Protein 2ELH (pdb70)

GO terms:
  GO:0005634 nucleus (C, IDA)
  GO:0021556 central nervous system formation (P, IMP)
  GO:0003700 DNA-binding transcription factor activity (F, IMP)
  GO:0048749 compound eye development (P, IMP)
  GO:0006355 regulation of DNA-templated transcription (P, IMP)
  GO:0007379 segment specification (P, IMP)
  GO:0007469 antennal development (P, IMP)

Nearest PDB structures (foldseek):
  2elh-assembly1_A  TM=6.435E-01  e=1.411E-12  Drosophila melanogaster
  8hnp-assembly1_B  TM=6.727E-01  e=2.004E+00  Thermococcus onnurineus NA1
  1mdm-assembly1_A  TM=5.641E-01  e=1.447E+00  Homo sapiens
  2rn7-assembly1_A  TM=4.296E-01  e=7.059E-01  Shigella flexneri
  2elh-assembly1_A  TM=5.914E-01  e=3.119E-11  Drosophila melanogaster

Sequence (87 aa):
GSSGSSGMNIRMGTKGKRPLRSLTPRDKIHAIQRIHDGESKASVARDIGVPESTLRGWCKNEDKLRFMSRQSATDNLCADALGDKMDGSSGSSGMNIRMGTKGKRPLRSLTPRDKIHAIQRIHDGESKASVARDIGVPESTLRGWCKNEDKLRFMSRQSATDNLCADALGDKMDGSSGSSGMNIRMGTKGKRPLRSLTPRDKIHAIQRIHDGESKASVARDIGVPESTLRGWCKNEDKLRFMSRQSATDNLCADALGDKMDGSSGSSGMNIRMGTKGKRPLRSLTPRDKIHAIQRIHDGESKASVARDIGVPESTLRGWCKNEDKLRFMSRQSATDNLCADALGDKMDGSSGSSGMNIRMGTKGKRPLRSLTPRDKIHAIQRIHDGESKASVARDIGVPESTLRGWCKNEDKLRFMSRQSATDNLCADALGDKMDGSSGSSGMNIRMGTKGKRPLRSLTPRDKIHAIQRIHDGESKASVARDIGVPESTLRGWCKNEDKLRFMSRQSATDNLCADALGDKMDGSSGSSGMNIRMGTKGKRPLRSLTPRDKIHAIQRIHDGESKASVARDIGVPESTLRGWCKNEDKLRFMSRQSATDNLCADALGDKMDGSSGSSGMNIRMGTKGKRPLRSLTPRDKIHAIQRIHDGESKASVARDIGVPESTLRGWCKNEDKLRFMSRQSATDNLCADALGDKMDGSSGSSGMNIRMGTKGKRPLRSLTPRDKIHAIQRIHDGESKASVARDIGVPESTLRGWCKNEDKLRFMSRQSATDNLCADALGDKMDGSSGSSGMNIRMGTKGKRPLRSLTPRDKIHAIQRIHDGESKASVARDIGVPESTLRGWCKNEDKLRFMSRQSATDNLCADALGDKMDGSSGSSGMNIRMGTKGKRPLRSLTPRDKIHAIQRIHDGESKASVARDIGVPESTLRGWCKNEDKLRFMSRQSATDNLCADALGDKMDGSSGSSGMNIRMGTKGKRPLRSLTPRDKIHAIQRIHDGESKASVARDIGVPESTLRGWCKNEDKLRFMSRQSATDNLCADALGDKMDGSSGSSGMNIRMGTKGKRPLRSLTPRDKIHAIQRIHDGESKASVARDIGVPESTLRGWCKNEDKLRFMSRQSATDNLCADALGDKMDGSSGSSGMNIRMGTKGKRPLRSLTPRDKIHAIQRIHDGESKASVARDIGVPESTLRGWCKNEDKLRFMSRQSATDNLCADALGDKMDGSSGSSGMNIRMGTKGKRPLRSLTPRDKIHAIQRIHDGESKASVARDIGVPESTLRGWCKNEDKLRFMSRQSATDNLCADALGDKMDGSSGSSGMNIRMGTKGKRPLRSLTPRDKIHAIQRIHDGESKASVARDIGVPESTLRGWCKNEDKLRFMSRQSATDNLCADALGDKMDGSSGSSGMNIRMGTKGKRPLRSLTPRDKIHAIQRIHDGESKASVARDIGVPESTLRGWCKNEDKLRFMSRQSATDNLCADALGDKMDGSSGSSGMNIRMGTKGKRPLRSLTPRDKIHAIQRIHDGESKASVARDIGVPESTLRGWCKNEDKLRFMSRQSATDNLCADALGDKMDGSSGSSGMNIRMGTKGKRPLRSLTPRDKIHAIQRIHDGESKASVARDIGVPESTLRGWCKNEDKLRFMSRQSATDNLCADALGDKMDGSSGSSGMNIRMGTKGKRPLRSLTPRDKIHAIQRIHDGESKASVARDIGVPESTLRGWCKNEDKLRFMSRQSATDNLCADALGDKMD

Radius of gyration: 16.61 Å; Cα contacts (8 Å, |Δi|>4): 41; chains: 1; bounding box: 40×42×47 Å

Organism: Drosophila melanogaster (NCBI:txid7227)

Solvent-accessible surface area: 8370 Å² total; per-residue (Å²): 131,126,125,72,121,105,53,148,149,136,241,143,42,148,166,48,210,148,125,141,231,62,104,88,33,133,63,42,26,104,7,2,97,116,23,94,125,58,91,63,59,37,53,1,0,193,105,97,58,36,87,87,80,55,2,141,3,21,27,163,51,9,110,127,10,146,128,64,43,175,140,87,108,98,119,125,172,97,60,84,73,187,71,154,162,171,156

InterPro domains:
  IPR007889 DNA binding HTH domain, Psq-type [PF04218] (10-62)
  IPR007889 DNA binding HTH domain, Psq-type [PS50960] (7-58)
  IPR009057 Homedomain-like superfamily [SSF46689] (10-69)
  IPR036388 Winged helix-like DNA-binding domain superfamily [G3DSA:1.10.10.10] (7-72)
  IPR051839 Retinal determination transcriptional regulator [PTHR33215] (1-605)

Secondary structure (DSSP, 8-state):
-------------S--SS--SS--HHHHHHHHHHHHHT--HHHHHHHHT--HHHHHHHHHHHHHHHHHTT------S-S--------

CATH classification: 1.10.10.10

Structure (mmCIF, N/CA/C/O backbone):
data_2ELH
#
_entry.id   2ELH
#
loop_
_atom_site.group_PDB
_atom_site.id
_atom_site.type_symbol
_atom_site.label_atom_id
_atom_site.label_alt_id
_atom_site.label_comp_id
_atom_site.label_asym_id
_atom_site.label_entity_id
_atom_site.label_seq_id
_atom_site.pdbx_PDB_ins_code
_atom_site.Cartn_x
_atom_site.Cartn_y
_atom_site.Cartn_z
_atom_site.occupancy
_atom_site.B_iso_or_equiv
_atom_site.auth_seq_id
_atom_site.auth_comp_id
_atom_site.auth_asym_id
_atom_site.auth_atom_id
_atom_site.pdbx_PDB_model_num
ATOM 1 N N . GLY A 1 1 ? -32.940 -20.172 -22.207 1.00 0.00 1 GLY A N 1
ATOM 2 C CA . GLY A 1 1 ? -31.868 -20.077 -21.234 1.00 0.00 1 GLY A CA 1
ATOM 3 C C . GLY A 1 1 ? -30.612 -20.798 -21.683 1.00 0.00 1 GLY A C 1
ATOM 4 O O . GLY A 1 1 ? -30.644 -21.585 -22.629 1.00 0.00 1 GLY A O 1
ATOM 8 N N . SER A 1 2 ? -29.502 -20.529 -21.003 1.00 0.00 2 SER A N 1
ATOM 9 C CA . SER A 1 2 ? -28.229 -21.153 -21.340 1.00 0.00 2 SER A CA 1
ATOM 10 C C . SER A 1 2 ? -27.279 -21.130 -20.147 1.00 0.00 2 SER A C 1
ATOM 11 O O . SER A 1 2 ? -27.071 -20.088 -19.526 1.00 0.00 2 SER A O 1
ATOM 19 N N . SER A 1 3 ? -26.706 -22.287 -19.832 1.00 0.00 3 SER A N 1
ATOM 20 C CA . SER A 1 3 ? -25.781 -22.401 -18.710 1.00 0.00 3 SER A CA 1
ATOM 21 C C . SER A 1 3 ? -24.623 -23.333 -19.054 1.00 0.00 3 SER A C 1
ATOM 22 O O . SER A 1 3 ? -24.684 -24.086 -20.025 1.00 0.00 3 SER A O 1
ATOM 30 N N . GLY A 1 4 ? -23.565 -23.275 -18.250 1.00 0.00 4 GLY A N 1
ATOM 31 C CA . GLY A 1 4 ? -22.407 -24.118 -18.485 1.00 0.00 4 GLY A CA 1
ATOM 32 C C . GLY A 1 4 ? -21.189 -23.659 -17.708 1.00 0.00 4 GLY A C 1
ATOM 33 O O . GLY A 1 4 ? -20.192 -23.238 -18.294 1.00 0.00 4 GLY A O 1
ATOM 37 N N . SER A 1 5 ? -21.270 -23.738 -16.383 1.00 0.00 5 SER A N 1
ATOM 38 C CA . SER A 1 5 ? -20.168 -23.322 -15.524 1.00 0.00 5 SER A CA 1
ATOM 39 C C . SER A 1 5 ? -19.390 -24.532 -15.015 1.00 0.00 5 SER A C 1
ATOM 40 O O . SER A 1 5 ? -18.982 -24.578 -13.854 1.00 0.00 5 SER A O 1
ATOM 48 N N . SER A 1 6 ? -19.188 -25.510 -15.892 1.00 0.00 6 SER A N 1
ATOM 49 C CA . SER A 1 6 ? -18.462 -26.722 -15.532 1.00 0.00 6 SER A CA 1
ATOM 50 C C . SER A 1 6 ? -17.030 -26.396 -15.120 1.00 0.00 6 SER A C 1
ATOM 51 O O . SER A 1 6 ? -16.556 -26.840 -14.075 1.00 0.00 6 SER A O 1
ATOM 59 N N . GLY A 1 7 ? -16.345 -25.616 -15.951 1.00 0.00 7 GLY A N 1
ATOM 60 C CA . GLY A 1 7 ? -14.974 -25.243 -15.657 1.00 0.00 7 GLY A CA 1
ATOM 61 C C . GLY A 1 7 ? -13.999 -26.377 -15.903 1.00 0.00 7 GLY A C 1
ATOM 62 O O . GLY A 1 7 ? -14.376 -27.548 -15.866 1.00 0.00 7 GLY A O 1
ATOM 66 N N . MET A 1 8 ? -12.741 -26.030 -16.156 1.00 0.00 8 MET A N 1
ATOM 67 C CA . MET A 1 8 ? -11.709 -27.029 -16.410 1.00 0.00 8 MET A CA 1
ATOM 68 C C . MET A 1 8 ? -10.381 -26.609 -15.788 1.00 0.00 8 MET A C 1
ATOM 69 O O . MET A 1 8 ? -9.947 -25.468 -15.941 1.00 0.00 8 MET A O 1
ATOM 83 N N . ASN A 1 9 ? -9.741 -27.539 -15.086 1.00 0.00 9 ASN A N 1
ATOM 84 C CA . ASN A 1 9 ? -8.463 -27.264 -14.441 1.00 0.00 9 ASN A CA 1
ATOM 85 C C . ASN A 1 9 ? -7.341 -28.068 -15.090 1.00 0.00 9 ASN A C 1
ATOM 86 O O . ASN A 1 9 ? -6.906 -29.089 -14.556 1.00 0.00 9 ASN A O 1
ATOM 97 N N . ILE A 1 10 ? -6.878 -27.602 -16.245 1.00 0.00 10 ILE A N 1
ATOM 98 C CA . ILE A 1 10 ? -5.806 -28.277 -16.966 1.00 0.00 10 ILE A CA 1
ATOM 99 C C . ILE A 1 10 ? -4.657 -27.319 -17.266 1.00 0.00 10 ILE A C 1
ATOM 100 O O . ILE A 1 10 ? -4.864 -26.117 -17.430 1.00 0.00 10 ILE A O 1
ATOM 116 N N . ARG A 1 11 ? -3.446 -27.862 -17.337 1.00 0.00 11 ARG A N 1
ATOM 117 C CA . ARG A 1 11 ? -2.264 -27.056 -17.617 1.00 0.00 11 ARG A CA 1
ATOM 118 C C . ARG A 1 11 ? -1.879 -27.149 -19.091 1.00 0.00 11 ARG A C 1
ATOM 119 O O . ARG A 1 11 ? -0.978 -27.900 -19.461 1.00 0.00 11 ARG A O 1
ATOM 140 N N . MET A 1 12 ? -2.570 -26.381 -19.927 1.00 0.00 12 MET A N 1
ATOM 141 C CA . MET A 1 12 ? -2.300 -26.377 -21.360 1.00 0.00 12 MET A CA 1
ATOM 142 C C . MET A 1 12 ? -1.044 -25.571 -21.674 1.00 0.00 12 MET A C 1
ATOM 143 O O . MET A 1 12 ? -0.463 -24.940 -20.792 1.00 0.00 12 MET A O 1
ATOM 157 N N . GLY A 1 13 ? -0.629 -25.599 -22.937 1.00 0.00 13 GLY A N 1
ATOM 158 C CA . GLY A 1 13 ? 0.557 -24.868 -23.344 1.00 0.00 13 GLY A CA 1
ATOM 159 C C . GLY A 1 13 ? 0.489 -23.399 -22.973 1.00 0.00 13 GLY A C 1
ATOM 160 O O . GLY A 1 13 ? -0.584 -22.877 -22.668 1.00 0.00 13 GLY A O 1
ATOM 164 N N . THR A 1 14 ? 1.637 -22.730 -22.998 1.00 0.00 14 THR A N 1
ATOM 165 C CA . THR A 1 14 ? 1.704 -21.314 -22.659 1.00 0.00 14 THR A CA 1
ATOM 166 C C . THR A 1 14 ? 1.173 -20.451 -23.798 1.00 0.00 14 THR A C 1
ATOM 167 O O . THR A 1 14 ? 1.832 -19.508 -24.236 1.00 0.00 14 THR A O 1
ATOM 178 N N . LYS A 1 15 ? -0.024 -20.778 -24.273 1.00 0.00 15 LYS A N 1
ATOM 179 C CA . LYS A 1 15 ? -0.647 -20.031 -25.360 1.00 0.00 15 LYS A CA 1
ATOM 180 C C . LYS A 1 15 ? -2.110 -20.430 -25.525 1.00 0.00 15 LYS A C 1
ATOM 181 O O . LYS A 1 15 ? -2.440 -21.614 -25.558 1.00 0.00 15 LYS A O 1
ATOM 200 N N . GLY A 1 16 ? -2.982 -19.432 -25.632 1.00 0.00 16 GLY A N 1
ATOM 201 C CA . GLY A 1 16 ? -4.399 -19.699 -25.795 1.00 0.00 16 GLY A CA 1
ATOM 202 C C . GLY A 1 16 ? -5.177 -18.468 -26.216 1.00 0.00 16 GLY A C 1
ATOM 203 O O . GLY A 1 16 ? -4.873 -17.355 -25.787 1.00 0.00 16 GLY A O 1
ATOM 207 N N . LYS A 1 17 ? -6.183 -18.667 -27.060 1.00 0.00 17 LYS A N 1
ATOM 208 C CA . LYS A 1 17 ? -7.008 -17.564 -27.541 1.00 0.00 17 LYS A CA 1
ATOM 209 C C . LYS A 1 17 ? -8.084 -17.205 -26.522 1.00 0.00 17 LYS A C 1
ATOM 210 O O . LYS A 1 17 ? -9.264 -17.112 -26.858 1.00 0.00 17 LYS A O 1
ATOM 229 N N . ARG A 1 18 ? -7.668 -17.003 -25.276 1.00 0.00 18 ARG A N 1
ATOM 230 C CA . ARG A 1 18 ? -8.597 -16.654 -24.208 1.00 0.00 18 ARG A CA 1
ATOM 231 C C . ARG A 1 18 ? -7.866 -15.981 -23.050 1.00 0.00 18 ARG A C 1
ATOM 232 O O . ARG A 1 18 ? -6.689 -16.236 -22.795 1.00 0.00 18 ARG A O 1
ATOM 253 N N . PRO A 1 19 ? -8.579 -15.101 -22.331 1.00 0.00 19 PRO A N 1
ATOM 254 C CA . PRO A 1 19 ? -8.018 -14.373 -21.189 1.00 0.00 19 PRO A CA 1
ATOM 255 C C . PRO A 1 19 ? -7.755 -15.284 -19.994 1.00 0.00 19 PRO A C 1
ATOM 256 O O . PRO A 1 19 ? -8.059 -16.477 -20.031 1.00 0.00 19 PRO A O 1
ATOM 267 N N . LEU A 1 20 ? -7.189 -14.714 -18.936 1.00 0.00 20 LEU A N 1
ATOM 268 C CA . LEU A 1 20 ? -6.885 -15.475 -17.729 1.00 0.00 20 LEU A CA 1
ATOM 269 C C . LEU A 1 20 ? -7.555 -14.852 -16.509 1.00 0.00 20 LEU A C 1
ATOM 270 O O . LEU A 1 20 ? -7.514 -13.636 -16.319 1.00 0.00 20 LEU A O 1
ATOM 286 N N . ARG A 1 21 ? -8.171 -15.692 -15.684 1.00 0.00 21 ARG A N 1
ATOM 287 C CA . ARG A 1 21 ? -8.849 -15.224 -14.481 1.00 0.00 21 ARG A CA 1
ATOM 288 C C . ARG A 1 21 ? -7.974 -14.238 -13.713 1.00 0.00 21 ARG A C 1
ATOM 289 O O . ARG A 1 21 ? -8.444 -13.190 -13.268 1.00 0.00 21 ARG A O 1
ATOM 310 N N . SER A 1 22 ? -6.699 -14.580 -13.560 1.00 0.00 22 SER A N 1
ATOM 311 C CA . SER A 1 22 ? -5.759 -13.728 -12.842 1.00 0.00 22 SER A CA 1
ATOM 312 C C . SER A 1 22 ? -5.542 -12.412 -13.583 1.00 0.00 22 SER A C 1
ATOM 313 O O . SER A 1 22 ? -5.678 -12.345 -14.806 1.00 0.00 22 SER A O 1
ATOM 321 N N . LEU A 1 23 ? -5.206 -11.367 -12.835 1.00 0.00 23 LEU A N 1
ATOM 322 C CA . LEU A 1 23 ? -4.970 -10.052 -13.420 1.00 0.00 23 LEU A CA 1
ATOM 323 C C . LEU A 1 23 ? -3.502 -9.658 -13.302 1.00 0.00 23 LEU A C 1
ATOM 324 O O . LEU A 1 23 ? -2.734 -10.290 -12.575 1.00 0.00 23 LEU A O 1
ATOM 340 N N . THR A 1 24 ? -3.116 -8.608 -14.020 1.00 0.00 24 THR A N 1
ATOM 341 C CA . THR A 1 24 ? -1.739 -8.129 -13.995 1.00 0.00 24 THR A CA 1
ATOM 342 C C . THR A 1 24 ? -1.498 -7.212 -12.801 1.00 0.00 24 THR A C 1
ATOM 343 O O . THR A 1 24 ? -2.410 -6.559 -12.295 1.00 0.00 24 THR A O 1
ATOM 354 N N . PRO A 1 25 ? -0.240 -7.160 -12.339 1.00 0.00 25 PRO A N 1
ATOM 355 C CA . PRO A 1 25 ? 0.151 -6.325 -11.200 1.00 0.00 25 PRO A CA 1
ATOM 356 C C . PRO A 1 25 ? 0.107 -4.837 -11.529 1.00 0.00 25 PRO A C 1
ATOM 357 O O . PRO A 1 25 ? 0.029 -3.995 -10.634 1.00 0.00 25 PRO A O 1
ATOM 368 N N . ARG A 1 26 ? 0.156 -4.520 -12.819 1.00 0.00 26 ARG A N 1
ATOM 369 C CA . ARG A 1 26 ? 0.122 -3.133 -13.266 1.00 0.00 26 ARG A CA 1
ATOM 370 C C . ARG A 1 26 ? -1.279 -2.548 -13.118 1.00 0.00 26 ARG A C 1
ATOM 371 O O . ARG A 1 26 ? -1.441 -1.350 -12.885 1.00 0.00 26 ARG A O 1
ATOM 392 N N . ASP A 1 27 ? -2.288 -3.401 -13.256 1.00 0.00 27 ASP A N 1
ATOM 393 C CA . ASP A 1 27 ? -3.676 -2.969 -13.137 1.00 0.00 27 ASP A CA 1
ATOM 394 C C . ASP A 1 27 ? -3.906 -2.235 -11.820 1.00 0.00 27 ASP A C 1
ATOM 395 O O . ASP A 1 27 ? -4.507 -1.161 -11.792 1.00 0.00 27 ASP A O 1
ATOM 404 N N . LYS A 1 28 ? -3.424 -2.821 -10.729 1.00 0.00 28 LYS A N 1
ATOM 405 C CA . LYS A 1 28 ? -3.576 -2.224 -9.408 1.00 0.00 28 LYS A CA 1
ATOM 406 C C . LYS A 1 28 ? -2.936 -0.840 -9.360 1.00 0.00 28 LYS A C 1
ATOM 407 O O . LYS A 1 28 ? -3.509 0.099 -8.807 1.00 0.00 28 LYS A O 1
ATOM 426 N N . ILE A 1 29 ? -1.748 -0.722 -9.943 1.00 0.00 29 ILE A N 1
ATOM 427 C CA . ILE A 1 29 ? -1.033 0.548 -9.968 1.00 0.00 29 ILE A CA 1
ATOM 428 C C . ILE A 1 29 ? -1.887 1.648 -10.590 1.00 0.00 29 ILE A C 1
ATOM 429 O O . ILE A 1 29 ? -1.971 2.757 -10.062 1.00 0.00 29 ILE A O 1
ATOM 445 N N . HIS A 1 30 ? -2.522 1.332 -11.714 1.00 0.00 30 HIS A N 1
ATOM 446 C CA . HIS A 1 30 ? -3.373 2.292 -12.408 1.00 0.00 30 HIS A CA 1
ATOM 447 C C . HIS A 1 30 ? -4.119 3.175 -11.412 1.00 0.00 30 HIS A C 1
ATOM 448 O O . HIS A 1 30 ? -4.000 4.400 -11.444 1.00 0.00 30 HIS A O 1
ATOM 463 N N . ALA A 1 31 ? -4.888 2.545 -10.530 1.00 0.00 31 ALA A N 1
ATOM 464 C CA . ALA A 1 31 ? -5.651 3.274 -9.525 1.00 0.00 31 ALA A CA 1
ATOM 465 C C . ALA A 1 31 ? -4.735 3.855 -8.453 1.00 0.00 31 ALA A C 1
ATOM 466 O O . ALA A 1 31 ? -4.865 5.021 -8.078 1.00 0.00 31 ALA A O 1
ATOM 473 N N . ILE A 1 32 ? -3.810 3.036 -7.965 1.00 0.00 32 ILE A N 1
ATOM 474 C CA . ILE A 1 32 ? -2.872 3.470 -6.937 1.00 0.00 32 ILE A CA 1
ATOM 475 C C . ILE A 1 32 ? -2.515 4.943 -7.105 1.00 0.00 32 ILE A C 1
ATOM 476 O O . ILE A 1 32 ? -2.508 5.704 -6.138 1.00 0.00 32 ILE A O 1
ATOM 492 N N . GLN A 1 33 ? -2.220 5.337 -8.340 1.00 0.00 33 GLN A N 1
ATOM 493 C CA . GLN A 1 33 ? -1.862 6.719 -8.635 1.00 0.00 33 GLN A CA 1
ATOM 494 C C . GLN A 1 33 ? -2.996 7.667 -8.257 1.00 0.00 33 GLN A C 1
ATOM 495 O O . GLN A 1 33 ? -2.809 8.588 -7.461 1.00 0.00 33 GLN A O 1
ATOM 509 N N . ARG A 1 34 ? -4.171 7.436 -8.832 1.00 0.00 34 ARG A N 1
ATOM 510 C CA . ARG A 1 34 ? -5.334 8.270 -8.557 1.00 0.00 34 ARG A CA 1
ATOM 511 C C . ARG A 1 34 ? -5.329 8.749 -7.108 1.00 0.00 34 ARG A C 1
ATOM 512 O O . ARG A 1 34 ? -5.275 9.950 -6.842 1.00 0.00 34 ARG A O 1
ATOM 533 N N . ILE A 1 35 ? -5.386 7.803 -6.177 1.00 0.00 35 ILE A N 1
ATOM 534 C CA . ILE A 1 35 ? -5.387 8.128 -4.757 1.00 0.00 35 ILE A CA 1
ATOM 535 C C . ILE A 1 35 ? -4.372 9.222 -4.443 1.00 0.00 35 ILE A C 1
ATOM 536 O O . ILE A 1 35 ? -4.706 10.238 -3.833 1.00 0.00 35 ILE A O 1
ATOM 552 N N . HIS A 1 36 ? -3.129 9.007 -4.865 1.00 0.00 36 HIS A N 1
ATOM 553 C CA . HIS A 1 36 ? -2.064 9.976 -4.630 1.00 0.00 36 HIS A CA 1
ATOM 554 C C . HIS A 1 36 ? -2.363 11.293 -5.340 1.00 0.00 36 HIS A C 1
ATOM 555 O O . HIS A 1 36 ? -2.162 12.371 -4.779 1.00 0.00 36 HIS A O 1
ATOM 570 N N . ASP A 1 37 ? -2.842 11.199 -6.575 1.00 0.00 37 ASP A N 1
ATOM 571 C CA . ASP A 1 37 ? -3.168 12.383 -7.361 1.00 0.00 37 ASP A CA 1
ATOM 572 C C . ASP A 1 37 ? -4.129 13.292 -6.601 1.00 0.00 37 ASP A C 1
ATOM 573 O O . ASP A 1 37 ? -3.943 14.507 -6.552 1.00 0.00 37 ASP A O 1
ATOM 582 N N . GLY A 1 38 ? -5.159 12.694 -6.010 1.00 0.00 38 GLY A N 1
ATOM 583 C CA . GLY A 1 38 ? -6.135 13.464 -5.262 1.00 0.00 38 GLY A CA 1
ATOM 584 C C . GLY A 1 38 ? -7.325 12.631 -4.831 1.00 0.00 38 GLY A C 1
ATOM 585 O O . GLY A 1 38 ? -7.841 12.799 -3.727 1.00 0.00 38 GLY A O 1
ATOM 589 N N . GLU A 1 39 ? -7.763 11.730 -5.706 1.00 0.00 39 GLU A N 1
ATOM 590 C CA . GLU A 1 39 ? -8.902 10.869 -5.410 1.00 0.00 39 GLU A CA 1
ATOM 591 C C . GLU A 1 39 ? -8.834 10.351 -3.977 1.00 0.00 39 GLU A C 1
ATOM 592 O O . GLU A 1 39 ? -7.781 10.388 -3.341 1.00 0.00 39 GLU A O 1
ATOM 604 N N . SER A 1 40 ? -9.966 9.868 -3.474 1.00 0.00 40 SER A N 1
ATOM 605 C CA . SER A 1 40 ? -10.037 9.346 -2.114 1.00 0.00 40 SER A CA 1
ATOM 606 C C . SER A 1 40 ? -10.036 7.820 -2.118 1.00 0.00 40 SER A C 1
ATOM 607 O O . SER A 1 40 ? -10.531 7.189 -3.052 1.00 0.00 40 SER A O 1
ATOM 615 N N . LYS A 1 41 ? -9.477 7.233 -1.065 1.00 0.00 41 LYS A N 1
ATOM 616 C CA . LYS A 1 41 ? -9.411 5.781 -0.944 1.00 0.00 41 LYS A CA 1
ATOM 617 C C . LYS A 1 41 ? -10.744 5.143 -1.322 1.00 0.00 41 LYS A C 1
ATOM 618 O O . LYS A 1 41 ? -10.795 4.239 -2.156 1.00 0.00 41 LYS A O 1
ATOM 637 N N . ALA A 1 42 ? -11.820 5.620 -0.705 1.00 0.00 42 ALA A N 1
ATOM 638 C CA . ALA A 1 42 ? -13.153 5.098 -0.980 1.00 0.00 42 ALA A CA 1
ATOM 639 C C . ALA A 1 42 ? -13.560 5.367 -2.425 1.00 0.00 42 ALA A C 1
ATOM 640 O O . ALA A 1 42 ? -14.027 4.469 -3.126 1.00 0.00 42 ALA A O 1
ATOM 647 N N . SER A 1 43 ? -13.382 6.609 -2.864 1.00 0.00 43 SER A N 1
ATOM 648 C CA . SER A 1 43 ? -13.735 6.997 -4.224 1.00 0.00 43 SER A CA 1
ATOM 649 C C . SER A 1 43 ? -13.148 6.020 -5.238 1.00 0.00 43 SER A C 1
ATOM 650 O O . SER A 1 43 ? -13.851 5.520 -6.116 1.00 0.00 43 SER A O 1
ATOM 658 N N . VAL A 1 44 ? -11.852 5.752 -5.110 1.00 0.00 44 VAL A N 1
ATOM 659 C CA . VAL A 1 44 ? -11.168 4.835 -6.013 1.00 0.00 44 VAL A CA 1
ATOM 660 C C . VAL A 1 44 ? -11.649 3.402 -5.810 1.00 0.00 44 VAL A C 1
ATOM 661 O O . VAL A 1 44 ? -12.000 2.713 -6.766 1.00 0.00 44 VAL A O 1
ATOM 674 N N . ALA A 1 45 ? -11.662 2.961 -4.556 1.00 0.00 45 ALA A N 1
ATOM 675 C CA . ALA A 1 45 ? -12.102 1.612 -4.226 1.00 0.00 45 ALA A CA 1
ATOM 676 C C . ALA A 1 45 ? -13.366 1.242 -4.996 1.00 0.00 45 ALA A C 1
ATOM 677 O O . ALA A 1 45 ? -13.377 0.280 -5.764 1.00 0.00 45 ALA A O 1
ATOM 684 N N . ARG A 1 46 ? -14.428 2.012 -4.784 1.00 0.00 46 ARG A N 1
ATOM 685 C CA . ARG A 1 46 ? -15.697 1.765 -5.458 1.00 0.00 46 ARG A CA 1
ATOM 686 C C . ARG A 1 46 ? -15.543 1.885 -6.971 1.00 0.00 46 ARG A C 1
ATOM 687 O O . ARG A 1 46 ? -16.186 1.160 -7.730 1.00 0.00 46 ARG A O 1
ATOM 708 N N . ASP A 1 47 ? -14.688 2.806 -7.401 1.00 0.00 47 ASP A N 1
ATOM 709 C CA . ASP A 1 47 ? -14.448 3.022 -8.823 1.00 0.00 47 ASP A CA 1
ATOM 710 C C . ASP A 1 47 ? -14.436 1.697 -9.580 1.00 0.00 47 ASP A C 1
ATOM 711 O O . ASP A 1 47 ? -15.216 1.496 -10.512 1.00 0.00 47 ASP A O 1
ATOM 720 N N . ILE A 1 48 ? -13.547 0.797 -9.173 1.00 0.00 48 ILE A N 1
ATOM 721 C CA . ILE A 1 48 ? -13.435 -0.508 -9.812 1.00 0.00 48 ILE A CA 1
ATOM 722 C C . ILE A 1 48 ? -14.433 -1.498 -9.220 1.00 0.00 48 ILE A C 1
ATOM 723 O O . ILE A 1 48 ? -14.912 -2.398 -9.908 1.00 0.00 48 ILE A O 1
ATOM 739 N N . GLY A 1 49 ? -14.742 -1.323 -7.939 1.00 0.00 49 GLY A N 1
ATOM 740 C CA . GLY A 1 49 ? -15.683 -2.208 -7.276 1.00 0.00 49 GLY A CA 1
ATOM 741 C C . GLY A 1 49 ? -15.013 -3.107 -6.257 1.00 0.00 49 GLY A C 1
ATOM 742 O O . GLY A 1 49 ? -15.200 -4.324 -6.273 1.00 0.00 49 GLY A O 1
ATOM 746 N N . VAL A 1 50 ? -14.227 -2.509 -5.367 1.00 0.00 50 VAL A N 1
ATOM 747 C CA . VAL A 1 50 ? -13.526 -3.265 -4.336 1.00 0.00 50 VAL A CA 1
ATOM 748 C C . VAL A 1 50 ? -13.658 -2.590 -2.975 1.00 0.00 50 VAL A C 1
ATOM 749 O O . VAL A 1 50 ? -13.795 -1.371 -2.869 1.00 0.00 50 VAL A O 1
ATOM 762 N N . PRO A 1 51 ? -13.617 -3.401 -1.907 1.00 0.00 51 PRO A N 1
ATOM 763 C CA . PRO A 1 51 ? -13.729 -2.904 -0.532 1.00 0.00 51 PRO A CA 1
ATOM 764 C C . PRO A 1 51 ? -12.501 -2.110 -0.100 1.00 0.00 51 PRO A C 1
ATOM 765 O O . PRO A 1 51 ? -11.374 -2.594 -0.195 1.00 0.00 51 PRO A O 1
ATOM 776 N N . GLU A 1 52 ? -12.728 -0.890 0.375 1.00 0.00 52 GLU A N 1
ATOM 777 C CA . GLU A 1 52 ? -11.639 -0.029 0.821 1.00 0.00 52 GLU A CA 1
ATOM 778 C C . GLU A 1 52 ? -10.537 -0.848 1.488 1.00 0.00 52 GLU A C 1
ATOM 779 O O . GLU A 1 52 ? -9.352 -0.550 1.340 1.00 0.00 52 GLU A O 1
ATOM 791 N N . SER A 1 53 ? -10.938 -1.881 2.222 1.00 0.00 53 SER A N 1
ATOM 792 C CA . SER A 1 53 ? -9.986 -2.741 2.916 1.00 0.00 53 SER A CA 1
ATOM 793 C C . SER A 1 53 ? -8.912 -3.247 1.957 1.00 0.00 53 SER A C 1
ATOM 794 O O . SER A 1 53 ? -7.741 -2.884 2.070 1.00 0.00 53 SER A O 1
ATOM 802 N N . THR A 1 54 ? -9.320 -4.089 1.013 1.00 0.00 54 THR A N 1
ATOM 803 C CA . THR A 1 54 ? -8.395 -4.647 0.035 1.00 0.00 54 THR A CA 1
ATOM 804 C C . THR A 1 54 ? -7.545 -3.554 -0.604 1.00 0.00 54 THR A C 1
ATOM 805 O O . THR A 1 54 ? -6.315 -3.621 -0.588 1.00 0.00 54 THR A O 1
ATOM 816 N N . LEU A 1 55 ? -8.207 -2.549 -1.165 1.00 0.00 55 LEU A N 1
ATOM 817 C CA . LEU A 1 55 ? -7.512 -1.440 -1.809 1.00 0.00 55 LEU A CA 1
ATOM 818 C C . LEU A 1 55 ? -6.226 -1.097 -1.063 1.00 0.00 55 LEU A C 1
ATOM 819 O O . LEU A 1 55 ? -5.131 -1.195 -1.617 1.00 0.00 55 LEU A O 1
ATOM 835 N N . ARG A 1 56 ? -6.368 -0.695 0.195 1.00 0.00 56 ARG A N 1
ATOM 836 C CA . ARG A 1 56 ? -5.218 -0.338 1.018 1.00 0.00 56 ARG A CA 1
ATOM 837 C C . ARG A 1 56 ? -4.070 -1.320 0.803 1.00 0.00 56 ARG A C 1
ATOM 838 O O . ARG A 1 56 ? -2.920 -0.919 0.630 1.00 0.00 56 ARG A O 1
ATOM 859 N N . GLY A 1 57 ? -4.392 -2.610 0.816 1.00 0.00 57 GLY A N 1
ATOM 860 C CA . GLY A 1 57 ? -3.377 -3.630 0.622 1.00 0.00 57 GLY A CA 1
ATOM 861 C C . GLY A 1 57 ? -2.347 -3.232 -0.416 1.00 0.00 57 GLY A C 1
ATOM 862 O O . GLY A 1 57 ? -1.152 -3.177 -0.125 1.00 0.00 57 GLY A O 1
ATOM 866 N N . TRP A 1 58 ? -2.809 -2.956 -1.630 1.00 0.00 58 TRP A N 1
ATOM 867 C CA . TRP A 1 58 ? -1.917 -2.563 -2.716 1.00 0.00 58 TRP A CA 1
ATOM 868 C C . TRP A 1 58 ? -1.111 -1.326 -2.337 1.00 0.00 58 TRP A C 1
ATOM 869 O O . TRP A 1 58 ? 0.120 -1.358 -2.317 1.00 0.00 58 TRP A O 1
ATOM 890 N N . CYS A 1 59 ? -1.811 -0.238 -2.038 1.00 0.00 59 CYS A N 1
ATOM 891 C CA . CYS A 1 59 ? -1.159 1.011 -1.661 1.00 0.00 59 CYS A CA 1
ATOM 892 C C . CYS A 1 59 ? -0.012 0.754 -0.689 1.00 0.00 59 CYS A C 1
ATOM 893 O O . CYS A 1 59 ? 1.039 1.389 -0.769 1.00 0.00 59 CYS A O 1
ATOM 901 N N . LYS A 1 60 ? -0.222 -0.182 0.231 1.00 0.00 60 LYS A N 1
ATOM 902 C CA . LYS A 1 60 ? 0.793 -0.525 1.220 1.00 0.00 60 LYS A CA 1
ATOM 903 C C . LYS A 1 60 ? 2.063 -1.031 0.543 1.00 0.00 60 LYS A C 1
ATOM 904 O O . LYS A 1 60 ? 3.149 -0.495 0.760 1.00 0.00 60 LYS A O 1
ATOM 923 N N . ASN A 1 61 ? 1.918 -2.066 -0.278 1.00 0.00 61 ASN A N 1
ATOM 924 C CA . ASN A 1 61 ? 3.054 -2.643 -0.988 1.00 0.00 61 ASN A CA 1
ATOM 925 C C . ASN A 1 61 ? 3.279 -1.937 -2.321 1.00 0.00 61 ASN A C 1
ATOM 926 O O . ASN A 1 61 ? 4.060 -2.396 -3.154 1.00 0.00 61 ASN A O 1
ATOM 937 N N . GLU A 1 62 ? 2.589 -0.817 -2.515 1.00 0.00 62 GLU A N 1
ATOM 938 C CA . GLU A 1 62 ? 2.714 -0.048 -3.748 1.00 0.00 62 GLU A CA 1
ATOM 939 C C . GLU A 1 62 ? 4.172 0.040 -4.189 1.00 0.00 62 GLU A C 1
ATOM 940 O O . GLU A 1 62 ? 4.486 -0.127 -5.368 1.00 0.00 62 GLU A O 1
ATOM 952 N N . ASP A 1 63 ? 5.058 0.303 -3.235 1.00 0.00 63 ASP A N 1
ATOM 953 C CA . ASP A 1 63 ? 6.483 0.412 -3.524 1.00 0.00 63 ASP A CA 1
ATOM 954 C C . ASP A 1 63 ? 6.909 -0.624 -4.559 1.00 0.00 63 ASP A C 1
ATOM 955 O O . ASP A 1 63 ? 7.282 -0.281 -5.681 1.00 0.00 63 ASP A O 1
ATOM 964 N N . LYS A 1 64 ? 6.852 -1.895 -4.174 1.00 0.00 64 LYS A N 1
ATOM 965 C CA . LYS A 1 64 ? 7.231 -2.983 -5.068 1.00 0.00 64 LYS A CA 1
ATOM 966 C C . LYS A 1 64 ? 6.332 -3.014 -6.300 1.00 0.00 64 LYS A C 1
ATOM 967 O O . LYS A 1 64 ? 6.815 -3.083 -7.431 1.00 0.00 64 LYS A O 1
ATOM 986 N N . LEU A 1 65 ? 5.024 -2.960 -6.074 1.00 0.00 65 LEU A N 1
ATOM 987 C CA . LEU A 1 65 ? 4.058 -2.980 -7.166 1.00 0.00 65 LEU A CA 1
ATOM 988 C C . LEU A 1 65 ? 4.517 -2.089 -8.316 1.00 0.00 65 LEU A C 1
ATOM 989 O O . LEU A 1 65 ? 4.431 -2.472 -9.483 1.00 0.00 65 LEU A O 1
ATOM 1005 N N . ARG A 1 66 ? 5.006 -0.901 -7.978 1.00 0.00 66 ARG A N 1
ATOM 1006 C CA . ARG A 1 66 ? 5.480 0.044 -8.982 1.00 0.00 66 ARG A CA 1
ATOM 1007 C C . ARG A 1 66 ? 6.525 -0.603 -9.887 1.00 0.00 66 ARG A C 1
ATOM 1008 O O . ARG A 1 66 ? 6.549 -0.364 -11.095 1.00 0.00 66 ARG A O 1
ATOM 1029 N N . PHE A 1 67 ? 7.387 -1.423 -9.295 1.00 0.00 67 PHE A N 1
ATOM 1030 C CA . PHE A 1 67 ? 8.435 -2.103 -10.047 1.00 0.00 67 PHE A CA 1
ATOM 1031 C C . PHE A 1 67 ? 7.989 -3.505 -10.455 1.00 0.00 67 PHE A C 1
ATOM 1032 O O . PHE A 1 67 ? 8.633 -4.158 -11.275 1.00 0.00 67 PHE A O 1
ATOM 1049 N N . MET A 1 68 ? 6.883 -3.959 -9.875 1.00 0.00 68 MET A N 1
ATOM 1050 C CA . MET A 1 68 ? 6.351 -5.283 -10.178 1.00 0.00 68 MET A CA 1
ATOM 1051 C C . MET A 1 68 ? 6.029 -5.412 -11.664 1.00 0.00 68 MET A C 1
ATOM 1052 O O . MET A 1 68 ? 6.482 -6.345 -12.327 1.00 0.00 68 MET A O 1
ATOM 1066 N N . SER A 1 69 ? 5.245 -4.471 -12.179 1.00 0.00 69 SER A N 1
ATOM 1067 C CA . SER A 1 69 ? 4.859 -4.482 -13.586 1.00 0.00 69 SER A CA 1
ATOM 1068 C C . SER A 1 69 ? 6.030 -4.911 -14.466 1.00 0.00 69 SER A C 1
ATOM 1069 O O . SER A 1 69 ? 5.876 -5.743 -15.360 1.00 0.00 69 SER A O 1
ATOM 1077 N N . ARG A 1 70 ? 7.199 -4.336 -14.205 1.00 0.00 70 ARG A N 1
ATOM 1078 C CA . ARG A 1 70 ? 8.396 -4.657 -14.974 1.00 0.00 70 ARG A CA 1
ATOM 1079 C C . ARG A 1 70 ? 8.558 -6.166 -15.124 1.00 0.00 70 ARG A C 1
ATOM 1080 O O . ARG A 1 70 ? 8.709 -6.676 -16.233 1.00 0.00 70 ARG A O 1
ATOM 1101 N N . GLN A 1 71 ? 8.525 -6.874 -13.999 1.00 0.00 71 GLN A N 1
ATOM 1102 C CA . GLN A 1 71 ? 8.669 -8.325 -14.006 1.00 0.00 71 GLN A CA 1
ATOM 1103 C C . GLN A 1 71 ? 7.853 -8.959 -12.885 1.00 0.00 71 GLN A C 1
ATOM 1104 O O . GLN A 1 71 ? 7.693 -8.375 -11.813 1.00 0.00 71 GLN A O 1
ATOM 1118 N N . SER A 1 72 ? 7.337 -10.157 -13.139 1.00 0.00 72 SER A N 1
ATOM 1119 C CA . SER A 1 72 ? 6.533 -10.869 -12.152 1.00 0.00 72 SER A CA 1
ATOM 1120 C C . SER A 1 72 ? 6.787 -12.371 -12.226 1.00 0.00 72 SER A C 1
ATOM 1121 O O . SER A 1 72 ? 6.808 -12.956 -13.308 1.00 0.00 72 SER A O 1
ATOM 1129 N N . ALA A 1 73 ? 6.981 -12.989 -11.065 1.00 0.00 73 ALA A N 1
ATOM 1130 C CA . ALA A 1 73 ? 7.232 -14.424 -10.996 1.00 0.00 73 ALA A CA 1
ATOM 1131 C C . ALA A 1 73 ? 5.926 -15.206 -10.902 1.00 0.00 73 ALA A C 1
ATOM 1132 O O . ALA A 1 73 ? 5.617 -16.025 -11.768 1.00 0.00 73 ALA A O 1
ATOM 1139 N N . THR A 1 74 ? 5.162 -14.949 -9.845 1.00 0.00 74 THR A N 1
ATOM 1140 C CA . THR A 1 74 ? 3.891 -15.630 -9.637 1.00 0.00 74 THR A CA 1
ATOM 1141 C C . THR A 1 74 ? 3.138 -15.040 -8.450 1.00 0.00 74 THR A C 1
ATOM 1142 O O . THR A 1 74 ? 3.724 -14.356 -7.610 1.00 0.00 74 THR A O 1
ATOM 1153 N N . ASP A 1 75 ? 1.839 -15.309 -8.385 1.00 0.00 75 ASP A N 1
ATOM 1154 C CA . ASP A 1 75 ? 1.007 -14.806 -7.299 1.00 0.00 75 ASP A CA 1
ATOM 1155 C C . ASP A 1 75 ? 0.826 -15.866 -6.217 1.00 0.00 75 ASP A C 1
ATOM 1156 O O . ASP A 1 75 ? -0.172 -16.585 -6.199 1.00 0.00 75 ASP A O 1
ATOM 1165 N N . ASN A 1 76 ? 1.800 -15.957 -5.316 1.00 0.00 76 ASN A N 1
ATOM 1166 C CA . ASN A 1 76 ? 1.749 -16.930 -4.232 1.00 0.00 76 ASN A CA 1
ATOM 1167 C C . ASN A 1 76 ? 1.984 -16.255 -2.884 1.00 0.00 76 ASN A C 1
ATOM 1168 O O . ASN A 1 76 ? 2.734 -16.759 -2.047 1.00 0.00 76 ASN A O 1
ATOM 1179 N N . LEU A 1 77 ? 1.337 -15.113 -2.680 1.00 0.00 77 LEU A N 1
ATOM 1180 C CA . LEU A 1 77 ? 1.474 -14.369 -1.433 1.00 0.00 77 LEU A CA 1
ATOM 1181 C C . LEU A 1 77 ? 0.223 -13.542 -1.152 1.00 0.00 77 LEU A C 1
ATOM 1182 O O . LEU A 1 77 ? -0.278 -12.839 -2.031 1.00 0.00 77 LEU A O 1
ATOM 1198 N N . CYS A 1 78 ? -0.274 -13.629 0.077 1.00 0.00 78 CYS A N 1
ATOM 1199 C CA . CYS A 1 78 ? -1.466 -12.887 0.474 1.00 0.00 78 CYS A CA 1
ATOM 1200 C C . CYS A 1 78 ? -1.153 -11.403 0.637 1.00 0.00 78 CYS A C 1
ATOM 1201 O O . CYS A 1 78 ? -0.253 -11.027 1.388 1.00 0.00 78 CYS A O 1
ATOM 1209 N N . ALA A 1 79 ? -1.902 -10.565 -0.071 1.00 0.00 79 ALA A N 1
ATOM 1210 C CA . ALA A 1 79 ? -1.705 -9.122 -0.004 1.00 0.00 79 ALA A CA 1
ATOM 1211 C C . ALA A 1 79 ? -2.013 -8.590 1.391 1.00 0.00 79 ALA A C 1
ATOM 1212 O O . ALA A 1 79 ? -1.166 -7.964 2.028 1.00 0.00 79 ALA A O 1
ATOM 1219 N N . ASP A 1 80 ? -3.230 -8.843 1.860 1.00 0.00 80 ASP A N 1
ATOM 1220 C CA . ASP A 1 80 ? -3.650 -8.389 3.181 1.00 0.00 80 ASP A CA 1
ATOM 1221 C C . ASP A 1 80 ? -4.220 -9.546 3.997 1.00 0.00 80 ASP A C 1
ATOM 1222 O O . ASP A 1 80 ? -4.394 -10.652 3.486 1.00 0.00 80 ASP A O 1
ATOM 1231 N N . ALA A 1 81 ? -4.507 -9.282 5.268 1.00 0.00 81 ALA A N 1
ATOM 1232 C CA . ALA A 1 81 ? -5.058 -10.300 6.154 1.00 0.00 81 ALA A CA 1
ATOM 1233 C C . ALA A 1 81 ? -5.558 -9.683 7.455 1.00 0.00 81 ALA A C 1
ATOM 1234 O O . ALA A 1 81 ? -5.106 -8.611 7.860 1.00 0.00 81 ALA A O 1
ATOM 1241 N N . LEU A 1 82 ? -6.495 -10.364 8.105 1.00 0.00 82 LEU A N 1
ATOM 1242 C CA . LEU A 1 82 ? -7.058 -9.882 9.362 1.00 0.00 82 LEU A CA 1
ATOM 1243 C C . LEU A 1 82 ? -5.966 -9.328 10.271 1.00 0.00 82 LEU A C 1
ATOM 1244 O O . LEU A 1 82 ? -4.808 -9.735 10.187 1.00 0.00 82 LEU A O 1
ATOM 1260 N N . GLY A 1 83 ? -6.344 -8.398 11.143 1.00 0.00 83 GLY A N 1
ATOM 1261 C CA . GLY A 1 83 ? -5.386 -7.805 12.057 1.00 0.00 83 GLY A CA 1
ATOM 1262 C C . GLY A 1 83 ? -6.053 -7.130 13.239 1.00 0.00 83 GLY A C 1
ATOM 1263 O O . GLY A 1 83 ? -6.455 -7.794 14.196 1.00 0.00 83 GLY A O 1
ATOM 1267 N N . ASP A 1 84 ? -6.171 -5.809 13.175 1.00 0.00 84 ASP A N 1
ATOM 1268 C CA . ASP A 1 84 ? -6.794 -5.044 14.249 1.00 0.00 84 ASP A CA 1
ATOM 1269 C C . ASP A 1 84 ? -8.292 -5.319 14.315 1.00 0.00 84 ASP A C 1
ATOM 1270 O O . ASP A 1 84 ? -8.860 -5.944 13.418 1.00 0.00 84 ASP A O 1
ATOM 1279 N N . LYS A 1 85 ? -8.929 -4.851 15.383 1.00 0.00 85 LYS A N 1
ATOM 1280 C CA . LYS A 1 85 ? -10.362 -5.046 15.566 1.00 0.00 85 LYS A CA 1
ATOM 1281 C C . LYS A 1 85 ? -10.982 -3.865 16.307 1.00 0.00 85 LYS A C 1
ATOM 1282 O O . LYS A 1 85 ? -10.401 -3.345 17.259 1.00 0.00 85 LYS A O 1
ATOM 1301 N N . MET A 1 86 ? -12.164 -3.449 15.865 1.00 0.00 86 MET A N 1
ATOM 1302 C CA . MET A 1 86 ? -12.863 -2.332 16.489 1.00 0.00 86 MET A CA 1
ATOM 1303 C C . MET A 1 86 ? -14.063 -2.821 17.293 1.00 0.00 86 MET A C 1
ATOM 1304 O O . MET A 1 86 ? -15.112 -3.136 16.730 1.00 0.00 86 MET A O 1
ATOM 1318 N N . ASP A 1 87 ? -13.902 -2.883 18.610 1.00 0.00 87 ASP A N 1
ATOM 1319 C CA . ASP A 1 87 ? -14.973 -3.334 19.491 1.00 0.00 87 ASP A CA 1
ATOM 1320 C C . ASP A 1 87 ? -16.280 -2.616 19.169 1.00 0.00 87 ASP A C 1
ATOM 1321 O O . ASP A 1 87 ? -16.503 -1.486 19.606 1.00 0.00 87 ASP A O 1
ATOM 1330 N N . GLY A 1 1 ? -14.445 31.824 -43.908 1.00 0.00 1 GLY A N 2
ATOM 1331 C CA . GLY A 1 1 ? -15.050 31.121 -42.792 1.00 0.00 1 GLY A CA 2
ATOM 1332 C C . GLY A 1 1 ? -14.655 29.659 -42.745 1.00 0.00 1 GLY A C 2
ATOM 1333 O O . GLY A 1 1 ? -15.370 28.799 -43.260 1.00 0.00 1 GLY A O 2
ATOM 1337 N N . SER A 1 2 ? -13.513 29.375 -42.127 1.00 0.00 2 SER A N 2
ATOM 1338 C CA . SER A 1 2 ? -13.021 28.007 -42.019 1.00 0.00 2 SER A CA 2
ATOM 1339 C C . SER A 1 2 ? -13.550 27.337 -40.754 1.00 0.00 2 SER A C 2
ATOM 1340 O O . SER A 1 2 ? -12.817 26.633 -40.059 1.00 0.00 2 SER A O 2
ATOM 1348 N N . SER A 1 3 ? -14.826 27.563 -40.462 1.00 0.00 3 SER A N 2
ATOM 1349 C CA . SER A 1 3 ? -15.454 26.985 -39.279 1.00 0.00 3 SER A CA 2
ATOM 1350 C C . SER A 1 3 ? -14.466 26.921 -38.118 1.00 0.00 3 SER A C 2
ATOM 1351 O O . SER A 1 3 ? -14.412 25.932 -37.388 1.00 0.00 3 SER A O 2
ATOM 1359 N N . GLY A 1 4 ? -13.686 27.985 -37.953 1.00 0.00 4 GLY A N 2
ATOM 1360 C CA . GLY A 1 4 ? -12.710 28.030 -36.879 1.00 0.00 4 GLY A CA 2
ATOM 1361 C C . GLY A 1 4 ? -12.006 26.702 -36.680 1.00 0.00 4 GLY A C 2
ATOM 1362 O O . GLY A 1 4 ? -11.375 26.182 -37.599 1.00 0.00 4 GLY A O 2
ATOM 1366 N N . SER A 1 5 ? -12.113 26.153 -35.474 1.00 0.00 5 SER A N 2
ATOM 1367 C CA . SER A 1 5 ? -11.476 24.881 -35.154 1.00 0.00 5 SER A CA 2
ATOM 1368 C C . SER A 1 5 ? -11.991 24.335 -33.826 1.00 0.00 5 SER A C 2
ATOM 1369 O O . SER A 1 5 ? -12.195 25.085 -32.871 1.00 0.00 5 SER A O 2
ATOM 1377 N N . SER A 1 6 ? -12.198 23.023 -33.773 1.00 0.00 6 SER A N 2
ATOM 1378 C CA . SER A 1 6 ? -12.692 22.375 -32.563 1.00 0.00 6 SER A CA 2
ATOM 1379 C C . SER A 1 6 ? -12.491 20.865 -32.635 1.00 0.00 6 SER A C 2
ATOM 1380 O O . SER A 1 6 ? -12.067 20.332 -33.659 1.00 0.00 6 SER A O 2
ATOM 1388 N N . GLY A 1 7 ? -12.800 20.180 -31.538 1.00 0.00 7 GLY A N 2
ATOM 1389 C CA . GLY A 1 7 ? -12.646 18.737 -31.496 1.00 0.00 7 GLY A CA 2
ATOM 1390 C C . GLY A 1 7 ? -13.620 18.024 -32.413 1.00 0.00 7 GLY A C 2
ATOM 1391 O O . GLY A 1 7 ? -14.779 18.422 -32.529 1.00 0.00 7 GLY A O 2
ATOM 1395 N N . MET A 1 8 ? -13.149 16.969 -33.068 1.00 0.00 8 MET A N 2
ATOM 1396 C CA . MET A 1 8 ? -13.987 16.199 -33.980 1.00 0.00 8 MET A CA 2
ATOM 1397 C C . MET A 1 8 ? -13.275 14.926 -34.429 1.00 0.00 8 MET A C 2
ATOM 1398 O O . MET A 1 8 ? -12.099 14.724 -34.132 1.00 0.00 8 MET A O 2
ATOM 1412 N N . ASN A 1 9 ? -13.997 14.071 -35.146 1.00 0.00 9 ASN A N 2
ATOM 1413 C CA . ASN A 1 9 ? -13.435 12.818 -35.635 1.00 0.00 9 ASN A CA 2
ATOM 1414 C C . ASN A 1 9 ? -12.747 12.054 -34.508 1.00 0.00 9 ASN A C 2
ATOM 1415 O O . ASN A 1 9 ? -11.613 11.597 -34.655 1.00 0.00 9 ASN A O 2
ATOM 1426 N N . ILE A 1 10 ? -13.441 11.919 -33.383 1.00 0.00 10 ILE A N 2
ATOM 1427 C CA . ILE A 1 10 ? -12.898 11.209 -32.231 1.00 0.00 10 ILE A CA 2
ATOM 1428 C C . ILE A 1 10 ? -12.942 9.700 -32.445 1.00 0.00 10 ILE A C 2
ATOM 1429 O O . ILE A 1 10 ? -13.963 9.151 -32.860 1.00 0.00 10 ILE A O 2
ATOM 1445 N N . ARG A 1 11 ? -11.829 9.034 -32.156 1.00 0.00 11 ARG A N 2
ATOM 1446 C CA . ARG A 1 11 ? -11.740 7.588 -32.316 1.00 0.00 11 ARG A CA 2
ATOM 1447 C C . ARG A 1 11 ? -11.893 6.881 -30.972 1.00 0.00 11 ARG A C 2
ATOM 1448 O O . ARG A 1 11 ? -10.914 6.662 -30.260 1.00 0.00 11 ARG A O 2
ATOM 1469 N N . MET A 1 12 ? -13.129 6.529 -30.633 1.00 0.00 12 MET A N 2
ATOM 1470 C CA . MET A 1 12 ? -13.410 5.847 -29.374 1.00 0.00 12 MET A CA 2
ATOM 1471 C C . MET A 1 12 ? -13.874 4.416 -29.624 1.00 0.00 12 MET A C 2
ATOM 1472 O O . MET A 1 12 ? -14.843 4.184 -30.346 1.00 0.00 12 MET A O 2
ATOM 1486 N N . GLY A 1 13 ? -13.176 3.458 -29.021 1.00 0.00 13 GLY A N 2
ATOM 1487 C CA . GLY A 1 13 ? -13.532 2.061 -29.191 1.00 0.00 13 GLY A CA 2
ATOM 1488 C C . GLY A 1 13 ? -13.425 1.275 -27.900 1.00 0.00 13 GLY A C 2
ATOM 1489 O O . GLY A 1 13 ? -12.351 0.782 -27.551 1.00 0.00 13 GLY A O 2
ATOM 1493 N N . THR A 1 14 ? -14.540 1.157 -27.186 1.00 0.00 14 THR A N 2
ATOM 1494 C CA . THR A 1 14 ? -14.567 0.427 -25.925 1.00 0.00 14 THR A CA 2
ATOM 1495 C C . THR A 1 14 ? -15.183 -0.956 -26.102 1.00 0.00 14 THR A C 2
ATOM 1496 O O . THR A 1 14 ? -15.157 -1.781 -25.189 1.00 0.00 14 THR A O 2
ATOM 1507 N N . LYS A 1 15 ? -15.736 -1.204 -27.284 1.00 0.00 15 LYS A N 2
ATOM 1508 C CA . LYS A 1 15 ? -16.357 -2.489 -27.584 1.00 0.00 15 LYS A CA 2
ATOM 1509 C C . LYS A 1 15 ? -15.385 -3.636 -27.330 1.00 0.00 15 LYS A C 2
ATOM 1510 O O . LYS A 1 15 ? -14.201 -3.415 -27.081 1.00 0.00 15 LYS A O 2
ATOM 1529 N N . GLY A 1 16 ? -15.894 -4.863 -27.395 1.00 0.00 16 GLY A N 2
ATOM 1530 C CA . GLY A 1 16 ? -15.056 -6.027 -27.171 1.00 0.00 16 GLY A CA 2
ATOM 1531 C C . GLY A 1 16 ? -14.757 -6.252 -25.702 1.00 0.00 16 GLY A C 2
ATOM 1532 O O . GLY A 1 16 ? -14.468 -5.307 -24.967 1.00 0.00 16 GLY A O 2
ATOM 1536 N N . LYS A 1 17 ? -14.829 -7.507 -25.271 1.00 0.00 17 LYS A N 2
ATOM 1537 C CA . LYS A 1 17 ? -14.565 -7.855 -23.880 1.00 0.00 17 LYS A CA 2
ATOM 1538 C C . LYS A 1 17 ? -13.183 -8.482 -23.729 1.00 0.00 17 LYS A C 2
ATOM 1539 O O . LYS A 1 17 ? -12.600 -8.964 -24.701 1.00 0.00 17 LYS A O 2
ATOM 1558 N N . ARG A 1 18 ? -12.665 -8.474 -22.505 1.00 0.00 18 ARG A N 2
ATOM 1559 C CA . ARG A 1 18 ? -11.352 -9.043 -22.228 1.00 0.00 18 ARG A CA 2
ATOM 1560 C C . ARG A 1 18 ? -11.479 -10.447 -21.645 1.00 0.00 18 ARG A C 2
ATOM 1561 O O . ARG A 1 18 ? -12.476 -10.795 -21.011 1.00 0.00 18 ARG A O 2
ATOM 1582 N N . PRO A 1 19 ? -10.447 -11.275 -21.865 1.00 0.00 19 PRO A N 2
ATOM 1583 C CA . PRO A 1 19 ? -10.420 -12.655 -21.370 1.00 0.00 19 PRO A CA 2
ATOM 1584 C C . PRO A 1 19 ? -10.279 -12.724 -19.853 1.00 0.00 19 PRO A C 2
ATOM 1585 O O . PRO A 1 19 ? -10.044 -11.710 -19.194 1.00 0.00 19 PRO A O 2
ATOM 1596 N N . LEU A 1 20 ? -10.424 -13.925 -19.305 1.00 0.00 20 LEU A N 2
ATOM 1597 C CA . LEU A 1 20 ? -10.313 -14.127 -17.864 1.00 0.00 20 LEU A CA 2
ATOM 1598 C C . LEU A 1 20 ? -8.851 -14.151 -17.429 1.00 0.00 20 LEU A C 2
ATOM 1599 O O . LEU A 1 20 ? -8.541 -14.459 -16.278 1.00 0.00 20 LEU A O 2
ATOM 1615 N N . ARG A 1 21 ? -7.958 -13.822 -18.356 1.00 0.00 21 ARG A N 2
ATOM 1616 C CA . ARG A 1 21 ? -6.529 -13.806 -18.068 1.00 0.00 21 ARG A CA 2
ATOM 1617 C C . ARG A 1 21 ? -6.257 -13.179 -16.703 1.00 0.00 21 ARG A C 2
ATOM 1618 O O . ARG A 1 21 ? -6.707 -12.070 -16.417 1.00 0.00 21 ARG A O 2
ATOM 1639 N N . SER A 1 22 ? -5.518 -13.898 -15.865 1.00 0.00 22 SER A N 2
ATOM 1640 C CA . SER A 1 22 ? -5.189 -13.416 -14.529 1.00 0.00 22 SER A CA 2
ATOM 1641 C C . SER A 1 22 ? -4.970 -11.906 -14.535 1.00 0.00 22 SER A C 2
ATOM 1642 O O . SER A 1 22 ? -4.281 -11.370 -15.405 1.00 0.00 22 SER A O 2
ATOM 1650 N N . LEU A 1 23 ? -5.561 -11.225 -13.560 1.00 0.00 23 LEU A N 2
ATOM 1651 C CA . LEU A 1 23 ? -5.431 -9.775 -13.452 1.00 0.00 23 LEU A CA 2
ATOM 1652 C C . LEU A 1 23 ? -3.964 -9.363 -13.385 1.00 0.00 23 LEU A C 2
ATOM 1653 O O . LEU A 1 23 ? -3.150 -10.024 -12.739 1.00 0.00 23 LEU A O 2
ATOM 1669 N N . THR A 1 24 ? -3.632 -8.265 -14.057 1.00 0.00 24 THR A N 2
ATOM 1670 C CA . THR A 1 24 ? -2.264 -7.764 -14.074 1.00 0.00 24 THR A CA 2
ATOM 1671 C C . THR A 1 24 ? -1.979 -6.902 -12.849 1.00 0.00 24 THR A C 2
ATOM 1672 O O . THR A 1 24 ? -2.864 -6.242 -12.305 1.00 0.00 24 THR A O 2
ATOM 1683 N N . PRO A 1 25 ? -0.714 -6.907 -12.403 1.00 0.00 25 PRO A N 2
ATOM 1684 C CA . PRO A 1 25 ? -0.283 -6.129 -11.237 1.00 0.00 25 PRO A CA 2
ATOM 1685 C C . PRO A 1 25 ? -0.286 -4.629 -11.508 1.00 0.00 25 PRO A C 2
ATOM 1686 O O . PRO A 1 25 ? -0.351 -3.821 -10.581 1.00 0.00 25 PRO A O 2
ATOM 1697 N N . ARG A 1 26 ? -0.214 -4.262 -12.784 1.00 0.00 26 ARG A N 2
ATOM 1698 C CA . ARG A 1 26 ? -0.208 -2.858 -13.176 1.00 0.00 26 ARG A CA 2
ATOM 1699 C C . ARG A 1 26 ? -1.602 -2.251 -13.046 1.00 0.00 26 ARG A C 2
ATOM 1700 O O . ARG A 1 26 ? -1.753 -1.101 -12.632 1.00 0.00 26 ARG A O 2
ATOM 1721 N N . ASP A 1 27 ? -2.617 -3.031 -13.402 1.00 0.00 27 ASP A N 2
ATOM 1722 C CA . ASP A 1 27 ? -3.998 -2.571 -13.325 1.00 0.00 27 ASP A CA 2
ATOM 1723 C C . ASP A 1 27 ? -4.278 -1.914 -11.976 1.00 0.00 27 ASP A C 2
ATOM 1724 O O . ASP A 1 27 ? -4.827 -0.814 -11.911 1.00 0.00 27 ASP A O 2
ATOM 1733 N N . LYS A 1 28 ? -3.898 -2.597 -10.902 1.00 0.00 28 LYS A N 2
ATOM 1734 C CA . LYS A 1 28 ? -4.107 -2.081 -9.554 1.00 0.00 28 LYS A CA 2
ATOM 1735 C C . LYS A 1 28 ? -3.301 -0.806 -9.328 1.00 0.00 28 LYS A C 2
ATOM 1736 O O . LYS A 1 28 ? -3.812 0.174 -8.785 1.00 0.00 28 LYS A O 2
ATOM 1755 N N . ILE A 1 29 ? -2.041 -0.825 -9.750 1.00 0.00 29 ILE A N 2
ATOM 1756 C CA . ILE A 1 29 ? -1.167 0.331 -9.595 1.00 0.00 29 ILE A CA 2
ATOM 1757 C C . ILE A 1 29 ? -1.778 1.572 -10.237 1.00 0.00 29 ILE A C 2
ATOM 1758 O O . ILE A 1 29 ? -1.765 2.656 -9.654 1.00 0.00 29 ILE A O 2
ATOM 1774 N N . HIS A 1 30 ? -2.314 1.405 -11.442 1.00 0.00 30 HIS A N 2
ATOM 1775 C CA . HIS A 1 30 ? -2.933 2.511 -12.163 1.00 0.00 30 HIS A CA 2
ATOM 1776 C C . HIS A 1 30 ? -3.828 3.330 -11.238 1.00 0.00 30 HIS A C 2
ATOM 1777 O O . HIS A 1 30 ? -3.956 4.544 -11.396 1.00 0.00 30 HIS A O 2
ATOM 1792 N N . ALA A 1 31 ? -4.448 2.657 -10.274 1.00 0.00 31 ALA A N 2
ATOM 1793 C CA . ALA A 1 31 ? -5.330 3.321 -9.323 1.00 0.00 31 ALA A CA 2
ATOM 1794 C C . ALA A 1 31 ? -4.530 4.074 -8.266 1.00 0.00 31 ALA A C 2
ATOM 1795 O O . ALA A 1 31 ? -4.854 5.211 -7.921 1.00 0.00 31 ALA A O 2
ATOM 1802 N N . ILE A 1 32 ? -3.485 3.433 -7.754 1.00 0.00 32 ILE A N 2
ATOM 1803 C CA . ILE A 1 32 ? -2.639 4.043 -6.735 1.00 0.00 32 ILE A CA 2
ATOM 1804 C C . ILE A 1 32 ? -2.524 5.549 -6.946 1.00 0.00 32 ILE A C 2
ATOM 1805 O O . ILE A 1 32 ? -2.580 6.325 -5.992 1.00 0.00 32 ILE A O 2
ATOM 1821 N N . GLN A 1 33 ? -2.364 5.955 -8.202 1.00 0.00 33 GLN A N 2
ATOM 1822 C CA . GLN A 1 33 ? -2.243 7.369 -8.538 1.00 0.00 33 GLN A CA 2
ATOM 1823 C C . GLN A 1 33 ? -3.547 8.109 -8.257 1.00 0.00 33 GLN A C 2
ATOM 1824 O O . GLN A 1 33 ? -3.554 9.139 -7.584 1.00 0.00 33 GLN A O 2
ATOM 1838 N N . ARG A 1 34 ? -4.647 7.577 -8.779 1.00 0.00 34 ARG A N 2
ATOM 1839 C CA . ARG A 1 34 ? -5.957 8.188 -8.586 1.00 0.00 34 ARG A CA 2
ATOM 1840 C C . ARG A 1 34 ? -6.058 8.833 -7.207 1.00 0.00 34 ARG A C 2
ATOM 1841 O O . ARG A 1 34 ? -6.484 9.981 -7.077 1.00 0.00 34 ARG A O 2
ATOM 1862 N N . ILE A 1 35 ? -5.664 8.087 -6.180 1.00 0.00 35 ILE A N 2
ATOM 1863 C CA . ILE A 1 35 ? -5.709 8.586 -4.812 1.00 0.00 35 ILE A CA 2
ATOM 1864 C C . ILE A 1 35 ? -4.858 9.841 -4.656 1.00 0.00 35 ILE A C 2
ATOM 1865 O O . ILE A 1 35 ? -5.323 10.862 -4.147 1.00 0.00 35 ILE A O 2
ATOM 1881 N N . HIS A 1 36 ? -3.607 9.760 -5.098 1.00 0.00 36 HIS A N 2
ATOM 1882 C CA . HIS A 1 36 ? -2.689 10.891 -5.010 1.00 0.00 36 HIS A CA 2
ATOM 1883 C C . HIS A 1 36 ? -3.225 12.087 -5.790 1.00 0.00 36 HIS A C 2
ATOM 1884 O O . HIS A 1 36 ? -3.078 13.234 -5.366 1.00 0.00 36 HIS A O 2
ATOM 1899 N N . ASP A 1 37 ? -3.847 11.812 -6.932 1.00 0.00 37 ASP A N 2
ATOM 1900 C CA . ASP A 1 37 ? -4.405 12.866 -7.771 1.00 0.00 37 ASP A CA 2
ATOM 1901 C C . ASP A 1 37 ? -5.371 13.740 -6.976 1.00 0.00 37 ASP A C 2
ATOM 1902 O O . ASP A 1 37 ? -5.312 14.967 -7.043 1.00 0.00 37 ASP A O 2
ATOM 1911 N N . GLY A 1 38 ? -6.260 13.098 -6.225 1.00 0.00 38 GLY A N 2
ATOM 1912 C CA . GLY A 1 38 ? -7.226 13.832 -5.429 1.00 0.00 38 GLY A CA 2
ATOM 1913 C C . GLY A 1 38 ? -8.291 12.932 -4.835 1.00 0.00 38 GLY A C 2
ATOM 1914 O O . GLY A 1 38 ? -8.766 13.172 -3.725 1.00 0.00 38 GLY A O 2
ATOM 1918 N N . GLU A 1 39 ? -8.667 11.893 -5.575 1.00 0.00 39 GLU A N 2
ATOM 1919 C CA . GLU A 1 39 ? -9.685 10.956 -5.114 1.00 0.00 39 GLU A CA 2
ATOM 1920 C C . GLU A 1 39 ? -9.267 10.301 -3.801 1.00 0.00 39 GLU A C 2
ATOM 1921 O O . GLU A 1 39 ? -8.086 10.281 -3.453 1.00 0.00 39 GLU A O 2
ATOM 1933 N N . SER A 1 40 ? -10.244 9.767 -3.075 1.00 0.00 40 SER A N 2
ATOM 1934 C CA . SER A 1 40 ? -9.979 9.115 -1.798 1.00 0.00 40 SER A CA 2
ATOM 1935 C C . SER A 1 40 ? -9.958 7.598 -1.956 1.00 0.00 40 SER A C 2
ATOM 1936 O O . SER A 1 40 ? -10.546 7.051 -2.890 1.00 0.00 40 SER A O 2
ATOM 1944 N N . LYS A 1 41 ? -9.277 6.923 -1.037 1.00 0.00 41 LYS A N 2
ATOM 1945 C CA . LYS A 1 41 ? -9.178 5.469 -1.072 1.00 0.00 41 LYS A CA 2
ATOM 1946 C C . LYS A 1 41 ? -10.553 4.835 -1.262 1.00 0.00 41 LYS A C 2
ATOM 1947 O O . LYS A 1 41 ? -10.716 3.911 -2.059 1.00 0.00 41 LYS A O 2
ATOM 1966 N N . ALA A 1 42 ? -11.538 5.338 -0.526 1.00 0.00 42 ALA A N 2
ATOM 1967 C CA . ALA A 1 42 ? -12.899 4.823 -0.617 1.00 0.00 42 ALA A CA 2
ATOM 1968 C C . ALA A 1 42 ? -13.457 4.991 -2.026 1.00 0.00 42 ALA A C 2
ATOM 1969 O O . ALA A 1 42 ? -14.004 4.051 -2.603 1.00 0.00 42 ALA A O 2
ATOM 1976 N N . SER A 1 43 ? -13.314 6.193 -2.574 1.00 0.00 43 SER A N 2
ATOM 1977 C CA . SER A 1 43 ? -13.808 6.485 -3.915 1.00 0.00 43 SER A CA 2
ATOM 1978 C C . SER A 1 43 ? -13.182 5.545 -4.941 1.00 0.00 43 SER A C 2
ATOM 1979 O O . SER A 1 43 ? -13.885 4.832 -5.657 1.00 0.00 43 SER A O 2
ATOM 1987 N N . VAL A 1 44 ? -11.854 5.550 -5.006 1.00 0.00 44 VAL A N 2
ATOM 1988 C CA . VAL A 1 44 ? -11.131 4.699 -5.943 1.00 0.00 44 VAL A CA 2
ATOM 1989 C C . VAL A 1 44 ? -11.545 3.239 -5.791 1.00 0.00 44 VAL A C 2
ATOM 1990 O O . VAL A 1 44 ? -11.905 2.580 -6.766 1.00 0.00 44 VAL A O 2
ATOM 2003 N N . ALA A 1 45 ? -11.492 2.740 -4.560 1.00 0.00 45 ALA A N 2
ATOM 2004 C CA . ALA A 1 45 ? -11.864 1.359 -4.279 1.00 0.00 45 ALA A CA 2
ATOM 2005 C C . ALA A 1 45 ? -13.116 0.960 -5.052 1.00 0.00 45 ALA A C 2
ATOM 2006 O O . ALA A 1 45 ? -13.097 0.011 -5.837 1.00 0.00 45 ALA A O 2
ATOM 2013 N N . ARG A 1 46 ? -14.204 1.688 -4.824 1.00 0.00 46 ARG A N 2
ATOM 2014 C CA . ARG A 1 46 ? -15.466 1.408 -5.498 1.00 0.00 46 ARG A CA 2
ATOM 2015 C C . ARG A 1 46 ? -15.359 1.693 -6.993 1.00 0.00 46 ARG A C 2
ATOM 2016 O O . ARG A 1 46 ? -15.925 0.971 -7.815 1.00 0.00 46 ARG A O 2
ATOM 2037 N N . ASP A 1 47 ? -14.631 2.749 -7.338 1.00 0.00 47 ASP A N 2
ATOM 2038 C CA . ASP A 1 47 ? -14.449 3.129 -8.734 1.00 0.00 47 ASP A CA 2
ATOM 2039 C C . ASP A 1 47 ? -14.311 1.895 -9.620 1.00 0.00 47 ASP A C 2
ATOM 2040 O O . ASP A 1 47 ? -15.030 1.745 -10.609 1.00 0.00 47 ASP A O 2
ATOM 2049 N N . ILE A 1 48 ? -13.383 1.015 -9.259 1.00 0.00 48 ILE A N 2
ATOM 2050 C CA . ILE A 1 48 ? -13.151 -0.206 -10.021 1.00 0.00 48 ILE A CA 2
ATOM 2051 C C . ILE A 1 48 ? -14.069 -1.330 -9.552 1.00 0.00 48 ILE A C 2
ATOM 2052 O O . ILE A 1 48 ? -14.453 -2.199 -10.333 1.00 0.00 48 ILE A O 2
ATOM 2068 N N . GLY A 1 49 ? -14.418 -1.304 -8.269 1.00 0.00 49 GLY A N 2
ATOM 2069 C CA . GLY A 1 49 ? -15.290 -2.325 -7.718 1.00 0.00 49 GLY A CA 2
ATOM 2070 C C . GLY A 1 49 ? -14.570 -3.238 -6.744 1.00 0.00 49 GLY A C 2
ATOM 2071 O O . GLY A 1 49 ? -14.698 -4.460 -6.818 1.00 0.00 49 GLY A O 2
ATOM 2075 N N . VAL A 1 50 ? -13.810 -2.644 -5.830 1.00 0.00 50 VAL A N 2
ATOM 2076 C CA . VAL A 1 50 ? -13.067 -3.411 -4.838 1.00 0.00 50 VAL A CA 2
ATOM 2077 C C . VAL A 1 50 ? -13.249 -2.827 -3.442 1.00 0.00 50 VAL A C 2
ATOM 2078 O O . VAL A 1 50 ? -13.461 -1.627 -3.267 1.00 0.00 50 VAL A O 2
ATOM 2091 N N . PRO A 1 51 ? -13.164 -3.694 -2.422 1.00 0.00 51 PRO A N 2
ATOM 2092 C CA . PRO A 1 51 ? -13.316 -3.287 -1.022 1.00 0.00 51 PRO A CA 2
ATOM 2093 C C . PRO A 1 51 ? -12.142 -2.446 -0.533 1.00 0.00 51 PRO A C 2
ATOM 2094 O O . PRO A 1 51 ? -10.992 -2.882 -0.579 1.00 0.00 51 PRO A O 2
ATOM 2105 N N . GLU A 1 52 ? -12.440 -1.238 -0.064 1.00 0.00 52 GLU A N 2
ATOM 2106 C CA . GLU A 1 52 ? -11.408 -0.336 0.434 1.00 0.00 52 GLU A CA 2
ATOM 2107 C C . GLU A 1 52 ? -10.294 -1.115 1.128 1.00 0.00 52 GLU A C 2
ATOM 2108 O O . GLU A 1 52 ? -9.115 -0.791 0.986 1.00 0.00 52 GLU A O 2
ATOM 2120 N N . SER A 1 53 ? -10.677 -2.142 1.879 1.00 0.00 53 SER A N 2
ATOM 2121 C CA . SER A 1 53 ? -9.712 -2.964 2.599 1.00 0.00 53 SER A CA 2
ATOM 2122 C C . SER A 1 53 ? -8.640 -3.498 1.654 1.00 0.00 53 SER A C 2
ATOM 2123 O O . SER A 1 53 ? -7.444 -3.379 1.921 1.00 0.00 53 SER A O 2
ATOM 2131 N N . THR A 1 54 ? -9.077 -4.086 0.545 1.00 0.00 54 THR A N 2
ATOM 2132 C CA . THR A 1 54 ? -8.157 -4.639 -0.441 1.00 0.00 54 THR A CA 2
ATOM 2133 C C . THR A 1 54 ? -7.332 -3.540 -1.100 1.00 0.00 54 THR A C 2
ATOM 2134 O O . THR A 1 54 ? -6.101 -3.581 -1.087 1.00 0.00 54 THR A O 2
ATOM 2145 N N . LEU A 1 55 ? -8.016 -2.558 -1.675 1.00 0.00 55 LEU A N 2
ATOM 2146 C CA . LEU A 1 55 ? -7.346 -1.446 -2.340 1.00 0.00 55 LEU A CA 2
ATOM 2147 C C . LEU A 1 55 ? -6.194 -0.918 -1.490 1.00 0.00 55 LEU A C 2
ATOM 2148 O O . LEU A 1 55 ? -5.031 -1.000 -1.883 1.00 0.00 55 LEU A O 2
ATOM 2164 N N . ARG A 1 56 ? -6.527 -0.378 -0.322 1.00 0.00 56 ARG A N 2
ATOM 2165 C CA . ARG A 1 56 ? -5.521 0.163 0.584 1.00 0.00 56 ARG A CA 2
ATOM 2166 C C . ARG A 1 56 ? -4.290 -0.738 0.629 1.00 0.00 56 ARG A C 2
ATOM 2167 O O . ARG A 1 56 ? -3.158 -0.258 0.670 1.00 0.00 56 ARG A O 2
ATOM 2188 N N . GLY A 1 57 ? -4.521 -2.048 0.622 1.00 0.00 57 GLY A N 2
ATOM 2189 C CA . GLY A 1 57 ? -3.422 -2.995 0.664 1.00 0.00 57 GLY A CA 2
ATOM 2190 C C . GLY A 1 57 ? -2.319 -2.646 -0.316 1.00 0.00 57 GLY A C 2
ATOM 2191 O O . GLY A 1 57 ? -1.151 -2.555 0.061 1.00 0.00 57 GLY A O 2
ATOM 2195 N N . TRP A 1 58 ? -2.690 -2.453 -1.577 1.00 0.00 58 TRP A N 2
ATOM 2196 C CA . TRP A 1 58 ? -1.722 -2.115 -2.614 1.00 0.00 58 TRP A CA 2
ATOM 2197 C C . TRP A 1 58 ? -0.843 -0.948 -2.179 1.00 0.00 58 TRP A C 2
ATOM 2198 O O . TRP A 1 58 ? 0.368 -1.099 -2.011 1.00 0.00 58 TRP A O 2
ATOM 2219 N N . CYS A 1 59 ? -1.459 0.215 -1.998 1.00 0.00 59 CYS A N 2
ATOM 2220 C CA . CYS A 1 59 ? -0.731 1.409 -1.582 1.00 0.00 59 CYS A CA 2
ATOM 2221 C C . CYS A 1 59 ? 0.378 1.054 -0.597 1.00 0.00 59 CYS A C 2
ATOM 2222 O O . CYS A 1 59 ? 1.442 1.673 -0.593 1.00 0.00 59 CYS A O 2
ATOM 2230 N N . LYS A 1 60 ? 0.121 0.055 0.240 1.00 0.00 60 LYS A N 2
ATOM 2231 C CA . LYS A 1 60 ? 1.096 -0.384 1.232 1.00 0.00 60 LYS A CA 2
ATOM 2232 C C . LYS A 1 60 ? 2.284 -1.067 0.561 1.00 0.00 60 LYS A C 2
ATOM 2233 O O . LYS A 1 60 ? 3.434 -0.693 0.785 1.00 0.00 60 LYS A O 2
ATOM 2252 N N . ASN A 1 61 ? 1.996 -2.070 -0.262 1.00 0.00 61 ASN A N 2
ATOM 2253 C CA . ASN A 1 61 ? 3.041 -2.806 -0.965 1.00 0.00 61 ASN A CA 2
ATOM 2254 C C . ASN A 1 61 ? 3.424 -2.099 -2.262 1.00 0.00 61 ASN A C 2
ATOM 2255 O O . ASN A 1 61 ? 3.991 -2.709 -3.168 1.00 0.00 61 ASN A O 2
ATOM 2266 N N . GLU A 1 62 ? 3.111 -0.810 -2.342 1.00 0.00 62 GLU A N 2
ATOM 2267 C CA . GLU A 1 62 ? 3.422 -0.021 -3.529 1.00 0.00 62 GLU A CA 2
ATOM 2268 C C . GLU A 1 62 ? 4.885 -0.194 -3.928 1.00 0.00 62 GLU A C 2
ATOM 2269 O O . GLU A 1 62 ? 5.216 -0.223 -5.113 1.00 0.00 62 GLU A O 2
ATOM 2281 N N . ASP A 1 63 ? 5.755 -0.307 -2.931 1.00 0.00 63 ASP A N 2
ATOM 2282 C CA . ASP A 1 63 ? 7.182 -0.477 -3.176 1.00 0.00 63 ASP A CA 2
ATOM 2283 C C . ASP A 1 63 ? 7.428 -1.554 -4.229 1.00 0.00 63 ASP A C 2
ATOM 2284 O O . ASP A 1 63 ? 8.049 -1.299 -5.261 1.00 0.00 63 ASP A O 2
ATOM 2293 N N . LYS A 1 64 ? 6.936 -2.759 -3.961 1.00 0.00 64 LYS A N 2
ATOM 2294 C CA . LYS A 1 64 ? 7.101 -3.876 -4.883 1.00 0.00 64 LYS A CA 2
ATOM 2295 C C . LYS A 1 64 ? 6.232 -3.690 -6.123 1.00 0.00 64 LYS A C 2
ATOM 2296 O O . LYS A 1 64 ? 6.706 -3.823 -7.252 1.00 0.00 64 LYS A O 2
ATOM 2315 N N . LEU A 1 65 ? 4.958 -3.381 -5.906 1.00 0.00 65 LEU A N 2
ATOM 2316 C CA . LEU A 1 65 ? 4.023 -3.176 -7.006 1.00 0.00 65 LEU A CA 2
ATOM 2317 C C . LEU A 1 65 ? 4.675 -2.386 -8.136 1.00 0.00 65 LEU A C 2
ATOM 2318 O O . LEU A 1 65 ? 4.553 -2.744 -9.307 1.00 0.00 65 LEU A O 2
ATOM 2334 N N . ARG A 1 66 ? 5.371 -1.313 -7.776 1.00 0.00 66 ARG A N 2
ATOM 2335 C CA . ARG A 1 66 ? 6.044 -0.473 -8.759 1.00 0.00 66 ARG A CA 2
ATOM 2336 C C . ARG A 1 66 ? 6.949 -1.310 -9.659 1.00 0.00 66 ARG A C 2
ATOM 2337 O O . ARG A 1 66 ? 7.043 -1.065 -10.862 1.00 0.00 66 ARG A O 2
ATOM 2358 N N . PHE A 1 67 ? 7.613 -2.298 -9.068 1.00 0.00 67 PHE A N 2
ATOM 2359 C CA . PHE A 1 67 ? 8.512 -3.169 -9.816 1.00 0.00 67 PHE A CA 2
ATOM 2360 C C . PHE A 1 67 ? 7.794 -4.443 -10.254 1.00 0.00 67 PHE A C 2
ATOM 2361 O O . PHE A 1 67 ? 8.295 -5.193 -11.091 1.00 0.00 67 PHE A O 2
ATOM 2378 N N . MET A 1 68 ? 6.619 -4.680 -9.680 1.00 0.00 68 MET A N 2
ATOM 2379 C CA . MET A 1 68 ? 5.832 -5.862 -10.011 1.00 0.00 68 MET A CA 2
ATOM 2380 C C . MET A 1 68 ? 5.509 -5.901 -11.501 1.00 0.00 68 MET A C 2
ATOM 2381 O O . MET A 1 68 ? 5.788 -6.888 -12.181 1.00 0.00 68 MET A O 2
ATOM 2395 N N . SER A 1 69 ? 4.920 -4.820 -12.003 1.00 0.00 69 SER A N 2
ATOM 2396 C CA . SER A 1 69 ? 4.555 -4.733 -13.412 1.00 0.00 69 SER A CA 2
ATOM 2397 C C . SER A 1 69 ? 5.612 -5.398 -14.289 1.00 0.00 69 SER A C 2
ATOM 2398 O O . SER A 1 69 ? 5.297 -6.245 -15.125 1.00 0.00 69 SER A O 2
ATOM 2406 N N . ARG A 1 70 ? 6.867 -5.008 -14.090 1.00 0.00 70 ARG A N 2
ATOM 2407 C CA . ARG A 1 70 ? 7.971 -5.565 -14.863 1.00 0.00 70 ARG A CA 2
ATOM 2408 C C . ARG A 1 70 ? 7.980 -7.089 -14.778 1.00 0.00 70 ARG A C 2
ATOM 2409 O O . ARG A 1 70 ? 8.033 -7.776 -15.798 1.00 0.00 70 ARG A O 2
ATOM 2430 N N . GLN A 1 71 ? 7.928 -7.608 -13.556 1.00 0.00 71 GLN A N 2
ATOM 2431 C CA . GLN A 1 71 ? 7.932 -9.050 -13.339 1.00 0.00 71 GLN A CA 2
ATOM 2432 C C . GLN A 1 71 ? 7.655 -9.381 -11.876 1.00 0.00 71 GLN A C 2
ATOM 2433 O O . GLN A 1 71 ? 8.164 -8.718 -10.972 1.00 0.00 71 GLN A O 2
ATOM 2447 N N . SER A 1 72 ? 6.846 -10.411 -11.650 1.00 0.00 72 SER A N 2
ATOM 2448 C CA . SER A 1 72 ? 6.498 -10.827 -10.296 1.00 0.00 72 SER A CA 2
ATOM 2449 C C . SER A 1 72 ? 6.930 -12.268 -10.043 1.00 0.00 72 SER A C 2
ATOM 2450 O O . SER A 1 72 ? 6.336 -13.208 -10.571 1.00 0.00 72 SER A O 2
ATOM 2458 N N . ALA A 1 73 ? 7.970 -12.433 -9.233 1.00 0.00 73 ALA A N 2
ATOM 2459 C CA . ALA A 1 73 ? 8.482 -13.759 -8.907 1.00 0.00 73 ALA A CA 2
ATOM 2460 C C . ALA A 1 73 ? 7.343 -14.735 -8.631 1.00 0.00 73 ALA A C 2
ATOM 2461 O O . ALA A 1 73 ? 7.187 -15.737 -9.330 1.00 0.00 73 ALA A O 2
ATOM 2468 N N . THR A 1 74 ? 6.549 -14.436 -7.607 1.00 0.00 74 THR A N 2
ATOM 2469 C CA . THR A 1 74 ? 5.426 -15.288 -7.238 1.00 0.00 74 THR A CA 2
ATOM 2470 C C . THR A 1 74 ? 5.908 -16.615 -6.663 1.00 0.00 74 THR A C 2
ATOM 2471 O O . THR A 1 74 ? 5.328 -17.667 -6.933 1.00 0.00 74 THR A O 2
ATOM 2482 N N . ASP A 1 75 ? 6.971 -16.558 -5.868 1.00 0.00 75 ASP A N 2
ATOM 2483 C CA . ASP A 1 75 ? 7.530 -17.757 -5.253 1.00 0.00 75 ASP A CA 2
ATOM 2484 C C . ASP A 1 75 ? 7.228 -17.791 -3.758 1.00 0.00 75 ASP A C 2
ATOM 2485 O O . ASP A 1 75 ? 7.788 -17.017 -2.984 1.00 0.00 75 ASP A O 2
ATOM 2494 N N . ASN A 1 76 ? 6.338 -18.694 -3.360 1.00 0.00 76 ASN A N 2
ATOM 2495 C CA . ASN A 1 76 ? 5.960 -18.828 -1.958 1.00 0.00 76 ASN A CA 2
ATOM 2496 C C . ASN A 1 76 ? 7.192 -18.817 -1.059 1.00 0.00 76 ASN A C 2
ATOM 2497 O O . ASN A 1 76 ? 8.028 -19.720 -1.120 1.00 0.00 76 ASN A O 2
ATOM 2508 N N . LEU A 1 77 ? 7.299 -17.789 -0.224 1.00 0.00 77 LEU A N 2
ATOM 2509 C CA . LEU A 1 77 ? 8.429 -17.660 0.690 1.00 0.00 77 LEU A CA 2
ATOM 2510 C C . LEU A 1 77 ? 7.992 -17.040 2.013 1.00 0.00 77 LEU A C 2
ATOM 2511 O O . LEU A 1 77 ? 6.966 -16.362 2.083 1.00 0.00 77 LEU A O 2
ATOM 2527 N N . CYS A 1 78 ? 8.777 -17.274 3.058 1.00 0.00 78 CYS A N 2
ATOM 2528 C CA . CYS A 1 78 ? 8.472 -16.737 4.379 1.00 0.00 78 CYS A CA 2
ATOM 2529 C C . CYS A 1 78 ? 9.585 -15.811 4.861 1.00 0.00 78 CYS A C 2
ATOM 2530 O O . CYS A 1 78 ? 10.743 -15.963 4.473 1.00 0.00 78 CYS A O 2
ATOM 2538 N N . ALA A 1 79 ? 9.224 -14.851 5.706 1.00 0.00 79 ALA A N 2
ATOM 2539 C CA . ALA A 1 79 ? 10.192 -13.901 6.240 1.00 0.00 79 ALA A CA 2
ATOM 2540 C C . ALA A 1 79 ? 11.388 -14.622 6.854 1.00 0.00 79 ALA A C 2
ATOM 2541 O O . ALA A 1 79 ? 11.311 -15.807 7.177 1.00 0.00 79 ALA A O 2
ATOM 2548 N N . ASP A 1 80 ? 12.491 -13.899 7.011 1.00 0.00 80 ASP A N 2
ATOM 2549 C CA . ASP A 1 80 ? 13.703 -14.470 7.587 1.00 0.00 80 ASP A CA 2
ATOM 2550 C C . ASP A 1 80 ? 14.096 -13.735 8.865 1.00 0.00 80 ASP A C 2
ATOM 2551 O O . ASP A 1 80 ? 13.507 -12.711 9.210 1.00 0.00 80 ASP A O 2
ATOM 2560 N N . ALA A 1 81 ? 15.094 -14.266 9.564 1.00 0.00 81 ALA A N 2
ATOM 2561 C CA . ALA A 1 81 ? 15.566 -13.661 10.803 1.00 0.00 81 ALA A CA 2
ATOM 2562 C C . ALA A 1 81 ? 16.596 -12.572 10.525 1.00 0.00 81 ALA A C 2
ATOM 2563 O O . ALA A 1 81 ? 17.494 -12.749 9.700 1.00 0.00 81 ALA A O 2
ATOM 2570 N N . LEU A 1 82 ? 16.461 -11.446 11.216 1.00 0.00 82 LEU A N 2
ATOM 2571 C CA . LEU A 1 82 ? 17.381 -10.327 11.043 1.00 0.00 82 LEU A CA 2
ATOM 2572 C C . LEU A 1 82 ? 18.823 -10.816 10.957 1.00 0.00 82 LEU A C 2
ATOM 2573 O O . LEU A 1 82 ? 19.214 -11.754 11.651 1.00 0.00 82 LEU A O 2
ATOM 2589 N N . GLY A 1 83 ? 19.611 -10.172 10.101 1.00 0.00 83 GLY A N 2
ATOM 2590 C CA . GLY A 1 83 ? 21.002 -10.554 9.942 1.00 0.00 83 GLY A CA 2
ATOM 2591 C C . GLY A 1 83 ? 21.679 -10.844 11.267 1.00 0.00 83 GLY A C 2
ATOM 2592 O O . GLY A 1 83 ? 21.401 -10.188 12.271 1.00 0.00 83 GLY A O 2
ATOM 2596 N N . ASP A 1 84 ? 22.570 -11.830 11.271 1.00 0.00 84 ASP A N 2
ATOM 2597 C CA . ASP A 1 84 ? 23.288 -12.206 12.483 1.00 0.00 84 ASP A CA 2
ATOM 2598 C C . ASP A 1 84 ? 24.481 -11.284 12.716 1.00 0.00 84 ASP A C 2
ATOM 2599 O O . ASP A 1 84 ? 24.764 -10.400 11.907 1.00 0.00 84 ASP A O 2
ATOM 2608 N N . LYS A 1 85 ? 25.177 -11.494 13.828 1.00 0.00 85 LYS A N 2
ATOM 2609 C CA . LYS A 1 85 ? 26.339 -10.683 14.169 1.00 0.00 85 LYS A CA 2
ATOM 2610 C C . LYS A 1 85 ? 25.928 -9.247 14.480 1.00 0.00 85 LYS A C 2
ATOM 2611 O O . LYS A 1 85 ? 26.589 -8.298 14.060 1.00 0.00 85 LYS A O 2
ATOM 2630 N N . MET A 1 86 ? 24.834 -9.096 15.219 1.00 0.00 86 MET A N 2
ATOM 2631 C CA . MET A 1 86 ? 24.337 -7.775 15.587 1.00 0.00 86 MET A CA 2
ATOM 2632 C C . MET A 1 86 ? 25.026 -7.268 16.850 1.00 0.00 86 MET A C 2
ATOM 2633 O O . MET A 1 86 ? 24.386 -6.693 17.730 1.00 0.00 86 MET A O 2
ATOM 2647 N N . ASP A 1 87 ? 26.334 -7.486 16.933 1.00 0.00 87 ASP A N 2
ATOM 2648 C CA . ASP A 1 87 ? 27.110 -7.050 18.088 1.00 0.00 87 ASP A CA 2
ATOM 2649 C C . ASP A 1 87 ? 28.306 -6.208 17.653 1.00 0.00 87 ASP A C 2
ATOM 2650 O O . ASP A 1 87 ? 28.752 -5.322 18.384 1.00 0.00 87 ASP A O 2
ATOM 2659 N N . GLY A 1 1 ? 33.526 0.253 -29.862 1.00 0.00 1 GLY A N 3
ATOM 2660 C CA . GLY A 1 1 ? 33.297 1.410 -29.016 1.00 0.00 1 GLY A CA 3
ATOM 2661 C C . GLY A 1 1 ? 32.982 1.027 -27.583 1.00 0.00 1 GLY A C 3
ATOM 2662 O O . GLY A 1 1 ? 31.893 1.311 -27.083 1.00 0.00 1 GLY A O 3
ATOM 2666 N N . SER A 1 2 ? 33.936 0.381 -26.921 1.00 0.00 2 SER A N 3
ATOM 2667 C CA . SER A 1 2 ? 33.753 -0.046 -25.539 1.00 0.00 2 SER A CA 3
ATOM 2668 C C . SER A 1 2 ? 32.400 -0.729 -25.356 1.00 0.00 2 SER A C 3
ATOM 2669 O O . SER A 1 2 ? 31.704 -0.496 -24.369 1.00 0.00 2 SER A O 3
ATOM 2677 N N . SER A 1 3 ? 32.036 -1.573 -26.316 1.00 0.00 3 SER A N 3
ATOM 2678 C CA . SER A 1 3 ? 30.766 -2.288 -26.264 1.00 0.00 3 SER A CA 3
ATOM 2679 C C . SER A 1 3 ? 30.895 -3.567 -25.442 1.00 0.00 3 SER A C 3
ATOM 2680 O O . SER A 1 3 ? 31.610 -4.493 -25.822 1.00 0.00 3 SER A O 3
ATOM 2688 N N . GLY A 1 4 ? 30.197 -3.609 -24.311 1.00 0.00 4 GLY A N 3
ATOM 2689 C CA . GLY A 1 4 ? 30.247 -4.777 -23.452 1.00 0.00 4 GLY A CA 3
ATOM 2690 C C . GLY A 1 4 ? 29.447 -4.594 -22.177 1.00 0.00 4 GLY A C 3
ATOM 2691 O O . GLY A 1 4 ? 29.992 -4.201 -21.146 1.00 0.00 4 GLY A O 3
ATOM 2695 N N . SER A 1 5 ? 28.151 -4.878 -22.248 1.00 0.00 5 SER A N 3
ATOM 2696 C CA . SER A 1 5 ? 27.273 -4.737 -21.092 1.00 0.00 5 SER A CA 3
ATOM 2697 C C . SER A 1 5 ? 25.913 -5.374 -21.361 1.00 0.00 5 SER A C 3
ATOM 2698 O O . SER A 1 5 ? 25.257 -5.065 -22.356 1.00 0.00 5 SER A O 3
ATOM 2706 N N . SER A 1 6 ? 25.496 -6.265 -20.467 1.00 0.00 6 SER A N 3
ATOM 2707 C CA . SER A 1 6 ? 24.217 -6.949 -20.609 1.00 0.00 6 SER A CA 3
ATOM 2708 C C . SER A 1 6 ? 23.808 -7.614 -19.299 1.00 0.00 6 SER A C 3
ATOM 2709 O O . SER A 1 6 ? 24.603 -7.713 -18.365 1.00 0.00 6 SER A O 3
ATOM 2717 N N . GLY A 1 7 ? 22.560 -8.069 -19.237 1.00 0.00 7 GLY A N 3
ATOM 2718 C CA . GLY A 1 7 ? 22.066 -8.719 -18.037 1.00 0.00 7 GLY A CA 3
ATOM 2719 C C . GLY A 1 7 ? 20.552 -8.759 -17.981 1.00 0.00 7 GLY A C 3
ATOM 2720 O O . GLY A 1 7 ? 19.879 -8.468 -18.970 1.00 0.00 7 GLY A O 3
ATOM 2724 N N . MET A 1 8 ? 20.014 -9.120 -16.821 1.00 0.00 8 MET A N 3
ATOM 2725 C CA . MET A 1 8 ? 18.569 -9.197 -16.640 1.00 0.00 8 MET A CA 3
ATOM 2726 C C . MET A 1 8 ? 17.884 -9.661 -17.922 1.00 0.00 8 MET A C 3
ATOM 2727 O O . MET A 1 8 ? 16.816 -9.167 -18.279 1.00 0.00 8 MET A O 3
ATOM 2741 N N . ASN A 1 9 ? 18.507 -10.612 -18.609 1.00 0.00 9 ASN A N 3
ATOM 2742 C CA . ASN A 1 9 ? 17.958 -11.142 -19.852 1.00 0.00 9 ASN A CA 3
ATOM 2743 C C . ASN A 1 9 ? 17.510 -12.589 -19.676 1.00 0.00 9 ASN A C 3
ATOM 2744 O O . ASN A 1 9 ? 18.335 -13.500 -19.599 1.00 0.00 9 ASN A O 3
ATOM 2755 N N . ILE A 1 10 ? 16.198 -12.793 -19.612 1.00 0.00 10 ILE A N 3
ATOM 2756 C CA . ILE A 1 10 ? 15.640 -14.129 -19.447 1.00 0.00 10 ILE A CA 3
ATOM 2757 C C . ILE A 1 10 ? 15.127 -14.679 -20.773 1.00 0.00 10 ILE A C 3
ATOM 2758 O O . ILE A 1 10 ? 14.255 -14.084 -21.408 1.00 0.00 10 ILE A O 3
ATOM 2774 N N . ARG A 1 11 ? 15.671 -15.819 -21.186 1.00 0.00 11 ARG A N 3
ATOM 2775 C CA . ARG A 1 11 ? 15.267 -16.450 -22.437 1.00 0.00 11 ARG A CA 3
ATOM 2776 C C . ARG A 1 11 ? 15.390 -17.968 -22.345 1.00 0.00 11 ARG A C 3
ATOM 2777 O O . ARG A 1 11 ? 16.417 -18.492 -21.914 1.00 0.00 11 ARG A O 3
ATOM 2798 N N . MET A 1 12 ? 14.336 -18.667 -22.752 1.00 0.00 12 MET A N 3
ATOM 2799 C CA . MET A 1 12 ? 14.327 -20.125 -22.715 1.00 0.00 12 MET A CA 3
ATOM 2800 C C . MET A 1 12 ? 13.796 -20.698 -24.026 1.00 0.00 12 MET A C 3
ATOM 2801 O O . MET A 1 12 ? 14.433 -21.548 -24.646 1.00 0.00 12 MET A O 3
ATOM 2815 N N . GLY A 1 13 ? 12.624 -20.227 -24.441 1.00 0.00 13 GLY A N 3
ATOM 2816 C CA . GLY A 1 13 ? 12.028 -20.704 -25.675 1.00 0.00 13 GLY A CA 3
ATOM 2817 C C . GLY A 1 13 ? 10.776 -19.936 -26.049 1.00 0.00 13 GLY A C 3
ATOM 2818 O O . GLY A 1 13 ? 10.191 -19.242 -25.216 1.00 0.00 13 GLY A O 3
ATOM 2822 N N . THR A 1 14 ? 10.362 -20.057 -27.307 1.00 0.00 14 THR A N 3
ATOM 2823 C CA . THR A 1 14 ? 9.174 -19.366 -27.790 1.00 0.00 14 THR A CA 3
ATOM 2824 C C . THR A 1 14 ? 7.903 -20.087 -27.354 1.00 0.00 14 THR A C 3
ATOM 2825 O O . THR A 1 14 ? 7.568 -21.149 -27.877 1.00 0.00 14 THR A O 3
ATOM 2836 N N . LYS A 1 15 ? 7.198 -19.502 -26.391 1.00 0.00 15 LYS A N 3
ATOM 2837 C CA . LYS A 1 15 ? 5.962 -20.086 -25.884 1.00 0.00 15 LYS A CA 3
ATOM 2838 C C . LYS A 1 15 ? 5.248 -19.119 -24.946 1.00 0.00 15 LYS A C 3
ATOM 2839 O O . LYS A 1 15 ? 5.886 -18.381 -24.196 1.00 0.00 15 LYS A O 3
ATOM 2858 N N . GLY A 1 16 ? 3.919 -19.129 -24.991 1.00 0.00 16 GLY A N 3
ATOM 2859 C CA . GLY A 1 16 ? 3.141 -18.250 -24.139 1.00 0.00 16 GLY A CA 3
ATOM 2860 C C . GLY A 1 16 ? 1.974 -18.961 -23.484 1.00 0.00 16 GLY A C 3
ATOM 2861 O O . GLY A 1 16 ? 0.836 -18.859 -23.943 1.00 0.00 16 GLY A O 3
ATOM 2865 N N . LYS A 1 17 ? 2.255 -19.687 -22.406 1.00 0.00 17 LYS A N 3
ATOM 2866 C CA . LYS A 1 17 ? 1.221 -20.419 -21.685 1.00 0.00 17 LYS A CA 3
ATOM 2867 C C . LYS A 1 17 ? 0.958 -19.789 -20.321 1.00 0.00 17 LYS A C 3
ATOM 2868 O O . LYS A 1 17 ? 1.870 -19.260 -19.686 1.00 0.00 17 LYS A O 3
ATOM 2887 N N . ARG A 1 18 ? -0.293 -19.850 -19.877 1.00 0.00 18 ARG A N 3
ATOM 2888 C CA . ARG A 1 18 ? -0.675 -19.286 -18.589 1.00 0.00 18 ARG A CA 3
ATOM 2889 C C . ARG A 1 18 ? -2.088 -19.714 -18.205 1.00 0.00 18 ARG A C 3
ATOM 2890 O O . ARG A 1 18 ? -2.955 -19.915 -19.056 1.00 0.00 18 ARG A O 3
ATOM 2911 N N . PRO A 1 19 ? -2.327 -19.857 -16.893 1.00 0.00 19 PRO A N 3
ATOM 2912 C CA . PRO A 1 19 ? -3.634 -20.263 -16.366 1.00 0.00 19 PRO A CA 3
ATOM 2913 C C . PRO A 1 19 ? -4.691 -19.178 -16.540 1.00 0.00 19 PRO A C 3
ATOM 2914 O O . PRO A 1 19 ? -4.380 -18.049 -16.922 1.00 0.00 19 PRO A O 3
ATOM 2925 N N . LEU A 1 20 ? -5.941 -19.526 -16.257 1.00 0.00 20 LEU A N 3
ATOM 2926 C CA . LEU A 1 20 ? -7.046 -18.581 -16.382 1.00 0.00 20 LEU A CA 3
ATOM 2927 C C . LEU A 1 20 ? -7.407 -17.984 -15.025 1.00 0.00 20 LEU A C 3
ATOM 2928 O O . LEU A 1 20 ? -6.859 -18.380 -13.996 1.00 0.00 20 LEU A O 3
ATOM 2944 N N . ARG A 1 21 ? -8.334 -17.032 -15.032 1.00 0.00 21 ARG A N 3
ATOM 2945 C CA . ARG A 1 21 ? -8.770 -16.382 -13.802 1.00 0.00 21 ARG A CA 3
ATOM 2946 C C . ARG A 1 21 ? -7.591 -15.732 -13.084 1.00 0.00 21 ARG A C 3
ATOM 2947 O O . ARG A 1 21 ? -7.446 -15.857 -11.868 1.00 0.00 21 ARG A O 3
ATOM 2968 N N . SER A 1 22 ? -6.751 -15.038 -13.845 1.00 0.00 22 SER A N 3
ATOM 2969 C CA . SER A 1 22 ? -5.582 -14.371 -13.282 1.00 0.00 22 SER A CA 3
ATOM 2970 C C . SER A 1 22 ? -5.674 -12.860 -13.471 1.00 0.00 22 SER A C 3
ATOM 2971 O O . SER A 1 22 ? -6.507 -12.368 -14.234 1.00 0.00 22 SER A O 3
ATOM 2979 N N . LEU A 1 23 ? -4.814 -12.129 -12.772 1.00 0.00 23 LEU A N 3
ATOM 2980 C CA . LEU A 1 23 ? -4.796 -10.673 -12.862 1.00 0.00 23 LEU A CA 3
ATOM 2981 C C . LEU A 1 23 ? -3.369 -10.153 -13.000 1.00 0.00 23 LEU A C 3
ATOM 2982 O O . LEU A 1 23 ? -2.405 -10.882 -12.764 1.00 0.00 23 LEU A O 3
ATOM 2998 N N . THR A 1 24 ? -3.241 -8.886 -13.383 1.00 0.00 24 THR A N 3
ATOM 2999 C CA . THR A 1 24 ? -1.932 -8.268 -13.551 1.00 0.00 24 THR A CA 3
ATOM 3000 C C . THR A 1 24 ? -1.598 -7.359 -12.374 1.00 0.00 24 THR A C 3
ATOM 3001 O O . THR A 1 24 ? -2.479 -6.816 -11.708 1.00 0.00 24 THR A O 3
ATOM 3012 N N . PRO A 1 25 ? -0.294 -7.186 -12.110 1.00 0.00 25 PRO A N 3
ATOM 3013 C CA . PRO A 1 25 ? 0.187 -6.342 -11.013 1.00 0.00 25 PRO A CA 3
ATOM 3014 C C . PRO A 1 25 ? -0.057 -4.859 -11.273 1.00 0.00 25 PRO A C 3
ATOM 3015 O O . PRO A 1 25 ? -0.295 -4.087 -10.345 1.00 0.00 25 PRO A O 3
ATOM 3026 N N . ARG A 1 26 ? 0.004 -4.468 -12.542 1.00 0.00 26 ARG A N 3
ATOM 3027 C CA . ARG A 1 26 ? -0.210 -3.077 -12.924 1.00 0.00 26 ARG A CA 3
ATOM 3028 C C . ARG A 1 26 ? -1.602 -2.608 -12.514 1.00 0.00 26 ARG A C 3
ATOM 3029 O O . ARG A 1 26 ? -1.777 -1.483 -12.046 1.00 0.00 26 ARG A O 3
ATOM 3050 N N . ASP A 1 27 ? -2.590 -3.478 -12.692 1.00 0.00 27 ASP A N 3
ATOM 3051 C CA . ASP A 1 27 ? -3.968 -3.154 -12.341 1.00 0.00 27 ASP A CA 3
ATOM 3052 C C . ASP A 1 27 ? -4.018 -2.284 -11.089 1.00 0.00 27 ASP A C 3
ATOM 3053 O O . ASP A 1 27 ? -4.779 -1.318 -11.020 1.00 0.00 27 ASP A O 3
ATOM 3062 N N . LYS A 1 28 ? -3.203 -2.632 -10.099 1.00 0.00 28 LYS A N 3
ATOM 3063 C CA . LYS A 1 28 ? -3.154 -1.884 -8.848 1.00 0.00 28 LYS A CA 3
ATOM 3064 C C . LYS A 1 28 ? -2.542 -0.503 -9.064 1.00 0.00 28 LYS A C 3
ATOM 3065 O O . LYS A 1 28 ? -3.171 0.516 -8.777 1.00 0.00 28 LYS A O 3
ATOM 3084 N N . ILE A 1 29 ? -1.315 -0.478 -9.573 1.00 0.00 29 ILE A N 3
ATOM 3085 C CA . ILE A 1 29 ? -0.621 0.778 -9.829 1.00 0.00 29 ILE A CA 3
ATOM 3086 C C . ILE A 1 29 ? -1.532 1.775 -10.536 1.00 0.00 29 ILE A C 3
ATOM 3087 O O . ILE A 1 29 ? -1.510 2.971 -10.241 1.00 0.00 29 ILE A O 3
ATOM 3103 N N . HIS A 1 30 ? -2.335 1.276 -11.470 1.00 0.00 30 HIS A N 3
ATOM 3104 C CA . HIS A 1 30 ? -3.257 2.123 -12.218 1.00 0.00 30 HIS A CA 3
ATOM 3105 C C . HIS A 1 30 ? -4.017 3.059 -11.282 1.00 0.00 30 HIS A C 3
ATOM 3106 O O . HIS A 1 30 ? -3.863 4.278 -11.349 1.00 0.00 30 HIS A O 3
ATOM 3121 N N . ALA A 1 31 ? -4.837 2.479 -10.412 1.00 0.00 31 ALA A N 3
ATOM 3122 C CA . ALA A 1 31 ? -5.619 3.261 -9.462 1.00 0.00 31 ALA A CA 3
ATOM 3123 C C . ALA A 1 31 ? -4.720 3.915 -8.418 1.00 0.00 31 ALA A C 3
ATOM 3124 O O . ALA A 1 31 ? -4.876 5.096 -8.103 1.00 0.00 31 ALA A O 3
ATOM 3131 N N . ILE A 1 32 ? -3.780 3.142 -7.885 1.00 0.00 32 ILE A N 3
ATOM 3132 C CA . ILE A 1 32 ? -2.857 3.648 -6.877 1.00 0.00 32 ILE A CA 3
ATOM 3133 C C . ILE A 1 32 ? -2.526 5.116 -7.121 1.00 0.00 32 ILE A C 3
ATOM 3134 O O . ILE A 1 32 ? -2.459 5.911 -6.184 1.00 0.00 32 ILE A O 3
ATOM 3150 N N . GLN A 1 33 ? -2.322 5.468 -8.386 1.00 0.00 33 GLN A N 3
ATOM 3151 C CA . GLN A 1 33 ? -1.999 6.842 -8.754 1.00 0.00 33 GLN A CA 3
ATOM 3152 C C . GLN A 1 33 ? -3.127 7.790 -8.360 1.00 0.00 33 GLN A C 3
ATOM 3153 O O . GLN A 1 33 ? -2.913 8.752 -7.623 1.00 0.00 33 GLN A O 3
ATOM 3167 N N . ARG A 1 34 ? -4.328 7.511 -8.857 1.00 0.00 34 ARG A N 3
ATOM 3168 C CA . ARG A 1 34 ? -5.489 8.340 -8.558 1.00 0.00 34 ARG A CA 3
ATOM 3169 C C . ARG A 1 34 ? -5.419 8.881 -7.133 1.00 0.00 34 ARG A C 3
ATOM 3170 O O . ARG A 1 34 ? -5.429 10.093 -6.917 1.00 0.00 34 ARG A O 3
ATOM 3191 N N . ILE A 1 35 ? -5.349 7.973 -6.164 1.00 0.00 35 ILE A N 3
ATOM 3192 C CA . ILE A 1 35 ? -5.277 8.359 -4.761 1.00 0.00 35 ILE A CA 3
ATOM 3193 C C . ILE A 1 35 ? -4.285 9.499 -4.554 1.00 0.00 35 ILE A C 3
ATOM 3194 O O . ILE A 1 35 ? -4.623 10.534 -3.978 1.00 0.00 35 ILE A O 3
ATOM 3210 N N . HIS A 1 36 ? -3.059 9.302 -5.029 1.00 0.00 36 HIS A N 3
ATOM 3211 C CA . HIS A 1 36 ? -2.018 10.315 -4.898 1.00 0.00 36 HIS A CA 3
ATOM 3212 C C . HIS A 1 36 ? -2.477 11.646 -5.485 1.00 0.00 36 HIS A C 3
ATOM 3213 O O . HIS A 1 36 ? -2.266 12.704 -4.892 1.00 0.00 36 HIS A O 3
ATOM 3228 N N . ASP A 1 37 ? -3.106 11.586 -6.654 1.00 0.00 37 ASP A N 3
ATOM 3229 C CA . ASP A 1 37 ? -3.596 12.786 -7.321 1.00 0.00 37 ASP A CA 3
ATOM 3230 C C . ASP A 1 37 ? -4.523 13.579 -6.404 1.00 0.00 37 ASP A C 3
ATOM 3231 O O . ASP A 1 37 ? -4.390 14.794 -6.271 1.00 0.00 37 ASP A O 3
ATOM 3240 N N . GLY A 1 38 ? -5.462 12.880 -5.773 1.00 0.00 38 GLY A N 3
ATOM 3241 C CA . GLY A 1 38 ? -6.398 13.535 -4.877 1.00 0.00 38 GLY A CA 3
ATOM 3242 C C . GLY A 1 38 ? -7.571 12.646 -4.514 1.00 0.00 38 GLY A C 3
ATOM 3243 O O . GLY A 1 38 ? -8.037 12.659 -3.375 1.00 0.00 38 GLY A O 3
ATOM 3247 N N . GLU A 1 39 ? -8.049 11.874 -5.484 1.00 0.00 39 GLU A N 3
ATOM 3248 C CA . GLU A 1 39 ? -9.177 10.977 -5.260 1.00 0.00 39 GLU A CA 3
ATOM 3249 C C . GLU A 1 39 ? -9.102 10.344 -3.873 1.00 0.00 39 GLU A C 3
ATOM 3250 O O . GLU A 1 39 ? -8.019 10.187 -3.309 1.00 0.00 39 GLU A O 3
ATOM 3262 N N . SER A 1 40 ? -10.260 9.984 -3.329 1.00 0.00 40 SER A N 3
ATOM 3263 C CA . SER A 1 40 ? -10.327 9.373 -2.007 1.00 0.00 40 SER A CA 3
ATOM 3264 C C . SER A 1 40 ? -10.305 7.851 -2.111 1.00 0.00 40 SER A C 3
ATOM 3265 O O . SER A 1 40 ? -11.075 7.257 -2.866 1.00 0.00 40 SER A O 3
ATOM 3273 N N . LYS A 1 41 ? -9.417 7.225 -1.346 1.00 0.00 41 LYS A N 3
ATOM 3274 C CA . LYS A 1 41 ? -9.294 5.772 -1.348 1.00 0.00 41 LYS A CA 3
ATOM 3275 C C . LYS A 1 41 ? -10.656 5.111 -1.530 1.00 0.00 41 LYS A C 3
ATOM 3276 O O . LYS A 1 41 ? -10.853 4.316 -2.448 1.00 0.00 41 LYS A O 3
ATOM 3295 N N . ALA A 1 42 ? -11.594 5.445 -0.649 1.00 0.00 42 ALA A N 3
ATOM 3296 C CA . ALA A 1 42 ? -12.938 4.886 -0.715 1.00 0.00 42 ALA A CA 3
ATOM 3297 C C . ALA A 1 42 ? -13.532 5.046 -2.110 1.00 0.00 42 ALA A C 3
ATOM 3298 O O . ALA A 1 42 ? -14.108 4.109 -2.661 1.00 0.00 42 ALA A O 3
ATOM 3305 N N . SER A 1 43 ? -13.387 6.240 -2.677 1.00 0.00 43 SER A N 3
ATOM 3306 C CA . SER A 1 43 ? -13.913 6.524 -4.007 1.00 0.00 43 SER A CA 3
ATOM 3307 C C . SER A 1 43 ? -13.306 5.583 -5.043 1.00 0.00 43 SER A C 3
ATOM 3308 O O . SER A 1 43 ? -14.021 4.862 -5.739 1.00 0.00 43 SER A O 3
ATOM 3316 N N . VAL A 1 44 ? -11.980 5.596 -5.140 1.00 0.00 44 VAL A N 3
ATOM 3317 C CA . VAL A 1 44 ? -11.274 4.744 -6.090 1.00 0.00 44 VAL A CA 3
ATOM 3318 C C . VAL A 1 44 ? -11.607 3.274 -5.862 1.00 0.00 44 VAL A C 3
ATOM 3319 O O . VAL A 1 44 ? -11.709 2.496 -6.810 1.00 0.00 44 VAL A O 3
ATOM 3332 N N . ALA A 1 45 ? -11.776 2.900 -4.598 1.00 0.00 45 ALA A N 3
ATOM 3333 C CA . ALA A 1 45 ? -12.100 1.524 -4.245 1.00 0.00 45 ALA A CA 3
ATOM 3334 C C . ALA A 1 45 ? -13.348 1.048 -4.980 1.00 0.00 45 ALA A C 3
ATOM 3335 O O . ALA A 1 45 ? -13.330 0.013 -5.648 1.00 0.00 45 ALA A O 3
ATOM 3342 N N . ARG A 1 46 ? -14.430 1.808 -4.853 1.00 0.00 46 ARG A N 3
ATOM 3343 C CA . ARG A 1 46 ? -15.688 1.463 -5.504 1.00 0.00 46 ARG A CA 3
ATOM 3344 C C . ARG A 1 46 ? -15.603 1.696 -7.009 1.00 0.00 46 ARG A C 3
ATOM 3345 O O . ARG A 1 46 ? -16.162 0.933 -7.798 1.00 0.00 46 ARG A O 3
ATOM 3366 N N . ASP A 1 47 ? -14.902 2.754 -7.400 1.00 0.00 47 ASP A N 3
ATOM 3367 C CA . ASP A 1 47 ? -14.743 3.088 -8.811 1.00 0.00 47 ASP A CA 3
ATOM 3368 C C . ASP A 1 47 ? -14.519 1.831 -9.645 1.00 0.00 47 ASP A C 3
ATOM 3369 O O . ASP A 1 47 ? -15.201 1.608 -10.646 1.00 0.00 47 ASP A O 3
ATOM 3378 N N . ILE A 1 48 ? -13.560 1.013 -9.227 1.00 0.00 48 ILE A N 3
ATOM 3379 C CA . ILE A 1 48 ? -13.246 -0.222 -9.935 1.00 0.00 48 ILE A CA 3
ATOM 3380 C C . ILE A 1 48 ? -14.169 -1.355 -9.500 1.00 0.00 48 ILE A C 3
ATOM 3381 O O . ILE A 1 48 ? -14.490 -2.246 -10.286 1.00 0.00 48 ILE A O 3
ATOM 3397 N N . GLY A 1 49 ? -14.595 -1.314 -8.241 1.00 0.00 49 GLY A N 3
ATOM 3398 C CA . GLY A 1 49 ? -15.479 -2.342 -7.723 1.00 0.00 49 GLY A CA 3
ATOM 3399 C C . GLY A 1 49 ? -14.797 -3.232 -6.702 1.00 0.00 49 GLY A C 3
ATOM 3400 O O . GLY A 1 49 ? -14.821 -4.457 -6.822 1.00 0.00 49 GLY A O 3
ATOM 3404 N N . VAL A 1 50 ? -14.186 -2.616 -5.696 1.00 0.00 50 VAL A N 3
ATOM 3405 C CA . VAL A 1 50 ? -13.494 -3.360 -4.651 1.00 0.00 50 VAL A CA 3
ATOM 3406 C C . VAL A 1 50 ? -13.637 -2.671 -3.298 1.00 0.00 50 VAL A C 3
ATOM 3407 O O . VAL A 1 50 ? -13.748 -1.448 -3.206 1.00 0.00 50 VAL A O 3
ATOM 3420 N N . PRO A 1 51 ? -13.633 -3.472 -2.223 1.00 0.00 51 PRO A N 3
ATOM 3421 C CA . PRO A 1 51 ? -13.760 -2.961 -0.855 1.00 0.00 51 PRO A CA 3
ATOM 3422 C C . PRO A 1 51 ? -12.523 -2.190 -0.407 1.00 0.00 51 PRO A C 3
ATOM 3423 O O . PRO A 1 51 ? -11.404 -2.698 -0.479 1.00 0.00 51 PRO A O 3
ATOM 3434 N N . GLU A 1 52 ? -12.732 -0.961 0.056 1.00 0.00 52 GLU A N 3
ATOM 3435 C CA . GLU A 1 52 ? -11.632 -0.121 0.516 1.00 0.00 52 GLU A CA 3
ATOM 3436 C C . GLU A 1 52 ? -10.556 -0.960 1.199 1.00 0.00 52 GLU A C 3
ATOM 3437 O O . GLU A 1 52 ? -9.366 -0.810 0.918 1.00 0.00 52 GLU A O 3
ATOM 3449 N N . SER A 1 53 ? -10.982 -1.842 2.097 1.00 0.00 53 SER A N 3
ATOM 3450 C CA . SER A 1 53 ? -10.055 -2.701 2.824 1.00 0.00 53 SER A CA 3
ATOM 3451 C C . SER A 1 53 ? -9.000 -3.280 1.885 1.00 0.00 53 SER A C 3
ATOM 3452 O O . SER A 1 53 ? -7.804 -3.236 2.173 1.00 0.00 53 SER A O 3
ATOM 3460 N N . THR A 1 54 ? -9.453 -3.822 0.758 1.00 0.00 54 THR A N 3
ATOM 3461 C CA . THR A 1 54 ? -8.551 -4.410 -0.223 1.00 0.00 54 THR A CA 3
ATOM 3462 C C . THR A 1 54 ? -7.700 -3.340 -0.899 1.00 0.00 54 THR A C 3
ATOM 3463 O O . THR A 1 54 ? -6.484 -3.489 -1.028 1.00 0.00 54 THR A O 3
ATOM 3474 N N . LEU A 1 55 ? -8.346 -2.262 -1.328 1.00 0.00 55 LEU A N 3
ATOM 3475 C CA . LEU A 1 55 ? -7.648 -1.165 -1.991 1.00 0.00 55 LEU A CA 3
ATOM 3476 C C . LEU A 1 55 ? -6.364 -0.810 -1.249 1.00 0.00 55 LEU A C 3
ATOM 3477 O O . LEU A 1 55 ? -5.270 -0.893 -1.806 1.00 0.00 55 LEU A O 3
ATOM 3493 N N . ARG A 1 56 ? -6.505 -0.415 0.012 1.00 0.00 56 ARG A N 3
ATOM 3494 C CA . ARG A 1 56 ? -5.356 -0.048 0.831 1.00 0.00 56 ARG A CA 3
ATOM 3495 C C . ARG A 1 56 ? -4.264 -1.110 0.743 1.00 0.00 56 ARG A C 3
ATOM 3496 O O . ARG A 1 56 ? -3.081 -0.790 0.631 1.00 0.00 56 ARG A O 3
ATOM 3517 N N . GLY A 1 57 ? -4.670 -2.375 0.794 1.00 0.00 57 GLY A N 3
ATOM 3518 C CA . GLY A 1 57 ? -3.715 -3.464 0.719 1.00 0.00 57 GLY A CA 3
ATOM 3519 C C . GLY A 1 57 ? -2.646 -3.227 -0.329 1.00 0.00 57 GLY A C 3
ATOM 3520 O O . GLY A 1 57 ? -1.453 -3.332 -0.044 1.00 0.00 57 GLY A O 3
ATOM 3524 N N . TRP A 1 58 ? -3.074 -2.910 -1.546 1.00 0.00 58 TRP A N 3
ATOM 3525 C CA . TRP A 1 58 ? -2.145 -2.659 -2.642 1.00 0.00 58 TRP A CA 3
ATOM 3526 C C . TRP A 1 58 ? -1.170 -1.543 -2.284 1.00 0.00 58 TRP A C 3
ATOM 3527 O O . TRP A 1 58 ? 0.041 -1.760 -2.226 1.00 0.00 58 TRP A O 3
ATOM 3548 N N . CYS A 1 59 ? -1.704 -0.351 -2.045 1.00 0.00 59 CYS A N 3
ATOM 3549 C CA . CYS A 1 59 ? -0.879 0.800 -1.693 1.00 0.00 59 CYS A CA 3
ATOM 3550 C C . CYS A 1 59 ? 0.199 0.409 -0.688 1.00 0.00 59 CYS A C 3
ATOM 3551 O O . CYS A 1 59 ? 1.334 0.881 -0.763 1.00 0.00 59 CYS A O 3
ATOM 3559 N N . LYS A 1 60 ? -0.163 -0.456 0.254 1.00 0.00 60 LYS A N 3
ATOM 3560 C CA . LYS A 1 60 ? 0.773 -0.911 1.276 1.00 0.00 60 LYS A CA 3
ATOM 3561 C C . LYS A 1 60 ? 2.072 -1.401 0.644 1.00 0.00 60 LYS A C 3
ATOM 3562 O O . LYS A 1 60 ? 3.158 -0.957 1.014 1.00 0.00 60 LYS A O 3
ATOM 3581 N N . ASN A 1 61 ? 1.952 -2.317 -0.311 1.00 0.00 61 ASN A N 3
ATOM 3582 C CA . ASN A 1 61 ? 3.117 -2.866 -0.994 1.00 0.00 61 ASN A CA 3
ATOM 3583 C C . ASN A 1 61 ? 3.267 -2.260 -2.386 1.00 0.00 61 ASN A C 3
ATOM 3584 O O . ASN A 1 61 ? 3.667 -2.941 -3.330 1.00 0.00 61 ASN A O 3
ATOM 3595 N N . GLU A 1 62 ? 2.944 -0.977 -2.505 1.00 0.00 62 GLU A N 3
ATOM 3596 C CA . GLU A 1 62 ? 3.042 -0.280 -3.782 1.00 0.00 62 GLU A CA 3
ATOM 3597 C C . GLU A 1 62 ? 4.492 -0.206 -4.251 1.00 0.00 62 GLU A C 3
ATOM 3598 O O . GLU A 1 62 ? 4.791 -0.446 -5.421 1.00 0.00 62 GLU A O 3
ATOM 3610 N N . ASP A 1 63 ? 5.389 0.129 -3.330 1.00 0.00 63 ASP A N 3
ATOM 3611 C CA . ASP A 1 63 ? 6.809 0.235 -3.648 1.00 0.00 63 ASP A CA 3
ATOM 3612 C C . ASP A 1 63 ? 7.211 -0.802 -4.692 1.00 0.00 63 ASP A C 3
ATOM 3613 O O . ASP A 1 63 ? 7.684 -0.458 -5.775 1.00 0.00 63 ASP A O 3
ATOM 3622 N N . LYS A 1 64 ? 7.020 -2.074 -4.358 1.00 0.00 64 LYS A N 3
ATOM 3623 C CA . LYS A 1 64 ? 7.362 -3.163 -5.266 1.00 0.00 64 LYS A CA 3
ATOM 3624 C C . LYS A 1 64 ? 6.454 -3.154 -6.492 1.00 0.00 64 LYS A C 3
ATOM 3625 O O . LYS A 1 64 ? 6.929 -3.189 -7.628 1.00 0.00 64 LYS A O 3
ATOM 3644 N N . LEU A 1 65 ? 5.148 -3.106 -6.255 1.00 0.00 65 LEU A N 3
ATOM 3645 C CA . LEU A 1 65 ? 4.174 -3.091 -7.341 1.00 0.00 65 LEU A CA 3
ATOM 3646 C C . LEU A 1 65 ? 4.642 -2.191 -8.480 1.00 0.00 65 LEU A C 3
ATOM 3647 O O . LEU A 1 65 ? 4.646 -2.595 -9.643 1.00 0.00 65 LEU A O 3
ATOM 3663 N N . ARG A 1 66 ? 5.037 -0.969 -8.137 1.00 0.00 66 ARG A N 3
ATOM 3664 C CA . ARG A 1 66 ? 5.508 -0.011 -9.131 1.00 0.00 66 ARG A CA 3
ATOM 3665 C C . ARG A 1 66 ? 6.557 -0.644 -10.041 1.00 0.00 66 ARG A C 3
ATOM 3666 O O . ARG A 1 66 ? 6.598 -0.371 -11.241 1.00 0.00 66 ARG A O 3
ATOM 3687 N N . PHE A 1 67 ? 7.403 -1.489 -9.462 1.00 0.00 67 PHE A N 3
ATOM 3688 C CA . PHE A 1 67 ? 8.453 -2.159 -10.220 1.00 0.00 67 PHE A CA 3
ATOM 3689 C C . PHE A 1 67 ? 8.000 -3.545 -10.669 1.00 0.00 67 PHE A C 3
ATOM 3690 O O . PHE A 1 67 ? 8.600 -4.147 -11.559 1.00 0.00 67 PHE A O 3
ATOM 3707 N N . MET A 1 68 ? 6.937 -4.044 -10.047 1.00 0.00 68 MET A N 3
ATOM 3708 C CA . MET A 1 68 ? 6.402 -5.358 -10.383 1.00 0.00 68 MET A CA 3
ATOM 3709 C C . MET A 1 68 ? 6.057 -5.441 -11.867 1.00 0.00 68 MET A C 3
ATOM 3710 O O . MET A 1 68 ? 6.530 -6.330 -12.575 1.00 0.00 68 MET A O 3
ATOM 3724 N N . SER A 1 69 ? 5.230 -4.510 -12.330 1.00 0.00 69 SER A N 3
ATOM 3725 C CA . SER A 1 69 ? 4.818 -4.481 -13.729 1.00 0.00 69 SER A CA 3
ATOM 3726 C C . SER A 1 69 ? 6.004 -4.752 -14.650 1.00 0.00 69 SER A C 3
ATOM 3727 O O . SER A 1 69 ? 5.922 -5.578 -15.559 1.00 0.00 69 SER A O 3
ATOM 3735 N N . ARG A 1 70 ? 7.106 -4.050 -14.408 1.00 0.00 70 ARG A N 3
ATOM 3736 C CA . ARG A 1 70 ? 8.309 -4.212 -15.215 1.00 0.00 70 ARG A CA 3
ATOM 3737 C C . ARG A 1 70 ? 8.641 -5.690 -15.403 1.00 0.00 70 ARG A C 3
ATOM 3738 O O . ARG A 1 70 ? 8.942 -6.131 -16.512 1.00 0.00 70 ARG A O 3
ATOM 3759 N N . GLN A 1 71 ? 8.585 -6.447 -14.312 1.00 0.00 71 GLN A N 3
ATOM 3760 C CA . GLN A 1 71 ? 8.881 -7.874 -14.358 1.00 0.00 71 GLN A CA 3
ATOM 3761 C C . GLN A 1 71 ? 7.849 -8.618 -15.199 1.00 0.00 71 GLN A C 3
ATOM 3762 O O . GLN A 1 71 ? 6.698 -8.773 -14.792 1.00 0.00 71 GLN A O 3
ATOM 3776 N N . SER A 1 72 ? 8.269 -9.076 -16.374 1.00 0.00 72 SER A N 3
ATOM 3777 C CA . SER A 1 72 ? 7.380 -9.801 -17.274 1.00 0.00 72 SER A CA 3
ATOM 3778 C C . SER A 1 72 ? 6.765 -11.009 -16.574 1.00 0.00 72 SER A C 3
ATOM 3779 O O . SER A 1 72 ? 5.549 -11.084 -16.397 1.00 0.00 72 SER A O 3
ATOM 3787 N N . ALA A 1 73 ? 7.614 -11.951 -16.178 1.00 0.00 73 ALA A N 3
ATOM 3788 C CA . ALA A 1 73 ? 7.155 -13.155 -15.496 1.00 0.00 73 ALA A CA 3
ATOM 3789 C C . ALA A 1 73 ? 7.019 -12.918 -13.996 1.00 0.00 73 ALA A C 3
ATOM 3790 O O . ALA A 1 73 ? 7.969 -13.110 -13.237 1.00 0.00 73 ALA A O 3
ATOM 3797 N N . THR A 1 74 ? 5.830 -12.497 -13.573 1.00 0.00 74 THR A N 3
ATOM 3798 C CA . THR A 1 74 ? 5.570 -12.231 -12.164 1.00 0.00 74 THR A CA 3
ATOM 3799 C C . THR A 1 74 ? 5.428 -13.529 -11.377 1.00 0.00 74 THR A C 3
ATOM 3800 O O . THR A 1 74 ? 6.021 -13.687 -10.310 1.00 0.00 74 THR A O 3
ATOM 3811 N N . ASP A 1 75 ? 4.639 -14.455 -11.910 1.00 0.00 75 ASP A N 3
ATOM 3812 C CA . ASP A 1 75 ? 4.420 -15.741 -11.258 1.00 0.00 75 ASP A CA 3
ATOM 3813 C C . ASP A 1 75 ? 5.603 -16.676 -11.489 1.00 0.00 75 ASP A C 3
ATOM 3814 O O . ASP A 1 75 ? 6.129 -17.270 -10.550 1.00 0.00 75 ASP A O 3
ATOM 3823 N N . ASN A 1 76 ? 6.015 -16.801 -12.747 1.00 0.00 76 ASN A N 3
ATOM 3824 C CA . ASN A 1 76 ? 7.135 -17.666 -13.101 1.00 0.00 76 ASN A CA 3
ATOM 3825 C C . ASN A 1 76 ? 6.964 -19.054 -12.493 1.00 0.00 76 ASN A C 3
ATOM 3826 O O . ASN A 1 76 ? 7.919 -19.641 -11.982 1.00 0.00 76 ASN A O 3
ATOM 3837 N N . LEU A 1 77 ? 5.743 -19.574 -12.551 1.00 0.00 77 LEU A N 3
ATOM 3838 C CA . LEU A 1 77 ? 5.447 -20.894 -12.006 1.00 0.00 77 LEU A CA 3
ATOM 3839 C C . LEU A 1 77 ? 5.929 -21.009 -10.564 1.00 0.00 77 LEU A C 3
ATOM 3840 O O . LEU A 1 77 ? 6.477 -22.036 -10.162 1.00 0.00 77 LEU A O 3
ATOM 3856 N N . CYS A 1 78 ? 5.721 -19.950 -9.790 1.00 0.00 78 CYS A N 3
ATOM 3857 C CA . CYS A 1 78 ? 6.133 -19.932 -8.391 1.00 0.00 78 CYS A CA 3
ATOM 3858 C C . CYS A 1 78 ? 5.329 -20.938 -7.574 1.00 0.00 78 CYS A C 3
ATOM 3859 O O . CYS A 1 78 ? 4.377 -21.537 -8.073 1.00 0.00 78 CYS A O 3
ATOM 3867 N N . ALA A 1 79 ? 5.720 -21.119 -6.317 1.00 0.00 79 ALA A N 3
ATOM 3868 C CA . ALA A 1 79 ? 5.035 -22.053 -5.431 1.00 0.00 79 ALA A CA 3
ATOM 3869 C C . ALA A 1 79 ? 4.159 -21.313 -4.426 1.00 0.00 79 ALA A C 3
ATOM 3870 O O . ALA A 1 79 ? 4.203 -20.086 -4.334 1.00 0.00 79 ALA A O 3
ATOM 3877 N N . ASP A 1 80 ? 3.364 -22.066 -3.674 1.00 0.00 80 ASP A N 3
ATOM 3878 C CA . ASP A 1 80 ? 2.477 -21.482 -2.675 1.00 0.00 80 ASP A CA 3
ATOM 3879 C C . ASP A 1 80 ? 3.274 -20.717 -1.623 1.00 0.00 80 ASP A C 3
ATOM 3880 O O . ASP A 1 80 ? 4.503 -20.772 -1.599 1.00 0.00 80 ASP A O 3
ATOM 3889 N N . ALA A 1 81 ? 2.565 -20.003 -0.754 1.00 0.00 81 ALA A N 3
ATOM 3890 C CA . ALA A 1 81 ? 3.206 -19.228 0.301 1.00 0.00 81 ALA A CA 3
ATOM 3891 C C . ALA A 1 81 ? 3.492 -20.095 1.522 1.00 0.00 81 ALA A C 3
ATOM 3892 O O . ALA A 1 81 ? 2.693 -20.148 2.459 1.00 0.00 81 ALA A O 3
ATOM 3899 N N . LEU A 1 82 ? 4.634 -20.772 1.507 1.00 0.00 82 LEU A N 3
ATOM 3900 C CA . LEU A 1 82 ? 5.025 -21.638 2.614 1.00 0.00 82 LEU A CA 3
ATOM 3901 C C . LEU A 1 82 ? 5.570 -20.819 3.780 1.00 0.00 82 LEU A C 3
ATOM 3902 O O . LEU A 1 82 ? 6.604 -21.152 4.356 1.00 0.00 82 LEU A O 3
ATOM 3918 N N . GLY A 1 83 ? 4.863 -19.746 4.123 1.00 0.00 83 GLY A N 3
ATOM 3919 C CA . GLY A 1 83 ? 5.290 -18.897 5.220 1.00 0.00 83 GLY A CA 3
ATOM 3920 C C . GLY A 1 83 ? 5.660 -17.500 4.762 1.00 0.00 83 GLY A C 3
ATOM 3921 O O . GLY A 1 83 ? 6.060 -17.301 3.615 1.00 0.00 83 GLY A O 3
ATOM 3925 N N . ASP A 1 84 ? 5.524 -16.530 5.660 1.00 0.00 84 ASP A N 3
ATOM 3926 C CA . ASP A 1 84 ? 5.847 -15.144 5.342 1.00 0.00 84 ASP A CA 3
ATOM 3927 C C . ASP A 1 84 ? 6.712 -14.523 6.433 1.00 0.00 84 ASP A C 3
ATOM 3928 O O . ASP A 1 84 ? 6.348 -14.531 7.609 1.00 0.00 84 ASP A O 3
ATOM 3937 N N . LYS A 1 85 ? 7.861 -13.986 6.037 1.00 0.00 85 LYS A N 3
ATOM 3938 C CA . LYS A 1 85 ? 8.780 -13.360 6.980 1.00 0.00 85 LYS A CA 3
ATOM 3939 C C . LYS A 1 85 ? 8.737 -11.840 6.855 1.00 0.00 85 LYS A C 3
ATOM 3940 O O . LYS A 1 85 ? 8.977 -11.290 5.781 1.00 0.00 85 LYS A O 3
ATOM 3959 N N . MET A 1 86 ? 8.432 -11.168 7.960 1.00 0.00 86 MET A N 3
ATOM 3960 C CA . MET A 1 86 ? 8.361 -9.712 7.973 1.00 0.00 86 MET A CA 3
ATOM 3961 C C . MET A 1 86 ? 9.741 -9.102 8.196 1.00 0.00 86 MET A C 3
ATOM 3962 O O . MET A 1 86 ? 10.117 -8.136 7.532 1.00 0.00 86 MET A O 3
ATOM 3976 N N . ASP A 1 87 ? 10.491 -9.673 9.132 1.00 0.00 87 ASP A N 3
ATOM 3977 C CA . ASP A 1 87 ? 11.830 -9.186 9.441 1.00 0.00 87 ASP A CA 3
ATOM 3978 C C . ASP A 1 87 ? 12.893 -10.096 8.833 1.00 0.00 87 ASP A C 3
ATOM 3979 O O . ASP A 1 87 ? 14.022 -9.669 8.587 1.00 0.00 87 ASP A O 3
ATOM 3988 N N . GLY A 1 1 ? 5.322 45.254 -33.117 1.00 0.00 1 GLY A N 4
ATOM 3989 C CA . GLY A 1 1 ? 5.615 43.836 -33.222 1.00 0.00 1 GLY A CA 4
ATOM 3990 C C . GLY A 1 1 ? 4.367 43.001 -33.435 1.00 0.00 1 GLY A C 4
ATOM 3991 O O . GLY A 1 1 ? 3.332 43.516 -33.857 1.00 0.00 1 GLY A O 4
ATOM 3995 N N . SER A 1 2 ? 4.466 41.708 -33.144 1.00 0.00 2 SER A N 4
ATOM 3996 C CA . SER A 1 2 ? 3.338 40.799 -33.311 1.00 0.00 2 SER A CA 4
ATOM 3997 C C . SER A 1 2 ? 3.460 39.603 -32.371 1.00 0.00 2 SER A C 4
ATOM 3998 O O . SER A 1 2 ? 4.506 39.384 -31.761 1.00 0.00 2 SER A O 4
ATOM 4006 N N . SER A 1 3 ? 2.382 38.833 -32.261 1.00 0.00 3 SER A N 4
ATOM 4007 C CA . SER A 1 3 ? 2.366 37.662 -31.392 1.00 0.00 3 SER A CA 4
ATOM 4008 C C . SER A 1 3 ? 1.294 36.671 -31.837 1.00 0.00 3 SER A C 4
ATOM 4009 O O . SER A 1 3 ? 0.279 37.056 -32.415 1.00 0.00 3 SER A O 4
ATOM 4017 N N . GLY A 1 4 ? 1.528 35.392 -31.561 1.00 0.00 4 GLY A N 4
ATOM 4018 C CA . GLY A 1 4 ? 0.575 34.365 -31.939 1.00 0.00 4 GLY A CA 4
ATOM 4019 C C . GLY A 1 4 ? 1.239 33.030 -32.211 1.00 0.00 4 GLY A C 4
ATOM 4020 O O . GLY A 1 4 ? 1.304 32.583 -33.356 1.00 0.00 4 GLY A O 4
ATOM 4024 N N . SER A 1 5 ? 1.734 32.391 -31.155 1.00 0.00 5 SER A N 4
ATOM 4025 C CA . SER A 1 5 ? 2.401 31.101 -31.286 1.00 0.00 5 SER A CA 4
ATOM 4026 C C . SER A 1 5 ? 1.577 29.995 -30.635 1.00 0.00 5 SER A C 4
ATOM 4027 O O . SER A 1 5 ? 1.291 28.971 -31.256 1.00 0.00 5 SER A O 4
ATOM 4035 N N . SER A 1 6 ? 1.199 30.209 -29.378 1.00 0.00 6 SER A N 4
ATOM 4036 C CA . SER A 1 6 ? 0.411 29.229 -28.640 1.00 0.00 6 SER A CA 4
ATOM 4037 C C . SER A 1 6 ? -0.668 28.619 -29.529 1.00 0.00 6 SER A C 4
ATOM 4038 O O . SER A 1 6 ? -1.097 29.225 -30.510 1.00 0.00 6 SER A O 4
ATOM 4046 N N . GLY A 1 7 ? -1.104 27.413 -29.177 1.00 0.00 7 GLY A N 4
ATOM 4047 C CA . GLY A 1 7 ? -2.129 26.739 -29.952 1.00 0.00 7 GLY A CA 4
ATOM 4048 C C . GLY A 1 7 ? -1.814 25.274 -30.180 1.00 0.00 7 GLY A C 4
ATOM 4049 O O . GLY A 1 7 ? -1.196 24.914 -31.182 1.00 0.00 7 GLY A O 4
ATOM 4053 N N . MET A 1 8 ? -2.239 24.427 -29.248 1.00 0.00 8 MET A N 4
ATOM 4054 C CA . MET A 1 8 ? -1.998 22.992 -29.353 1.00 0.00 8 MET A CA 4
ATOM 4055 C C . MET A 1 8 ? -3.280 22.206 -29.101 1.00 0.00 8 MET A C 4
ATOM 4056 O O . MET A 1 8 ? -4.310 22.777 -28.748 1.00 0.00 8 MET A O 4
ATOM 4070 N N . ASN A 1 9 ? -3.208 20.891 -29.285 1.00 0.00 9 ASN A N 4
ATOM 4071 C CA . ASN A 1 9 ? -4.364 20.026 -29.078 1.00 0.00 9 ASN A CA 4
ATOM 4072 C C . ASN A 1 9 ? -3.928 18.631 -28.642 1.00 0.00 9 ASN A C 4
ATOM 4073 O O . ASN A 1 9 ? -2.759 18.267 -28.770 1.00 0.00 9 ASN A O 4
ATOM 4084 N N . ILE A 1 10 ? -4.877 17.854 -28.129 1.00 0.00 10 ILE A N 4
ATOM 4085 C CA . ILE A 1 10 ? -4.591 16.498 -27.677 1.00 0.00 10 ILE A CA 4
ATOM 4086 C C . ILE A 1 10 ? -5.562 15.497 -28.292 1.00 0.00 10 ILE A C 4
ATOM 4087 O O . ILE A 1 10 ? -6.751 15.782 -28.443 1.00 0.00 10 ILE A O 4
ATOM 4103 N N . ARG A 1 11 ? -5.049 14.323 -28.645 1.00 0.00 11 ARG A N 4
ATOM 4104 C CA . ARG A 1 11 ? -5.871 13.279 -29.244 1.00 0.00 11 ARG A CA 4
ATOM 4105 C C . ARG A 1 11 ? -5.956 12.061 -28.328 1.00 0.00 11 ARG A C 4
ATOM 4106 O O . ARG A 1 11 ? -4.996 11.725 -27.637 1.00 0.00 11 ARG A O 4
ATOM 4127 N N . MET A 1 12 ? -7.112 11.406 -28.329 1.00 0.00 12 MET A N 4
ATOM 4128 C CA . MET A 1 12 ? -7.322 10.226 -27.499 1.00 0.00 12 MET A CA 4
ATOM 4129 C C . MET A 1 12 ? -7.285 8.955 -28.341 1.00 0.00 12 MET A C 4
ATOM 4130 O O . MET A 1 12 ? -7.698 8.954 -29.500 1.00 0.00 12 MET A O 4
ATOM 4144 N N . GLY A 1 13 ? -6.786 7.873 -27.751 1.00 0.00 13 GLY A N 4
ATOM 4145 C CA . GLY A 1 13 ? -6.703 6.611 -28.462 1.00 0.00 13 GLY A CA 4
ATOM 4146 C C . GLY A 1 13 ? -7.915 5.731 -28.225 1.00 0.00 13 GLY A C 4
ATOM 4147 O O . GLY A 1 13 ? -8.693 5.969 -27.301 1.00 0.00 13 GLY A O 4
ATOM 4151 N N . THR A 1 14 ? -8.077 4.711 -29.062 1.00 0.00 14 THR A N 4
ATOM 4152 C CA . THR A 1 14 ? -9.204 3.795 -28.941 1.00 0.00 14 THR A CA 4
ATOM 4153 C C . THR A 1 14 ? -8.738 2.344 -28.970 1.00 0.00 14 THR A C 4
ATOM 4154 O O . THR A 1 14 ? -8.386 1.815 -30.025 1.00 0.00 14 THR A O 4
ATOM 4165 N N . LYS A 1 15 ? -8.739 1.704 -27.806 1.00 0.00 15 LYS A N 4
ATOM 4166 C CA . LYS A 1 15 ? -8.318 0.312 -27.697 1.00 0.00 15 LYS A CA 4
ATOM 4167 C C . LYS A 1 15 ? -8.593 -0.232 -26.299 1.00 0.00 15 LYS A C 4
ATOM 4168 O O . LYS A 1 15 ? -8.434 0.476 -25.305 1.00 0.00 15 LYS A O 4
ATOM 4187 N N . GLY A 1 16 ? -9.004 -1.494 -26.229 1.00 0.00 16 GLY A N 4
ATOM 4188 C CA . GLY A 1 16 ? -9.293 -2.111 -24.948 1.00 0.00 16 GLY A CA 4
ATOM 4189 C C . GLY A 1 16 ? -9.195 -3.623 -24.997 1.00 0.00 16 GLY A C 4
ATOM 4190 O O . GLY A 1 16 ? -9.557 -4.244 -25.997 1.00 0.00 16 GLY A O 4
ATOM 4194 N N . LYS A 1 17 ? -8.703 -4.218 -23.916 1.00 0.00 17 LYS A N 4
ATOM 4195 C CA . LYS A 1 17 ? -8.558 -5.667 -23.839 1.00 0.00 17 LYS A CA 4
ATOM 4196 C C . LYS A 1 17 ? -9.507 -6.254 -22.798 1.00 0.00 17 LYS A C 4
ATOM 4197 O O . LYS A 1 17 ? -10.226 -5.523 -22.118 1.00 0.00 17 LYS A O 4
ATOM 4216 N N . ARG A 1 18 ? -9.502 -7.578 -22.680 1.00 0.00 18 ARG A N 4
ATOM 4217 C CA . ARG A 1 18 ? -10.362 -8.262 -21.722 1.00 0.00 18 ARG A CA 4
ATOM 4218 C C . ARG A 1 18 ? -9.548 -8.805 -20.551 1.00 0.00 18 ARG A C 4
ATOM 4219 O O . ARG A 1 18 ? -8.367 -9.129 -20.681 1.00 0.00 18 ARG A O 4
ATOM 4240 N N . PRO A 1 19 ? -10.191 -8.905 -19.379 1.00 0.00 19 PRO A N 4
ATOM 4241 C CA . PRO A 1 19 ? -9.546 -9.408 -18.162 1.00 0.00 19 PRO A CA 4
ATOM 4242 C C . PRO A 1 19 ? -9.248 -10.902 -18.238 1.00 0.00 19 PRO A C 4
ATOM 4243 O O . PRO A 1 19 ? -10.023 -11.671 -18.808 1.00 0.00 19 PRO A O 4
ATOM 4254 N N . LEU A 1 20 ? -8.123 -11.306 -17.661 1.00 0.00 20 LEU A N 4
ATOM 4255 C CA . LEU A 1 20 ? -7.723 -12.709 -17.663 1.00 0.00 20 LEU A CA 4
ATOM 4256 C C . LEU A 1 20 ? -7.715 -13.275 -16.246 1.00 0.00 20 LEU A C 4
ATOM 4257 O O . LEU A 1 20 ? -7.807 -12.531 -15.270 1.00 0.00 20 LEU A O 4
ATOM 4273 N N . ARG A 1 21 ? -7.604 -14.595 -16.143 1.00 0.00 21 ARG A N 4
ATOM 4274 C CA . ARG A 1 21 ? -7.583 -15.261 -14.846 1.00 0.00 21 ARG A CA 4
ATOM 4275 C C . ARG A 1 21 ? -6.486 -14.684 -13.956 1.00 0.00 21 ARG A C 4
ATOM 4276 O O . ARG A 1 21 ? -6.761 -14.156 -12.879 1.00 0.00 21 ARG A O 4
ATOM 4297 N N . SER A 1 22 ? -5.243 -14.790 -14.414 1.00 0.00 22 SER A N 4
ATOM 4298 C CA . SER A 1 22 ? -4.104 -14.282 -13.658 1.00 0.00 22 SER A CA 4
ATOM 4299 C C . SER A 1 22 ? -3.980 -12.770 -13.812 1.00 0.00 22 SER A C 4
ATOM 4300 O O . SER A 1 22 ? -3.465 -12.276 -14.817 1.00 0.00 22 SER A O 4
ATOM 4308 N N . LEU A 1 23 ? -4.455 -12.038 -12.810 1.00 0.00 23 LEU A N 4
ATOM 4309 C CA . LEU A 1 23 ? -4.397 -10.581 -12.832 1.00 0.00 23 LEU A CA 4
ATOM 4310 C C . LEU A 1 23 ? -2.959 -10.094 -12.977 1.00 0.00 23 LEU A C 4
ATOM 4311 O O . LEU A 1 23 ? -2.011 -10.853 -12.770 1.00 0.00 23 LEU A O 4
ATOM 4327 N N . THR A 1 24 ? -2.802 -8.823 -13.332 1.00 0.00 24 THR A N 4
ATOM 4328 C CA . THR A 1 24 ? -1.480 -8.234 -13.503 1.00 0.00 24 THR A CA 4
ATOM 4329 C C . THR A 1 24 ? -1.148 -7.285 -12.357 1.00 0.00 24 THR A C 4
ATOM 4330 O O . THR A 1 24 ? -2.030 -6.691 -11.736 1.00 0.00 24 THR A O 4
ATOM 4341 N N . PRO A 1 25 ? 0.153 -7.136 -12.069 1.00 0.00 25 PRO A N 4
ATOM 4342 C CA . PRO A 1 25 ? 0.631 -6.258 -10.997 1.00 0.00 25 PRO A CA 4
ATOM 4343 C C . PRO A 1 25 ? 0.434 -4.782 -11.325 1.00 0.00 25 PRO A C 4
ATOM 4344 O O . PRO A 1 25 ? 0.326 -3.946 -10.428 1.00 0.00 25 PRO A O 4
ATOM 4355 N N . ARG A 1 26 ? 0.388 -4.469 -12.616 1.00 0.00 26 ARG A N 4
ATOM 4356 C CA . ARG A 1 26 ? 0.205 -3.093 -13.062 1.00 0.00 26 ARG A CA 4
ATOM 4357 C C . ARG A 1 26 ? -1.241 -2.646 -12.866 1.00 0.00 26 ARG A C 4
ATOM 4358 O O . ARG A 1 26 ? -1.502 -1.513 -12.460 1.00 0.00 26 ARG A O 4
ATOM 4379 N N . ASP A 1 27 ? -2.177 -3.542 -13.159 1.00 0.00 27 ASP A N 4
ATOM 4380 C CA . ASP A 1 27 ? -3.596 -3.241 -13.015 1.00 0.00 27 ASP A CA 4
ATOM 4381 C C . ASP A 1 27 ? -3.865 -2.501 -11.708 1.00 0.00 27 ASP A C 4
ATOM 4382 O O . ASP A 1 27 ? -4.707 -1.604 -11.651 1.00 0.00 27 ASP A O 4
ATOM 4391 N N . LYS A 1 28 ? -3.144 -2.883 -10.659 1.00 0.00 28 LYS A N 4
ATOM 4392 C CA . LYS A 1 28 ? -3.303 -2.256 -9.352 1.00 0.00 28 LYS A CA 4
ATOM 4393 C C . LYS A 1 28 ? -2.772 -0.826 -9.366 1.00 0.00 28 LYS A C 4
ATOM 4394 O O . LYS A 1 28 ? -3.376 0.076 -8.785 1.00 0.00 28 LYS A O 4
ATOM 4413 N N . ILE A 1 29 ? -1.640 -0.627 -10.033 1.00 0.00 29 ILE A N 4
ATOM 4414 C CA . ILE A 1 29 ? -1.029 0.693 -10.123 1.00 0.00 29 ILE A CA 4
ATOM 4415 C C . ILE A 1 29 ? -2.011 1.715 -10.687 1.00 0.00 29 ILE A C 4
ATOM 4416 O O . ILE A 1 29 ? -2.123 2.830 -10.178 1.00 0.00 29 ILE A O 4
ATOM 4432 N N . HIS A 1 30 ? -2.721 1.326 -11.741 1.00 0.00 30 HIS A N 4
ATOM 4433 C CA . HIS A 1 30 ? -3.696 2.207 -12.374 1.00 0.00 30 HIS A CA 4
ATOM 4434 C C . HIS A 1 30 ? -4.430 3.043 -11.330 1.00 0.00 30 HIS A C 4
ATOM 4435 O O . HIS A 1 30 ? -4.380 4.273 -11.358 1.00 0.00 30 HIS A O 4
ATOM 4450 N N . ALA A 1 31 ? -5.111 2.368 -10.410 1.00 0.00 31 ALA A N 4
ATOM 4451 C CA . ALA A 1 31 ? -5.855 3.048 -9.357 1.00 0.00 31 ALA A CA 4
ATOM 4452 C C . ALA A 1 31 ? -4.911 3.720 -8.365 1.00 0.00 31 ALA A C 4
ATOM 4453 O O . ALA A 1 31 ? -5.100 4.882 -8.004 1.00 0.00 31 ALA A O 4
ATOM 4460 N N . ILE A 1 32 ? -3.896 2.982 -7.929 1.00 0.00 32 ILE A N 4
ATOM 4461 C CA . ILE A 1 32 ? -2.923 3.508 -6.979 1.00 0.00 32 ILE A CA 4
ATOM 4462 C C . ILE A 1 32 ? -2.691 4.999 -7.199 1.00 0.00 32 ILE A C 4
ATOM 4463 O O . ILE A 1 32 ? -2.707 5.785 -6.252 1.00 0.00 32 ILE A O 4
ATOM 4479 N N . GLN A 1 33 ? -2.478 5.381 -8.454 1.00 0.00 33 GLN A N 4
ATOM 4480 C CA . GLN A 1 33 ? -2.244 6.779 -8.797 1.00 0.00 33 GLN A CA 4
ATOM 4481 C C . GLN A 1 33 ? -3.449 7.638 -8.430 1.00 0.00 33 GLN A C 4
ATOM 4482 O O . GLN A 1 33 ? -3.307 8.686 -7.800 1.00 0.00 33 GLN A O 4
ATOM 4496 N N . ARG A 1 34 ? -4.634 7.189 -8.829 1.00 0.00 34 ARG A N 4
ATOM 4497 C CA . ARG A 1 34 ? -5.863 7.918 -8.544 1.00 0.00 34 ARG A CA 4
ATOM 4498 C C . ARG A 1 34 ? -5.839 8.492 -7.130 1.00 0.00 34 ARG A C 4
ATOM 4499 O O . ARG A 1 34 ? -6.217 9.643 -6.911 1.00 0.00 34 ARG A O 4
ATOM 4520 N N . ILE A 1 35 ? -5.393 7.682 -6.176 1.00 0.00 35 ILE A N 4
ATOM 4521 C CA . ILE A 1 35 ? -5.319 8.110 -4.784 1.00 0.00 35 ILE A CA 4
ATOM 4522 C C . ILE A 1 35 ? -4.348 9.273 -4.617 1.00 0.00 35 ILE A C 4
ATOM 4523 O O . ILE A 1 35 ? -4.583 10.183 -3.822 1.00 0.00 35 ILE A O 4
ATOM 4539 N N . HIS A 1 36 ? -3.256 9.238 -5.374 1.00 0.00 36 HIS A N 4
ATOM 4540 C CA . HIS A 1 36 ? -2.248 10.291 -5.312 1.00 0.00 36 HIS A CA 4
ATOM 4541 C C . HIS A 1 36 ? -2.764 11.574 -5.957 1.00 0.00 36 HIS A C 4
ATOM 4542 O O . HIS A 1 36 ? -2.548 12.670 -5.439 1.00 0.00 36 HIS A O 4
ATOM 4557 N N . ASP A 1 37 ? -3.445 11.430 -7.088 1.00 0.00 37 ASP A N 4
ATOM 4558 C CA . ASP A 1 37 ? -3.992 12.578 -7.803 1.00 0.00 37 ASP A CA 4
ATOM 4559 C C . ASP A 1 37 ? -4.755 13.496 -6.854 1.00 0.00 37 ASP A C 4
ATOM 4560 O O . ASP A 1 37 ? -4.652 14.719 -6.940 1.00 0.00 37 ASP A O 4
ATOM 4569 N N . GLY A 1 38 ? -5.523 12.896 -5.948 1.00 0.00 38 GLY A N 4
ATOM 4570 C CA . GLY A 1 38 ? -6.294 13.675 -4.997 1.00 0.00 38 GLY A CA 4
ATOM 4571 C C . GLY A 1 38 ? -7.491 12.916 -4.461 1.00 0.00 38 GLY A C 4
ATOM 4572 O O . GLY A 1 38 ? -7.995 13.222 -3.381 1.00 0.00 38 GLY A O 4
ATOM 4576 N N . GLU A 1 39 ? -7.949 11.925 -5.220 1.00 0.00 39 GLU A N 4
ATOM 4577 C CA . GLU A 1 39 ? -9.097 11.122 -4.815 1.00 0.00 39 GLU A CA 4
ATOM 4578 C C . GLU A 1 39 ? -8.810 10.380 -3.512 1.00 0.00 39 GLU A C 4
ATOM 4579 O O . GLU A 1 39 ? -7.659 10.081 -3.197 1.00 0.00 39 GLU A O 4
ATOM 4591 N N . SER A 1 40 ? -9.866 10.087 -2.760 1.00 0.00 40 SER A N 4
ATOM 4592 C CA . SER A 1 40 ? -9.728 9.385 -1.490 1.00 0.00 40 SER A CA 4
ATOM 4593 C C . SER A 1 40 ? -9.662 7.876 -1.708 1.00 0.00 40 SER A C 4
ATOM 4594 O O . SER A 1 40 ? -10.088 7.367 -2.745 1.00 0.00 40 SER A O 4
ATOM 4602 N N . LYS A 1 41 ? -9.125 7.165 -0.722 1.00 0.00 41 LYS A N 4
ATOM 4603 C CA . LYS A 1 41 ? -9.003 5.714 -0.802 1.00 0.00 41 LYS A CA 4
ATOM 4604 C C . LYS A 1 41 ? -10.325 5.080 -1.221 1.00 0.00 41 LYS A C 4
ATOM 4605 O O . LYS A 1 41 ? -10.360 4.216 -2.098 1.00 0.00 41 LYS A O 4
ATOM 4624 N N . ALA A 1 42 ? -11.411 5.514 -0.591 1.00 0.00 42 ALA A N 4
ATOM 4625 C CA . ALA A 1 42 ? -12.736 4.991 -0.901 1.00 0.00 42 ALA A CA 4
ATOM 4626 C C . ALA A 1 42 ? -13.118 5.286 -2.347 1.00 0.00 42 ALA A C 4
ATOM 4627 O O . ALA A 1 42 ? -13.387 4.373 -3.127 1.00 0.00 42 ALA A O 4
ATOM 4634 N N . SER A 1 43 ? -13.141 6.568 -2.698 1.00 0.00 43 SER A N 4
ATOM 4635 C CA . SER A 1 43 ? -13.495 6.985 -4.050 1.00 0.00 43 SER A CA 4
ATOM 4636 C C . SER A 1 43 ? -12.922 6.020 -5.083 1.00 0.00 43 SER A C 4
ATOM 4637 O O . SER A 1 43 ? -13.647 5.489 -5.923 1.00 0.00 43 SER A O 4
ATOM 4645 N N . VAL A 1 44 ? -11.613 5.798 -5.014 1.00 0.00 44 VAL A N 4
ATOM 4646 C CA . VAL A 1 44 ? -10.940 4.897 -5.942 1.00 0.00 44 VAL A CA 4
ATOM 4647 C C . VAL A 1 44 ? -11.364 3.452 -5.709 1.00 0.00 44 VAL A C 4
ATOM 4648 O O . VAL A 1 44 ? -11.708 2.736 -6.649 1.00 0.00 44 VAL A O 4
ATOM 4661 N N . ALA A 1 45 ? -11.338 3.029 -4.449 1.00 0.00 45 ALA A N 4
ATOM 4662 C CA . ALA A 1 45 ? -11.722 1.669 -4.092 1.00 0.00 45 ALA A CA 4
ATOM 4663 C C . ALA A 1 45 ? -12.990 1.246 -4.826 1.00 0.00 45 ALA A C 4
ATOM 4664 O O . ALA A 1 45 ? -13.061 0.147 -5.377 1.00 0.00 45 ALA A O 4
ATOM 4671 N N . ARG A 1 46 ? -13.988 2.123 -4.828 1.00 0.00 46 ARG A N 4
ATOM 4672 C CA . ARG A 1 46 ? -15.253 1.839 -5.493 1.00 0.00 46 ARG A CA 4
ATOM 4673 C C . ARG A 1 46 ? -15.143 2.075 -6.997 1.00 0.00 46 ARG A C 4
ATOM 4674 O O . ARG A 1 46 ? -15.699 1.322 -7.796 1.00 0.00 46 ARG A O 4
ATOM 4695 N N . ASP A 1 47 ? -14.422 3.125 -7.374 1.00 0.00 47 ASP A N 4
ATOM 4696 C CA . ASP A 1 47 ? -14.238 3.461 -8.781 1.00 0.00 47 ASP A CA 4
ATOM 4697 C C . ASP A 1 47 ? -13.989 2.206 -9.611 1.00 0.00 47 ASP A C 4
ATOM 4698 O O . ASP A 1 47 ? -14.536 2.054 -10.704 1.00 0.00 47 ASP A O 4
ATOM 4707 N N . ILE A 1 48 ? -13.160 1.310 -9.085 1.00 0.00 48 ILE A N 4
ATOM 4708 C CA . ILE A 1 48 ? -12.839 0.068 -9.778 1.00 0.00 48 ILE A CA 4
ATOM 4709 C C . ILE A 1 48 ? -13.820 -1.038 -9.406 1.00 0.00 48 ILE A C 4
ATOM 4710 O O . ILE A 1 48 ? -14.116 -1.918 -10.214 1.00 0.00 48 ILE A O 4
ATOM 4726 N N . GLY A 1 49 ? -14.323 -0.987 -8.176 1.00 0.00 49 GLY A N 4
ATOM 4727 C CA . GLY A 1 49 ? -15.267 -1.990 -7.718 1.00 0.00 49 GLY A CA 4
ATOM 4728 C C . GLY A 1 49 ? -14.665 -2.926 -6.689 1.00 0.00 49 GLY A C 4
ATOM 4729 O O . GLY A 1 49 ? -14.692 -4.145 -6.856 1.00 0.00 49 GLY A O 4
ATOM 4733 N N . VAL A 1 50 ? -14.118 -2.355 -5.620 1.00 0.00 50 VAL A N 4
ATOM 4734 C CA . VAL A 1 50 ? -13.505 -3.146 -4.560 1.00 0.00 50 VAL A CA 4
ATOM 4735 C C . VAL A 1 50 ? -13.651 -2.458 -3.207 1.00 0.00 50 VAL A C 4
ATOM 4736 O O . VAL A 1 50 ? -13.723 -1.233 -3.110 1.00 0.00 50 VAL A O 4
ATOM 4749 N N . PRO A 1 51 ? -13.695 -3.264 -2.135 1.00 0.00 51 PRO A N 4
ATOM 4750 C CA . PRO A 1 51 ? -13.832 -2.755 -0.767 1.00 0.00 51 PRO A CA 4
ATOM 4751 C C . PRO A 1 51 ? -12.578 -2.029 -0.292 1.00 0.00 51 PRO A C 4
ATOM 4752 O O . PRO A 1 51 ? -11.473 -2.563 -0.370 1.00 0.00 51 PRO A O 4
ATOM 4763 N N . GLU A 1 52 ? -12.759 -0.808 0.202 1.00 0.00 52 GLU A N 4
ATOM 4764 C CA . GLU A 1 52 ? -11.641 -0.009 0.691 1.00 0.00 52 GLU A CA 4
ATOM 4765 C C . GLU A 1 52 ? -10.602 -0.890 1.378 1.00 0.00 52 GLU A C 4
ATOM 4766 O O . GLU A 1 52 ? -9.409 -0.801 1.089 1.00 0.00 52 GLU A O 4
ATOM 4778 N N . SER A 1 53 ? -11.065 -1.739 2.289 1.00 0.00 53 SER A N 4
ATOM 4779 C CA . SER A 1 53 ? -10.176 -2.634 3.021 1.00 0.00 53 SER A CA 4
ATOM 4780 C C . SER A 1 53 ? -9.151 -3.267 2.085 1.00 0.00 53 SER A C 4
ATOM 4781 O O . SER A 1 53 ? -7.946 -3.212 2.335 1.00 0.00 53 SER A O 4
ATOM 4789 N N . THR A 1 54 ? -9.638 -3.869 1.005 1.00 0.00 54 THR A N 4
ATOM 4790 C CA . THR A 1 54 ? -8.766 -4.514 0.031 1.00 0.00 54 THR A CA 4
ATOM 4791 C C . THR A 1 54 ? -7.841 -3.502 -0.635 1.00 0.00 54 THR A C 4
ATOM 4792 O O . THR A 1 54 ? -6.624 -3.683 -0.665 1.00 0.00 54 THR A O 4
ATOM 4803 N N . LEU A 1 55 ? -8.426 -2.435 -1.168 1.00 0.00 55 LEU A N 4
ATOM 4804 C CA . LEU A 1 55 ? -7.654 -1.392 -1.834 1.00 0.00 55 LEU A CA 4
ATOM 4805 C C . LEU A 1 55 ? -6.349 -1.123 -1.092 1.00 0.00 55 LEU A C 4
ATOM 4806 O O . LEU A 1 55 ? -5.266 -1.205 -1.672 1.00 0.00 55 LEU A O 4
ATOM 4822 N N . ARG A 1 56 ? -6.459 -0.804 0.193 1.00 0.00 56 ARG A N 4
ATOM 4823 C CA . ARG A 1 56 ? -5.288 -0.525 1.014 1.00 0.00 56 ARG A CA 4
ATOM 4824 C C . ARG A 1 56 ? -4.210 -1.583 0.802 1.00 0.00 56 ARG A C 4
ATOM 4825 O O . ARG A 1 56 ? -3.025 -1.267 0.704 1.00 0.00 56 ARG A O 4
ATOM 4846 N N . GLY A 1 57 ? -4.630 -2.843 0.731 1.00 0.00 57 GLY A N 4
ATOM 4847 C CA . GLY A 1 57 ? -3.688 -3.929 0.531 1.00 0.00 57 GLY A CA 4
ATOM 4848 C C . GLY A 1 57 ? -2.599 -3.576 -0.462 1.00 0.00 57 GLY A C 4
ATOM 4849 O O . GLY A 1 57 ? -1.412 -3.637 -0.140 1.00 0.00 57 GLY A O 4
ATOM 4853 N N . TRP A 1 58 ? -3.002 -3.209 -1.673 1.00 0.00 58 TRP A N 4
ATOM 4854 C CA . TRP A 1 58 ? -2.051 -2.847 -2.718 1.00 0.00 58 TRP A CA 4
ATOM 4855 C C . TRP A 1 58 ? -1.200 -1.655 -2.291 1.00 0.00 58 TRP A C 4
ATOM 4856 O O . TRP A 1 58 ? 0.027 -1.744 -2.239 1.00 0.00 58 TRP A O 4
ATOM 4877 N N . CYS A 1 59 ? -1.859 -0.543 -1.986 1.00 0.00 59 CYS A N 4
ATOM 4878 C CA . CYS A 1 59 ? -1.162 0.667 -1.564 1.00 0.00 59 CYS A CA 4
ATOM 4879 C C . CYS A 1 59 ? -0.046 0.336 -0.579 1.00 0.00 59 CYS A C 4
ATOM 4880 O O . CYS A 1 59 ? 1.048 0.895 -0.652 1.00 0.00 59 CYS A O 4
ATOM 4888 N N . LYS A 1 60 ? -0.330 -0.576 0.344 1.00 0.00 60 LYS A N 4
ATOM 4889 C CA . LYS A 1 60 ? 0.648 -0.983 1.346 1.00 0.00 60 LYS A CA 4
ATOM 4890 C C . LYS A 1 60 ? 1.939 -1.456 0.685 1.00 0.00 60 LYS A C 4
ATOM 4891 O O . LYS A 1 60 ? 3.031 -1.034 1.062 1.00 0.00 60 LYS A O 4
ATOM 4910 N N . ASN A 1 61 ? 1.805 -2.333 -0.305 1.00 0.00 61 ASN A N 4
ATOM 4911 C CA . ASN A 1 61 ? 2.961 -2.863 -1.019 1.00 0.00 61 ASN A CA 4
ATOM 4912 C C . ASN A 1 61 ? 3.142 -2.157 -2.360 1.00 0.00 61 ASN A C 4
ATOM 4913 O O . ASN A 1 61 ? 3.668 -2.734 -3.310 1.00 0.00 61 ASN A O 4
ATOM 4924 N N . GLU A 1 62 ? 2.703 -0.904 -2.427 1.00 0.00 62 GLU A N 4
ATOM 4925 C CA . GLU A 1 62 ? 2.817 -0.120 -3.651 1.00 0.00 62 GLU A CA 4
ATOM 4926 C C . GLU A 1 62 ? 4.271 -0.021 -4.100 1.00 0.00 62 GLU A C 4
ATOM 4927 O O . GLU A 1 62 ? 4.579 -0.175 -5.282 1.00 0.00 62 GLU A O 4
ATOM 4939 N N . ASP A 1 63 ? 5.162 0.238 -3.149 1.00 0.00 63 ASP A N 4
ATOM 4940 C CA . ASP A 1 63 ? 6.585 0.357 -3.445 1.00 0.00 63 ASP A CA 4
ATOM 4941 C C . ASP A 1 63 ? 7.006 -0.658 -4.503 1.00 0.00 63 ASP A C 4
ATOM 4942 O O . ASP A 1 63 ? 7.500 -0.291 -5.570 1.00 0.00 63 ASP A O 4
ATOM 4951 N N . LYS A 1 64 ? 6.810 -1.937 -4.200 1.00 0.00 64 LYS A N 4
ATOM 4952 C CA . LYS A 1 64 ? 7.169 -3.006 -5.123 1.00 0.00 64 LYS A CA 4
ATOM 4953 C C . LYS A 1 64 ? 6.281 -2.975 -6.364 1.00 0.00 64 LYS A C 4
ATOM 4954 O O . LYS A 1 64 ? 6.773 -3.001 -7.493 1.00 0.00 64 LYS A O 4
ATOM 4973 N N . LEU A 1 65 ? 4.972 -2.918 -6.147 1.00 0.00 65 LEU A N 4
ATOM 4974 C CA . LEU A 1 65 ? 4.015 -2.881 -7.248 1.00 0.00 65 LEU A CA 4
ATOM 4975 C C . LEU A 1 65 ? 4.505 -1.965 -8.365 1.00 0.00 65 LEU A C 4
ATOM 4976 O O . LEU A 1 65 ? 4.480 -2.333 -9.539 1.00 0.00 65 LEU A O 4
ATOM 4992 N N . ARG A 1 66 ? 4.952 -0.770 -7.990 1.00 0.00 66 ARG A N 4
ATOM 4993 C CA . ARG A 1 66 ? 5.449 0.198 -8.960 1.00 0.00 66 ARG A CA 4
ATOM 4994 C C . ARG A 1 66 ? 6.500 -0.433 -9.868 1.00 0.00 66 ARG A C 4
ATOM 4995 O O . ARG A 1 66 ? 6.555 -0.147 -11.065 1.00 0.00 66 ARG A O 4
ATOM 5016 N N . PHE A 1 67 ? 7.334 -1.291 -9.291 1.00 0.00 67 PHE A N 4
ATOM 5017 C CA . PHE A 1 67 ? 8.386 -1.961 -10.048 1.00 0.00 67 PHE A CA 4
ATOM 5018 C C . PHE A 1 67 ? 7.924 -3.338 -10.518 1.00 0.00 67 PHE A C 4
ATOM 5019 O O . PHE A 1 67 ? 8.557 -3.957 -11.373 1.00 0.00 67 PHE A O 4
ATOM 5036 N N . MET A 1 68 ? 6.818 -3.809 -9.953 1.00 0.00 68 MET A N 4
ATOM 5037 C CA . MET A 1 68 ? 6.271 -5.112 -10.315 1.00 0.00 68 MET A CA 4
ATOM 5038 C C . MET A 1 68 ? 5.943 -5.169 -11.804 1.00 0.00 68 MET A C 4
ATOM 5039 O O . MET A 1 68 ? 6.286 -6.134 -12.488 1.00 0.00 68 MET A O 4
ATOM 5053 N N . SER A 1 69 ? 5.276 -4.131 -12.299 1.00 0.00 69 SER A N 4
ATOM 5054 C CA . SER A 1 69 ? 4.898 -4.066 -13.706 1.00 0.00 69 SER A CA 4
ATOM 5055 C C . SER A 1 69 ? 6.075 -4.439 -14.602 1.00 0.00 69 SER A C 4
ATOM 5056 O O . SER A 1 69 ? 5.891 -4.969 -15.698 1.00 0.00 69 SER A O 4
ATOM 5064 N N . ARG A 1 70 ? 7.284 -4.157 -14.128 1.00 0.00 70 ARG A N 4
ATOM 5065 C CA . ARG A 1 70 ? 8.492 -4.460 -14.886 1.00 0.00 70 ARG A CA 4
ATOM 5066 C C . ARG A 1 70 ? 8.600 -5.958 -15.161 1.00 0.00 70 ARG A C 4
ATOM 5067 O O . ARG A 1 70 ? 8.780 -6.377 -16.304 1.00 0.00 70 ARG A O 4
ATOM 5088 N N . GLN A 1 71 ? 8.488 -6.757 -14.105 1.00 0.00 71 GLN A N 4
ATOM 5089 C CA . GLN A 1 71 ? 8.574 -8.207 -14.233 1.00 0.00 71 GLN A CA 4
ATOM 5090 C C . GLN A 1 71 ? 7.305 -8.775 -14.859 1.00 0.00 71 GLN A C 4
ATOM 5091 O O . GLN A 1 71 ? 6.374 -9.165 -14.154 1.00 0.00 71 GLN A O 4
ATOM 5105 N N . SER A 1 72 ? 7.274 -8.817 -16.187 1.00 0.00 72 SER A N 4
ATOM 5106 C CA . SER A 1 72 ? 6.117 -9.333 -16.909 1.00 0.00 72 SER A CA 4
ATOM 5107 C C . SER A 1 72 ? 5.787 -10.754 -16.462 1.00 0.00 72 SER A C 4
ATOM 5108 O O . SER A 1 72 ? 4.662 -11.045 -16.059 1.00 0.00 72 SER A O 4
ATOM 5116 N N . ALA A 1 73 ? 6.779 -11.636 -16.539 1.00 0.00 73 ALA A N 4
ATOM 5117 C CA . ALA A 1 73 ? 6.596 -13.026 -16.141 1.00 0.00 73 ALA A CA 4
ATOM 5118 C C . ALA A 1 73 ? 5.880 -13.124 -14.798 1.00 0.00 73 ALA A C 4
ATOM 5119 O O . ALA A 1 73 ? 5.857 -12.167 -14.024 1.00 0.00 73 ALA A O 4
ATOM 5126 N N . THR A 1 74 ? 5.296 -14.287 -14.528 1.00 0.00 74 THR A N 4
ATOM 5127 C CA . THR A 1 74 ? 4.577 -14.509 -13.279 1.00 0.00 74 THR A CA 4
ATOM 5128 C C . THR A 1 74 ? 5.532 -14.529 -12.091 1.00 0.00 74 THR A C 4
ATOM 5129 O O . THR A 1 74 ? 6.606 -15.128 -12.155 1.00 0.00 74 THR A O 4
ATOM 5140 N N . ASP A 1 75 ? 5.134 -13.871 -11.008 1.00 0.00 75 ASP A N 4
ATOM 5141 C CA . ASP A 1 75 ? 5.955 -13.815 -9.803 1.00 0.00 75 ASP A CA 4
ATOM 5142 C C . ASP A 1 75 ? 5.094 -13.558 -8.571 1.00 0.00 75 ASP A C 4
ATOM 5143 O O . ASP A 1 75 ? 3.884 -13.362 -8.677 1.00 0.00 75 ASP A O 4
ATOM 5152 N N . ASN A 1 76 ? 5.726 -13.563 -7.402 1.00 0.00 76 ASN A N 4
ATOM 5153 C CA . ASN A 1 76 ? 5.017 -13.332 -6.148 1.00 0.00 76 ASN A CA 4
ATOM 5154 C C . ASN A 1 76 ? 5.928 -12.663 -5.123 1.00 0.00 76 ASN A C 4
ATOM 5155 O O . ASN A 1 76 ? 7.139 -12.888 -5.112 1.00 0.00 76 ASN A O 4
ATOM 5166 N N . LEU A 1 77 ? 5.338 -11.841 -4.263 1.00 0.00 77 LEU A N 4
ATOM 5167 C CA . LEU A 1 77 ? 6.095 -11.139 -3.233 1.00 0.00 77 LEU A CA 4
ATOM 5168 C C . LEU A 1 77 ? 7.045 -12.090 -2.513 1.00 0.00 77 LEU A C 4
ATOM 5169 O O . LEU A 1 77 ? 7.028 -13.298 -2.750 1.00 0.00 77 LEU A O 4
ATOM 5185 N N . CYS A 1 78 ? 7.871 -11.537 -1.631 1.00 0.00 78 CYS A N 4
ATOM 5186 C CA . CYS A 1 78 ? 8.828 -12.337 -0.875 1.00 0.00 78 CYS A CA 4
ATOM 5187 C C . CYS A 1 78 ? 9.254 -11.613 0.399 1.00 0.00 78 CYS A C 4
ATOM 5188 O O . CYS A 1 78 ? 8.952 -10.435 0.586 1.00 0.00 78 CYS A O 4
ATOM 5196 N N . ALA A 1 79 ? 9.957 -12.327 1.272 1.00 0.00 79 ALA A N 4
ATOM 5197 C CA . ALA A 1 79 ? 10.424 -11.754 2.528 1.00 0.00 79 ALA A CA 4
ATOM 5198 C C . ALA A 1 79 ? 11.932 -11.927 2.683 1.00 0.00 79 ALA A C 4
ATOM 5199 O O . ALA A 1 79 ? 12.495 -12.940 2.270 1.00 0.00 79 ALA A O 4
ATOM 5206 N N . ASP A 1 80 ? 12.578 -10.931 3.280 1.00 0.00 80 ASP A N 4
ATOM 5207 C CA . ASP A 1 80 ? 14.021 -10.974 3.489 1.00 0.00 80 ASP A CA 4
ATOM 5208 C C . ASP A 1 80 ? 14.487 -9.770 4.303 1.00 0.00 80 ASP A C 4
ATOM 5209 O O . ASP A 1 80 ? 14.076 -8.639 4.047 1.00 0.00 80 ASP A O 4
ATOM 5218 N N . ALA A 1 81 ? 15.347 -10.023 5.284 1.00 0.00 81 ALA A N 4
ATOM 5219 C CA . ALA A 1 81 ? 15.870 -8.961 6.134 1.00 0.00 81 ALA A CA 4
ATOM 5220 C C . ALA A 1 81 ? 16.974 -9.482 7.047 1.00 0.00 81 ALA A C 4
ATOM 5221 O O . ALA A 1 81 ? 16.816 -10.512 7.704 1.00 0.00 81 ALA A O 4
ATOM 5228 N N . LEU A 1 82 ? 18.092 -8.765 7.085 1.00 0.00 82 LEU A N 4
ATOM 5229 C CA . LEU A 1 82 ? 19.224 -9.156 7.918 1.00 0.00 82 LEU A CA 4
ATOM 5230 C C . LEU A 1 82 ? 19.962 -7.929 8.444 1.00 0.00 82 LEU A C 4
ATOM 5231 O O . LEU A 1 82 ? 19.673 -6.801 8.047 1.00 0.00 82 LEU A O 4
ATOM 5247 N N . GLY A 1 83 ? 20.917 -8.158 9.340 1.00 0.00 83 GLY A N 4
ATOM 5248 C CA . GLY A 1 83 ? 21.683 -7.063 9.905 1.00 0.00 83 GLY A CA 4
ATOM 5249 C C . GLY A 1 83 ? 23.132 -7.080 9.462 1.00 0.00 83 GLY A C 4
ATOM 5250 O O . GLY A 1 83 ? 23.723 -8.146 9.288 1.00 0.00 83 GLY A O 4
ATOM 5254 N N . ASP A 1 84 ? 23.707 -5.896 9.277 1.00 0.00 84 ASP A N 4
ATOM 5255 C CA . ASP A 1 84 ? 25.096 -5.779 8.851 1.00 0.00 84 ASP A CA 4
ATOM 5256 C C . ASP A 1 84 ? 25.747 -4.539 9.456 1.00 0.00 84 ASP A C 4
ATOM 5257 O O . ASP A 1 84 ? 25.082 -3.725 10.098 1.00 0.00 84 ASP A O 4
ATOM 5266 N N . LYS A 1 85 ? 27.052 -4.401 9.248 1.00 0.00 85 LYS A N 4
ATOM 5267 C CA . LYS A 1 85 ? 27.795 -3.261 9.772 1.00 0.00 85 LYS A CA 4
ATOM 5268 C C . LYS A 1 85 ? 29.217 -3.238 9.221 1.00 0.00 85 LYS A C 4
ATOM 5269 O O . LYS A 1 85 ? 29.636 -4.159 8.520 1.00 0.00 85 LYS A O 4
ATOM 5288 N N . MET A 1 86 ? 29.955 -2.181 9.543 1.00 0.00 86 MET A N 4
ATOM 5289 C CA . MET A 1 86 ? 31.331 -2.040 9.082 1.00 0.00 86 MET A CA 4
ATOM 5290 C C . MET A 1 86 ? 32.246 -1.606 10.223 1.00 0.00 86 MET A C 4
ATOM 5291 O O . MET A 1 86 ? 32.228 -0.447 10.639 1.00 0.00 86 MET A O 4
ATOM 5305 N N . ASP A 1 87 ? 33.043 -2.542 10.725 1.00 0.00 87 ASP A N 4
ATOM 5306 C CA . ASP A 1 87 ? 33.965 -2.256 11.818 1.00 0.00 87 ASP A CA 4
ATOM 5307 C C . ASP A 1 87 ? 35.037 -1.263 11.378 1.00 0.00 87 ASP A C 4
ATOM 5308 O O . ASP A 1 87 ? 36.172 -1.309 11.855 1.00 0.00 87 ASP A O 4
ATOM 5317 N N . GLY A 1 1 ? -30.994 -6.507 16.220 1.00 0.00 1 GLY A N 5
ATOM 5318 C CA . GLY A 1 1 ? -30.861 -7.155 14.929 1.00 0.00 1 GLY A CA 5
ATOM 5319 C C . GLY A 1 1 ? -29.951 -8.366 14.978 1.00 0.00 1 GLY A C 5
ATOM 5320 O O . GLY A 1 1 ? -29.527 -8.789 16.054 1.00 0.00 1 GLY A O 5
ATOM 5324 N N . SER A 1 2 ? -29.651 -8.928 13.812 1.00 0.00 2 SER A N 5
ATOM 5325 C CA . SER A 1 2 ? -28.790 -10.102 13.727 1.00 0.00 2 SER A CA 5
ATOM 5326 C C . SER A 1 2 ? -28.184 -10.231 12.333 1.00 0.00 2 SER A C 5
ATOM 5327 O O . SER A 1 2 ? -28.747 -9.746 11.351 1.00 0.00 2 SER A O 5
ATOM 5335 N N . SER A 1 3 ? -27.033 -10.890 12.254 1.00 0.00 3 SER A N 5
ATOM 5336 C CA . SER A 1 3 ? -26.347 -11.082 10.981 1.00 0.00 3 SER A CA 5
ATOM 5337 C C . SER A 1 3 ? -25.514 -12.360 11.000 1.00 0.00 3 SER A C 5
ATOM 5338 O O . SER A 1 3 ? -25.091 -12.823 12.058 1.00 0.00 3 SER A O 5
ATOM 5346 N N . GLY A 1 4 ? -25.282 -12.925 9.818 1.00 0.00 4 GLY A N 5
ATOM 5347 C CA . GLY A 1 4 ? -24.501 -14.144 9.720 1.00 0.00 4 GLY A CA 5
ATOM 5348 C C . GLY A 1 4 ? -23.936 -14.359 8.330 1.00 0.00 4 GLY A C 5
ATOM 5349 O O . GLY A 1 4 ? -24.383 -13.737 7.367 1.00 0.00 4 GLY A O 5
ATOM 5353 N N . SER A 1 5 ? -22.948 -15.242 8.225 1.00 0.00 5 SER A N 5
ATOM 5354 C CA . SER A 1 5 ? -22.316 -15.535 6.944 1.00 0.00 5 SER A CA 5
ATOM 5355 C C . SER A 1 5 ? -22.052 -17.030 6.796 1.00 0.00 5 SER A C 5
ATOM 5356 O O . SER A 1 5 ? -22.277 -17.806 7.725 1.00 0.00 5 SER A O 5
ATOM 5364 N N . SER A 1 6 ? -21.574 -17.427 5.622 1.00 0.00 6 SER A N 5
ATOM 5365 C CA . SER A 1 6 ? -21.283 -18.830 5.350 1.00 0.00 6 SER A CA 5
ATOM 5366 C C . SER A 1 6 ? -19.853 -19.176 5.756 1.00 0.00 6 SER A C 5
ATOM 5367 O O . SER A 1 6 ? -19.098 -19.756 4.977 1.00 0.00 6 SER A O 5
ATOM 5375 N N . GLY A 1 7 ? -19.489 -18.816 6.983 1.00 0.00 7 GLY A N 5
ATOM 5376 C CA . GLY A 1 7 ? -18.152 -19.096 7.472 1.00 0.00 7 GLY A CA 5
ATOM 5377 C C . GLY A 1 7 ? -17.074 -18.577 6.543 1.00 0.00 7 GLY A C 5
ATOM 5378 O O . GLY A 1 7 ? -17.365 -17.873 5.576 1.00 0.00 7 GLY A O 5
ATOM 5382 N N . MET A 1 8 ? -15.825 -18.923 6.836 1.00 0.00 8 MET A N 5
ATOM 5383 C CA . MET A 1 8 ? -14.699 -18.485 6.019 1.00 0.00 8 MET A CA 5
ATOM 5384 C C . MET A 1 8 ? -13.836 -19.672 5.603 1.00 0.00 8 MET A C 5
ATOM 5385 O O . MET A 1 8 ? -12.611 -19.630 5.715 1.00 0.00 8 MET A O 5
ATOM 5399 N N . ASN A 1 9 ? -14.483 -20.730 5.123 1.00 0.00 9 ASN A N 5
ATOM 5400 C CA . ASN A 1 9 ? -13.773 -21.929 4.691 1.00 0.00 9 ASN A CA 5
ATOM 5401 C C . ASN A 1 9 ? -13.811 -22.065 3.172 1.00 0.00 9 ASN A C 5
ATOM 5402 O O . ASN A 1 9 ? -14.876 -22.246 2.581 1.00 0.00 9 ASN A O 5
ATOM 5413 N N . ILE A 1 10 ? -12.642 -21.979 2.547 1.00 0.00 10 ILE A N 5
ATOM 5414 C CA . ILE A 1 10 ? -12.541 -22.095 1.098 1.00 0.00 10 ILE A CA 5
ATOM 5415 C C . ILE A 1 10 ? -11.708 -23.309 0.700 1.00 0.00 10 ILE A C 5
ATOM 5416 O O . ILE A 1 10 ? -11.218 -24.046 1.556 1.00 0.00 10 ILE A O 5
ATOM 5432 N N . ARG A 1 11 ? -11.551 -23.511 -0.604 1.00 0.00 11 ARG A N 5
ATOM 5433 C CA . ARG A 1 11 ? -10.777 -24.635 -1.116 1.00 0.00 11 ARG A CA 5
ATOM 5434 C C . ARG A 1 11 ? -9.655 -24.152 -2.030 1.00 0.00 11 ARG A C 5
ATOM 5435 O O . ARG A 1 11 ? -9.907 -23.623 -3.112 1.00 0.00 11 ARG A O 5
ATOM 5456 N N . MET A 1 12 ? -8.416 -24.337 -1.586 1.00 0.00 12 MET A N 5
ATOM 5457 C CA . MET A 1 12 ? -7.255 -23.921 -2.364 1.00 0.00 12 MET A CA 5
ATOM 5458 C C . MET A 1 12 ? -6.131 -24.946 -2.256 1.00 0.00 12 MET A C 5
ATOM 5459 O O . MET A 1 12 ? -5.942 -25.566 -1.210 1.00 0.00 12 MET A O 5
ATOM 5473 N N . GLY A 1 13 ? -5.388 -25.121 -3.345 1.00 0.00 13 GLY A N 5
ATOM 5474 C CA . GLY A 1 13 ? -4.293 -26.073 -3.351 1.00 0.00 13 GLY A CA 5
ATOM 5475 C C . GLY A 1 13 ? -3.329 -25.840 -4.497 1.00 0.00 13 GLY A C 5
ATOM 5476 O O . GLY A 1 13 ? -3.595 -25.034 -5.389 1.00 0.00 13 GLY A O 5
ATOM 5480 N N . THR A 1 14 ? -2.202 -26.546 -4.473 1.00 0.00 14 THR A N 5
ATOM 5481 C CA . THR A 1 14 ? -1.194 -26.411 -5.516 1.00 0.00 14 THR A CA 5
ATOM 5482 C C . THR A 1 14 ? -1.179 -27.632 -6.429 1.00 0.00 14 THR A C 5
ATOM 5483 O O . THR A 1 14 ? -0.117 -28.109 -6.828 1.00 0.00 14 THR A O 5
ATOM 5494 N N . LYS A 1 15 ? -2.365 -28.134 -6.757 1.00 0.00 15 LYS A N 5
ATOM 5495 C CA . LYS A 1 15 ? -2.490 -29.298 -7.625 1.00 0.00 15 LYS A CA 5
ATOM 5496 C C . LYS A 1 15 ? -3.492 -29.038 -8.745 1.00 0.00 15 LYS A C 5
ATOM 5497 O O . LYS A 1 15 ? -4.699 -28.991 -8.513 1.00 0.00 15 LYS A O 5
ATOM 5516 N N . GLY A 1 16 ? -2.982 -28.870 -9.962 1.00 0.00 16 GLY A N 5
ATOM 5517 C CA . GLY A 1 16 ? -3.846 -28.617 -11.100 1.00 0.00 16 GLY A CA 5
ATOM 5518 C C . GLY A 1 16 ? -3.414 -27.403 -11.898 1.00 0.00 16 GLY A C 5
ATOM 5519 O O . GLY A 1 16 ? -3.453 -27.413 -13.128 1.00 0.00 16 GLY A O 5
ATOM 5523 N N . LYS A 1 17 ? -3.003 -26.352 -11.197 1.00 0.00 17 LYS A N 5
ATOM 5524 C CA . LYS A 1 17 ? -2.562 -25.123 -11.846 1.00 0.00 17 LYS A CA 5
ATOM 5525 C C . LYS A 1 17 ? -3.665 -24.549 -12.730 1.00 0.00 17 LYS A C 5
ATOM 5526 O O . LYS A 1 17 ? -3.400 -24.051 -13.824 1.00 0.00 17 LYS A O 5
ATOM 5545 N N . ARG A 1 18 ? -4.901 -24.621 -12.247 1.00 0.00 18 ARG A N 5
ATOM 5546 C CA . ARG A 1 18 ? -6.043 -24.107 -12.994 1.00 0.00 18 ARG A CA 5
ATOM 5547 C C . ARG A 1 18 ? -6.138 -22.590 -12.867 1.00 0.00 18 ARG A C 5
ATOM 5548 O O . ARG A 1 18 ? -5.632 -21.988 -11.920 1.00 0.00 18 ARG A O 5
ATOM 5569 N N . PRO A 1 19 ? -6.801 -21.954 -13.845 1.00 0.00 19 PRO A N 5
ATOM 5570 C CA . PRO A 1 19 ? -6.977 -20.499 -13.866 1.00 0.00 19 PRO A CA 5
ATOM 5571 C C . PRO A 1 19 ? -7.925 -20.015 -12.775 1.00 0.00 19 PRO A C 5
ATOM 5572 O O . PRO A 1 19 ? -9.133 -20.247 -12.839 1.00 0.00 19 PRO A O 5
ATOM 5583 N N . LEU A 1 20 ? -7.371 -19.340 -11.773 1.00 0.00 20 LEU A N 5
ATOM 5584 C CA . LEU A 1 20 ? -8.168 -18.821 -10.667 1.00 0.00 20 LEU A CA 5
ATOM 5585 C C . LEU A 1 20 ? -8.620 -17.391 -10.945 1.00 0.00 20 LEU A C 5
ATOM 5586 O O . LEU A 1 20 ? -9.180 -16.726 -10.073 1.00 0.00 20 LEU A O 5
ATOM 5602 N N . ARG A 1 21 ? -8.376 -16.926 -12.166 1.00 0.00 21 ARG A N 5
ATOM 5603 C CA . ARG A 1 21 ? -8.759 -15.575 -12.559 1.00 0.00 21 ARG A CA 5
ATOM 5604 C C . ARG A 1 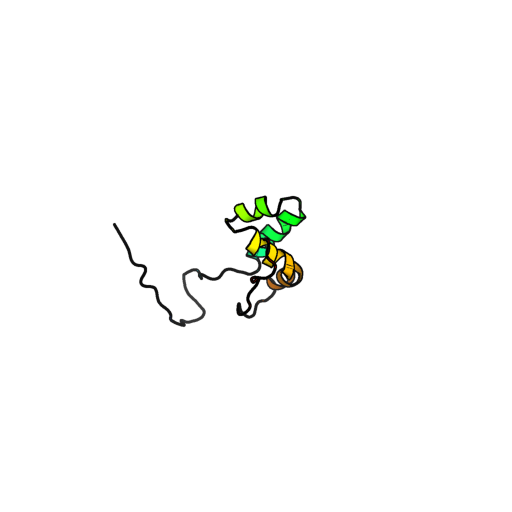21 ? -8.088 -14.537 -11.665 1.00 0.00 21 ARG A C 5
ATOM 5605 O O . ARG A 1 21 ? -8.700 -13.538 -11.288 1.00 0.00 21 ARG A O 5
ATOM 5626 N N . SER A 1 22 ? -6.825 -14.782 -11.328 1.00 0.00 22 SER A N 5
ATOM 5627 C CA . SER A 1 22 ? -6.072 -13.871 -10.474 1.00 0.00 22 SER A CA 5
ATOM 5628 C C . SER A 1 22 ? -5.934 -12.500 -11.130 1.00 0.00 22 SER A C 5
ATOM 5629 O O . SER A 1 22 ? -6.150 -12.350 -12.334 1.00 0.00 22 SER A O 5
ATOM 5637 N N . LEU A 1 23 ? -5.574 -11.502 -10.331 1.00 0.00 23 LEU A N 5
ATOM 5638 C CA . LEU A 1 23 ? -5.406 -10.143 -10.832 1.00 0.00 23 LEU A CA 5
ATOM 5639 C C . LEU A 1 23 ? -3.932 -9.823 -11.059 1.00 0.00 23 LEU A C 5
ATOM 5640 O O . LEU A 1 23 ? -3.050 -10.556 -10.611 1.00 0.00 23 LEU A O 5
ATOM 5656 N N . THR A 1 24 ? -3.671 -8.722 -11.757 1.00 0.00 24 THR A N 5
ATOM 5657 C CA . THR A 1 24 ? -2.304 -8.305 -12.043 1.00 0.00 24 THR A CA 5
ATOM 5658 C C . THR A 1 24 ? -1.918 -7.085 -11.215 1.00 0.00 24 THR A C 5
ATOM 5659 O O . THR A 1 24 ? -2.759 -6.267 -10.840 1.00 0.00 24 THR A O 5
ATOM 5670 N N . PRO A 1 25 ? -0.615 -6.955 -10.923 1.00 0.00 25 PRO A N 5
ATOM 5671 C CA . PRO A 1 25 ? -0.087 -5.836 -10.137 1.00 0.00 25 PRO A CA 5
ATOM 5672 C C . PRO A 1 25 ? -0.149 -4.515 -10.896 1.00 0.00 25 PRO A C 5
ATOM 5673 O O . PRO A 1 25 ? -0.653 -3.516 -10.383 1.00 0.00 25 PRO A O 5
ATOM 5684 N N . ARG A 1 26 ? 0.367 -4.517 -12.121 1.00 0.00 26 ARG A N 5
ATOM 5685 C CA . ARG A 1 26 ? 0.371 -3.318 -12.950 1.00 0.00 26 ARG A CA 5
ATOM 5686 C C . ARG A 1 26 ? -1.010 -2.670 -12.976 1.00 0.00 26 ARG A C 5
ATOM 5687 O O . ARG A 1 26 ? -1.139 -1.470 -13.216 1.00 0.00 26 ARG A O 5
ATOM 5708 N N . ASP A 1 27 ? -2.039 -3.473 -12.729 1.00 0.00 27 ASP A N 5
ATOM 5709 C CA . ASP A 1 27 ? -3.411 -2.978 -12.723 1.00 0.00 27 ASP A CA 5
ATOM 5710 C C . ASP A 1 27 ? -3.679 -2.133 -11.481 1.00 0.00 27 ASP A C 5
ATOM 5711 O O . ASP A 1 27 ? -4.171 -1.009 -11.577 1.00 0.00 27 ASP A O 5
ATOM 5720 N N . LYS A 1 28 ? -3.353 -2.683 -10.316 1.00 0.00 28 LYS A N 5
ATOM 5721 C CA . LYS A 1 28 ? -3.558 -1.981 -9.055 1.00 0.00 28 LYS A CA 5
ATOM 5722 C C . LYS A 1 28 ? -2.808 -0.654 -9.043 1.00 0.00 28 LYS A C 5
ATOM 5723 O O . LYS A 1 28 ? -3.287 0.336 -8.489 1.00 0.00 28 LYS A O 5
ATOM 5742 N N . ILE A 1 29 ? -1.630 -0.639 -9.658 1.00 0.00 29 ILE A N 5
ATOM 5743 C CA . ILE A 1 29 ? -0.816 0.568 -9.720 1.00 0.00 29 ILE A CA 5
ATOM 5744 C C . ILE A 1 29 ? -1.566 1.703 -10.409 1.00 0.00 29 ILE A C 5
ATOM 5745 O O . ILE A 1 29 ? -1.501 2.855 -9.980 1.00 0.00 29 ILE A O 5
ATOM 5761 N N . HIS A 1 30 ? -2.281 1.368 -11.479 1.00 0.00 30 HIS A N 5
ATOM 5762 C CA . HIS A 1 30 ? -3.047 2.359 -12.227 1.00 0.00 30 HIS A CA 5
ATOM 5763 C C . HIS A 1 30 ? -3.888 3.218 -11.287 1.00 0.00 30 HIS A C 5
ATOM 5764 O O . HIS A 1 30 ? -3.889 4.445 -11.385 1.00 0.00 30 HIS A O 5
ATOM 5779 N N . ALA A 1 31 ? -4.604 2.564 -10.378 1.00 0.00 31 ALA A N 5
ATOM 5780 C CA . ALA A 1 31 ? -5.448 3.268 -9.420 1.00 0.00 31 ALA A CA 5
ATOM 5781 C C . ALA A 1 31 ? -4.608 3.962 -8.353 1.00 0.00 31 ALA A C 5
ATOM 5782 O O . ALA A 1 31 ? -4.862 5.114 -8.002 1.00 0.00 31 ALA A O 5
ATOM 5789 N N . ILE A 1 32 ? -3.607 3.253 -7.842 1.00 0.00 32 ILE A N 5
ATOM 5790 C CA . ILE A 1 32 ? -2.729 3.802 -6.816 1.00 0.00 32 ILE A CA 5
ATOM 5791 C C . ILE A 1 32 ? -2.523 5.300 -7.012 1.00 0.00 32 ILE A C 5
ATOM 5792 O O . ILE A 1 32 ? -2.514 6.066 -6.049 1.00 0.00 32 ILE A O 5
ATOM 5808 N N . GLN A 1 33 ? -2.360 5.710 -8.266 1.00 0.00 33 GLN A N 5
ATOM 5809 C CA . GLN A 1 33 ? -2.155 7.117 -8.588 1.00 0.00 33 GLN A CA 5
ATOM 5810 C C . GLN A 1 33 ? -3.434 7.918 -8.365 1.00 0.00 33 GLN A C 5
ATOM 5811 O O . GLN A 1 33 ? -3.423 8.946 -7.688 1.00 0.00 33 GLN A O 5
ATOM 5825 N N . ARG A 1 34 ? -4.533 7.441 -8.939 1.00 0.00 34 ARG A N 5
ATOM 5826 C CA . ARG A 1 34 ? -5.820 8.114 -8.803 1.00 0.00 34 ARG A CA 5
ATOM 5827 C C . ARG A 1 34 ? -5.953 8.760 -7.427 1.00 0.00 34 ARG A C 5
ATOM 5828 O O . ARG A 1 34 ? -6.509 9.851 -7.294 1.00 0.00 34 ARG A O 5
ATOM 5849 N N . ILE A 1 35 ? -5.441 8.079 -6.408 1.00 0.00 35 ILE A N 5
ATOM 5850 C CA . ILE A 1 35 ? -5.502 8.587 -5.043 1.00 0.00 35 ILE A CA 5
ATOM 5851 C C . ILE A 1 35 ? -4.581 9.789 -4.861 1.00 0.00 35 ILE A C 5
ATOM 5852 O O . ILE A 1 35 ? -5.007 10.846 -4.395 1.00 0.00 35 ILE A O 5
ATOM 5868 N N . HIS A 1 36 ? -3.317 9.620 -5.235 1.00 0.00 36 HIS A N 5
ATOM 5869 C CA . HIS A 1 36 ? -2.335 10.692 -5.115 1.00 0.00 36 HIS A CA 5
ATOM 5870 C C . HIS A 1 36 ? -2.886 11.999 -5.679 1.00 0.00 36 HIS A C 5
ATOM 5871 O O . HIS A 1 36 ? -2.683 13.068 -5.104 1.00 0.00 36 HIS A O 5
ATOM 5886 N N . ASP A 1 37 ? -3.582 11.904 -6.806 1.00 0.00 37 ASP A N 5
ATOM 5887 C CA . ASP A 1 37 ? -4.163 13.078 -7.448 1.00 0.00 37 ASP A CA 5
ATOM 5888 C C . ASP A 1 37 ? -5.099 13.812 -6.492 1.00 0.00 37 ASP A C 5
ATOM 5889 O O . ASP A 1 37 ? -5.057 15.037 -6.386 1.00 0.00 37 ASP A O 5
ATOM 5898 N N . GLY A 1 38 ? -5.943 13.053 -5.800 1.00 0.00 38 GLY A N 5
ATOM 5899 C CA . GLY A 1 38 ? -6.879 13.649 -4.864 1.00 0.00 38 GLY A CA 5
ATOM 5900 C C . GLY A 1 38 ? -7.992 12.698 -4.473 1.00 0.00 38 GLY A C 5
ATOM 5901 O O . GLY A 1 38 ? -8.435 12.691 -3.325 1.00 0.00 38 GLY A O 5
ATOM 5905 N N . GLU A 1 39 ? -8.446 11.895 -5.429 1.00 0.00 39 GLU A N 5
ATOM 5906 C CA . GLU A 1 39 ? -9.517 10.937 -5.178 1.00 0.00 39 GLU A CA 5
ATOM 5907 C C . GLU A 1 39 ? -9.271 10.175 -3.879 1.00 0.00 39 GLU A C 5
ATOM 5908 O O . GLU A 1 39 ? -8.166 9.695 -3.628 1.00 0.00 39 GLU A O 5
ATOM 5920 N N . SER A 1 40 ? -10.310 10.069 -3.057 1.00 0.00 40 SER A N 5
ATOM 5921 C CA . SER A 1 40 ? -10.207 9.369 -1.781 1.00 0.00 40 SER A CA 5
ATOM 5922 C C . SER A 1 40 ? -10.186 7.858 -1.991 1.00 0.00 40 SER A C 5
ATOM 5923 O O . SER A 1 40 ? -10.825 7.337 -2.905 1.00 0.00 40 SER A O 5
ATOM 5931 N N . LYS A 1 41 ? -9.447 7.159 -1.136 1.00 0.00 41 LYS A N 5
ATOM 5932 C CA . LYS A 1 41 ? -9.342 5.708 -1.224 1.00 0.00 41 LYS A CA 5
ATOM 5933 C C . LYS A 1 41 ? -10.717 5.073 -1.406 1.00 0.00 41 LYS A C 5
ATOM 5934 O O . LYS A 1 41 ? -10.897 4.190 -2.245 1.00 0.00 41 LYS A O 5
ATOM 5953 N N . ALA A 1 42 ? -11.683 5.528 -0.617 1.00 0.00 42 ALA A N 5
ATOM 5954 C CA . ALA A 1 42 ? -13.042 5.007 -0.694 1.00 0.00 42 ALA A CA 5
ATOM 5955 C C . ALA A 1 42 ? -13.638 5.229 -2.080 1.00 0.00 42 ALA A C 5
ATOM 5956 O O . ALA A 1 42 ? -14.317 4.357 -2.621 1.00 0.00 42 ALA A O 5
ATOM 5963 N N . SER A 1 43 ? -13.379 6.402 -2.649 1.00 0.00 43 SER A N 5
ATOM 5964 C CA . SER A 1 43 ? -13.894 6.740 -3.971 1.00 0.00 43 SER A CA 5
ATOM 5965 C C . SER A 1 43 ? -13.354 5.780 -5.026 1.00 0.00 43 SER A C 5
ATOM 5966 O O . SER A 1 43 ? -14.114 5.195 -5.797 1.00 0.00 43 SER A O 5
ATOM 5974 N N . VAL A 1 44 ? -12.034 5.623 -5.054 1.00 0.00 44 VAL A N 5
ATOM 5975 C CA . VAL A 1 44 ? -11.390 4.733 -6.013 1.00 0.00 44 VAL A CA 5
ATOM 5976 C C . VAL A 1 44 ? -11.777 3.280 -5.761 1.00 0.00 44 VAL A C 5
ATOM 5977 O O . VAL A 1 44 ? -12.069 2.534 -6.695 1.00 0.00 44 VAL A O 5
ATOM 5990 N N . ALA A 1 45 ? -11.779 2.886 -4.492 1.00 0.00 45 ALA A N 5
ATOM 5991 C CA . ALA A 1 45 ? -12.133 1.523 -4.116 1.00 0.00 45 ALA A CA 5
ATOM 5992 C C . ALA A 1 45 ? -13.441 1.094 -4.773 1.00 0.00 45 ALA A C 5
ATOM 5993 O O . ALA A 1 45 ? -13.467 0.159 -5.573 1.00 0.00 45 ALA A O 5
ATOM 6000 N N . ARG A 1 46 ? -14.524 1.784 -4.430 1.00 0.00 46 ARG A N 5
ATOM 6001 C CA . ARG A 1 46 ? -15.835 1.473 -4.986 1.00 0.00 46 ARG A CA 5
ATOM 6002 C C . ARG A 1 46 ? -15.893 1.821 -6.470 1.00 0.00 46 ARG A C 5
ATOM 6003 O O . ARG A 1 46 ? -16.502 1.103 -7.264 1.00 0.00 46 ARG A O 5
ATOM 6024 N N . ASP A 1 47 ? -15.257 2.928 -6.838 1.00 0.00 47 ASP A N 5
ATOM 6025 C CA . ASP A 1 47 ? -15.235 3.372 -8.227 1.00 0.00 47 ASP A CA 5
ATOM 6026 C C . ASP A 1 47 ? -15.092 2.185 -9.175 1.00 0.00 47 ASP A C 5
ATOM 6027 O O . ASP A 1 47 ? -15.909 1.996 -10.076 1.00 0.00 47 ASP A O 5
ATOM 6036 N N . ILE A 1 48 ? -14.048 1.390 -8.965 1.00 0.00 48 ILE A N 5
ATOM 6037 C CA . ILE A 1 48 ? -13.798 0.222 -9.801 1.00 0.00 48 ILE A CA 5
ATOM 6038 C C . ILE A 1 48 ? -14.648 -0.964 -9.357 1.00 0.00 48 ILE A C 5
ATOM 6039 O O . ILE A 1 48 ? -15.043 -1.797 -10.170 1.00 0.00 48 ILE A O 5
ATOM 6055 N N . GLY A 1 49 ? -14.926 -1.032 -8.058 1.00 0.00 49 GLY A N 5
ATOM 6056 C CA . GLY A 1 49 ? -15.728 -2.119 -7.527 1.00 0.00 49 GLY A CA 5
ATOM 6057 C C . GLY A 1 49 ? -14.939 -3.024 -6.603 1.00 0.00 49 GLY A C 5
ATOM 6058 O O . GLY A 1 49 ? -14.945 -4.245 -6.763 1.00 0.00 49 GLY A O 5
ATOM 6062 N N . VAL A 1 50 ? -14.256 -2.426 -5.632 1.00 0.00 50 VAL A N 5
ATOM 6063 C CA . VAL A 1 50 ? -13.458 -3.187 -4.678 1.00 0.00 50 VAL A CA 5
ATOM 6064 C C . VAL A 1 50 ? -13.580 -2.606 -3.273 1.00 0.00 50 VAL A C 5
ATOM 6065 O O . VAL A 1 50 ? -13.760 -1.403 -3.086 1.00 0.00 50 VAL A O 5
ATOM 6078 N N . PRO A 1 51 ? -13.478 -3.480 -2.261 1.00 0.00 51 PRO A N 5
ATOM 6079 C CA . PRO A 1 51 ? -13.573 -3.077 -0.855 1.00 0.00 51 PRO A CA 5
ATOM 6080 C C . PRO A 1 51 ? -12.365 -2.263 -0.402 1.00 0.00 51 PRO A C 5
ATOM 6081 O O . PRO A 1 51 ? -11.221 -2.668 -0.607 1.00 0.00 51 PRO A O 5
ATOM 6092 N N . GLU A 1 52 ? -12.628 -1.114 0.213 1.00 0.00 52 GLU A N 5
ATOM 6093 C CA . GLU A 1 52 ? -11.561 -0.244 0.693 1.00 0.00 52 GLU A CA 5
ATOM 6094 C C . GLU A 1 52 ? -10.388 -1.064 1.222 1.00 0.00 52 GLU A C 5
ATOM 6095 O O . GLU A 1 52 ? -9.227 -0.733 0.980 1.00 0.00 52 GLU A O 5
ATOM 6107 N N . SER A 1 53 ? -10.699 -2.135 1.945 1.00 0.00 53 SER A N 5
ATOM 6108 C CA . SER A 1 53 ? -9.671 -3.000 2.512 1.00 0.00 53 SER A CA 5
ATOM 6109 C C . SER A 1 53 ? -8.688 -3.451 1.436 1.00 0.00 53 SER A C 5
ATOM 6110 O O . SER A 1 53 ? -7.493 -3.162 1.509 1.00 0.00 53 SER A O 5
ATOM 6118 N N . THR A 1 54 ? -9.199 -4.164 0.437 1.00 0.00 54 THR A N 5
ATOM 6119 C CA . THR A 1 54 ? -8.368 -4.658 -0.653 1.00 0.00 54 THR A CA 5
ATOM 6120 C C . THR A 1 54 ? -7.572 -3.526 -1.294 1.00 0.00 54 THR A C 5
ATOM 6121 O O . THR A 1 54 ? -6.362 -3.639 -1.493 1.00 0.00 54 THR A O 5
ATOM 6132 N N . LEU A 1 55 ? -8.258 -2.435 -1.615 1.00 0.00 55 LEU A N 5
ATOM 6133 C CA . LEU A 1 55 ? -7.615 -1.281 -2.233 1.00 0.00 55 LEU A CA 5
ATOM 6134 C C . LEU A 1 55 ? -6.282 -0.974 -1.558 1.00 0.00 55 LEU A C 5
ATOM 6135 O O . LEU A 1 55 ? -5.234 -0.968 -2.204 1.00 0.00 55 LEU A O 5
ATOM 6151 N N . ARG A 1 56 ? -6.330 -0.721 -0.254 1.00 0.00 56 ARG A N 5
ATOM 6152 C CA . ARG A 1 56 ? -5.126 -0.415 0.509 1.00 0.00 56 ARG A CA 5
ATOM 6153 C C . ARG A 1 56 ? -4.061 -1.487 0.299 1.00 0.00 56 ARG A C 5
ATOM 6154 O O . ARG A 1 56 ? -2.865 -1.200 0.308 1.00 0.00 56 ARG A O 5
ATOM 6175 N N . GLY A 1 57 ? -4.506 -2.727 0.111 1.00 0.00 57 GLY A N 5
ATOM 6176 C CA . GLY A 1 57 ? -3.579 -3.823 -0.097 1.00 0.00 57 GLY A CA 5
ATOM 6177 C C . GLY A 1 57 ? -2.552 -3.519 -1.170 1.00 0.00 57 GLY A C 5
ATOM 6178 O O . GLY A 1 57 ? -1.460 -4.087 -1.172 1.00 0.00 57 GLY A O 5
ATOM 6182 N N . TRP A 1 58 ? -2.902 -2.621 -2.083 1.00 0.00 58 TRP A N 5
ATOM 6183 C CA . TRP A 1 58 ? -2.002 -2.243 -3.167 1.00 0.00 58 TRP A CA 5
ATOM 6184 C C . TRP A 1 58 ? -1.104 -1.084 -2.750 1.00 0.00 58 TRP A C 5
ATOM 6185 O O . TRP A 1 58 ? 0.121 -1.169 -2.849 1.00 0.00 58 TRP A O 5
ATOM 6206 N N . CYS A 1 59 ? -1.719 -0.003 -2.285 1.00 0.00 59 CYS A N 5
ATOM 6207 C CA . CYS A 1 59 ? -0.973 1.174 -1.853 1.00 0.00 59 CYS A CA 5
ATOM 6208 C C . CYS A 1 59 ? -0.039 0.832 -0.697 1.00 0.00 59 CYS A C 5
ATOM 6209 O O . CYS A 1 59 ? 0.864 1.601 -0.366 1.00 0.00 59 CYS A O 5
ATOM 6217 N N . LYS A 1 60 ? -0.262 -0.326 -0.085 1.00 0.00 60 LYS A N 5
ATOM 6218 C CA . LYS A 1 60 ? 0.559 -0.771 1.034 1.00 0.00 60 LYS A CA 5
ATOM 6219 C C . LYS A 1 60 ? 1.946 -1.190 0.559 1.00 0.00 60 LYS A C 5
ATOM 6220 O O . LYS A 1 60 ? 2.958 -0.742 1.096 1.00 0.00 60 LYS A O 5
ATOM 6239 N N . ASN A 1 61 ? 1.985 -2.051 -0.453 1.00 0.00 61 ASN A N 5
ATOM 6240 C CA . ASN A 1 61 ? 3.249 -2.530 -1.002 1.00 0.00 61 ASN A CA 5
ATOM 6241 C C . ASN A 1 61 ? 3.554 -1.854 -2.335 1.00 0.00 61 ASN A C 5
ATOM 6242 O O . ASN A 1 61 ? 4.174 -2.449 -3.215 1.00 0.00 61 ASN A O 5
ATOM 6253 N N . GLU A 1 62 ? 3.114 -0.607 -2.474 1.00 0.00 62 GLU A N 5
ATOM 6254 C CA . GLU A 1 62 ? 3.341 0.150 -3.700 1.00 0.00 62 GLU A CA 5
ATOM 6255 C C . GLU A 1 62 ? 4.771 -0.037 -4.198 1.00 0.00 62 GLU A C 5
ATOM 6256 O O . GLU A 1 62 ? 4.999 -0.310 -5.377 1.00 0.00 62 GLU A O 5
ATOM 6268 N N . ASP A 1 63 ? 5.731 0.114 -3.292 1.00 0.00 63 ASP A N 5
ATOM 6269 C CA . ASP A 1 63 ? 7.139 -0.038 -3.638 1.00 0.00 63 ASP A CA 5
ATOM 6270 C C . ASP A 1 63 ? 7.339 -1.201 -4.605 1.00 0.00 63 ASP A C 5
ATOM 6271 O O . ASP A 1 63 ? 7.688 -1.003 -5.769 1.00 0.00 63 ASP A O 5
ATOM 6280 N N . LYS A 1 64 ? 7.117 -2.416 -4.115 1.00 0.00 64 LYS A N 5
ATOM 6281 C CA . LYS A 1 64 ? 7.271 -3.613 -4.934 1.00 0.00 64 LYS A CA 5
ATOM 6282 C C . LYS A 1 64 ? 6.452 -3.504 -6.216 1.00 0.00 64 LYS A C 5
ATOM 6283 O O . LYS A 1 64 ? 6.983 -3.643 -7.318 1.00 0.00 64 LYS A O 5
ATOM 6302 N N . LEU A 1 65 ? 5.156 -3.254 -6.064 1.00 0.00 65 LEU A N 5
ATOM 6303 C CA . LEU A 1 65 ? 4.263 -3.125 -7.210 1.00 0.00 65 LEU A CA 5
ATOM 6304 C C . LEU A 1 65 ? 4.928 -2.334 -8.333 1.00 0.00 65 LEU A C 5
ATOM 6305 O O . LEU A 1 65 ? 4.942 -2.767 -9.486 1.00 0.00 65 LEU A O 5
ATOM 6321 N N . ARG A 1 66 ? 5.480 -1.176 -7.987 1.00 0.00 66 ARG A N 5
ATOM 6322 C CA . ARG A 1 66 ? 6.147 -0.326 -8.966 1.00 0.00 66 ARG A CA 5
ATOM 6323 C C . ARG A 1 66 ? 7.140 -1.132 -9.798 1.00 0.00 66 ARG A C 5
ATOM 6324 O O . ARG A 1 66 ? 7.295 -0.898 -10.997 1.00 0.00 66 ARG A O 5
ATOM 6345 N N . PHE A 1 67 ? 7.811 -2.081 -9.154 1.00 0.00 67 PHE A N 5
ATOM 6346 C CA . PHE A 1 67 ? 8.791 -2.920 -9.834 1.00 0.00 67 PHE A CA 5
ATOM 6347 C C . PHE A 1 67 ? 8.160 -4.232 -10.290 1.00 0.00 67 PHE A C 5
ATOM 6348 O O . PHE A 1 67 ? 8.729 -4.957 -11.105 1.00 0.00 67 PHE A O 5
ATOM 6365 N N . MET A 1 68 ? 6.979 -4.531 -9.757 1.00 0.00 68 MET A N 5
ATOM 6366 C CA . MET A 1 68 ? 6.270 -5.755 -10.109 1.00 0.00 68 MET A CA 5
ATOM 6367 C C . MET A 1 68 ? 5.980 -5.804 -11.606 1.00 0.00 68 MET A C 5
ATOM 6368 O O . MET A 1 68 ? 6.285 -6.791 -12.275 1.00 0.00 68 MET A O 5
ATOM 6382 N N . SER A 1 69 ? 5.389 -4.732 -12.125 1.00 0.00 69 SER A N 5
ATOM 6383 C CA . SER A 1 69 ? 5.055 -4.655 -13.542 1.00 0.00 69 SER A CA 5
ATOM 6384 C C . SER A 1 69 ? 6.289 -4.895 -14.406 1.00 0.00 69 SER A C 5
ATOM 6385 O O . SER A 1 69 ? 6.225 -5.588 -15.421 1.00 0.00 69 SER A O 5
ATOM 6393 N N . ARG A 1 70 ? 7.413 -4.316 -13.994 1.00 0.00 70 ARG A N 5
ATOM 6394 C CA . ARG A 1 70 ? 8.663 -4.465 -14.730 1.00 0.00 70 ARG A CA 5
ATOM 6395 C C . ARG A 1 70 ? 8.884 -5.919 -15.137 1.00 0.00 70 ARG A C 5
ATOM 6396 O O . ARG A 1 70 ? 9.296 -6.202 -16.262 1.00 0.00 70 ARG A O 5
ATOM 6417 N N . GLN A 1 71 ? 8.608 -6.835 -14.215 1.00 0.00 71 GLN A N 5
ATOM 6418 C CA . GLN A 1 71 ? 8.779 -8.259 -14.478 1.00 0.00 71 GLN A CA 5
ATOM 6419 C C . GLN A 1 71 ? 8.248 -8.624 -15.860 1.00 0.00 71 GLN A C 5
ATOM 6420 O O . GLN A 1 71 ? 7.448 -7.892 -16.442 1.00 0.00 71 GLN A O 5
ATOM 6434 N N . SER A 1 72 ? 8.699 -9.761 -16.381 1.00 0.00 72 SER A N 5
ATOM 6435 C CA . SER A 1 72 ? 8.273 -10.222 -17.697 1.00 0.00 72 SER A CA 5
ATOM 6436 C C . SER A 1 72 ? 6.800 -9.901 -17.934 1.00 0.00 72 SER A C 5
ATOM 6437 O O . SER A 1 72 ? 5.938 -10.268 -17.136 1.00 0.00 72 SER A O 5
ATOM 6445 N N . ALA A 1 73 ? 6.521 -9.214 -19.036 1.00 0.00 73 ALA A N 5
ATOM 6446 C CA . ALA A 1 73 ? 5.153 -8.845 -19.381 1.00 0.00 73 ALA A CA 5
ATOM 6447 C C . ALA A 1 73 ? 4.527 -9.872 -20.318 1.00 0.00 73 ALA A C 5
ATOM 6448 O O . ALA A 1 73 ? 3.516 -10.493 -19.990 1.00 0.00 73 ALA A O 5
ATOM 6455 N N . THR A 1 74 ? 5.134 -10.045 -21.488 1.00 0.00 74 THR A N 5
ATOM 6456 C CA . THR A 1 74 ? 4.635 -10.995 -22.475 1.00 0.00 74 THR A CA 5
ATOM 6457 C C . THR A 1 74 ? 4.024 -12.218 -21.800 1.00 0.00 74 THR A C 5
ATOM 6458 O O . THR A 1 74 ? 4.701 -12.938 -21.066 1.00 0.00 74 THR A O 5
ATOM 6469 N N . ASP A 1 75 ? 2.740 -12.448 -22.054 1.00 0.00 75 ASP A N 5
ATOM 6470 C CA . ASP A 1 75 ? 2.038 -13.586 -21.473 1.00 0.00 75 ASP A CA 5
ATOM 6471 C C . ASP A 1 75 ? 2.871 -14.858 -21.591 1.00 0.00 75 ASP A C 5
ATOM 6472 O O . ASP A 1 75 ? 3.369 -15.187 -22.667 1.00 0.00 75 ASP A O 5
ATOM 6481 N N . ASN A 1 76 ? 3.020 -15.567 -20.478 1.00 0.00 76 ASN A N 5
ATOM 6482 C CA . ASN A 1 76 ? 3.795 -16.803 -20.456 1.00 0.00 76 ASN A CA 5
ATOM 6483 C C . ASN A 1 76 ? 3.006 -17.929 -19.795 1.00 0.00 76 ASN A C 5
ATOM 6484 O O . ASN A 1 76 ? 2.099 -17.682 -19.000 1.00 0.00 76 ASN A O 5
ATOM 6495 N N . LEU A 1 77 ? 3.358 -19.165 -20.130 1.00 0.00 77 LEU A N 5
ATOM 6496 C CA . LEU A 1 77 ? 2.684 -20.331 -19.568 1.00 0.00 77 LEU A CA 5
ATOM 6497 C C . LEU A 1 77 ? 3.120 -20.571 -18.127 1.00 0.00 77 LEU A C 5
ATOM 6498 O O . LEU A 1 77 ? 2.323 -20.995 -17.289 1.00 0.00 77 LEU A O 5
ATOM 6514 N N . CYS A 1 78 ? 4.388 -20.294 -17.844 1.00 0.00 78 CYS A N 5
ATOM 6515 C CA . CYS A 1 78 ? 4.930 -20.479 -16.502 1.00 0.00 78 CYS A CA 5
ATOM 6516 C C . CYS A 1 78 ? 4.249 -19.544 -15.508 1.00 0.00 78 CYS A C 5
ATOM 6517 O O . CYS A 1 78 ? 3.921 -18.404 -15.836 1.00 0.00 78 CYS A O 5
ATOM 6525 N N . ALA A 1 79 ? 4.038 -20.035 -14.291 1.00 0.00 79 ALA A N 5
ATOM 6526 C CA . ALA A 1 79 ? 3.396 -19.244 -13.249 1.00 0.00 79 ALA A CA 5
ATOM 6527 C C . ALA A 1 79 ? 3.676 -19.826 -11.867 1.00 0.00 79 ALA A C 5
ATOM 6528 O O . ALA A 1 79 ? 3.371 -20.988 -11.600 1.00 0.00 79 ALA A O 5
ATOM 6535 N N . ASP A 1 80 ? 4.259 -19.012 -10.994 1.00 0.00 80 ASP A N 5
ATOM 6536 C CA . ASP A 1 80 ? 4.579 -19.446 -9.640 1.00 0.00 80 ASP A CA 5
ATOM 6537 C C . ASP A 1 80 ? 3.326 -19.485 -8.770 1.00 0.00 80 ASP A C 5
ATOM 6538 O O . ASP A 1 80 ? 2.371 -18.747 -9.009 1.00 0.00 80 ASP A O 5
ATOM 6547 N N . ALA A 1 81 ? 3.338 -20.350 -7.762 1.00 0.00 81 ALA A N 5
ATOM 6548 C CA . ALA A 1 81 ? 2.204 -20.484 -6.856 1.00 0.00 81 ALA A CA 5
ATOM 6549 C C . ALA A 1 81 ? 2.644 -21.029 -5.502 1.00 0.00 81 ALA A C 5
ATOM 6550 O O . ALA A 1 81 ? 3.170 -22.139 -5.409 1.00 0.00 81 ALA A O 5
ATOM 6557 N N . LEU A 1 82 ? 2.426 -20.243 -4.454 1.00 0.00 82 LEU A N 5
ATOM 6558 C CA . LEU A 1 82 ? 2.801 -20.647 -3.103 1.00 0.00 82 LEU A CA 5
ATOM 6559 C C . LEU A 1 82 ? 1.890 -21.760 -2.595 1.00 0.00 82 LEU A C 5
ATOM 6560 O O . LEU A 1 82 ? 2.292 -22.920 -2.522 1.00 0.00 82 LEU A O 5
ATOM 6576 N N . GLY A 1 83 ? 0.658 -21.398 -2.248 1.00 0.00 83 GLY A N 5
ATOM 6577 C CA . GLY A 1 83 ? -0.291 -22.378 -1.754 1.00 0.00 83 GLY A CA 5
ATOM 6578 C C . GLY A 1 83 ? 0.075 -22.897 -0.377 1.00 0.00 83 GLY A C 5
ATOM 6579 O O . GLY A 1 83 ? 1.239 -23.193 -0.107 1.00 0.00 83 GLY A O 5
ATOM 6583 N N . ASP A 1 84 ? -0.921 -23.008 0.495 1.00 0.00 84 ASP A N 5
ATOM 6584 C CA . ASP A 1 84 ? -0.698 -23.495 1.852 1.00 0.00 84 ASP A CA 5
ATOM 6585 C C . ASP A 1 84 ? -0.733 -25.019 1.895 1.00 0.00 84 ASP A C 5
ATOM 6586 O O . ASP A 1 84 ? -1.568 -25.651 1.247 1.00 0.00 84 ASP A O 5
ATOM 6595 N N . LYS A 1 85 ? 0.181 -25.605 2.661 1.00 0.00 85 LYS A N 5
ATOM 6596 C CA . LYS A 1 85 ? 0.256 -27.056 2.790 1.00 0.00 85 LYS A CA 5
ATOM 6597 C C . LYS A 1 85 ? 0.305 -27.470 4.257 1.00 0.00 85 LYS A C 5
ATOM 6598 O O . LYS A 1 85 ? 0.638 -26.667 5.128 1.00 0.00 85 LYS A O 5
ATOM 6617 N N . MET A 1 86 ? -0.027 -28.729 4.523 1.00 0.00 86 MET A N 5
ATOM 6618 C CA . MET A 1 86 ? -0.017 -29.250 5.885 1.00 0.00 86 MET A CA 5
ATOM 6619 C C . MET A 1 86 ? 1.398 -29.627 6.313 1.00 0.00 86 MET A C 5
ATOM 6620 O O . MET A 1 86 ? 1.592 -30.301 7.325 1.00 0.00 86 MET A O 5
ATOM 6634 N N . ASP A 1 87 ? 2.382 -29.189 5.536 1.00 0.00 87 ASP A N 5
ATOM 6635 C CA . ASP A 1 87 ? 3.780 -29.480 5.836 1.00 0.00 87 ASP A CA 5
ATOM 6636 C C . ASP A 1 87 ? 4.017 -29.513 7.342 1.00 0.00 87 ASP A C 5
ATOM 6637 O O . ASP A 1 87 ? 4.847 -28.768 7.866 1.00 0.00 87 ASP A O 5
ATOM 6646 N N . GLY A 1 1 ? -61.580 1.499 -7.530 1.00 0.00 1 GLY A N 6
ATOM 6647 C CA . GLY A 1 1 ? -60.562 1.946 -6.598 1.00 0.00 1 GLY A CA 6
ATOM 6648 C C . GLY A 1 1 ? -59.157 1.708 -7.117 1.00 0.00 1 GLY A C 6
ATOM 6649 O O . GLY A 1 1 ? -58.969 1.049 -8.139 1.00 0.00 1 GLY A O 6
ATOM 6653 N N . SER A 1 2 ? -58.168 2.248 -6.411 1.00 0.00 2 SER A N 6
ATOM 6654 C CA . SER A 1 2 ? -56.774 2.096 -6.809 1.00 0.00 2 SER A CA 6
ATOM 6655 C C . SER A 1 2 ? -56.198 0.786 -6.281 1.00 0.00 2 SER A C 6
ATOM 6656 O O . SER A 1 2 ? -55.605 0.745 -5.204 1.00 0.00 2 SER A O 6
ATOM 6664 N N . SER A 1 3 ? -56.377 -0.284 -7.050 1.00 0.00 3 SER A N 6
ATOM 6665 C CA . SER A 1 3 ? -55.880 -1.598 -6.660 1.00 0.00 3 SER A CA 6
ATOM 6666 C C . SER A 1 3 ? -54.491 -1.490 -6.037 1.00 0.00 3 SER A C 6
ATOM 6667 O O . SER A 1 3 ? -54.264 -1.940 -4.915 1.00 0.00 3 SER A O 6
ATOM 6675 N N . GLY A 1 4 ? -53.563 -0.888 -6.775 1.00 0.00 4 GLY A N 6
ATOM 6676 C CA . GLY A 1 4 ? -52.208 -0.731 -6.281 1.00 0.00 4 GLY A CA 6
ATOM 6677 C C . GLY A 1 4 ? -51.183 -1.401 -7.174 1.00 0.00 4 GLY A C 6
ATOM 6678 O O . GLY A 1 4 ? -51.538 -2.154 -8.081 1.00 0.00 4 GLY A O 6
ATOM 6682 N N . SER A 1 5 ? -49.908 -1.126 -6.919 1.00 0.00 5 SER A N 6
ATOM 6683 C CA . SER A 1 5 ? -48.828 -1.703 -7.711 1.00 0.00 5 SER A CA 6
ATOM 6684 C C . SER A 1 5 ? -47.469 -1.340 -7.122 1.00 0.00 5 SER A C 6
ATOM 6685 O O . SER A 1 5 ? -47.377 -0.546 -6.186 1.00 0.00 5 SER A O 6
ATOM 6693 N N . SER A 1 6 ? -46.414 -1.928 -7.678 1.00 0.00 6 SER A N 6
ATOM 6694 C CA . SER A 1 6 ? -45.058 -1.671 -7.207 1.00 0.00 6 SER A CA 6
ATOM 6695 C C . SER A 1 6 ? -44.031 -2.336 -8.118 1.00 0.00 6 SER A C 6
ATOM 6696 O O . SER A 1 6 ? -44.312 -3.352 -8.752 1.00 0.00 6 SER A O 6
ATOM 6704 N N . GLY A 1 7 ? -42.837 -1.754 -8.177 1.00 0.00 7 GLY A N 6
ATOM 6705 C CA . GLY A 1 7 ? -41.785 -2.302 -9.012 1.00 0.00 7 GLY A CA 6
ATOM 6706 C C . GLY A 1 7 ? -40.525 -1.459 -8.987 1.00 0.00 7 GLY A C 6
ATOM 6707 O O . GLY A 1 7 ? -40.502 -0.384 -8.389 1.00 0.00 7 GLY A O 6
ATOM 6711 N N . MET A 1 8 ? -39.474 -1.948 -9.637 1.00 0.00 8 MET A N 6
ATOM 6712 C CA . MET A 1 8 ? -38.205 -1.232 -9.686 1.00 0.00 8 MET A CA 6
ATOM 6713 C C . MET A 1 8 ? -37.534 -1.408 -11.044 1.00 0.00 8 MET A C 6
ATOM 6714 O O . MET A 1 8 ? -37.894 -2.296 -11.815 1.00 0.00 8 MET A O 6
ATOM 6728 N N . ASN A 1 9 ? -36.556 -0.554 -11.331 1.00 0.00 9 ASN A N 6
ATOM 6729 C CA . ASN A 1 9 ? -35.835 -0.616 -12.597 1.00 0.00 9 ASN A CA 6
ATOM 6730 C C . ASN A 1 9 ? -34.375 -1.000 -12.374 1.00 0.00 9 ASN A C 6
ATOM 6731 O O . ASN A 1 9 ? -33.499 -0.137 -12.306 1.00 0.00 9 ASN A O 6
ATOM 6742 N N . ILE A 1 10 ? -34.121 -2.299 -12.261 1.00 0.00 10 ILE A N 6
ATOM 6743 C CA . ILE A 1 10 ? -32.768 -2.797 -12.047 1.00 0.00 10 ILE A CA 6
ATOM 6744 C C . ILE A 1 10 ? -32.396 -3.844 -13.092 1.00 0.00 10 ILE A C 6
ATOM 6745 O O . ILE A 1 10 ? -33.212 -4.693 -13.453 1.00 0.00 10 ILE A O 6
ATOM 6761 N N . ARG A 1 11 ? -31.159 -3.780 -13.572 1.00 0.00 11 ARG A N 6
ATOM 6762 C CA . ARG A 1 11 ? -30.678 -4.723 -14.574 1.00 0.00 11 ARG A CA 6
ATOM 6763 C C . ARG A 1 11 ? -29.155 -4.697 -14.659 1.00 0.00 11 ARG A C 6
ATOM 6764 O O . ARG A 1 11 ? -28.528 -3.665 -14.422 1.00 0.00 11 ARG A O 6
ATOM 6785 N N . MET A 1 12 ? -28.567 -5.840 -14.997 1.00 0.00 12 MET A N 6
ATOM 6786 C CA . MET A 1 12 ? -27.117 -5.948 -15.114 1.00 0.00 12 MET A CA 6
ATOM 6787 C C . MET A 1 12 ? -26.728 -7.155 -15.961 1.00 0.00 12 MET A C 6
ATOM 6788 O O . MET A 1 12 ? -27.221 -8.262 -15.746 1.00 0.00 12 MET A O 6
ATOM 6802 N N . GLY A 1 13 ? -25.840 -6.934 -16.926 1.00 0.00 13 GLY A N 6
ATOM 6803 C CA . GLY A 1 13 ? -25.401 -8.014 -17.791 1.00 0.00 13 GLY A CA 6
ATOM 6804 C C . GLY A 1 13 ? -24.566 -9.043 -17.055 1.00 0.00 13 GLY A C 6
ATOM 6805 O O . GLY A 1 13 ? -23.342 -8.928 -16.987 1.00 0.00 13 GLY A O 6
ATOM 6809 N N . THR A 1 14 ? -25.229 -10.054 -16.501 1.00 0.00 14 THR A N 6
ATOM 6810 C CA . THR A 1 14 ? -24.541 -11.106 -15.764 1.00 0.00 14 THR A CA 6
ATOM 6811 C C . THR A 1 14 ? -24.748 -12.465 -16.423 1.00 0.00 14 THR A C 6
ATOM 6812 O O . THR A 1 14 ? -25.841 -13.029 -16.376 1.00 0.00 14 THR A O 6
ATOM 6823 N N . LYS A 1 15 ? -23.692 -12.986 -17.038 1.00 0.00 15 LYS A N 6
ATOM 6824 C CA . LYS A 1 15 ? -23.756 -14.280 -17.707 1.00 0.00 15 LYS A CA 6
ATOM 6825 C C . LYS A 1 15 ? -22.387 -14.952 -17.724 1.00 0.00 15 LYS A C 6
ATOM 6826 O O . LYS A 1 15 ? -21.419 -14.398 -18.242 1.00 0.00 15 LYS A O 6
ATOM 6845 N N . GLY A 1 16 ? -22.314 -16.152 -17.155 1.00 0.00 16 GLY A N 6
ATOM 6846 C CA . GLY A 1 16 ? -21.060 -16.880 -17.118 1.00 0.00 16 GLY A CA 6
ATOM 6847 C C . GLY A 1 16 ? -20.508 -17.013 -15.712 1.00 0.00 16 GLY A C 6
ATOM 6848 O O . GLY A 1 16 ? -20.818 -16.205 -14.836 1.00 0.00 16 GLY A O 6
ATOM 6852 N N . LYS A 1 17 ? -19.689 -18.036 -15.494 1.00 0.00 17 LYS A N 6
ATOM 6853 C CA . LYS A 1 17 ? -19.093 -18.274 -14.185 1.00 0.00 17 LYS A CA 6
ATOM 6854 C C . LYS A 1 17 ? -17.661 -18.782 -14.323 1.00 0.00 17 LYS A C 6
ATOM 6855 O O . LYS A 1 17 ? -17.427 -19.870 -14.849 1.00 0.00 17 LYS A O 6
ATOM 6874 N N . ARG A 1 18 ? -16.708 -17.988 -13.846 1.00 0.00 18 ARG A N 6
ATOM 6875 C CA . ARG A 1 18 ? -15.299 -18.358 -13.917 1.00 0.00 18 ARG A CA 6
ATOM 6876 C C . ARG A 1 18 ? -14.592 -18.058 -12.599 1.00 0.00 18 ARG A C 6
ATOM 6877 O O . ARG A 1 18 ? -14.954 -17.136 -11.867 1.00 0.00 18 ARG A O 6
ATOM 6898 N N . PRO A 1 19 ? -13.558 -18.854 -12.287 1.00 0.00 19 PRO A N 6
ATOM 6899 C CA . PRO A 1 19 ? -12.778 -18.693 -11.057 1.00 0.00 19 PRO A CA 6
ATOM 6900 C C . PRO A 1 19 ? -11.926 -17.428 -11.071 1.00 0.00 19 PRO A C 6
ATOM 6901 O O . PRO A 1 19 ? -11.950 -16.662 -12.036 1.00 0.00 19 PRO A O 6
ATOM 6912 N N . LEU A 1 20 ? -11.174 -17.214 -9.998 1.00 0.00 20 LEU A N 6
ATOM 6913 C CA . LEU A 1 20 ? -10.314 -16.041 -9.887 1.00 0.00 20 LEU A CA 6
ATOM 6914 C C . LEU A 1 20 ? -9.362 -15.950 -11.076 1.00 0.00 20 LEU A C 6
ATOM 6915 O O . LEU A 1 20 ? -8.423 -16.738 -11.194 1.00 0.00 20 LEU A O 6
ATOM 6931 N N . ARG A 1 21 ? -9.610 -14.983 -11.953 1.00 0.00 21 ARG A N 6
ATOM 6932 C CA . ARG A 1 21 ? -8.775 -14.788 -13.132 1.00 0.00 21 ARG A CA 6
ATOM 6933 C C . ARG A 1 21 ? -7.495 -14.039 -12.774 1.00 0.00 21 ARG A C 6
ATOM 6934 O O . ARG A 1 21 ? -7.541 -12.918 -12.266 1.00 0.00 21 ARG A O 6
ATOM 6955 N N . SER A 1 22 ? -6.354 -14.666 -13.042 1.00 0.00 22 SER A N 6
ATOM 6956 C CA . SER A 1 22 ? -5.061 -14.060 -12.744 1.00 0.00 22 SER A CA 6
ATOM 6957 C C . SER A 1 22 ? -5.074 -12.568 -13.061 1.00 0.00 22 SER A C 6
ATOM 6958 O O . SER A 1 22 ? -5.464 -12.157 -14.154 1.00 0.00 22 SER A O 6
ATOM 6966 N N . LEU A 1 23 ? -4.646 -11.761 -12.096 1.00 0.00 23 LEU A N 6
ATOM 6967 C CA . LEU A 1 23 ? -4.607 -10.314 -12.271 1.00 0.00 23 LEU A CA 6
ATOM 6968 C C . LEU A 1 23 ? -3.169 -9.814 -12.360 1.00 0.00 23 LEU A C 6
ATOM 6969 O O . LEU A 1 23 ? -2.263 -10.383 -11.749 1.00 0.00 23 LEU A O 6
ATOM 6985 N N . THR A 1 24 ? -2.965 -8.745 -13.123 1.00 0.00 24 THR A N 6
ATOM 6986 C CA . THR A 1 24 ? -1.638 -8.167 -13.291 1.00 0.00 24 THR A CA 6
ATOM 6987 C C . THR A 1 24 ? -1.292 -7.237 -12.134 1.00 0.00 24 THR A C 6
ATOM 6988 O O . THR A 1 24 ? -2.167 -6.666 -11.482 1.00 0.00 24 THR A O 6
ATOM 6999 N N . PRO A 1 25 ? 0.014 -7.078 -11.871 1.00 0.00 25 PRO A N 6
ATOM 7000 C CA . PRO A 1 25 ? 0.505 -6.216 -10.792 1.00 0.00 25 PRO A CA 6
ATOM 7001 C C . PRO A 1 25 ? 0.283 -4.736 -11.086 1.00 0.00 25 PRO A C 6
ATOM 7002 O O . PRO A 1 25 ? 0.230 -3.913 -10.172 1.00 0.00 25 PRO A O 6
ATOM 7013 N N . ARG A 1 26 ? 0.154 -4.405 -12.366 1.00 0.00 26 ARG A N 6
ATOM 7014 C CA . ARG A 1 26 ? -0.061 -3.023 -12.780 1.00 0.00 26 ARG A CA 6
ATOM 7015 C C . ARG A 1 26 ? -1.511 -2.607 -12.553 1.00 0.00 26 ARG A C 6
ATOM 7016 O O . ARG A 1 26 ? -1.800 -1.436 -12.307 1.00 0.00 26 ARG A O 6
ATOM 7037 N N . ASP A 1 27 ? -2.419 -3.574 -12.637 1.00 0.00 27 ASP A N 6
ATOM 7038 C CA . ASP A 1 27 ? -3.839 -3.309 -12.441 1.00 0.00 27 ASP A CA 6
ATOM 7039 C C . ASP A 1 27 ? -4.069 -2.498 -11.169 1.00 0.00 27 ASP A C 6
ATOM 7040 O O . ASP A 1 27 ? -4.991 -1.685 -11.096 1.00 0.00 27 ASP A O 6
ATOM 7049 N N . LYS A 1 28 ? -3.227 -2.727 -10.167 1.00 0.00 28 LYS A N 6
ATOM 7050 C CA . LYS A 1 28 ? -3.337 -2.020 -8.897 1.00 0.00 28 LYS A CA 6
ATOM 7051 C C . LYS A 1 28 ? -2.788 -0.601 -9.015 1.00 0.00 28 LYS A C 6
ATOM 7052 O O . LYS A 1 28 ? -3.465 0.367 -8.667 1.00 0.00 28 LYS A O 6
ATOM 7071 N N . ILE A 1 29 ? -1.560 -0.487 -9.508 1.00 0.00 29 ILE A N 6
ATOM 7072 C CA . ILE A 1 29 ? -0.922 0.814 -9.673 1.00 0.00 29 ILE A CA 6
ATOM 7073 C C . ILE A 1 29 ? -1.867 1.808 -10.340 1.00 0.00 29 ILE A C 6
ATOM 7074 O O . ILE A 1 29 ? -1.956 2.966 -9.931 1.00 0.00 29 ILE A O 6
ATOM 7090 N N . HIS A 1 30 ? -2.571 1.348 -11.369 1.00 0.00 30 HIS A N 6
ATOM 7091 C CA . HIS A 1 30 ? -3.512 2.196 -12.092 1.00 0.00 30 HIS A CA 6
ATOM 7092 C C . HIS A 1 30 ? -4.251 3.126 -11.135 1.00 0.00 30 HIS A C 6
ATOM 7093 O O . HIS A 1 30 ? -4.159 4.348 -11.246 1.00 0.00 30 HIS A O 6
ATOM 7108 N N . ALA A 1 31 ? -4.985 2.538 -10.196 1.00 0.00 31 ALA A N 6
ATOM 7109 C CA . ALA A 1 31 ? -5.739 3.314 -9.219 1.00 0.00 31 ALA A CA 6
ATOM 7110 C C . ALA A 1 31 ? -4.807 4.028 -8.247 1.00 0.00 31 ALA A C 6
ATOM 7111 O O . ALA A 1 31 ? -4.957 5.224 -7.993 1.00 0.00 31 ALA A O 6
ATOM 7118 N N . ILE A 1 32 ? -3.844 3.289 -7.706 1.00 0.00 32 ILE A N 6
ATOM 7119 C CA . ILE A 1 32 ? -2.887 3.853 -6.762 1.00 0.00 32 ILE A CA 6
ATOM 7120 C C . ILE A 1 32 ? -2.584 5.311 -7.092 1.00 0.00 32 ILE A C 6
ATOM 7121 O O . ILE A 1 32 ? -2.561 6.165 -6.207 1.00 0.00 32 ILE A O 6
ATOM 7137 N N . GLN A 1 33 ? -2.353 5.586 -8.372 1.00 0.00 33 GLN A N 6
ATOM 7138 C CA . GLN A 1 33 ? -2.052 6.941 -8.819 1.00 0.00 33 GLN A CA 6
ATOM 7139 C C . GLN A 1 33 ? -3.167 7.904 -8.425 1.00 0.00 33 GLN A C 6
ATOM 7140 O O . GLN A 1 33 ? -2.938 8.870 -7.697 1.00 0.00 33 GLN A O 6
ATOM 7154 N N . ARG A 1 34 ? -4.374 7.635 -8.912 1.00 0.00 34 ARG A N 6
ATOM 7155 C CA . ARG A 1 34 ? -5.524 8.479 -8.613 1.00 0.00 34 ARG A CA 6
ATOM 7156 C C . ARG A 1 34 ? -5.432 9.042 -7.197 1.00 0.00 34 ARG A C 6
ATOM 7157 O O . ARG A 1 34 ? -5.413 10.257 -7.002 1.00 0.00 34 ARG A O 6
ATOM 7178 N N . ILE A 1 35 ? -5.375 8.149 -6.214 1.00 0.00 35 ILE A N 6
ATOM 7179 C CA . ILE A 1 35 ? -5.284 8.557 -4.818 1.00 0.00 35 ILE A CA 6
ATOM 7180 C C . ILE A 1 35 ? -4.310 9.717 -4.646 1.00 0.00 35 ILE A C 6
ATOM 7181 O O . ILE A 1 35 ? -4.665 10.766 -4.107 1.00 0.00 35 ILE A O 6
ATOM 7197 N N . HIS A 1 36 ? -3.079 9.522 -5.109 1.00 0.00 36 HIS A N 6
ATOM 7198 C CA . HIS A 1 36 ? -2.052 10.554 -5.009 1.00 0.00 36 HIS A CA 6
ATOM 7199 C C . HIS A 1 36 ? -2.486 11.824 -5.734 1.00 0.00 36 HIS A C 6
ATOM 7200 O O . HIS A 1 36 ? -2.301 12.932 -5.230 1.00 0.00 36 HIS A O 6
ATOM 7215 N N . ASP A 1 37 ? -3.063 11.656 -6.919 1.00 0.00 37 ASP A N 6
ATOM 7216 C CA . ASP A 1 37 ? -3.523 12.789 -7.713 1.00 0.00 37 ASP A CA 6
ATOM 7217 C C . ASP A 1 37 ? -4.530 13.627 -6.932 1.00 0.00 37 ASP A C 6
ATOM 7218 O O . ASP A 1 37 ? -4.459 14.855 -6.926 1.00 0.00 37 ASP A O 6
ATOM 7227 N N . GLY A 1 38 ? -5.468 12.954 -6.273 1.00 0.00 38 GLY A N 6
ATOM 7228 C CA . GLY A 1 38 ? -6.477 13.653 -5.498 1.00 0.00 38 GLY A CA 6
ATOM 7229 C C . GLY A 1 38 ? -7.599 12.739 -5.047 1.00 0.00 38 GLY A C 6
ATOM 7230 O O . GLY A 1 38 ? -8.094 12.860 -3.927 1.00 0.00 38 GLY A O 6
ATOM 7234 N N . GLU A 1 39 ? -8.001 11.822 -5.921 1.00 0.00 39 GLU A N 6
ATOM 7235 C CA . GLU A 1 39 ? -9.073 10.885 -5.606 1.00 0.00 39 GLU A CA 6
ATOM 7236 C C . GLU A 1 39 ? -8.922 10.343 -4.188 1.00 0.00 39 GLU A C 6
ATOM 7237 O O . GLU A 1 39 ? -7.841 10.398 -3.603 1.00 0.00 39 GLU A O 6
ATOM 7249 N N . SER A 1 40 ? -10.015 9.820 -3.642 1.00 0.00 40 SER A N 6
ATOM 7250 C CA . SER A 1 40 ? -10.007 9.271 -2.290 1.00 0.00 40 SER A CA 6
ATOM 7251 C C . SER A 1 40 ? -10.000 7.746 -2.323 1.00 0.00 40 SER A C 6
ATOM 7252 O O . SER A 1 40 ? -10.635 7.128 -3.178 1.00 0.00 40 SER A O 6
ATOM 7260 N N . LYS A 1 41 ? -9.277 7.144 -1.386 1.00 0.00 41 LYS A N 6
ATOM 7261 C CA . LYS A 1 41 ? -9.186 5.691 -1.304 1.00 0.00 41 LYS A CA 6
ATOM 7262 C C . LYS A 1 41 ? -10.569 5.053 -1.393 1.00 0.00 41 LYS A C 6
ATOM 7263 O O . LYS A 1 41 ? -10.716 3.933 -1.881 1.00 0.00 41 LYS A O 6
ATOM 7282 N N . ALA A 1 42 ? -11.580 5.775 -0.921 1.00 0.00 42 ALA A N 6
ATOM 7283 C CA . ALA A 1 42 ? -12.951 5.281 -0.951 1.00 0.00 42 ALA A CA 6
ATOM 7284 C C . ALA A 1 42 ? -13.516 5.317 -2.366 1.00 0.00 42 ALA A C 6
ATOM 7285 O O . ALA A 1 42 ? -13.966 4.299 -2.892 1.00 0.00 42 ALA A O 6
ATOM 7292 N N . SER A 1 43 ? -13.492 6.497 -2.978 1.00 0.00 43 SER A N 6
ATOM 7293 C CA . SER A 1 43 ? -14.007 6.666 -4.332 1.00 0.00 43 SER A CA 6
ATOM 7294 C C . SER A 1 43 ? -13.272 5.756 -5.311 1.00 0.00 43 SER A C 6
ATOM 7295 O O . SER A 1 43 ? -13.868 5.217 -6.244 1.00 0.00 43 SER A O 6
ATOM 7303 N N . VAL A 1 44 ? -11.972 5.588 -5.091 1.00 0.00 44 VAL A N 6
ATOM 7304 C CA . VAL A 1 44 ? -11.154 4.742 -5.952 1.00 0.00 44 VAL A CA 6
ATOM 7305 C C . VAL A 1 44 ? -11.480 3.268 -5.744 1.00 0.00 44 VAL A C 6
ATOM 7306 O O . VAL A 1 44 ? -11.716 2.532 -6.702 1.00 0.00 44 VAL A O 6
ATOM 7319 N N . ALA A 1 45 ? -11.492 2.842 -4.485 1.00 0.00 45 ALA A N 6
ATOM 7320 C CA . ALA A 1 45 ? -11.792 1.455 -4.150 1.00 0.00 45 ALA A CA 6
ATOM 7321 C C . ALA A 1 45 ? -13.087 0.998 -4.813 1.00 0.00 45 ALA A C 6
ATOM 7322 O O . ALA A 1 45 ? -13.158 -0.099 -5.366 1.00 0.00 45 ALA A O 6
ATOM 7329 N N . ARG A 1 46 ? -14.109 1.846 -4.753 1.00 0.00 46 ARG A N 6
ATOM 7330 C CA . ARG A 1 46 ? -15.402 1.528 -5.346 1.00 0.00 46 ARG A CA 6
ATOM 7331 C C . ARG A 1 46 ? -15.361 1.695 -6.862 1.00 0.00 46 ARG A C 6
ATOM 7332 O O . ARG A 1 46 ? -15.958 0.911 -7.599 1.00 0.00 46 ARG A O 6
ATOM 7353 N N . ASP A 1 47 ? -14.652 2.721 -7.320 1.00 0.00 47 ASP A N 6
ATOM 7354 C CA . ASP A 1 47 ? -14.532 2.991 -8.748 1.00 0.00 47 ASP A CA 6
ATOM 7355 C C . ASP A 1 47 ? -14.416 1.692 -9.538 1.00 0.00 47 ASP A C 6
ATOM 7356 O O . ASP A 1 47 ? -15.227 1.419 -10.424 1.00 0.00 47 ASP A O 6
ATOM 7365 N N . ILE A 1 48 ? -13.403 0.896 -9.214 1.00 0.00 48 ILE A N 6
ATOM 7366 C CA . ILE A 1 48 ? -13.182 -0.374 -9.894 1.00 0.00 48 ILE A CA 6
ATOM 7367 C C . ILE A 1 48 ? -14.168 -1.433 -9.414 1.00 0.00 48 ILE A C 6
ATOM 7368 O O . ILE A 1 48 ? -14.570 -2.312 -10.176 1.00 0.00 48 ILE A O 6
ATOM 7384 N N . GLY A 1 49 ? -14.556 -1.343 -8.146 1.00 0.00 49 GLY A N 6
ATOM 7385 C CA . GLY A 1 49 ? -15.494 -2.299 -7.586 1.00 0.00 49 GLY A CA 6
ATOM 7386 C C . GLY A 1 49 ? -14.861 -3.181 -6.529 1.00 0.00 49 GLY A C 6
ATOM 7387 O O . GLY A 1 49 ? -14.952 -4.407 -6.596 1.00 0.00 49 GLY A O 6
ATOM 7391 N N . VAL A 1 50 ? -14.215 -2.557 -5.548 1.00 0.00 50 VAL A N 6
ATOM 7392 C CA . VAL A 1 50 ? -13.564 -3.293 -4.472 1.00 0.00 50 VAL A CA 6
ATOM 7393 C C . VAL A 1 50 ? -13.687 -2.551 -3.145 1.00 0.00 50 VAL A C 6
ATOM 7394 O O . VAL A 1 50 ? -13.743 -1.322 -3.096 1.00 0.00 50 VAL A O 6
ATOM 7407 N N . PRO A 1 51 ? -13.730 -3.314 -2.043 1.00 0.00 51 PRO A N 6
ATOM 7408 C CA . PRO A 1 51 ? -13.846 -2.750 -0.694 1.00 0.00 51 PRO A CA 6
ATOM 7409 C C . PRO A 1 51 ? -12.579 -2.021 -0.260 1.00 0.00 51 PRO A C 6
ATOM 7410 O O . PRO A 1 51 ? -11.472 -2.537 -0.412 1.00 0.00 51 PRO A O 6
ATOM 7421 N N . GLU A 1 52 ? -12.749 -0.819 0.281 1.00 0.00 52 GLU A N 6
ATOM 7422 C CA . GLU A 1 52 ? -11.617 -0.020 0.737 1.00 0.00 52 GLU A CA 6
ATOM 7423 C C . GLU A 1 52 ? -10.533 -0.907 1.340 1.00 0.00 52 GLU A C 6
ATOM 7424 O O . GLU A 1 52 ? -9.345 -0.719 1.079 1.00 0.00 52 GLU A O 6
ATOM 7436 N N . SER A 1 53 ? -10.951 -1.876 2.149 1.00 0.00 53 SER A N 6
ATOM 7437 C CA . SER A 1 53 ? -10.015 -2.790 2.794 1.00 0.00 53 SER A CA 6
ATOM 7438 C C . SER A 1 53 ? -9.022 -3.354 1.782 1.00 0.00 53 SER A C 6
ATOM 7439 O O . SER A 1 53 ? -7.808 -3.243 1.958 1.00 0.00 53 SER A O 6
ATOM 7447 N N . THR A 1 54 ? -9.547 -3.960 0.722 1.00 0.00 54 THR A N 6
ATOM 7448 C CA . THR A 1 54 ? -8.708 -4.542 -0.318 1.00 0.00 54 THR A CA 6
ATOM 7449 C C . THR A 1 54 ? -7.770 -3.500 -0.916 1.00 0.00 54 THR A C 6
ATOM 7450 O O . THR A 1 54 ? -6.548 -3.629 -0.833 1.00 0.00 54 THR A O 6
ATOM 7461 N N . LEU A 1 55 ? -8.348 -2.466 -1.518 1.00 0.00 55 LEU A N 6
ATOM 7462 C CA . LEU A 1 55 ? -7.563 -1.400 -2.130 1.00 0.00 55 LEU A CA 6
ATOM 7463 C C . LEU A 1 55 ? -6.305 -1.115 -1.316 1.00 0.00 55 LEU A C 6
ATOM 7464 O O . LEU A 1 55 ? -5.187 -1.283 -1.804 1.00 0.00 55 LEU A O 6
ATOM 7480 N N . ARG A 1 56 ? -6.495 -0.685 -0.073 1.00 0.00 56 ARG A N 6
ATOM 7481 C CA . ARG A 1 56 ? -5.375 -0.378 0.808 1.00 0.00 56 ARG A CA 6
ATOM 7482 C C . ARG A 1 56 ? -4.265 -1.414 0.659 1.00 0.00 56 ARG A C 6
ATOM 7483 O O . ARG A 1 56 ? -3.094 -1.067 0.514 1.00 0.00 56 ARG A O 6
ATOM 7504 N N . GLY A 1 57 ? -4.643 -2.688 0.695 1.00 0.00 57 GLY A N 6
ATOM 7505 C CA . GLY A 1 57 ? -3.668 -3.755 0.563 1.00 0.00 57 GLY A CA 6
ATOM 7506 C C . GLY A 1 57 ? -2.610 -3.448 -0.478 1.00 0.00 57 GLY A C 6
ATOM 7507 O O . GLY A 1 57 ? -1.416 -3.611 -0.226 1.00 0.00 57 GLY A O 6
ATOM 7511 N N . TRP A 1 58 ? -3.048 -3.005 -1.651 1.00 0.00 58 TRP A N 6
ATOM 7512 C CA . TRP A 1 58 ? -2.129 -2.676 -2.735 1.00 0.00 58 TRP A CA 6
ATOM 7513 C C . TRP A 1 58 ? -1.161 -1.576 -2.313 1.00 0.00 58 TRP A C 6
ATOM 7514 O O . TRP A 1 58 ? 0.057 -1.752 -2.372 1.00 0.00 58 TRP A O 6
ATOM 7535 N N . CYS A 1 59 ? -1.709 -0.443 -1.888 1.00 0.00 59 CYS A N 6
ATOM 7536 C CA . CYS A 1 59 ? -0.893 0.686 -1.456 1.00 0.00 59 CYS A CA 6
ATOM 7537 C C . CYS A 1 59 ? 0.214 0.228 -0.513 1.00 0.00 59 CYS A C 6
ATOM 7538 O O . CYS A 1 59 ? 1.360 0.665 -0.623 1.00 0.00 59 CYS A O 6
ATOM 7546 N N . LYS A 1 60 ? -0.135 -0.655 0.417 1.00 0.00 60 LYS A N 6
ATOM 7547 C CA . LYS A 1 60 ? 0.827 -1.173 1.381 1.00 0.00 60 LYS A CA 6
ATOM 7548 C C . LYS A 1 60 ? 2.138 -1.545 0.695 1.00 0.00 60 LYS A C 6
ATOM 7549 O O . LYS A 1 60 ? 3.208 -1.080 1.087 1.00 0.00 60 LYS A O 6
ATOM 7568 N N . ASN A 1 61 ? 2.046 -2.385 -0.330 1.00 0.00 61 ASN A N 6
ATOM 7569 C CA . ASN A 1 61 ? 3.225 -2.819 -1.071 1.00 0.00 61 ASN A CA 6
ATOM 7570 C C . ASN A 1 61 ? 3.325 -2.092 -2.409 1.00 0.00 61 ASN A C 6
ATOM 7571 O O . ASN A 1 61 ? 3.806 -2.650 -3.395 1.00 0.00 61 ASN A O 6
ATOM 7582 N N . GLU A 1 62 ? 2.866 -0.845 -2.434 1.00 0.00 62 GLU A N 6
ATOM 7583 C CA . GLU A 1 62 ? 2.904 -0.042 -3.651 1.00 0.00 62 GLU A CA 6
ATOM 7584 C C . GLU A 1 62 ? 4.309 -0.020 -4.245 1.00 0.00 62 GLU A C 6
ATOM 7585 O O . GLU A 1 62 ? 4.481 -0.078 -5.463 1.00 0.00 62 GLU A O 6
ATOM 7597 N N . ASP A 1 63 ? 5.311 0.066 -3.376 1.00 0.00 63 ASP A N 6
ATOM 7598 C CA . ASP A 1 63 ? 6.702 0.096 -3.813 1.00 0.00 63 ASP A CA 6
ATOM 7599 C C . ASP A 1 63 ? 6.976 -1.009 -4.828 1.00 0.00 63 ASP A C 6
ATOM 7600 O O . ASP A 1 63 ? 7.308 -0.739 -5.983 1.00 0.00 63 ASP A O 6
ATOM 7609 N N . LYS A 1 64 ? 6.837 -2.256 -4.390 1.00 0.00 64 LYS A N 6
ATOM 7610 C CA . LYS A 1 64 ? 7.069 -3.403 -5.260 1.00 0.00 64 LYS A CA 6
ATOM 7611 C C . LYS A 1 64 ? 6.226 -3.306 -6.527 1.00 0.00 64 LYS A C 6
ATOM 7612 O O . LYS A 1 64 ? 6.753 -3.336 -7.640 1.00 0.00 64 LYS A O 6
ATOM 7631 N N . LEU A 1 65 ? 4.915 -3.186 -6.352 1.00 0.00 65 LEU A N 6
ATOM 7632 C CA . LEU A 1 65 ? 3.998 -3.082 -7.482 1.00 0.00 65 LEU A CA 6
ATOM 7633 C C . LEU A 1 65 ? 4.541 -2.125 -8.537 1.00 0.00 65 LEU A C 6
ATOM 7634 O O . LEU A 1 65 ? 4.544 -2.435 -9.729 1.00 0.00 65 LEU A O 6
ATOM 7650 N N . ARG A 1 66 ? 5.003 -0.961 -8.091 1.00 0.00 66 ARG A N 6
ATOM 7651 C CA . ARG A 1 66 ? 5.550 0.042 -8.997 1.00 0.00 66 ARG A CA 6
ATOM 7652 C C . ARG A 1 66 ? 6.640 -0.560 -9.880 1.00 0.00 66 ARG A C 6
ATOM 7653 O O . ARG A 1 66 ? 6.766 -0.211 -11.054 1.00 0.00 66 ARG A O 6
ATOM 7674 N N . PHE A 1 67 ? 7.426 -1.465 -9.306 1.00 0.00 67 PHE A N 6
ATOM 7675 C CA . PHE A 1 67 ? 8.506 -2.115 -10.040 1.00 0.00 67 PHE A CA 6
ATOM 7676 C C . PHE A 1 67 ? 8.049 -3.455 -10.608 1.00 0.00 67 PHE A C 6
ATOM 7677 O O . PHE A 1 67 ? 8.732 -4.056 -11.436 1.00 0.00 67 PHE A O 6
ATOM 7694 N N . MET A 1 68 ? 6.888 -3.918 -10.155 1.00 0.00 68 MET A N 6
ATOM 7695 C CA . MET A 1 68 ? 6.339 -5.187 -10.618 1.00 0.00 68 MET A CA 6
ATOM 7696 C C . MET A 1 68 ? 6.055 -5.142 -12.116 1.00 0.00 68 MET A C 6
ATOM 7697 O O . MET A 1 68 ? 6.548 -5.976 -12.875 1.00 0.00 68 MET A O 6
ATOM 7711 N N . SER A 1 69 ? 5.257 -4.165 -12.533 1.00 0.00 69 SER A N 6
ATOM 7712 C CA . SER A 1 69 ? 4.904 -4.015 -13.940 1.00 0.00 69 SER A CA 6
ATOM 7713 C C . SER A 1 69 ? 6.141 -4.132 -14.826 1.00 0.00 69 SER A C 6
ATOM 7714 O O . SER A 1 69 ? 6.085 -4.700 -15.917 1.00 0.00 69 SER A O 6
ATOM 7722 N N . ARG A 1 70 ? 7.257 -3.591 -14.348 1.00 0.00 70 ARG A N 6
ATOM 7723 C CA . ARG A 1 70 ? 8.508 -3.633 -15.096 1.00 0.00 70 ARG A CA 6
ATOM 7724 C C . ARG A 1 70 ? 8.783 -5.040 -15.617 1.00 0.00 70 ARG A C 6
ATOM 7725 O O . ARG A 1 70 ? 9.217 -5.217 -16.754 1.00 0.00 70 ARG A O 6
ATOM 7746 N N . GLN A 1 71 ? 8.527 -6.037 -14.776 1.00 0.00 71 GLN A N 6
ATOM 7747 C CA . GLN A 1 71 ? 8.748 -7.429 -15.152 1.00 0.00 71 GLN A CA 6
ATOM 7748 C C . GLN A 1 71 ? 8.275 -7.689 -16.578 1.00 0.00 71 GLN A C 6
ATOM 7749 O O . GLN A 1 71 ? 7.229 -7.192 -16.996 1.00 0.00 71 GLN A O 6
ATOM 7763 N N . SER A 1 72 ? 9.051 -8.471 -17.321 1.00 0.00 72 SER A N 6
ATOM 7764 C CA . SER A 1 72 ? 8.714 -8.794 -18.702 1.00 0.00 72 SER A CA 6
ATOM 7765 C C . SER A 1 72 ? 8.121 -10.197 -18.802 1.00 0.00 72 SER A C 6
ATOM 7766 O O . SER A 1 72 ? 6.998 -10.376 -19.273 1.00 0.00 72 SER A O 6
ATOM 7774 N N . ALA A 1 73 ? 8.885 -11.188 -18.356 1.00 0.00 73 ALA A N 6
ATOM 7775 C CA . ALA A 1 73 ? 8.436 -12.575 -18.393 1.00 0.00 73 ALA A CA 6
ATOM 7776 C C . ALA A 1 73 ? 6.934 -12.672 -18.149 1.00 0.00 73 ALA A C 6
ATOM 7777 O O . ALA A 1 73 ? 6.420 -12.149 -17.160 1.00 0.00 73 ALA A O 6
ATOM 7784 N N . THR A 1 74 ? 6.233 -13.345 -19.056 1.00 0.00 74 THR A N 6
ATOM 7785 C CA . THR A 1 74 ? 4.790 -13.509 -18.940 1.00 0.00 74 THR A CA 6
ATOM 7786 C C . THR A 1 74 ? 4.065 -12.190 -19.181 1.00 0.00 74 THR A C 6
ATOM 7787 O O . THR A 1 74 ? 3.262 -11.753 -18.356 1.00 0.00 74 THR A O 6
ATOM 7798 N N . ASP A 1 75 ? 4.353 -11.560 -20.314 1.00 0.00 75 ASP A N 6
ATOM 7799 C CA . ASP A 1 75 ? 3.727 -10.290 -20.664 1.00 0.00 75 ASP A CA 6
ATOM 7800 C C . ASP A 1 75 ? 2.306 -10.507 -21.173 1.00 0.00 75 ASP A C 6
ATOM 7801 O O . ASP A 1 75 ? 1.888 -11.639 -21.413 1.00 0.00 75 ASP A O 6
ATOM 7810 N N . ASN A 1 76 ? 1.567 -9.414 -21.333 1.00 0.00 76 ASN A N 6
ATOM 7811 C CA . ASN A 1 76 ? 0.191 -9.485 -21.812 1.00 0.00 76 ASN A CA 6
ATOM 7812 C C . ASN A 1 76 ? 0.129 -9.280 -23.322 1.00 0.00 76 ASN A C 6
ATOM 7813 O O . ASN A 1 76 ? 1.159 -9.152 -23.985 1.00 0.00 76 ASN A O 6
ATOM 7824 N N . LEU A 1 77 ? -1.085 -9.250 -23.860 1.00 0.00 77 LEU A N 6
ATOM 7825 C CA . LEU A 1 77 ? -1.283 -9.059 -25.293 1.00 0.00 77 LEU A CA 6
ATOM 7826 C C . LEU A 1 77 ? -0.420 -7.915 -25.814 1.00 0.00 77 LEU A C 6
ATOM 7827 O O . LEU A 1 77 ? -0.308 -6.868 -25.175 1.00 0.00 77 LEU A O 6
ATOM 7843 N N . CYS A 1 78 ? 0.186 -8.120 -26.979 1.00 0.00 78 CYS A N 6
ATOM 7844 C CA . CYS A 1 78 ? 1.038 -7.104 -27.587 1.00 0.00 78 CYS A CA 6
ATOM 7845 C C . CYS A 1 78 ? 0.357 -5.740 -27.565 1.00 0.00 78 CYS A C 6
ATOM 7846 O O . CYS A 1 78 ? 0.994 -4.721 -27.300 1.00 0.00 78 CYS A O 6
ATOM 7854 N N . ALA A 1 79 ? -0.942 -5.727 -27.848 1.00 0.00 79 ALA A N 6
ATOM 7855 C CA . ALA A 1 79 ? -1.709 -4.488 -27.861 1.00 0.00 79 ALA A CA 6
ATOM 7856 C C . ALA A 1 79 ? -1.064 -3.452 -28.775 1.00 0.00 79 ALA A C 6
ATOM 7857 O O . ALA A 1 79 ? -0.982 -2.273 -28.432 1.00 0.00 79 ALA A O 6
ATOM 7864 N N . ASP A 1 80 ? -0.607 -3.901 -29.939 1.00 0.00 80 ASP A N 6
ATOM 7865 C CA . ASP A 1 80 ? 0.031 -3.012 -30.904 1.00 0.00 80 ASP A CA 6
ATOM 7866 C C . ASP A 1 80 ? -0.611 -1.628 -30.875 1.00 0.00 80 ASP A C 6
ATOM 7867 O O . ASP A 1 80 ? -1.787 -1.471 -31.203 1.00 0.00 80 ASP A O 6
ATOM 7876 N N . ALA A 1 81 ? 0.169 -0.628 -30.479 1.00 0.00 81 ALA A N 6
ATOM 7877 C CA . ALA A 1 81 ? -0.322 0.743 -30.408 1.00 0.00 81 ALA A CA 6
ATOM 7878 C C . ALA A 1 81 ? 0.830 1.733 -30.279 1.00 0.00 81 ALA A C 6
ATOM 7879 O O . ALA A 1 81 ? 1.994 1.340 -30.192 1.00 0.00 81 ALA A O 6
ATOM 7886 N N . LEU A 1 82 ? 0.499 3.020 -30.269 1.00 0.00 82 LEU A N 6
ATOM 7887 C CA . LEU A 1 82 ? 1.507 4.068 -30.151 1.00 0.00 82 LEU A CA 6
ATOM 7888 C C . LEU A 1 82 ? 1.452 4.724 -28.775 1.00 0.00 82 LEU A C 6
ATOM 7889 O O . LEU A 1 82 ? 2.461 4.805 -28.075 1.00 0.00 82 LEU A O 6
ATOM 7905 N N . GLY A 1 83 ? 0.267 5.189 -28.393 1.00 0.00 83 GLY A N 6
ATOM 7906 C CA . GLY A 1 83 ? 0.103 5.829 -27.101 1.00 0.00 83 GLY A CA 6
ATOM 7907 C C . GLY A 1 83 ? 1.298 6.678 -26.719 1.00 0.00 83 GLY A C 6
ATOM 7908 O O . GLY A 1 83 ? 1.491 7.769 -27.256 1.00 0.00 83 GLY A O 6
ATOM 7912 N N . ASP A 1 84 ? 2.103 6.179 -25.787 1.00 0.00 84 ASP A N 6
ATOM 7913 C CA . ASP A 1 84 ? 3.287 6.900 -25.333 1.00 0.00 84 ASP A CA 6
ATOM 7914 C C . ASP A 1 84 ? 4.474 6.631 -26.253 1.00 0.00 84 ASP A C 6
ATOM 7915 O O . ASP A 1 84 ? 4.595 5.549 -26.828 1.00 0.00 84 ASP A O 6
ATOM 7924 N N . LYS A 1 85 ? 5.347 7.623 -26.389 1.00 0.00 85 LYS A N 6
ATOM 7925 C CA . LYS A 1 85 ? 6.525 7.495 -27.239 1.00 0.00 85 LYS A CA 6
ATOM 7926 C C . LYS A 1 85 ? 7.544 6.546 -26.616 1.00 0.00 85 LYS A C 6
ATOM 7927 O O . LYS A 1 85 ? 7.487 6.256 -25.422 1.00 0.00 85 LYS A O 6
ATOM 7946 N N . MET A 1 86 ? 8.476 6.067 -27.434 1.00 0.00 86 MET A N 6
ATOM 7947 C CA . MET A 1 86 ? 9.510 5.153 -26.962 1.00 0.00 86 MET A CA 6
ATOM 7948 C C . MET A 1 86 ? 10.900 5.689 -27.288 1.00 0.00 86 MET A C 6
ATOM 7949 O O . MET A 1 86 ? 11.298 5.740 -28.452 1.00 0.00 86 MET A O 6
ATOM 7963 N N . ASP A 1 87 ? 11.633 6.087 -26.255 1.00 0.00 87 ASP A N 6
ATOM 7964 C CA . ASP A 1 87 ? 12.980 6.619 -26.432 1.00 0.00 87 ASP A CA 6
ATOM 7965 C C . ASP A 1 87 ? 13.813 5.701 -27.321 1.00 0.00 87 ASP A C 6
ATOM 7966 O O . ASP A 1 87 ? 14.911 6.062 -27.746 1.00 0.00 87 ASP A O 6
ATOM 7975 N N . GLY A 1 1 ? -7.252 -8.546 -50.664 1.00 0.00 1 GLY A N 7
ATOM 7976 C CA . GLY A 1 1 ? -8.248 -8.424 -49.616 1.00 0.00 1 GLY A CA 7
ATOM 7977 C C . GLY A 1 1 ? -7.637 -8.078 -48.273 1.00 0.00 1 GLY A C 7
ATOM 7978 O O . GLY A 1 1 ? -6.563 -8.569 -47.927 1.00 0.00 1 GLY A O 7
ATOM 7982 N N . SER A 1 2 ? -8.322 -7.229 -47.514 1.00 0.00 2 SER A N 7
ATOM 7983 C CA . SER A 1 2 ? -7.837 -6.813 -46.203 1.00 0.00 2 SER A CA 7
ATOM 7984 C C . SER A 1 2 ? -9.001 -6.508 -45.265 1.00 0.00 2 SER A C 7
ATOM 7985 O O . SER A 1 2 ? -9.926 -5.778 -45.623 1.00 0.00 2 SER A O 7
ATOM 7993 N N . SER A 1 3 ? -8.948 -7.071 -44.062 1.00 0.00 3 SER A N 7
ATOM 7994 C CA . SER A 1 3 ? -9.999 -6.863 -43.073 1.00 0.00 3 SER A CA 7
ATOM 7995 C C . SER A 1 3 ? -9.527 -7.281 -41.684 1.00 0.00 3 SER A C 7
ATOM 7996 O O . SER A 1 3 ? -8.450 -7.854 -41.528 1.00 0.00 3 SER A O 7
ATOM 8004 N N . GLY A 1 4 ? -10.343 -6.987 -40.676 1.00 0.00 4 GLY A N 7
ATOM 8005 C CA . GLY A 1 4 ? -9.994 -7.339 -39.312 1.00 0.00 4 GLY A CA 7
ATOM 8006 C C . GLY A 1 4 ? -11.182 -7.271 -38.373 1.00 0.00 4 GLY A C 7
ATOM 8007 O O . GLY A 1 4 ? -11.909 -6.278 -38.351 1.00 0.00 4 GLY A O 7
ATOM 8011 N N . SER A 1 5 ? -11.381 -8.331 -37.596 1.00 0.00 5 SER A N 7
ATOM 8012 C CA . SER A 1 5 ? -12.493 -8.391 -36.654 1.00 0.00 5 SER A CA 7
ATOM 8013 C C . SER A 1 5 ? -12.278 -9.501 -35.630 1.00 0.00 5 SER A C 7
ATOM 8014 O O . SER A 1 5 ? -11.453 -10.393 -35.828 1.00 0.00 5 SER A O 7
ATOM 8022 N N . SER A 1 6 ? -13.027 -9.439 -34.534 1.00 0.00 6 SER A N 7
ATOM 8023 C CA . SER A 1 6 ? -12.918 -10.436 -33.475 1.00 0.00 6 SER A CA 7
ATOM 8024 C C . SER A 1 6 ? -14.292 -10.979 -33.096 1.00 0.00 6 SER A C 7
ATOM 8025 O O . SER A 1 6 ? -15.306 -10.304 -33.262 1.00 0.00 6 SER A O 7
ATOM 8033 N N . GLY A 1 7 ? -14.316 -12.207 -32.586 1.00 0.00 7 GLY A N 7
ATOM 8034 C CA . GLY A 1 7 ? -15.570 -12.822 -32.191 1.00 0.00 7 GLY A CA 7
ATOM 8035 C C . GLY A 1 7 ? -15.539 -14.332 -32.316 1.00 0.00 7 GLY A C 7
ATOM 8036 O O . GLY A 1 7 ? -14.636 -14.892 -32.935 1.00 0.00 7 GLY A O 7
ATOM 8040 N N . MET A 1 8 ? -16.529 -14.993 -31.724 1.00 0.00 8 MET A N 7
ATOM 8041 C CA . MET A 1 8 ? -16.611 -16.448 -31.772 1.00 0.00 8 MET A CA 7
ATOM 8042 C C . MET A 1 8 ? -16.241 -16.969 -33.157 1.00 0.00 8 MET A C 7
ATOM 8043 O O . MET A 1 8 ? -15.479 -17.925 -33.288 1.00 0.00 8 MET A O 7
ATOM 8057 N N . ASN A 1 9 ? -16.787 -16.332 -34.188 1.00 0.00 9 ASN A N 7
ATOM 8058 C CA . ASN A 1 9 ? -16.515 -16.732 -35.564 1.00 0.00 9 ASN A CA 7
ATOM 8059 C C . ASN A 1 9 ? -15.014 -16.850 -35.809 1.00 0.00 9 ASN A C 7
ATOM 8060 O O . ASN A 1 9 ? -14.209 -16.670 -34.895 1.00 0.00 9 ASN A O 7
ATOM 8071 N N . ILE A 1 10 ? -14.644 -17.153 -37.049 1.00 0.00 10 ILE A N 7
ATOM 8072 C CA . ILE A 1 10 ? -13.240 -17.293 -37.415 1.00 0.00 10 ILE A CA 7
ATOM 8073 C C . ILE A 1 10 ? -12.613 -15.937 -37.720 1.00 0.00 10 ILE A C 7
ATOM 8074 O O . ILE A 1 10 ? -13.209 -15.107 -38.407 1.00 0.00 10 ILE A O 7
ATOM 8090 N N . ARG A 1 11 ? -11.408 -15.719 -37.205 1.00 0.00 11 ARG A N 7
ATOM 8091 C CA . ARG A 1 11 ? -10.699 -14.463 -37.423 1.00 0.00 11 ARG A CA 7
ATOM 8092 C C . ARG A 1 11 ? -9.295 -14.718 -37.964 1.00 0.00 11 ARG A C 7
ATOM 8093 O O . ARG A 1 11 ? -8.863 -15.864 -38.082 1.00 0.00 11 ARG A O 7
ATOM 8114 N N . MET A 1 12 ? -8.589 -13.641 -38.292 1.00 0.00 12 MET A N 7
ATOM 8115 C CA . MET A 1 12 ? -7.234 -13.748 -38.820 1.00 0.00 12 MET A CA 7
ATOM 8116 C C . MET A 1 12 ? -6.388 -12.553 -38.393 1.00 0.00 12 MET A C 7
ATOM 8117 O O . MET A 1 12 ? -6.886 -11.432 -38.292 1.00 0.00 12 MET A O 7
ATOM 8131 N N . GLY A 1 13 ? -5.105 -12.799 -38.145 1.00 0.00 13 GLY A N 7
ATOM 8132 C CA . GLY A 1 13 ? -4.212 -11.733 -37.731 1.00 0.00 13 GLY A CA 7
ATOM 8133 C C . GLY A 1 13 ? -3.403 -12.098 -36.502 1.00 0.00 13 GLY A C 7
ATOM 8134 O O . GLY A 1 13 ? -2.666 -13.085 -36.505 1.00 0.00 13 GLY A O 7
ATOM 8138 N N . THR A 1 14 ? -3.538 -11.300 -35.448 1.00 0.00 14 THR A N 7
ATOM 8139 C CA . THR A 1 14 ? -2.812 -11.543 -34.208 1.00 0.00 14 THR A CA 7
ATOM 8140 C C . THR A 1 14 ? -3.638 -12.387 -33.244 1.00 0.00 14 THR A C 7
ATOM 8141 O O . THR A 1 14 ? -3.895 -11.982 -32.110 1.00 0.00 14 THR A O 7
ATOM 8152 N N . LYS A 1 15 ? -4.050 -13.565 -33.700 1.00 0.00 15 LYS A N 7
ATOM 8153 C CA . LYS A 1 15 ? -4.845 -14.469 -32.878 1.00 0.00 15 LYS A CA 7
ATOM 8154 C C . LYS A 1 15 ? -4.020 -15.019 -31.720 1.00 0.00 15 LYS A C 7
ATOM 8155 O O . LYS A 1 15 ? -2.793 -14.926 -31.720 1.00 0.00 15 LYS A O 7
ATOM 8174 N N . GLY A 1 16 ? -4.701 -15.593 -30.733 1.00 0.00 16 GLY A N 7
ATOM 8175 C CA . GLY A 1 16 ? -4.014 -16.151 -29.583 1.00 0.00 16 GLY A CA 7
ATOM 8176 C C . GLY A 1 16 ? -4.347 -15.420 -28.297 1.00 0.00 16 GLY A C 7
ATOM 8177 O O . GLY A 1 16 ? -3.462 -14.883 -27.632 1.00 0.00 16 GLY A O 7
ATOM 8181 N N . LYS A 1 17 ? -5.629 -15.397 -27.947 1.00 0.00 17 LYS A N 7
ATOM 8182 C CA . LYS A 1 17 ? -6.079 -14.727 -26.733 1.00 0.00 17 LYS A CA 7
ATOM 8183 C C . LYS A 1 17 ? -6.835 -15.693 -25.826 1.00 0.00 17 LYS A C 7
ATOM 8184 O O . LYS A 1 17 ? -7.954 -16.102 -26.135 1.00 0.00 17 LYS A O 7
ATOM 8203 N N . ARG A 1 18 ? -6.216 -16.053 -24.706 1.00 0.00 18 ARG A N 7
ATOM 8204 C CA . ARG A 1 18 ? -6.830 -16.970 -23.755 1.00 0.00 18 ARG A CA 7
ATOM 8205 C C . ARG A 1 18 ? -6.956 -16.323 -22.379 1.00 0.00 18 ARG A C 7
ATOM 8206 O O . ARG A 1 18 ? -6.124 -15.514 -21.968 1.00 0.00 18 ARG A O 7
ATOM 8227 N N . PRO A 1 19 ? -8.021 -16.686 -21.649 1.00 0.00 19 PRO A N 7
ATOM 8228 C CA . PRO A 1 19 ? -8.281 -16.152 -20.308 1.00 0.00 19 PRO A CA 7
ATOM 8229 C C . PRO A 1 19 ? -7.279 -16.661 -19.278 1.00 0.00 19 PRO A C 7
ATOM 8230 O O . PRO A 1 19 ? -6.767 -17.775 -19.391 1.00 0.00 19 PRO A O 7
ATOM 8241 N N . LEU A 1 20 ? -7.002 -15.837 -18.272 1.00 0.00 20 LEU A N 7
ATOM 8242 C CA . LEU A 1 20 ? -6.060 -16.204 -17.220 1.00 0.00 20 LEU A CA 7
ATOM 8243 C C . LEU A 1 20 ? -6.681 -16.007 -15.841 1.00 0.00 20 LEU A C 7
ATOM 8244 O O . LEU A 1 20 ? -7.719 -15.359 -15.703 1.00 0.00 20 LEU A O 7
ATOM 8260 N N . ARG A 1 21 ? -6.038 -16.568 -14.823 1.00 0.00 21 ARG A N 7
ATOM 8261 C CA . ARG A 1 21 ? -6.526 -16.453 -13.454 1.00 0.00 21 ARG A CA 7
ATOM 8262 C C . ARG A 1 21 ? -5.794 -15.342 -12.707 1.00 0.00 21 ARG A C 7
ATOM 8263 O O . ARG A 1 21 ? -6.419 -14.476 -12.095 1.00 0.00 21 ARG A O 7
ATOM 8284 N N . SER A 1 22 ? -4.466 -15.375 -12.761 1.00 0.00 22 SER A N 7
ATOM 8285 C CA . SER A 1 22 ? -3.649 -14.374 -12.086 1.00 0.00 22 SER A CA 7
ATOM 8286 C C . SER A 1 22 ? -3.793 -13.012 -12.759 1.00 0.00 22 SER A C 7
ATOM 8287 O O . SER A 1 22 ? -3.701 -12.898 -13.982 1.00 0.00 22 SER A O 7
ATOM 8295 N N . LEU A 1 23 ? -4.018 -11.982 -11.952 1.00 0.00 23 LEU A N 7
ATOM 8296 C CA . LEU A 1 23 ? -4.175 -10.626 -12.467 1.00 0.00 23 LEU A CA 7
ATOM 8297 C C . LEU A 1 23 ? -2.826 -9.921 -12.564 1.00 0.00 23 LEU A C 7
ATOM 8298 O O . LEU A 1 23 ? -1.912 -10.194 -11.785 1.00 0.00 23 LEU A O 7
ATOM 8314 N N . THR A 1 24 ? -2.708 -9.010 -13.525 1.00 0.00 24 THR A N 7
ATOM 8315 C CA . THR A 1 24 ? -1.471 -8.265 -13.724 1.00 0.00 24 THR A CA 7
ATOM 8316 C C . THR A 1 24 ? -1.233 -7.280 -12.585 1.00 0.00 24 THR A C 7
ATOM 8317 O O . THR A 1 24 ? -2.169 -6.758 -11.978 1.00 0.00 24 THR A O 7
ATOM 8328 N N . PRO A 1 25 ? 0.048 -7.018 -12.285 1.00 0.00 25 PRO A N 7
ATOM 8329 C CA . PRO A 1 25 ? 0.438 -6.093 -11.217 1.00 0.00 25 PRO A CA 7
ATOM 8330 C C . PRO A 1 25 ? 0.119 -4.642 -11.562 1.00 0.00 25 PRO A C 7
ATOM 8331 O O . PRO A 1 25 ? -0.172 -3.835 -10.680 1.00 0.00 25 PRO A O 7
ATOM 8342 N N . ARG A 1 26 ? 0.176 -4.318 -12.850 1.00 0.00 26 ARG A N 7
ATOM 8343 C CA . ARG A 1 26 ? -0.106 -2.964 -13.310 1.00 0.00 26 ARG A CA 7
ATOM 8344 C C . ARG A 1 26 ? -1.550 -2.577 -13.007 1.00 0.00 26 ARG A C 7
ATOM 8345 O O . ARG A 1 26 ? -1.833 -1.437 -12.637 1.00 0.00 26 ARG A O 7
ATOM 8366 N N . ASP A 1 27 ? -2.459 -3.532 -13.167 1.00 0.00 27 ASP A N 7
ATOM 8367 C CA . ASP A 1 27 ? -3.875 -3.291 -12.910 1.00 0.00 27 ASP A CA 7
ATOM 8368 C C . ASP A 1 27 ? -4.071 -2.574 -11.578 1.00 0.00 27 ASP A C 7
ATOM 8369 O O . ASP A 1 27 ? -4.847 -1.623 -11.480 1.00 0.00 27 ASP A O 7
ATOM 8378 N N . LYS A 1 28 ? -3.363 -3.036 -10.553 1.00 0.00 28 LYS A N 7
ATOM 8379 C CA . LYS A 1 28 ? -3.458 -2.440 -9.226 1.00 0.00 28 LYS A CA 7
ATOM 8380 C C . LYS A 1 28 ? -2.876 -1.030 -9.220 1.00 0.00 28 LYS A C 7
ATOM 8381 O O . LYS A 1 28 ? -3.465 -0.108 -8.655 1.00 0.00 28 LYS A O 7
ATOM 8400 N N . ILE A 1 29 ? -1.718 -0.870 -9.852 1.00 0.00 29 ILE A N 7
ATOM 8401 C CA . ILE A 1 29 ? -1.059 0.428 -9.921 1.00 0.00 29 ILE A CA 7
ATOM 8402 C C . ILE A 1 29 ? -1.965 1.471 -10.567 1.00 0.00 29 ILE A C 7
ATOM 8403 O O . ILE A 1 29 ? -2.022 2.619 -10.125 1.00 0.00 29 ILE A O 7
ATOM 8419 N N . HIS A 1 30 ? -2.676 1.063 -11.614 1.00 0.00 30 HIS A N 7
ATOM 8420 C CA . HIS A 1 30 ? -3.582 1.961 -12.320 1.00 0.00 30 HIS A CA 7
ATOM 8421 C C . HIS A 1 30 ? -4.314 2.874 -11.340 1.00 0.00 30 HIS A C 7
ATOM 8422 O O . HIS A 1 30 ? -4.210 4.097 -11.421 1.00 0.00 30 HIS A O 7
ATOM 8437 N N . ALA A 1 31 ? -5.055 2.270 -10.417 1.00 0.00 31 ALA A N 7
ATOM 8438 C CA . ALA A 1 31 ? -5.803 3.028 -9.422 1.00 0.00 31 ALA A CA 7
ATOM 8439 C C . ALA A 1 31 ? -4.867 3.681 -8.411 1.00 0.00 31 ALA A C 7
ATOM 8440 O O . ALA A 1 31 ? -5.023 4.856 -8.076 1.00 0.00 31 ALA A O 7
ATOM 8447 N N . ILE A 1 32 ? -3.895 2.914 -7.930 1.00 0.00 32 ILE A N 7
ATOM 8448 C CA . ILE A 1 32 ? -2.934 3.420 -6.958 1.00 0.00 32 ILE A CA 7
ATOM 8449 C C . ILE A 1 32 ? -2.632 4.895 -7.200 1.00 0.00 32 ILE A C 7
ATOM 8450 O O . ILE A 1 32 ? -2.625 5.697 -6.266 1.00 0.00 32 ILE A O 7
ATOM 8466 N N . GLN A 1 33 ? -2.385 5.244 -8.458 1.00 0.00 33 GLN A N 7
ATOM 8467 C CA . GLN A 1 33 ? -2.084 6.624 -8.822 1.00 0.00 33 GLN A CA 7
ATOM 8468 C C . GLN A 1 33 ? -3.203 7.560 -8.379 1.00 0.00 33 GLN A C 7
ATOM 8469 O O . GLN A 1 33 ? -2.963 8.541 -7.674 1.00 0.00 33 GLN A O 7
ATOM 8483 N N . ARG A 1 34 ? -4.427 7.252 -8.798 1.00 0.00 34 ARG A N 7
ATOM 8484 C CA . ARG A 1 34 ? -5.583 8.067 -8.446 1.00 0.00 34 ARG A CA 7
ATOM 8485 C C . ARG A 1 34 ? -5.440 8.632 -7.035 1.00 0.00 34 ARG A C 7
ATOM 8486 O O . ARG A 1 34 ? -5.454 9.848 -6.839 1.00 0.00 34 ARG A O 7
ATOM 8507 N N . ILE A 1 35 ? -5.305 7.742 -6.058 1.00 0.00 35 ILE A N 7
ATOM 8508 C CA . ILE A 1 35 ? -5.160 8.153 -4.667 1.00 0.00 35 ILE A CA 7
ATOM 8509 C C . ILE A 1 35 ? -4.104 9.244 -4.523 1.00 0.00 35 ILE A C 7
ATOM 8510 O O . ILE A 1 35 ? -4.366 10.305 -3.955 1.00 0.00 35 ILE A O 7
ATOM 8526 N N . HIS A 1 36 ? -2.910 8.976 -5.042 1.00 0.00 36 HIS A N 7
ATOM 8527 C CA . HIS A 1 36 ? -1.814 9.937 -4.973 1.00 0.00 36 HIS A CA 7
ATOM 8528 C C . HIS A 1 36 ? -2.205 11.254 -5.636 1.00 0.00 36 HIS A C 7
ATOM 8529 O O . HIS A 1 36 ? -1.944 12.331 -5.099 1.00 0.00 36 HIS A O 7
ATOM 8544 N N . ASP A 1 37 ? -2.830 11.161 -6.804 1.00 0.00 37 ASP A N 7
ATOM 8545 C CA . ASP A 1 37 ? -3.256 12.346 -7.540 1.00 0.00 37 ASP A CA 7
ATOM 8546 C C . ASP A 1 37 ? -4.149 13.230 -6.675 1.00 0.00 37 ASP A C 7
ATOM 8547 O O . ASP A 1 37 ? -3.991 14.450 -6.646 1.00 0.00 37 ASP A O 7
ATOM 8556 N N . GLY A 1 38 ? -5.090 12.606 -5.972 1.00 0.00 38 GLY A N 7
ATOM 8557 C CA . GLY A 1 38 ? -5.995 13.352 -5.117 1.00 0.00 38 GLY A CA 7
ATOM 8558 C C . GLY A 1 38 ? -7.201 12.535 -4.697 1.00 0.00 38 GLY A C 7
ATOM 8559 O O . GLY A 1 38 ? -7.666 12.643 -3.563 1.00 0.00 38 GLY A O 7
ATOM 8563 N N . GLU A 1 39 ? -7.708 11.717 -5.614 1.00 0.00 39 GLU A N 7
ATOM 8564 C CA . GLU A 1 39 ? -8.869 10.881 -5.333 1.00 0.00 39 GLU A CA 7
ATOM 8565 C C . GLU A 1 39 ? -8.755 10.239 -3.953 1.00 0.00 39 GLU A C 7
ATOM 8566 O O . GLU A 1 39 ? -7.656 9.961 -3.474 1.00 0.00 39 GLU A O 7
ATOM 8578 N N . SER A 1 40 ? -9.900 10.007 -3.319 1.00 0.00 40 SER A N 7
ATOM 8579 C CA . SER A 1 40 ? -9.930 9.402 -1.992 1.00 0.00 40 SER A CA 7
ATOM 8580 C C . SER A 1 40 ? -9.991 7.880 -2.090 1.00 0.00 40 SER A C 7
ATOM 8581 O O . SER A 1 40 ? -10.696 7.328 -2.936 1.00 0.00 40 SER A O 7
ATOM 8589 N N . LYS A 1 41 ? -9.248 7.207 -1.219 1.00 0.00 41 LYS A N 7
ATOM 8590 C CA . LYS A 1 41 ? -9.216 5.750 -1.204 1.00 0.00 41 LYS A CA 7
ATOM 8591 C C . LYS A 1 41 ? -10.624 5.174 -1.321 1.00 0.00 41 LYS A C 7
ATOM 8592 O O . LYS A 1 41 ? -10.857 4.228 -2.072 1.00 0.00 41 LYS A O 7
ATOM 8611 N N . ALA A 1 42 ? -11.559 5.752 -0.574 1.00 0.00 42 ALA A N 7
ATOM 8612 C CA . ALA A 1 42 ? -12.944 5.299 -0.597 1.00 0.00 42 ALA A CA 7
ATOM 8613 C C . ALA A 1 42 ? -13.544 5.438 -1.992 1.00 0.00 42 ALA A C 7
ATOM 8614 O O . ALA A 1 42 ? -14.121 4.491 -2.527 1.00 0.00 42 ALA A O 7
ATOM 8621 N N . SER A 1 43 ? -13.404 6.623 -2.576 1.00 0.00 43 SER A N 7
ATOM 8622 C CA . SER A 1 43 ? -13.937 6.887 -3.908 1.00 0.00 43 SER A CA 7
ATOM 8623 C C . SER A 1 43 ? -13.343 5.923 -4.931 1.00 0.00 43 SER A C 7
ATOM 8624 O O . SER A 1 43 ? -14.068 5.301 -5.708 1.00 0.00 43 SER A O 7
ATOM 8632 N N . VAL A 1 44 ? -12.019 5.805 -4.925 1.00 0.00 44 VAL A N 7
ATOM 8633 C CA . VAL A 1 44 ? -11.327 4.917 -5.851 1.00 0.00 44 VAL A CA 7
ATOM 8634 C C . VAL A 1 44 ? -11.830 3.484 -5.718 1.00 0.00 44 VAL A C 7
ATOM 8635 O O . VAL A 1 44 ? -12.293 2.886 -6.689 1.00 0.00 44 VAL A O 7
ATOM 8648 N N . ALA A 1 45 ? -11.737 2.940 -4.510 1.00 0.00 45 ALA A N 7
ATOM 8649 C CA . ALA A 1 45 ? -12.185 1.577 -4.249 1.00 0.00 45 ALA A CA 7
ATOM 8650 C C . ALA A 1 45 ? -13.455 1.259 -5.031 1.00 0.00 45 ALA A C 7
ATOM 8651 O O . ALA A 1 45 ? -13.481 0.332 -5.841 1.00 0.00 45 ALA A O 7
ATOM 8658 N N . ARG A 1 46 ? -14.507 2.031 -4.782 1.00 0.00 46 ARG A N 7
ATOM 8659 C CA . ARG A 1 46 ? -15.782 1.830 -5.461 1.00 0.00 46 ARG A CA 7
ATOM 8660 C C . ARG A 1 46 ? -15.632 2.023 -6.967 1.00 0.00 46 ARG A C 7
ATOM 8661 O O . ARG A 1 46 ? -16.200 1.271 -7.759 1.00 0.00 46 ARG A O 7
ATOM 8682 N N . ASP A 1 47 ? -14.863 3.035 -7.354 1.00 0.00 47 ASP A N 7
ATOM 8683 C CA . ASP A 1 47 ? -14.637 3.327 -8.765 1.00 0.00 47 ASP A CA 7
ATOM 8684 C C . ASP A 1 47 ? -14.531 2.039 -9.577 1.00 0.00 47 ASP A C 7
ATOM 8685 O O . ASP A 1 47 ? -15.246 1.855 -10.562 1.00 0.00 47 ASP A O 7
ATOM 8694 N N . ILE A 1 48 ? -13.635 1.153 -9.156 1.00 0.00 48 ILE A N 7
ATOM 8695 C CA . ILE A 1 48 ? -13.436 -0.117 -9.844 1.00 0.00 48 ILE A CA 7
ATOM 8696 C C . ILE A 1 48 ? -14.418 -1.172 -9.345 1.00 0.00 48 ILE A C 7
ATOM 8697 O O . ILE A 1 48 ? -14.822 -2.061 -10.092 1.00 0.00 48 ILE A O 7
ATOM 8713 N N . GLY A 1 49 ? -14.799 -1.065 -8.076 1.00 0.00 49 GLY A N 7
ATOM 8714 C CA . GLY A 1 49 ? -15.732 -2.015 -7.499 1.00 0.00 49 GLY A CA 7
ATOM 8715 C C . GLY A 1 49 ? -15.072 -2.936 -6.491 1.00 0.00 49 GLY A C 7
ATOM 8716 O O . GLY A 1 49 ? -15.207 -4.157 -6.574 1.00 0.00 49 GLY A O 7
ATOM 8720 N N . VAL A 1 50 ? -14.356 -2.351 -5.537 1.00 0.00 50 VAL A N 7
ATOM 8721 C CA . VAL A 1 50 ? -13.672 -3.127 -4.510 1.00 0.00 50 VAL A CA 7
ATOM 8722 C C . VAL A 1 50 ? -13.737 -2.427 -3.157 1.00 0.00 50 VAL A C 7
ATOM 8723 O O . VAL A 1 50 ? -13.799 -1.200 -3.068 1.00 0.00 50 VAL A O 7
ATOM 8736 N N . PRO A 1 51 ? -13.722 -3.222 -2.077 1.00 0.00 51 PRO A N 7
ATOM 8737 C CA . PRO A 1 51 ? -13.777 -2.700 -0.709 1.00 0.00 51 PRO A CA 7
ATOM 8738 C C . PRO A 1 51 ? -12.496 -1.974 -0.313 1.00 0.00 51 PRO A C 7
ATOM 8739 O O . PRO A 1 51 ? -11.394 -2.450 -0.582 1.00 0.00 51 PRO A O 7
ATOM 8750 N N . GLU A 1 52 ? -12.649 -0.819 0.327 1.00 0.00 52 GLU A N 7
ATOM 8751 C CA . GLU A 1 52 ? -11.503 -0.028 0.759 1.00 0.00 52 GLU A CA 7
ATOM 8752 C C . GLU A 1 52 ? -10.397 -0.925 1.306 1.00 0.00 52 GLU A C 7
ATOM 8753 O O . GLU A 1 52 ? -9.229 -0.777 0.949 1.00 0.00 52 GLU A O 7
ATOM 8765 N N . SER A 1 53 ? -10.775 -1.857 2.176 1.00 0.00 53 SER A N 7
ATOM 8766 C CA . SER A 1 53 ? -9.816 -2.776 2.776 1.00 0.00 53 SER A CA 7
ATOM 8767 C C . SER A 1 53 ? -8.849 -3.316 1.726 1.00 0.00 53 SER A C 7
ATOM 8768 O O . SER A 1 53 ? -7.636 -3.129 1.826 1.00 0.00 53 SER A O 7
ATOM 8776 N N . THR A 1 54 ? -9.396 -3.986 0.717 1.00 0.00 54 THR A N 7
ATOM 8777 C CA . THR A 1 54 ? -8.585 -4.554 -0.352 1.00 0.00 54 THR A CA 7
ATOM 8778 C C . THR A 1 54 ? -7.651 -3.508 -0.949 1.00 0.00 54 THR A C 7
ATOM 8779 O O . THR A 1 54 ? -6.433 -3.690 -0.975 1.00 0.00 54 THR A O 7
ATOM 8790 N N . LEU A 1 55 ? -8.227 -2.411 -1.427 1.00 0.00 55 LEU A N 7
ATOM 8791 C CA . LEU A 1 55 ? -7.446 -1.333 -2.023 1.00 0.00 55 LEU A CA 7
ATOM 8792 C C . LEU A 1 55 ? -6.194 -1.048 -1.200 1.00 0.00 55 LEU A C 7
ATOM 8793 O O . LEU A 1 55 ? -5.077 -1.090 -1.715 1.00 0.00 55 LEU A O 7
ATOM 8809 N N . ARG A 1 56 ? -6.389 -0.760 0.083 1.00 0.00 56 ARG A N 7
ATOM 8810 C CA . ARG A 1 56 ? -5.276 -0.469 0.979 1.00 0.00 56 ARG A CA 7
ATOM 8811 C C . ARG A 1 56 ? -4.120 -1.435 0.740 1.00 0.00 56 ARG A C 7
ATOM 8812 O O . ARG A 1 56 ? -2.968 -1.021 0.611 1.00 0.00 56 ARG A O 7
ATOM 8833 N N . GLY A 1 57 ? -4.435 -2.725 0.683 1.00 0.00 57 GLY A N 7
ATOM 8834 C CA . GLY A 1 57 ? -3.411 -3.730 0.461 1.00 0.00 57 GLY A CA 7
ATOM 8835 C C . GLY A 1 57 ? -2.462 -3.353 -0.659 1.00 0.00 57 GLY A C 7
ATOM 8836 O O . GLY A 1 57 ? -1.247 -3.501 -0.528 1.00 0.00 57 GLY A O 7
ATOM 8840 N N . TRP A 1 58 ? -3.017 -2.865 -1.763 1.00 0.00 58 TRP A N 7
ATOM 8841 C CA . TRP A 1 58 ? -2.210 -2.467 -2.911 1.00 0.00 58 TRP A CA 7
ATOM 8842 C C . TRP A 1 58 ? -1.257 -1.337 -2.542 1.00 0.00 58 TRP A C 7
ATOM 8843 O O . TRP A 1 58 ? -0.037 -1.501 -2.587 1.00 0.00 58 TRP A O 7
ATOM 8864 N N . CYS A 1 59 ? -1.819 -0.190 -2.176 1.00 0.00 59 CYS A N 7
ATOM 8865 C CA . CYS A 1 59 ? -1.018 0.969 -1.799 1.00 0.00 59 CYS A CA 7
ATOM 8866 C C . CYS A 1 59 ? 0.030 0.589 -0.758 1.00 0.00 59 CYS A C 7
ATOM 8867 O O . CYS A 1 59 ? 1.139 1.124 -0.753 1.00 0.00 59 CYS A O 7
ATOM 8875 N N . LYS A 1 60 ? -0.329 -0.336 0.125 1.00 0.00 60 LYS A N 7
ATOM 8876 C CA . LYS A 1 60 ? 0.579 -0.788 1.173 1.00 0.00 60 LYS A CA 7
ATOM 8877 C C . LYS A 1 60 ? 1.893 -1.284 0.578 1.00 0.00 60 LYS A C 7
ATOM 8878 O O . LYS A 1 60 ? 2.971 -0.950 1.067 1.00 0.00 60 LYS A O 7
ATOM 8897 N N . ASN A 1 61 ? 1.794 -2.081 -0.482 1.00 0.00 61 ASN A N 7
ATOM 8898 C CA . ASN A 1 61 ? 2.976 -2.621 -1.144 1.00 0.00 61 ASN A CA 7
ATOM 8899 C C . ASN A 1 61 ? 3.249 -1.887 -2.454 1.00 0.00 61 ASN A C 7
ATOM 8900 O O . ASN A 1 61 ? 3.915 -2.414 -3.344 1.00 0.00 61 ASN A O 7
ATOM 8911 N N . GLU A 1 62 ? 2.730 -0.668 -2.562 1.00 0.00 62 GLU A N 7
ATOM 8912 C CA . GLU A 1 62 ? 2.918 0.138 -3.762 1.00 0.00 62 GLU A CA 7
ATOM 8913 C C . GLU A 1 62 ? 4.393 0.201 -4.150 1.00 0.00 62 GLU A C 7
ATOM 8914 O O . GLU A 1 62 ? 4.743 0.072 -5.323 1.00 0.00 62 GLU A O 7
ATOM 8926 N N . ASP A 1 63 ? 5.251 0.400 -3.156 1.00 0.00 63 ASP A N 7
ATOM 8927 C CA . ASP A 1 63 ? 6.688 0.480 -3.392 1.00 0.00 63 ASP A CA 7
ATOM 8928 C C . ASP A 1 63 ? 7.134 -0.581 -4.393 1.00 0.00 63 ASP A C 7
ATOM 8929 O O . ASP A 1 63 ? 7.716 -0.264 -5.431 1.00 0.00 63 ASP A O 7
ATOM 8938 N N . LYS A 1 64 ? 6.859 -1.841 -4.075 1.00 0.00 64 LYS A N 7
ATOM 8939 C CA . LYS A 1 64 ? 7.231 -2.949 -4.946 1.00 0.00 64 LYS A CA 7
ATOM 8940 C C . LYS A 1 64 ? 6.384 -2.953 -6.214 1.00 0.00 64 LYS A C 7
ATOM 8941 O O . LYS A 1 64 ? 6.909 -3.047 -7.324 1.00 0.00 64 LYS A O 7
ATOM 8960 N N . LEU A 1 65 ? 5.070 -2.850 -6.043 1.00 0.00 65 LEU A N 7
ATOM 8961 C CA . LEU A 1 65 ? 4.150 -2.840 -7.174 1.00 0.00 65 LEU A CA 7
ATOM 8962 C C . LEU A 1 65 ? 4.694 -1.981 -8.311 1.00 0.00 65 LEU A C 7
ATOM 8963 O O . LEU A 1 65 ? 4.751 -2.419 -9.460 1.00 0.00 65 LEU A O 7
ATOM 8979 N N . ARG A 1 66 ? 5.094 -0.757 -7.983 1.00 0.00 66 ARG A N 7
ATOM 8980 C CA . ARG A 1 66 ? 5.635 0.163 -8.976 1.00 0.00 66 ARG A CA 7
ATOM 8981 C C . ARG A 1 66 ? 6.767 -0.491 -9.763 1.00 0.00 66 ARG A C 7
ATOM 8982 O O . ARG A 1 66 ? 6.940 -0.232 -10.954 1.00 0.00 66 ARG A O 7
ATOM 9003 N N . PHE A 1 67 ? 7.536 -1.339 -9.088 1.00 0.00 67 PHE A N 7
ATOM 9004 C CA . PHE A 1 67 ? 8.653 -2.029 -9.723 1.00 0.00 67 PHE A CA 7
ATOM 9005 C C . PHE A 1 67 ? 8.233 -3.414 -10.206 1.00 0.00 67 PHE A C 7
ATOM 9006 O O . PHE A 1 67 ? 8.924 -4.038 -11.011 1.00 0.00 67 PHE A O 7
ATOM 9023 N N . MET A 1 68 ? 7.097 -3.889 -9.707 1.00 0.00 68 MET A N 7
ATOM 9024 C CA . MET A 1 68 ? 6.584 -5.200 -10.087 1.00 0.00 68 MET A CA 7
ATOM 9025 C C . MET A 1 68 ? 6.325 -5.268 -11.589 1.00 0.00 68 MET A C 7
ATOM 9026 O O . MET A 1 68 ? 6.730 -6.220 -12.256 1.00 0.00 68 MET A O 7
ATOM 9040 N N . SER A 1 69 ? 5.649 -4.252 -12.115 1.00 0.00 69 SER A N 7
ATOM 9041 C CA . SER A 1 69 ? 5.333 -4.199 -13.538 1.00 0.00 69 SER A CA 7
ATOM 9042 C C . SER A 1 69 ? 6.528 -4.644 -14.377 1.00 0.00 69 SER A C 7
ATOM 9043 O O . SER A 1 69 ? 6.415 -5.546 -15.206 1.00 0.00 69 SER A O 7
ATOM 9051 N N . ARG A 1 70 ? 7.671 -4.004 -14.153 1.00 0.00 70 ARG A N 7
ATOM 9052 C CA . ARG A 1 70 ? 8.886 -4.332 -14.888 1.00 0.00 70 ARG A CA 7
ATOM 9053 C C . ARG A 1 70 ? 9.104 -5.842 -14.932 1.00 0.00 70 ARG A C 7
ATOM 9054 O O . ARG A 1 70 ? 9.354 -6.411 -15.994 1.00 0.00 70 ARG A O 7
ATOM 9075 N N . GLN A 1 71 ? 9.007 -6.483 -13.772 1.00 0.00 71 GLN A N 7
ATOM 9076 C CA . GLN A 1 71 ? 9.195 -7.926 -13.679 1.00 0.00 71 GLN A CA 7
ATOM 9077 C C . GLN A 1 71 ? 8.009 -8.669 -14.285 1.00 0.00 71 GLN A C 7
ATOM 9078 O O . GLN A 1 71 ? 6.982 -8.856 -13.632 1.00 0.00 71 GLN A O 7
ATOM 9092 N N . SER A 1 72 ? 8.158 -9.091 -15.536 1.00 0.00 72 SER A N 7
ATOM 9093 C CA . SER A 1 72 ? 7.098 -9.810 -16.232 1.00 0.00 72 SER A CA 7
ATOM 9094 C C . SER A 1 72 ? 6.569 -10.958 -15.377 1.00 0.00 72 SER A C 7
ATOM 9095 O O . SER A 1 72 ? 5.359 -11.147 -15.253 1.00 0.00 72 SER A O 7
ATOM 9103 N N . ALA A 1 73 ? 7.485 -11.721 -14.790 1.00 0.00 73 ALA A N 7
ATOM 9104 C CA . ALA A 1 73 ? 7.112 -12.849 -13.945 1.00 0.00 73 ALA A CA 7
ATOM 9105 C C . ALA A 1 73 ? 6.463 -12.373 -12.649 1.00 0.00 73 ALA A C 7
ATOM 9106 O O . ALA A 1 73 ? 6.940 -11.434 -12.011 1.00 0.00 73 ALA A O 7
ATOM 9113 N N . THR A 1 74 ? 5.371 -13.027 -12.265 1.00 0.00 74 THR A N 7
ATOM 9114 C CA . THR A 1 74 ? 4.655 -12.670 -11.047 1.00 0.00 74 THR A CA 7
ATOM 9115 C C . THR A 1 74 ? 3.987 -13.890 -10.423 1.00 0.00 74 THR A C 7
ATOM 9116 O O . THR A 1 74 ? 3.452 -14.745 -11.129 1.00 0.00 74 THR A O 7
ATOM 9127 N N . ASP A 1 75 ? 4.022 -13.965 -9.098 1.00 0.00 75 ASP A N 7
ATOM 9128 C CA . ASP A 1 75 ? 3.418 -15.080 -8.379 1.00 0.00 75 ASP A CA 7
ATOM 9129 C C . ASP A 1 75 ? 1.967 -14.774 -8.019 1.00 0.00 75 ASP A C 7
ATOM 9130 O O . ASP A 1 75 ? 1.653 -13.685 -7.540 1.00 0.00 75 ASP A O 7
ATOM 9139 N N . ASN A 1 76 ? 1.087 -15.741 -8.256 1.00 0.00 76 ASN A N 7
ATOM 9140 C CA . ASN A 1 76 ? -0.331 -15.574 -7.959 1.00 0.00 76 ASN A CA 7
ATOM 9141 C C . ASN A 1 76 ? -0.609 -15.820 -6.479 1.00 0.00 76 ASN A C 7
ATOM 9142 O O . ASN A 1 76 ? -0.318 -16.894 -5.951 1.00 0.00 76 ASN A O 7
ATOM 9153 N N . LEU A 1 77 ? -1.176 -14.819 -5.815 1.00 0.00 77 LEU A N 7
ATOM 9154 C CA . LEU A 1 77 ? -1.495 -14.926 -4.395 1.00 0.00 77 LEU A CA 7
ATOM 9155 C C . LEU A 1 77 ? -2.997 -15.083 -4.185 1.00 0.00 77 LEU A C 7
ATOM 9156 O O . LEU A 1 77 ? -3.748 -14.108 -4.240 1.00 0.00 77 LEU A O 7
ATOM 9172 N N . CYS A 1 78 ? -3.429 -16.316 -3.943 1.00 0.00 78 CYS A N 7
ATOM 9173 C CA . CYS A 1 78 ? -4.843 -16.601 -3.723 1.00 0.00 78 CYS A CA 7
ATOM 9174 C C . CYS A 1 78 ? -5.220 -16.383 -2.261 1.00 0.00 78 CYS A C 7
ATOM 9175 O O . CYS A 1 78 ? -5.055 -17.273 -1.428 1.00 0.00 78 CYS A O 7
ATOM 9183 N N . ALA A 1 79 ? -5.726 -15.192 -1.958 1.00 0.00 79 ALA A N 7
ATOM 9184 C CA . ALA A 1 79 ? -6.128 -14.857 -0.597 1.00 0.00 79 ALA A CA 7
ATOM 9185 C C . ALA A 1 79 ? -7.351 -13.947 -0.595 1.00 0.00 79 ALA A C 7
ATOM 9186 O O . ALA A 1 79 ? -7.536 -13.136 -1.502 1.00 0.00 79 ALA A O 7
ATOM 9193 N N . ASP A 1 80 ? -8.185 -14.088 0.430 1.00 0.00 80 ASP A N 7
ATOM 9194 C CA . ASP A 1 80 ? -9.392 -13.278 0.551 1.00 0.00 80 ASP A CA 7
ATOM 9195 C C . ASP A 1 80 ? -10.028 -13.453 1.926 1.00 0.00 80 ASP A C 7
ATOM 9196 O O . ASP A 1 80 ? -9.746 -14.420 2.633 1.00 0.00 80 ASP A O 7
ATOM 9205 N N . ALA A 1 81 ? -10.888 -12.511 2.300 1.00 0.00 81 ALA A N 7
ATOM 9206 C CA . ALA A 1 81 ? -11.565 -12.562 3.589 1.00 0.00 81 ALA A CA 7
ATOM 9207 C C . ALA A 1 81 ? -12.645 -11.490 3.685 1.00 0.00 81 ALA A C 7
ATOM 9208 O O . ALA A 1 81 ? -12.370 -10.300 3.527 1.00 0.00 81 ALA A O 7
ATOM 9215 N N . LEU A 1 82 ? -13.876 -11.919 3.943 1.00 0.00 82 LEU A N 7
ATOM 9216 C CA . LEU A 1 82 ? -14.999 -10.996 4.059 1.00 0.00 82 LEU A CA 7
ATOM 9217 C C . LEU A 1 82 ? -16.046 -11.530 5.031 1.00 0.00 82 LEU A C 7
ATOM 9218 O O . LEU A 1 82 ? -15.985 -12.685 5.451 1.00 0.00 82 LEU A O 7
ATOM 9234 N N . GLY A 1 83 ? -17.007 -10.682 5.384 1.00 0.00 83 GLY A N 7
ATOM 9235 C CA . GLY A 1 83 ? -18.055 -11.089 6.302 1.00 0.00 83 GLY A CA 7
ATOM 9236 C C . GLY A 1 83 ? -19.063 -9.986 6.557 1.00 0.00 83 GLY A C 7
ATOM 9237 O O . GLY A 1 83 ? -18.790 -8.814 6.296 1.00 0.00 83 GLY A O 7
ATOM 9241 N N . ASP A 1 84 ? -20.232 -10.360 7.065 1.00 0.00 84 ASP A N 7
ATOM 9242 C CA . ASP A 1 84 ? -21.285 -9.394 7.354 1.00 0.00 84 ASP A CA 7
ATOM 9243 C C . ASP A 1 84 ? -22.425 -10.048 8.128 1.00 0.00 84 ASP A C 7
ATOM 9244 O O . ASP A 1 84 ? -22.581 -11.269 8.111 1.00 0.00 84 ASP A O 7
ATOM 9253 N N . LYS A 1 85 ? -23.221 -9.228 8.805 1.00 0.00 85 LYS A N 7
ATOM 9254 C CA . LYS A 1 85 ? -24.348 -9.725 9.586 1.00 0.00 85 LYS A CA 7
ATOM 9255 C C . LYS A 1 85 ? -25.600 -8.893 9.324 1.00 0.00 85 LYS A C 7
ATOM 9256 O O . LYS A 1 85 ? -25.514 -7.698 9.042 1.00 0.00 85 LYS A O 7
ATOM 9275 N N . MET A 1 86 ? -26.760 -9.533 9.421 1.00 0.00 86 MET A N 7
ATOM 9276 C CA . MET A 1 86 ? -28.030 -8.851 9.197 1.00 0.00 86 MET A CA 7
ATOM 9277 C C . MET A 1 86 ? -28.241 -7.745 10.227 1.00 0.00 86 MET A C 7
ATOM 9278 O O . MET A 1 86 ? -28.434 -6.582 9.872 1.00 0.00 86 MET A O 7
ATOM 9292 N N . ASP A 1 87 ? -28.203 -8.115 11.502 1.00 0.00 87 ASP A N 7
ATOM 9293 C CA . ASP A 1 87 ? -28.390 -7.154 12.583 1.00 0.00 87 ASP A CA 7
ATOM 9294 C C . ASP A 1 87 ? -27.069 -6.487 12.952 1.00 0.00 87 ASP A C 7
ATOM 9295 O O . ASP A 1 87 ? -26.000 -6.930 12.529 1.00 0.00 87 ASP A O 7
ATOM 9304 N N . GLY A 1 1 ? -26.485 22.339 -8.926 1.00 0.00 1 GLY A N 8
ATOM 9305 C CA . GLY A 1 1 ? -25.204 21.700 -9.163 1.00 0.00 1 GLY A CA 8
ATOM 9306 C C . GLY A 1 1 ? -24.050 22.683 -9.126 1.00 0.00 1 GLY A C 8
ATOM 9307 O O . GLY A 1 1 ? -23.629 23.196 -10.162 1.00 0.00 1 GLY A O 8
ATOM 9311 N N . SER A 1 2 ? -23.538 22.947 -7.928 1.00 0.00 2 SER A N 8
ATOM 9312 C CA . SER A 1 2 ? -22.430 23.879 -7.758 1.00 0.00 2 SER A CA 8
ATOM 9313 C C . SER A 1 2 ? -21.156 23.328 -8.392 1.00 0.00 2 SER A C 8
ATOM 9314 O O . SER A 1 2 ? -20.502 24.005 -9.186 1.00 0.00 2 SER A O 8
ATOM 9322 N N . SER A 1 3 ? -20.809 22.096 -8.035 1.00 0.00 3 SER A N 8
ATOM 9323 C CA . SER A 1 3 ? -19.612 21.454 -8.565 1.00 0.00 3 SER A CA 8
ATOM 9324 C C . SER A 1 3 ? -19.977 20.255 -9.435 1.00 0.00 3 SER A C 8
ATOM 9325 O O . SER A 1 3 ? -20.534 19.270 -8.952 1.00 0.00 3 SER A O 8
ATOM 9333 N N . GLY A 1 4 ? -19.660 20.348 -10.723 1.00 0.00 4 GLY A N 8
ATOM 9334 C CA . GLY A 1 4 ? -19.962 19.265 -11.641 1.00 0.00 4 GLY A CA 8
ATOM 9335 C C . GLY A 1 4 ? -18.864 19.048 -12.663 1.00 0.00 4 GLY A C 8
ATOM 9336 O O . GLY A 1 4 ? -17.680 19.082 -12.329 1.00 0.00 4 GLY A O 8
ATOM 9340 N N . SER A 1 5 ? -19.257 18.824 -13.913 1.00 0.00 5 SER A N 8
ATOM 9341 C CA . SER A 1 5 ? -18.297 18.595 -14.987 1.00 0.00 5 SER A CA 8
ATOM 9342 C C . SER A 1 5 ? -17.100 17.793 -14.483 1.00 0.00 5 SER A C 8
ATOM 9343 O O . SER A 1 5 ? -15.954 18.086 -14.826 1.00 0.00 5 SER A O 8
ATOM 9351 N N . SER A 1 6 ? -17.375 16.780 -13.668 1.00 0.00 6 SER A N 8
ATOM 9352 C CA . SER A 1 6 ? -16.321 15.938 -13.114 1.00 0.00 6 SER A CA 8
ATOM 9353 C C . SER A 1 6 ? -16.302 14.573 -13.795 1.00 0.00 6 SER A C 8
ATOM 9354 O O . SER A 1 6 ? -17.317 13.880 -13.851 1.00 0.00 6 SER A O 8
ATOM 9362 N N . GLY A 1 7 ? -15.138 14.193 -14.313 1.00 0.00 7 GLY A N 8
ATOM 9363 C CA . GLY A 1 7 ? -15.007 12.913 -14.984 1.00 0.00 7 GLY A CA 8
ATOM 9364 C C . GLY A 1 7 ? -15.937 12.784 -16.174 1.00 0.00 7 GLY A C 8
ATOM 9365 O O . GLY A 1 7 ? -17.147 12.626 -16.010 1.00 0.00 7 GLY A O 8
ATOM 9369 N N . MET A 1 8 ? -15.372 12.854 -17.375 1.00 0.00 8 MET A N 8
ATOM 9370 C CA . MET A 1 8 ? -16.161 12.744 -18.597 1.00 0.00 8 MET A CA 8
ATOM 9371 C C . MET A 1 8 ? -15.355 12.074 -19.705 1.00 0.00 8 MET A C 8
ATOM 9372 O O . MET A 1 8 ? -14.219 12.458 -19.979 1.00 0.00 8 MET A O 8
ATOM 9386 N N . ASN A 1 9 ? -15.951 11.069 -20.339 1.00 0.00 9 ASN A N 8
ATOM 9387 C CA . ASN A 1 9 ? -15.288 10.344 -21.417 1.00 0.00 9 ASN A CA 8
ATOM 9388 C C . ASN A 1 9 ? -16.282 9.470 -22.176 1.00 0.00 9 ASN A C 8
ATOM 9389 O O . ASN A 1 9 ? -17.329 9.099 -21.646 1.00 0.00 9 ASN A O 8
ATOM 9400 N N . ILE A 1 10 ? -15.945 9.145 -23.420 1.00 0.00 10 ILE A N 8
ATOM 9401 C CA . ILE A 1 10 ? -16.806 8.313 -24.251 1.00 0.00 10 ILE A CA 8
ATOM 9402 C C . ILE A 1 10 ? -16.143 6.977 -24.566 1.00 0.00 10 ILE A C 8
ATOM 9403 O O . ILE A 1 10 ? -15.947 6.628 -25.730 1.00 0.00 10 ILE A O 8
ATOM 9419 N N . ARG A 1 11 ? -15.800 6.232 -23.520 1.00 0.00 11 ARG A N 8
ATOM 9420 C CA . ARG A 1 11 ? -15.159 4.933 -23.684 1.00 0.00 11 ARG A CA 8
ATOM 9421 C C . ARG A 1 11 ? -16.173 3.803 -23.530 1.00 0.00 11 ARG A C 8
ATOM 9422 O O . ARG A 1 11 ? -16.422 3.326 -22.424 1.00 0.00 11 ARG A O 8
ATOM 9443 N N . MET A 1 12 ? -16.755 3.381 -24.648 1.00 0.00 12 MET A N 8
ATOM 9444 C CA . MET A 1 12 ? -17.741 2.307 -24.637 1.00 0.00 12 MET A CA 8
ATOM 9445 C C . MET A 1 12 ? -17.166 1.035 -25.252 1.00 0.00 12 MET A C 8
ATOM 9446 O O . MET A 1 12 ? -16.251 1.089 -26.072 1.00 0.00 12 MET A O 8
ATOM 9460 N N . GLY A 1 13 ? -17.710 -0.110 -24.849 1.00 0.00 13 GLY A N 8
ATOM 9461 C CA . GLY A 1 13 ? -17.238 -1.379 -25.371 1.00 0.00 13 GLY A CA 8
ATOM 9462 C C . GLY A 1 13 ? -17.100 -2.434 -24.291 1.00 0.00 13 GLY A C 8
ATOM 9463 O O . GLY A 1 13 ? -16.514 -2.183 -23.237 1.00 0.00 13 GLY A O 8
ATOM 9467 N N . THR A 1 14 ? -17.643 -3.620 -24.551 1.00 0.00 14 THR A N 8
ATOM 9468 C CA . THR A 1 14 ? -17.581 -4.716 -23.593 1.00 0.00 14 THR A CA 8
ATOM 9469 C C . THR A 1 14 ? -16.636 -5.812 -24.072 1.00 0.00 14 THR A C 8
ATOM 9470 O O . THR A 1 14 ? -16.993 -6.627 -24.922 1.00 0.00 14 THR A O 8
ATOM 9481 N N . LYS A 1 15 ? -15.427 -5.827 -23.520 1.00 0.00 15 LYS A N 8
ATOM 9482 C CA . LYS A 1 15 ? -14.429 -6.824 -23.888 1.00 0.00 15 LYS A CA 8
ATOM 9483 C C . LYS A 1 15 ? -15.088 -8.164 -24.199 1.00 0.00 15 LYS A C 8
ATOM 9484 O O . LYS A 1 15 ? -15.813 -8.716 -23.372 1.00 0.00 15 LYS A O 8
ATOM 9503 N N . GLY A 1 16 ? -14.830 -8.683 -25.395 1.00 0.00 16 GLY A N 8
ATOM 9504 C CA . GLY A 1 16 ? -15.405 -9.955 -25.793 1.00 0.00 16 GLY A CA 8
ATOM 9505 C C . GLY A 1 16 ? -14.390 -11.081 -25.774 1.00 0.00 16 GLY A C 8
ATOM 9506 O O . GLY A 1 16 ? -14.299 -11.861 -26.722 1.00 0.00 16 GLY A O 8
ATOM 9510 N N . LYS A 1 17 ? -13.623 -11.166 -24.693 1.00 0.00 17 LYS A N 8
ATOM 9511 C CA . LYS A 1 17 ? -12.608 -12.204 -24.554 1.00 0.00 17 LYS A CA 8
ATOM 9512 C C . LYS A 1 17 ? -12.807 -12.989 -23.262 1.00 0.00 17 LYS A C 8
ATOM 9513 O O . LYS A 1 17 ? -13.075 -12.411 -22.208 1.00 0.00 17 LYS A O 8
ATOM 9532 N N . ARG A 1 18 ? -12.673 -14.308 -23.350 1.00 0.00 18 ARG A N 8
ATOM 9533 C CA . ARG A 1 18 ? -12.838 -15.173 -22.187 1.00 0.00 18 ARG A CA 8
ATOM 9534 C C . ARG A 1 18 ? -12.212 -14.541 -20.947 1.00 0.00 18 ARG A C 8
ATOM 9535 O O . ARG A 1 18 ? -11.177 -13.878 -21.014 1.00 0.00 18 ARG A O 8
ATOM 9556 N N . PRO A 1 19 ? -12.854 -14.750 -19.788 1.00 0.00 19 PRO A N 8
ATOM 9557 C CA . PRO A 1 19 ? -12.378 -14.210 -18.511 1.00 0.00 19 PRO A CA 8
ATOM 9558 C C . PRO A 1 19 ? -11.097 -14.887 -18.037 1.00 0.00 19 PRO A C 8
ATOM 9559 O O . PRO A 1 19 ? -11.130 -15.996 -17.501 1.00 0.00 19 PRO A O 8
ATOM 9570 N N . LEU A 1 20 ? -9.969 -14.213 -18.235 1.00 0.00 20 LEU A N 8
ATOM 9571 C CA . LEU A 1 20 ? -8.676 -14.750 -17.827 1.00 0.00 20 LEU A CA 8
ATOM 9572 C C . LEU A 1 20 ? -8.465 -14.580 -16.326 1.00 0.00 20 LEU A C 8
ATOM 9573 O O . LEU A 1 20 ? -8.262 -13.467 -15.840 1.00 0.00 20 LEU A O 8
ATOM 9589 N N . ARG A 1 21 ? -8.513 -15.690 -15.597 1.00 0.00 21 ARG A N 8
ATOM 9590 C CA . ARG A 1 21 ? -8.327 -15.664 -14.151 1.00 0.00 21 ARG A CA 8
ATOM 9591 C C . ARG A 1 21 ? -7.020 -14.967 -13.784 1.00 0.00 21 ARG A C 8
ATOM 9592 O O . ARG A 1 21 ? -6.910 -14.349 -12.725 1.00 0.00 21 ARG A O 8
ATOM 9613 N N . SER A 1 22 ? -6.031 -15.071 -14.667 1.00 0.00 22 SER A N 8
ATOM 9614 C CA . SER A 1 22 ? -4.731 -14.454 -14.434 1.00 0.00 22 SER A CA 8
ATOM 9615 C C . SER A 1 22 ? -4.774 -12.961 -14.746 1.00 0.00 22 SER A C 8
ATOM 9616 O O . SER A 1 22 ? -5.357 -12.540 -15.746 1.00 0.00 22 SER A O 8
ATOM 9624 N N . LEU A 1 23 ? -4.153 -12.165 -13.882 1.00 0.00 23 LEU A N 8
ATOM 9625 C CA . LEU A 1 23 ? -4.119 -10.718 -14.064 1.00 0.00 23 LEU A CA 8
ATOM 9626 C C . LEU A 1 23 ? -2.692 -10.189 -13.961 1.00 0.00 23 LEU A C 8
ATOM 9627 O O . LEU A 1 23 ? -1.748 -10.953 -13.752 1.00 0.00 23 LEU A O 8
ATOM 9643 N N . THR A 1 24 ? -2.540 -8.877 -14.106 1.00 0.00 24 THR A N 8
ATOM 9644 C CA . THR A 1 24 ? -1.229 -8.245 -14.028 1.00 0.00 24 THR A CA 8
ATOM 9645 C C . THR A 1 24 ? -1.134 -7.321 -12.820 1.00 0.00 24 THR A C 8
ATOM 9646 O O . THR A 1 24 ? -2.133 -6.789 -12.335 1.00 0.00 24 THR A O 8
ATOM 9657 N N . PRO A 1 25 ? 0.095 -7.122 -12.321 1.00 0.00 25 PRO A N 8
ATOM 9658 C CA . PRO A 1 25 ? 0.349 -6.260 -11.163 1.00 0.00 25 PRO A CA 8
ATOM 9659 C C . PRO A 1 25 ? 0.133 -4.784 -11.480 1.00 0.00 25 PRO A C 8
ATOM 9660 O O . PRO A 1 25 ? 0.090 -3.946 -10.580 1.00 0.00 25 PRO A O 8
ATOM 9671 N N . ARG A 1 26 ? -0.003 -4.474 -12.766 1.00 0.00 26 ARG A N 8
ATOM 9672 C CA . ARG A 1 26 ? -0.213 -3.099 -13.202 1.00 0.00 26 ARG A CA 8
ATOM 9673 C C . ARG A 1 26 ? -1.649 -2.658 -12.933 1.00 0.00 26 ARG A C 8
ATOM 9674 O O . ARG A 1 26 ? -1.920 -1.471 -12.750 1.00 0.00 26 ARG A O 8
ATOM 9695 N N . ASP A 1 27 ? -2.564 -3.621 -12.912 1.00 0.00 27 ASP A N 8
ATOM 9696 C CA . ASP A 1 27 ? -3.972 -3.332 -12.666 1.00 0.00 27 ASP A CA 8
ATOM 9697 C C . ASP A 1 27 ? -4.159 -2.654 -11.312 1.00 0.00 27 ASP A C 8
ATOM 9698 O O . ASP A 1 27 ? -5.119 -1.911 -11.105 1.00 0.00 27 ASP A O 8
ATOM 9707 N N . LYS A 1 28 ? -3.237 -2.916 -10.393 1.00 0.00 28 LYS A N 8
ATOM 9708 C CA . LYS A 1 28 ? -3.298 -2.332 -9.058 1.00 0.00 28 LYS A CA 8
ATOM 9709 C C . LYS A 1 28 ? -2.700 -0.929 -9.050 1.00 0.00 28 LYS A C 8
ATOM 9710 O O . LYS A 1 28 ? -3.132 -0.065 -8.286 1.00 0.00 28 LYS A O 8
ATOM 9729 N N . ILE A 1 29 ? -1.706 -0.710 -9.904 1.00 0.00 29 ILE A N 8
ATOM 9730 C CA . ILE A 1 29 ? -1.051 0.589 -9.996 1.00 0.00 29 ILE A CA 8
ATOM 9731 C C . ILE A 1 29 ? -2.014 1.656 -10.506 1.00 0.00 29 ILE A C 8
ATOM 9732 O O . ILE A 1 29 ? -1.917 2.825 -10.132 1.00 0.00 29 ILE A O 8
ATOM 9748 N N . HIS A 1 30 ? -2.946 1.244 -11.360 1.00 0.00 30 HIS A N 8
ATOM 9749 C CA . HIS A 1 30 ? -3.929 2.164 -11.920 1.00 0.00 30 HIS A CA 8
ATOM 9750 C C . HIS A 1 30 ? -4.489 3.084 -10.840 1.00 0.00 30 HIS A C 8
ATOM 9751 O O . HIS A 1 30 ? -4.251 4.291 -10.854 1.00 0.00 30 HIS A O 8
ATOM 9766 N N . ALA A 1 31 ? -5.236 2.505 -9.905 1.00 0.00 31 ALA A N 8
ATOM 9767 C CA . ALA A 1 31 ? -5.828 3.273 -8.817 1.00 0.00 31 ALA A CA 8
ATOM 9768 C C . ALA A 1 31 ? -4.755 3.974 -7.991 1.00 0.00 31 ALA A C 8
ATOM 9769 O O . ALA A 1 31 ? -4.854 5.169 -7.713 1.00 0.00 31 ALA A O 8
ATOM 9776 N N . ILE A 1 32 ? -3.730 3.223 -7.601 1.00 0.00 32 ILE A N 8
ATOM 9777 C CA . ILE A 1 32 ? -2.639 3.773 -6.808 1.00 0.00 32 ILE A CA 8
ATOM 9778 C C . ILE A 1 32 ? -2.373 5.229 -7.173 1.00 0.00 32 ILE A C 8
ATOM 9779 O O . ILE A 1 32 ? -2.117 6.060 -6.303 1.00 0.00 32 ILE A O 8
ATOM 9795 N N . GLN A 1 33 ? -2.437 5.530 -8.466 1.00 0.00 33 GLN A N 8
ATOM 9796 C CA . GLN A 1 33 ? -2.205 6.887 -8.946 1.00 0.00 33 GLN A CA 8
ATOM 9797 C C . GLN A 1 33 ? -3.299 7.832 -8.461 1.00 0.00 33 GLN A C 8
ATOM 9798 O O . GLN A 1 33 ? -3.037 8.759 -7.694 1.00 0.00 33 GLN A O 8
ATOM 9812 N N . ARG A 1 34 ? -4.526 7.590 -8.912 1.00 0.00 34 ARG A N 8
ATOM 9813 C CA . ARG A 1 34 ? -5.659 8.421 -8.524 1.00 0.00 34 ARG A CA 8
ATOM 9814 C C . ARG A 1 34 ? -5.524 8.885 -7.077 1.00 0.00 34 ARG A C 8
ATOM 9815 O O . ARG A 1 34 ? -5.797 10.043 -6.758 1.00 0.00 34 ARG A O 8
ATOM 9836 N N . ILE A 1 35 ? -5.100 7.975 -6.206 1.00 0.00 35 ILE A N 8
ATOM 9837 C CA . ILE A 1 35 ? -4.928 8.292 -4.794 1.00 0.00 35 ILE A CA 8
ATOM 9838 C C . ILE A 1 35 ? -3.854 9.357 -4.597 1.00 0.00 35 ILE A C 8
ATOM 9839 O O . ILE A 1 35 ? -4.071 10.352 -3.904 1.00 0.00 35 ILE A O 8
ATOM 9855 N N . HIS A 1 36 ? -2.695 9.142 -5.211 1.00 0.00 36 HIS A N 8
ATOM 9856 C CA . HIS A 1 36 ? -1.587 10.084 -5.105 1.00 0.00 36 HIS A CA 8
ATOM 9857 C C . HIS A 1 36 ? -1.990 11.458 -5.634 1.00 0.00 36 HIS A C 8
ATOM 9858 O O . HIS A 1 36 ? -1.592 12.486 -5.086 1.00 0.00 36 HIS A O 8
ATOM 9873 N N . ASP A 1 37 ? -2.779 11.466 -6.703 1.00 0.00 37 ASP A N 8
ATOM 9874 C CA . ASP A 1 37 ? -3.235 12.713 -7.306 1.00 0.00 37 ASP A CA 8
ATOM 9875 C C . ASP A 1 37 ? -4.097 13.506 -6.329 1.00 0.00 37 ASP A C 8
ATOM 9876 O O . ASP A 1 37 ? -3.835 14.678 -6.063 1.00 0.00 37 ASP A O 8
ATOM 9885 N N . GLY A 1 38 ? -5.130 12.857 -5.798 1.00 0.00 38 GLY A N 8
ATOM 9886 C CA . GLY A 1 38 ? -6.016 13.518 -4.857 1.00 0.00 38 GLY A CA 8
ATOM 9887 C C . GLY A 1 38 ? -7.236 12.682 -4.525 1.00 0.00 38 GLY A C 8
ATOM 9888 O O . GLY A 1 38 ? -7.759 12.750 -3.414 1.00 0.00 38 GLY A O 8
ATOM 9892 N N . GLU A 1 39 ? -7.691 11.892 -5.493 1.00 0.00 39 GLU A N 8
ATOM 9893 C CA . GLU A 1 39 ? -8.859 11.041 -5.297 1.00 0.00 39 GLU A CA 8
ATOM 9894 C C . GLU A 1 39 ? -8.788 10.319 -3.955 1.00 0.00 39 GLU A C 8
ATOM 9895 O O . GLU A 1 39 ? -7.704 10.004 -3.464 1.00 0.00 39 GLU A O 8
ATOM 9907 N N . SER A 1 40 ? -9.951 10.060 -3.366 1.00 0.00 40 SER A N 8
ATOM 9908 C CA . SER A 1 40 ? -10.022 9.379 -2.079 1.00 0.00 40 SER A CA 8
ATOM 9909 C C . SER A 1 40 ? -9.994 7.864 -2.263 1.00 0.00 40 SER A C 8
ATOM 9910 O O . SER A 1 40 ? -10.691 7.318 -3.119 1.00 0.00 40 SER A O 8
ATOM 9918 N N . LYS A 1 41 ? -9.183 7.191 -1.454 1.00 0.00 41 LYS A N 8
ATOM 9919 C CA . LYS A 1 41 ? -9.063 5.740 -1.525 1.00 0.00 41 LYS A CA 8
ATOM 9920 C C . LYS A 1 41 ? -10.429 5.090 -1.723 1.00 0.00 41 LYS A C 8
ATOM 9921 O O . LYS A 1 41 ? -10.585 4.189 -2.547 1.00 0.00 41 LYS A O 8
ATOM 9940 N N . ALA A 1 42 ? -11.416 5.554 -0.963 1.00 0.00 42 ALA A N 8
ATOM 9941 C CA . ALA A 1 42 ? -12.769 5.020 -1.059 1.00 0.00 42 ALA A CA 8
ATOM 9942 C C . ALA A 1 42 ? -13.393 5.344 -2.412 1.00 0.00 42 ALA A C 8
ATOM 9943 O O . ALA A 1 42 ? -14.103 4.522 -2.991 1.00 0.00 42 ALA A O 8
ATOM 9950 N N . SER A 1 43 ? -13.123 6.546 -2.910 1.00 0.00 43 SER A N 8
ATOM 9951 C CA . SER A 1 43 ? -13.662 6.980 -4.193 1.00 0.00 43 SER A CA 8
ATOM 9952 C C . SER A 1 43 ? -13.147 6.097 -5.326 1.00 0.00 43 SER A C 8
ATOM 9953 O O . SER A 1 43 ? -13.881 5.774 -6.260 1.00 0.00 43 SER A O 8
ATOM 9961 N N . VAL A 1 44 ? -11.880 5.708 -5.235 1.00 0.00 44 VAL A N 8
ATOM 9962 C CA . VAL A 1 44 ? -11.265 4.861 -6.250 1.00 0.00 44 VAL A CA 8
ATOM 9963 C C . VAL A 1 44 ? -11.640 3.397 -6.045 1.00 0.00 44 VAL A C 8
ATOM 9964 O O . VAL A 1 44 ? -11.931 2.681 -7.002 1.00 0.00 44 VAL A O 8
ATOM 9977 N N . ALA A 1 45 ? -11.631 2.960 -4.790 1.00 0.00 45 ALA A N 8
ATOM 9978 C CA . ALA A 1 45 ? -11.973 1.582 -4.458 1.00 0.00 45 ALA A CA 8
ATOM 9979 C C . ALA A 1 45 ? -13.263 1.155 -5.150 1.00 0.00 45 ALA A C 8
ATOM 9980 O O . ALA A 1 45 ? -13.331 0.081 -5.747 1.00 0.00 45 ALA A O 8
ATOM 9987 N N . ARG A 1 46 ? -14.283 2.002 -5.065 1.00 0.00 46 ARG A N 8
ATOM 9988 C CA . ARG A 1 46 ? -15.571 1.711 -5.681 1.00 0.00 46 ARG A CA 8
ATOM 9989 C C . ARG A 1 46 ? -15.512 1.921 -7.192 1.00 0.00 46 ARG A C 8
ATOM 9990 O O . ARG A 1 46 ? -16.293 1.335 -7.941 1.00 0.00 46 ARG A O 8
ATOM 10011 N N . ASP A 1 47 ? -14.580 2.761 -7.630 1.00 0.00 47 ASP A N 8
ATOM 10012 C CA . ASP A 1 47 ? -14.418 3.048 -9.051 1.00 0.00 47 ASP A CA 8
ATOM 10013 C C . ASP A 1 47 ? -14.315 1.758 -9.858 1.00 0.00 47 ASP A C 8
ATOM 10014 O O . ASP A 1 47 ? -14.751 1.698 -11.008 1.00 0.00 47 ASP A O 8
ATOM 10023 N N . ILE A 1 48 ? -13.737 0.729 -9.248 1.00 0.00 48 ILE A N 8
ATOM 10024 C CA . ILE A 1 48 ? -13.578 -0.560 -9.911 1.00 0.00 48 ILE A CA 8
ATOM 10025 C C . ILE A 1 48 ? -14.521 -1.602 -9.320 1.00 0.00 48 ILE A C 8
ATOM 10026 O O . ILE A 1 48 ? -14.960 -2.520 -10.011 1.00 0.00 48 ILE A O 8
ATOM 10042 N N . GLY A 1 49 ? -14.831 -1.452 -8.036 1.00 0.00 49 GLY A N 8
ATOM 10043 C CA . GLY A 1 49 ? -15.722 -2.386 -7.373 1.00 0.00 49 GLY A CA 8
ATOM 10044 C C . GLY A 1 49 ? -15.003 -3.253 -6.359 1.00 0.00 49 GLY A C 8
ATOM 10045 O O . GLY A 1 49 ? -15.219 -4.464 -6.302 1.00 0.00 49 GLY A O 8
ATOM 10049 N N . VAL A 1 50 ? -14.145 -2.633 -5.555 1.00 0.00 50 VAL A N 8
ATOM 10050 C CA . VAL A 1 50 ? -13.391 -3.356 -4.538 1.00 0.00 50 VAL A CA 8
ATOM 10051 C C . VAL A 1 50 ? -13.530 -2.689 -3.174 1.00 0.00 50 VAL A C 8
ATOM 10052 O O . VAL A 1 50 ? -13.656 -1.470 -3.061 1.00 0.00 50 VAL A O 8
ATOM 10065 N N . PRO A 1 51 ? -13.506 -3.507 -2.111 1.00 0.00 51 PRO A N 8
ATOM 10066 C CA . PRO A 1 51 ? -13.627 -3.019 -0.734 1.00 0.00 51 PRO A CA 8
ATOM 10067 C C . PRO A 1 51 ? -12.396 -2.239 -0.285 1.00 0.00 51 PRO A C 8
ATOM 10068 O O . PRO A 1 51 ? -11.265 -2.675 -0.493 1.00 0.00 51 PRO A O 8
ATOM 10079 N N . GLU A 1 52 ? -12.625 -1.084 0.333 1.00 0.00 52 GLU A N 8
ATOM 10080 C CA . GLU A 1 52 ? -11.533 -0.244 0.810 1.00 0.00 52 GLU A CA 8
ATOM 10081 C C . GLU A 1 52 ? -10.473 -1.082 1.521 1.00 0.00 52 GLU A C 8
ATOM 10082 O O . GLU A 1 52 ? -9.289 -0.748 1.504 1.00 0.00 52 GLU A O 8
ATOM 10094 N N . SER A 1 53 ? -10.909 -2.171 2.145 1.00 0.00 53 SER A N 8
ATOM 10095 C CA . SER A 1 53 ? -10.000 -3.055 2.866 1.00 0.00 53 SER A CA 8
ATOM 10096 C C . SER A 1 53 ? -8.910 -3.585 1.939 1.00 0.00 53 SER A C 8
ATOM 10097 O O . SER A 1 53 ? -7.720 -3.495 2.245 1.00 0.00 53 SER A O 8
ATOM 10105 N N . THR A 1 54 ? -9.324 -4.139 0.804 1.00 0.00 54 THR A N 8
ATOM 10106 C CA . THR A 1 54 ? -8.385 -4.685 -0.167 1.00 0.00 54 THR A CA 8
ATOM 10107 C C . THR A 1 54 ? -7.521 -3.585 -0.775 1.00 0.00 54 THR A C 8
ATOM 10108 O O . THR A 1 54 ? -6.292 -3.673 -0.770 1.00 0.00 54 THR A O 8
ATOM 10119 N N . LEU A 1 55 ? -8.170 -2.551 -1.297 1.00 0.00 55 LEU A N 8
ATOM 10120 C CA . LEU A 1 55 ? -7.460 -1.432 -1.909 1.00 0.00 55 LEU A CA 8
ATOM 10121 C C . LEU A 1 55 ? -6.212 -1.076 -1.108 1.00 0.00 55 LEU A C 8
ATOM 10122 O O . LEU A 1 55 ? -5.098 -1.101 -1.631 1.00 0.00 55 LEU A O 8
ATOM 10138 N N . ARG A 1 56 ? -6.406 -0.746 0.165 1.00 0.00 56 ARG A N 8
ATOM 10139 C CA . ARG A 1 56 ? -5.296 -0.386 1.039 1.00 0.00 56 ARG A CA 8
ATOM 10140 C C . ARG A 1 56 ? -4.115 -1.331 0.835 1.00 0.00 56 ARG A C 8
ATOM 10141 O O . ARG A 1 56 ? -2.968 -0.896 0.743 1.00 0.00 56 ARG A O 8
ATOM 10162 N N . GLY A 1 57 ? -4.405 -2.626 0.766 1.00 0.00 57 GLY A N 8
ATOM 10163 C CA . GLY A 1 57 ? -3.357 -3.612 0.574 1.00 0.00 57 GLY A CA 8
ATOM 10164 C C . GLY A 1 57 ? -2.353 -3.193 -0.482 1.00 0.00 57 GLY A C 8
ATOM 10165 O O . GLY A 1 57 ? -1.150 -3.153 -0.223 1.00 0.00 57 GLY A O 8
ATOM 10169 N N . TRP A 1 58 ? -2.847 -2.882 -1.675 1.00 0.00 58 TRP A N 8
ATOM 10170 C CA . TRP A 1 58 ? -1.984 -2.466 -2.774 1.00 0.00 58 TRP A CA 8
ATOM 10171 C C . TRP A 1 58 ? -1.095 -1.299 -2.357 1.00 0.00 58 TRP A C 8
ATOM 10172 O O . TRP A 1 58 ? 0.124 -1.344 -2.524 1.00 0.00 58 TRP A O 8
ATOM 10193 N N . CYS A 1 59 ? -1.713 -0.256 -1.814 1.00 0.00 59 CYS A N 8
ATOM 10194 C CA . CYS A 1 59 ? -0.977 0.924 -1.373 1.00 0.00 59 CYS A CA 8
ATOM 10195 C C . CYS A 1 59 ? 0.142 0.539 -0.410 1.00 0.00 59 CYS A C 8
ATOM 10196 O O . CYS A 1 59 ? 1.240 1.092 -0.464 1.00 0.00 59 CYS A O 8
ATOM 10204 N N . LYS A 1 60 ? -0.146 -0.412 0.472 1.00 0.00 60 LYS A N 8
ATOM 10205 C CA . LYS A 1 60 ? 0.835 -0.873 1.448 1.00 0.00 60 LYS A CA 8
ATOM 10206 C C . LYS A 1 60 ? 2.143 -1.257 0.765 1.00 0.00 60 LYS A C 8
ATOM 10207 O O . LYS A 1 60 ? 3.198 -0.699 1.064 1.00 0.00 60 LYS A O 8
ATOM 10226 N N . ASN A 1 61 ? 2.067 -2.214 -0.154 1.00 0.00 61 ASN A N 8
ATOM 10227 C CA . ASN A 1 61 ? 3.246 -2.673 -0.880 1.00 0.00 61 ASN A CA 8
ATOM 10228 C C . ASN A 1 61 ? 3.362 -1.969 -2.229 1.00 0.00 61 ASN A C 8
ATOM 10229 O O . ASN A 1 61 ? 3.952 -2.501 -3.168 1.00 0.00 61 ASN A O 8
ATOM 10240 N N . GLU A 1 62 ? 2.794 -0.770 -2.316 1.00 0.00 62 GLU A N 8
ATOM 10241 C CA . GLU A 1 62 ? 2.834 0.006 -3.550 1.00 0.00 62 GLU A CA 8
ATOM 10242 C C . GLU A 1 62 ? 4.247 0.040 -4.125 1.00 0.00 62 GLU A C 8
ATOM 10243 O O . GLU A 1 62 ? 4.445 -0.157 -5.324 1.00 0.00 62 GLU A O 8
ATOM 10255 N N . ASP A 1 63 ? 5.224 0.292 -3.262 1.00 0.00 63 ASP A N 8
ATOM 10256 C CA . ASP A 1 63 ? 6.619 0.352 -3.684 1.00 0.00 63 ASP A CA 8
ATOM 10257 C C . ASP A 1 63 ? 6.926 -0.738 -4.706 1.00 0.00 63 ASP A C 8
ATOM 10258 O O . ASP A 1 63 ? 7.296 -0.450 -5.844 1.00 0.00 63 ASP A O 8
ATOM 10267 N N . LYS A 1 64 ? 6.770 -1.991 -4.292 1.00 0.00 64 LYS A N 8
ATOM 10268 C CA . LYS A 1 64 ? 7.030 -3.125 -5.170 1.00 0.00 64 LYS A CA 8
ATOM 10269 C C . LYS A 1 64 ? 6.122 -3.084 -6.395 1.00 0.00 64 LYS A C 8
ATOM 10270 O O . LYS A 1 64 ? 6.595 -3.077 -7.532 1.00 0.00 64 LYS A O 8
ATOM 10289 N N . LEU A 1 65 ? 4.815 -3.055 -6.156 1.00 0.00 65 LEU A N 8
ATOM 10290 C CA . LEU A 1 65 ? 3.840 -3.013 -7.240 1.00 0.00 65 LEU A CA 8
ATOM 10291 C C . LEU A 1 65 ? 4.312 -2.093 -8.362 1.00 0.00 65 LEU A C 8
ATOM 10292 O O . LEU A 1 65 ? 4.404 -2.505 -9.518 1.00 0.00 65 LEU A O 8
ATOM 10308 N N . ARG A 1 66 ? 4.613 -0.847 -8.011 1.00 0.00 66 ARG A N 8
ATOM 10309 C CA . ARG A 1 66 ? 5.077 0.130 -8.988 1.00 0.00 66 ARG A CA 8
ATOM 10310 C C . ARG A 1 66 ? 6.246 -0.422 -9.797 1.00 0.00 66 ARG A C 8
ATOM 10311 O O . ARG A 1 66 ? 6.394 -0.120 -10.982 1.00 0.00 66 ARG A O 8
ATOM 10332 N N . PHE A 1 67 ? 7.076 -1.234 -9.149 1.00 0.00 67 PHE A N 8
ATOM 10333 C CA . PHE A 1 67 ? 8.234 -1.828 -9.808 1.00 0.00 67 PHE A CA 8
ATOM 10334 C C . PHE A 1 67 ? 7.908 -3.227 -10.323 1.00 0.00 67 PHE A C 8
ATOM 10335 O O . PHE A 1 67 ? 8.671 -3.809 -11.093 1.00 0.00 67 PHE A O 8
ATOM 10352 N N . MET A 1 68 ? 6.769 -3.759 -9.892 1.00 0.00 68 MET A N 8
ATOM 10353 C CA . MET A 1 68 ? 6.341 -5.089 -10.310 1.00 0.00 68 MET A CA 8
ATOM 10354 C C . MET A 1 68 ? 6.030 -5.116 -11.803 1.00 0.00 68 MET A C 8
ATOM 10355 O O . MET A 1 68 ? 6.626 -5.885 -12.557 1.00 0.00 68 MET A O 8
ATOM 10369 N N . SER A 1 69 ? 5.093 -4.272 -12.223 1.00 0.00 69 SER A N 8
ATOM 10370 C CA . SER A 1 69 ? 4.701 -4.202 -13.626 1.00 0.00 69 SER A CA 8
ATOM 10371 C C . SER A 1 69 ? 5.913 -4.364 -14.538 1.00 0.00 69 SER A C 8
ATOM 10372 O O . SER A 1 69 ? 5.799 -4.865 -15.657 1.00 0.00 69 SER A O 8
ATOM 10380 N N . ARG A 1 70 ? 7.073 -3.937 -14.052 1.00 0.00 70 ARG A N 8
ATOM 10381 C CA . ARG A 1 70 ? 8.307 -4.033 -14.822 1.00 0.00 70 ARG A CA 8
ATOM 10382 C C . ARG A 1 70 ? 8.729 -5.489 -14.993 1.00 0.00 70 ARG A C 8
ATOM 10383 O O . ARG A 1 70 ? 9.089 -5.916 -16.090 1.00 0.00 70 ARG A O 8
ATOM 10404 N N . GLN A 1 71 ? 8.683 -6.245 -13.901 1.00 0.00 71 GLN A N 8
ATOM 10405 C CA . GLN A 1 71 ? 9.062 -7.653 -13.930 1.00 0.00 71 GLN A CA 8
ATOM 10406 C C . GLN A 1 71 ? 7.954 -8.502 -14.544 1.00 0.00 71 GLN A C 8
ATOM 10407 O O . GLN A 1 71 ? 7.105 -9.040 -13.834 1.00 0.00 71 GLN A O 8
ATOM 10421 N N . SER A 1 72 ? 7.969 -8.618 -15.868 1.00 0.00 72 SER A N 8
ATOM 10422 C CA . SER A 1 72 ? 6.963 -9.399 -16.578 1.00 0.00 72 SER A CA 8
ATOM 10423 C C . SER A 1 72 ? 6.850 -10.803 -15.991 1.00 0.00 72 SER A C 8
ATOM 10424 O O . SER A 1 72 ? 7.587 -11.710 -16.376 1.00 0.00 72 SER A O 8
ATOM 10432 N N . ALA A 1 73 ? 5.921 -10.973 -15.056 1.00 0.00 73 ALA A N 8
ATOM 10433 C CA . ALA A 1 73 ? 5.709 -12.265 -14.416 1.00 0.00 73 ALA A CA 8
ATOM 10434 C C . ALA A 1 73 ? 4.234 -12.652 -14.435 1.00 0.00 73 ALA A C 8
ATOM 10435 O O . ALA A 1 73 ? 3.405 -11.952 -15.017 1.00 0.00 73 ALA A O 8
ATOM 10442 N N . THR A 1 74 ? 3.913 -13.773 -13.796 1.00 0.00 74 THR A N 8
ATOM 10443 C CA . THR A 1 74 ? 2.538 -14.254 -13.742 1.00 0.00 74 THR A CA 8
ATOM 10444 C C . THR A 1 74 ? 2.127 -14.583 -12.311 1.00 0.00 74 THR A C 8
ATOM 10445 O O . THR A 1 74 ? 2.867 -15.238 -11.577 1.00 0.00 74 THR A O 8
ATOM 10456 N N . ASP A 1 75 ? 0.943 -14.124 -11.921 1.00 0.00 75 ASP A N 8
ATOM 10457 C CA . ASP A 1 75 ? 0.432 -14.371 -10.577 1.00 0.00 75 ASP A CA 8
ATOM 10458 C C . ASP A 1 75 ? -1.052 -14.723 -10.616 1.00 0.00 75 ASP A C 8
ATOM 10459 O O . ASP A 1 75 ? -1.741 -14.443 -11.596 1.00 0.00 75 ASP A O 8
ATOM 10468 N N . ASN A 1 76 ? -1.537 -15.340 -9.543 1.00 0.00 76 ASN A N 8
ATOM 10469 C CA . ASN A 1 76 ? -2.939 -15.731 -9.456 1.00 0.00 76 ASN A CA 8
ATOM 10470 C C . ASN A 1 76 ? -3.678 -14.881 -8.428 1.00 0.00 76 ASN A C 8
ATOM 10471 O O . ASN A 1 76 ? -3.068 -14.313 -7.521 1.00 0.00 76 ASN A O 8
ATOM 10482 N N . LEU A 1 77 ? -4.996 -14.797 -8.575 1.00 0.00 77 LEU A N 8
ATOM 10483 C CA . LEU A 1 77 ? -5.820 -14.016 -7.659 1.00 0.00 77 LEU A CA 8
ATOM 10484 C C . LEU A 1 77 ? -6.105 -14.798 -6.381 1.00 0.00 77 LEU A C 8
ATOM 10485 O O . LEU A 1 77 ? -6.396 -15.994 -6.426 1.00 0.00 77 LEU A O 8
ATOM 10501 N N . CYS A 1 78 ? -6.022 -14.116 -5.245 1.00 0.00 78 CYS A N 8
ATOM 10502 C CA . CYS A 1 78 ? -6.272 -14.746 -3.954 1.00 0.00 78 CYS A CA 8
ATOM 10503 C C . CYS A 1 78 ? -7.636 -14.340 -3.405 1.00 0.00 78 CYS A C 8
ATOM 10504 O O . CYS A 1 78 ? -8.114 -13.234 -3.659 1.00 0.00 78 CYS A O 8
ATOM 10512 N N . ALA A 1 79 ? -8.259 -15.242 -2.654 1.00 0.00 79 ALA A N 8
ATOM 10513 C CA . ALA A 1 79 ? -9.568 -14.977 -2.070 1.00 0.00 79 ALA A CA 8
ATOM 10514 C C . ALA A 1 79 ? -9.927 -16.030 -1.027 1.00 0.00 79 ALA A C 8
ATOM 10515 O O . ALA A 1 79 ? -9.133 -16.925 -0.736 1.00 0.00 79 ALA A O 8
ATOM 10522 N N . ASP A 1 80 ? -11.126 -15.916 -0.466 1.00 0.00 80 ASP A N 8
ATOM 10523 C CA . ASP A 1 80 ? -11.589 -16.858 0.546 1.00 0.00 80 ASP A CA 8
ATOM 10524 C C . ASP A 1 80 ? -11.118 -18.273 0.227 1.00 0.00 80 ASP A C 8
ATOM 10525 O O . ASP A 1 80 ? -11.774 -19.004 -0.514 1.00 0.00 80 ASP A O 8
ATOM 10534 N N . ALA A 1 81 ? -9.976 -18.653 0.791 1.00 0.00 81 ALA A N 8
ATOM 10535 C CA . ALA A 1 81 ? -9.418 -19.980 0.567 1.00 0.00 81 ALA A CA 8
ATOM 10536 C C . ALA A 1 81 ? -8.313 -20.288 1.573 1.00 0.00 81 ALA A C 8
ATOM 10537 O O . ALA A 1 81 ? -7.556 -19.401 1.970 1.00 0.00 81 ALA A O 8
ATOM 10544 N N . LEU A 1 82 ? -8.226 -21.549 1.981 1.00 0.00 82 LEU A N 8
ATOM 10545 C CA . LEU A 1 82 ? -7.214 -21.973 2.942 1.00 0.00 82 LEU A CA 8
ATOM 10546 C C . LEU A 1 82 ? -6.032 -22.628 2.234 1.00 0.00 82 LEU A C 8
ATOM 10547 O O . LEU A 1 82 ? -6.202 -23.322 1.232 1.00 0.00 82 LEU A O 8
ATOM 10563 N N . GLY A 1 83 ? -4.833 -22.404 2.764 1.00 0.00 83 GLY A N 8
ATOM 10564 C CA . GLY A 1 83 ? -3.641 -22.982 2.171 1.00 0.00 83 GLY A CA 8
ATOM 10565 C C . GLY A 1 83 ? -3.412 -22.507 0.749 1.00 0.00 83 GLY A C 8
ATOM 10566 O O . GLY A 1 83 ? -3.991 -23.047 -0.193 1.00 0.00 83 GLY A O 8
ATOM 10570 N N . ASP A 1 84 ? -2.568 -21.493 0.594 1.00 0.00 84 ASP A N 8
ATOM 10571 C CA . ASP A 1 84 ? -2.264 -20.945 -0.722 1.00 0.00 84 ASP A CA 8
ATOM 10572 C C . ASP A 1 84 ? -1.715 -22.026 -1.648 1.00 0.00 84 ASP A C 8
ATOM 10573 O O . ASP A 1 84 ? -0.803 -22.768 -1.282 1.00 0.00 84 ASP A O 8
ATOM 10582 N N . LYS A 1 85 ? -2.278 -22.111 -2.849 1.00 0.00 85 LYS A N 8
ATOM 10583 C CA . LYS A 1 85 ? -1.845 -23.102 -3.828 1.00 0.00 85 LYS A CA 8
ATOM 10584 C C . LYS A 1 85 ? -1.596 -22.451 -5.185 1.00 0.00 85 LYS A C 8
ATOM 10585 O O . LYS A 1 85 ? -2.508 -21.892 -5.793 1.00 0.00 85 LYS A O 8
ATOM 10604 N N . MET A 1 86 ? -0.355 -22.530 -5.654 1.00 0.00 86 MET A N 8
ATOM 10605 C CA . MET A 1 86 ? 0.013 -21.952 -6.941 1.00 0.00 86 MET A CA 8
ATOM 10606 C C . MET A 1 86 ? -0.405 -22.866 -8.088 1.00 0.00 86 MET A C 8
ATOM 10607 O O . MET A 1 86 ? -0.768 -22.398 -9.168 1.00 0.00 86 MET A O 8
ATOM 10621 N N . ASP A 1 87 ? -0.351 -24.172 -7.848 1.00 0.00 87 ASP A N 8
ATOM 10622 C CA . ASP A 1 87 ? -0.726 -25.152 -8.860 1.00 0.00 87 ASP A CA 8
ATOM 10623 C C . ASP A 1 87 ? -1.967 -25.928 -8.433 1.00 0.00 87 ASP A C 8
ATOM 10624 O O . ASP A 1 87 ? -1.944 -26.656 -7.439 1.00 0.00 87 ASP A O 8
ATOM 10633 N N . GLY A 1 1 ? 35.577 14.224 -48.369 1.00 0.00 1 GLY A N 9
ATOM 10634 C CA . GLY A 1 1 ? 35.146 12.852 -48.562 1.00 0.00 1 GLY A CA 9
ATOM 10635 C C . GLY A 1 1 ? 33.873 12.531 -47.804 1.00 0.00 1 GLY A C 9
ATOM 10636 O O . GLY A 1 1 ? 33.551 13.186 -46.813 1.00 0.00 1 GLY A O 9
ATOM 10640 N N . SER A 1 2 ? 33.146 11.521 -48.272 1.00 0.00 2 SER A N 9
ATOM 10641 C CA . SER A 1 2 ? 31.898 11.118 -47.634 1.00 0.00 2 SER A CA 9
ATOM 10642 C C . SER A 1 2 ? 32.118 9.917 -46.720 1.00 0.00 2 SER A C 9
ATOM 10643 O O . SER A 1 2 ? 33.003 9.095 -46.958 1.00 0.00 2 SER A O 9
ATOM 10651 N N . SER A 1 3 ? 31.307 9.823 -45.671 1.00 0.00 3 SER A N 9
ATOM 10652 C CA . SER A 1 3 ? 31.414 8.725 -44.718 1.00 0.00 3 SER A CA 9
ATOM 10653 C C . SER A 1 3 ? 30.048 8.099 -44.454 1.00 0.00 3 SER A C 9
ATOM 10654 O O . SER A 1 3 ? 29.825 6.924 -44.743 1.00 0.00 3 SER A O 9
ATOM 10662 N N . GLY A 1 4 ? 29.136 8.894 -43.902 1.00 0.00 4 GLY A N 9
ATOM 10663 C CA . GLY A 1 4 ? 27.803 8.401 -43.608 1.00 0.00 4 GLY A CA 9
ATOM 10664 C C . GLY A 1 4 ? 27.734 7.674 -42.279 1.00 0.00 4 GLY A C 9
ATOM 10665 O O . GLY A 1 4 ? 28.708 7.056 -41.851 1.00 0.00 4 GLY A O 9
ATOM 10669 N N . SER A 1 5 ? 26.579 7.750 -41.625 1.00 0.00 5 SER A N 9
ATOM 10670 C CA . SER A 1 5 ? 26.388 7.099 -40.334 1.00 0.00 5 SER A CA 9
ATOM 10671 C C . SER A 1 5 ? 24.904 6.906 -40.037 1.00 0.00 5 SER A C 9
ATOM 10672 O O . SER A 1 5 ? 24.079 7.761 -40.360 1.00 0.00 5 SER A O 9
ATOM 10680 N N . SER A 1 6 ? 24.572 5.777 -39.420 1.00 0.00 6 SER A N 9
ATOM 10681 C CA . SER A 1 6 ? 23.188 5.468 -39.083 1.00 0.00 6 SER A CA 9
ATOM 10682 C C . SER A 1 6 ? 23.119 4.458 -37.942 1.00 0.00 6 SER A C 9
ATOM 10683 O O . SER A 1 6 ? 24.108 3.802 -37.618 1.00 0.00 6 SER A O 9
ATOM 10691 N N . GLY A 1 7 ? 21.941 4.338 -37.336 1.00 0.00 7 GLY A N 9
ATOM 10692 C CA . GLY A 1 7 ? 21.764 3.406 -36.237 1.00 0.00 7 GLY A CA 9
ATOM 10693 C C . GLY A 1 7 ? 20.629 2.432 -36.481 1.00 0.00 7 GLY A C 9
ATOM 10694 O O . GLY A 1 7 ? 19.925 2.528 -37.486 1.00 0.00 7 GLY A O 9
ATOM 10698 N N . MET A 1 8 ? 20.451 1.490 -35.561 1.00 0.00 8 MET A N 9
ATOM 10699 C CA . MET A 1 8 ? 19.394 0.493 -35.682 1.00 0.00 8 MET A CA 9
ATOM 10700 C C . MET A 1 8 ? 18.906 0.049 -34.307 1.00 0.00 8 MET A C 9
ATOM 10701 O O . MET A 1 8 ? 19.685 -0.439 -33.490 1.00 0.00 8 MET A O 9
ATOM 10715 N N . ASN A 1 9 ? 17.611 0.221 -34.059 1.00 0.00 9 ASN A N 9
ATOM 10716 C CA . ASN A 1 9 ? 17.020 -0.162 -32.782 1.00 0.00 9 ASN A CA 9
ATOM 10717 C C . ASN A 1 9 ? 15.540 -0.495 -32.946 1.00 0.00 9 ASN A C 9
ATOM 10718 O O . ASN A 1 9 ? 14.731 0.373 -33.272 1.00 0.00 9 ASN A O 9
ATOM 10729 N N . ILE A 1 10 ? 15.195 -1.758 -32.717 1.00 0.00 10 ILE A N 9
ATOM 10730 C CA . ILE A 1 10 ? 13.813 -2.205 -32.837 1.00 0.00 10 ILE A CA 9
ATOM 10731 C C . ILE A 1 10 ? 13.269 -2.677 -31.493 1.00 0.00 10 ILE A C 9
ATOM 10732 O O . ILE A 1 10 ? 13.691 -3.708 -30.969 1.00 0.00 10 ILE A O 9
ATOM 10748 N N . ARG A 1 11 ? 12.328 -1.917 -30.942 1.00 0.00 11 ARG A N 9
ATOM 10749 C CA . ARG A 1 11 ? 11.725 -2.258 -29.659 1.00 0.00 11 ARG A CA 9
ATOM 10750 C C . ARG A 1 11 ? 10.321 -2.822 -29.851 1.00 0.00 11 ARG A C 9
ATOM 10751 O O . ARG A 1 11 ? 9.328 -2.121 -29.658 1.00 0.00 11 ARG A O 9
ATOM 10772 N N . MET A 1 12 ? 10.246 -4.093 -30.232 1.00 0.00 12 MET A N 9
ATOM 10773 C CA . MET A 1 12 ? 8.963 -4.751 -30.449 1.00 0.00 12 MET A CA 9
ATOM 10774 C C . MET A 1 12 ? 8.825 -5.982 -29.559 1.00 0.00 12 MET A C 9
ATOM 10775 O O . MET A 1 12 ? 9.815 -6.632 -29.225 1.00 0.00 12 MET A O 9
ATOM 10789 N N . GLY A 1 13 ? 7.591 -6.297 -29.178 1.00 0.00 13 GLY A N 9
ATOM 10790 C CA . GLY A 1 13 ? 7.347 -7.449 -28.330 1.00 0.00 13 GLY A CA 9
ATOM 10791 C C . GLY A 1 13 ? 7.198 -8.732 -29.123 1.00 0.00 13 GLY A C 9
ATOM 10792 O O . GLY A 1 13 ? 6.415 -8.797 -30.072 1.00 0.00 13 GLY A O 9
ATOM 10796 N N . THR A 1 14 ? 7.951 -9.756 -28.736 1.00 0.00 14 THR A N 9
ATOM 10797 C CA . THR A 1 14 ? 7.901 -11.043 -29.419 1.00 0.00 14 THR A CA 9
ATOM 10798 C C . THR A 1 14 ? 6.756 -11.900 -28.894 1.00 0.00 14 THR A C 9
ATOM 10799 O O . THR A 1 14 ? 6.438 -12.946 -29.461 1.00 0.00 14 THR A O 9
ATOM 10810 N N . LYS A 1 15 ? 6.139 -11.452 -27.806 1.00 0.00 15 LYS A N 9
ATOM 10811 C CA . LYS A 1 15 ? 5.027 -12.178 -27.203 1.00 0.00 15 LYS A CA 9
ATOM 10812 C C . LYS A 1 15 ? 4.316 -11.318 -26.163 1.00 0.00 15 LYS A C 9
ATOM 10813 O O . LYS A 1 15 ? 4.957 -10.607 -25.389 1.00 0.00 15 LYS A O 9
ATOM 10832 N N . GLY A 1 16 ? 2.989 -11.389 -26.149 1.00 0.00 16 GLY A N 9
ATOM 10833 C CA . GLY A 1 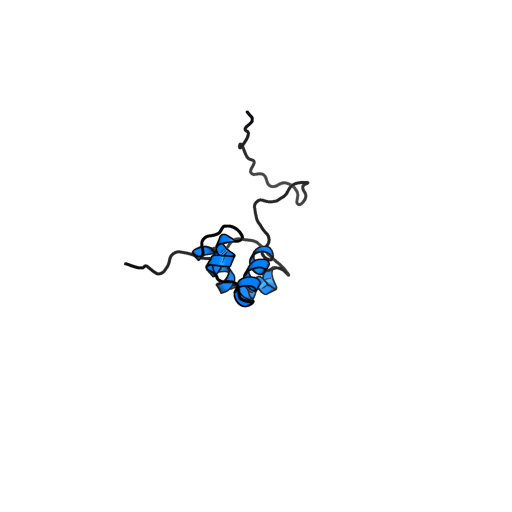16 ? 2.214 -10.612 -25.198 1.00 0.00 16 GLY A CA 9
ATOM 10834 C C . GLY A 1 16 ? 0.770 -11.066 -25.120 1.00 0.00 16 GLY A C 9
ATOM 10835 O O . GLY A 1 16 ? -0.136 -10.360 -25.563 1.00 0.00 16 GLY A O 9
ATOM 10839 N N . LYS A 1 17 ? 0.553 -12.250 -24.556 1.00 0.00 17 LYS A N 9
ATOM 10840 C CA . LYS A 1 17 ? -0.791 -12.799 -24.421 1.00 0.00 17 LYS A CA 9
ATOM 10841 C C . LYS A 1 17 ? -0.951 -13.525 -23.089 1.00 0.00 17 LYS A C 9
ATOM 10842 O O . LYS A 1 17 ? -0.261 -14.509 -22.822 1.00 0.00 17 LYS A O 9
ATOM 10861 N N . ARG A 1 18 ? -1.865 -13.035 -22.258 1.00 0.00 18 ARG A N 9
ATOM 10862 C CA . ARG A 1 18 ? -2.114 -13.638 -20.955 1.00 0.00 18 ARG A CA 9
ATOM 10863 C C . ARG A 1 18 ? -3.568 -14.085 -20.832 1.00 0.00 18 ARG A C 9
ATOM 10864 O O . ARG A 1 18 ? -4.478 -13.487 -21.407 1.00 0.00 18 ARG A O 9
ATOM 10885 N N . PRO A 1 19 ? -3.793 -15.163 -20.066 1.00 0.00 19 PRO A N 9
ATOM 10886 C CA . PRO A 1 19 ? -5.134 -15.715 -19.850 1.00 0.00 19 PRO A CA 9
ATOM 10887 C C . PRO A 1 19 ? -6.005 -14.802 -18.994 1.00 0.00 19 PRO A C 9
ATOM 10888 O O . PRO A 1 19 ? -5.688 -13.628 -18.798 1.00 0.00 19 PRO A O 9
ATOM 10899 N N . LEU A 1 20 ? -7.104 -15.348 -18.485 1.00 0.00 20 LEU A N 9
ATOM 10900 C CA . LEU A 1 20 ? -8.022 -14.583 -17.649 1.00 0.00 20 LEU A CA 9
ATOM 10901 C C . LEU A 1 20 ? -7.830 -14.927 -16.175 1.00 0.00 20 LEU A C 9
ATOM 10902 O O . LEU A 1 20 ? -8.552 -14.427 -15.312 1.00 0.00 20 LEU A O 9
ATOM 10918 N N . ARG A 1 21 ? -6.852 -15.781 -15.894 1.00 0.00 21 ARG A N 9
ATOM 10919 C CA . ARG A 1 21 ? -6.564 -16.190 -14.525 1.00 0.00 21 ARG A CA 9
ATOM 10920 C C . ARG A 1 21 ? -6.698 -15.012 -13.565 1.00 0.00 21 ARG A C 9
ATOM 10921 O O . ARG A 1 21 ? -7.240 -15.149 -12.469 1.00 0.00 21 ARG A O 9
ATOM 10942 N N . SER A 1 22 ? -6.200 -13.853 -13.986 1.00 0.00 22 SER A N 9
ATOM 10943 C CA . SER A 1 22 ? -6.259 -12.651 -13.163 1.00 0.00 22 SER A CA 9
ATOM 10944 C C . SER A 1 22 ? -5.878 -11.417 -13.975 1.00 0.00 22 SER A C 9
ATOM 10945 O O . SER A 1 22 ? -5.366 -11.527 -15.090 1.00 0.00 22 SER A O 9
ATOM 10953 N N . LEU A 1 23 ? -6.130 -10.243 -13.408 1.00 0.00 23 LEU A N 9
ATOM 10954 C CA . LEU A 1 23 ? -5.813 -8.986 -14.078 1.00 0.00 23 LEU A CA 9
ATOM 10955 C C . LEU A 1 23 ? -4.308 -8.740 -14.090 1.00 0.00 23 LEU A C 9
ATOM 10956 O O . LEU A 1 23 ? -3.526 -9.583 -13.650 1.00 0.00 23 LEU A O 9
ATOM 10972 N N . THR A 1 24 ? -3.908 -7.577 -14.596 1.00 0.00 24 THR A N 9
ATOM 10973 C CA . THR A 1 24 ? -2.497 -7.219 -14.665 1.00 0.00 24 THR A CA 9
ATOM 10974 C C . THR A 1 24 ? -2.060 -6.463 -13.416 1.00 0.00 24 THR A C 9
ATOM 10975 O O . THR A 1 24 ? -2.866 -5.837 -12.726 1.00 0.00 24 THR A O 9
ATOM 10986 N N . PRO A 1 25 ? -0.754 -6.519 -13.115 1.00 0.00 25 PRO A N 9
ATOM 10987 C CA . PRO A 1 25 ? -0.181 -5.843 -11.948 1.00 0.00 25 PRO A CA 9
ATOM 10988 C C . PRO A 1 25 ? -0.181 -4.326 -12.098 1.00 0.00 25 PRO A C 9
ATOM 10989 O O . PRO A 1 25 ? -0.152 -3.594 -11.108 1.00 0.00 25 PRO A O 9
ATOM 11000 N N . ARG A 1 26 ? -0.215 -3.859 -13.342 1.00 0.00 26 ARG A N 9
ATOM 11001 C CA . ARG A 1 26 ? -0.219 -2.428 -13.621 1.00 0.00 26 ARG A CA 9
ATOM 11002 C C . ARG A 1 26 ? -1.616 -1.842 -13.441 1.00 0.00 26 ARG A C 9
ATOM 11003 O O . ARG A 1 26 ? -1.773 -0.642 -13.215 1.00 0.00 26 ARG A O 9
ATOM 11024 N N . ASP A 1 27 ? -2.628 -2.697 -13.543 1.00 0.00 27 ASP A N 9
ATOM 11025 C CA . ASP A 1 27 ? -4.012 -2.265 -13.391 1.00 0.00 27 ASP A CA 9
ATOM 11026 C C . ASP A 1 27 ? -4.200 -1.491 -12.090 1.00 0.00 27 ASP A C 9
ATOM 11027 O O . ASP A 1 27 ? -4.606 -0.328 -12.100 1.00 0.00 27 ASP A O 9
ATOM 11036 N N . LYS A 1 28 ? -3.905 -2.144 -10.972 1.00 0.00 28 LYS A N 9
ATOM 11037 C CA . LYS A 1 28 ? -4.040 -1.518 -9.662 1.00 0.00 28 LYS A CA 9
ATOM 11038 C C . LYS A 1 28 ? -3.131 -0.299 -9.544 1.00 0.00 28 LYS A C 9
ATOM 11039 O O . LYS A 1 28 ? -3.586 0.795 -9.208 1.00 0.00 28 LYS A O 9
ATOM 11058 N N . ILE A 1 29 ? -1.847 -0.494 -9.825 1.00 0.00 29 ILE A N 9
ATOM 11059 C CA . ILE A 1 29 ? -0.877 0.590 -9.753 1.00 0.00 29 ILE A CA 9
ATOM 11060 C C . ILE A 1 29 ? -1.439 1.872 -10.358 1.00 0.00 29 ILE A C 9
ATOM 11061 O O . ILE A 1 29 ? -1.345 2.946 -9.762 1.00 0.00 29 ILE A O 9
ATOM 11077 N N . HIS A 1 30 ? -2.024 1.752 -11.545 1.00 0.00 30 HIS A N 9
ATOM 11078 C CA . HIS A 1 30 ? -2.605 2.902 -12.231 1.00 0.00 30 HIS A CA 9
ATOM 11079 C C . HIS A 1 30 ? -3.587 3.636 -11.324 1.00 0.00 30 HIS A C 9
ATOM 11080 O O . HIS A 1 30 ? -3.597 4.865 -11.269 1.00 0.00 30 HIS A O 9
ATOM 11095 N N . ALA A 1 31 ? -4.413 2.874 -10.614 1.00 0.00 31 ALA A N 9
ATOM 11096 C CA . ALA A 1 31 ? -5.398 3.452 -9.709 1.00 0.00 31 ALA A CA 9
ATOM 11097 C C . ALA A 1 31 ? -4.726 4.075 -8.490 1.00 0.00 31 ALA A C 9
ATOM 11098 O O . ALA A 1 31 ? -5.056 5.192 -8.090 1.00 0.00 31 ALA A O 9
ATOM 11105 N N . ILE A 1 32 ? -3.783 3.345 -7.903 1.00 0.00 32 ILE A N 9
ATOM 11106 C CA . ILE A 1 32 ? -3.065 3.827 -6.730 1.00 0.00 32 ILE A CA 9
ATOM 11107 C C . ILE A 1 32 ? -2.881 5.340 -6.781 1.00 0.00 32 ILE A C 9
ATOM 11108 O O . ILE A 1 32 ? -3.325 6.058 -5.886 1.00 0.00 32 ILE A O 9
ATOM 11124 N N . GLN A 1 33 ? -2.226 5.816 -7.834 1.00 0.00 33 GLN A N 9
ATOM 11125 C CA . GLN A 1 33 ? -1.985 7.244 -8.002 1.00 0.00 33 GLN A CA 9
ATOM 11126 C C . GLN A 1 33 ? -3.299 8.016 -8.053 1.00 0.00 33 GLN A C 9
ATOM 11127 O O . GLN A 1 33 ? -3.475 9.009 -7.348 1.00 0.00 33 GLN A O 9
ATOM 11141 N N . ARG A 1 34 ? -4.219 7.552 -8.893 1.00 0.00 34 ARG A N 9
ATOM 11142 C CA . ARG A 1 34 ? -5.517 8.200 -9.038 1.00 0.00 34 ARG A CA 9
ATOM 11143 C C . ARG A 1 34 ? -5.987 8.779 -7.706 1.00 0.00 34 ARG A C 9
ATOM 11144 O O . ARG A 1 34 ? -6.568 9.864 -7.660 1.00 0.00 34 ARG A O 9
ATOM 11165 N N . ILE A 1 35 ? -5.733 8.047 -6.626 1.00 0.00 35 ILE A N 9
ATOM 11166 C CA . ILE A 1 35 ? -6.129 8.489 -5.295 1.00 0.00 35 ILE A CA 9
ATOM 11167 C C . ILE A 1 35 ? -5.317 9.701 -4.853 1.00 0.00 35 ILE A C 9
ATOM 11168 O O . ILE A 1 35 ? -5.862 10.786 -4.648 1.00 0.00 35 ILE A O 9
ATOM 11184 N N . HIS A 1 36 ? -4.009 9.510 -4.710 1.00 0.00 36 HIS A N 9
ATOM 11185 C CA . HIS A 1 36 ? -3.120 10.589 -4.295 1.00 0.00 36 HIS A CA 9
ATOM 11186 C C . HIS A 1 36 ? -3.398 11.860 -5.093 1.00 0.00 36 HIS A C 9
ATOM 11187 O O . HIS A 1 36 ? -3.389 12.963 -4.546 1.00 0.00 36 HIS A O 9
ATOM 11202 N N . ASP A 1 37 ? -3.644 11.697 -6.388 1.00 0.00 37 ASP A N 9
ATOM 11203 C CA . ASP A 1 37 ? -3.925 12.831 -7.261 1.00 0.00 37 ASP A CA 9
ATOM 11204 C C . ASP A 1 37 ? -5.053 13.687 -6.694 1.00 0.00 37 ASP A C 9
ATOM 11205 O O . ASP A 1 37 ? -4.969 14.915 -6.685 1.00 0.00 37 ASP A O 9
ATOM 11214 N N . GLY A 1 38 ? -6.108 13.031 -6.222 1.00 0.00 38 GLY A N 9
ATOM 11215 C CA . GLY A 1 38 ? -7.238 13.748 -5.660 1.00 0.00 38 GLY A CA 9
ATOM 11216 C C . GLY A 1 38 ? -8.357 12.821 -5.231 1.00 0.00 38 GLY A C 9
ATOM 11217 O O . GLY A 1 38 ? -8.953 13.007 -4.170 1.00 0.00 38 GLY A O 9
ATOM 11221 N N . GLU A 1 39 ? -8.646 11.821 -6.058 1.00 0.00 39 GLU A N 9
ATOM 11222 C CA . GLU A 1 39 ? -9.704 10.863 -5.757 1.00 0.00 39 GLU A CA 9
ATOM 11223 C C . GLU A 1 39 ? -9.573 10.337 -4.331 1.00 0.00 39 GLU A C 9
ATOM 11224 O O . GLU A 1 39 ? -8.489 10.355 -3.749 1.00 0.00 39 GLU A O 9
ATOM 11236 N N . SER A 1 40 ? -10.686 9.870 -3.774 1.00 0.00 40 SER A N 9
ATOM 11237 C CA . SER A 1 40 ? -10.698 9.343 -2.415 1.00 0.00 40 SER A CA 9
ATOM 11238 C C . SER A 1 40 ? -10.474 7.833 -2.416 1.00 0.00 40 SER A C 9
ATOM 11239 O O . SER A 1 40 ? -10.967 7.121 -3.291 1.00 0.00 40 SER A O 9
ATOM 11247 N N . LYS A 1 41 ? -9.728 7.352 -1.428 1.00 0.00 41 LYS A N 9
ATOM 11248 C CA . LYS A 1 41 ? -9.438 5.928 -1.311 1.00 0.00 41 LYS A CA 9
ATOM 11249 C C . LYS A 1 41 ? -10.701 5.097 -1.515 1.00 0.00 41 LYS A C 9
ATOM 11250 O O . LYS A 1 41 ? -10.676 4.066 -2.186 1.00 0.00 41 LYS A O 9
ATOM 11269 N N . ALA A 1 42 ? -11.805 5.555 -0.932 1.00 0.00 42 ALA A N 9
ATOM 11270 C CA . ALA A 1 42 ? -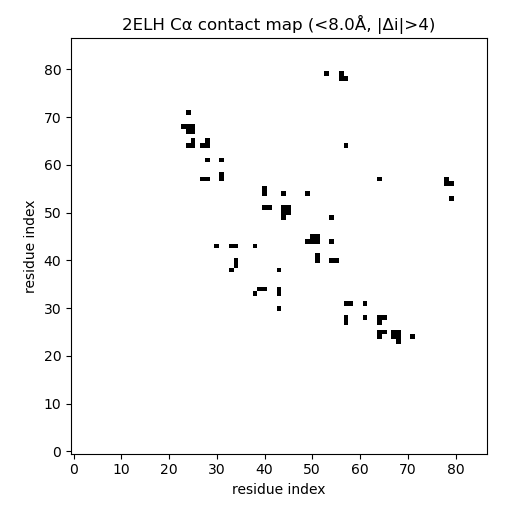13.078 4.855 -1.054 1.00 0.00 42 ALA A CA 9
ATOM 11271 C C . ALA A 1 42 ? -13.646 4.989 -2.463 1.00 0.00 42 ALA A C 9
ATOM 11272 O O . ALA A 1 42 ? -14.197 4.035 -3.013 1.00 0.00 42 ALA A O 9
ATOM 11279 N N . SER A 1 43 ? -13.508 6.177 -3.041 1.00 0.00 43 SER A N 9
ATOM 11280 C CA . SER A 1 43 ? -14.011 6.436 -4.385 1.00 0.00 43 SER A CA 9
ATOM 11281 C C . SER A 1 43 ? -13.337 5.522 -5.403 1.00 0.00 43 SER A C 9
ATOM 11282 O O . SER A 1 43 ? -13.999 4.916 -6.246 1.00 0.00 43 SER A O 9
ATOM 11290 N N . VAL A 1 44 ? -12.014 5.426 -5.319 1.00 0.00 44 VAL A N 9
ATOM 11291 C CA . VAL A 1 44 ? -11.248 4.585 -6.231 1.00 0.00 44 VAL A CA 9
ATOM 11292 C C . VAL A 1 44 ? -11.496 3.106 -5.954 1.00 0.00 44 VAL A C 9
ATOM 11293 O O . VAL A 1 44 ? -11.685 2.315 -6.877 1.00 0.00 44 VAL A O 9
ATOM 11306 N N . ALA A 1 45 ? -11.493 2.741 -4.676 1.00 0.00 45 ALA A N 9
ATOM 11307 C CA . ALA A 1 45 ? -11.720 1.358 -4.277 1.00 0.00 45 ALA A CA 9
ATOM 11308 C C . ALA A 1 45 ? -13.008 0.814 -4.887 1.00 0.00 45 ALA A C 9
ATOM 11309 O O . ALA A 1 45 ? -13.032 -0.291 -5.427 1.00 0.00 45 ALA A O 9
ATOM 11316 N N . ARG A 1 46 ? -14.077 1.599 -4.796 1.00 0.00 46 ARG A N 9
ATOM 11317 C CA . ARG A 1 46 ? -15.369 1.195 -5.337 1.00 0.00 46 ARG A CA 9
ATOM 11318 C C . ARG A 1 46 ? -15.396 1.351 -6.855 1.00 0.00 46 ARG A C 9
ATOM 11319 O O . ARG A 1 46 ? -16.013 0.553 -7.560 1.00 0.00 46 ARG A O 9
ATOM 11340 N N . ASP A 1 47 ? -14.723 2.384 -7.350 1.00 0.00 47 ASP A N 9
ATOM 11341 C CA . ASP A 1 47 ? -14.668 2.645 -8.784 1.00 0.00 47 ASP A CA 9
ATOM 11342 C C . ASP A 1 47 ? -14.582 1.340 -9.570 1.00 0.00 47 ASP A C 9
ATOM 11343 O O . ASP A 1 47 ? -15.405 1.078 -10.448 1.00 0.00 47 ASP A O 9
ATOM 11352 N N . ILE A 1 48 ? -13.581 0.527 -9.250 1.00 0.00 48 ILE A N 9
ATOM 11353 C CA . ILE A 1 48 ? -13.388 -0.749 -9.927 1.00 0.00 48 ILE A CA 9
ATOM 11354 C C . ILE A 1 48 ? -14.310 -1.820 -9.354 1.00 0.00 48 ILE A C 9
ATOM 11355 O O . ILE A 1 48 ? -14.730 -2.736 -10.061 1.00 0.00 48 ILE A O 9
ATOM 11371 N N . GLY A 1 49 ? -14.624 -1.697 -8.068 1.00 0.00 49 GLY A N 9
ATOM 11372 C CA . GLY A 1 49 ? -15.496 -2.660 -7.422 1.00 0.00 49 GLY A CA 9
ATOM 11373 C C . GLY A 1 49 ? -14.771 -3.495 -6.385 1.00 0.00 49 GLY A C 9
ATOM 11374 O O . GLY A 1 49 ? -14.888 -4.720 -6.371 1.00 0.00 49 GLY A O 9
ATOM 11378 N N . VAL A 1 50 ? -14.018 -2.831 -5.514 1.00 0.00 50 VAL A N 9
ATOM 11379 C CA . VAL A 1 50 ? -13.270 -3.519 -4.469 1.00 0.00 50 VAL A CA 9
ATOM 11380 C C . VAL A 1 50 ? -13.357 -2.768 -3.145 1.00 0.00 50 VAL A C 9
ATOM 11381 O O . VAL A 1 50 ? -13.494 -1.545 -3.104 1.00 0.00 50 VAL A O 9
ATOM 11394 N N . PRO A 1 51 ? -13.276 -3.515 -2.034 1.00 0.00 51 PRO A N 9
ATOM 11395 C CA . PRO A 1 51 ? -13.343 -2.941 -0.687 1.00 0.00 51 PRO A CA 9
ATOM 11396 C C . PRO A 1 51 ? -12.103 -2.122 -0.344 1.00 0.00 51 PRO A C 9
ATOM 11397 O O . PRO A 1 51 ? -10.983 -2.507 -0.677 1.00 0.00 51 PRO A O 9
ATOM 11408 N N . GLU A 1 52 ? -12.312 -0.991 0.323 1.00 0.00 52 GLU A N 9
ATOM 11409 C CA . GLU A 1 52 ? -11.210 -0.118 0.709 1.00 0.00 52 GLU A CA 9
ATOM 11410 C C . GLU A 1 52 ? -10.061 -0.925 1.307 1.00 0.00 52 GLU A C 9
ATOM 11411 O O . GLU A 1 52 ? -8.950 -0.929 0.776 1.00 0.00 52 GLU A O 9
ATOM 11423 N N . SER A 1 53 ? -10.337 -1.606 2.414 1.00 0.00 53 SER A N 9
ATOM 11424 C CA . SER A 1 53 ? -9.325 -2.413 3.087 1.00 0.00 53 SER A CA 9
ATOM 11425 C C . SER A 1 53 ? -8.397 -3.075 2.074 1.00 0.00 53 SER A C 9
ATOM 11426 O O . SER A 1 53 ? -7.176 -2.933 2.146 1.00 0.00 53 SER A O 9
ATOM 11434 N N . THR A 1 54 ? -8.985 -3.802 1.128 1.00 0.00 54 THR A N 9
ATOM 11435 C CA . THR A 1 54 ? -8.212 -4.488 0.100 1.00 0.00 54 THR A CA 9
ATOM 11436 C C . THR A 1 54 ? -7.371 -3.504 -0.704 1.00 0.00 54 THR A C 9
ATOM 11437 O O . THR A 1 54 ? -6.184 -3.733 -0.939 1.00 0.00 54 THR A O 9
ATOM 11448 N N . LEU A 1 55 ? -7.992 -2.407 -1.124 1.00 0.00 55 LEU A N 9
ATOM 11449 C CA . LEU A 1 55 ? -7.299 -1.386 -1.902 1.00 0.00 55 LEU A CA 9
ATOM 11450 C C . LEU A 1 55 ? -6.081 -0.860 -1.149 1.00 0.00 55 LEU A C 9
ATOM 11451 O O . LEU A 1 55 ? -4.972 -0.838 -1.682 1.00 0.00 55 LEU A O 9
ATOM 11467 N N . ARG A 1 56 ? -6.296 -0.440 0.093 1.00 0.00 56 ARG A N 9
ATOM 11468 C CA . ARG A 1 56 ? -5.216 0.084 0.920 1.00 0.00 56 ARG A CA 9
ATOM 11469 C C . ARG A 1 56 ? -3.983 -0.810 0.835 1.00 0.00 56 ARG A C 9
ATOM 11470 O O . ARG A 1 56 ? -2.855 -0.325 0.751 1.00 0.00 56 ARG A O 9
ATOM 11491 N N . GLY A 1 57 ? -4.206 -2.121 0.858 1.00 0.00 57 GLY A N 9
ATOM 11492 C CA . GLY A 1 57 ? -3.104 -3.063 0.783 1.00 0.00 57 GLY A CA 9
ATOM 11493 C C . GLY A 1 57 ? -2.082 -2.677 -0.268 1.00 0.00 57 GLY A C 9
ATOM 11494 O O . GLY A 1 57 ? -0.910 -2.466 0.045 1.00 0.00 57 GLY A O 9
ATOM 11498 N N . TRP A 1 58 ? -2.525 -2.587 -1.516 1.00 0.00 58 TRP A N 9
ATOM 11499 C CA . TRP A 1 58 ? -1.639 -2.226 -2.617 1.00 0.00 58 TRP A CA 9
ATOM 11500 C C . TRP A 1 58 ? -0.782 -1.019 -2.253 1.00 0.00 58 TRP A C 9
ATOM 11501 O O . TRP A 1 58 ? 0.444 -1.117 -2.178 1.00 0.00 58 TRP A O 9
ATOM 11522 N N . CYS A 1 59 ? -1.432 0.117 -2.027 1.00 0.00 59 CYS A N 9
ATOM 11523 C CA . CYS A 1 59 ? -0.728 1.343 -1.670 1.00 0.00 59 CYS A CA 9
ATOM 11524 C C . CYS A 1 59 ? 0.406 1.054 -0.692 1.00 0.00 59 CYS A C 9
ATOM 11525 O O . CYS A 1 59 ? 1.514 1.570 -0.839 1.00 0.00 59 CYS A O 9
ATOM 11533 N N . LYS A 1 60 ? 0.120 0.228 0.309 1.00 0.00 60 LYS A N 9
ATOM 11534 C CA . LYS A 1 60 ? 1.115 -0.130 1.313 1.00 0.00 60 LYS A CA 9
ATOM 11535 C C . LYS A 1 60 ? 2.276 -0.892 0.682 1.00 0.00 60 LYS A C 9
ATOM 11536 O O . LYS A 1 60 ? 3.426 -0.464 0.759 1.00 0.00 60 LYS A O 9
ATOM 11555 N N . ASN A 1 61 ? 1.965 -2.023 0.057 1.00 0.00 61 ASN A N 9
ATOM 11556 C CA . ASN A 1 61 ? 2.983 -2.844 -0.588 1.00 0.00 61 ASN A CA 9
ATOM 11557 C C . ASN A 1 61 ? 3.347 -2.281 -1.959 1.00 0.00 61 ASN A C 9
ATOM 11558 O O . ASN A 1 61 ? 4.023 -2.938 -2.750 1.00 0.00 61 ASN A O 9
ATOM 11569 N N . GLU A 1 62 ? 2.895 -1.061 -2.231 1.00 0.00 62 GLU A N 9
ATOM 11570 C CA . GLU A 1 62 ? 3.174 -0.410 -3.506 1.00 0.00 62 GLU A CA 9
ATOM 11571 C C . GLU A 1 62 ? 4.635 -0.599 -3.905 1.00 0.00 62 GLU A C 9
ATOM 11572 O O . GLU A 1 62 ? 4.951 -0.760 -5.084 1.00 0.00 62 GLU A O 9
ATOM 11584 N N . ASP A 1 63 ? 5.520 -0.577 -2.915 1.00 0.00 63 ASP A N 9
ATOM 11585 C CA . ASP A 1 63 ? 6.947 -0.746 -3.161 1.00 0.00 63 ASP A CA 9
ATOM 11586 C C . ASP A 1 63 ? 7.194 -1.835 -4.201 1.00 0.00 63 ASP A C 9
ATOM 11587 O O . ASP A 1 63 ? 7.766 -1.579 -5.260 1.00 0.00 63 ASP A O 9
ATOM 11596 N N . LYS A 1 64 ? 6.760 -3.052 -3.890 1.00 0.00 64 LYS A N 9
ATOM 11597 C CA . LYS A 1 64 ? 6.933 -4.181 -4.796 1.00 0.00 64 LYS A CA 9
ATOM 11598 C C . LYS A 1 64 ? 6.109 -3.992 -6.065 1.00 0.00 64 LYS A C 9
ATOM 11599 O O . LYS A 1 64 ? 6.610 -4.173 -7.176 1.00 0.00 64 LYS A O 9
ATOM 11618 N N . LEU A 1 65 ? 4.843 -3.625 -5.894 1.00 0.00 65 LEU A N 9
ATOM 11619 C CA . LEU A 1 65 ? 3.950 -3.408 -7.027 1.00 0.00 65 LEU A CA 9
ATOM 11620 C C . LEU A 1 65 ? 4.634 -2.582 -8.110 1.00 0.00 65 LEU A C 9
ATOM 11621 O O . LEU A 1 65 ? 4.530 -2.889 -9.298 1.00 0.00 65 LEU A O 9
ATOM 11637 N N . ARG A 1 66 ? 5.337 -1.534 -7.693 1.00 0.00 66 ARG A N 9
ATOM 11638 C CA . ARG A 1 66 ? 6.040 -0.663 -8.628 1.00 0.00 66 ARG A CA 9
ATOM 11639 C C . ARG A 1 66 ? 6.981 -1.469 -9.518 1.00 0.00 66 ARG A C 9
ATOM 11640 O O . ARG A 1 66 ? 7.144 -1.168 -10.700 1.00 0.00 66 ARG A O 9
ATOM 11661 N N . PHE A 1 67 ? 7.599 -2.495 -8.941 1.00 0.00 67 PHE A N 9
ATOM 11662 C CA . PHE A 1 67 ? 8.526 -3.344 -9.681 1.00 0.00 67 PHE A CA 9
ATOM 11663 C C . PHE A 1 67 ? 7.818 -4.585 -10.216 1.00 0.00 67 PHE A C 9
ATOM 11664 O O . PHE A 1 67 ? 8.362 -5.314 -11.044 1.00 0.00 67 PHE A O 9
ATOM 11681 N N . MET A 1 68 ? 6.601 -4.818 -9.736 1.00 0.00 68 MET A N 9
ATOM 11682 C CA . MET A 1 68 ? 5.817 -5.970 -10.166 1.00 0.00 68 MET A CA 9
ATOM 11683 C C . MET A 1 68 ? 5.509 -5.892 -11.658 1.00 0.00 68 MET A C 9
ATOM 11684 O O . MET A 1 68 ? 5.781 -6.829 -12.407 1.00 0.00 68 MET A O 9
ATOM 11698 N N . SER A 1 69 ? 4.940 -4.768 -12.082 1.00 0.00 69 SER A N 9
ATOM 11699 C CA . SER A 1 69 ? 4.591 -4.569 -13.484 1.00 0.00 69 SER A CA 9
ATOM 11700 C C . SER A 1 69 ? 5.802 -4.802 -14.383 1.00 0.00 69 SER A C 9
ATOM 11701 O O . SER A 1 69 ? 5.707 -5.478 -15.408 1.00 0.00 69 SER A O 9
ATOM 11709 N N . ARG A 1 70 ? 6.940 -4.238 -13.991 1.00 0.00 70 ARG A N 9
ATOM 11710 C CA . ARG A 1 70 ? 8.169 -4.383 -14.761 1.00 0.00 70 ARG A CA 9
ATOM 11711 C C . ARG A 1 70 ? 8.451 -5.851 -15.065 1.00 0.00 70 ARG A C 9
ATOM 11712 O O . ARG A 1 70 ? 9.002 -6.182 -16.114 1.00 0.00 70 ARG A O 9
ATOM 11733 N N . GLN A 1 71 ? 8.068 -6.726 -14.140 1.00 0.00 71 GLN A N 9
ATOM 11734 C CA . GLN A 1 71 ? 8.281 -8.158 -14.310 1.00 0.00 71 GLN A CA 9
ATOM 11735 C C . GLN A 1 71 ? 6.979 -8.862 -14.681 1.00 0.00 71 GLN A C 9
ATOM 11736 O O . GLN A 1 71 ? 6.057 -8.948 -13.871 1.00 0.00 71 GLN A O 9
ATOM 11750 N N . SER A 1 72 ? 6.912 -9.363 -15.910 1.00 0.00 72 SER A N 9
ATOM 11751 C CA . SER A 1 72 ? 5.722 -10.055 -16.390 1.00 0.00 72 SER A CA 9
ATOM 11752 C C . SER A 1 72 ? 5.494 -11.347 -15.611 1.00 0.00 72 SER A C 9
ATOM 11753 O O . SER A 1 72 ? 6.075 -12.385 -15.926 1.00 0.00 72 SER A O 9
ATOM 11761 N N . ALA A 1 73 ? 4.644 -11.274 -14.592 1.00 0.00 73 ALA A N 9
ATOM 11762 C CA . ALA A 1 73 ? 4.337 -12.437 -13.768 1.00 0.00 73 ALA A CA 9
ATOM 11763 C C . ALA A 1 73 ? 3.216 -12.131 -12.781 1.00 0.00 73 ALA A C 9
ATOM 11764 O O . ALA A 1 73 ? 3.049 -10.989 -12.350 1.00 0.00 73 ALA A O 9
ATOM 11771 N N . THR A 1 74 ? 2.448 -13.157 -12.427 1.00 0.00 74 THR A N 9
ATOM 11772 C CA . THR A 1 74 ? 1.342 -12.996 -11.493 1.00 0.00 74 THR A CA 9
ATOM 11773 C C . THR A 1 74 ? 1.671 -13.616 -10.139 1.00 0.00 74 THR A C 9
ATOM 11774 O O . THR A 1 74 ? 1.913 -14.819 -10.039 1.00 0.00 74 THR A O 9
ATOM 11785 N N . ASP A 1 75 ? 1.677 -12.788 -9.101 1.00 0.00 75 ASP A N 9
ATOM 11786 C CA . ASP A 1 75 ? 1.975 -13.256 -7.752 1.00 0.00 75 ASP A CA 9
ATOM 11787 C C . ASP A 1 75 ? 0.836 -12.918 -6.796 1.00 0.00 75 ASP A C 9
ATOM 11788 O O . ASP A 1 75 ? 0.643 -11.760 -6.429 1.00 0.00 75 ASP A O 9
ATOM 11797 N N . ASN A 1 76 ? 0.083 -13.938 -6.397 1.00 0.00 76 ASN A N 9
ATOM 11798 C CA . ASN A 1 76 ? -1.039 -13.749 -5.485 1.00 0.00 76 ASN A CA 9
ATOM 11799 C C . ASN A 1 76 ? -0.558 -13.675 -4.039 1.00 0.00 76 ASN A C 9
ATOM 11800 O O . ASN A 1 76 ? -1.221 -13.089 -3.181 1.00 0.00 76 ASN A O 9
ATOM 11811 N N . LEU A 1 77 ? 0.599 -14.271 -3.775 1.00 0.00 77 LEU A N 9
ATOM 11812 C CA . LEU A 1 77 ? 1.171 -14.272 -2.433 1.00 0.00 77 LEU A CA 9
ATOM 11813 C C . LEU A 1 77 ? 1.560 -12.860 -2.005 1.00 0.00 77 LEU A C 9
ATOM 11814 O O . LEU A 1 77 ? 1.558 -11.933 -2.816 1.00 0.00 77 LEU A O 9
ATOM 11830 N N . CYS A 1 78 ? 1.896 -12.705 -0.729 1.00 0.00 78 CYS A N 9
ATOM 11831 C CA . CYS A 1 78 ? 2.289 -11.407 -0.194 1.00 0.00 78 CYS A CA 9
ATOM 11832 C C . CYS A 1 78 ? 3.399 -11.559 0.840 1.00 0.00 78 CYS A C 9
ATOM 11833 O O . CYS A 1 78 ? 3.593 -12.635 1.404 1.00 0.00 78 CYS A O 9
ATOM 11841 N N . ALA A 1 79 ? 4.127 -10.473 1.083 1.00 0.00 79 ALA A N 9
ATOM 11842 C CA . ALA A 1 79 ? 5.218 -10.486 2.050 1.00 0.00 79 ALA A CA 9
ATOM 11843 C C . ALA A 1 79 ? 4.710 -10.182 3.455 1.00 0.00 79 ALA A C 9
ATOM 11844 O O . ALA A 1 79 ? 5.039 -10.886 4.410 1.00 0.00 79 ALA A O 9
ATOM 11851 N N . ASP A 1 80 ? 3.908 -9.130 3.574 1.00 0.00 80 ASP A N 9
ATOM 11852 C CA . ASP A 1 80 ? 3.354 -8.733 4.863 1.00 0.00 80 ASP A CA 9
ATOM 11853 C C . ASP A 1 80 ? 2.270 -7.674 4.686 1.00 0.00 80 ASP A C 9
ATOM 11854 O O . ASP A 1 80 ? 2.306 -6.886 3.742 1.00 0.00 80 ASP A O 9
ATOM 11863 N N . ALA A 1 81 ? 1.305 -7.664 5.600 1.00 0.00 81 ALA A N 9
ATOM 11864 C CA . ALA A 1 81 ? 0.211 -6.702 5.546 1.00 0.00 81 ALA A CA 9
ATOM 11865 C C . ALA A 1 81 ? -0.631 -6.755 6.816 1.00 0.00 81 ALA A C 9
ATOM 11866 O O . ALA A 1 81 ? -1.078 -7.825 7.233 1.00 0.00 81 ALA A O 9
ATOM 11873 N N . LEU A 1 82 ? -0.842 -5.596 7.429 1.00 0.00 82 LEU A N 9
ATOM 11874 C CA . LEU A 1 82 ? -1.630 -5.510 8.653 1.00 0.00 82 LEU A CA 9
ATOM 11875 C C . LEU A 1 82 ? -2.508 -4.263 8.650 1.00 0.00 82 LEU A C 9
ATOM 11876 O O . LEU A 1 82 ? -2.212 -3.285 7.965 1.00 0.00 82 LEU A O 9
ATOM 11892 N N . GLY A 1 83 ? -3.590 -4.304 9.422 1.00 0.00 83 GLY A N 9
ATOM 11893 C CA . GLY A 1 83 ? -4.493 -3.170 9.495 1.00 0.00 83 GLY A CA 9
ATOM 11894 C C . GLY A 1 83 ? -5.546 -3.336 10.573 1.00 0.00 83 GLY A C 9
ATOM 11895 O O . GLY A 1 83 ? -6.668 -3.760 10.295 1.00 0.00 83 GLY A O 9
ATOM 11899 N N . ASP A 1 84 ? -5.184 -3.004 11.807 1.00 0.00 84 ASP A N 9
ATOM 11900 C CA . ASP A 1 84 ? -6.106 -3.119 12.931 1.00 0.00 84 ASP A CA 9
ATOM 11901 C C . ASP A 1 84 ? -6.258 -1.781 13.648 1.00 0.00 84 ASP A C 9
ATOM 11902 O O . ASP A 1 84 ? -5.701 -0.769 13.222 1.00 0.00 84 ASP A O 9
ATOM 11911 N N . LYS A 1 85 ? -7.017 -1.783 14.739 1.00 0.00 85 LYS A N 9
ATOM 11912 C CA . LYS A 1 85 ? -7.244 -0.570 15.516 1.00 0.00 85 LYS A CA 9
ATOM 11913 C C . LYS A 1 85 ? -7.007 -0.823 17.001 1.00 0.00 85 LYS A C 9
ATOM 11914 O O . LYS A 1 85 ? -7.934 -0.756 17.807 1.00 0.00 85 LYS A O 9
ATOM 11933 N N . MET A 1 86 ? -5.759 -1.114 17.356 1.00 0.00 86 MET A N 9
ATOM 11934 C CA . MET A 1 86 ? -5.401 -1.375 18.745 1.00 0.00 86 MET A CA 9
ATOM 11935 C C . MET A 1 86 ? -6.364 -2.375 19.376 1.00 0.00 86 MET A C 9
ATOM 11936 O O . MET A 1 86 ? -6.750 -2.232 20.537 1.00 0.00 86 MET A O 9
ATOM 11950 N N . ASP A 1 87 ? -6.749 -3.386 18.606 1.00 0.00 87 ASP A N 9
ATOM 11951 C CA . ASP A 1 87 ? -7.666 -4.411 19.090 1.00 0.00 87 ASP A CA 9
ATOM 11952 C C . ASP A 1 87 ? -6.912 -5.681 19.469 1.00 0.00 87 ASP A C 9
ATOM 11953 O O . ASP A 1 87 ? -6.927 -6.668 18.731 1.00 0.00 87 ASP A O 9
ATOM 11962 N N . GLY A 1 1 ? 14.382 28.924 -26.231 1.00 0.00 1 GLY A N 10
ATOM 11963 C CA . GLY A 1 1 ? 13.909 27.555 -26.328 1.00 0.00 1 GLY A CA 10
ATOM 11964 C C . GLY A 1 1 ? 13.560 27.161 -27.750 1.00 0.00 1 GLY A C 10
ATOM 11965 O O . GLY A 1 1 ? 13.872 27.885 -28.696 1.00 0.00 1 GLY A O 10
ATOM 11969 N N . SER A 1 2 ? 12.912 26.011 -27.901 1.00 0.00 2 SER A N 10
ATOM 11970 C CA . SER A 1 2 ? 12.525 25.519 -29.218 1.00 0.00 2 SER A CA 10
ATOM 11971 C C . SER A 1 2 ? 11.361 24.538 -29.112 1.00 0.00 2 SER A C 10
ATOM 11972 O O . SER A 1 2 ? 10.923 24.195 -28.014 1.00 0.00 2 SER A O 10
ATOM 11980 N N . SER A 1 3 ? 10.866 24.090 -30.261 1.00 0.00 3 SER A N 10
ATOM 11981 C CA . SER A 1 3 ? 9.750 23.152 -30.298 1.00 0.00 3 SER A CA 10
ATOM 11982 C C . SER A 1 3 ? 10.068 21.967 -31.206 1.00 0.00 3 SER A C 10
ATOM 11983 O O . SER A 1 3 ? 11.076 21.964 -31.912 1.00 0.00 3 SER A O 10
ATOM 11991 N N . GLY A 1 4 ? 9.198 20.962 -31.183 1.00 0.00 4 GLY A N 10
ATOM 11992 C CA . GLY A 1 4 ? 9.402 19.785 -32.007 1.00 0.00 4 GLY A CA 10
ATOM 11993 C C . GLY A 1 4 ? 8.102 19.226 -32.551 1.00 0.00 4 GLY A C 10
ATOM 11994 O O . GLY A 1 4 ? 7.097 19.933 -32.625 1.00 0.00 4 GLY A O 10
ATOM 11998 N N . SER A 1 5 ? 8.122 17.954 -32.935 1.00 0.00 5 SER A N 10
ATOM 11999 C CA . SER A 1 5 ? 6.937 17.302 -33.481 1.00 0.00 5 SER A CA 10
ATOM 12000 C C . SER A 1 5 ? 6.867 15.843 -33.038 1.00 0.00 5 SER A C 10
ATOM 12001 O O . SER A 1 5 ? 7.812 15.314 -32.453 1.00 0.00 5 SER A O 10
ATOM 12009 N N . SER A 1 6 ? 5.739 15.200 -33.320 1.00 0.00 6 SER A N 10
ATOM 12010 C CA . SER A 1 6 ? 5.542 13.803 -32.947 1.00 0.00 6 SER A CA 10
ATOM 12011 C C . SER A 1 6 ? 4.766 13.057 -34.029 1.00 0.00 6 SER A C 10
ATOM 12012 O O . SER A 1 6 ? 4.124 13.668 -34.882 1.00 0.00 6 SER A O 10
ATOM 12020 N N . GLY A 1 7 ? 4.831 11.730 -33.985 1.00 0.00 7 GLY A N 10
ATOM 12021 C CA . GLY A 1 7 ? 4.131 10.920 -34.966 1.00 0.00 7 GLY A CA 10
ATOM 12022 C C . GLY A 1 7 ? 4.849 9.618 -35.261 1.00 0.00 7 GLY A C 10
ATOM 12023 O O . GLY A 1 7 ? 5.153 9.317 -36.415 1.00 0.00 7 GLY A O 10
ATOM 12027 N N . MET A 1 8 ? 5.122 8.844 -34.216 1.00 0.00 8 MET A N 10
ATOM 12028 C CA . MET A 1 8 ? 5.809 7.567 -34.369 1.00 0.00 8 MET A CA 10
ATOM 12029 C C . MET A 1 8 ? 5.292 6.547 -33.360 1.00 0.00 8 MET A C 10
ATOM 12030 O O . MET A 1 8 ? 5.346 6.772 -32.152 1.00 0.00 8 MET A O 10
ATOM 12044 N N . ASN A 1 9 ? 4.790 5.424 -33.865 1.00 0.00 9 ASN A N 10
ATOM 12045 C CA . ASN A 1 9 ? 4.262 4.370 -33.007 1.00 0.00 9 ASN A CA 10
ATOM 12046 C C . ASN A 1 9 ? 4.740 2.998 -33.475 1.00 0.00 9 ASN A C 10
ATOM 12047 O O . ASN A 1 9 ? 4.320 2.507 -34.523 1.00 0.00 9 ASN A O 10
ATOM 12058 N N . ILE A 1 10 ? 5.619 2.385 -32.690 1.00 0.00 10 ILE A N 10
ATOM 12059 C CA . ILE A 1 10 ? 6.153 1.070 -33.023 1.00 0.00 10 ILE A CA 10
ATOM 12060 C C . ILE A 1 10 ? 5.776 0.040 -31.963 1.00 0.00 10 ILE A C 10
ATOM 12061 O O . ILE A 1 10 ? 6.002 0.249 -30.771 1.00 0.00 10 ILE A O 10
ATOM 12077 N N . ARG A 1 11 ? 5.201 -1.074 -32.406 1.00 0.00 11 ARG A N 10
ATOM 12078 C CA . ARG A 1 11 ? 4.793 -2.137 -31.496 1.00 0.00 11 ARG A CA 10
ATOM 12079 C C . ARG A 1 11 ? 4.391 -3.390 -32.269 1.00 0.00 11 ARG A C 10
ATOM 12080 O O . ARG A 1 11 ? 3.525 -3.341 -33.142 1.00 0.00 11 ARG A O 10
ATOM 12101 N N . MET A 1 12 ? 5.027 -4.510 -31.943 1.00 0.00 12 MET A N 10
ATOM 12102 C CA . MET A 1 12 ? 4.734 -5.775 -32.606 1.00 0.00 12 MET A CA 10
ATOM 12103 C C . MET A 1 12 ? 4.897 -6.946 -31.641 1.00 0.00 12 MET A C 10
ATOM 12104 O O . MET A 1 12 ? 5.951 -7.116 -31.030 1.00 0.00 12 MET A O 10
ATOM 12118 N N . GLY A 1 13 ? 3.846 -7.750 -31.509 1.00 0.00 13 GLY A N 10
ATOM 12119 C CA . GLY A 1 13 ? 3.894 -8.893 -30.617 1.00 0.00 13 GLY A CA 10
ATOM 12120 C C . GLY A 1 13 ? 2.622 -9.716 -30.660 1.00 0.00 13 GLY A C 10
ATOM 12121 O O . GLY A 1 13 ? 2.667 -10.937 -30.812 1.00 0.00 13 GLY A O 10
ATOM 12125 N N . THR A 1 14 ? 1.481 -9.046 -30.524 1.00 0.00 14 THR A N 10
ATOM 12126 C CA . THR A 1 14 ? 0.191 -9.723 -30.545 1.00 0.00 14 THR A CA 10
ATOM 12127 C C . THR A 1 14 ? 0.283 -11.102 -29.902 1.00 0.00 14 THR A C 10
ATOM 12128 O O . THR A 1 14 ? -0.343 -12.057 -30.364 1.00 0.00 14 THR A O 10
ATOM 12139 N N . LYS A 1 15 ? 1.066 -11.201 -28.834 1.00 0.00 15 LYS A N 10
ATOM 12140 C CA . LYS A 1 15 ? 1.239 -12.463 -28.125 1.00 0.00 15 LYS A CA 10
ATOM 12141 C C . LYS A 1 15 ? -0.111 -13.069 -27.755 1.00 0.00 15 LYS A C 10
ATOM 12142 O O . LYS A 1 15 ? -1.160 -12.497 -28.048 1.00 0.00 15 LYS A O 10
ATOM 12161 N N . GLY A 1 16 ? -0.076 -14.230 -27.107 1.00 0.00 16 GLY A N 10
ATOM 12162 C CA . GLY A 1 16 ? -1.304 -14.893 -26.707 1.00 0.00 16 GLY A CA 10
ATOM 12163 C C . GLY A 1 16 ? -2.140 -14.045 -25.769 1.00 0.00 16 GLY A C 10
ATOM 12164 O O . GLY A 1 16 ? -3.350 -13.912 -25.952 1.00 0.00 16 GLY A O 10
ATOM 12168 N N . LYS A 1 17 ? -1.495 -13.471 -24.758 1.00 0.00 17 LYS A N 10
ATOM 12169 C CA . LYS A 1 17 ? -2.187 -12.633 -23.787 1.00 0.00 17 LYS A CA 10
ATOM 12170 C C . LYS A 1 17 ? -3.592 -13.160 -23.515 1.00 0.00 17 LYS A C 10
ATOM 12171 O O . LYS A 1 17 ? -4.568 -12.412 -23.570 1.00 0.00 17 LYS A O 10
ATOM 12190 N N . ARG A 1 18 ? -3.687 -14.452 -23.219 1.00 0.00 18 ARG A N 10
ATOM 12191 C CA . ARG A 1 18 ? -4.973 -15.079 -22.938 1.00 0.00 18 ARG A CA 10
ATOM 12192 C C . ARG A 1 18 ? -5.346 -14.918 -21.468 1.00 0.00 18 ARG A C 10
ATOM 12193 O O . ARG A 1 18 ? -4.492 -14.733 -20.601 1.00 0.00 18 ARG A O 10
ATOM 12214 N N . PRO A 1 19 ? -6.654 -14.990 -21.178 1.00 0.00 19 PRO A N 10
ATOM 12215 C CA . PRO A 1 19 ? -7.171 -14.855 -19.812 1.00 0.00 19 PRO A CA 10
ATOM 12216 C C . PRO A 1 19 ? -6.810 -16.050 -18.935 1.00 0.00 19 PRO A C 10
ATOM 12217 O O . PRO A 1 19 ? -6.893 -17.199 -19.370 1.00 0.00 19 PRO A O 10
ATOM 12228 N N . LEU A 1 20 ? -6.411 -15.771 -17.700 1.00 0.00 20 LEU A N 10
ATOM 12229 C CA . LEU A 1 20 ? -6.038 -16.823 -16.761 1.00 0.00 20 LEU A CA 10
ATOM 12230 C C . LEU A 1 20 ? -6.436 -16.448 -15.337 1.00 0.00 20 LEU A C 10
ATOM 12231 O O . LEU A 1 20 ? -6.922 -15.345 -15.087 1.00 0.00 20 LEU A O 10
ATOM 12247 N N . ARG A 1 21 ? -6.225 -17.373 -14.406 1.00 0.00 21 ARG A N 10
ATOM 12248 C CA . ARG A 1 21 ? -6.561 -17.139 -13.007 1.00 0.00 21 ARG A CA 10
ATOM 12249 C C . ARG A 1 21 ? -5.446 -16.374 -12.300 1.00 0.00 21 ARG A C 10
ATOM 12250 O O . ARG A 1 21 ? -5.142 -16.634 -11.136 1.00 0.00 21 ARG A O 10
ATOM 12271 N N . SER A 1 22 ? -4.841 -15.429 -13.013 1.00 0.00 22 SER A N 10
ATOM 12272 C CA . SER A 1 22 ? -3.756 -14.628 -12.456 1.00 0.00 22 SER A CA 10
ATOM 12273 C C . SER A 1 22 ? -3.869 -13.175 -12.905 1.00 0.00 22 SER A C 10
ATOM 12274 O O . SER A 1 22 ? -4.221 -12.892 -14.051 1.00 0.00 22 SER A O 10
ATOM 12282 N N . LEU A 1 23 ? -3.566 -12.256 -11.995 1.00 0.00 23 LEU A N 10
ATOM 12283 C CA . LEU A 1 23 ? -3.632 -10.830 -12.296 1.00 0.00 23 LEU A CA 10
ATOM 12284 C C . LEU A 1 23 ? -2.236 -10.217 -12.339 1.00 0.00 23 LEU A C 10
ATOM 12285 O O . LEU A 1 23 ? -1.235 -10.911 -12.157 1.00 0.00 23 LEU A O 10
ATOM 12301 N N . THR A 1 24 ? -2.176 -8.911 -12.579 1.00 0.00 24 THR A N 10
ATOM 12302 C CA . THR A 1 24 ? -0.903 -8.204 -12.645 1.00 0.00 24 THR A CA 10
ATOM 12303 C C . THR A 1 24 ? -0.955 -6.903 -11.852 1.00 0.00 24 THR A C 10
ATOM 12304 O O . THR A 1 24 ? -2.024 -6.365 -11.566 1.00 0.00 24 THR A O 10
ATOM 12315 N N . PRO A 1 25 ? 0.227 -6.384 -11.487 1.00 0.00 25 PRO A N 10
ATOM 12316 C CA . PRO A 1 25 ? 0.343 -5.139 -10.722 1.00 0.00 25 PRO A CA 10
ATOM 12317 C C . PRO A 1 25 ? -0.052 -3.916 -11.543 1.00 0.00 25 PRO A C 10
ATOM 12318 O O . PRO A 1 25 ? -0.865 -3.100 -11.107 1.00 0.00 25 PRO A O 10
ATOM 12329 N N . ARG A 1 26 ? 0.528 -3.795 -12.733 1.00 0.00 26 ARG A N 10
ATOM 12330 C CA . ARG A 1 26 ? 0.236 -2.671 -13.614 1.00 0.00 26 ARG A CA 10
ATOM 12331 C C . ARG A 1 26 ? -1.245 -2.308 -13.561 1.00 0.00 26 ARG A C 10
ATOM 12332 O O . ARG A 1 26 ? -1.607 -1.132 -13.579 1.00 0.00 26 ARG A O 10
ATOM 12353 N N . ASP A 1 27 ? -2.096 -3.326 -13.497 1.00 0.00 27 ASP A N 10
ATOM 12354 C CA . ASP A 1 27 ? -3.538 -3.116 -13.441 1.00 0.00 27 ASP A CA 10
ATOM 12355 C C . ASP A 1 27 ? -3.939 -2.451 -12.129 1.00 0.00 27 ASP A C 10
ATOM 12356 O O . ASP A 1 27 ? -4.553 -1.383 -12.123 1.00 0.00 27 ASP A O 10
ATOM 12365 N N . LYS A 1 28 ? -3.590 -3.089 -11.017 1.00 0.00 28 LYS A N 10
ATOM 12366 C CA . LYS A 1 28 ? -3.913 -2.561 -9.697 1.00 0.00 28 LYS A CA 10
ATOM 12367 C C . LYS A 1 28 ? -3.158 -1.262 -9.431 1.00 0.00 28 LYS A C 10
ATOM 12368 O O . LYS A 1 28 ? -3.501 -0.510 -8.518 1.00 0.00 28 LYS A O 10
ATOM 12387 N N . ILE A 1 29 ? -2.131 -1.005 -10.233 1.00 0.00 29 ILE A N 10
ATOM 12388 C CA . ILE A 1 29 ? -1.330 0.203 -10.085 1.00 0.00 29 ILE A CA 10
ATOM 12389 C C . ILE A 1 29 ? -2.086 1.429 -10.587 1.00 0.00 29 ILE A C 10
ATOM 12390 O O . ILE A 1 29 ? -2.184 2.440 -9.890 1.00 0.00 29 ILE A O 10
ATOM 12406 N N . HIS A 1 30 ? -2.622 1.332 -11.800 1.00 0.00 30 HIS A N 10
ATOM 12407 C CA . HIS A 1 30 ? -3.372 2.432 -12.394 1.00 0.00 30 HIS A CA 10
ATOM 12408 C C . HIS A 1 30 ? -4.147 3.200 -11.328 1.00 0.00 30 HIS A C 10
ATOM 12409 O O . HIS A 1 30 ? -4.115 4.430 -11.289 1.00 0.00 30 HIS A O 10
ATOM 12424 N N . ALA A 1 31 ? -4.843 2.466 -10.466 1.00 0.00 31 ALA A N 10
ATOM 12425 C CA . ALA A 1 31 ? -5.625 3.079 -9.398 1.00 0.00 31 ALA A CA 10
ATOM 12426 C C . ALA A 1 31 ? -4.722 3.781 -8.390 1.00 0.00 31 ALA A C 10
ATOM 12427 O O . ALA A 1 31 ? -4.914 4.958 -8.085 1.00 0.00 31 ALA A O 10
ATOM 12434 N N . ILE A 1 32 ? -3.738 3.051 -7.875 1.00 0.00 32 ILE A N 10
ATOM 12435 C CA . ILE A 1 32 ? -2.806 3.605 -6.901 1.00 0.00 32 ILE A CA 10
ATOM 12436 C C . ILE A 1 32 ? -2.554 5.086 -7.161 1.00 0.00 32 ILE A C 10
ATOM 12437 O O . ILE A 1 32 ? -2.654 5.911 -6.253 1.00 0.00 32 ILE A O 10
ATOM 12453 N N . GLN A 1 33 ? -2.231 5.416 -8.407 1.00 0.00 33 GLN A N 10
ATOM 12454 C CA . GLN A 1 33 ? -1.967 6.799 -8.787 1.00 0.00 33 GLN A CA 10
ATOM 12455 C C . GLN A 1 33 ? -3.212 7.660 -8.606 1.00 0.00 33 GLN A C 10
ATOM 12456 O O . GLN A 1 33 ? -3.179 8.679 -7.916 1.00 0.00 33 GLN A O 10
ATOM 12470 N N . ARG A 1 34 ? -4.309 7.244 -9.231 1.00 0.00 34 ARG A N 10
ATOM 12471 C CA . ARG A 1 34 ? -5.565 7.979 -9.141 1.00 0.00 34 ARG A CA 10
ATOM 12472 C C . ARG A 1 34 ? -5.723 8.619 -7.765 1.00 0.00 34 ARG A C 10
ATOM 12473 O O . ARG A 1 34 ? -6.123 9.778 -7.651 1.00 0.00 34 ARG A O 10
ATOM 12494 N N . ILE A 1 35 ? -5.406 7.857 -6.723 1.00 0.00 35 ILE A N 10
ATOM 12495 C CA . ILE A 1 35 ? -5.511 8.350 -5.356 1.00 0.00 35 ILE A CA 10
ATOM 12496 C C . ILE A 1 35 ? -4.675 9.610 -5.160 1.00 0.00 35 ILE A C 10
ATOM 12497 O O . ILE A 1 35 ? -5.196 10.663 -4.790 1.00 0.00 35 ILE A O 10
ATOM 12513 N N . HIS A 1 36 ? -3.375 9.496 -5.411 1.00 0.00 36 HIS A N 10
ATOM 12514 C CA . HIS A 1 36 ? -2.466 10.627 -5.265 1.00 0.00 36 HIS A CA 10
ATOM 12515 C C . HIS A 1 36 ? -2.934 11.812 -6.103 1.00 0.00 36 HIS A C 10
ATOM 12516 O O . HIS A 1 36 ? -2.709 12.968 -5.742 1.00 0.00 36 HIS A O 10
ATOM 12531 N N . ASP A 1 37 ? -3.584 11.518 -7.223 1.00 0.00 37 ASP A N 10
ATOM 12532 C CA . ASP A 1 37 ? -4.084 12.560 -8.113 1.00 0.00 37 ASP A CA 10
ATOM 12533 C C . ASP A 1 37 ? -4.965 13.546 -7.354 1.00 0.00 37 ASP A C 10
ATOM 12534 O O . ASP A 1 37 ? -4.753 14.757 -7.413 1.00 0.00 37 ASP A O 10
ATOM 12543 N N . GLY A 1 38 ? -5.957 13.020 -6.641 1.00 0.00 38 GLY A N 10
ATOM 12544 C CA . GLY A 1 38 ? -6.856 13.868 -5.881 1.00 0.00 38 GLY A CA 10
ATOM 12545 C C . GLY A 1 38 ? -7.916 13.075 -5.142 1.00 0.00 38 GLY A C 10
ATOM 12546 O O . GLY A 1 38 ? -8.352 13.468 -4.061 1.00 0.00 38 GLY A O 10
ATOM 12550 N N . GLU A 1 39 ? -8.331 11.956 -5.728 1.00 0.00 39 GLU A N 10
ATOM 12551 C CA . GLU A 1 39 ? -9.349 11.108 -5.118 1.00 0.00 39 GLU A CA 10
ATOM 12552 C C . GLU A 1 39 ? -8.811 10.433 -3.860 1.00 0.00 39 GLU A C 10
ATOM 12553 O O . GLU A 1 39 ? -7.610 10.459 -3.593 1.00 0.00 39 GLU A O 10
ATOM 12565 N N . SER A 1 40 ? -9.710 9.829 -3.090 1.00 0.00 40 SER A N 10
ATOM 12566 C CA . SER A 1 40 ? -9.328 9.150 -1.857 1.00 0.00 40 SER A CA 10
ATOM 12567 C C . SER A 1 40 ? -9.385 7.635 -2.031 1.00 0.00 40 SER A C 10
ATOM 12568 O O . SER A 1 40 ? -10.024 7.127 -2.952 1.00 0.00 40 SER A O 10
ATOM 12576 N N . LYS A 1 41 ? -8.711 6.918 -1.137 1.00 0.00 41 LYS A N 10
ATOM 12577 C CA . LYS A 1 41 ? -8.685 5.461 -1.189 1.00 0.00 41 LYS A CA 10
ATOM 12578 C C . LYS A 1 41 ? -10.091 4.897 -1.362 1.00 0.00 41 LYS A C 10
ATOM 12579 O O . LYS A 1 41 ? -10.315 4.002 -2.177 1.00 0.00 41 LYS A O 10
ATOM 12598 N N . ALA A 1 42 ? -11.035 5.426 -0.591 1.00 0.00 42 ALA A N 10
ATOM 12599 C CA . ALA A 1 42 ? -12.420 4.978 -0.662 1.00 0.00 42 ALA A CA 10
ATOM 12600 C C . ALA A 1 42 ? -13.009 5.230 -2.046 1.00 0.00 42 ALA A C 10
ATOM 12601 O O . ALA A 1 42 ? -13.443 4.300 -2.726 1.00 0.00 42 ALA A O 10
ATOM 12608 N N . SER A 1 43 ? -13.020 6.494 -2.458 1.00 0.00 43 SER A N 10
ATOM 12609 C CA . SER A 1 43 ? -13.560 6.869 -3.760 1.00 0.00 43 SER A CA 10
ATOM 12610 C C . SER A 1 43 ? -13.024 5.951 -4.855 1.00 0.00 43 SER A C 10
ATOM 12611 O O . SER A 1 43 ? -13.780 5.458 -5.692 1.00 0.00 43 SER A O 10
ATOM 12619 N N . VAL A 1 44 ? -11.714 5.727 -4.841 1.00 0.00 44 VAL A N 10
ATOM 12620 C CA . VAL A 1 44 ? -11.075 4.868 -5.832 1.00 0.00 44 VAL A CA 10
ATOM 12621 C C . VAL A 1 44 ? -11.514 3.417 -5.666 1.00 0.00 44 VAL A C 10
ATOM 12622 O O . VAL A 1 44 ? -11.664 2.687 -6.645 1.00 0.00 44 VAL A O 10
ATOM 12635 N N . ALA A 1 45 ? -11.720 3.006 -4.419 1.00 0.00 45 ALA A N 10
ATOM 12636 C CA . ALA A 1 45 ? -12.144 1.643 -4.124 1.00 0.00 45 ALA A CA 10
ATOM 12637 C C . ALA A 1 45 ? -13.482 1.329 -4.785 1.00 0.00 45 ALA A C 10
ATOM 12638 O O . ALA A 1 45 ? -13.563 0.477 -5.669 1.00 0.00 45 ALA A O 10
ATOM 12645 N N . ARG A 1 46 ? -14.529 2.024 -4.351 1.00 0.00 46 ARG A N 10
ATOM 12646 C CA . ARG A 1 46 ? -15.863 1.817 -4.900 1.00 0.00 46 ARG A CA 10
ATOM 12647 C C . ARG A 1 46 ? -15.907 2.191 -6.378 1.00 0.00 46 ARG A C 10
ATOM 12648 O O . ARG A 1 46 ? -16.643 1.589 -7.160 1.00 0.00 46 ARG A O 10
ATOM 12669 N N . ASP A 1 47 ? -15.115 3.189 -6.754 1.00 0.00 47 ASP A N 10
ATOM 12670 C CA . ASP A 1 47 ? -15.062 3.644 -8.139 1.00 0.00 47 ASP A CA 10
ATOM 12671 C C . ASP A 1 47 ? -14.976 2.459 -9.097 1.00 0.00 47 ASP A C 10
ATOM 12672 O O . ASP A 1 47 ? -15.755 2.357 -10.044 1.00 0.00 47 ASP A O 10
ATOM 12681 N N . ILE A 1 48 ? -14.023 1.569 -8.843 1.00 0.00 48 ILE A N 10
ATOM 12682 C CA . ILE A 1 48 ? -13.835 0.392 -9.683 1.00 0.00 48 ILE A CA 10
ATOM 12683 C C . ILE A 1 48 ? -14.763 -0.741 -9.257 1.00 0.00 48 ILE A C 10
ATOM 12684 O O . ILE A 1 48 ? -15.207 -1.537 -10.083 1.00 0.00 48 ILE A O 10
ATOM 12700 N N . GLY A 1 49 ? -15.053 -0.806 -7.961 1.00 0.00 49 GLY A N 10
ATOM 12701 C CA . GLY A 1 49 ? -15.928 -1.844 -7.448 1.00 0.00 49 GLY A CA 10
ATOM 12702 C C . GLY A 1 49 ? -15.199 -2.826 -6.552 1.00 0.00 49 GLY A C 10
ATOM 12703 O O . GLY A 1 49 ? -15.375 -4.038 -6.675 1.00 0.00 49 GLY A O 10
ATOM 12707 N N . VAL A 1 50 ? -14.376 -2.302 -5.649 1.00 0.00 50 VAL A N 10
ATOM 12708 C CA . VAL A 1 50 ? -13.617 -3.141 -4.729 1.00 0.00 50 VAL A CA 10
ATOM 12709 C C . VAL A 1 50 ? -13.701 -2.609 -3.303 1.00 0.00 50 VAL A C 10
ATOM 12710 O O . VAL A 1 50 ? -13.806 -1.405 -3.069 1.00 0.00 50 VAL A O 10
ATOM 12723 N N . PRO A 1 51 ? -13.653 -3.526 -2.325 1.00 0.00 51 PRO A N 10
ATOM 12724 C CA . PRO A 1 51 ? -13.721 -3.172 -0.904 1.00 0.00 51 PRO A CA 10
ATOM 12725 C C . PRO A 1 51 ? -12.464 -2.453 -0.425 1.00 0.00 51 PRO A C 10
ATOM 12726 O O . PRO A 1 51 ? -11.351 -2.943 -0.608 1.00 0.00 51 PRO A O 10
ATOM 12737 N N . GLU A 1 52 ? -12.652 -1.288 0.188 1.00 0.00 52 GLU A N 10
ATOM 12738 C CA . GLU A 1 52 ? -11.532 -0.503 0.692 1.00 0.00 52 GLU A CA 10
ATOM 12739 C C . GLU A 1 52 ? -10.447 -1.409 1.268 1.00 0.00 52 GLU A C 10
ATOM 12740 O O . GLU A 1 52 ? -9.268 -1.264 0.948 1.00 0.00 52 GLU A O 10
ATOM 12752 N N . SER A 1 53 ? -10.856 -2.343 2.121 1.00 0.00 53 SER A N 10
ATOM 12753 C CA . SER A 1 53 ? -9.920 -3.270 2.745 1.00 0.00 53 SER A CA 10
ATOM 12754 C C . SER A 1 53 ? -8.883 -3.757 1.737 1.00 0.00 53 SER A C 10
ATOM 12755 O O . SER A 1 53 ? -7.682 -3.750 2.011 1.00 0.00 53 SER A O 10
ATOM 12763 N N . THR A 1 54 ? -9.356 -4.180 0.569 1.00 0.00 54 THR A N 10
ATOM 12764 C CA . THR A 1 54 ? -8.472 -4.671 -0.480 1.00 0.00 54 THR A CA 10
ATOM 12765 C C . THR A 1 54 ? -7.562 -3.562 -0.997 1.00 0.00 54 THR A C 10
ATOM 12766 O O . THR A 1 54 ? -6.337 -3.684 -0.961 1.00 0.00 54 THR A O 10
ATOM 12777 N N . LEU A 1 55 ? -8.167 -2.481 -1.475 1.00 0.00 55 LEU A N 10
ATOM 12778 C CA . LEU A 1 55 ? -7.410 -1.349 -1.999 1.00 0.00 55 LEU A CA 10
ATOM 12779 C C . LEU A 1 55 ? -6.187 -1.065 -1.133 1.00 0.00 55 LEU A C 10
ATOM 12780 O O . LEU A 1 55 ? -5.057 -1.058 -1.622 1.00 0.00 55 LEU A O 10
ATOM 12796 N N . ARG A 1 56 ? -6.420 -0.834 0.154 1.00 0.00 56 ARG A N 10
ATOM 12797 C CA . ARG A 1 56 ? -5.337 -0.551 1.088 1.00 0.00 56 ARG A CA 10
ATOM 12798 C C . ARG A 1 56 ? -4.144 -1.467 0.831 1.00 0.00 56 ARG A C 10
ATOM 12799 O O . ARG A 1 56 ? -2.993 -1.037 0.896 1.00 0.00 56 ARG A O 10
ATOM 12820 N N . GLY A 1 57 ? -4.428 -2.733 0.539 1.00 0.00 57 GLY A N 10
ATOM 12821 C CA . GLY A 1 57 ? -3.369 -3.689 0.277 1.00 0.00 57 GLY A CA 10
ATOM 12822 C C . GLY A 1 57 ? -2.411 -3.214 -0.797 1.00 0.00 57 GLY A C 10
ATOM 12823 O O . GLY A 1 57 ? -1.196 -3.212 -0.598 1.00 0.00 57 GLY A O 10
ATOM 12827 N N . TRP A 1 58 ? -2.958 -2.812 -1.939 1.00 0.00 58 TRP A N 10
ATOM 12828 C CA . TRP A 1 58 ? -2.142 -2.334 -3.050 1.00 0.00 58 TRP A CA 10
ATOM 12829 C C . TRP A 1 58 ? -1.201 -1.224 -2.596 1.00 0.00 58 TRP A C 10
ATOM 12830 O O . TRP A 1 58 ? 0.020 -1.364 -2.671 1.00 0.00 58 TRP A O 10
ATOM 12851 N N . CYS A 1 59 ? -1.775 -0.122 -2.126 1.00 0.00 59 CYS A N 10
ATOM 12852 C CA . CYS A 1 59 ? -0.986 1.013 -1.660 1.00 0.00 59 CYS A CA 10
ATOM 12853 C C . CYS A 1 59 ? 0.009 0.580 -0.588 1.00 0.00 59 CYS A C 10
ATOM 12854 O O . CYS A 1 59 ? 1.131 1.082 -0.529 1.00 0.00 59 CYS A O 10
ATOM 12862 N N . LYS A 1 60 ? -0.410 -0.355 0.258 1.00 0.00 60 LYS A N 10
ATOM 12863 C CA . LYS A 1 60 ? 0.443 -0.857 1.329 1.00 0.00 60 LYS A CA 10
ATOM 12864 C C . LYS A 1 60 ? 1.750 -1.410 0.769 1.00 0.00 60 LYS A C 10
ATOM 12865 O O . LYS A 1 60 ? 2.832 -1.076 1.249 1.00 0.00 60 LYS A O 10
ATOM 12884 N N . ASN A 1 61 ? 1.641 -2.256 -0.250 1.00 0.00 61 ASN A N 10
ATOM 12885 C CA . ASN A 1 61 ? 2.814 -2.855 -0.876 1.00 0.00 61 ASN A CA 10
ATOM 12886 C C . ASN A 1 61 ? 3.115 -2.190 -2.215 1.00 0.00 61 ASN A C 10
ATOM 12887 O O . ASN A 1 61 ? 3.657 -2.819 -3.123 1.00 0.00 61 ASN A O 10
ATOM 12898 N N . GLU A 1 62 ? 2.761 -0.913 -2.329 1.00 0.00 62 GLU A N 10
ATOM 12899 C CA . GLU A 1 62 ? 2.994 -0.163 -3.558 1.00 0.00 62 GLU A CA 10
ATOM 12900 C C . GLU A 1 62 ? 4.480 -0.131 -3.902 1.00 0.00 62 GLU A C 10
ATOM 12901 O O . GLU A 1 62 ? 4.868 -0.354 -5.049 1.00 0.00 62 GLU A O 10
ATOM 12913 N N . ASP A 1 63 ? 5.307 0.149 -2.901 1.00 0.00 63 ASP A N 10
ATOM 12914 C CA . ASP A 1 63 ? 6.751 0.211 -3.096 1.00 0.00 63 ASP A CA 10
ATOM 12915 C C . ASP A 1 63 ? 7.212 -0.859 -4.080 1.00 0.00 63 ASP A C 10
ATOM 12916 O O . ASP A 1 63 ? 7.866 -0.559 -5.080 1.00 0.00 63 ASP A O 10
ATOM 12925 N N . LYS A 1 64 ? 6.869 -2.110 -3.791 1.00 0.00 64 LYS A N 10
ATOM 12926 C CA . LYS A 1 64 ? 7.247 -3.226 -4.649 1.00 0.00 64 LYS A CA 10
ATOM 12927 C C . LYS A 1 64 ? 6.445 -3.210 -5.947 1.00 0.00 64 LYS A C 10
ATOM 12928 O O . LYS A 1 64 ? 7.009 -3.308 -7.038 1.00 0.00 64 LYS A O 10
ATOM 12947 N N . LEU A 1 65 ? 5.129 -3.085 -5.822 1.00 0.00 65 LEU A N 10
ATOM 12948 C CA . LEU A 1 65 ? 4.249 -3.054 -6.985 1.00 0.00 65 LEU A CA 10
ATOM 12949 C C . LEU A 1 65 ? 4.859 -2.221 -8.107 1.00 0.00 65 LEU A C 10
ATOM 12950 O O . LEU A 1 65 ? 4.992 -2.688 -9.239 1.00 0.00 65 LEU A O 10
ATOM 12966 N N . ARG A 1 66 ? 5.230 -0.986 -7.785 1.00 0.00 66 ARG A N 10
ATOM 12967 C CA . ARG A 1 66 ? 5.827 -0.088 -8.766 1.00 0.00 66 ARG A CA 10
ATOM 12968 C C . ARG A 1 66 ? 6.912 -0.801 -9.568 1.00 0.00 66 ARG A C 10
ATOM 12969 O O . ARG A 1 66 ? 7.074 -0.561 -10.764 1.00 0.00 66 ARG A O 10
ATOM 12990 N N . PHE A 1 67 ? 7.653 -1.679 -8.900 1.00 0.00 67 PHE A N 10
ATOM 12991 C CA . PHE A 1 67 ? 8.724 -2.427 -9.549 1.00 0.00 67 PHE A CA 10
ATOM 12992 C C . PHE A 1 67 ? 8.230 -3.796 -10.007 1.00 0.00 67 PHE A C 10
ATOM 12993 O O . PHE A 1 67 ? 8.848 -4.437 -10.856 1.00 0.00 67 PHE A O 10
ATOM 13010 N N . MET A 1 68 ? 7.114 -4.237 -9.437 1.00 0.00 68 MET A N 10
ATOM 13011 C CA . MET A 1 68 ? 6.537 -5.530 -9.787 1.00 0.00 68 MET A CA 10
ATOM 13012 C C . MET A 1 68 ? 6.294 -5.628 -11.290 1.00 0.00 68 MET A C 10
ATOM 13013 O O . MET A 1 68 ? 6.720 -6.586 -11.936 1.00 0.00 68 MET A O 10
ATOM 13027 N N . SER A 1 69 ? 5.608 -4.632 -11.841 1.00 0.00 69 SER A N 10
ATOM 13028 C CA . SER A 1 69 ? 5.306 -4.608 -13.267 1.00 0.00 69 SER A CA 10
ATOM 13029 C C . SER A 1 69 ? 6.526 -5.014 -14.088 1.00 0.00 69 SER A C 10
ATOM 13030 O O . SER A 1 69 ? 6.411 -5.747 -15.071 1.00 0.00 69 SER A O 10
ATOM 13038 N N . ARG A 1 70 ? 7.695 -4.533 -13.677 1.00 0.00 70 ARG A N 10
ATOM 13039 C CA . ARG A 1 70 ? 8.937 -4.844 -14.373 1.00 0.00 70 ARG A CA 10
ATOM 13040 C C . ARG A 1 70 ? 9.301 -6.316 -14.204 1.00 0.00 70 ARG A C 10
ATOM 13041 O O . ARG A 1 70 ? 9.659 -6.991 -15.169 1.00 0.00 70 ARG A O 10
ATOM 13062 N N . GLN A 1 71 ? 9.208 -6.805 -12.972 1.00 0.00 71 GLN A N 10
ATOM 13063 C CA . GLN A 1 71 ? 9.530 -8.197 -12.677 1.00 0.00 71 GLN A CA 10
ATOM 13064 C C . GLN A 1 71 ? 8.477 -9.134 -13.259 1.00 0.00 71 GLN A C 10
ATOM 13065 O O . GLN A 1 71 ? 7.407 -9.319 -12.679 1.00 0.00 71 GLN A O 10
ATOM 13079 N N . SER A 1 72 ? 8.787 -9.722 -14.410 1.00 0.00 72 SER A N 10
ATOM 13080 C CA . SER A 1 72 ? 7.865 -10.637 -15.073 1.00 0.00 72 SER A CA 10
ATOM 13081 C C . SER A 1 72 ? 8.453 -12.043 -15.145 1.00 0.00 72 SER A C 10
ATOM 13082 O O . SER A 1 72 ? 9.599 -12.269 -14.757 1.00 0.00 72 SER A O 10
ATOM 13090 N N . ALA A 1 73 ? 7.660 -12.985 -15.645 1.00 0.00 73 ALA A N 10
ATOM 13091 C CA . ALA A 1 73 ? 8.101 -14.368 -15.771 1.00 0.00 73 ALA A CA 10
ATOM 13092 C C . ALA A 1 73 ? 8.986 -14.771 -14.596 1.00 0.00 73 ALA A C 10
ATOM 13093 O O . ALA A 1 73 ? 9.996 -15.454 -14.770 1.00 0.00 73 ALA A O 10
ATOM 13100 N N . THR A 1 74 ? 8.601 -14.343 -13.397 1.00 0.00 74 THR A N 10
ATOM 13101 C CA . THR A 1 74 ? 9.360 -14.657 -12.194 1.00 0.00 74 THR A CA 10
ATOM 13102 C C . THR A 1 74 ? 8.670 -15.742 -11.376 1.00 0.00 74 THR A C 10
ATOM 13103 O O . THR A 1 74 ? 7.447 -15.743 -11.234 1.00 0.00 74 THR A O 10
ATOM 13114 N N . ASP A 1 75 ? 9.461 -16.665 -10.839 1.00 0.00 75 ASP A N 10
ATOM 13115 C CA . ASP A 1 75 ? 8.925 -17.756 -10.033 1.00 0.00 75 ASP A CA 10
ATOM 13116 C C . ASP A 1 75 ? 9.053 -17.446 -8.545 1.00 0.00 75 ASP A C 10
ATOM 13117 O O . ASP A 1 75 ? 9.992 -17.891 -7.886 1.00 0.00 75 ASP A O 10
ATOM 13126 N N . ASN A 1 76 ? 8.102 -16.678 -8.022 1.00 0.00 76 ASN A N 10
ATOM 13127 C CA . ASN A 1 76 ? 8.109 -16.306 -6.612 1.00 0.00 76 ASN A CA 10
ATOM 13128 C C . ASN A 1 76 ? 7.073 -17.110 -5.832 1.00 0.00 76 ASN A C 10
ATOM 13129 O O . ASN A 1 76 ? 5.876 -17.043 -6.115 1.00 0.00 76 ASN A O 10
ATOM 13140 N N . LEU A 1 77 ? 7.541 -17.871 -4.848 1.00 0.00 77 LEU A N 10
ATOM 13141 C CA . LEU A 1 77 ? 6.656 -18.689 -4.026 1.00 0.00 77 LEU A CA 10
ATOM 13142 C C . LEU A 1 77 ? 7.382 -19.198 -2.785 1.00 0.00 77 LEU A C 10
ATOM 13143 O O . LEU A 1 77 ? 8.459 -19.788 -2.882 1.00 0.00 77 LEU A O 10
ATOM 13159 N N . CYS A 1 78 ? 6.785 -18.968 -1.621 1.00 0.00 78 CYS A N 10
ATOM 13160 C CA . CYS A 1 78 ? 7.373 -19.405 -0.360 1.00 0.00 78 CYS A CA 10
ATOM 13161 C C . CYS A 1 78 ? 6.289 -19.753 0.655 1.00 0.00 78 CYS A C 10
ATOM 13162 O O . CYS A 1 78 ? 5.202 -19.177 0.638 1.00 0.00 78 CYS A O 10
ATOM 13170 N N . ALA A 1 79 ? 6.594 -20.699 1.537 1.00 0.00 79 ALA A N 10
ATOM 13171 C CA . ALA A 1 79 ? 5.645 -21.123 2.560 1.00 0.00 79 ALA A CA 10
ATOM 13172 C C . ALA A 1 79 ? 5.485 -20.056 3.637 1.00 0.00 79 ALA A C 10
ATOM 13173 O O . ALA A 1 79 ? 6.262 -20.002 4.591 1.00 0.00 79 ALA A O 10
ATOM 13180 N N . ASP A 1 80 ? 4.475 -19.208 3.477 1.00 0.00 80 ASP A N 10
ATOM 13181 C CA . ASP A 1 80 ? 4.213 -18.142 4.437 1.00 0.00 80 ASP A CA 10
ATOM 13182 C C . ASP A 1 80 ? 2.715 -17.884 4.568 1.00 0.00 80 ASP A C 10
ATOM 13183 O O . ASP A 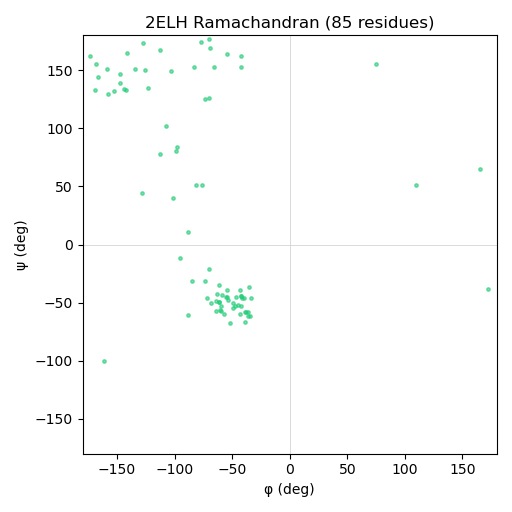1 80 ? 1.914 -18.418 3.801 1.00 0.00 80 ASP A O 10
ATOM 13192 N N . ALA A 1 81 ? 2.344 -17.063 5.545 1.00 0.00 81 ALA A N 10
ATOM 13193 C CA . ALA A 1 81 ? 0.943 -16.734 5.775 1.00 0.00 81 ALA A CA 10
ATOM 13194 C C . ALA A 1 81 ? 0.808 -15.503 6.665 1.00 0.00 81 ALA A C 10
ATOM 13195 O O . ALA A 1 81 ? 1.477 -15.390 7.693 1.00 0.00 81 ALA A O 10
ATOM 13202 N N . LEU A 1 82 ? -0.062 -14.582 6.264 1.00 0.00 82 LEU A N 10
ATOM 13203 C CA . LEU A 1 82 ? -0.285 -13.357 7.025 1.00 0.00 82 LEU A CA 10
ATOM 13204 C C . LEU A 1 82 ? -0.958 -13.661 8.360 1.00 0.00 82 LEU A C 10
ATOM 13205 O O . LEU A 1 82 ? -1.772 -14.577 8.462 1.00 0.00 82 LEU A O 10
ATOM 13221 N N . GLY A 1 83 ? -0.613 -12.883 9.381 1.00 0.00 83 GLY A N 10
ATOM 13222 C CA . GLY A 1 83 ? -1.194 -13.083 10.696 1.00 0.00 83 GLY A CA 10
ATOM 13223 C C . GLY A 1 83 ? -1.446 -11.777 11.424 1.00 0.00 83 GLY A C 10
ATOM 13224 O O . GLY A 1 83 ? -2.053 -10.859 10.873 1.00 0.00 83 GLY A O 10
ATOM 13228 N N . ASP A 1 84 ? -0.980 -11.694 12.665 1.00 0.00 84 ASP A N 10
ATOM 13229 C CA . ASP A 1 84 ? -1.158 -10.491 13.470 1.00 0.00 84 ASP A CA 10
ATOM 13230 C C . ASP A 1 84 ? -0.266 -10.529 14.707 1.00 0.00 84 ASP A C 10
ATOM 13231 O O . ASP A 1 84 ? -0.028 -11.591 15.282 1.00 0.00 84 ASP A O 10
ATOM 13240 N N . LYS A 1 85 ? 0.225 -9.362 15.111 1.00 0.00 85 LYS A N 10
ATOM 13241 C CA . LYS A 1 85 ? 1.090 -9.259 16.280 1.00 0.00 85 LYS A CA 10
ATOM 13242 C C . LYS A 1 85 ? 0.279 -8.939 17.531 1.00 0.00 85 LYS A C 10
ATOM 13243 O O . LYS A 1 85 ? -0.791 -8.337 17.451 1.00 0.00 85 LYS A O 10
ATOM 13262 N N . MET A 1 86 ? 0.796 -9.344 18.687 1.00 0.00 86 MET A N 10
ATOM 13263 C CA . MET A 1 86 ? 0.120 -9.097 19.955 1.00 0.00 86 MET A CA 10
ATOM 13264 C C . MET A 1 86 ? 0.977 -8.224 20.867 1.00 0.00 86 MET A C 10
ATOM 13265 O O . MET A 1 86 ? 1.941 -8.698 21.468 1.00 0.00 86 MET A O 10
ATOM 13279 N N . ASP A 1 87 ? 0.619 -6.949 20.964 1.00 0.00 87 ASP A N 10
ATOM 13280 C CA . ASP A 1 87 ? 1.355 -6.010 21.804 1.00 0.00 87 ASP A CA 10
ATOM 13281 C C . ASP A 1 87 ? 1.093 -6.282 23.282 1.00 0.00 87 ASP A C 10
ATOM 13282 O O . ASP A 1 87 ? -0.029 -6.120 23.763 1.00 0.00 87 ASP A O 10
ATOM 13291 N N . GLY A 1 1 ? 42.496 11.218 -32.503 1.00 0.00 1 GLY A N 11
ATOM 13292 C CA . GLY A 1 1 ? 42.083 10.550 -33.723 1.00 0.00 1 GLY A CA 11
ATOM 13293 C C . GLY A 1 1 ? 41.304 9.278 -33.453 1.00 0.00 1 GLY A C 11
ATOM 13294 O O . GLY A 1 1 ? 41.810 8.176 -33.661 1.00 0.00 1 GLY A O 11
ATOM 13298 N N . SER A 1 2 ? 40.069 9.431 -32.986 1.00 0.00 2 SER A N 11
ATOM 13299 C CA . SER A 1 2 ? 39.219 8.285 -32.681 1.00 0.00 2 SER A CA 11
ATOM 13300 C C . SER A 1 2 ? 38.420 7.860 -33.908 1.00 0.00 2 SER A C 11
ATOM 13301 O O . SER A 1 2 ? 38.468 8.512 -34.951 1.00 0.00 2 SER A O 11
ATOM 13309 N N . SER A 1 3 ? 37.685 6.760 -33.776 1.00 0.00 3 SER A N 11
ATOM 13310 C CA . SER A 1 3 ? 36.877 6.244 -34.875 1.00 0.00 3 SER A CA 11
ATOM 13311 C C . SER A 1 3 ? 35.624 7.091 -35.073 1.00 0.00 3 SER A C 11
ATOM 13312 O O . SER A 1 3 ? 35.248 7.409 -36.200 1.00 0.00 3 SER A O 11
ATOM 13320 N N . GLY A 1 4 ? 34.982 7.454 -33.967 1.00 0.00 4 GLY A N 11
ATOM 13321 C CA . GLY A 1 4 ? 33.778 8.261 -34.039 1.00 0.00 4 GLY A CA 11
ATOM 13322 C C . GLY A 1 4 ? 32.579 7.471 -34.525 1.00 0.00 4 GLY A C 11
ATOM 13323 O O . GLY A 1 4 ? 32.429 7.230 -35.723 1.00 0.00 4 GLY A O 11
ATOM 13327 N N . SER A 1 5 ? 31.723 7.065 -33.592 1.00 0.00 5 SER A N 11
ATOM 13328 C CA . SER A 1 5 ? 30.533 6.292 -33.931 1.00 0.00 5 SER A CA 11
ATOM 13329 C C . SER A 1 5 ? 29.389 6.608 -32.973 1.00 0.00 5 SER A C 11
ATOM 13330 O O . SER A 1 5 ? 29.608 6.855 -31.787 1.00 0.00 5 SER A O 11
ATOM 13338 N N . SER A 1 6 ? 28.167 6.599 -33.497 1.00 0.00 6 SER A N 11
ATOM 13339 C CA . SER A 1 6 ? 26.988 6.889 -32.690 1.00 0.00 6 SER A CA 11
ATOM 13340 C C . SER A 1 6 ? 25.972 5.755 -32.787 1.00 0.00 6 SER A C 11
ATOM 13341 O O . SER A 1 6 ? 26.024 4.936 -33.704 1.00 0.00 6 SER A O 11
ATOM 13349 N N . GLY A 1 7 ? 25.046 5.714 -31.833 1.00 0.00 7 GLY A N 11
ATOM 13350 C CA . GLY A 1 7 ? 24.031 4.677 -31.828 1.00 0.00 7 GLY A CA 11
ATOM 13351 C C . GLY A 1 7 ? 22.778 5.097 -31.085 1.00 0.00 7 GLY A C 11
ATOM 13352 O O . GLY A 1 7 ? 22.092 6.034 -31.492 1.00 0.00 7 GLY A O 11
ATOM 13356 N N . MET A 1 8 ? 22.478 4.400 -29.994 1.00 0.00 8 MET A N 11
ATOM 13357 C CA . MET A 1 8 ? 21.298 4.705 -29.193 1.00 0.00 8 MET A CA 11
ATOM 13358 C C . MET A 1 8 ? 20.034 4.652 -30.045 1.00 0.00 8 MET A C 11
ATOM 13359 O O . MET A 1 8 ? 19.145 5.490 -29.906 1.00 0.00 8 MET A O 11
ATOM 13373 N N . ASN A 1 9 ? 19.962 3.660 -30.927 1.00 0.00 9 ASN A N 11
ATOM 13374 C CA . ASN A 1 9 ? 18.806 3.498 -31.802 1.00 0.00 9 ASN A CA 11
ATOM 13375 C C . ASN A 1 9 ? 17.977 2.285 -31.390 1.00 0.00 9 ASN A C 11
ATOM 13376 O O . ASN A 1 9 ? 16.748 2.346 -31.349 1.00 0.00 9 ASN A O 11
ATOM 13387 N N . ILE A 1 10 ? 18.659 1.186 -31.085 1.00 0.00 10 ILE A N 11
ATOM 13388 C CA . ILE A 1 10 ? 17.986 -0.040 -30.675 1.00 0.00 10 ILE A CA 11
ATOM 13389 C C . ILE A 1 10 ? 16.796 0.263 -29.770 1.00 0.00 10 ILE A C 11
ATOM 13390 O O . ILE A 1 10 ? 16.925 0.981 -28.778 1.00 0.00 10 ILE A O 11
ATOM 13406 N N . ARG A 1 11 ? 15.639 -0.292 -30.117 1.00 0.00 11 ARG A N 11
ATOM 13407 C CA . ARG A 1 11 ? 14.427 -0.082 -29.335 1.00 0.00 11 ARG A CA 11
ATOM 13408 C C . ARG A 1 11 ? 13.813 -1.414 -28.916 1.00 0.00 11 ARG A C 11
ATOM 13409 O O . ARG A 1 11 ? 14.084 -2.451 -29.520 1.00 0.00 11 ARG A O 11
ATOM 13430 N N . MET A 1 12 ? 12.984 -1.378 -27.877 1.00 0.00 12 MET A N 11
ATOM 13431 C CA . MET A 1 12 ? 12.332 -2.582 -27.378 1.00 0.00 12 MET A CA 11
ATOM 13432 C C . MET A 1 12 ? 10.818 -2.401 -27.332 1.00 0.00 12 MET A C 11
ATOM 13433 O O . MET A 1 12 ? 10.315 -1.280 -27.393 1.00 0.00 12 MET A O 11
ATOM 13447 N N . GLY A 1 13 ? 10.096 -3.512 -27.224 1.00 0.00 13 GLY A N 11
ATOM 13448 C CA . GLY A 1 13 ? 8.647 -3.454 -27.172 1.00 0.00 13 GLY A CA 11
ATOM 13449 C C . GLY A 1 13 ? 8.069 -4.330 -26.079 1.00 0.00 13 GLY A C 11
ATOM 13450 O O . GLY A 1 13 ? 8.655 -5.351 -25.716 1.00 0.00 13 GLY A O 11
ATOM 13454 N N . THR A 1 14 ? 6.917 -3.932 -25.549 1.00 0.00 14 THR A N 11
ATOM 13455 C CA . THR A 1 14 ? 6.262 -4.687 -24.489 1.00 0.00 14 THR A CA 11
ATOM 13456 C C . THR A 1 14 ? 5.085 -5.489 -25.032 1.00 0.00 14 THR A C 11
ATOM 13457 O O . THR A 1 14 ? 4.005 -4.947 -25.266 1.00 0.00 14 THR A O 11
ATOM 13468 N N . LYS A 1 15 ? 5.300 -6.785 -25.229 1.00 0.00 15 LYS A N 11
ATOM 13469 C CA . LYS A 1 15 ? 4.257 -7.665 -25.743 1.00 0.00 15 LYS A CA 11
ATOM 13470 C C . LYS A 1 15 ? 4.346 -9.046 -25.103 1.00 0.00 15 LYS A C 11
ATOM 13471 O O . LYS A 1 15 ? 5.332 -9.374 -24.444 1.00 0.00 15 LYS A O 11
ATOM 13490 N N . GLY A 1 16 ? 3.309 -9.855 -25.303 1.00 0.00 16 GLY A N 11
ATOM 13491 C CA . GLY A 1 16 ? 3.291 -11.192 -24.739 1.00 0.00 16 GLY A CA 11
ATOM 13492 C C . GLY A 1 16 ? 1.887 -11.747 -24.607 1.00 0.00 16 GLY A C 11
ATOM 13493 O O . GLY A 1 16 ? 1.031 -11.502 -25.457 1.00 0.00 16 GLY A O 11
ATOM 13497 N N . LYS A 1 17 ? 1.648 -12.499 -23.538 1.00 0.00 17 LYS A N 11
ATOM 13498 C CA . LYS A 1 17 ? 0.338 -13.092 -23.296 1.00 0.00 17 LYS A CA 11
ATOM 13499 C C . LYS A 1 17 ? 0.068 -13.222 -21.800 1.00 0.00 17 LYS A C 11
ATOM 13500 O O . LYS A 1 17 ? 0.887 -13.761 -21.056 1.00 0.00 17 LYS A O 11
ATOM 13519 N N . ARG A 1 18 ? -1.086 -12.725 -21.367 1.00 0.00 18 ARG A N 11
ATOM 13520 C CA . ARG A 1 18 ? -1.464 -12.787 -19.960 1.00 0.00 18 ARG A CA 11
ATOM 13521 C C . ARG A 1 18 ? -2.257 -14.057 -19.665 1.00 0.00 18 ARG A C 11
ATOM 13522 O O . ARG A 1 18 ? -2.994 -14.568 -20.509 1.00 0.00 18 ARG A O 11
ATOM 13543 N N . PRO A 1 19 ? -2.104 -14.579 -18.439 1.00 0.00 19 PRO A N 11
ATOM 13544 C CA . PRO A 1 19 ? -2.798 -15.795 -18.004 1.00 0.00 19 PRO A CA 11
ATOM 13545 C C . PRO A 1 19 ? -4.297 -15.577 -17.831 1.00 0.00 19 PRO A C 11
ATOM 13546 O O . PRO A 1 19 ? -4.729 -14.555 -17.296 1.00 0.00 19 PRO A O 11
ATOM 13557 N N . LEU A 1 20 ? -5.087 -16.543 -18.287 1.00 0.00 20 LEU A N 11
ATOM 13558 C CA . LEU A 1 20 ? -6.540 -16.457 -18.182 1.00 0.00 20 LEU A CA 11
ATOM 13559 C C . LEU A 1 20 ? -6.984 -16.508 -16.723 1.00 0.00 20 LEU A C 11
ATOM 13560 O O . LEU A 1 20 ? -6.262 -17.010 -15.861 1.00 0.00 20 LEU A O 11
ATOM 13576 N N . ARG A 1 21 ? -8.177 -15.988 -16.455 1.00 0.00 21 ARG A N 11
ATOM 13577 C CA . ARG A 1 21 ? -8.719 -15.976 -15.101 1.00 0.00 21 ARG A CA 11
ATOM 13578 C C . ARG A 1 21 ? -7.724 -15.357 -14.124 1.00 0.00 21 ARG A C 11
ATOM 13579 O O . ARG A 1 21 ? -7.510 -15.876 -13.029 1.00 0.00 21 ARG A O 11
ATOM 13600 N N . SER A 1 22 ? -7.119 -14.244 -14.528 1.00 0.00 22 SER A N 11
ATOM 13601 C CA . SER A 1 22 ? -6.144 -13.556 -13.690 1.00 0.00 22 SER A CA 11
ATOM 13602 C C . SER A 1 22 ? -6.012 -12.093 -14.100 1.00 0.00 22 SER A C 11
ATOM 13603 O O . SER A 1 22 ? -6.357 -11.716 -15.221 1.00 0.00 22 SER A O 11
ATOM 13611 N N . LEU A 1 23 ? -5.511 -11.271 -13.184 1.00 0.00 23 LEU A N 11
ATOM 13612 C CA . LEU A 1 23 ? -5.332 -9.848 -13.449 1.00 0.00 23 LEU A CA 11
ATOM 13613 C C . LEU A 1 23 ? -3.855 -9.469 -13.414 1.00 0.00 23 LEU A C 11
ATOM 13614 O O . LEU A 1 23 ? -3.020 -10.223 -12.912 1.00 0.00 23 LEU A O 11
ATOM 13630 N N . THR A 1 24 ? -3.538 -8.294 -13.950 1.00 0.00 24 THR A N 11
ATOM 13631 C CA . THR A 1 24 ? -2.162 -7.814 -13.980 1.00 0.00 24 THR A CA 11
ATOM 13632 C C . THR A 1 24 ? -1.863 -6.927 -12.777 1.00 0.00 24 THR A C 11
ATOM 13633 O O . THR A 1 24 ? -2.756 -6.317 -12.188 1.00 0.00 24 THR A O 11
ATOM 13644 N N . PRO A 1 25 ? -0.578 -6.851 -12.401 1.00 0.00 25 PRO A N 11
ATOM 13645 C CA . PRO A 1 25 ? -0.132 -6.039 -11.265 1.00 0.00 25 PRO A CA 11
ATOM 13646 C C . PRO A 1 25 ? -0.241 -4.544 -11.543 1.00 0.00 25 PRO A C 11
ATOM 13647 O O . PRO A 1 25 ? -0.573 -3.760 -10.653 1.00 0.00 25 PRO A O 11
ATOM 13658 N N . ARG A 1 26 ? 0.040 -4.155 -12.782 1.00 0.00 26 ARG A N 11
ATOM 13659 C CA . ARG A 1 26 ? -0.026 -2.753 -13.176 1.00 0.00 26 ARG A CA 11
ATOM 13660 C C . ARG A 1 26 ? -1.417 -2.180 -12.919 1.00 0.00 26 ARG A C 11
ATOM 13661 O O . ARG A 1 26 ? -1.562 -1.010 -12.564 1.00 0.00 26 ARG A O 11
ATOM 13682 N N . ASP A 1 27 ? -2.436 -3.013 -13.100 1.00 0.00 27 ASP A N 11
ATOM 13683 C CA . ASP A 1 27 ? -3.816 -2.591 -12.886 1.00 0.00 27 ASP A CA 11
ATOM 13684 C C . ASP A 1 27 ? -3.960 -1.858 -11.556 1.00 0.00 27 ASP A C 11
ATOM 13685 O O . ASP A 1 27 ? -4.695 -0.876 -11.452 1.00 0.00 27 ASP A O 11
ATOM 13694 N N . LYS A 1 28 ? -3.255 -2.344 -10.540 1.00 0.00 28 LYS A N 11
ATOM 13695 C CA . LYS A 1 28 ? -3.304 -1.737 -9.215 1.00 0.00 28 LYS A CA 11
ATOM 13696 C C . LYS A 1 28 ? -2.618 -0.374 -9.216 1.00 0.00 28 LYS A C 11
ATOM 13697 O O . LYS A 1 28 ? -3.167 0.607 -8.713 1.00 0.00 28 LYS A O 11
ATOM 13716 N N . ILE A 1 29 ? -1.418 -0.321 -9.784 1.00 0.00 29 ILE A N 11
ATOM 13717 C CA . ILE A 1 29 ? -0.660 0.922 -9.852 1.00 0.00 29 ILE A CA 11
ATOM 13718 C C . ILE A 1 29 ? -1.474 2.027 -10.518 1.00 0.00 29 ILE A C 11
ATOM 13719 O O . ILE A 1 29 ? -1.569 3.141 -10.002 1.00 0.00 29 ILE A O 11
ATOM 13735 N N . HIS A 1 30 ? -2.061 1.710 -11.668 1.00 0.00 30 HIS A N 11
ATOM 13736 C CA . HIS A 1 30 ? -2.869 2.675 -12.405 1.00 0.00 30 HIS A CA 11
ATOM 13737 C C . HIS A 1 30 ? -3.745 3.487 -11.456 1.00 0.00 30 HIS A C 11
ATOM 13738 O O . HIS A 1 30 ? -3.733 4.717 -11.484 1.00 0.00 30 HIS A O 11
ATOM 13753 N N . ALA A 1 31 ? -4.504 2.791 -10.616 1.00 0.00 31 ALA A N 11
ATOM 13754 C CA . ALA A 1 31 ? -5.384 3.447 -9.658 1.00 0.00 31 ALA A CA 11
ATOM 13755 C C . ALA A 1 31 ? -4.584 4.110 -8.542 1.00 0.00 31 ALA A C 11
ATOM 13756 O O . ALA A 1 31 ? -4.831 5.264 -8.190 1.00 0.00 31 ALA A O 11
ATOM 13763 N N . ILE A 1 32 ? -3.626 3.374 -7.989 1.00 0.00 32 ILE A N 11
ATOM 13764 C CA . ILE A 1 32 ? -2.790 3.891 -6.913 1.00 0.00 32 ILE A CA 11
ATOM 13765 C C . ILE A 1 32 ? -2.547 5.388 -7.078 1.00 0.00 32 ILE A C 11
ATOM 13766 O O . ILE A 1 32 ? -2.692 6.157 -6.129 1.00 0.00 32 ILE A O 11
ATOM 13782 N N . GLN A 1 33 ? -2.178 5.792 -8.289 1.00 0.00 33 GLN A N 11
ATOM 13783 C CA . GLN A 1 33 ? -1.915 7.197 -8.577 1.00 0.00 33 GLN A CA 11
ATOM 13784 C C . GLN A 1 33 ? -3.151 8.049 -8.304 1.00 0.00 33 GLN A C 11
ATOM 13785 O O . GLN A 1 33 ? -3.109 8.980 -7.499 1.00 0.00 33 GLN A O 11
ATOM 13799 N N . ARG A 1 34 ? -4.248 7.724 -8.979 1.00 0.00 34 ARG A N 11
ATOM 13800 C CA . ARG A 1 34 ? -5.495 8.460 -8.810 1.00 0.00 34 ARG A CA 11
ATOM 13801 C C . ARG A 1 34 ? -5.655 8.935 -7.368 1.00 0.00 34 ARG A C 11
ATOM 13802 O O . ARG A 1 34 ? -5.912 10.113 -7.117 1.00 0.00 34 ARG A O 11
ATOM 13823 N N . ILE A 1 35 ? -5.503 8.010 -6.427 1.00 0.00 35 ILE A N 11
ATOM 13824 C CA . ILE A 1 35 ? -5.631 8.334 -5.011 1.00 0.00 35 ILE A CA 11
ATOM 13825 C C . ILE A 1 35 ? -4.614 9.392 -4.596 1.00 0.00 35 ILE A C 11
ATOM 13826 O O . ILE A 1 35 ? -4.961 10.384 -3.955 1.00 0.00 35 ILE A O 11
ATOM 13842 N N . HIS A 1 36 ? -3.356 9.174 -4.966 1.00 0.00 36 HIS A N 11
ATOM 13843 C CA . HIS A 1 36 ? -2.288 10.110 -4.634 1.00 0.00 36 HIS A CA 11
ATOM 13844 C C . HIS A 1 36 ? -2.634 11.518 -5.107 1.00 0.00 36 HIS A C 11
ATOM 13845 O O . HIS A 1 36 ? -2.303 12.504 -4.448 1.00 0.00 36 HIS A O 11
ATOM 13860 N N . ASP A 1 37 ? -3.300 11.606 -6.253 1.00 0.00 37 ASP A N 11
ATOM 13861 C CA . ASP A 1 37 ? -3.691 12.893 -6.814 1.00 0.00 37 ASP A CA 11
ATOM 13862 C C . ASP A 1 37 ? -4.680 13.608 -5.898 1.00 0.00 37 ASP A C 11
ATOM 13863 O O . ASP A 1 37 ? -4.425 14.721 -5.441 1.00 0.00 37 ASP A O 11
ATOM 13872 N N . GLY A 1 38 ? -5.810 12.960 -5.634 1.00 0.00 38 GLY A N 11
ATOM 13873 C CA . GLY A 1 38 ? -6.820 13.549 -4.775 1.00 0.00 38 GLY A CA 11
ATOM 13874 C C . GLY A 1 38 ? -7.983 12.611 -4.519 1.00 0.00 38 GLY A C 11
ATOM 13875 O O . GLY A 1 38 ? -8.540 12.588 -3.422 1.00 0.00 38 GLY A O 11
ATOM 13879 N N . GLU A 1 39 ? -8.351 11.836 -5.535 1.00 0.00 39 GLU A N 11
ATOM 13880 C CA . GLU A 1 39 ? -9.457 10.894 -5.415 1.00 0.00 39 GLU A CA 11
ATOM 13881 C C . GLU A 1 39 ? -9.442 10.208 -4.051 1.00 0.00 39 GLU A C 11
ATOM 13882 O O . GLU A 1 39 ? -8.394 9.769 -3.577 1.00 0.00 39 GLU A O 11
ATOM 13894 N N . SER A 1 40 ? -10.612 10.121 -3.427 1.00 0.00 40 SER A N 11
ATOM 13895 C CA . SER A 1 40 ? -10.733 9.493 -2.116 1.00 0.00 40 SER A CA 11
ATOM 13896 C C . SER A 1 40 ? -10.439 7.998 -2.200 1.00 0.00 40 SER A C 11
ATOM 13897 O O . SER A 1 40 ? -10.900 7.313 -3.113 1.00 0.00 40 SER A O 11
ATOM 13905 N N . LYS A 1 41 ? -9.667 7.499 -1.241 1.00 0.00 41 LYS A N 11
ATOM 13906 C CA . LYS A 1 41 ? -9.311 6.086 -1.203 1.00 0.00 41 LYS A CA 11
ATOM 13907 C C . LYS A 1 41 ? -10.538 5.209 -1.429 1.00 0.00 41 LYS A C 11
ATOM 13908 O O . LYS A 1 41 ? -10.444 4.134 -2.022 1.00 0.00 41 LYS A O 11
ATOM 13927 N N . ALA A 1 42 ? -11.689 5.675 -0.954 1.00 0.00 42 ALA A N 11
ATOM 13928 C CA . ALA A 1 42 ? -12.935 4.934 -1.107 1.00 0.00 42 ALA A CA 11
ATOM 13929 C C . ALA A 1 42 ? -13.464 5.040 -2.533 1.00 0.00 42 ALA A C 11
ATOM 13930 O O . ALA A 1 42 ? -13.940 4.058 -3.104 1.00 0.00 42 ALA A O 11
ATOM 13937 N N . SER A 1 43 ? -13.379 6.238 -3.104 1.00 0.00 43 SER A N 11
ATOM 13938 C CA . SER A 1 43 ? -13.854 6.473 -4.463 1.00 0.00 43 SER A CA 11
ATOM 13939 C C . SER A 1 43 ? -13.240 5.469 -5.434 1.00 0.00 43 SER A C 11
ATOM 13940 O O . SER A 1 43 ? -13.952 4.759 -6.144 1.00 0.00 43 SER A O 11
ATOM 13948 N N . VAL A 1 44 ? -11.912 5.416 -5.459 1.00 0.00 44 VAL A N 11
ATOM 13949 C CA . VAL A 1 44 ? -11.200 4.499 -6.342 1.00 0.00 44 VAL A CA 11
ATOM 13950 C C . VAL A 1 44 ? -11.472 3.048 -5.962 1.00 0.00 44 VAL A C 11
ATOM 13951 O O . VAL A 1 44 ? -11.569 2.177 -6.827 1.00 0.00 44 VAL A O 11
ATOM 13964 N N . ALA A 1 45 ? -11.596 2.795 -4.663 1.00 0.00 45 ALA A N 11
ATOM 13965 C CA . ALA A 1 45 ? -11.860 1.450 -4.169 1.00 0.00 45 ALA A CA 11
ATOM 13966 C C . ALA A 1 45 ? -13.130 0.876 -4.789 1.00 0.00 45 ALA A C 11
ATOM 13967 O O . ALA A 1 45 ? -13.165 -0.286 -5.192 1.00 0.00 45 ALA A O 11
ATOM 13974 N N . ARG A 1 46 ? -14.171 1.699 -4.861 1.00 0.00 46 ARG A N 11
ATOM 13975 C CA . ARG A 1 46 ? -15.444 1.272 -5.430 1.00 0.00 46 ARG A CA 11
ATOM 13976 C C . ARG A 1 46 ? -15.438 1.421 -6.949 1.00 0.00 46 ARG A C 11
ATOM 13977 O O . ARG A 1 46 ? -16.075 0.645 -7.661 1.00 0.00 46 ARG A O 11
ATOM 13998 N N . ASP A 1 47 ? -14.714 2.423 -7.437 1.00 0.00 47 ASP A N 11
ATOM 13999 C CA . ASP A 1 47 ? -14.624 2.673 -8.871 1.00 0.00 47 ASP A CA 11
ATOM 14000 C C . ASP A 1 47 ? -14.513 1.364 -9.645 1.00 0.00 47 ASP A C 11
ATOM 14001 O O . ASP A 1 47 ? -15.133 1.199 -10.696 1.00 0.00 47 ASP A O 11
ATOM 14010 N N . ILE A 1 48 ? -13.719 0.437 -9.119 1.00 0.00 48 ILE A N 11
ATOM 14011 C CA . ILE A 1 48 ? -13.528 -0.858 -9.762 1.00 0.00 48 ILE A CA 11
ATOM 14012 C C . ILE A 1 48 ? -14.456 -1.910 -9.165 1.00 0.00 48 ILE A C 11
ATOM 14013 O O . ILE A 1 48 ? -14.891 -2.832 -9.854 1.00 0.00 48 ILE A O 11
ATOM 14029 N N . GLY A 1 49 ? -14.756 -1.765 -7.878 1.00 0.00 49 GLY A N 11
ATOM 14030 C CA . GLY A 1 49 ? -15.633 -2.709 -7.210 1.00 0.00 49 GLY A CA 11
ATOM 14031 C C . GLY A 1 49 ? -14.900 -3.559 -6.190 1.00 0.00 49 GLY A C 11
ATOM 14032 O O . GLY A 1 49 ? -15.010 -4.785 -6.199 1.00 0.00 49 GLY A O 11
ATOM 14036 N N . VAL A 1 50 ? -14.148 -2.907 -5.310 1.00 0.00 50 VAL A N 11
ATOM 14037 C CA . VAL A 1 50 ? -13.393 -3.610 -4.279 1.00 0.00 50 VAL A CA 11
ATOM 14038 C C . VAL A 1 50 ? -13.515 -2.907 -2.932 1.00 0.00 50 VAL A C 11
ATOM 14039 O O . VAL A 1 50 ? -13.708 -1.694 -2.852 1.00 0.00 50 VAL A O 11
ATOM 14052 N N . PRO A 1 51 ? -13.400 -3.686 -1.846 1.00 0.00 51 PRO A N 11
ATOM 14053 C CA . PRO A 1 51 ? -13.493 -3.159 -0.481 1.00 0.00 51 PRO A CA 11
ATOM 14054 C C . PRO A 1 51 ? -12.292 -2.295 -0.110 1.00 0.00 51 PRO A C 11
ATOM 14055 O O . PRO A 1 51 ? -11.146 -2.677 -0.343 1.00 0.00 51 PRO A O 11
ATOM 14066 N N . GLU A 1 52 ? -12.564 -1.129 0.468 1.00 0.00 52 GLU A N 11
ATOM 14067 C CA . GLU A 1 52 ? -11.505 -0.211 0.871 1.00 0.00 52 GLU A CA 11
ATOM 14068 C C . GLU A 1 52 ? -10.350 -0.966 1.524 1.00 0.00 52 GLU A C 11
ATOM 14069 O O . GLU A 1 52 ? -9.188 -0.587 1.382 1.00 0.00 52 GLU A O 11
ATOM 14081 N N . SER A 1 53 ? -10.680 -2.036 2.240 1.00 0.00 53 SER A N 11
ATOM 14082 C CA . SER A 1 53 ? -9.673 -2.842 2.919 1.00 0.00 53 SER A CA 11
ATOM 14083 C C . SER A 1 53 ? -8.607 -3.320 1.937 1.00 0.00 53 SER A C 11
ATOM 14084 O O . SER A 1 53 ? -7.419 -3.042 2.107 1.00 0.00 53 SER A O 11
ATOM 14092 N N . THR A 1 54 ? -9.040 -4.041 0.908 1.00 0.00 54 THR A N 11
ATOM 14093 C CA . THR A 1 54 ? -8.126 -4.559 -0.101 1.00 0.00 54 THR A CA 11
ATOM 14094 C C . THR A 1 54 ? -7.301 -3.438 -0.723 1.00 0.00 54 THR A C 11
ATOM 14095 O O . THR A 1 54 ? -6.070 -3.451 -0.662 1.00 0.00 54 THR A O 11
ATOM 14106 N N . LEU A 1 55 ? -7.984 -2.468 -1.321 1.00 0.00 55 LEU A N 11
ATOM 14107 C CA . LEU A 1 55 ? -7.314 -1.338 -1.954 1.00 0.00 55 LEU A CA 11
ATOM 14108 C C . LEU A 1 55 ? -6.080 -0.922 -1.160 1.00 0.00 55 LEU A C 11
ATOM 14109 O O . LEU A 1 55 ? -4.996 -0.756 -1.720 1.00 0.00 55 LEU A O 11
ATOM 14125 N N . ARG A 1 56 ? -6.252 -0.758 0.147 1.00 0.00 56 ARG A N 11
ATOM 14126 C CA . ARG A 1 56 ? -5.152 -0.362 1.019 1.00 0.00 56 ARG A CA 11
ATOM 14127 C C . ARG A 1 56 ? -3.934 -1.254 0.795 1.00 0.00 56 ARG A C 11
ATOM 14128 O O . ARG A 1 56 ? -2.814 -0.766 0.643 1.00 0.00 56 ARG A O 11
ATOM 14149 N N . GLY A 1 57 ? -4.160 -2.564 0.776 1.00 0.00 57 GLY A N 11
ATOM 14150 C CA . GLY A 1 57 ? -3.073 -3.502 0.571 1.00 0.00 57 GLY A CA 11
ATOM 14151 C C . GLY A 1 57 ? -2.145 -3.079 -0.550 1.00 0.00 57 GLY A C 11
ATOM 14152 O O . GLY A 1 57 ? -0.928 -3.228 -0.447 1.00 0.00 57 GLY A O 11
ATOM 14156 N N . TRP A 1 58 ? -2.721 -2.551 -1.624 1.00 0.00 58 TRP A N 11
ATOM 14157 C CA . TRP A 1 58 ? -1.937 -2.106 -2.771 1.00 0.00 58 TRP A CA 11
ATOM 14158 C C . TRP A 1 58 ? -1.232 -0.788 -2.470 1.00 0.00 58 TRP A C 11
ATOM 14159 O O . TRP A 1 58 ? -0.093 -0.574 -2.887 1.00 0.00 58 TRP A O 11
ATOM 14180 N N . CYS A 1 59 ? -1.915 0.091 -1.745 1.00 0.00 59 CYS A N 11
ATOM 14181 C CA . CYS A 1 59 ? -1.354 1.389 -1.390 1.00 0.00 59 CYS A CA 11
ATOM 14182 C C . CYS A 1 59 ? -0.378 1.258 -0.224 1.00 0.00 59 CYS A C 11
ATOM 14183 O O . CYS A 1 59 ? 0.300 2.218 0.143 1.00 0.00 59 CYS A O 11
ATOM 14191 N N . LYS A 1 60 ? -0.313 0.064 0.355 1.00 0.00 60 LYS A N 11
ATOM 14192 C CA . LYS A 1 60 ? 0.578 -0.193 1.480 1.00 0.00 60 LYS A CA 11
ATOM 14193 C C . LYS A 1 60 ? 1.900 -0.787 1.001 1.00 0.00 60 LYS A C 11
ATOM 14194 O O . LYS A 1 60 ? 2.938 -0.606 1.636 1.00 0.00 60 LYS A O 11
ATOM 14213 N N . ASN A 1 61 ? 1.853 -1.494 -0.123 1.00 0.00 61 ASN A N 11
ATOM 14214 C CA . ASN A 1 61 ? 3.047 -2.113 -0.687 1.00 0.00 61 ASN A CA 11
ATOM 14215 C C . ASN A 1 61 ? 3.297 -1.619 -2.109 1.00 0.00 61 ASN A C 11
ATOM 14216 O O . ASN A 1 61 ? 3.848 -2.340 -2.939 1.00 0.00 61 ASN A O 11
ATOM 14227 N N . GLU A 1 62 ? 2.887 -0.383 -2.380 1.00 0.00 62 GLU A N 11
ATOM 14228 C CA . GLU A 1 62 ? 3.067 0.207 -3.701 1.00 0.00 62 GLU A CA 11
ATOM 14229 C C . GLU A 1 62 ? 4.448 -0.122 -4.261 1.00 0.00 62 GLU A C 11
ATOM 14230 O O . GLU A 1 62 ? 4.575 -0.588 -5.393 1.00 0.00 62 GLU A O 11
ATOM 14242 N N . ASP A 1 63 ? 5.478 0.125 -3.460 1.00 0.00 63 ASP A N 11
ATOM 14243 C CA . ASP A 1 63 ? 6.850 -0.145 -3.874 1.00 0.00 63 ASP A CA 11
ATOM 14244 C C . ASP A 1 63 ? 6.916 -1.380 -4.767 1.00 0.00 63 ASP A C 11
ATOM 14245 O O . ASP A 1 63 ? 7.266 -1.291 -5.944 1.00 0.00 63 ASP A O 11
ATOM 14254 N N . LYS A 1 64 ? 6.576 -2.532 -4.199 1.00 0.00 64 LYS A N 11
ATOM 14255 C CA . LYS A 1 64 ? 6.596 -3.787 -4.942 1.00 0.00 64 LYS A CA 11
ATOM 14256 C C . LYS A 1 64 ? 5.817 -3.658 -6.247 1.00 0.00 64 LYS A C 11
ATOM 14257 O O . LYS A 1 64 ? 6.369 -3.842 -7.333 1.00 0.00 64 LYS A O 11
ATOM 14276 N N . LEU A 1 65 ? 4.532 -3.340 -6.135 1.00 0.00 65 LEU A N 11
ATOM 14277 C CA . LEU A 1 65 ? 3.677 -3.185 -7.307 1.00 0.00 65 LEU A CA 11
ATOM 14278 C C . LEU A 1 65 ? 4.396 -2.411 -8.407 1.00 0.00 65 LEU A C 11
ATOM 14279 O O . LEU A 1 65 ? 4.396 -2.820 -9.568 1.00 0.00 65 LEU A O 11
ATOM 14295 N N . ARG A 1 66 ? 5.009 -1.293 -8.033 1.00 0.00 66 ARG A N 11
ATOM 14296 C CA . ARG A 1 66 ? 5.733 -0.463 -8.988 1.00 0.00 66 ARG A CA 11
ATOM 14297 C C . ARG A 1 66 ? 6.734 -1.296 -9.783 1.00 0.00 66 ARG A C 11
ATOM 14298 O O . ARG A 1 66 ? 6.964 -1.046 -10.967 1.00 0.00 66 ARG A O 11
ATOM 14319 N N . PHE A 1 67 ? 7.327 -2.286 -9.125 1.00 0.00 67 PHE A N 11
ATOM 14320 C CA . PHE A 1 67 ? 8.305 -3.155 -9.770 1.00 0.00 67 PHE A CA 11
ATOM 14321 C C . PHE A 1 67 ? 7.643 -4.429 -10.287 1.00 0.00 67 PHE A C 11
ATOM 14322 O O . PHE A 1 67 ? 8.238 -5.181 -11.058 1.00 0.00 67 PHE A O 11
ATOM 14339 N N . MET A 1 68 ? 6.409 -4.664 -9.854 1.00 0.00 68 MET A N 11
ATOM 14340 C CA . MET A 1 68 ? 5.665 -5.847 -10.274 1.00 0.00 68 MET A CA 11
ATOM 14341 C C . MET A 1 68 ? 5.396 -5.816 -11.775 1.00 0.00 68 MET A C 11
ATOM 14342 O O . MET A 1 68 ? 5.507 -6.835 -12.456 1.00 0.00 68 MET A O 11
ATOM 14356 N N . SER A 1 69 ? 5.042 -4.641 -12.284 1.00 0.00 69 SER A N 11
ATOM 14357 C CA . SER A 1 69 ? 4.753 -4.479 -13.704 1.00 0.00 69 SER A CA 11
ATOM 14358 C C . SER A 1 69 ? 5.882 -5.051 -14.557 1.00 0.00 69 SER A C 11
ATOM 14359 O O . SER A 1 69 ? 5.639 -5.674 -15.590 1.00 0.00 69 SER A O 11
ATOM 14367 N N . ARG A 1 70 ? 7.117 -4.834 -14.115 1.00 0.00 70 ARG A N 11
ATOM 14368 C CA . ARG A 1 70 ? 8.284 -5.326 -14.837 1.00 0.00 70 ARG A CA 11
ATOM 14369 C C . ARG A 1 70 ? 8.059 -6.755 -15.324 1.00 0.00 70 ARG A C 11
ATOM 14370 O O . ARG A 1 70 ? 8.552 -7.144 -16.382 1.00 0.00 70 ARG A O 11
ATOM 14391 N N . GLN A 1 71 ? 7.313 -7.529 -14.544 1.00 0.00 71 GLN A N 11
ATOM 14392 C CA . GLN A 1 71 ? 7.025 -8.915 -14.895 1.00 0.00 71 GLN A CA 11
ATOM 14393 C C . GLN A 1 71 ? 5.524 -9.183 -14.867 1.00 0.00 71 GLN A C 11
ATOM 14394 O O . GLN A 1 71 ? 4.769 -8.476 -14.198 1.00 0.00 71 GLN A O 11
ATOM 14408 N N . SER A 1 72 ? 5.097 -10.207 -15.598 1.00 0.00 72 SER A N 11
ATOM 14409 C CA . SER A 1 72 ? 3.685 -10.566 -15.660 1.00 0.00 72 SER A CA 11
ATOM 14410 C C . SER A 1 72 ? 3.507 -12.081 -15.633 1.00 0.00 72 SER A C 11
ATOM 14411 O O . SER A 1 72 ? 4.112 -12.803 -16.425 1.00 0.00 72 SER A O 11
ATOM 14419 N N . ALA A 1 73 ? 2.673 -12.556 -14.714 1.00 0.00 73 ALA A N 11
ATOM 14420 C CA . ALA A 1 73 ? 2.413 -13.984 -14.583 1.00 0.00 73 ALA A CA 11
ATOM 14421 C C . ALA A 1 73 ? 1.321 -14.252 -13.552 1.00 0.00 73 ALA A C 11
ATOM 14422 O O . ALA A 1 73 ? 0.867 -13.339 -12.862 1.00 0.00 73 ALA A O 11
ATOM 14429 N N . THR A 1 74 ? 0.902 -15.509 -13.454 1.00 0.00 74 THR A N 11
ATOM 14430 C CA . THR A 1 74 ? -0.138 -15.897 -12.509 1.00 0.00 74 THR A CA 11
ATOM 14431 C C . THR A 1 74 ? 0.269 -15.567 -11.078 1.00 0.00 74 THR A C 11
ATOM 14432 O O . THR A 1 74 ? 1.046 -16.295 -10.460 1.00 0.00 74 THR A O 11
ATOM 14443 N N . ASP A 1 75 ? -0.262 -14.466 -10.555 1.00 0.00 75 ASP A N 11
ATOM 14444 C CA . ASP A 1 75 ? 0.045 -14.041 -9.195 1.00 0.00 75 ASP A CA 11
ATOM 14445 C C . ASP A 1 75 ? -0.821 -14.787 -8.184 1.00 0.00 75 ASP A C 11
ATOM 14446 O O . ASP A 1 75 ? -1.946 -15.180 -8.487 1.00 0.00 75 ASP A O 11
ATOM 14455 N N . ASN A 1 76 ? -0.287 -14.978 -6.982 1.00 0.00 76 ASN A N 11
ATOM 14456 C CA . ASN A 1 76 ? -1.011 -15.677 -5.927 1.00 0.00 76 ASN A CA 11
ATOM 14457 C C . ASN A 1 76 ? -0.678 -15.091 -4.558 1.00 0.00 76 ASN A C 11
ATOM 14458 O O . ASN A 1 76 ? 0.461 -14.701 -4.297 1.00 0.00 76 ASN A O 11
ATOM 14469 N N . LEU A 1 77 ? -1.679 -15.033 -3.687 1.00 0.00 77 LEU A N 11
ATOM 14470 C CA . LEU A 1 77 ? -1.493 -14.495 -2.343 1.00 0.00 77 LEU A CA 11
ATOM 14471 C C . LEU A 1 77 ? -1.138 -15.603 -1.357 1.00 0.00 77 LEU A C 11
ATOM 14472 O O . LEU A 1 77 ? -1.355 -16.784 -1.631 1.00 0.00 77 LEU A O 11
ATOM 14488 N N . CYS A 1 78 ? -0.593 -15.215 -0.210 1.00 0.00 78 CYS A N 11
ATOM 14489 C CA . CYS A 1 78 ? -0.209 -16.175 0.818 1.00 0.00 78 CYS A CA 11
ATOM 14490 C C . CYS A 1 78 ? -1.321 -16.342 1.849 1.00 0.00 78 CYS A C 11
ATOM 14491 O O . CYS A 1 78 ? -1.833 -17.443 2.051 1.00 0.00 78 CYS A O 11
ATOM 14499 N N . ALA A 1 79 ? -1.687 -15.243 2.500 1.00 0.00 79 ALA A N 11
ATOM 14500 C CA . ALA A 1 79 ? -2.738 -15.267 3.510 1.00 0.00 79 ALA A CA 11
ATOM 14501 C C . ALA A 1 79 ? -3.186 -13.855 3.870 1.00 0.00 79 ALA A C 11
ATOM 14502 O O . ALA A 1 79 ? -2.396 -12.912 3.825 1.00 0.00 79 ALA A O 11
ATOM 14509 N N . ASP A 1 80 ? -4.458 -13.716 4.226 1.00 0.00 80 ASP A N 11
ATOM 14510 C CA . ASP A 1 80 ? -5.012 -12.418 4.594 1.00 0.00 80 ASP A CA 11
ATOM 14511 C C . ASP A 1 80 ? -5.254 -12.338 6.098 1.00 0.00 80 ASP A C 11
ATOM 14512 O O . ASP A 1 80 ? -5.448 -11.254 6.648 1.00 0.00 80 ASP A O 11
ATOM 14521 N N . ALA A 1 81 ? -5.243 -13.492 6.757 1.00 0.00 81 ALA A N 11
ATOM 14522 C CA . ALA A 1 81 ? -5.460 -13.552 8.197 1.00 0.00 81 ALA A CA 11
ATOM 14523 C C . ALA A 1 81 ? -4.142 -13.718 8.945 1.00 0.00 81 ALA A C 11
ATOM 14524 O O . ALA A 1 81 ? -3.266 -14.473 8.520 1.00 0.00 81 ALA A O 11
ATOM 14531 N N . LEU A 1 82 ? -4.006 -13.008 10.059 1.00 0.00 82 LEU A N 11
ATOM 14532 C CA . LEU A 1 82 ? -2.793 -13.076 10.867 1.00 0.00 82 LEU A CA 11
ATOM 14533 C C . LEU A 1 82 ? -2.978 -14.022 12.049 1.00 0.00 82 LEU A C 11
ATOM 14534 O O . LEU A 1 82 ? -2.120 -14.858 12.328 1.00 0.00 82 LEU A O 11
ATOM 14550 N N . GLY A 1 83 ? -4.106 -13.884 12.739 1.00 0.00 83 GLY A N 11
ATOM 14551 C CA . GLY A 1 83 ? -4.385 -14.734 13.882 1.00 0.00 83 GLY A CA 11
ATOM 14552 C C . GLY A 1 83 ? -3.251 -14.742 14.889 1.00 0.00 83 GLY A C 11
ATOM 14553 O O . GLY A 1 83 ? -2.461 -15.685 14.936 1.00 0.00 83 GLY A O 11
ATOM 14557 N N . ASP A 1 84 ? -3.171 -13.689 15.695 1.00 0.00 84 ASP A N 11
ATOM 14558 C CA . ASP A 1 84 ? -2.125 -13.578 16.705 1.00 0.00 84 ASP A CA 11
ATOM 14559 C C . ASP A 1 84 ? -2.724 -13.281 18.076 1.00 0.00 84 ASP A C 11
ATOM 14560 O O . ASP A 1 84 ? -3.907 -12.961 18.193 1.00 0.00 84 ASP A O 11
ATOM 14569 N N . LYS A 1 85 ? -1.899 -13.389 19.113 1.00 0.00 85 LYS A N 11
ATOM 14570 C CA . LYS A 1 85 ? -2.346 -13.132 20.476 1.00 0.00 85 LYS A CA 11
ATOM 14571 C C . LYS A 1 85 ? -1.174 -12.728 21.366 1.00 0.00 85 LYS A C 11
ATOM 14572 O O . LYS A 1 85 ? -0.058 -13.217 21.197 1.00 0.00 85 LYS A O 11
ATOM 14591 N N . MET A 1 86 ? -1.437 -11.834 22.313 1.00 0.00 86 MET A N 11
ATOM 14592 C CA . MET A 1 86 ? -0.404 -11.367 23.230 1.00 0.00 86 MET A CA 11
ATOM 14593 C C . MET A 1 86 ? -0.849 -11.531 24.680 1.00 0.00 86 MET A C 11
ATOM 14594 O O . MET A 1 86 ? -1.569 -10.690 25.218 1.00 0.00 86 MET A O 11
ATOM 14608 N N . ASP A 1 87 ? -0.417 -12.620 25.307 1.00 0.00 87 ASP A N 11
ATOM 14609 C CA . ASP A 1 87 ? -0.771 -12.894 26.695 1.00 0.00 87 ASP A CA 11
ATOM 14610 C C . ASP A 1 87 ? 0.433 -12.697 27.611 1.00 0.00 87 ASP A C 11
ATOM 14611 O O . ASP A 1 87 ? 0.292 -12.245 28.748 1.00 0.00 87 ASP A O 11
ATOM 14620 N N . GLY A 1 1 ? 22.083 -14.674 -61.459 1.00 0.00 1 GLY A N 12
ATOM 14621 C CA . GLY A 1 1 ? 21.783 -14.439 -60.059 1.00 0.00 1 GLY A CA 12
ATOM 14622 C C . GLY A 1 1 ? 22.792 -15.087 -59.133 1.00 0.00 1 GLY A C 12
ATOM 14623 O O . GLY A 1 1 ? 22.679 -16.270 -58.811 1.00 0.00 1 GLY A O 12
ATOM 14627 N N . SER A 1 2 ? 23.783 -14.312 -58.704 1.00 0.00 2 SER A N 12
ATOM 14628 C CA . SER A 1 2 ? 24.820 -14.819 -57.813 1.00 0.00 2 SER A CA 12
ATOM 14629 C C . SER A 1 2 ? 25.350 -13.710 -56.908 1.00 0.00 2 SER A C 12
ATOM 14630 O O . SER A 1 2 ? 25.546 -12.577 -57.347 1.00 0.00 2 SER A O 12
ATOM 14638 N N . SER A 1 3 ? 25.579 -14.046 -55.643 1.00 0.00 3 SER A N 12
ATOM 14639 C CA . SER A 1 3 ? 26.082 -13.079 -54.675 1.00 0.00 3 SER A CA 12
ATOM 14640 C C . SER A 1 3 ? 26.692 -13.786 -53.468 1.00 0.00 3 SER A C 12
ATOM 14641 O O . SER A 1 3 ? 26.435 -14.965 -53.229 1.00 0.00 3 SER A O 12
ATOM 14649 N N . GLY A 1 4 ? 27.504 -13.055 -52.710 1.00 0.00 4 GLY A N 12
ATOM 14650 C CA . GLY A 1 4 ? 28.139 -13.627 -51.537 1.00 0.00 4 GLY A CA 12
ATOM 14651 C C . GLY A 1 4 ? 27.145 -13.953 -50.440 1.00 0.00 4 GLY A C 12
ATOM 14652 O O . GLY A 1 4 ? 25.966 -14.183 -50.709 1.00 0.00 4 GLY A O 12
ATOM 14656 N N . SER A 1 5 ? 27.621 -13.973 -49.199 1.00 0.00 5 SER A N 12
ATOM 14657 C CA . SER A 1 5 ? 26.767 -14.278 -48.058 1.00 0.00 5 SER A CA 12
ATOM 14658 C C . SER A 1 5 ? 27.353 -13.704 -46.771 1.00 0.00 5 SER A C 12
ATOM 14659 O O . SER A 1 5 ? 28.556 -13.461 -46.679 1.00 0.00 5 SER A O 12
ATOM 14667 N N . SER A 1 6 ? 26.493 -13.489 -45.781 1.00 0.00 6 SER A N 12
ATOM 14668 C CA . SER A 1 6 ? 26.923 -12.940 -44.501 1.00 0.00 6 SER A CA 12
ATOM 14669 C C . SER A 1 6 ? 26.309 -13.718 -43.341 1.00 0.00 6 SER A C 12
ATOM 14670 O O . SER A 1 6 ? 25.492 -14.615 -43.545 1.00 0.00 6 SER A O 12
ATOM 14678 N N . GLY A 1 7 ? 26.708 -13.366 -42.123 1.00 0.00 7 GLY A N 12
ATOM 14679 C CA . GLY A 1 7 ? 26.187 -14.040 -40.948 1.00 0.00 7 GLY A CA 12
ATOM 14680 C C . GLY A 1 7 ? 26.191 -13.152 -39.720 1.00 0.00 7 GLY A C 12
ATOM 14681 O O . GLY A 1 7 ? 27.241 -12.665 -39.302 1.00 0.00 7 GLY A O 12
ATOM 14685 N N . MET A 1 8 ? 25.014 -12.939 -39.141 1.00 0.00 8 MET A N 12
ATOM 14686 C CA . MET A 1 8 ? 24.887 -12.102 -37.953 1.00 0.00 8 MET A CA 12
ATOM 14687 C C . MET A 1 8 ? 24.168 -12.851 -36.836 1.00 0.00 8 MET A C 12
ATOM 14688 O O . MET A 1 8 ? 23.664 -13.954 -37.039 1.00 0.00 8 MET A O 12
ATOM 14702 N N . ASN A 1 9 ? 24.125 -12.243 -35.654 1.00 0.00 9 ASN A N 12
ATOM 14703 C CA . ASN A 1 9 ? 23.468 -12.853 -34.504 1.00 0.00 9 ASN A CA 12
ATOM 14704 C C . ASN A 1 9 ? 22.020 -12.387 -34.395 1.00 0.00 9 ASN A C 12
ATOM 14705 O O . ASN A 1 9 ? 21.753 -11.211 -34.146 1.00 0.00 9 ASN A O 12
ATOM 14716 N N . ILE A 1 10 ? 21.089 -13.317 -34.581 1.00 0.00 10 ILE A N 12
ATOM 14717 C CA . ILE A 1 10 ? 19.668 -13.002 -34.502 1.00 0.00 10 ILE A CA 12
ATOM 14718 C C . ILE A 1 10 ? 18.915 -14.059 -33.703 1.00 0.00 10 ILE A C 12
ATOM 14719 O O . ILE A 1 10 ? 19.411 -15.167 -33.497 1.00 0.00 10 ILE A O 12
ATOM 14735 N N . ARG A 1 11 ? 17.713 -13.710 -33.255 1.00 0.00 11 ARG A N 12
ATOM 14736 C CA . ARG A 1 11 ? 16.890 -14.630 -32.479 1.00 0.00 11 ARG A CA 12
ATOM 14737 C C . ARG A 1 11 ? 15.413 -14.455 -32.818 1.00 0.00 11 ARG A C 12
ATOM 14738 O O . ARG A 1 11 ? 14.911 -13.334 -32.892 1.00 0.00 11 ARG A O 12
ATOM 14759 N N . MET A 1 12 ? 14.722 -15.572 -33.023 1.00 0.00 12 MET A N 12
ATOM 14760 C CA . MET A 1 12 ? 13.302 -15.542 -33.353 1.00 0.00 12 MET A CA 12
ATOM 14761 C C . MET A 1 12 ? 12.487 -16.313 -32.319 1.00 0.00 12 MET A C 12
ATOM 14762 O O . MET A 1 12 ? 13.039 -16.887 -31.382 1.00 0.00 12 MET A O 12
ATOM 14776 N N . GLY A 1 13 ? 11.169 -16.321 -32.497 1.00 0.00 13 GLY A N 12
ATOM 14777 C CA . GLY A 1 13 ? 10.300 -17.023 -31.571 1.00 0.00 13 GLY A CA 12
ATOM 14778 C C . GLY A 1 13 ? 9.632 -16.090 -30.581 1.00 0.00 13 GLY A C 12
ATOM 14779 O O . GLY A 1 13 ? 9.883 -16.165 -29.377 1.00 0.00 13 GLY A O 12
ATOM 14783 N N . THR A 1 14 ? 8.779 -15.204 -31.087 1.00 0.00 14 THR A N 12
ATOM 14784 C CA . THR A 1 14 ? 8.075 -14.250 -30.239 1.00 0.00 14 THR A CA 12
ATOM 14785 C C . THR A 1 14 ? 6.573 -14.505 -30.255 1.00 0.00 14 THR A C 12
ATOM 14786 O O . THR A 1 14 ? 5.896 -14.230 -31.246 1.00 0.00 14 THR A O 12
ATOM 14797 N N . LYS A 1 15 ? 6.054 -15.031 -29.151 1.00 0.00 15 LYS A N 12
ATOM 14798 C CA . LYS A 1 15 ? 4.630 -15.322 -29.036 1.00 0.00 15 LYS A CA 12
ATOM 14799 C C . LYS A 1 15 ? 4.241 -15.570 -27.582 1.00 0.00 15 LYS A C 12
ATOM 14800 O O . LYS A 1 15 ? 4.994 -16.178 -26.823 1.00 0.00 15 LYS A O 12
ATOM 14819 N N . GLY A 1 16 ? 3.058 -15.097 -27.202 1.00 0.00 16 GLY A N 12
ATOM 14820 C CA . GLY A 1 16 ? 2.589 -15.279 -25.840 1.00 0.00 16 GLY A CA 12
ATOM 14821 C C . GLY A 1 16 ? 1.567 -16.392 -25.723 1.00 0.00 16 GLY A C 12
ATOM 14822 O O . GLY A 1 16 ? 1.172 -16.990 -26.724 1.00 0.00 16 GLY A O 12
ATOM 14826 N N . LYS A 1 17 ? 1.139 -16.673 -24.497 1.00 0.00 17 LYS A N 12
ATOM 14827 C CA . LYS A 1 17 ? 0.157 -17.723 -24.251 1.00 0.00 17 LYS A CA 12
ATOM 14828 C C . LYS A 1 17 ? -1.038 -17.179 -23.475 1.00 0.00 17 LYS A C 12
ATOM 14829 O O . LYS A 1 17 ? -1.086 -15.995 -23.142 1.00 0.00 17 LYS A O 12
ATOM 14848 N N . ARG A 1 18 ? -1.999 -18.051 -23.190 1.00 0.00 18 ARG A N 12
ATOM 14849 C CA . ARG A 1 18 ? -3.194 -17.657 -22.453 1.00 0.00 18 ARG A CA 12
ATOM 14850 C C . ARG A 1 18 ? -2.828 -17.112 -21.076 1.00 0.00 18 ARG A C 12
ATOM 14851 O O . ARG A 1 18 ? -1.856 -17.537 -20.451 1.00 0.00 18 ARG A O 12
ATOM 14872 N N . PRO A 1 19 ? -3.624 -16.148 -20.591 1.00 0.00 19 PRO A N 12
ATOM 14873 C CA . PRO A 1 19 ? -3.404 -15.523 -19.283 1.00 0.00 19 PRO A CA 12
ATOM 14874 C C . PRO A 1 19 ? -3.692 -16.478 -18.129 1.00 0.00 19 PRO A C 12
ATOM 14875 O O . PRO A 1 19 ? -4.291 -17.537 -18.321 1.00 0.00 19 PRO A O 12
ATOM 14886 N N . LEU A 1 20 ? -3.263 -16.097 -16.931 1.00 0.00 20 LEU A N 12
ATOM 14887 C CA . LEU A 1 20 ? -3.476 -16.919 -15.745 1.00 0.00 20 LEU A CA 12
ATOM 14888 C C . LEU A 1 20 ? -4.437 -16.238 -14.776 1.00 0.00 20 LEU A C 12
ATOM 14889 O O . LEU A 1 20 ? -4.520 -15.011 -14.727 1.00 0.00 20 LEU A O 12
ATOM 14905 N N . ARG A 1 21 ? -5.161 -17.043 -14.005 1.00 0.00 21 ARG A N 12
ATOM 14906 C CA . ARG A 1 21 ? -6.116 -16.519 -13.036 1.00 0.00 21 ARG A CA 12
ATOM 14907 C C . ARG A 1 21 ? -5.395 -15.837 -11.877 1.00 0.00 21 ARG A C 12
ATOM 14908 O O . ARG A 1 21 ? -5.160 -16.446 -10.834 1.00 0.00 21 ARG A O 12
ATOM 14929 N N . SER A 1 22 ? -5.046 -14.568 -12.068 1.00 0.00 22 SER A N 12
ATOM 14930 C CA . SER A 1 22 ? -4.348 -13.805 -11.041 1.00 0.00 22 SER A CA 12
ATOM 14931 C C . SER A 1 22 ? -4.253 -12.332 -11.429 1.00 0.00 22 SER A C 12
ATOM 14932 O O . SER A 1 22 ? -3.767 -11.993 -12.508 1.00 0.00 22 SER A O 12
ATOM 14940 N N . LEU A 1 23 ? -4.721 -11.462 -10.541 1.00 0.00 23 LEU A N 12
ATOM 14941 C CA . LEU A 1 23 ? -4.689 -10.024 -10.789 1.00 0.00 23 LEU A CA 12
ATOM 14942 C C . LEU A 1 23 ? -3.257 -9.537 -10.985 1.00 0.00 23 LEU A C 12
ATOM 14943 O O . LEU A 1 23 ? -2.375 -9.826 -10.177 1.00 0.00 23 LEU A O 12
ATOM 14959 N N . THR A 1 24 ? -3.034 -8.793 -12.064 1.00 0.00 24 THR A N 12
ATOM 14960 C CA . THR A 1 24 ? -1.710 -8.264 -12.367 1.00 0.00 24 THR A CA 12
ATOM 14961 C C . THR A 1 24 ? -1.346 -7.121 -11.427 1.00 0.00 24 THR A C 12
ATOM 14962 O O . THR A 1 24 ? -2.208 -6.392 -10.935 1.00 0.00 24 THR A O 12
ATOM 14973 N N . PRO A 1 25 ? -0.040 -6.957 -11.170 1.00 0.00 25 PRO A N 12
ATOM 14974 C CA . PRO A 1 25 ? 0.467 -5.902 -10.288 1.00 0.00 25 PRO A CA 12
ATOM 14975 C C . PRO A 1 25 ? 0.312 -4.512 -10.897 1.00 0.00 25 PRO A C 12
ATOM 14976 O O . PRO A 1 25 ? 0.470 -3.502 -10.210 1.00 0.00 25 PRO A O 12
ATOM 14987 N N . ARG A 1 26 ? 0.002 -4.469 -12.188 1.00 0.00 26 ARG A N 12
ATOM 14988 C CA . ARG A 1 26 ? -0.174 -3.203 -12.889 1.00 0.00 26 ARG A CA 12
ATOM 14989 C C . ARG A 1 26 ? -1.549 -2.607 -12.601 1.00 0.00 26 ARG A C 12
ATOM 14990 O O . ARG A 1 26 ? -1.660 -1.480 -12.118 1.00 0.00 26 ARG A O 12
ATOM 15011 N N . ASP A 1 27 ? -2.593 -3.372 -12.901 1.00 0.00 27 ASP A N 12
ATOM 15012 C CA . ASP A 1 27 ? -3.961 -2.921 -12.674 1.00 0.00 27 ASP A CA 12
ATOM 15013 C C . ASP A 1 27 ? -4.058 -2.108 -11.387 1.00 0.00 27 ASP A C 12
ATOM 15014 O O . ASP A 1 27 ? -4.754 -1.093 -11.331 1.00 0.00 27 ASP A O 12
ATOM 15023 N N . LYS A 1 28 ? -3.358 -2.560 -10.352 1.00 0.00 28 LYS A N 12
ATOM 15024 C CA . LYS A 1 28 ? -3.364 -1.876 -9.065 1.00 0.00 28 LYS A CA 12
ATOM 15025 C C . LYS A 1 28 ? -2.722 -0.497 -9.179 1.00 0.00 28 LYS A C 12
ATOM 15026 O O . LYS A 1 28 ? -3.263 0.492 -8.684 1.00 0.00 28 LYS A O 12
ATOM 15045 N N . ILE A 1 29 ? -1.567 -0.439 -9.834 1.00 0.00 29 ILE A N 12
ATOM 15046 C CA . ILE A 1 29 ? -0.854 0.819 -10.014 1.00 0.00 29 ILE A CA 12
ATOM 15047 C C . ILE A 1 29 ? -1.754 1.875 -10.648 1.00 0.00 29 ILE A C 12
ATOM 15048 O O . ILE A 1 29 ? -1.917 2.971 -10.111 1.00 0.00 29 ILE A O 12
ATOM 15064 N N . HIS A 1 30 ? -2.339 1.537 -11.793 1.00 0.00 30 HIS A N 12
ATOM 15065 C CA . HIS A 1 30 ? -3.225 2.455 -12.499 1.00 0.00 30 HIS A CA 12
ATOM 15066 C C . HIS A 1 30 ? -4.071 3.258 -11.515 1.00 0.00 30 HIS A C 12
ATOM 15067 O O . HIS A 1 30 ? -4.115 4.486 -11.577 1.00 0.00 30 HIS A O 12
ATOM 15082 N N . ALA A 1 31 ? -4.743 2.555 -10.609 1.00 0.00 31 ALA A N 12
ATOM 15083 C C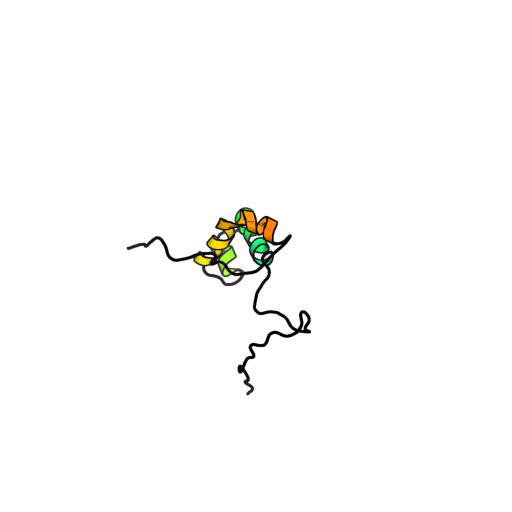A . ALA A 1 31 ? -5.587 3.202 -9.612 1.00 0.00 31 ALA A CA 12
ATOM 15084 C C . ALA A 1 31 ? -4.745 3.868 -8.530 1.00 0.00 31 ALA A C 12
ATOM 15085 O O . ALA A 1 31 ? -4.947 5.040 -8.207 1.00 0.00 31 ALA A O 12
ATOM 15092 N N . ILE A 1 32 ? -3.803 3.116 -7.972 1.00 0.00 32 ILE A N 12
ATOM 15093 C CA . ILE A 1 32 ? -2.931 3.635 -6.926 1.00 0.00 32 ILE A CA 12
ATOM 15094 C C . ILE A 1 32 ? -2.647 5.119 -7.133 1.00 0.00 32 ILE A C 12
ATOM 15095 O O . ILE A 1 32 ? -2.689 5.906 -6.188 1.00 0.00 32 ILE A O 12
ATOM 15111 N N . GLN A 1 33 ? -2.361 5.494 -8.376 1.00 0.00 33 GLN A N 12
ATOM 15112 C CA . GLN A 1 33 ? -2.072 6.884 -8.706 1.00 0.00 33 GLN A CA 12
ATOM 15113 C C . GLN A 1 33 ? -3.270 7.777 -8.400 1.00 0.00 33 GLN A C 12
ATOM 15114 O O . GLN A 1 33 ? -3.174 8.708 -7.601 1.00 0.00 33 GLN A O 12
ATOM 15128 N N . ARG A 1 34 ? -4.397 7.486 -9.042 1.00 0.00 34 ARG A N 12
ATOM 15129 C CA . ARG A 1 34 ? -5.614 8.264 -8.839 1.00 0.00 34 ARG A CA 12
ATOM 15130 C C . ARG A 1 34 ? -5.738 8.710 -7.385 1.00 0.00 34 ARG A C 12
ATOM 15131 O O . ARG A 1 34 ? -5.860 9.902 -7.099 1.00 0.00 34 ARG A O 12
ATOM 15152 N N . ILE A 1 35 ? -5.705 7.746 -6.471 1.00 0.00 35 ILE A N 12
ATOM 15153 C CA . ILE A 1 35 ? -5.814 8.040 -5.047 1.00 0.00 35 ILE A CA 12
ATOM 15154 C C . ILE A 1 35 ? -4.901 9.196 -4.654 1.00 0.00 35 ILE A C 12
ATOM 15155 O O . ILE A 1 35 ? -5.353 10.195 -4.093 1.00 0.00 35 ILE A O 12
ATOM 15171 N N . HIS A 1 36 ? -3.613 9.055 -4.952 1.00 0.00 36 HIS A N 12
ATOM 15172 C CA . HIS A 1 36 ? -2.636 10.089 -4.632 1.00 0.00 36 HIS A CA 12
ATOM 15173 C C . HIS A 1 36 ? -2.997 11.407 -5.311 1.00 0.00 36 HIS A C 12
ATOM 15174 O O . HIS A 1 36 ? -2.770 12.483 -4.759 1.00 0.00 36 HIS A O 12
ATOM 15189 N N . ASP A 1 37 ? -3.558 11.313 -6.511 1.00 0.00 37 ASP A N 12
ATOM 15190 C CA . ASP A 1 37 ? -3.951 12.498 -7.266 1.00 0.00 37 ASP A CA 12
ATOM 15191 C C . ASP A 1 37 ? -4.851 13.402 -6.429 1.00 0.00 37 ASP A C 12
ATOM 15192 O O . ASP A 1 37 ? -4.657 14.616 -6.382 1.00 0.00 37 ASP A O 12
ATOM 15201 N N . GLY A 1 38 ? -5.838 12.800 -5.771 1.00 0.00 38 GLY A N 12
ATOM 15202 C CA . GLY A 1 38 ? -6.754 13.566 -4.946 1.00 0.00 38 GLY A CA 12
ATOM 15203 C C . GLY A 1 38 ? -8.032 12.810 -4.645 1.00 0.00 38 GLY A C 12
ATOM 15204 O O . GLY A 1 38 ? -8.731 13.120 -3.680 1.00 0.00 38 GLY A O 12
ATOM 15208 N N . GLU A 1 39 ? -8.340 11.817 -5.472 1.00 0.00 39 GLU A N 12
ATOM 15209 C CA . GLU A 1 39 ? -9.546 11.016 -5.290 1.00 0.00 39 GLU A CA 12
ATOM 15210 C C . GLU A 1 39 ? -9.470 10.206 -3.999 1.00 0.00 39 GLU A C 12
ATOM 15211 O O . GLU A 1 39 ? -8.578 9.376 -3.826 1.00 0.00 39 GLU A O 12
ATOM 15223 N N . SER A 1 40 ? -10.413 10.454 -3.096 1.00 0.00 40 SER A N 12
ATOM 15224 C CA . SER A 1 40 ? -10.452 9.751 -1.818 1.00 0.00 40 SER A CA 12
ATOM 15225 C C . SER A 1 40 ? -10.227 8.255 -2.014 1.00 0.00 40 SER A C 12
ATOM 15226 O O . SER A 1 40 ? -10.695 7.667 -2.990 1.00 0.00 40 SER A O 12
ATOM 15234 N N . LYS A 1 41 ? -9.506 7.644 -1.080 1.00 0.00 41 LYS A N 12
ATOM 15235 C CA . LYS A 1 41 ? -9.218 6.217 -1.147 1.00 0.00 41 LYS A CA 12
ATOM 15236 C C . LYS A 1 41 ? -10.488 5.418 -1.421 1.00 0.00 41 LYS A C 12
ATOM 15237 O O . LYS A 1 41 ? -10.489 4.496 -2.237 1.00 0.00 41 LYS A O 12
ATOM 15256 N N . ALA A 1 42 ? -11.568 5.778 -0.736 1.00 0.00 42 ALA A N 12
ATOM 15257 C CA . ALA A 1 42 ? -12.845 5.097 -0.909 1.00 0.00 42 ALA A CA 12
ATOM 15258 C C . ALA A 1 42 ? -13.371 5.269 -2.331 1.00 0.00 42 ALA A C 12
ATOM 15259 O O . ALA A 1 42 ? -13.821 4.309 -2.956 1.00 0.00 42 ALA A O 12
ATOM 15266 N N . SER A 1 43 ? -13.311 6.497 -2.834 1.00 0.00 43 SER A N 12
ATOM 15267 C CA . SER A 1 43 ? -13.786 6.795 -4.181 1.00 0.00 43 SER A CA 12
ATOM 15268 C C . SER A 1 43 ? -13.108 5.893 -5.208 1.00 0.00 43 SER A C 12
ATOM 15269 O O . SER A 1 43 ? -13.763 5.326 -6.082 1.00 0.00 43 SER A O 12
ATOM 15277 N N . VAL A 1 44 ? -11.790 5.765 -5.094 1.00 0.00 44 VAL A N 12
ATOM 15278 C CA . VAL A 1 44 ? -11.021 4.931 -6.011 1.00 0.00 44 VAL A CA 12
ATOM 15279 C C . VAL A 1 44 ? -11.336 3.454 -5.807 1.00 0.00 44 VAL A C 12
ATOM 15280 O O . VAL A 1 44 ? -11.470 2.698 -6.768 1.00 0.00 44 VAL A O 12
ATOM 15293 N N . ALA A 1 45 ? -11.455 3.049 -4.546 1.00 0.00 45 ALA A N 12
ATOM 15294 C CA . ALA A 1 45 ? -11.757 1.662 -4.215 1.00 0.00 45 ALA A CA 12
ATOM 15295 C C . ALA A 1 45 ? -13.021 1.191 -4.925 1.00 0.00 45 ALA A C 12
ATOM 15296 O O . ALA A 1 45 ? -13.059 0.094 -5.483 1.00 0.00 45 ALA A O 12
ATOM 15303 N N . ARG A 1 46 ? -14.055 2.026 -4.901 1.00 0.00 46 ARG A N 12
ATOM 15304 C CA . ARG A 1 46 ? -15.321 1.694 -5.542 1.00 0.00 46 ARG A CA 12
ATOM 15305 C C . ARG A 1 46 ? -15.225 1.861 -7.056 1.00 0.00 46 ARG A C 12
ATOM 15306 O O . ARG A 1 46 ? -15.919 1.179 -7.811 1.00 0.00 46 ARG A O 12
ATOM 15327 N N . ASP A 1 47 ? -14.363 2.773 -7.491 1.00 0.00 47 ASP A N 12
ATOM 15328 C CA . ASP A 1 47 ? -14.176 3.030 -8.914 1.00 0.00 47 ASP A CA 12
ATOM 15329 C C . ASP A 1 47 ? -14.003 1.724 -9.684 1.00 0.00 47 ASP A C 12
ATOM 15330 O O . ASP A 1 47 ? -14.767 1.428 -10.603 1.00 0.00 47 ASP A O 12
ATOM 15339 N N . ILE A 1 48 ? -12.993 0.948 -9.304 1.00 0.00 48 ILE A N 12
ATOM 15340 C CA . ILE A 1 48 ? -12.721 -0.325 -9.958 1.00 0.00 48 ILE A CA 12
ATOM 15341 C C . ILE A 1 48 ? -13.719 -1.392 -9.523 1.00 0.00 48 ILE A C 12
ATOM 15342 O O . ILE A 1 48 ? -14.031 -2.311 -10.279 1.00 0.00 48 ILE A O 12
ATOM 15358 N N . GLY A 1 49 ? -14.219 -1.263 -8.297 1.00 0.00 49 GLY A N 12
ATOM 15359 C CA . GLY A 1 49 ? -15.179 -2.222 -7.782 1.00 0.00 49 GLY A CA 12
ATOM 15360 C C . GLY A 1 49 ? -14.598 -3.090 -6.684 1.00 0.00 49 GLY A C 12
ATOM 15361 O O . GLY A 1 49 ? -14.717 -4.314 -6.722 1.00 0.00 49 GLY A O 12
ATOM 15365 N N . VAL A 1 50 ? -13.967 -2.455 -5.701 1.00 0.00 50 VAL A N 12
ATOM 15366 C CA . VAL A 1 50 ? -13.365 -3.177 -4.587 1.00 0.00 50 VAL A CA 12
ATOM 15367 C C . VAL A 1 50 ? -13.477 -2.381 -3.291 1.00 0.00 50 VAL A C 12
ATOM 15368 O O . VAL A 1 50 ? -13.456 -1.150 -3.286 1.00 0.00 50 VAL A O 12
ATOM 15381 N N . PRO A 1 51 ? -13.598 -3.098 -2.164 1.00 0.00 51 PRO A N 12
ATOM 15382 C CA . PRO A 1 51 ? -13.714 -2.479 -0.841 1.00 0.00 51 PRO A CA 12
ATOM 15383 C C . PRO A 1 51 ? -12.416 -1.816 -0.395 1.00 0.00 51 PRO A C 12
ATOM 15384 O O . PRO A 1 51 ? -11.349 -2.428 -0.437 1.00 0.00 51 PRO A O 12
ATOM 15395 N N . GLU A 1 52 ? -12.514 -0.561 0.032 1.00 0.00 52 GLU A N 12
ATOM 15396 C CA . GLU A 1 52 ? -11.346 0.185 0.485 1.00 0.00 52 GLU A CA 12
ATOM 15397 C C . GLU A 1 52 ? -10.413 -0.707 1.299 1.00 0.00 52 GLU A C 12
ATOM 15398 O O . GLU A 1 52 ? -9.191 -0.598 1.202 1.00 0.00 52 GLU A O 12
ATOM 15410 N N . SER A 1 53 ? -10.999 -1.589 2.103 1.00 0.00 53 SER A N 12
ATOM 15411 C CA . SER A 1 53 ? -10.222 -2.498 2.938 1.00 0.00 53 SER A CA 12
ATOM 15412 C C . SER A 1 53 ? -9.143 -3.200 2.118 1.00 0.00 53 SER A C 12
ATOM 15413 O O . SER A 1 53 ? -7.964 -3.180 2.473 1.00 0.00 53 SER A O 12
ATOM 15421 N N . THR A 1 54 ? -9.556 -3.821 1.018 1.00 0.00 54 THR A N 12
ATOM 15422 C CA . THR A 1 54 ? -8.628 -4.532 0.147 1.00 0.00 54 THR A CA 12
ATOM 15423 C C . THR A 1 54 ? -7.717 -3.560 -0.595 1.00 0.00 54 THR A C 12
ATOM 15424 O O . THR A 1 54 ? -6.507 -3.771 -0.682 1.00 0.00 54 THR A O 12
ATOM 15435 N N . LEU A 1 55 ? -8.306 -2.495 -1.128 1.00 0.00 55 LEU A N 12
ATOM 15436 C CA . LEU A 1 55 ? -7.547 -1.489 -1.863 1.00 0.00 55 LEU A CA 12
ATOM 15437 C C . LEU A 1 55 ? -6.264 -1.127 -1.122 1.00 0.00 55 LEU A C 12
ATOM 15438 O O . LEU A 1 55 ? -5.185 -1.084 -1.714 1.00 0.00 55 LEU A O 12
ATOM 15454 N N . ARG A 1 56 ? -6.388 -0.869 0.175 1.00 0.00 56 ARG A N 12
ATOM 15455 C CA . ARG A 1 56 ? -5.238 -0.511 0.997 1.00 0.00 56 ARG A CA 12
ATOM 15456 C C . ARG A 1 56 ? -4.100 -1.509 0.803 1.00 0.00 56 ARG A C 12
ATOM 15457 O O . ARG A 1 56 ? -2.946 -1.122 0.625 1.00 0.00 56 ARG A O 12
ATOM 15478 N N . GLY A 1 57 ? -4.435 -2.795 0.839 1.00 0.00 57 GLY A N 12
ATOM 15479 C CA . GLY A 1 57 ? -3.430 -3.828 0.667 1.00 0.00 57 GLY A CA 12
ATOM 15480 C C . GLY A 1 57 ? -2.376 -3.447 -0.354 1.00 0.00 57 GLY A C 12
ATOM 15481 O O . GLY A 1 57 ? -1.185 -3.418 -0.044 1.00 0.00 57 GLY A O 12
ATOM 15485 N N . TRP A 1 58 ? -2.813 -3.155 -1.573 1.00 0.00 58 TRP A N 12
ATOM 15486 C CA . TRP A 1 58 ? -1.897 -2.776 -2.643 1.00 0.00 58 TRP A CA 12
ATOM 15487 C C . TRP A 1 58 ? -1.045 -1.580 -2.231 1.00 0.00 58 TRP A C 12
ATOM 15488 O O . TRP A 1 58 ? 0.184 -1.633 -2.291 1.00 0.00 58 TRP A O 12
ATOM 15509 N N . CYS A 1 59 ? -1.704 -0.505 -1.813 1.00 0.00 59 CYS A N 12
ATOM 15510 C CA . CYS A 1 59 ? -1.005 0.704 -1.391 1.00 0.00 59 CYS A CA 12
ATOM 15511 C C . CYS A 1 59 ? 0.114 0.370 -0.410 1.00 0.00 59 CYS A C 12
ATOM 15512 O O . CYS A 1 59 ? 1.173 0.998 -0.423 1.00 0.00 59 CYS A O 12
ATOM 15520 N N . LYS A 1 60 ? -0.128 -0.620 0.441 1.00 0.00 60 LYS A N 12
ATOM 15521 C CA . LYS A 1 60 ? 0.859 -1.038 1.430 1.00 0.00 60 LYS A CA 12
ATOM 15522 C C . LYS A 1 60 ? 2.144 -1.503 0.754 1.00 0.00 60 LYS A C 12
ATOM 15523 O O . LYS A 1 60 ? 3.229 -1.006 1.053 1.00 0.00 60 LYS A O 12
ATOM 15542 N N . ASN A 1 61 ? 2.014 -2.459 -0.160 1.00 0.00 61 ASN A N 12
ATOM 15543 C CA . ASN A 1 61 ? 3.166 -2.991 -0.879 1.00 0.00 61 ASN A CA 12
ATOM 15544 C C . ASN A 1 61 ? 3.248 -2.404 -2.285 1.00 0.00 61 ASN A C 12
ATOM 15545 O O . ASN A 1 61 ? 3.745 -3.047 -3.209 1.00 0.00 61 ASN A O 12
ATOM 15556 N N . GLU A 1 62 ? 2.756 -1.178 -2.438 1.00 0.00 62 GLU A N 12
ATOM 15557 C CA . GLU A 1 62 ? 2.774 -0.505 -3.732 1.00 0.00 62 GLU A CA 12
ATOM 15558 C C . GLU A 1 62 ? 4.200 -0.378 -4.260 1.00 0.00 62 GLU A C 12
ATOM 15559 O O . GLU A 1 62 ? 4.458 -0.607 -5.442 1.00 0.00 62 GLU A O 12
ATOM 15571 N N . ASP A 1 63 ? 5.121 -0.012 -3.376 1.00 0.00 63 ASP A N 12
ATOM 15572 C CA . ASP A 1 63 ? 6.521 0.146 -3.753 1.00 0.00 63 ASP A CA 12
ATOM 15573 C C . ASP A 1 63 ? 6.925 -0.897 -4.791 1.00 0.00 63 ASP A C 12
ATOM 15574 O O . ASP A 1 63 ? 7.327 -0.557 -5.904 1.00 0.00 63 ASP A O 12
ATOM 15583 N N . LYS A 1 64 ? 6.817 -2.168 -4.419 1.00 0.00 64 LYS A N 12
ATOM 15584 C CA . LYS A 1 64 ? 7.171 -3.261 -5.317 1.00 0.00 64 LYS A CA 12
ATOM 15585 C C . LYS A 1 64 ? 6.299 -3.240 -6.568 1.00 0.00 64 LYS A C 12
ATOM 15586 O O . LYS A 1 64 ? 6.807 -3.198 -7.690 1.00 0.00 64 LYS A O 12
ATOM 15605 N N . LEU A 1 65 ? 4.986 -3.268 -6.370 1.00 0.00 65 LEU A N 12
ATOM 15606 C CA . LEU A 1 65 ? 4.043 -3.251 -7.483 1.00 0.00 65 LEU A CA 12
ATOM 15607 C C . LEU A 1 65 ? 4.497 -2.277 -8.566 1.00 0.00 65 LEU A C 12
ATOM 15608 O O . LEU A 1 65 ? 4.570 -2.631 -9.742 1.00 0.00 65 LEU A O 12
ATOM 15624 N N . ARG A 1 66 ? 4.802 -1.049 -8.159 1.00 0.00 66 ARG A N 12
ATOM 15625 C CA . ARG A 1 66 ? 5.250 -0.024 -9.094 1.00 0.00 66 ARG A CA 12
ATOM 15626 C C . ARG A 1 66 ? 6.358 -0.558 -9.997 1.00 0.00 66 ARG A C 12
ATOM 15627 O O . ARG A 1 66 ? 6.422 -0.226 -11.181 1.00 0.00 66 ARG A O 12
ATOM 15648 N N . PHE A 1 67 ? 7.228 -1.387 -9.430 1.00 0.00 67 PHE A N 12
ATOM 15649 C CA . PHE A 1 67 ? 8.334 -1.966 -10.183 1.00 0.00 67 PHE A CA 12
ATOM 15650 C C . PHE A 1 67 ? 7.967 -3.350 -10.712 1.00 0.00 67 PHE A C 12
ATOM 15651 O O . PHE A 1 67 ? 8.621 -3.875 -11.612 1.00 0.00 67 PHE A O 12
ATOM 15668 N N . MET A 1 68 ? 6.917 -3.934 -10.144 1.00 0.00 68 MET A N 12
ATOM 15669 C CA . MET A 1 68 ? 6.462 -5.256 -10.559 1.00 0.00 68 MET A CA 12
ATOM 15670 C C . MET A 1 68 ? 6.158 -5.283 -12.053 1.00 0.00 68 MET A C 12
ATOM 15671 O O . MET A 1 68 ? 6.699 -6.106 -12.791 1.00 0.00 68 MET A O 12
ATOM 15685 N N . SER A 1 69 ? 5.289 -4.378 -12.492 1.00 0.00 69 SER A N 12
ATOM 15686 C CA . SER A 1 69 ? 4.910 -4.302 -13.898 1.00 0.00 69 SER A CA 12
ATOM 15687 C C . SER A 1 69 ? 6.127 -4.483 -14.799 1.00 0.00 69 SER A C 12
ATOM 15688 O O . SER A 1 69 ? 6.119 -5.308 -15.713 1.00 0.00 69 SER A O 12
ATOM 15696 N N . ARG A 1 70 ? 7.172 -3.706 -14.535 1.00 0.00 70 ARG A N 12
ATOM 15697 C CA . ARG A 1 70 ? 8.397 -3.779 -15.322 1.00 0.00 70 ARG A CA 12
ATOM 15698 C C . ARG A 1 70 ? 8.843 -5.228 -15.501 1.00 0.00 70 ARG A C 12
ATOM 15699 O O . ARG A 1 70 ? 9.202 -5.644 -16.602 1.00 0.00 70 ARG A O 12
ATOM 15720 N N . GLN A 1 71 ? 8.816 -5.989 -14.412 1.00 0.00 71 GLN A N 12
ATOM 15721 C CA . GLN A 1 71 ? 9.218 -7.390 -14.449 1.00 0.00 71 GLN A CA 12
ATOM 15722 C C . GLN A 1 71 ? 8.255 -8.210 -15.301 1.00 0.00 71 GLN A C 12
ATOM 15723 O O . GLN A 1 71 ? 7.397 -8.919 -14.776 1.00 0.00 71 GLN A O 12
ATOM 15737 N N . SER A 1 72 ? 8.403 -8.108 -16.618 1.00 0.00 72 SER A N 12
ATOM 15738 C CA . SER A 1 72 ? 7.543 -8.838 -17.542 1.00 0.00 72 SER A CA 12
ATOM 15739 C C . SER A 1 72 ? 6.126 -8.953 -16.990 1.00 0.00 72 SER A C 12
ATOM 15740 O O . SER A 1 72 ? 5.493 -10.004 -17.089 1.00 0.00 72 SER A O 12
ATOM 15748 N N . ALA A 1 73 ? 5.634 -7.865 -16.407 1.00 0.00 73 ALA A N 12
ATOM 15749 C CA . ALA A 1 73 ? 4.292 -7.842 -15.840 1.00 0.00 73 ALA A CA 12
ATOM 15750 C C . ALA A 1 73 ? 3.491 -6.658 -16.371 1.00 0.00 73 ALA A C 12
ATOM 15751 O O . ALA A 1 73 ? 2.755 -6.008 -15.628 1.00 0.00 73 ALA A O 12
ATOM 15758 N N . THR A 1 74 ? 3.640 -6.381 -17.663 1.00 0.00 74 THR A N 12
ATOM 15759 C CA . THR A 1 74 ? 2.933 -5.273 -18.294 1.00 0.00 74 THR A CA 12
ATOM 15760 C C . THR A 1 74 ? 2.743 -5.521 -19.786 1.00 0.00 74 THR A C 12
ATOM 15761 O O . THR A 1 74 ? 3.700 -5.812 -20.503 1.00 0.00 74 THR A O 12
ATOM 15772 N N . ASP A 1 75 ? 1.503 -5.402 -20.247 1.00 0.00 75 ASP A N 12
ATOM 15773 C CA . ASP A 1 75 ? 1.188 -5.611 -21.656 1.00 0.00 75 ASP A CA 12
ATOM 15774 C C . ASP A 1 75 ? 1.236 -4.295 -22.425 1.00 0.00 75 ASP A C 12
ATOM 15775 O O . ASP A 1 75 ? 0.216 -3.631 -22.604 1.00 0.00 75 ASP A O 12
ATOM 15784 N N . ASN A 1 76 ? 2.430 -3.922 -22.876 1.00 0.00 76 ASN A N 12
ATOM 15785 C CA . ASN A 1 76 ? 2.612 -2.684 -23.625 1.00 0.00 76 ASN A CA 12
ATOM 15786 C C . ASN A 1 76 ? 3.520 -2.905 -24.830 1.00 0.00 76 ASN A C 12
ATOM 15787 O O . ASN A 1 76 ? 4.718 -3.149 -24.683 1.00 0.00 76 ASN A O 12
ATOM 15798 N N . LEU A 1 77 ? 2.941 -2.818 -26.023 1.00 0.00 77 LEU A N 12
ATOM 15799 C CA . LEU A 1 77 ? 3.698 -3.007 -27.256 1.00 0.00 77 LEU A CA 12
ATOM 15800 C C . LEU A 1 77 ? 4.289 -1.687 -27.741 1.00 0.00 77 LEU A C 12
ATOM 15801 O O . LEU A 1 77 ? 5.389 -1.654 -28.294 1.00 0.00 77 LEU A O 12
ATOM 15817 N N . CYS A 1 78 ? 3.553 -0.602 -27.528 1.00 0.00 78 CYS A N 12
ATOM 15818 C CA . CYS A 1 78 ? 4.004 0.721 -27.943 1.00 0.00 78 CYS A CA 12
ATOM 15819 C C . CYS A 1 78 ? 5.287 1.111 -27.214 1.00 0.00 78 CYS A C 12
ATOM 15820 O O . CYS A 1 78 ? 5.626 0.533 -26.182 1.00 0.00 78 CYS A O 12
ATOM 15828 N N . ALA A 1 79 ? 5.995 2.094 -27.759 1.00 0.00 79 ALA A N 12
ATOM 15829 C CA . ALA A 1 79 ? 7.240 2.561 -27.162 1.00 0.00 79 ALA A CA 12
ATOM 15830 C C . ALA A 1 79 ? 7.166 2.522 -25.639 1.00 0.00 79 ALA A C 12
ATOM 15831 O O . ALA A 1 79 ? 6.212 3.020 -25.041 1.00 0.00 79 ALA A O 12
ATOM 15838 N N . ASP A 1 80 ? 8.178 1.926 -25.018 1.00 0.00 80 ASP A N 12
ATOM 15839 C CA . ASP A 1 80 ? 8.227 1.821 -23.564 1.00 0.00 80 ASP A CA 12
ATOM 15840 C C . ASP A 1 80 ? 9.554 2.348 -23.026 1.00 0.00 80 ASP A C 12
ATOM 15841 O O . ASP A 1 80 ? 10.151 1.755 -22.128 1.00 0.00 80 ASP A O 12
ATOM 15850 N N . ALA A 1 81 ? 10.012 3.464 -23.584 1.00 0.00 81 ALA A N 12
ATOM 15851 C CA . ALA A 1 81 ? 11.267 4.071 -23.160 1.00 0.00 81 ALA A CA 12
ATOM 15852 C C . ALA A 1 81 ? 12.406 3.058 -23.196 1.00 0.00 81 ALA A C 12
ATOM 15853 O O . ALA A 1 81 ? 13.239 3.011 -22.290 1.00 0.00 81 ALA A O 12
ATOM 15860 N N . LEU A 1 82 ? 12.437 2.247 -24.248 1.00 0.00 82 LEU A N 12
ATOM 15861 C CA . LEU A 1 82 ? 13.475 1.233 -24.402 1.00 0.00 82 LEU A CA 12
ATOM 15862 C C . LEU A 1 82 ? 14.864 1.857 -24.315 1.00 0.00 82 LEU A C 12
ATOM 15863 O O . LEU A 1 82 ? 15.070 2.997 -24.728 1.00 0.00 82 LEU A O 12
ATOM 15879 N N . GLY A 1 83 ? 15.814 1.100 -23.774 1.00 0.00 83 GLY A N 12
ATOM 15880 C CA . GLY A 1 83 ? 17.172 1.595 -23.644 1.00 0.00 83 GLY A CA 12
ATOM 15881 C C . GLY A 1 83 ? 18.140 0.520 -23.191 1.00 0.00 83 GLY A C 12
ATOM 15882 O O . GLY A 1 83 ? 17.725 -0.547 -22.738 1.00 0.00 83 GLY A O 12
ATOM 15886 N N . ASP A 1 84 ? 19.433 0.800 -23.315 1.00 0.00 84 ASP A N 12
ATOM 15887 C CA . ASP A 1 84 ? 20.463 -0.151 -22.915 1.00 0.00 84 ASP A CA 12
ATOM 15888 C C . ASP A 1 84 ? 20.378 -0.449 -21.422 1.00 0.00 84 ASP A C 12
ATOM 15889 O O . ASP A 1 84 ? 20.539 0.445 -20.590 1.00 0.00 84 ASP A O 12
ATOM 15898 N N . LYS A 1 85 ? 20.123 -1.709 -21.088 1.00 0.00 85 LYS A N 12
ATOM 15899 C CA . LYS A 1 85 ? 20.016 -2.126 -19.695 1.00 0.00 85 LYS A CA 12
ATOM 15900 C C . LYS A 1 85 ? 21.379 -2.091 -19.010 1.00 0.00 85 LYS A C 12
ATOM 15901 O O . LYS A 1 85 ? 22.414 -2.017 -19.672 1.00 0.00 85 LYS A O 12
ATOM 15920 N N . MET A 1 86 ? 21.371 -2.146 -17.683 1.00 0.00 86 MET A N 12
ATOM 15921 C CA . MET A 1 86 ? 22.607 -2.123 -16.910 1.00 0.00 86 MET A CA 12
ATOM 15922 C C . MET A 1 86 ? 23.402 -3.409 -17.117 1.00 0.00 86 MET A C 12
ATOM 15923 O O . MET A 1 86 ? 23.335 -4.329 -16.302 1.00 0.00 86 MET A O 12
ATOM 15937 N N . ASP A 1 87 ? 24.152 -3.465 -18.212 1.00 0.00 87 ASP A N 12
ATOM 15938 C CA . ASP A 1 87 ? 24.960 -4.638 -18.525 1.00 0.00 87 ASP A CA 12
ATOM 15939 C C . ASP A 1 87 ? 25.791 -5.064 -17.319 1.00 0.00 87 ASP A C 12
ATOM 15940 O O . ASP A 1 87 ? 26.548 -6.033 -17.385 1.00 0.00 87 ASP A O 12
ATOM 15949 N N . GLY A 1 1 ? 27.660 26.750 -14.564 1.00 0.00 1 GLY A N 13
ATOM 15950 C CA . GLY A 1 1 ? 26.560 27.305 -13.797 1.00 0.00 1 GLY A CA 13
ATOM 15951 C C . GLY A 1 1 ? 25.916 26.282 -12.882 1.00 0.00 1 GLY A C 13
ATOM 15952 O O . GLY A 1 1 ? 26.048 25.077 -13.098 1.00 0.00 1 GLY A O 13
ATOM 15956 N N . SER A 1 2 ? 25.219 26.762 -11.858 1.00 0.00 2 SER A N 13
ATOM 15957 C CA . SER A 1 2 ? 24.557 25.880 -10.903 1.00 0.00 2 SER A CA 13
ATOM 15958 C C . SER A 1 2 ? 23.070 25.755 -11.220 1.00 0.00 2 SER A C 13
ATOM 15959 O O . SER A 1 2 ? 22.344 26.749 -11.245 1.00 0.00 2 SER A O 13
ATOM 15967 N N . SER A 1 3 ? 22.624 24.527 -11.460 1.00 0.00 3 SER A N 13
ATOM 15968 C CA . SER A 1 3 ? 21.224 24.271 -11.779 1.00 0.00 3 SER A CA 13
ATOM 15969 C C . SER A 1 3 ? 20.949 22.772 -11.853 1.00 0.00 3 SER A C 13
ATOM 15970 O O . SER A 1 3 ? 21.858 21.955 -11.715 1.00 0.00 3 SER A O 13
ATOM 15978 N N . GLY A 1 4 ? 19.686 22.418 -12.073 1.00 0.00 4 GLY A N 13
ATOM 15979 C CA . GLY A 1 4 ? 19.312 21.019 -12.161 1.00 0.00 4 GLY A CA 13
ATOM 15980 C C . GLY A 1 4 ? 17.929 20.752 -11.602 1.00 0.00 4 GLY A C 13
ATOM 15981 O O . GLY A 1 4 ? 17.734 20.745 -10.387 1.00 0.00 4 GLY A O 13
ATOM 15985 N N . SER A 1 5 ? 16.965 20.532 -12.491 1.00 0.00 5 SER A N 13
ATOM 15986 C CA . SER A 1 5 ? 15.591 20.269 -12.079 1.00 0.00 5 SER A CA 13
ATOM 15987 C C . SER A 1 5 ? 14.887 19.363 -13.085 1.00 0.00 5 SER A C 13
ATOM 15988 O O . SER A 1 5 ? 15.333 19.214 -14.222 1.00 0.00 5 SER A O 13
ATOM 15996 N N . SER A 1 6 ? 13.783 18.759 -12.656 1.00 0.00 6 SER A N 13
ATOM 15997 C CA . SER A 1 6 ? 13.018 17.865 -13.517 1.00 0.00 6 SER A CA 13
ATOM 15998 C C . SER A 1 6 ? 11.524 18.159 -13.415 1.00 0.00 6 SER A C 13
ATOM 15999 O O . SER A 1 6 ? 11.049 18.673 -12.404 1.00 0.00 6 SER A O 13
ATOM 16007 N N . GLY A 1 7 ? 10.789 17.829 -14.473 1.00 0.00 7 GLY A N 13
ATOM 16008 C CA . GLY A 1 7 ? 9.357 18.065 -14.484 1.00 0.00 7 GLY A CA 13
ATOM 16009 C C . GLY A 1 7 ? 8.626 17.149 -15.446 1.00 0.00 7 GLY A C 13
ATOM 16010 O O . GLY A 1 7 ? 7.639 16.514 -15.078 1.00 0.00 7 GLY A O 13
ATOM 16014 N N . MET A 1 8 ? 9.110 17.083 -16.681 1.00 0.00 8 MET A N 13
ATOM 16015 C CA . MET A 1 8 ? 8.495 16.239 -17.699 1.00 0.00 8 MET A CA 13
ATOM 16016 C C . MET A 1 8 ? 7.986 14.936 -17.089 1.00 0.00 8 MET A C 13
ATOM 16017 O O . MET A 1 8 ? 8.715 14.247 -16.377 1.00 0.00 8 MET A O 13
ATOM 16031 N N . ASN A 1 9 ? 6.730 14.606 -17.373 1.00 0.00 9 ASN A N 13
ATOM 16032 C CA . ASN A 1 9 ? 6.124 13.387 -16.852 1.00 0.00 9 ASN A CA 13
ATOM 16033 C C . ASN A 1 9 ? 6.051 12.311 -17.931 1.00 0.00 9 ASN A C 13
ATOM 16034 O O . ASN A 1 9 ? 5.381 12.484 -18.950 1.00 0.00 9 ASN A O 13
ATOM 16045 N N . ILE A 1 10 ? 6.743 11.201 -17.699 1.00 0.00 10 ILE A N 13
ATOM 16046 C CA . ILE A 1 10 ? 6.755 10.096 -18.651 1.00 0.00 10 ILE A CA 13
ATOM 16047 C C . ILE A 1 10 ? 5.562 9.171 -18.434 1.00 0.00 10 ILE A C 13
ATOM 16048 O O . ILE A 1 10 ? 5.347 8.666 -17.332 1.00 0.00 10 ILE A O 13
ATOM 16064 N N . ARG A 1 11 ? 4.789 8.953 -19.493 1.00 0.00 11 ARG A N 13
ATOM 16065 C CA . ARG A 1 11 ? 3.618 8.088 -19.420 1.00 0.00 11 ARG A CA 13
ATOM 16066 C C . ARG A 1 11 ? 3.654 7.029 -20.518 1.00 0.00 11 ARG A C 13
ATOM 16067 O O . ARG A 1 11 ? 3.554 7.346 -21.703 1.00 0.00 11 ARG A O 13
ATOM 16088 N N . MET A 1 12 ? 3.798 5.771 -20.115 1.00 0.00 12 MET A N 13
ATOM 16089 C CA . MET A 1 12 ? 3.847 4.666 -21.065 1.00 0.00 12 MET A CA 13
ATOM 16090 C C . MET A 1 12 ? 2.443 4.272 -21.513 1.00 0.00 12 MET A C 13
ATOM 16091 O O . MET A 1 12 ? 1.452 4.828 -21.042 1.00 0.00 12 MET A O 13
ATOM 16105 N N . GLY A 1 13 ? 2.366 3.309 -22.427 1.00 0.00 13 GLY A N 13
ATOM 16106 C CA . GLY A 1 13 ? 1.079 2.859 -22.924 1.00 0.00 13 GLY A CA 13
ATOM 16107 C C . GLY A 1 13 ? 0.867 1.372 -22.719 1.00 0.00 13 GLY A C 13
ATOM 16108 O O . GLY A 1 13 ? 1.826 0.617 -22.550 1.00 0.00 13 GLY A O 13
ATOM 16112 N N . THR A 1 14 ? -0.393 0.948 -22.732 1.00 0.00 14 THR A N 13
ATOM 16113 C CA . THR A 1 14 ? -0.728 -0.458 -22.544 1.00 0.00 14 THR A CA 13
ATOM 16114 C C . THR A 1 14 ? -0.347 -1.283 -23.768 1.00 0.00 14 THR A C 13
ATOM 16115 O O . THR A 1 14 ? -1.152 -1.466 -24.682 1.00 0.00 14 THR A O 13
ATOM 16126 N N . LYS A 1 15 ? 0.885 -1.780 -23.781 1.00 0.00 15 LYS A N 13
ATOM 16127 C CA . LYS A 1 15 ? 1.373 -2.588 -24.892 1.00 0.00 15 LYS A CA 13
ATOM 16128 C C . LYS A 1 15 ? 1.069 -4.066 -24.665 1.00 0.00 15 LYS A C 13
ATOM 16129 O O . LYS A 1 15 ? 1.883 -4.932 -24.981 1.00 0.00 15 LYS A O 13
ATOM 16148 N N . GLY A 1 16 ? -0.110 -4.346 -24.117 1.00 0.00 16 GLY A N 13
ATOM 16149 C CA . GLY A 1 16 ? -0.500 -5.719 -23.859 1.00 0.00 16 GLY A CA 13
ATOM 16150 C C . GLY A 1 16 ? -1.961 -5.975 -24.174 1.00 0.00 16 GLY A C 13
ATOM 16151 O O . GLY A 1 16 ? -2.849 -5.368 -23.575 1.00 0.00 16 GLY A O 13
ATOM 16155 N N . LYS A 1 17 ? -2.212 -6.877 -25.117 1.00 0.00 17 LYS A N 13
ATOM 16156 C CA . LYS A 1 17 ? -3.575 -7.213 -25.511 1.00 0.00 17 LYS A CA 13
ATOM 16157 C C . LYS A 1 17 ? -3.840 -8.705 -25.334 1.00 0.00 17 LYS A C 13
ATOM 16158 O O . LYS A 1 17 ? -4.965 -9.115 -25.046 1.00 0.00 17 LYS A O 13
ATOM 16177 N N . ARG A 1 18 ? -2.798 -9.511 -25.508 1.00 0.00 18 ARG A N 13
ATOM 16178 C CA . ARG A 1 18 ? -2.920 -10.957 -25.367 1.00 0.00 18 ARG A CA 13
ATOM 16179 C C . ARG A 1 18 ? -3.670 -11.318 -24.088 1.00 0.00 18 ARG A C 13
ATOM 16180 O O . ARG A 1 18 ? -3.542 -10.657 -23.057 1.00 0.00 18 ARG A O 13
ATOM 16201 N N . PRO A 1 19 ? -4.472 -12.391 -24.154 1.00 0.00 19 PRO A N 13
ATOM 16202 C CA . PRO A 1 19 ? -5.258 -12.864 -23.011 1.00 0.00 19 PRO A CA 13
ATOM 16203 C C . PRO A 1 19 ? -4.384 -13.463 -21.914 1.00 0.00 19 PRO A C 13
ATOM 16204 O O . PRO A 1 19 ? -3.306 -13.993 -22.186 1.00 0.00 19 PRO A O 13
ATOM 16215 N N . LEU A 1 20 ? -4.855 -13.376 -20.675 1.00 0.00 20 LEU A N 13
ATOM 16216 C CA . LEU A 1 20 ? -4.116 -13.910 -19.536 1.00 0.00 20 LEU A CA 13
ATOM 16217 C C . LEU A 1 20 ? -5.061 -14.551 -18.526 1.00 0.00 20 LEU A C 13
ATOM 16218 O O . LEU A 1 20 ? -6.281 -14.434 -18.641 1.00 0.00 20 LEU A O 13
ATOM 16234 N N . ARG A 1 21 ? -4.490 -15.227 -17.535 1.00 0.00 21 ARG A N 13
ATOM 16235 C CA . ARG A 1 21 ? -5.282 -15.886 -16.503 1.00 0.00 21 ARG A CA 13
ATOM 16236 C C . ARG A 1 21 ? -4.791 -15.500 -15.111 1.00 0.00 21 ARG A C 13
ATOM 16237 O O . ARG A 1 21 ? -4.785 -16.321 -14.194 1.00 0.00 21 ARG A O 13
ATOM 16258 N N . SER A 1 22 ? -4.380 -14.244 -14.961 1.00 0.00 22 SER A N 13
ATOM 16259 C CA . SER A 1 22 ? -3.883 -13.750 -13.683 1.00 0.00 22 SER A CA 13
ATOM 16260 C C . SER A 1 22 ? -3.831 -12.225 -13.673 1.00 0.00 22 SER A C 13
ATOM 16261 O O . SER A 1 22 ? -3.173 -11.609 -14.513 1.00 0.00 22 SER A O 13
ATOM 16269 N N . LEU A 1 23 ? -4.529 -11.622 -12.718 1.00 0.00 23 LEU A N 13
ATOM 16270 C CA . LEU A 1 23 ? -4.564 -10.168 -12.597 1.00 0.00 23 LEU A CA 13
ATOM 16271 C C . LEU A 1 23 ? -3.163 -9.607 -12.376 1.00 0.00 23 LEU A C 13
ATOM 16272 O O . LEU A 1 23 ? -2.564 -9.801 -11.317 1.00 0.00 23 LEU A O 13
ATOM 16288 N N . THR A 1 24 ? -2.645 -8.908 -13.381 1.00 0.00 24 THR A N 13
ATOM 16289 C CA . THR A 1 24 ? -1.316 -8.317 -13.296 1.00 0.00 24 THR A CA 13
ATOM 16290 C C . THR A 1 24 ? -1.268 -7.219 -12.239 1.00 0.00 24 THR A C 13
ATOM 16291 O O . THR A 1 24 ? -2.280 -6.605 -11.901 1.00 0.00 24 THR A O 13
ATOM 16302 N N . PRO A 1 25 ? -0.065 -6.964 -11.703 1.00 0.00 25 PRO A N 13
ATOM 16303 C CA . PRO A 1 25 ? 0.143 -5.938 -10.677 1.00 0.00 25 PRO A CA 13
ATOM 16304 C C . PRO A 1 25 ? -0.020 -4.526 -11.228 1.00 0.00 25 PRO A C 13
ATOM 16305 O O . PRO A 1 25 ? -0.173 -3.568 -10.471 1.00 0.00 25 PRO A O 13
ATOM 16316 N N . ARG A 1 26 ? 0.014 -4.404 -12.551 1.00 0.00 26 ARG A N 13
ATOM 16317 C CA . ARG A 1 26 ? -0.129 -3.108 -13.204 1.00 0.00 26 ARG A CA 13
ATOM 16318 C C . ARG A 1 26 ? -1.574 -2.623 -13.138 1.00 0.00 26 ARG A C 13
ATOM 16319 O O . ARG A 1 26 ? -1.840 -1.423 -13.207 1.00 0.00 26 ARG A O 13
ATOM 16340 N N . ASP A 1 27 ? -2.503 -3.564 -13.004 1.00 0.00 27 ASP A N 13
ATOM 16341 C CA . ASP A 1 27 ? -3.921 -3.232 -12.929 1.00 0.00 27 ASP A CA 13
ATOM 16342 C C . ASP A 1 27 ? -4.224 -2.426 -11.670 1.00 0.00 27 ASP A C 13
ATOM 16343 O O . ASP A 1 27 ? -5.123 -1.584 -11.660 1.00 0.00 27 ASP A O 13
ATOM 16352 N N . LYS A 1 28 ? -3.470 -2.689 -10.609 1.00 0.00 28 LYS A N 13
ATOM 16353 C CA . LYS A 1 28 ? -3.656 -1.989 -9.343 1.00 0.00 28 LYS A CA 13
ATOM 16354 C C . LYS A 1 28 ? -2.966 -0.629 -9.368 1.00 0.00 28 LYS A C 13
ATOM 16355 O O . LYS A 1 28 ? -3.520 0.367 -8.901 1.00 0.00 28 LYS A O 13
ATOM 16374 N N . ILE A 1 29 ? -1.756 -0.594 -9.915 1.00 0.00 29 ILE A N 13
ATOM 16375 C CA . ILE A 1 29 ? -0.992 0.645 -10.002 1.00 0.00 29 ILE A CA 13
ATOM 16376 C C . ILE A 1 29 ? -1.811 1.750 -10.660 1.00 0.00 29 ILE A C 13
ATOM 16377 O O . ILE A 1 29 ? -1.882 2.870 -10.154 1.00 0.00 29 ILE A O 13
ATOM 16393 N N . HIS A 1 30 ? -2.430 1.427 -11.791 1.00 0.00 30 HIS A N 13
ATOM 16394 C CA . HIS A 1 30 ? -3.247 2.392 -12.518 1.00 0.00 30 HIS A CA 13
ATOM 16395 C C . HIS A 1 30 ? -4.040 3.269 -11.554 1.00 0.00 30 HIS A C 13
ATOM 16396 O O . HIS A 1 30 ? -3.965 4.496 -11.610 1.00 0.00 30 HIS A O 13
ATOM 16411 N N . ALA A 1 31 ? -4.800 2.630 -10.670 1.00 0.00 31 ALA A N 13
ATOM 16412 C CA . ALA A 1 31 ? -5.605 3.351 -9.692 1.00 0.00 31 ALA A CA 13
ATOM 16413 C C . ALA A 1 31 ? -4.731 3.958 -8.601 1.00 0.00 31 ALA A C 13
ATOM 16414 O O . ALA A 1 31 ? -4.901 5.120 -8.230 1.00 0.00 31 ALA A O 13
ATOM 16421 N N . ILE A 1 32 ? -3.795 3.165 -8.089 1.00 0.00 32 ILE A N 13
ATOM 16422 C CA . ILE A 1 32 ? -2.894 3.626 -7.040 1.00 0.00 32 ILE A CA 13
ATOM 16423 C C . ILE A 1 32 ? -2.571 5.107 -7.204 1.00 0.00 32 ILE A C 13
ATOM 16424 O O . ILE A 1 32 ? -2.585 5.866 -6.235 1.00 0.00 32 ILE A O 13
ATOM 16440 N N . GLN A 1 33 ? -2.283 5.512 -8.437 1.00 0.00 33 GLN A N 13
ATOM 16441 C CA . GLN A 1 33 ? -1.958 6.904 -8.727 1.00 0.00 33 GLN A CA 13
ATOM 16442 C C . GLN A 1 33 ? -3.111 7.824 -8.339 1.00 0.00 33 GLN A C 13
ATOM 16443 O O . GLN A 1 33 ? -2.934 8.761 -7.560 1.00 0.00 33 GLN A O 13
ATOM 16457 N N . ARG A 1 34 ? -4.290 7.550 -8.886 1.00 0.00 34 ARG A N 13
ATOM 16458 C CA . ARG A 1 34 ? -5.471 8.355 -8.598 1.00 0.00 34 ARG A CA 13
ATOM 16459 C C . ARG A 1 34 ? -5.451 8.854 -7.156 1.00 0.00 34 ARG A C 13
ATOM 16460 O O . ARG A 1 34 ? -5.426 10.059 -6.906 1.00 0.00 34 ARG A O 13
ATOM 16481 N N . ILE A 1 35 ? -5.462 7.919 -6.212 1.00 0.00 35 ILE A N 13
ATOM 16482 C CA . ILE A 1 35 ? -5.444 8.264 -4.795 1.00 0.00 35 ILE A CA 13
ATOM 16483 C C . ILE A 1 35 ? -4.479 9.412 -4.522 1.00 0.00 35 ILE A C 13
ATOM 16484 O O . ILE A 1 35 ? -4.865 10.443 -3.969 1.00 0.00 35 ILE A O 13
ATOM 16500 N N . HIS A 1 36 ? -3.223 9.229 -4.914 1.00 0.00 36 HIS A N 13
ATOM 16501 C CA . HIS A 1 36 ? -2.202 10.252 -4.714 1.00 0.00 36 HIS A CA 13
ATOM 16502 C C . HIS A 1 36 ? -2.668 11.599 -5.257 1.00 0.00 36 HIS A C 13
ATOM 16503 O O . HIS A 1 36 ? -2.390 12.645 -4.671 1.00 0.00 36 HIS A O 13
ATOM 16518 N N . ASP A 1 37 ? -3.378 11.565 -6.379 1.00 0.00 37 ASP A N 13
ATOM 16519 C CA . ASP A 1 37 ? -3.884 12.783 -7.001 1.00 0.00 37 ASP A CA 13
ATOM 16520 C C . ASP A 1 37 ? -4.783 13.553 -6.038 1.00 0.00 37 ASP A C 13
ATOM 16521 O O . ASP A 1 37 ? -4.654 14.767 -5.889 1.00 0.00 37 ASP A O 13
ATOM 16530 N N . GLY A 1 38 ? -5.694 12.836 -5.386 1.00 0.00 38 GLY A N 13
ATOM 16531 C CA . GLY A 1 38 ? -6.602 13.468 -4.447 1.00 0.00 38 GLY A CA 13
ATOM 16532 C C . GLY A 1 38 ? -7.814 12.610 -4.145 1.00 0.00 38 GLY A C 13
ATOM 16533 O O . GLY A 1 38 ? -8.361 12.663 -3.044 1.00 0.00 38 GLY A O 13
ATOM 16537 N N . GLU A 1 39 ? -8.236 11.819 -5.127 1.00 0.00 39 GLU A N 13
ATOM 16538 C CA . GLU A 1 39 ? -9.394 10.948 -4.961 1.00 0.00 39 GLU A CA 13
ATOM 16539 C C . GLU A 1 39 ? -9.291 10.147 -3.666 1.00 0.00 39 GLU A C 13
ATOM 16540 O O . GLU A 1 39 ? -8.309 9.441 -3.437 1.00 0.00 39 GLU A O 13
ATOM 16552 N N . SER A 1 40 ? -10.311 10.263 -2.822 1.00 0.00 40 SER A N 13
ATOM 16553 C CA . SER A 1 40 ? -10.334 9.554 -1.548 1.00 0.00 40 SER A CA 13
ATOM 16554 C C . SER A 1 40 ? -10.263 8.046 -1.765 1.00 0.00 40 SER A C 13
ATOM 16555 O O . SER A 1 40 ? -11.007 7.487 -2.572 1.00 0.00 40 SER A O 13
ATOM 16563 N N . LYS A 1 41 ? -9.363 7.391 -1.039 1.00 0.00 41 LYS A N 13
ATOM 16564 C CA . LYS A 1 41 ? -9.194 5.947 -1.149 1.00 0.00 41 LYS A CA 13
ATOM 16565 C C . LYS A 1 41 ? -10.533 5.260 -1.396 1.00 0.00 41 LYS A C 13
ATOM 16566 O O . LYS A 1 41 ? -10.678 4.484 -2.340 1.00 0.00 41 LYS A O 13
ATOM 16585 N N . ALA A 1 42 ? -11.508 5.550 -0.542 1.00 0.00 42 ALA A N 13
ATOM 16586 C CA . ALA A 1 42 ? -12.836 4.963 -0.670 1.00 0.00 42 ALA A CA 13
ATOM 16587 C C . ALA A 1 42 ? -13.371 5.119 -2.089 1.00 0.00 42 ALA A C 13
ATOM 16588 O O . ALA A 1 42 ? -13.833 4.154 -2.698 1.00 0.00 42 ALA A O 13
ATOM 16595 N N . SER A 1 43 ? -13.306 6.340 -2.610 1.00 0.00 43 SER A N 13
ATOM 16596 C CA . SER A 1 43 ? -13.788 6.623 -3.957 1.00 0.00 43 SER A CA 13
ATOM 16597 C C . SER A 1 43 ? -13.207 5.633 -4.961 1.00 0.00 43 SER A C 13
ATOM 16598 O O . SER A 1 43 ? -13.942 4.916 -5.641 1.00 0.00 43 SER A O 13
ATOM 16606 N N . VAL A 1 44 ? -11.881 5.598 -5.050 1.00 0.00 44 VAL A N 13
ATOM 16607 C CA . VAL A 1 44 ? -11.199 4.696 -5.970 1.00 0.00 44 VAL A CA 13
ATOM 16608 C C . VAL A 1 44 ? -11.576 3.244 -5.696 1.00 0.00 44 VAL A C 13
ATOM 16609 O O . VAL A 1 44 ? -11.916 2.497 -6.613 1.00 0.00 44 VAL A O 13
ATOM 16622 N N . ALA A 1 45 ? -11.513 2.851 -4.428 1.00 0.00 45 ALA A N 13
ATOM 16623 C CA . ALA A 1 45 ? -11.850 1.489 -4.033 1.00 0.00 45 ALA A CA 13
ATOM 16624 C C . ALA A 1 45 ? -13.114 1.010 -4.739 1.00 0.00 45 ALA A C 13
ATOM 16625 O O . ALA A 1 45 ? -13.224 -0.160 -5.108 1.00 0.00 45 ALA A O 13
ATOM 16632 N N . ARG A 1 46 ? -14.065 1.920 -4.924 1.00 0.00 46 ARG A N 13
ATOM 16633 C CA . ARG A 1 46 ? -15.322 1.588 -5.584 1.00 0.00 46 ARG A CA 13
ATOM 16634 C C . ARG A 1 46 ? -15.223 1.822 -7.089 1.00 0.00 46 ARG A C 13
ATOM 16635 O O . ARG A 1 46 ? -15.821 1.093 -7.881 1.00 0.00 46 ARG A O 13
ATOM 16656 N N . ASP A 1 47 ? -14.465 2.842 -7.476 1.00 0.00 47 ASP A N 13
ATOM 16657 C CA . ASP A 1 47 ? -14.287 3.172 -8.885 1.00 0.00 47 ASP A CA 13
ATOM 16658 C C . ASP A 1 47 ? -14.181 1.906 -9.730 1.00 0.00 47 ASP A C 13
ATOM 16659 O O . ASP A 1 47 ? -14.614 1.879 -10.883 1.00 0.00 47 ASP A O 13
ATOM 16668 N N . ILE A 1 48 ? -13.602 0.860 -9.149 1.00 0.00 48 ILE A N 13
ATOM 16669 C CA . ILE A 1 48 ? -13.439 -0.408 -9.849 1.00 0.00 48 ILE A CA 13
ATOM 16670 C C . ILE A 1 48 ? -14.397 -1.462 -9.306 1.00 0.00 48 ILE A C 13
ATOM 16671 O O . ILE A 1 48 ? -14.865 -2.329 -10.043 1.00 0.00 48 ILE A O 13
ATOM 16687 N N . GLY A 1 49 ? -14.687 -1.381 -8.011 1.00 0.00 49 GLY A N 13
ATOM 16688 C CA . GLY A 1 49 ? -15.590 -2.333 -7.391 1.00 0.00 49 GLY A CA 13
ATOM 16689 C C . GLY A 1 49 ? -14.882 -3.253 -6.417 1.00 0.00 49 GLY A C 13
ATOM 16690 O O . GLY A 1 49 ? -14.983 -4.476 -6.521 1.00 0.00 49 GLY A O 13
ATOM 16694 N N . VAL A 1 50 ? -14.162 -2.665 -5.466 1.00 0.00 50 VAL A N 13
ATOM 16695 C CA . VAL A 1 50 ? -13.434 -3.440 -4.469 1.00 0.00 50 VAL A CA 13
ATOM 16696 C C . VAL A 1 50 ? -13.548 -2.805 -3.088 1.00 0.00 50 VAL A C 13
ATOM 16697 O O . VAL A 1 50 ? -13.686 -1.590 -2.946 1.00 0.00 50 VAL A O 13
ATOM 16710 N N . PRO A 1 51 ? -13.490 -3.644 -2.044 1.00 0.00 51 PRO A N 13
ATOM 16711 C CA . PRO A 1 51 ? -13.583 -3.187 -0.654 1.00 0.00 51 PRO A CA 13
ATOM 16712 C C . PRO A 1 51 ? -12.351 -2.402 -0.218 1.00 0.00 51 PRO A C 13
ATOM 16713 O O . PRO A 1 51 ? -11.221 -2.860 -0.386 1.00 0.00 51 PRO A O 13
ATOM 16724 N N . GLU A 1 52 ? -12.577 -1.218 0.343 1.00 0.00 52 GLU A N 13
ATOM 16725 C CA . GLU A 1 52 ? -11.483 -0.370 0.802 1.00 0.00 52 GLU A CA 13
ATOM 16726 C C . GLU A 1 52 ? -10.333 -1.213 1.347 1.00 0.00 52 GLU A C 13
ATOM 16727 O O . GLU A 1 52 ? -9.163 -0.902 1.126 1.00 0.00 52 GLU A O 13
ATOM 16739 N N . SER A 1 53 ? -10.676 -2.281 2.061 1.00 0.00 53 SER A N 13
ATOM 16740 C CA . SER A 1 53 ? -9.674 -3.166 2.641 1.00 0.00 53 SER A CA 13
ATOM 16741 C C . SER A 1 53 ? -8.646 -3.584 1.594 1.00 0.00 53 SER A C 13
ATOM 16742 O O . SER A 1 53 ? -7.455 -3.299 1.727 1.00 0.00 53 SER A O 13
ATOM 16750 N N . THR A 1 54 ? -9.115 -4.261 0.551 1.00 0.00 54 THR A N 13
ATOM 16751 C CA . THR A 1 54 ? -8.238 -4.719 -0.520 1.00 0.00 54 THR A CA 13
ATOM 16752 C C . THR A 1 54 ? -7.419 -3.567 -1.091 1.00 0.00 54 THR A C 13
ATOM 16753 O O . THR A 1 54 ? -6.189 -3.622 -1.122 1.00 0.00 54 THR A O 13
ATOM 16764 N N . LEU A 1 55 ? -8.108 -2.525 -1.542 1.00 0.00 55 LEU A N 13
ATOM 16765 C CA . LEU A 1 55 ? -7.444 -1.358 -2.113 1.00 0.00 55 LEU A CA 13
ATOM 16766 C C . LEU A 1 55 ? -6.236 -0.954 -1.273 1.00 0.00 55 LEU A C 13
ATOM 16767 O O . LEU A 1 55 ? -5.095 -1.048 -1.724 1.00 0.00 55 LEU A O 13
ATOM 16783 N N . ARG A 1 56 ? -6.496 -0.507 -0.049 1.00 0.00 56 ARG A N 13
ATOM 16784 C CA . ARG A 1 56 ? -5.431 -0.090 0.855 1.00 0.00 56 ARG A CA 13
ATOM 16785 C C . ARG A 1 56 ? -4.202 -0.980 0.693 1.00 0.00 56 ARG A C 13
ATOM 16786 O O . ARG A 1 56 ? -3.097 -0.494 0.455 1.00 0.00 56 ARG A O 13
ATOM 16807 N N . GLY A 1 57 ? -4.403 -2.288 0.825 1.00 0.00 57 GLY A N 13
ATOM 16808 C CA . GLY A 1 57 ? -3.303 -3.225 0.692 1.00 0.00 57 GLY A CA 13
ATOM 16809 C C . GLY A 1 57 ? -2.326 -2.821 -0.395 1.00 0.00 57 GLY A C 13
ATOM 16810 O O . GLY A 1 57 ? -1.118 -2.768 -0.164 1.00 0.00 57 GLY A O 13
ATOM 16814 N N . TRP A 1 58 ? -2.849 -2.538 -1.582 1.00 0.00 58 TRP A N 13
ATOM 16815 C CA . TRP A 1 58 ? -2.014 -2.139 -2.709 1.00 0.00 58 TRP A CA 13
ATOM 16816 C C . TRP A 1 58 ? -1.153 -0.933 -2.349 1.00 0.00 58 TRP A C 13
ATOM 16817 O O . TRP A 1 58 ? 0.069 -1.039 -2.248 1.00 0.00 58 TRP A O 13
ATOM 16838 N N . CYS A 1 59 ? -1.799 0.212 -2.157 1.00 0.00 59 CYS A N 13
ATOM 16839 C CA . CYS A 1 59 ? -1.092 1.439 -1.808 1.00 0.00 59 CYS A CA 13
ATOM 16840 C C . CYS A 1 59 ? -0.058 1.180 -0.717 1.00 0.00 59 CYS A C 13
ATOM 16841 O O . CYS A 1 59 ? 1.019 1.776 -0.712 1.00 0.00 59 CYS A O 13
ATOM 16849 N N . LYS A 1 60 ? -0.394 0.287 0.209 1.00 0.00 60 LYS A N 13
ATOM 16850 C CA . LYS A 1 60 ? 0.504 -0.052 1.306 1.00 0.00 60 LYS A CA 13
ATOM 16851 C C . LYS A 1 60 ? 1.787 -0.690 0.783 1.00 0.00 60 LYS A C 13
ATOM 16852 O O . LYS A 1 60 ? 2.887 -0.306 1.176 1.00 0.00 60 LYS A O 13
ATOM 16871 N N . ASN A 1 61 ? 1.637 -1.665 -0.108 1.00 0.00 61 ASN A N 13
ATOM 16872 C CA . ASN A 1 61 ? 2.784 -2.355 -0.686 1.00 0.00 61 ASN A CA 13
ATOM 16873 C C . ASN A 1 61 ? 2.994 -1.939 -2.138 1.00 0.00 61 ASN A C 13
ATOM 16874 O O . ASN A 1 61 ? 3.491 -2.718 -2.951 1.00 0.00 61 ASN A O 13
ATOM 16885 N N . GLU A 1 62 ? 2.613 -0.706 -2.456 1.00 0.00 62 GLU A N 13
ATOM 16886 C CA . GLU A 1 62 ? 2.759 -0.187 -3.811 1.00 0.00 62 GLU A CA 13
ATOM 16887 C C . GLU A 1 62 ? 4.224 -0.186 -4.237 1.00 0.00 62 GLU A C 13
ATOM 16888 O O . GLU A 1 62 ? 4.539 -0.346 -5.417 1.00 0.00 62 GLU A O 13
ATOM 16900 N N . ASP A 1 63 ? 5.116 -0.003 -3.269 1.00 0.00 63 ASP A N 13
ATOM 16901 C CA . ASP A 1 63 ? 6.548 0.019 -3.543 1.00 0.00 63 ASP A CA 13
ATOM 16902 C C . ASP A 1 63 ? 6.932 -1.091 -4.517 1.00 0.00 63 ASP A C 13
ATOM 16903 O O . ASP A 1 63 ? 7.452 -0.828 -5.601 1.00 0.00 63 ASP A O 13
ATOM 16912 N N . LYS A 1 64 ? 6.673 -2.333 -4.122 1.00 0.00 64 LYS A N 13
ATOM 16913 C CA . LYS A 1 64 ? 6.991 -3.484 -4.958 1.00 0.00 64 LYS A CA 13
ATOM 16914 C C . LYS A 1 64 ? 6.193 -3.450 -6.258 1.00 0.00 64 LYS A C 13
ATOM 16915 O O . LYS A 1 64 ? 6.761 -3.511 -7.349 1.00 0.00 64 LYS A O 13
ATOM 16934 N N . LEU A 1 65 ? 4.874 -3.350 -6.134 1.00 0.00 65 LEU A N 13
ATOM 16935 C CA . LEU A 1 65 ? 3.998 -3.305 -7.299 1.00 0.00 65 LEU A CA 13
ATOM 16936 C C . LEU A 1 65 ? 4.595 -2.430 -8.397 1.00 0.00 65 LEU A C 13
ATOM 16937 O O . LEU A 1 65 ? 4.701 -2.850 -9.550 1.00 0.00 65 LEU A O 13
ATOM 16953 N N . ARG A 1 66 ? 4.986 -1.214 -8.030 1.00 0.00 66 ARG A N 13
ATOM 16954 C CA . ARG A 1 66 ? 5.574 -0.281 -8.983 1.00 0.00 66 ARG A CA 13
ATOM 16955 C C . ARG A 1 66 ? 6.671 -0.957 -9.800 1.00 0.00 66 ARG A C 13
ATOM 16956 O O . ARG A 1 66 ? 6.827 -0.689 -10.992 1.00 0.00 66 ARG A O 13
ATOM 16977 N N . PHE A 1 67 ? 7.429 -1.834 -9.151 1.00 0.00 67 PHE A N 13
ATOM 16978 C CA . PHE A 1 67 ? 8.513 -2.548 -9.816 1.00 0.00 67 PHE A CA 13
ATOM 16979 C C . PHE A 1 67 ? 8.045 -3.916 -10.304 1.00 0.00 67 PHE A C 13
ATOM 16980 O O . PHE A 1 67 ? 8.705 -4.553 -11.124 1.00 0.00 67 PHE A O 13
ATOM 16997 N N . MET A 1 68 ? 6.901 -4.360 -9.793 1.00 0.00 68 MET A N 13
ATOM 16998 C CA . MET A 1 68 ? 6.344 -5.652 -10.177 1.00 0.00 68 MET A CA 13
ATOM 16999 C C . MET A 1 68 ? 6.093 -5.710 -11.680 1.00 0.00 68 MET A C 13
ATOM 17000 O O . MET A 1 68 ? 6.549 -6.630 -12.360 1.00 0.00 68 MET A O 13
ATOM 17014 N N . SER A 1 69 ? 5.364 -4.724 -12.193 1.00 0.00 69 SER A N 13
ATOM 17015 C CA . SER A 1 69 ? 5.049 -4.666 -13.616 1.00 0.00 69 SER A CA 13
ATOM 17016 C C . SER A 1 69 ? 6.298 -4.903 -14.459 1.00 0.00 69 SER A C 13
ATOM 17017 O O . SER A 1 69 ? 6.255 -5.606 -15.469 1.00 0.00 69 SER A O 13
ATOM 17025 N N . ARG A 1 70 ? 7.411 -4.311 -14.037 1.00 0.00 70 ARG A N 13
ATOM 17026 C CA . ARG A 1 70 ? 8.673 -4.456 -14.752 1.00 0.00 70 ARG A CA 13
ATOM 17027 C C . ARG A 1 70 ? 9.210 -5.878 -14.624 1.00 0.00 70 ARG A C 13
ATOM 17028 O O . ARG A 1 70 ? 9.490 -6.539 -15.624 1.00 0.00 70 ARG A O 13
ATOM 17049 N N . GLN A 1 71 ? 9.352 -6.342 -13.386 1.00 0.00 71 GLN A N 13
ATOM 17050 C CA . GLN A 1 71 ? 9.858 -7.685 -13.127 1.00 0.00 71 GLN A CA 13
ATOM 17051 C C . GLN A 1 71 ? 9.197 -8.287 -11.892 1.00 0.00 71 GLN A C 13
ATOM 17052 O O . GLN A 1 71 ? 9.104 -7.640 -10.848 1.00 0.00 71 GLN A O 13
ATOM 17066 N N . SER A 1 72 ? 8.738 -9.528 -12.017 1.00 0.00 72 SER A N 13
ATOM 17067 C CA . SER A 1 72 ? 8.082 -10.216 -10.912 1.00 0.00 72 SER A CA 13
ATOM 17068 C C . SER A 1 72 ? 8.278 -11.725 -11.017 1.00 0.00 72 SER A C 13
ATOM 17069 O O . SER A 1 72 ? 8.723 -12.234 -12.046 1.00 0.00 72 SER A O 13
ATOM 17077 N N . ALA A 1 73 ? 7.944 -12.436 -9.945 1.00 0.00 73 ALA A N 13
ATOM 17078 C CA . ALA A 1 73 ? 8.081 -13.886 -9.917 1.00 0.00 73 ALA A CA 13
ATOM 17079 C C . ALA A 1 73 ? 6.793 -14.551 -9.442 1.00 0.00 73 ALA A C 13
ATOM 17080 O O . ALA A 1 73 ? 6.393 -14.400 -8.287 1.00 0.00 73 ALA A O 13
ATOM 17087 N N . THR A 1 74 ? 6.146 -15.287 -10.340 1.00 0.00 74 THR A N 13
ATOM 17088 C CA . THR A 1 74 ? 4.902 -15.972 -10.014 1.00 0.00 74 THR A CA 13
ATOM 17089 C C . THR A 1 74 ? 5.030 -16.751 -8.710 1.00 0.00 74 THR A C 13
ATOM 17090 O O . THR A 1 74 ? 6.042 -17.407 -8.464 1.00 0.00 74 THR A O 13
ATOM 17101 N N . ASP A 1 75 ? 3.997 -16.676 -7.877 1.00 0.00 75 ASP A N 13
ATOM 17102 C CA . ASP A 1 75 ? 3.993 -17.376 -6.598 1.00 0.00 75 ASP A CA 13
ATOM 17103 C C . ASP A 1 75 ? 2.584 -17.831 -6.232 1.00 0.00 75 ASP A C 13
ATOM 17104 O O . ASP A 1 75 ? 1.599 -17.324 -6.767 1.00 0.00 75 ASP A O 13
ATOM 17113 N N . ASN A 1 76 ? 2.496 -18.791 -5.317 1.00 0.00 76 ASN A N 13
ATOM 17114 C CA . ASN A 1 76 ? 1.208 -19.315 -4.880 1.00 0.00 76 ASN A CA 13
ATOM 17115 C C . ASN A 1 76 ? 0.937 -18.950 -3.423 1.00 0.00 76 ASN A C 13
ATOM 17116 O O . ASN A 1 76 ? 1.789 -18.370 -2.749 1.00 0.00 76 ASN A O 13
ATOM 17127 N N . LEU A 1 77 ? -0.253 -19.295 -2.944 1.00 0.00 77 LEU A N 13
ATOM 17128 C CA . LEU A 1 77 ? -0.636 -19.005 -1.567 1.00 0.00 77 LEU A CA 13
ATOM 17129 C C . LEU A 1 77 ? -0.294 -17.565 -1.198 1.00 0.00 77 LEU A C 13
ATOM 17130 O O . LEU A 1 77 ? 0.263 -17.303 -0.131 1.00 0.00 77 LEU A O 13
ATOM 17146 N N . CYS A 1 78 ? -0.632 -16.636 -2.085 1.00 0.00 78 CYS A N 13
ATOM 17147 C CA . CYS A 1 78 ? -0.361 -15.222 -1.852 1.00 0.00 78 CYS A CA 13
ATOM 17148 C C . CYS A 1 78 ? -1.344 -14.640 -0.841 1.00 0.00 78 CYS A C 13
ATOM 17149 O O . CYS A 1 78 ? -2.249 -13.889 -1.202 1.00 0.00 78 CYS A O 13
ATOM 17157 N N . ALA A 1 79 ? -1.159 -14.993 0.427 1.00 0.00 79 ALA A N 13
ATOM 17158 C CA . ALA A 1 79 ? -2.028 -14.506 1.490 1.00 0.00 79 ALA A CA 13
ATOM 17159 C C . ALA A 1 79 ? -1.415 -14.765 2.862 1.00 0.00 79 ALA A C 13
ATOM 17160 O O . ALA A 1 79 ? -0.958 -15.872 3.149 1.00 0.00 79 ALA A O 13
ATOM 17167 N N . ASP A 1 80 ? -1.409 -13.739 3.706 1.00 0.00 80 ASP A N 13
ATOM 17168 C CA . ASP A 1 80 ? -0.852 -13.856 5.048 1.00 0.00 80 ASP A CA 13
ATOM 17169 C C . ASP A 1 80 ? -1.706 -13.096 6.059 1.00 0.00 80 ASP A C 13
ATOM 17170 O O . ASP A 1 80 ? -2.341 -12.097 5.723 1.00 0.00 80 ASP A O 13
ATOM 17179 N N . ALA A 1 81 ? -1.717 -13.578 7.297 1.00 0.00 81 ALA A N 13
ATOM 17180 C CA . ALA A 1 81 ? -2.492 -12.944 8.357 1.00 0.00 81 ALA A CA 13
ATOM 17181 C C . ALA A 1 81 ? -1.595 -12.126 9.279 1.00 0.00 81 ALA A C 13
ATOM 17182 O O . ALA A 1 81 ? -0.381 -12.332 9.325 1.00 0.00 81 ALA A O 13
ATOM 17189 N N . LEU A 1 82 ? -2.198 -11.198 10.013 1.00 0.00 82 LEU A N 13
ATOM 17190 C CA . LEU A 1 82 ? -1.453 -10.348 10.935 1.00 0.00 82 LEU A CA 13
ATOM 17191 C C . LEU A 1 82 ? -1.758 -10.717 12.383 1.00 0.00 82 LEU A C 13
ATOM 17192 O O . LEU A 1 82 ? -0.862 -11.085 13.142 1.00 0.00 82 LEU A O 13
ATOM 17208 N N . GLY A 1 83 ? -3.029 -10.618 12.759 1.00 0.00 83 GLY A N 13
ATOM 17209 C CA . GLY A 1 83 ? -3.430 -10.947 14.115 1.00 0.00 83 GLY A CA 13
ATOM 17210 C C . GLY A 1 83 ? -2.731 -12.185 14.641 1.00 0.00 83 GLY A C 13
ATOM 17211 O O . GLY A 1 83 ? -2.400 -13.091 13.877 1.00 0.00 83 GLY A O 13
ATOM 17215 N N . ASP A 1 84 ? -2.506 -12.223 15.950 1.00 0.00 84 ASP A N 13
ATOM 17216 C CA . ASP A 1 84 ? -1.841 -13.359 16.578 1.00 0.00 84 ASP A CA 13
ATOM 17217 C C . ASP A 1 84 ? -2.414 -13.623 17.967 1.00 0.00 84 ASP A C 13
ATOM 17218 O O . ASP A 1 84 ? -3.255 -12.869 18.458 1.00 0.00 84 ASP A O 13
ATOM 17227 N N . LYS A 1 85 ? -1.954 -14.699 18.597 1.00 0.00 85 LYS A N 13
ATOM 17228 C CA . LYS A 1 85 ? -2.419 -15.064 19.929 1.00 0.00 85 LYS A CA 13
ATOM 17229 C C . LYS A 1 85 ? -1.405 -14.652 20.992 1.00 0.00 85 LYS A C 13
ATOM 17230 O O . LYS A 1 85 ? -0.331 -15.243 21.100 1.00 0.00 85 LYS A O 13
ATOM 17249 N N . MET A 1 86 ? -1.753 -13.636 21.774 1.00 0.00 86 MET A N 13
ATOM 17250 C CA . MET A 1 86 ? -0.874 -13.147 22.829 1.00 0.00 86 MET A CA 13
ATOM 17251 C C . MET A 1 86 ? -1.340 -13.638 24.196 1.00 0.00 86 MET A C 13
ATOM 17252 O O . MET A 1 86 ? -2.248 -13.063 24.796 1.00 0.00 86 MET A O 13
ATOM 17266 N N . ASP A 1 87 ? -0.713 -14.704 24.682 1.00 0.00 87 ASP A N 13
ATOM 17267 C CA . ASP A 1 87 ? -1.063 -15.272 25.979 1.00 0.00 87 ASP A CA 13
ATOM 17268 C C . ASP A 1 87 ? -0.081 -16.370 26.375 1.00 0.00 87 ASP A C 13
ATOM 17269 O O . ASP A 1 87 ? 0.835 -16.698 25.620 1.00 0.00 87 ASP A O 13
ATOM 17278 N N . GLY A 1 1 ? -2.812 -25.549 -4.955 1.00 0.00 1 GLY A N 14
ATOM 17279 C CA . GLY A 1 1 ? -1.377 -25.434 -4.772 1.00 0.00 1 GLY A CA 14
ATOM 17280 C C . GLY A 1 1 ? -0.658 -25.053 -6.050 1.00 0.00 1 GLY A C 14
ATOM 17281 O O . GLY A 1 1 ? -1.035 -24.091 -6.719 1.00 0.00 1 GLY A O 14
ATOM 17285 N N . SER A 1 2 ? 0.381 -25.809 -6.391 1.00 0.00 2 SER A N 14
ATOM 17286 C CA . SER A 1 2 ? 1.158 -25.541 -7.595 1.00 0.00 2 SER A CA 14
ATOM 17287 C C . SER A 1 2 ? 1.910 -26.791 -8.045 1.00 0.00 2 SER A C 14
ATOM 17288 O O . SER A 1 2 ? 2.138 -27.708 -7.257 1.00 0.00 2 SER A O 14
ATOM 17296 N N . SER A 1 3 ? 2.292 -26.818 -9.318 1.00 0.00 3 SER A N 14
ATOM 17297 C CA . SER A 1 3 ? 3.015 -27.955 -9.875 1.00 0.00 3 SER A CA 14
ATOM 17298 C C . SER A 1 3 ? 4.522 -27.755 -9.749 1.00 0.00 3 SER A C 14
ATOM 17299 O O . SER A 1 3 ? 5.214 -28.549 -9.113 1.00 0.00 3 SER A O 14
ATOM 17307 N N . GLY A 1 4 ? 5.025 -26.688 -10.362 1.00 0.00 4 GLY A N 14
ATOM 17308 C CA . GLY A 1 4 ? 6.447 -26.402 -10.307 1.00 0.00 4 GLY A CA 14
ATOM 17309 C C . GLY A 1 4 ? 7.168 -26.802 -11.579 1.00 0.00 4 GLY A C 14
ATOM 17310 O O . GLY A 1 4 ? 7.456 -27.979 -11.793 1.00 0.00 4 GLY A O 14
ATOM 17314 N N . SER A 1 5 ? 7.459 -25.820 -12.426 1.00 0.00 5 SER A N 14
ATOM 17315 C CA . SER A 1 5 ? 8.146 -26.077 -13.687 1.00 0.00 5 SER A CA 14
ATOM 17316 C C . SER A 1 5 ? 9.078 -24.922 -14.042 1.00 0.00 5 SER A C 14
ATOM 17317 O O . SER A 1 5 ? 8.878 -23.790 -13.603 1.00 0.00 5 SER A O 14
ATOM 17325 N N . SER A 1 6 ? 10.099 -25.219 -14.840 1.00 0.00 6 SER A N 14
ATOM 17326 C CA . SER A 1 6 ? 11.066 -24.208 -15.252 1.00 0.00 6 SER A CA 14
ATOM 17327 C C . SER A 1 6 ? 11.416 -24.361 -16.729 1.00 0.00 6 SER A C 14
ATOM 17328 O O . SER A 1 6 ? 11.428 -25.468 -17.264 1.00 0.00 6 SER A O 14
ATOM 17336 N N . GLY A 1 7 ? 11.700 -23.238 -17.383 1.00 0.00 7 GLY A N 14
ATOM 17337 C CA . GLY A 1 7 ? 12.046 -23.268 -18.792 1.00 0.00 7 GLY A CA 14
ATOM 17338 C C . GLY A 1 7 ? 11.309 -22.213 -19.592 1.00 0.00 7 GLY A C 14
ATOM 17339 O O . GLY A 1 7 ? 10.238 -22.476 -20.139 1.00 0.00 7 GLY A O 14
ATOM 17343 N N . MET A 1 8 ? 11.881 -21.016 -19.660 1.00 0.00 8 MET A N 14
ATOM 17344 C CA . MET A 1 8 ? 11.270 -19.917 -20.399 1.00 0.00 8 MET A CA 14
ATOM 17345 C C . MET A 1 8 ? 12.252 -19.327 -21.407 1.00 0.00 8 MET A C 14
ATOM 17346 O O . MET A 1 8 ? 12.342 -18.110 -21.559 1.00 0.00 8 MET A O 14
ATOM 17360 N N . ASN A 1 9 ? 12.985 -20.199 -22.092 1.00 0.00 9 ASN A N 14
ATOM 17361 C CA . ASN A 1 9 ? 13.961 -19.764 -23.084 1.00 0.00 9 ASN A CA 14
ATOM 17362 C C . ASN A 1 9 ? 13.420 -19.953 -24.498 1.00 0.00 9 ASN A C 14
ATOM 17363 O O . ASN A 1 9 ? 13.766 -20.917 -25.182 1.00 0.00 9 ASN A O 14
ATOM 17374 N N . ILE A 1 10 ? 12.571 -19.027 -24.930 1.00 0.00 10 ILE A N 14
ATOM 17375 C CA . ILE A 1 10 ? 11.984 -19.091 -26.263 1.00 0.00 10 ILE A CA 14
ATOM 17376 C C . ILE A 1 10 ? 11.961 -17.715 -26.920 1.00 0.00 10 ILE A C 14
ATOM 17377 O O . ILE A 1 10 ? 11.932 -16.691 -26.238 1.00 0.00 10 ILE A O 14
ATOM 17393 N N . ARG A 1 11 ? 11.972 -17.700 -28.249 1.00 0.00 11 ARG A N 14
ATOM 17394 C CA . ARG A 1 11 ? 11.951 -16.450 -28.999 1.00 0.00 11 ARG A CA 14
ATOM 17395 C C . ARG A 1 11 ? 10.519 -15.972 -29.220 1.00 0.00 11 ARG A C 14
ATOM 17396 O O . ARG A 1 11 ? 10.195 -15.413 -30.267 1.00 0.00 11 ARG A O 14
ATOM 17417 N N . MET A 1 12 ? 9.666 -16.197 -28.226 1.00 0.00 12 MET A N 14
ATOM 17418 C CA . MET A 1 12 ? 8.269 -15.789 -28.311 1.00 0.00 12 MET A CA 14
ATOM 17419 C C . MET A 1 12 ? 8.131 -14.482 -29.086 1.00 0.00 12 MET A C 14
ATOM 17420 O O . MET A 1 12 ? 7.240 -14.335 -29.922 1.00 0.00 12 MET A O 14
ATOM 17434 N N . GLY A 1 13 ? 9.019 -13.534 -28.802 1.00 0.00 13 GLY A N 14
ATOM 17435 C CA . GLY A 1 13 ? 8.978 -12.252 -29.480 1.00 0.00 13 GLY A CA 14
ATOM 17436 C C . GLY A 1 13 ? 7.571 -11.698 -29.590 1.00 0.00 13 GLY A C 14
ATOM 17437 O O . GLY A 1 13 ? 7.092 -11.014 -28.684 1.00 0.00 13 GLY A O 14
ATOM 17441 N N . THR A 1 14 ? 6.906 -11.992 -30.703 1.00 0.00 14 THR A N 14
ATOM 17442 C CA . THR A 1 14 ? 5.547 -11.517 -30.929 1.00 0.00 14 THR A CA 14
ATOM 17443 C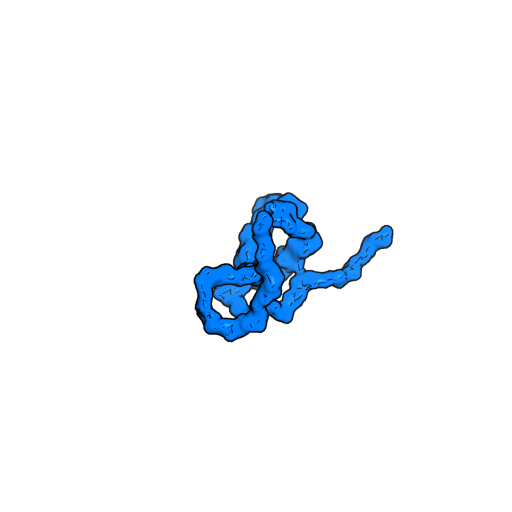 C . THR A 1 14 ? 4.713 -11.609 -29.656 1.00 0.00 14 THR A C 14
ATOM 17444 O O . THR A 1 14 ? 4.285 -12.693 -29.258 1.00 0.00 14 THR A O 14
ATOM 17455 N N . LYS A 1 15 ? 4.485 -10.465 -29.020 1.00 0.00 15 LYS A N 14
ATOM 17456 C CA . LYS A 1 15 ? 3.700 -10.415 -27.792 1.00 0.00 15 LYS A CA 14
ATOM 17457 C C . LYS A 1 15 ? 2.404 -11.204 -27.942 1.00 0.00 15 LYS A C 14
ATOM 17458 O O . LYS A 1 15 ? 1.498 -10.797 -28.667 1.00 0.00 15 LYS A O 14
ATOM 17477 N N . GLY A 1 16 ? 2.322 -12.337 -27.250 1.00 0.00 16 GLY A N 14
ATOM 17478 C CA . GLY A 1 16 ? 1.132 -13.164 -27.319 1.00 0.00 16 GLY A CA 14
ATOM 17479 C C . GLY A 1 16 ? -0.057 -12.530 -26.624 1.00 0.00 16 GLY A C 14
ATOM 17480 O O . GLY A 1 16 ? -0.259 -11.318 -26.704 1.00 0.00 16 GLY A O 14
ATOM 17484 N N . LYS A 1 17 ? -0.847 -13.350 -25.940 1.00 0.00 17 LYS A N 14
ATOM 17485 C CA . LYS A 1 17 ? -2.022 -12.864 -25.227 1.00 0.00 17 LYS A CA 14
ATOM 17486 C C . LYS A 1 17 ? -2.227 -13.634 -23.926 1.00 0.00 17 LYS A C 14
ATOM 17487 O O . LYS A 1 17 ? -1.978 -14.837 -23.861 1.00 0.00 17 LYS A O 14
ATOM 17506 N N . ARG A 1 18 ? -2.684 -12.931 -22.894 1.00 0.00 18 ARG A N 14
ATOM 17507 C CA . ARG A 1 18 ? -2.922 -13.549 -21.596 1.00 0.00 18 ARG A CA 14
ATOM 17508 C C . ARG A 1 18 ? -4.417 -13.722 -21.342 1.00 0.00 18 ARG A C 14
ATOM 17509 O O . ARG A 1 18 ? -5.255 -13.038 -21.931 1.00 0.00 18 ARG A O 14
ATOM 17530 N N . PRO A 1 19 ? -4.761 -14.659 -20.446 1.00 0.00 19 PRO A N 14
ATOM 17531 C CA . PRO A 1 19 ? -6.155 -14.943 -20.094 1.00 0.00 19 PRO A CA 14
ATOM 17532 C C . PRO A 1 19 ? -6.796 -13.809 -19.301 1.00 0.00 19 PRO A C 14
ATOM 17533 O O . PRO A 1 19 ? -6.103 -13.010 -18.670 1.00 0.00 19 PRO A O 14
ATOM 17544 N N . LEU A 1 20 ? -8.123 -13.745 -19.337 1.00 0.00 20 LEU A N 14
ATOM 17545 C CA . LEU A 1 20 ? -8.858 -12.708 -18.621 1.00 0.00 20 LEU A CA 14
ATOM 17546 C C . LEU A 1 20 ? -9.004 -13.065 -17.145 1.00 0.00 20 LEU A C 14
ATOM 17547 O O . LEU A 1 20 ? -9.615 -12.324 -16.375 1.00 0.00 20 LEU A O 14
ATOM 17563 N N . ARG A 1 21 ? -8.438 -14.203 -16.758 1.00 0.00 21 ARG A N 14
ATOM 17564 C CA . ARG A 1 21 ? -8.505 -14.657 -15.374 1.00 0.00 21 ARG A CA 14
ATOM 17565 C C . ARG A 1 21 ? -7.325 -14.121 -14.569 1.00 0.00 21 ARG A C 14
ATOM 17566 O O . ARG A 1 21 ? -7.502 -13.572 -13.482 1.00 0.00 21 ARG A O 14
ATOM 17587 N N . SER A 1 22 ? -6.122 -14.285 -15.110 1.00 0.00 22 SER A N 14
ATOM 17588 C CA . SER A 1 22 ? -4.913 -13.821 -14.440 1.00 0.00 22 SER A CA 14
ATOM 17589 C C . SER A 1 22 ? -4.782 -12.304 -14.543 1.00 0.00 22 SER A C 14
ATOM 17590 O O . SER A 1 22 ? -4.612 -11.757 -15.633 1.00 0.00 22 SER A O 14
ATOM 17598 N N . LEU A 1 23 ? -4.863 -11.631 -13.401 1.00 0.00 23 LEU A N 14
ATOM 17599 C CA . LEU A 1 23 ? -4.754 -10.177 -13.361 1.00 0.00 23 LEU A CA 14
ATOM 17600 C C . LEU A 1 23 ? -3.293 -9.739 -13.395 1.00 0.00 23 LEU A C 14
ATOM 17601 O O . LEU A 1 23 ? -2.411 -10.442 -12.901 1.00 0.00 23 LEU A O 14
ATOM 17617 N N . THR A 1 24 ? -3.044 -8.571 -13.979 1.00 0.00 24 THR A N 14
ATOM 17618 C CA . THR A 1 24 ? -1.691 -8.039 -14.077 1.00 0.00 24 THR A CA 14
ATOM 17619 C C . THR A 1 24 ? -1.366 -7.141 -12.889 1.00 0.00 24 THR A C 14
ATOM 17620 O O . THR A 1 24 ? -2.236 -6.473 -12.329 1.00 0.00 24 THR A O 14
ATOM 17631 N N . PRO A 1 25 ? -0.085 -7.122 -12.493 1.00 0.00 25 PRO A N 14
ATOM 17632 C CA . PRO A 1 25 ? 0.384 -6.308 -11.368 1.00 0.00 25 PRO A CA 14
ATOM 17633 C C . PRO A 1 25 ? 0.357 -4.816 -11.680 1.00 0.00 25 PRO A C 14
ATOM 17634 O O . PRO A 1 25 ? 0.444 -3.982 -10.778 1.00 0.00 25 PRO A O 14
ATOM 17645 N N . ARG A 1 26 ? 0.234 -4.486 -12.961 1.00 0.00 26 ARG A N 14
ATOM 17646 C CA . ARG A 1 26 ? 0.195 -3.094 -13.392 1.00 0.00 26 ARG A CA 14
ATOM 17647 C C . ARG A 1 26 ? -1.126 -2.439 -12.998 1.00 0.00 26 ARG A C 14
ATOM 17648 O O . ARG A 1 26 ? -1.148 -1.313 -12.501 1.00 0.00 26 ARG A O 14
ATOM 17669 N N . ASP A 1 27 ? -2.223 -3.152 -13.223 1.00 0.00 27 ASP A N 14
ATOM 17670 C CA . ASP A 1 27 ? -3.548 -2.642 -12.891 1.00 0.00 27 ASP A CA 14
ATOM 17671 C C . ASP A 1 27 ? -3.555 -2.011 -11.502 1.00 0.00 27 ASP A C 14
ATOM 17672 O O . ASP A 1 27 ? -3.899 -0.839 -11.342 1.00 0.00 27 ASP A O 14
ATOM 17681 N N . LYS A 1 28 ? -3.175 -2.796 -10.500 1.00 0.00 28 LYS A N 14
ATOM 17682 C CA . LYS A 1 28 ? -3.137 -2.315 -9.124 1.00 0.00 28 LYS A CA 14
ATOM 17683 C C . LYS A 1 28 ? -2.577 -0.898 -9.057 1.00 0.00 28 LYS A C 14
ATOM 17684 O O . LYS A 1 28 ? -3.000 -0.092 -8.227 1.00 0.00 28 LYS A O 14
ATOM 17703 N N . ILE A 1 29 ? -1.627 -0.600 -9.937 1.00 0.00 29 ILE A N 14
ATOM 17704 C CA . ILE A 1 29 ? -1.012 0.721 -9.979 1.00 0.00 29 ILE A CA 14
ATOM 17705 C C . ILE A 1 29 ? -1.980 1.760 -10.536 1.00 0.00 29 ILE A C 14
ATOM 17706 O O . ILE A 1 29 ? -2.034 2.893 -10.057 1.00 0.00 29 ILE A O 14
ATOM 17722 N N . HIS A 1 30 ? -2.744 1.365 -11.549 1.00 0.00 30 HIS A N 14
ATOM 17723 C CA . HIS A 1 30 ? -3.713 2.262 -12.170 1.00 0.00 30 HIS A CA 14
ATOM 17724 C C . HIS A 1 30 ? -4.388 3.142 -11.122 1.00 0.00 30 HIS A C 14
ATOM 17725 O O . HIS A 1 30 ? -4.426 4.365 -11.257 1.00 0.00 30 HIS A O 14
ATOM 17740 N N . ALA A 1 31 ? -4.919 2.512 -10.080 1.00 0.00 31 ALA A N 14
ATOM 17741 C CA . ALA A 1 31 ? -5.592 3.238 -9.010 1.00 0.00 31 ALA A CA 14
ATOM 17742 C C . ALA A 1 31 ? -4.586 3.967 -8.126 1.00 0.00 31 ALA A C 14
ATOM 17743 O O . ALA A 1 31 ? -4.716 5.167 -7.881 1.00 0.00 31 ALA A O 14
ATOM 17750 N N . ILE A 1 32 ? -3.584 3.236 -7.649 1.00 0.00 32 ILE A N 14
ATOM 17751 C CA . ILE A 1 32 ? -2.556 3.814 -6.792 1.00 0.00 32 ILE A CA 14
ATOM 17752 C C . ILE A 1 32 ? -2.275 5.264 -7.173 1.00 0.00 32 ILE A C 14
ATOM 17753 O O . ILE A 1 32 ? -2.341 6.160 -6.332 1.00 0.00 32 ILE A O 14
ATOM 17769 N N . GLN A 1 33 ? -1.964 5.486 -8.446 1.00 0.00 33 GLN A N 14
ATOM 17770 C CA . GLN A 1 33 ? -1.675 6.828 -8.938 1.00 0.00 33 GLN A CA 14
ATOM 17771 C C . GLN A 1 33 ? -2.905 7.723 -8.835 1.00 0.00 33 GLN A C 14
ATOM 17772 O O . GLN A 1 33 ? -2.803 8.898 -8.482 1.00 0.00 33 GLN A O 14
ATOM 17786 N N . ARG A 1 34 ? -4.068 7.160 -9.146 1.00 0.00 34 ARG A N 14
ATOM 17787 C CA . ARG A 1 34 ? -5.318 7.907 -9.090 1.00 0.00 34 ARG A CA 14
ATOM 17788 C C . ARG A 1 34 ? -5.599 8.392 -7.671 1.00 0.00 34 ARG A C 14
ATOM 17789 O O . ARG A 1 34 ? -6.196 9.451 -7.473 1.00 0.00 34 ARG A O 14
ATOM 17810 N N . ILE A 1 35 ? -5.165 7.611 -6.688 1.00 0.00 35 ILE A N 14
ATOM 17811 C CA . ILE A 1 35 ? -5.369 7.962 -5.288 1.00 0.00 35 ILE A CA 14
ATOM 17812 C C . ILE A 1 35 ? -4.537 9.180 -4.899 1.00 0.00 35 ILE A C 14
ATOM 17813 O O . ILE A 1 35 ? -5.016 10.074 -4.201 1.00 0.00 35 ILE A O 14
ATOM 17829 N N . HIS A 1 36 ? -3.290 9.208 -5.358 1.00 0.00 36 HIS A N 14
ATOM 17830 C CA . HIS A 1 36 ? -2.392 10.319 -5.060 1.00 0.00 36 HIS A CA 14
ATOM 17831 C C . HIS A 1 36 ? -2.833 11.584 -5.789 1.00 0.00 36 HIS A C 14
ATOM 17832 O O . HIS A 1 36 ? -2.825 12.675 -5.218 1.00 0.00 36 HIS A O 14
ATOM 17847 N N . ASP A 1 37 ? -3.215 11.431 -7.052 1.00 0.00 37 ASP A N 14
ATOM 17848 C CA . ASP A 1 37 ? -3.660 12.562 -7.858 1.00 0.00 37 ASP A CA 14
ATOM 17849 C C . ASP A 1 37 ? -4.637 13.436 -7.078 1.00 0.00 37 ASP A C 14
ATOM 17850 O O . ASP A 1 37 ? -4.561 14.663 -7.123 1.00 0.00 37 ASP A O 14
ATOM 17859 N N . GLY A 1 38 ? -5.556 12.794 -6.363 1.00 0.00 38 GLY A N 14
ATOM 17860 C CA . GLY A 1 38 ? -6.536 13.528 -5.584 1.00 0.00 38 GLY A CA 14
ATOM 17861 C C . GLY A 1 38 ? -7.620 12.630 -5.021 1.00 0.00 38 GLY A C 14
ATOM 17862 O O . GLY A 1 38 ? -8.079 12.831 -3.897 1.00 0.00 38 GLY A O 14
ATOM 17866 N N . GLU A 1 39 ? -8.030 11.638 -5.805 1.00 0.00 39 GLU A N 14
ATOM 17867 C CA . GLU A 1 39 ? -9.069 10.708 -5.378 1.00 0.00 39 GLU A CA 14
ATOM 17868 C C . GLU A 1 39 ? -8.713 10.073 -4.037 1.00 0.00 39 GLU A C 14
ATOM 17869 O O . GLU A 1 39 ? -7.539 9.900 -3.712 1.00 0.00 39 GLU A O 14
ATOM 17881 N N . SER A 1 40 ? -9.737 9.728 -3.262 1.00 0.00 40 SER A N 14
ATOM 17882 C CA . SER A 1 40 ? -9.533 9.116 -1.954 1.00 0.00 40 SER A CA 14
ATOM 17883 C C . SER A 1 40 ? -9.712 7.603 -2.028 1.00 0.00 40 SER A C 14
ATOM 17884 O O . SER A 1 40 ? -10.570 7.102 -2.756 1.00 0.00 40 SER A O 14
ATOM 17892 N N . LYS A 1 41 ? -8.896 6.879 -1.270 1.00 0.00 41 LYS A N 14
ATOM 17893 C CA . LYS A 1 41 ? -8.963 5.423 -1.247 1.00 0.00 41 LYS A CA 14
ATOM 17894 C C . LYS A 1 41 ? -10.408 4.943 -1.335 1.00 0.00 41 LYS A C 14
ATOM 17895 O O . LYS A 1 41 ? -10.752 4.132 -2.195 1.00 0.00 41 LYS A O 14
ATOM 17914 N N . ALA A 1 42 ? -11.251 5.450 -0.441 1.00 0.00 42 ALA A N 14
ATOM 17915 C CA . ALA A 1 42 ? -12.659 5.076 -0.421 1.00 0.00 42 ALA A CA 14
ATOM 17916 C C . ALA A 1 42 ? -13.291 5.238 -1.799 1.00 0.00 42 ALA A C 14
ATOM 17917 O O . ALA A 1 42 ? -14.040 4.374 -2.255 1.00 0.00 42 ALA A O 14
ATOM 17924 N N . SER A 1 43 ? -12.984 6.351 -2.458 1.00 0.00 43 SER A N 14
ATOM 17925 C CA . SER A 1 43 ? -13.525 6.629 -3.783 1.00 0.00 43 SER A CA 14
ATOM 17926 C C . SER A 1 43 ? -12.915 5.697 -4.826 1.00 0.00 43 SER A C 14
ATOM 17927 O O . SER A 1 43 ? -13.629 5.049 -5.591 1.00 0.00 43 SER A O 14
ATOM 17935 N N . VAL A 1 44 ? -11.587 5.635 -4.849 1.00 0.00 44 VAL A N 14
ATOM 17936 C CA . VAL A 1 44 ? -10.878 4.782 -5.796 1.00 0.00 44 VAL A CA 14
ATOM 17937 C C . VAL A 1 44 ? -11.379 3.344 -5.722 1.00 0.00 44 VAL A C 14
ATOM 17938 O O . VAL A 1 44 ? -11.597 2.698 -6.747 1.00 0.00 44 VAL A O 14
ATOM 17951 N N . ALA A 1 45 ? -11.560 2.848 -4.502 1.00 0.00 45 ALA A N 14
ATOM 17952 C CA . ALA A 1 45 ? -12.038 1.487 -4.294 1.00 0.00 45 ALA A CA 14
ATOM 17953 C C . ALA A 1 45 ? -13.292 1.214 -5.116 1.00 0.00 45 ALA A C 14
ATOM 17954 O O . ALA A 1 45 ? -13.304 0.330 -5.973 1.00 0.00 45 ALA A O 14
ATOM 17961 N N . ARG A 1 46 ? -14.347 1.977 -4.848 1.00 0.00 46 ARG A N 14
ATOM 17962 C CA . ARG A 1 46 ? -15.608 1.815 -5.562 1.00 0.00 46 ARG A CA 14
ATOM 17963 C C . ARG A 1 46 ? -15.449 2.181 -7.035 1.00 0.00 46 ARG A C 14
ATOM 17964 O O . ARG A 1 46 ? -16.246 1.765 -7.878 1.00 0.00 46 ARG A O 14
ATOM 17985 N N . ASP A 1 47 ? -14.417 2.961 -7.338 1.00 0.00 47 ASP A N 14
ATOM 17986 C CA . ASP A 1 47 ? -14.154 3.382 -8.709 1.00 0.00 47 ASP A CA 14
ATOM 17987 C C . ASP A 1 47 ? -14.122 2.182 -9.650 1.00 0.00 47 ASP A C 14
ATOM 17988 O O . ASP A 1 47 ? -14.684 2.225 -10.745 1.00 0.00 47 ASP A O 14
ATOM 17997 N N . ILE A 1 48 ? -13.462 1.113 -9.216 1.00 0.00 48 ILE A N 14
ATOM 17998 C CA . ILE A 1 48 ? -13.358 -0.098 -10.020 1.00 0.00 48 ILE A CA 14
ATOM 17999 C C . ILE A 1 48 ? -14.312 -1.176 -9.516 1.00 0.00 48 ILE A C 14
ATOM 18000 O O . ILE A 1 48 ? -14.664 -2.100 -10.249 1.00 0.00 48 ILE A O 14
ATOM 18016 N N . GLY A 1 49 ? -14.729 -1.049 -8.260 1.00 0.00 49 GLY A N 14
ATOM 18017 C CA . GLY A 1 49 ? -15.641 -2.018 -7.680 1.00 0.00 49 GLY A CA 14
ATOM 18018 C C . GLY A 1 49 ? -14.955 -2.938 -6.689 1.00 0.00 49 GLY A C 14
ATOM 18019 O O . GLY A 1 49 ? -15.193 -4.146 -6.684 1.00 0.00 49 GLY A O 14
ATOM 18023 N N . VAL A 1 50 ? -14.100 -2.366 -5.847 1.00 0.00 50 VAL A N 14
ATOM 18024 C CA . VAL A 1 50 ? -13.377 -3.142 -4.847 1.00 0.00 50 VAL A CA 14
ATOM 18025 C C . VAL A 1 50 ? -13.525 -2.525 -3.460 1.00 0.00 50 VAL A C 14
ATOM 18026 O O . VAL A 1 50 ? -13.605 -1.307 -3.301 1.00 0.00 50 VAL A O 14
ATOM 18039 N N . PRO A 1 51 ? -13.562 -3.385 -2.431 1.00 0.00 51 PRO A N 14
ATOM 18040 C CA . PRO A 1 51 ? -13.699 -2.947 -1.039 1.00 0.00 51 PRO A CA 14
ATOM 18041 C C . PRO A 1 51 ? -12.450 -2.238 -0.529 1.00 0.00 51 PRO A C 14
ATOM 18042 O O . PRO A 1 51 ? -11.328 -2.650 -0.821 1.00 0.00 51 PRO A O 14
ATOM 18053 N N . GLU A 1 52 ? -12.652 -1.169 0.236 1.00 0.00 52 GLU A N 14
ATOM 18054 C CA . GLU A 1 52 ? -11.541 -0.403 0.787 1.00 0.00 52 GLU A CA 14
ATOM 18055 C C . GLU A 1 52 ? -10.464 -1.330 1.344 1.00 0.00 52 GLU A C 14
ATOM 18056 O O . GLU A 1 52 ? -9.304 -1.266 0.938 1.00 0.00 52 GLU A O 14
ATOM 18068 N N . SER A 1 53 ? -10.858 -2.191 2.277 1.00 0.00 53 SER A N 14
ATOM 18069 C CA . SER A 1 53 ? -9.927 -3.128 2.894 1.00 0.00 53 SER A CA 14
ATOM 18070 C C . SER A 1 53 ? -8.922 -3.650 1.870 1.00 0.00 53 SER A C 14
ATOM 18071 O O . SER A 1 53 ? -7.713 -3.470 2.021 1.00 0.00 53 SER A O 14
ATOM 18079 N N . THR A 1 54 ? -9.432 -4.297 0.827 1.00 0.00 54 THR A N 14
ATOM 18080 C CA . THR A 1 54 ? -8.582 -4.846 -0.222 1.00 0.00 54 THR A CA 14
ATOM 18081 C C . THR A 1 54 ? -7.729 -3.758 -0.864 1.00 0.00 54 THR A C 14
ATOM 18082 O O . THR A 1 54 ? -6.515 -3.911 -1.008 1.00 0.00 54 THR A O 14
ATOM 18093 N N . LEU A 1 55 ? -8.370 -2.660 -1.247 1.00 0.00 55 LEU A N 14
ATOM 18094 C CA . LEU A 1 55 ? -7.669 -1.544 -1.874 1.00 0.00 55 LEU A CA 14
ATOM 18095 C C . LEU A 1 55 ? -6.457 -1.129 -1.047 1.00 0.00 55 LEU A C 14
ATOM 18096 O O . LEU A 1 55 ? -5.325 -1.153 -1.531 1.00 0.00 55 LEU A O 14
ATOM 18112 N N . ARG A 1 56 ? -6.702 -0.751 0.204 1.00 0.00 56 ARG A N 14
ATOM 18113 C CA . ARG A 1 56 ? -5.630 -0.332 1.099 1.00 0.00 56 ARG A CA 14
ATOM 18114 C C . ARG A 1 56 ? -4.383 -1.186 0.892 1.00 0.00 56 ARG A C 14
ATOM 18115 O O . ARG A 1 56 ? -3.275 -0.666 0.770 1.00 0.00 56 ARG A O 14
ATOM 18136 N N . GLY A 1 57 ? -4.573 -2.502 0.854 1.00 0.00 57 GLY A N 14
ATOM 18137 C CA . GLY A 1 57 ? -3.455 -3.408 0.663 1.00 0.00 57 GLY A CA 14
ATOM 18138 C C . GLY A 1 57 ? -2.451 -2.884 -0.344 1.00 0.00 57 GLY A C 14
ATOM 18139 O O . GLY A 1 57 ? -1.312 -2.577 0.008 1.00 0.00 57 GLY A O 14
ATOM 18143 N N . TRP A 1 58 ? -2.872 -2.783 -1.600 1.00 0.00 58 TRP A N 14
ATOM 18144 C CA . TRP A 1 58 ? -2.000 -2.295 -2.661 1.00 0.00 58 TRP A CA 14
ATOM 18145 C C . TRP A 1 58 ? -1.169 -1.110 -2.182 1.00 0.00 58 TRP A C 14
ATOM 18146 O O . TRP A 1 58 ? 0.054 -1.201 -2.074 1.00 0.00 58 TRP A O 14
ATOM 18167 N N . CYS A 1 59 ? -1.840 -0.000 -1.895 1.00 0.00 59 CYS A N 14
ATOM 18168 C CA . CYS A 1 59 ? -1.163 1.204 -1.426 1.00 0.00 59 CYS A CA 14
ATOM 18169 C C . CYS A 1 59 ? -0.041 0.853 -0.454 1.00 0.00 59 CYS A C 14
ATOM 18170 O O . CYS A 1 59 ? 1.056 1.406 -0.529 1.00 0.00 59 CYS A O 14
ATOM 18178 N N . LYS A 1 60 ? -0.324 -0.069 0.459 1.00 0.00 60 LYS A N 14
ATOM 18179 C CA . LYS A 1 60 ? 0.660 -0.495 1.448 1.00 0.00 60 LYS A CA 14
ATOM 18180 C C . LYS A 1 60 ? 1.913 -1.039 0.769 1.00 0.00 60 LYS A C 14
ATOM 18181 O O . LYS A 1 60 ? 3.020 -0.560 1.012 1.00 0.00 60 LYS A O 14
ATOM 18200 N N . ASN A 1 61 ? 1.730 -2.042 -0.084 1.0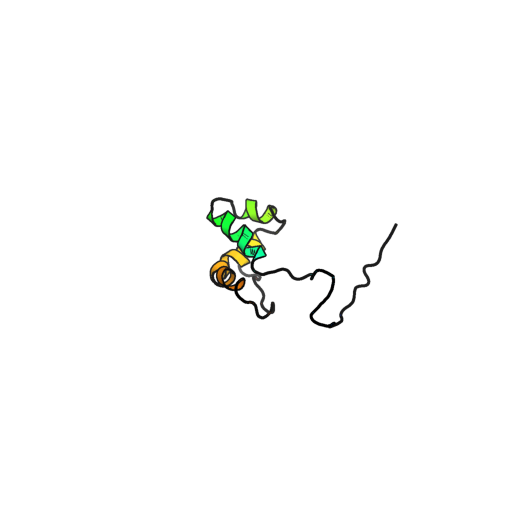0 0.00 61 ASN A N 14
ATOM 18201 C CA . ASN A 1 61 ? 2.847 -2.650 -0.799 1.00 0.00 61 ASN A CA 14
ATOM 18202 C C . ASN A 1 61 ? 3.018 -2.020 -2.178 1.00 0.00 61 ASN A C 14
ATOM 18203 O O . ASN A 1 61 ? 3.514 -2.659 -3.105 1.00 0.00 61 ASN A O 14
ATOM 18214 N N . GLU A 1 62 ? 2.604 -0.763 -2.304 1.00 0.00 62 GLU A N 14
ATOM 18215 C CA . GLU A 1 62 ? 2.712 -0.047 -3.569 1.00 0.00 62 GLU A CA 14
ATOM 18216 C C . GLU A 1 62 ? 4.155 -0.031 -4.065 1.00 0.00 62 GLU A C 14
ATOM 18217 O O . GLU A 1 62 ? 4.416 -0.202 -5.256 1.00 0.00 62 GLU A O 14
ATOM 18229 N N . ASP A 1 63 ? 5.088 0.175 -3.142 1.00 0.00 63 ASP A N 14
ATOM 18230 C CA . ASP A 1 63 ? 6.506 0.213 -3.484 1.00 0.00 63 ASP A CA 14
ATOM 18231 C C . ASP A 1 63 ? 6.842 -0.850 -4.526 1.00 0.00 63 ASP A C 14
ATOM 18232 O O . ASP A 1 63 ? 7.226 -0.531 -5.651 1.00 0.00 63 ASP A O 14
ATOM 18241 N N . LYS A 1 64 ? 6.696 -2.114 -4.143 1.00 0.00 64 LYS A N 14
ATOM 18242 C CA . LYS A 1 64 ? 6.984 -3.224 -5.043 1.00 0.00 64 LYS A CA 14
ATOM 18243 C C . LYS A 1 64 ? 6.102 -3.159 -6.287 1.00 0.00 64 LYS A C 14
ATOM 18244 O O . LYS A 1 64 ? 6.598 -3.197 -7.414 1.00 0.00 64 LYS A O 14
ATOM 18263 N N . LEU A 1 65 ? 4.795 -3.059 -6.074 1.00 0.00 65 LEU A N 14
ATOM 18264 C CA . LEU A 1 65 ? 3.844 -2.987 -7.178 1.00 0.00 65 LEU A CA 14
ATOM 18265 C C . LEU A 1 65 ? 4.372 -2.090 -8.294 1.00 0.00 65 LEU A C 14
ATOM 18266 O O . LEU A 1 65 ? 4.456 -2.505 -9.450 1.00 0.00 65 LEU A O 14
ATOM 18282 N N . ARG A 1 66 ? 4.727 -0.860 -7.939 1.00 0.00 66 ARG A N 14
ATOM 18283 C CA . ARG A 1 66 ? 5.248 0.095 -8.910 1.00 0.00 66 ARG A CA 14
ATOM 18284 C C . ARG A 1 66 ? 6.288 -0.561 -9.813 1.00 0.00 66 ARG A C 14
ATOM 18285 O O . ARG A 1 66 ? 6.373 -0.256 -11.003 1.00 0.00 66 ARG A O 14
ATOM 18306 N N . PHE A 1 67 ? 7.078 -1.463 -9.240 1.00 0.00 67 PHE A N 14
ATOM 18307 C CA . PHE A 1 67 ? 8.114 -2.160 -9.992 1.00 0.00 67 PHE A CA 14
ATOM 18308 C C . PHE A 1 67 ? 7.608 -3.510 -10.492 1.00 0.00 67 PHE A C 14
ATOM 18309 O O . PHE A 1 67 ? 8.166 -4.088 -11.424 1.00 0.00 67 PHE A O 14
ATOM 18326 N N . MET A 1 68 ? 6.546 -4.006 -9.865 1.00 0.00 68 MET A N 14
ATOM 18327 C CA . MET A 1 68 ? 5.963 -5.287 -10.245 1.00 0.00 68 MET A CA 14
ATOM 18328 C C . MET A 1 68 ? 5.628 -5.311 -11.733 1.00 0.00 68 MET A C 14
ATOM 18329 O O . MET A 1 68 ? 6.046 -6.213 -12.459 1.00 0.00 68 MET A O 14
ATOM 18343 N N . SER A 1 69 ? 4.870 -4.315 -12.181 1.00 0.00 69 SER A N 14
ATOM 18344 C CA . SER A 1 69 ? 4.475 -4.224 -13.581 1.00 0.00 69 SER A CA 14
ATOM 18345 C C . SER A 1 69 ? 5.638 -4.588 -14.498 1.00 0.00 69 SER A C 14
ATOM 18346 O O . SER A 1 69 ? 5.471 -5.330 -15.467 1.00 0.00 69 SER A O 14
ATOM 18354 N N . ARG A 1 70 ? 6.817 -4.061 -14.186 1.00 0.00 70 ARG A N 14
ATOM 18355 C CA . ARG A 1 70 ? 8.009 -4.329 -14.982 1.00 0.00 70 ARG A CA 14
ATOM 18356 C C . ARG A 1 70 ? 8.119 -5.814 -15.314 1.00 0.00 70 ARG A C 14
ATOM 18357 O O . ARG A 1 70 ? 8.270 -6.190 -16.476 1.00 0.00 70 ARG A O 14
ATOM 18378 N N . GLN A 1 71 ? 8.043 -6.652 -14.285 1.00 0.00 71 GLN A N 14
ATOM 18379 C CA . GLN A 1 71 ? 8.135 -8.096 -14.468 1.00 0.00 71 GLN A CA 14
ATOM 18380 C C . GLN A 1 71 ? 6.931 -8.801 -13.852 1.00 0.00 71 GLN A C 14
ATOM 18381 O O . GLN A 1 71 ? 6.587 -8.565 -12.694 1.00 0.00 71 GLN A O 14
ATOM 18395 N N . SER A 1 72 ? 6.295 -9.667 -14.634 1.00 0.00 72 SER A N 14
ATOM 18396 C CA . SER A 1 72 ? 5.126 -10.403 -14.167 1.00 0.00 72 SER A CA 14
ATOM 18397 C C . SER A 1 72 ? 5.323 -11.905 -14.346 1.00 0.00 72 SER A C 14
ATOM 18398 O O . SER A 1 72 ? 5.906 -12.352 -15.334 1.00 0.00 72 SER A O 14
ATOM 18406 N N . ALA A 1 73 ? 4.833 -12.679 -13.383 1.00 0.00 73 ALA A N 14
ATOM 18407 C CA . ALA A 1 73 ? 4.953 -14.131 -13.434 1.00 0.00 73 ALA A CA 14
ATOM 18408 C C . ALA A 1 73 ? 3.581 -14.796 -13.423 1.00 0.00 73 ALA A C 14
ATOM 18409 O O . ALA A 1 73 ? 2.561 -14.137 -13.215 1.00 0.00 73 ALA A O 14
ATOM 18416 N N . THR A 1 74 ? 3.561 -16.105 -13.650 1.00 0.00 74 THR A N 14
ATOM 18417 C CA . THR A 1 74 ? 2.314 -16.859 -13.668 1.00 0.00 74 THR A CA 14
ATOM 18418 C C . THR A 1 74 ? 1.942 -17.340 -12.270 1.00 0.00 74 THR A C 14
ATOM 18419 O O . THR A 1 74 ? 0.805 -17.743 -12.025 1.00 0.00 74 THR A O 14
ATOM 18430 N N . ASP A 1 75 ? 2.906 -17.294 -11.358 1.00 0.00 75 ASP A N 14
ATOM 18431 C CA . ASP A 1 75 ? 2.679 -17.723 -9.983 1.00 0.00 75 ASP A CA 14
ATOM 18432 C C . ASP A 1 75 ? 2.418 -16.525 -9.075 1.00 0.00 75 ASP A C 14
ATOM 18433 O O . ASP A 1 75 ? 3.219 -15.593 -9.016 1.00 0.00 75 ASP A O 14
ATOM 18442 N N . ASN A 1 76 ? 1.291 -16.557 -8.371 1.00 0.00 76 ASN A N 14
ATOM 18443 C CA . ASN A 1 76 ? 0.924 -15.472 -7.468 1.00 0.00 76 ASN A CA 14
ATOM 18444 C C . ASN A 1 76 ? 0.573 -16.012 -6.084 1.00 0.00 76 ASN A C 14
ATOM 18445 O O . ASN A 1 76 ? 0.463 -17.223 -5.888 1.00 0.00 76 ASN A O 14
ATOM 18456 N N . LEU A 1 77 ? 0.397 -15.106 -5.129 1.00 0.00 77 LEU A N 14
ATOM 18457 C CA . LEU A 1 77 ? 0.058 -15.490 -3.763 1.00 0.00 77 LEU A CA 14
ATOM 18458 C C . LEU A 1 77 ? -1.120 -14.670 -3.244 1.00 0.00 77 LEU A C 14
ATOM 18459 O O . LEU A 1 77 ? -0.934 -13.615 -2.636 1.00 0.00 77 LEU A O 14
ATOM 18475 N N . CYS A 1 78 ? -2.329 -15.164 -3.485 1.00 0.00 78 CYS A N 14
ATOM 18476 C CA . CYS A 1 78 ? -3.537 -14.478 -3.041 1.00 0.00 78 CYS A CA 14
ATOM 18477 C C . CYS A 1 78 ? -3.578 -14.380 -1.519 1.00 0.00 78 CYS A C 14
ATOM 18478 O O . CYS A 1 78 ? -3.035 -15.233 -0.818 1.00 0.00 78 CYS A O 14
ATOM 18486 N N . ALA A 1 79 ? -4.225 -13.334 -1.016 1.00 0.00 79 ALA A N 14
ATOM 18487 C CA . ALA A 1 79 ? -4.337 -13.124 0.422 1.00 0.00 79 ALA A CA 14
ATOM 18488 C C . ALA A 1 79 ? -5.263 -14.156 1.056 1.00 0.00 79 ALA A C 14
ATOM 18489 O O . ALA A 1 79 ? -6.310 -14.489 0.501 1.00 0.00 79 ALA A O 14
ATOM 18496 N N . ASP A 1 80 ? -4.871 -14.659 2.222 1.00 0.00 80 ASP A N 14
ATOM 18497 C CA . ASP A 1 80 ? -5.667 -15.654 2.932 1.00 0.00 80 ASP A CA 14
ATOM 18498 C C . ASP A 1 80 ? -6.970 -15.044 3.440 1.00 0.00 80 ASP A C 14
ATOM 18499 O O . ASP A 1 80 ? -7.859 -15.756 3.905 1.00 0.00 80 ASP A O 14
ATOM 18508 N N . ALA A 1 81 ? -7.074 -13.723 3.350 1.00 0.00 81 ALA A N 14
ATOM 18509 C CA . ALA A 1 81 ? -8.268 -13.018 3.799 1.00 0.00 81 ALA A CA 14
ATOM 18510 C C . ALA A 1 81 ? -8.536 -13.280 5.277 1.00 0.00 81 ALA A C 14
ATOM 18511 O O . ALA A 1 81 ? -9.666 -13.571 5.672 1.00 0.00 81 ALA A O 14
ATOM 18518 N N . LEU A 1 82 ? -7.491 -13.176 6.091 1.00 0.00 82 LEU A N 14
ATOM 18519 C CA . LEU A 1 82 ? -7.614 -13.403 7.527 1.00 0.00 82 LEU A CA 14
ATOM 18520 C C . LEU A 1 82 ? -8.165 -12.166 8.228 1.00 0.00 82 LEU A C 14
ATOM 18521 O O . LEU A 1 82 ? -8.014 -11.045 7.742 1.00 0.00 82 LEU A O 14
ATOM 18537 N N . GLY A 1 83 ? -8.802 -12.377 9.376 1.00 0.00 83 GLY A N 14
ATOM 18538 C CA . GLY A 1 83 ? -9.364 -11.269 10.127 1.00 0.00 83 GLY A CA 14
ATOM 18539 C C . GLY A 1 83 ? -10.653 -11.641 10.831 1.00 0.00 83 GLY A C 14
ATOM 18540 O O . GLY A 1 83 ? -11.487 -12.358 10.277 1.00 0.00 83 GLY A O 14
ATOM 18544 N N . ASP A 1 84 ? -10.818 -11.155 12.057 1.00 0.00 84 ASP A N 14
ATOM 18545 C CA . ASP A 1 84 ? -12.015 -11.441 12.838 1.00 0.00 84 ASP A CA 14
ATOM 18546 C C . ASP A 1 84 ? -12.288 -10.325 13.842 1.00 0.00 84 ASP A C 14
ATOM 18547 O O . ASP A 1 84 ? -11.395 -9.549 14.182 1.00 0.00 84 ASP A O 14
ATOM 18556 N N . LYS A 1 85 ? -13.529 -10.249 14.311 1.00 0.00 85 LYS A N 14
ATOM 18557 C CA . LYS A 1 85 ? -13.922 -9.228 15.276 1.00 0.00 85 LYS A CA 14
ATOM 18558 C C . LYS A 1 85 ? -14.656 -9.851 16.458 1.00 0.00 85 LYS A C 14
ATOM 18559 O O . LYS A 1 85 ? -15.306 -10.888 16.321 1.00 0.00 85 LYS A O 14
ATOM 18578 N N . MET A 1 86 ? -14.550 -9.212 17.619 1.00 0.00 86 MET A N 14
ATOM 18579 C CA . MET A 1 86 ? -15.207 -9.703 18.824 1.00 0.00 86 MET A CA 14
ATOM 18580 C C . MET A 1 86 ? -16.286 -8.731 19.290 1.00 0.00 86 MET A C 14
ATOM 18581 O O . MET A 1 86 ? -16.491 -8.544 20.489 1.00 0.00 86 MET A O 14
ATOM 18595 N N . ASP A 1 87 ? -16.973 -8.116 18.334 1.00 0.00 87 ASP A N 14
ATOM 18596 C CA . ASP A 1 87 ? -18.032 -7.163 18.646 1.00 0.00 87 ASP A CA 14
ATOM 18597 C C . ASP A 1 87 ? -18.760 -6.725 17.379 1.00 0.00 87 ASP A C 14
ATOM 18598 O O . ASP A 1 87 ? -18.466 -7.207 16.284 1.00 0.00 87 ASP A O 14
ATOM 18607 N N . GLY A 1 1 ? 0.310 43.515 -24.255 1.00 0.00 1 GLY A N 15
ATOM 18608 C CA . GLY A 1 1 ? -0.159 44.239 -23.088 1.00 0.00 1 GLY A CA 15
ATOM 18609 C C . GLY A 1 1 ? 0.115 43.497 -21.795 1.00 0.00 1 GLY A C 15
ATOM 18610 O O . GLY A 1 1 ? 1.249 43.467 -21.318 1.00 0.00 1 GLY A O 15
ATOM 18614 N N . SER A 1 2 ? -0.926 42.898 -21.226 1.00 0.00 2 SER A N 15
ATOM 18615 C CA . SER A 1 2 ? -0.792 42.156 -19.977 1.00 0.00 2 SER A CA 15
ATOM 18616 C C . SER A 1 2 ? -0.227 40.762 -20.231 1.00 0.00 2 SER A C 15
ATOM 18617 O O . SER A 1 2 ? -0.039 40.356 -21.377 1.00 0.00 2 SER A O 15
ATOM 18625 N N . SER A 1 3 ? 0.041 40.034 -19.152 1.00 0.00 3 SER A N 15
ATOM 18626 C CA . SER A 1 3 ? 0.588 38.686 -19.255 1.00 0.00 3 SER A CA 15
ATOM 18627 C C . SER A 1 3 ? -0.302 37.682 -18.530 1.00 0.00 3 SER A C 15
ATOM 18628 O O . SER A 1 3 ? -1.212 38.060 -17.793 1.00 0.00 3 SER A O 15
ATOM 18636 N N . GLY A 1 4 ? -0.031 36.398 -18.744 1.00 0.00 4 GLY A N 15
ATOM 18637 C CA . GLY A 1 4 ? -0.814 35.357 -18.104 1.00 0.00 4 GLY A CA 15
ATOM 18638 C C . GLY A 1 4 ? -0.493 33.976 -18.641 1.00 0.00 4 GLY A C 15
ATOM 18639 O O . GLY A 1 4 ? 0.289 33.835 -19.581 1.00 0.00 4 GLY A O 15
ATOM 18643 N N . SER A 1 5 ? -1.098 32.955 -18.042 1.00 0.00 5 SER A N 15
ATOM 18644 C CA . SER A 1 5 ? -0.868 31.578 -18.463 1.00 0.00 5 SER A CA 15
ATOM 18645 C C . SER A 1 5 ? -1.921 30.646 -17.870 1.00 0.00 5 SER A C 15
ATOM 18646 O O . SER A 1 5 ? -1.891 30.336 -16.679 1.00 0.00 5 SER A O 15
ATOM 18654 N N . SER A 1 6 ? -2.850 30.203 -18.711 1.00 0.00 6 SER A N 15
ATOM 18655 C CA . SER A 1 6 ? -3.915 29.310 -18.270 1.00 0.00 6 SER A CA 15
ATOM 18656 C C . SER A 1 6 ? -3.961 28.052 -19.133 1.00 0.00 6 SER A C 15
ATOM 18657 O O . SER A 1 6 ? -3.582 28.074 -20.303 1.00 0.00 6 SER A O 15
ATOM 18665 N N . GLY A 1 7 ? -4.427 26.955 -18.544 1.00 0.00 7 GLY A N 15
ATOM 18666 C CA . GLY A 1 7 ? -4.514 25.702 -19.272 1.00 0.00 7 GLY A CA 15
ATOM 18667 C C . GLY A 1 7 ? -3.445 24.713 -18.852 1.00 0.00 7 GLY A C 15
ATOM 18668 O O . GLY A 1 7 ? -2.256 24.942 -19.073 1.00 0.00 7 GLY A O 15
ATOM 18672 N N . MET A 1 8 ? -3.868 23.610 -18.244 1.00 0.00 8 MET A N 15
ATOM 18673 C CA . MET A 1 8 ? -2.938 22.582 -17.791 1.00 0.00 8 MET A CA 15
ATOM 18674 C C . MET A 1 8 ? -3.564 21.195 -17.901 1.00 0.00 8 MET A C 15
ATOM 18675 O O . MET A 1 8 ? -4.467 20.850 -17.140 1.00 0.00 8 MET A O 15
ATOM 18689 N N . ASN A 1 9 ? -3.079 20.405 -18.853 1.00 0.00 9 ASN A N 15
ATOM 18690 C CA . ASN A 1 9 ? -3.592 19.056 -19.063 1.00 0.00 9 ASN A CA 15
ATOM 18691 C C . ASN A 1 9 ? -2.511 18.146 -19.639 1.00 0.00 9 ASN A C 15
ATOM 18692 O O . ASN A 1 9 ? -1.819 18.513 -20.589 1.00 0.00 9 ASN A O 15
ATOM 18703 N N . ILE A 1 10 ? -2.374 16.959 -19.059 1.00 0.00 10 ILE A N 15
ATOM 18704 C CA . ILE A 1 10 ? -1.379 15.997 -19.516 1.00 0.00 10 ILE A CA 15
ATOM 18705 C C . ILE A 1 10 ? -1.985 15.009 -20.508 1.00 0.00 10 ILE A C 15
ATOM 18706 O O . ILE A 1 10 ? -3.113 14.549 -20.331 1.00 0.00 10 ILE A O 15
ATOM 18722 N N . ARG A 1 11 ? -1.227 14.688 -21.551 1.00 0.00 11 ARG A N 15
ATOM 18723 C CA . ARG A 1 11 ? -1.689 13.754 -22.572 1.00 0.00 11 ARG A CA 15
ATOM 18724 C C . ARG A 1 11 ? -0.522 12.957 -23.147 1.00 0.00 11 ARG A C 15
ATOM 18725 O O . ARG A 1 11 ? 0.407 13.525 -23.720 1.00 0.00 11 ARG A O 15
ATOM 18746 N N . MET A 1 12 ? -0.578 11.639 -22.990 1.00 0.00 12 MET A N 15
ATOM 18747 C CA . MET A 1 12 ? 0.474 10.764 -23.495 1.00 0.00 12 MET A CA 15
ATOM 18748 C C . MET A 1 12 ? -0.111 9.654 -24.362 1.00 0.00 12 MET A C 15
ATOM 18749 O O . MET A 1 12 ? 0.420 9.338 -25.426 1.00 0.00 12 MET A O 15
ATOM 18763 N N . GLY A 1 13 ? -1.209 9.064 -23.899 1.00 0.00 13 GLY A N 15
ATOM 18764 C CA . GLY A 1 13 ? -1.848 7.995 -24.644 1.00 0.00 13 GLY A CA 15
ATOM 18765 C C . GLY A 1 13 ? -1.718 6.651 -23.956 1.00 0.00 13 GLY A C 15
ATOM 18766 O O . GLY A 1 13 ? -0.640 6.056 -23.937 1.00 0.00 13 GLY A O 15
ATOM 18770 N N . THR A 1 14 ? -2.819 6.170 -23.387 1.00 0.00 14 THR A N 15
ATOM 18771 C CA . THR A 1 14 ? -2.824 4.889 -22.692 1.00 0.00 14 THR A CA 15
ATOM 18772 C C . THR A 1 14 ? -3.154 3.747 -23.646 1.00 0.00 14 THR A C 15
ATOM 18773 O O . THR A 1 14 ? -4.016 2.915 -23.361 1.00 0.00 14 THR A O 15
ATOM 18784 N N . LYS A 1 15 ? -2.463 3.711 -24.780 1.00 0.00 15 LYS A N 15
ATOM 18785 C CA . LYS A 1 15 ? -2.682 2.669 -25.777 1.00 0.00 15 LYS A CA 15
ATOM 18786 C C . LYS A 1 15 ? -1.408 1.863 -26.010 1.00 0.00 15 LYS A C 15
ATOM 18787 O O . LYS A 1 15 ? -0.302 2.396 -25.931 1.00 0.00 15 LYS A O 15
ATOM 18806 N N . GLY A 1 16 ? -1.571 0.576 -26.299 1.00 0.00 16 GLY A N 15
ATOM 18807 C CA . GLY A 1 16 ? -0.426 -0.282 -26.540 1.00 0.00 16 GLY A CA 15
ATOM 18808 C C . GLY A 1 16 ? -0.827 -1.706 -26.870 1.00 0.00 16 GLY A C 15
ATOM 18809 O O . GLY A 1 16 ? -0.587 -2.186 -27.978 1.00 0.00 16 GLY A O 15
ATOM 18813 N N . LYS A 1 17 ? -1.438 -2.385 -25.905 1.00 0.00 17 LYS A N 15
ATOM 18814 C CA . LYS A 1 17 ? -1.873 -3.763 -26.097 1.00 0.00 17 LYS A CA 15
ATOM 18815 C C . LYS A 1 17 ? -3.113 -4.064 -25.260 1.00 0.00 17 LYS A C 15
ATOM 18816 O O . LYS A 1 17 ? -3.649 -3.182 -24.589 1.00 0.00 17 LYS A O 15
ATOM 18835 N N . ARG A 1 18 ? -3.561 -5.315 -25.303 1.00 0.00 18 ARG A N 15
ATOM 18836 C CA . ARG A 1 18 ? -4.737 -5.731 -24.548 1.00 0.00 18 ARG A CA 15
ATOM 18837 C C . ARG A 1 18 ? -4.361 -6.746 -23.473 1.00 0.00 18 ARG A C 15
ATOM 18838 O O . ARG A 1 18 ? -3.442 -7.550 -23.637 1.00 0.00 18 ARG A O 15
ATOM 18859 N N . PRO A 1 19 ? -5.086 -6.710 -22.345 1.00 0.00 19 PRO A N 15
ATOM 18860 C CA . PRO A 1 19 ? -4.847 -7.620 -21.221 1.00 0.00 19 PRO A CA 15
ATOM 18861 C C . PRO A 1 19 ? -5.241 -9.058 -21.545 1.00 0.00 19 PRO A C 15
ATOM 18862 O O . PRO A 1 19 ? -6.045 -9.304 -22.444 1.00 0.00 19 PRO A O 15
ATOM 18873 N N . LEU A 1 20 ? -4.670 -10.003 -20.807 1.00 0.00 20 LEU A N 15
ATOM 18874 C CA . LEU A 1 20 ? -4.961 -11.417 -21.015 1.00 0.00 20 LEU A CA 15
ATOM 18875 C C . LEU A 1 20 ? -5.651 -12.016 -19.793 1.00 0.00 20 LEU A C 15
ATOM 18876 O O . LEU A 1 20 ? -5.889 -11.327 -18.802 1.00 0.00 20 LEU A O 15
ATOM 18892 N N . ARG A 1 21 ? -5.967 -13.305 -19.872 1.00 0.00 21 ARG A N 15
ATOM 18893 C CA . ARG A 1 21 ? -6.628 -13.998 -18.772 1.00 0.00 21 ARG A CA 15
ATOM 18894 C C . ARG A 1 21 ? -6.024 -13.590 -17.431 1.00 0.00 21 ARG A C 15
ATOM 18895 O O . ARG A 1 21 ? -6.721 -13.078 -16.555 1.00 0.00 21 ARG A O 15
ATOM 18916 N N . SER A 1 22 ? -4.724 -13.821 -17.279 1.00 0.00 22 SER A N 15
ATOM 18917 C CA . SER A 1 22 ? -4.027 -13.482 -16.044 1.00 0.00 22 SER A CA 15
ATOM 18918 C C . SER A 1 22 ? -3.927 -11.969 -15.874 1.00 0.00 22 SER A C 15
ATOM 18919 O O . SER A 1 22 ? -3.779 -11.231 -16.849 1.00 0.00 22 SER A O 15
ATOM 18927 N N . LEU A 1 23 ? -4.010 -11.514 -14.629 1.00 0.00 23 LEU A N 15
ATOM 18928 C CA . LEU A 1 23 ? -3.929 -10.088 -14.329 1.00 0.00 23 LEU A CA 15
ATOM 18929 C C . LEU A 1 23 ? -2.476 -9.633 -14.235 1.00 0.00 23 LEU A C 15
ATOM 18930 O O . LEU A 1 23 ? -1.552 -10.435 -14.377 1.00 0.00 23 LEU A O 15
ATOM 18946 N N . THR A 1 24 ? -2.281 -8.340 -13.994 1.00 0.00 24 THR A N 15
ATOM 18947 C CA . THR A 1 24 ? -0.941 -7.778 -13.880 1.00 0.00 24 THR A CA 15
ATOM 18948 C C . THR A 1 24 ? -0.862 -6.773 -12.737 1.00 0.00 24 THR A C 15
ATOM 18949 O O . THR A 1 24 ? -1.849 -6.134 -12.370 1.00 0.00 24 THR A O 15
ATOM 18960 N N . PRO A 1 25 ? 0.340 -6.626 -12.159 1.00 0.00 25 PRO A N 15
ATOM 18961 C CA . PRO A 1 25 ? 0.576 -5.698 -11.049 1.00 0.00 25 PRO A CA 15
ATOM 18962 C C . PRO A 1 25 ? 0.499 -4.239 -11.487 1.00 0.00 25 PRO A C 15
ATOM 18963 O O . PRO A 1 25 ? 0.205 -3.355 -10.683 1.00 0.00 25 PRO A O 15
ATOM 18974 N N . ARG A 1 26 ? 0.766 -3.995 -12.766 1.00 0.00 26 ARG A N 15
ATOM 18975 C CA . ARG A 1 26 ? 0.727 -2.643 -13.309 1.00 0.00 26 ARG A CA 15
ATOM 18976 C C . ARG A 1 26 ? -0.712 -2.155 -13.453 1.00 0.00 26 ARG A C 15
ATOM 18977 O O . ARG A 1 26 ? -0.971 -0.952 -13.469 1.00 0.00 26 ARG A O 15
ATOM 18998 N N . ASP A 1 27 ? -1.642 -3.097 -13.557 1.00 0.00 27 ASP A N 15
ATOM 18999 C CA . ASP A 1 27 ? -3.055 -2.764 -13.698 1.00 0.00 27 ASP A CA 15
ATOM 19000 C C . ASP A 1 27 ? -3.598 -2.143 -12.415 1.00 0.00 27 ASP A C 15
ATOM 19001 O O . ASP A 1 27 ? -3.983 -0.973 -12.393 1.00 0.00 27 ASP A O 15
ATOM 19010 N N . LYS A 1 28 ? -3.627 -2.933 -11.347 1.00 0.00 28 LYS A N 15
ATOM 19011 C CA . LYS A 1 28 ? -4.122 -2.461 -10.059 1.00 0.00 28 LYS A CA 15
ATOM 19012 C C . LYS A 1 28 ? -3.510 -1.110 -9.702 1.00 0.00 28 LYS A C 15
ATOM 19013 O O . LYS A 1 28 ? -4.105 -0.325 -8.963 1.00 0.00 28 LYS A O 15
ATOM 19032 N N . ILE A 1 29 ? -2.321 -0.846 -10.233 1.00 0.00 29 ILE A N 15
ATOM 19033 C CA . ILE A 1 29 ? -1.632 0.412 -9.972 1.00 0.00 29 ILE A CA 15
ATOM 19034 C C . ILE A 1 29 ? -2.413 1.594 -10.535 1.00 0.00 29 ILE A C 15
ATOM 19035 O O . ILE A 1 29 ? -2.439 2.674 -9.943 1.00 0.00 29 ILE A O 15
ATOM 19051 N N . HIS A 1 30 ? -3.050 1.383 -11.682 1.00 0.00 30 HIS A N 15
ATOM 19052 C CA . HIS A 1 30 ? -3.835 2.431 -12.325 1.00 0.00 30 HIS A CA 15
ATOM 19053 C C . HIS A 1 30 ? -4.566 3.277 -11.286 1.00 0.00 30 HIS A C 15
ATOM 19054 O O . HIS A 1 30 ? -4.840 4.455 -11.513 1.00 0.00 30 HIS A O 15
ATOM 19069 N N . ALA A 1 31 ? -4.878 2.668 -10.147 1.00 0.00 31 ALA A N 15
ATOM 19070 C CA . ALA A 1 31 ? -5.575 3.365 -9.074 1.00 0.00 31 ALA A CA 15
ATOM 19071 C C . ALA A 1 31 ? -4.590 4.062 -8.142 1.00 0.00 31 ALA A C 15
ATOM 19072 O O . ALA A 1 31 ? -4.737 5.248 -7.843 1.00 0.00 31 ALA A O 15
ATOM 19079 N N . ILE A 1 32 ? -3.588 3.319 -7.684 1.00 0.00 32 ILE A N 15
ATOM 19080 C CA . ILE A 1 32 ? -2.580 3.867 -6.786 1.00 0.00 32 ILE A CA 15
ATOM 19081 C C . ILE A 1 32 ? -2.316 5.338 -7.087 1.00 0.00 32 ILE A C 15
ATOM 19082 O O . ILE A 1 32 ? -2.201 6.157 -6.175 1.00 0.00 32 ILE A O 15
ATOM 19098 N N . GLN A 1 33 ? -2.225 5.667 -8.372 1.00 0.00 33 GLN A N 15
ATOM 19099 C CA . GLN A 1 33 ? -1.976 7.040 -8.793 1.00 0.00 33 GLN A CA 15
ATOM 19100 C C . GLN A 1 33 ? -3.232 7.892 -8.638 1.00 0.00 33 GLN A C 15
ATOM 19101 O O . GLN A 1 33 ? -3.197 8.961 -8.028 1.00 0.00 33 GLN A O 15
ATOM 19115 N N . ARG A 1 34 ? -4.339 7.413 -9.195 1.00 0.00 34 ARG A N 15
ATOM 19116 C CA . ARG A 1 34 ? -5.605 8.131 -9.120 1.00 0.00 34 ARG A CA 15
ATOM 19117 C C . ARG A 1 34 ? -5.763 8.815 -7.765 1.00 0.00 34 ARG A C 15
ATOM 19118 O O . ARG A 1 34 ? -6.297 9.921 -7.675 1.00 0.00 34 ARG A O 15
ATOM 19139 N N . ILE A 1 35 ? -5.295 8.150 -6.714 1.00 0.00 35 ILE A N 15
ATOM 19140 C CA . ILE A 1 35 ? -5.384 8.694 -5.365 1.00 0.00 35 ILE A CA 15
ATOM 19141 C C . ILE A 1 35 ? -4.440 9.879 -5.186 1.00 0.00 35 ILE A C 15
ATOM 19142 O O . ILE A 1 35 ? -4.863 10.971 -4.807 1.00 0.00 35 ILE A O 15
ATOM 19158 N N . HIS A 1 36 ? -3.159 9.655 -5.465 1.00 0.00 36 HIS A N 15
ATOM 19159 C CA . HIS A 1 36 ? -2.155 10.705 -5.338 1.00 0.00 36 HIS A CA 15
ATOM 19160 C C . HIS A 1 36 ? -2.591 11.966 -6.078 1.00 0.00 36 HIS A C 15
ATOM 19161 O O . HIS A 1 36 ? -2.218 13.078 -5.703 1.00 0.00 36 HIS A O 15
ATOM 19176 N N . ASP A 1 37 ? -3.381 11.785 -7.131 1.00 0.00 37 ASP A N 15
ATOM 19177 C CA . ASP A 1 37 ? -3.867 12.908 -7.924 1.00 0.00 37 ASP A CA 15
ATOM 19178 C C . ASP A 1 37 ? -4.767 13.814 -7.089 1.00 0.00 37 ASP A C 15
ATOM 19179 O O . ASP A 1 37 ? -4.520 15.013 -6.971 1.00 0.00 37 ASP A O 15
ATOM 19188 N N . GLY A 1 38 ? -5.813 13.231 -6.512 1.00 0.00 38 GLY A N 15
ATOM 19189 C CA . GLY A 1 38 ? -6.735 14.000 -5.696 1.00 0.00 38 GLY A CA 15
ATOM 19190 C C . GLY A 1 38 ? -7.826 13.141 -5.088 1.00 0.00 38 GLY A C 15
ATOM 19191 O O . GLY A 1 38 ? -8.333 13.444 -4.008 1.00 0.00 38 GLY A O 15
ATOM 19195 N N . GLU A 1 39 ? -8.190 12.069 -5.784 1.00 0.00 39 GLU A N 15
ATOM 19196 C CA . GLU A 1 39 ? -9.231 11.166 -5.306 1.00 0.00 39 GLU A CA 15
ATOM 19197 C C . GLU A 1 39 ? -8.809 10.489 -4.006 1.00 0.00 39 GLU A C 15
ATOM 19198 O O . GLU A 1 39 ? -7.624 10.440 -3.675 1.00 0.00 39 GLU A O 15
ATOM 19210 N N . SER A 1 40 ? -9.787 9.968 -3.272 1.00 0.00 40 SER A N 15
ATOM 19211 C CA . SER A 1 40 ? -9.518 9.297 -2.006 1.00 0.00 40 SER A CA 15
ATOM 19212 C C . SER A 1 40 ? -9.545 7.781 -2.177 1.00 0.00 40 SER A C 15
ATOM 19213 O O . SER A 1 40 ? -10.120 7.263 -3.135 1.00 0.00 40 SER A O 15
ATOM 19221 N N . LYS A 1 41 ? -8.920 7.074 -1.242 1.00 0.00 41 LYS A N 15
ATOM 19222 C CA . LYS A 1 41 ? -8.872 5.618 -1.286 1.00 0.00 41 LYS A CA 15
ATOM 19223 C C . LYS A 1 41 ? -10.276 5.030 -1.387 1.00 0.00 41 LYS A C 15
ATOM 19224 O O . LYS A 1 41 ? -10.503 4.058 -2.107 1.00 0.00 41 LYS A O 15
ATOM 19243 N N . ALA A 1 42 ? -11.216 5.627 -0.661 1.00 0.00 42 ALA A N 15
ATOM 19244 C CA . ALA A 1 42 ? -12.598 5.165 -0.672 1.00 0.00 42 ALA A CA 15
ATOM 19245 C C . ALA A 1 42 ? -13.195 5.250 -2.073 1.00 0.00 42 ALA A C 15
ATOM 19246 O O . ALA A 1 42 ? -13.671 4.253 -2.617 1.00 0.00 42 ALA A O 15
ATOM 19253 N N . SER A 1 43 ? -13.166 6.446 -2.653 1.00 0.00 43 SER A N 15
ATOM 19254 C CA . SER A 1 43 ? -13.708 6.661 -3.989 1.00 0.00 43 SER A CA 15
ATOM 19255 C C . SER A 1 43 ? -13.100 5.679 -4.986 1.00 0.00 43 SER A C 15
ATOM 19256 O O . SER A 1 43 ? -13.814 5.025 -5.746 1.00 0.00 43 SER A O 15
ATOM 19264 N N . VAL A 1 44 ? -11.774 5.582 -4.978 1.00 0.00 44 VAL A N 15
ATOM 19265 C CA . VAL A 1 44 ? -11.068 4.680 -5.880 1.00 0.00 44 VAL A CA 15
ATOM 19266 C C . VAL A 1 44 ? -11.400 3.224 -5.573 1.00 0.00 44 VAL A C 15
ATOM 19267 O O . VAL A 1 44 ? -11.389 2.373 -6.462 1.00 0.00 44 VAL A O 15
ATOM 19280 N N . ALA A 1 45 ? -11.696 2.945 -4.308 1.00 0.00 45 ALA A N 15
ATOM 19281 C CA . ALA A 1 45 ? -12.034 1.592 -3.883 1.00 0.00 45 ALA A CA 15
ATOM 19282 C C . ALA A 1 45 ? -13.307 1.105 -4.565 1.00 0.00 45 ALA A C 15
ATOM 19283 O O . ALA A 1 45 ? -13.331 0.026 -5.159 1.00 0.00 45 ALA A O 15
ATOM 19290 N N . ARG A 1 46 ? -14.365 1.905 -4.477 1.00 0.00 46 ARG A N 15
ATOM 19291 C CA . ARG A 1 46 ? -15.642 1.554 -5.084 1.00 0.00 46 ARG A CA 15
ATOM 19292 C C . ARG A 1 46 ? -15.613 1.794 -6.591 1.00 0.00 46 ARG A C 15
ATOM 19293 O O . ARG A 1 46 ? -16.245 1.068 -7.358 1.00 0.00 46 ARG A O 15
ATOM 19314 N N . ASP A 1 47 ? -14.875 2.817 -7.007 1.00 0.00 47 ASP A N 15
ATOM 19315 C CA . ASP A 1 47 ? -14.762 3.153 -8.421 1.00 0.00 47 ASP A CA 15
ATOM 19316 C C . ASP A 1 47 ? -14.707 1.891 -9.277 1.00 0.00 47 ASP A C 15
ATOM 19317 O O . ASP A 1 47 ? -15.501 1.723 -10.203 1.00 0.00 47 ASP A O 15
ATOM 19326 N N . ILE A 1 48 ? -13.766 1.008 -8.961 1.00 0.00 48 ILE A N 15
ATOM 19327 C CA . ILE A 1 48 ? -13.609 -0.238 -9.700 1.00 0.00 48 ILE A CA 15
ATOM 19328 C C . ILE A 1 48 ? -14.550 -1.315 -9.170 1.00 0.00 48 ILE A C 15
ATOM 19329 O O . ILE A 1 48 ? -14.962 -2.211 -9.906 1.00 0.00 48 ILE A O 15
ATOM 19345 N N . GLY A 1 49 ? -14.888 -1.218 -7.888 1.00 0.00 49 GLY A N 15
ATOM 19346 C CA . GLY A 1 49 ? -15.780 -2.189 -7.281 1.00 0.00 49 GLY A CA 15
ATOM 19347 C C . GLY A 1 49 ? -15.067 -3.095 -6.297 1.00 0.00 49 GLY A C 15
ATOM 19348 O O . GLY A 1 49 ? -15.194 -4.318 -6.363 1.00 0.00 49 GLY A O 15
ATOM 19352 N N . VAL A 1 50 ? -14.313 -2.495 -5.382 1.00 0.00 50 VAL A N 15
ATOM 19353 C CA . VAL A 1 50 ? -13.576 -3.256 -4.380 1.00 0.00 50 VAL A CA 15
ATOM 19354 C C . VAL A 1 50 ? -13.673 -2.597 -3.008 1.00 0.00 50 VAL A C 15
ATOM 19355 O O . VAL A 1 50 ? -13.754 -1.375 -2.883 1.00 0.00 50 VAL A O 15
ATOM 19368 N N . PRO A 1 51 ? -13.665 -3.425 -1.952 1.00 0.00 51 PRO A N 15
ATOM 19369 C CA . PRO A 1 51 ? -13.750 -2.945 -0.570 1.00 0.00 51 PRO A CA 15
ATOM 19370 C C . PRO A 1 51 ? -12.486 -2.213 -0.131 1.00 0.00 51 PRO A C 15
ATOM 19371 O O . PRO A 1 51 ? -11.375 -2.706 -0.323 1.00 0.00 51 PRO A O 15
ATOM 19382 N N . GLU A 1 52 ? -12.664 -1.035 0.459 1.00 0.00 52 GLU A N 15
ATOM 19383 C CA . GLU A 1 52 ? -11.536 -0.237 0.924 1.00 0.00 52 GLU A CA 15
ATOM 19384 C C . GLU A 1 52 ? -10.453 -1.126 1.529 1.00 0.00 52 GLU A C 15
ATOM 19385 O O . GLU A 1 52 ? -9.261 -0.907 1.311 1.00 0.00 52 GLU A O 15
ATOM 19397 N N . SER A 1 53 ? -10.876 -2.128 2.292 1.00 0.00 53 SER A N 15
ATOM 19398 C CA . SER A 1 53 ? -9.944 -3.048 2.933 1.00 0.00 53 SER A CA 15
ATOM 19399 C C . SER A 1 53 ? -8.926 -3.578 1.928 1.00 0.00 53 SER A C 15
ATOM 19400 O O . SER A 1 53 ? -7.717 -3.479 2.139 1.00 0.00 53 SER A O 15
ATOM 19408 N N . THR A 1 54 ? -9.424 -4.142 0.832 1.00 0.00 54 THR A N 15
ATOM 19409 C CA . THR A 1 54 ? -8.561 -4.689 -0.207 1.00 0.00 54 THR A CA 15
ATOM 19410 C C . THR A 1 54 ? -7.632 -3.619 -0.769 1.00 0.00 54 THR A C 15
ATOM 19411 O O . THR A 1 54 ? -6.409 -3.720 -0.652 1.00 0.00 54 THR A O 15
ATOM 19422 N N . LEU A 1 55 ? -8.217 -2.595 -1.379 1.00 0.00 55 LEU A N 15
ATOM 19423 C CA . LEU A 1 55 ? -7.441 -1.505 -1.960 1.00 0.00 55 LEU A CA 15
ATOM 19424 C C . LEU A 1 55 ? -6.210 -1.200 -1.112 1.00 0.00 55 LEU A C 15
ATOM 19425 O O . LEU A 1 55 ? -5.080 -1.265 -1.595 1.00 0.00 55 LEU A O 15
ATOM 19441 N N . ARG A 1 56 ? -6.438 -0.872 0.156 1.00 0.00 56 ARG A N 15
ATOM 19442 C CA . ARG A 1 56 ? -5.347 -0.559 1.072 1.00 0.00 56 ARG A CA 15
ATOM 19443 C C . ARG A 1 56 ? -4.164 -1.496 0.848 1.00 0.00 56 ARG A C 15
ATOM 19444 O O . ARG A 1 56 ? -3.018 -1.056 0.763 1.00 0.00 56 ARG A O 15
ATOM 19465 N N . GLY A 1 57 ? -4.450 -2.791 0.755 1.00 0.00 57 GLY A N 15
ATOM 19466 C CA . GLY A 1 57 ? -3.400 -3.770 0.543 1.00 0.00 57 GLY A CA 15
ATOM 19467 C C . GLY A 1 57 ? -2.423 -3.347 -0.537 1.00 0.00 57 GLY A C 15
ATOM 19468 O O . GLY A 1 57 ? -1.209 -3.444 -0.356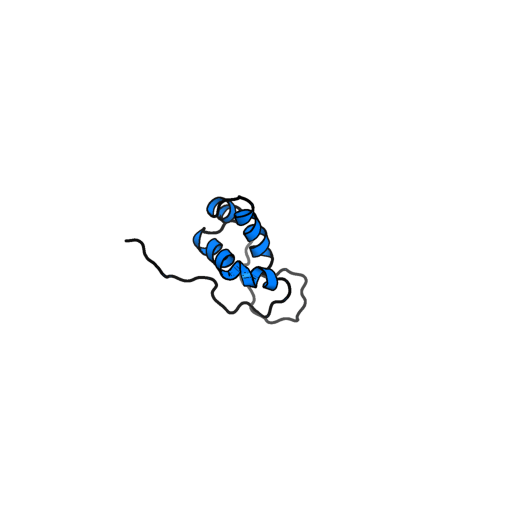 1.00 0.00 57 GLY A O 15
ATOM 19472 N N . TRP A 1 58 ? -2.953 -2.879 -1.661 1.00 0.00 58 TRP A N 15
ATOM 19473 C CA . TRP A 1 58 ? -2.118 -2.442 -2.775 1.00 0.00 58 TRP A CA 15
ATOM 19474 C C . TRP A 1 58 ? -1.248 -1.257 -2.370 1.00 0.00 58 TRP A C 15
ATOM 19475 O O . TRP A 1 58 ? -0.021 -1.358 -2.339 1.00 0.00 58 TRP A O 15
ATOM 19496 N N . CYS A 1 59 ? -1.890 -0.136 -2.061 1.00 0.00 59 CYS A N 15
ATOM 19497 C CA . CYS A 1 59 ? -1.173 1.069 -1.659 1.00 0.00 59 CYS A CA 15
ATOM 19498 C C . CYS A 1 59 ? -0.076 0.739 -0.652 1.00 0.00 59 CYS A C 15
ATOM 19499 O O . CYS A 1 59 ? 0.991 1.352 -0.656 1.00 0.00 59 CYS A O 15
ATOM 19507 N N . LYS A 1 60 ? -0.347 -0.234 0.212 1.00 0.00 60 LYS A N 15
ATOM 19508 C CA . LYS A 1 60 ? 0.615 -0.647 1.227 1.00 0.00 60 LYS A CA 15
ATOM 19509 C C . LYS A 1 60 ? 1.858 -1.253 0.583 1.00 0.00 60 LYS A C 15
ATOM 19510 O O . LYS A 1 60 ? 2.982 -0.847 0.876 1.00 0.00 60 LYS A O 15
ATOM 19529 N N . ASN A 1 61 ? 1.648 -2.227 -0.297 1.00 0.00 61 ASN A N 15
ATOM 19530 C CA . ASN A 1 61 ? 2.752 -2.888 -0.983 1.00 0.00 61 ASN A CA 15
ATOM 19531 C C . ASN A 1 61 ? 3.131 -2.136 -2.255 1.00 0.00 61 ASN A C 15
ATOM 19532 O O . ASN A 1 61 ? 3.881 -2.644 -3.088 1.00 0.00 61 ASN A O 15
ATOM 19543 N N . GLU A 1 62 ? 2.607 -0.923 -2.397 1.00 0.00 62 GLU A N 15
ATOM 19544 C CA . GLU A 1 62 ? 2.891 -0.101 -3.568 1.00 0.00 62 GLU A CA 15
ATOM 19545 C C . GLU A 1 62 ? 4.370 -0.170 -3.935 1.00 0.00 62 GLU A C 15
ATOM 19546 O O . GLU A 1 62 ? 4.725 -0.269 -5.110 1.00 0.00 62 GLU A O 15
ATOM 19558 N N . ASP A 1 63 ? 5.228 -0.116 -2.923 1.00 0.00 63 ASP A N 15
ATOM 19559 C CA . ASP A 1 63 ? 6.669 -0.173 -3.138 1.00 0.00 63 ASP A CA 15
ATOM 19560 C C . ASP A 1 63 ? 7.024 -1.245 -4.164 1.00 0.00 63 ASP A C 15
ATOM 19561 O O . ASP A 1 63 ? 7.582 -0.948 -5.221 1.00 0.00 63 ASP A O 15
ATOM 19570 N N . LYS A 1 64 ? 6.696 -2.493 -3.846 1.00 0.00 64 LYS A N 15
ATOM 19571 C CA . LYS A 1 64 ? 6.979 -3.610 -4.739 1.00 0.00 64 LYS A CA 15
ATOM 19572 C C . LYS A 1 64 ? 6.200 -3.475 -6.043 1.00 0.00 64 LYS A C 15
ATOM 19573 O O . LYS A 1 64 ? 6.770 -3.564 -7.131 1.00 0.00 64 LYS A O 15
ATOM 19592 N N . LEU A 1 65 ? 4.894 -3.258 -5.927 1.00 0.00 65 LEU A N 15
ATOM 19593 C CA . LEU A 1 65 ? 4.036 -3.109 -7.097 1.00 0.00 65 LEU A CA 15
ATOM 19594 C C . LEU A 1 65 ? 4.703 -2.233 -8.153 1.00 0.00 65 LEU A C 15
ATOM 19595 O O . LEU A 1 65 ? 4.801 -2.615 -9.320 1.00 0.00 65 LEU A O 15
ATOM 19611 N N . ARG A 1 66 ? 5.163 -1.058 -7.736 1.00 0.00 66 ARG A N 15
ATOM 19612 C CA . ARG A 1 66 ? 5.822 -0.129 -8.646 1.00 0.00 66 ARG A CA 15
ATOM 19613 C C . ARG A 1 66 ? 6.878 -0.845 -9.483 1.00 0.00 66 ARG A C 15
ATOM 19614 O O . ARG A 1 66 ? 7.081 -0.521 -10.653 1.00 0.00 66 ARG A O 15
ATOM 19635 N N . PHE A 1 67 ? 7.548 -1.818 -8.875 1.00 0.00 67 PHE A N 15
ATOM 19636 C CA . PHE A 1 67 ? 8.584 -2.579 -9.564 1.00 0.00 67 PHE A CA 15
ATOM 19637 C C . PHE A 1 67 ? 8.017 -3.873 -10.139 1.00 0.00 67 PHE A C 15
ATOM 19638 O O . PHE A 1 67 ? 8.668 -4.547 -10.937 1.00 0.00 67 PHE A O 15
ATOM 19655 N N . MET A 1 68 ? 6.800 -4.213 -9.728 1.00 0.00 68 MET A N 15
ATOM 19656 C CA . MET A 1 68 ? 6.144 -5.426 -10.202 1.00 0.00 68 MET A CA 15
ATOM 19657 C C . MET A 1 68 ? 5.829 -5.326 -11.692 1.00 0.00 68 MET A C 15
ATOM 19658 O O . MET A 1 68 ? 5.953 -6.304 -12.429 1.00 0.00 68 MET A O 15
ATOM 19672 N N . SER A 1 69 ? 5.421 -4.139 -12.127 1.00 0.00 69 SER A N 15
ATOM 19673 C CA . SER A 1 69 ? 5.084 -3.913 -13.528 1.00 0.00 69 SER A CA 15
ATOM 19674 C C . SER A 1 69 ? 6.225 -4.355 -14.439 1.00 0.00 69 SER A C 15
ATOM 19675 O O . SER A 1 69 ? 6.022 -5.127 -15.377 1.00 0.00 69 SER A O 15
ATOM 19683 N N . ARG A 1 70 ? 7.425 -3.860 -14.157 1.00 0.00 70 ARG A N 15
ATOM 19684 C CA . ARG A 1 70 ? 8.599 -4.201 -14.951 1.00 0.00 70 ARG A CA 15
ATOM 19685 C C . ARG A 1 70 ? 8.715 -5.713 -15.127 1.00 0.00 70 ARG A C 15
ATOM 19686 O O . ARG A 1 70 ? 8.842 -6.208 -16.247 1.00 0.00 70 ARG A O 15
ATOM 19707 N N . GLN A 1 71 ? 8.670 -6.438 -14.015 1.00 0.00 71 GLN A N 15
ATOM 19708 C CA . GLN A 1 71 ? 8.771 -7.892 -14.047 1.00 0.00 71 GLN A CA 15
ATOM 19709 C C . GLN A 1 71 ? 7.401 -8.529 -14.252 1.00 0.00 71 GLN A C 15
ATOM 19710 O O . GLN A 1 71 ? 6.384 -7.837 -14.290 1.00 0.00 71 GLN A O 15
ATOM 19724 N N . SER A 1 72 ? 7.382 -9.852 -14.384 1.00 0.00 72 SER A N 15
ATOM 19725 C CA . SER A 1 72 ? 6.136 -10.581 -14.590 1.00 0.00 72 SER A CA 15
ATOM 19726 C C . SER A 1 72 ? 5.903 -11.586 -13.466 1.00 0.00 72 SER A C 15
ATOM 19727 O O . SER A 1 72 ? 5.471 -12.713 -13.705 1.00 0.00 72 SER A O 15
ATOM 19735 N N . ALA A 1 73 ? 6.192 -11.167 -12.238 1.00 0.00 73 ALA A N 15
ATOM 19736 C CA . ALA A 1 73 ? 6.013 -12.028 -11.076 1.00 0.00 73 ALA A CA 15
ATOM 19737 C C . ALA A 1 73 ? 4.533 -12.264 -10.790 1.00 0.00 73 ALA A C 15
ATOM 19738 O O . ALA A 1 73 ? 3.932 -11.577 -9.964 1.00 0.00 73 ALA A O 15
ATOM 19745 N N . THR A 1 74 ? 3.950 -13.239 -11.480 1.00 0.00 74 THR A N 15
ATOM 19746 C CA . THR A 1 74 ? 2.541 -13.564 -11.302 1.00 0.00 74 THR A CA 15
ATOM 19747 C C . THR A 1 74 ? 2.359 -14.692 -10.293 1.00 0.00 74 THR A C 15
ATOM 19748 O O . THR A 1 74 ? 1.534 -15.584 -10.486 1.00 0.00 74 THR A O 15
ATOM 19759 N N . ASP A 1 75 ? 3.135 -14.645 -9.215 1.00 0.00 75 ASP A N 15
ATOM 19760 C CA . ASP A 1 75 ? 3.059 -15.662 -8.173 1.00 0.00 75 ASP A CA 15
ATOM 19761 C C . ASP A 1 75 ? 2.734 -15.033 -6.822 1.00 0.00 75 ASP A C 15
ATOM 19762 O O . ASP A 1 75 ? 1.841 -15.492 -6.111 1.00 0.00 75 ASP A O 15
ATOM 19771 N N . ASN A 1 76 ? 3.467 -13.980 -6.474 1.00 0.00 76 ASN A N 15
ATOM 19772 C CA . ASN A 1 76 ? 3.259 -13.289 -5.207 1.00 0.00 76 ASN A CA 15
ATOM 19773 C C . ASN A 1 76 ? 1.771 -13.094 -4.932 1.00 0.00 76 ASN A C 15
ATOM 19774 O O . ASN A 1 76 ? 1.352 -12.967 -3.780 1.00 0.00 76 ASN A O 15
ATOM 19785 N N . LEU A 1 77 ? 0.976 -13.072 -5.996 1.00 0.00 77 LEU A N 15
ATOM 19786 C CA . LEU A 1 77 ? -0.466 -12.894 -5.871 1.00 0.00 77 LEU A CA 15
ATOM 19787 C C . LEU A 1 77 ? -1.182 -14.241 -5.851 1.00 0.00 77 LEU A C 15
ATOM 19788 O O . LEU A 1 77 ? -0.547 -15.293 -5.921 1.00 0.00 77 LEU A O 15
ATOM 19804 N N . CYS A 1 78 ? -2.506 -14.200 -5.756 1.00 0.00 78 CYS A N 15
ATOM 19805 C CA . CYS A 1 78 ? -3.309 -15.417 -5.728 1.00 0.00 78 CYS A CA 15
ATOM 19806 C C . CYS A 1 78 ? -4.796 -15.090 -5.819 1.00 0.00 78 CYS A C 15
ATOM 19807 O O . CYS A 1 78 ? -5.206 -13.952 -5.594 1.00 0.00 78 CYS A O 15
ATOM 19815 N N . ALA A 1 79 ? -5.598 -16.096 -6.152 1.00 0.00 79 ALA A N 15
ATOM 19816 C CA . ALA A 1 79 ? -7.039 -15.916 -6.273 1.00 0.00 79 ALA A CA 15
ATOM 19817 C C . ALA A 1 79 ? -7.785 -17.196 -5.913 1.00 0.00 79 ALA A C 15
ATOM 19818 O O . ALA A 1 79 ? -7.190 -18.271 -5.832 1.00 0.00 79 ALA A O 15
ATOM 19825 N N . ASP A 1 80 ? -9.090 -17.074 -5.696 1.00 0.00 80 ASP A N 15
ATOM 19826 C CA . ASP A 1 80 ? -9.917 -18.222 -5.344 1.00 0.00 80 ASP A CA 15
ATOM 19827 C C . ASP A 1 80 ? -11.383 -17.956 -5.670 1.00 0.00 80 ASP A C 15
ATOM 19828 O O . ASP A 1 80 ? -11.771 -16.823 -5.953 1.00 0.00 80 ASP A O 15
ATOM 19837 N N . ALA A 1 81 ? -12.193 -19.009 -5.631 1.00 0.00 81 ALA A N 15
ATOM 19838 C CA . ALA A 1 81 ? -13.617 -18.889 -5.922 1.00 0.00 81 ALA A CA 15
ATOM 19839 C C . ALA A 1 81 ? -14.366 -18.264 -4.750 1.00 0.00 81 ALA A C 15
ATOM 19840 O O . ALA A 1 81 ? -14.486 -18.869 -3.684 1.00 0.00 81 ALA A O 15
ATOM 19847 N N . LEU A 1 82 ? -14.867 -17.051 -4.954 1.00 0.00 82 LEU A N 15
ATOM 19848 C CA . LEU A 1 82 ? -15.605 -16.343 -3.913 1.00 0.00 82 LEU A CA 15
ATOM 19849 C C . LEU A 1 82 ? -17.085 -16.239 -4.269 1.00 0.00 82 LEU A C 15
ATOM 19850 O O . LEU A 1 82 ? -17.459 -16.320 -5.438 1.00 0.00 82 LEU A O 15
ATOM 19866 N N . GLY A 1 83 ? -17.922 -16.056 -3.252 1.00 0.00 83 GLY A N 15
ATOM 19867 C CA . GLY A 1 83 ? -19.350 -15.942 -3.479 1.00 0.00 83 GLY A CA 15
ATOM 19868 C C . GLY A 1 83 ? -20.029 -15.049 -2.459 1.00 0.00 83 GLY A C 15
ATOM 19869 O O . GLY A 1 83 ? -20.936 -15.485 -1.750 1.00 0.00 83 GLY A O 15
ATOM 19873 N N . ASP A 1 84 ? -19.589 -13.798 -2.384 1.00 0.00 84 ASP A N 15
ATOM 19874 C CA . ASP A 1 84 ? -20.160 -12.842 -1.442 1.00 0.00 84 ASP A CA 15
ATOM 19875 C C . ASP A 1 84 ? -21.533 -12.372 -1.911 1.00 0.00 84 ASP A C 15
ATOM 19876 O O . ASP A 1 84 ? -21.700 -11.952 -3.056 1.00 0.00 84 ASP A O 15
ATOM 19885 N N . LYS A 1 85 ? -22.515 -12.446 -1.019 1.00 0.00 85 LYS A N 15
ATOM 19886 C CA . LYS A 1 85 ? -23.875 -12.028 -1.340 1.00 0.00 85 LYS A CA 15
ATOM 19887 C C . LYS A 1 85 ? -23.962 -10.510 -1.464 1.00 0.00 85 LYS A C 15
ATOM 19888 O O . LYS A 1 85 ? -23.352 -9.778 -0.685 1.00 0.00 85 LYS A O 15
ATOM 19907 N N . MET A 1 86 ? -24.726 -10.045 -2.446 1.00 0.00 86 MET A N 15
ATOM 19908 C CA . MET A 1 86 ? -24.896 -8.613 -2.669 1.00 0.00 86 MET A CA 15
ATOM 19909 C C . MET A 1 86 ? -24.901 -7.854 -1.346 1.00 0.00 86 MET A C 15
ATOM 19910 O O . MET A 1 86 ? -24.201 -6.852 -1.192 1.00 0.00 86 MET A O 15
ATOM 19924 N N . ASP A 1 87 ? -25.693 -8.336 -0.396 1.00 0.00 87 ASP A N 15
ATOM 19925 C CA . ASP A 1 87 ? -25.789 -7.703 0.914 1.00 0.00 87 ASP A CA 15
ATOM 19926 C C . ASP A 1 87 ? -25.048 -8.520 1.968 1.00 0.00 87 ASP A C 15
ATOM 19927 O O . ASP A 1 87 ? -24.369 -7.965 2.834 1.00 0.00 87 ASP A O 15
ATOM 19936 N N . GLY A 1 1 ? -9.646 12.771 28.901 1.00 0.00 1 GLY A N 16
ATOM 19937 C CA . GLY A 1 1 ? -10.561 12.414 27.833 1.00 0.00 1 GLY A CA 16
ATOM 19938 C C . GLY A 1 1 ? -10.023 11.300 26.956 1.00 0.00 1 GLY A C 16
ATOM 19939 O O . GLY A 1 1 ? -9.171 10.522 27.384 1.00 0.00 1 GLY A O 16
ATOM 19943 N N . SER A 1 2 ? -10.524 11.222 25.727 1.00 0.00 2 SER A N 16
ATOM 19944 C CA . SER A 1 2 ? -10.092 10.191 24.790 1.00 0.00 2 SER A CA 16
ATOM 19945 C C . SER A 1 2 ? -10.568 10.509 23.376 1.00 0.00 2 SER A C 16
ATOM 19946 O O . SER A 1 2 ? -11.353 11.434 23.167 1.00 0.00 2 SER A O 16
ATOM 19954 N N . SER A 1 3 ? -10.087 9.735 22.409 1.00 0.00 3 SER A N 16
ATOM 19955 C CA . SER A 1 3 ? -10.459 9.935 21.013 1.00 0.00 3 SER A CA 16
ATOM 19956 C C . SER A 1 3 ? -10.559 8.601 20.281 1.00 0.00 3 SER A C 16
ATOM 19957 O O . SER A 1 3 ? -9.629 7.795 20.306 1.00 0.00 3 SER A O 16
ATOM 19965 N N . GLY A 1 4 ? -11.694 8.374 19.627 1.00 0.00 4 GLY A N 16
ATOM 19966 C CA . GLY A 1 4 ? -11.896 7.137 18.896 1.00 0.00 4 GLY A CA 16
ATOM 19967 C C . GLY A 1 4 ? -12.629 7.349 17.587 1.00 0.00 4 GLY A C 16
ATOM 19968 O O . GLY A 1 4 ? -12.344 8.298 16.855 1.00 0.00 4 GLY A O 16
ATOM 19972 N N . SER A 1 5 ? -13.574 6.464 17.289 1.00 0.00 5 SER A N 16
ATOM 19973 C CA . SER A 1 5 ? -14.346 6.556 16.055 1.00 0.00 5 SER A CA 16
ATOM 19974 C C . SER A 1 5 ? -15.796 6.930 16.348 1.00 0.00 5 SER A C 16
ATOM 19975 O O . SER A 1 5 ? -16.317 6.640 17.425 1.00 0.00 5 SER A O 16
ATOM 19983 N N . SER A 1 6 ? -16.441 7.575 15.382 1.00 0.00 6 SER A N 16
ATOM 19984 C CA . SER A 1 6 ? -17.829 7.993 15.536 1.00 0.00 6 SER A CA 16
ATOM 19985 C C . SER A 1 6 ? -18.772 6.798 15.426 1.00 0.00 6 SER A C 16
ATOM 19986 O O . SER A 1 6 ? -19.648 6.605 16.267 1.00 0.00 6 SER A O 16
ATOM 19994 N N . GLY A 1 7 ? -18.584 5.998 14.381 1.00 0.00 7 GLY A N 16
ATOM 19995 C CA . GLY A 1 7 ? -19.424 4.832 14.178 1.00 0.00 7 GLY A CA 16
ATOM 19996 C C . GLY A 1 7 ? -18.970 3.988 13.004 1.00 0.00 7 GLY A C 16
ATOM 19997 O O . GLY A 1 7 ? -18.074 4.382 12.257 1.00 0.00 7 GLY A O 16
ATOM 20001 N N . MET A 1 8 ? -19.589 2.823 12.840 1.00 0.00 8 MET A N 16
ATOM 20002 C CA . MET A 1 8 ? -19.243 1.921 11.748 1.00 0.00 8 MET A CA 16
ATOM 20003 C C . MET A 1 8 ? -20.472 1.586 10.910 1.00 0.00 8 MET A C 16
ATOM 20004 O O . MET A 1 8 ? -21.419 0.971 11.399 1.00 0.00 8 MET A O 16
ATOM 20018 N N . ASN A 1 9 ? -20.450 1.994 9.645 1.00 0.00 9 ASN A N 16
ATOM 20019 C CA . ASN A 1 9 ? -21.564 1.737 8.739 1.00 0.00 9 ASN A CA 16
ATOM 20020 C C . ASN A 1 9 ? -21.078 1.076 7.453 1.00 0.00 9 ASN A C 16
ATOM 20021 O O . ASN A 1 9 ? -19.874 0.967 7.216 1.00 0.00 9 ASN A O 16
ATOM 20032 N N . ILE A 1 10 ? -22.021 0.638 6.627 1.00 0.00 10 ILE A N 16
ATOM 20033 C CA . ILE A 1 10 ? -21.689 -0.010 5.364 1.00 0.00 10 ILE A CA 16
ATOM 20034 C C . ILE A 1 10 ? -20.406 -0.826 5.486 1.00 0.00 10 ILE A C 16
ATOM 20035 O O . ILE A 1 10 ? -19.472 -0.653 4.703 1.00 0.00 10 ILE A O 16
ATOM 20051 N N . ARG A 1 11 ? -20.370 -1.717 6.471 1.00 0.00 11 ARG A N 16
ATOM 20052 C CA . ARG A 1 11 ? -19.202 -2.561 6.695 1.00 0.00 11 ARG A CA 16
ATOM 20053 C C . ARG A 1 11 ? -19.612 -4.020 6.876 1.00 0.00 11 ARG A C 16
ATOM 20054 O O . ARG A 1 11 ? -19.191 -4.680 7.825 1.00 0.00 11 ARG A O 16
ATOM 20075 N N . MET A 1 12 ? -20.436 -4.515 5.958 1.00 0.00 12 MET A N 16
ATOM 20076 C CA . MET A 1 12 ? -20.902 -5.896 6.016 1.00 0.00 12 MET A CA 16
ATOM 20077 C C . MET A 1 12 ? -21.386 -6.364 4.648 1.00 0.00 12 MET A C 16
ATOM 20078 O O . MET A 1 12 ? -22.138 -5.665 3.972 1.00 0.00 12 MET A O 16
ATOM 20092 N N . GLY A 1 13 ? -20.947 -7.554 4.245 1.00 0.00 13 GLY A N 16
ATOM 20093 C CA . GLY A 1 13 ? -21.346 -8.094 2.959 1.00 0.00 13 GLY A CA 16
ATOM 20094 C C . GLY A 1 13 ? -20.736 -9.455 2.688 1.00 0.00 13 GLY A C 16
ATOM 20095 O O . GLY A 1 13 ? -21.447 -10.416 2.393 1.00 0.00 13 GLY A O 16
ATOM 20099 N N . THR A 1 14 ? -19.412 -9.539 2.785 1.00 0.00 14 THR A N 16
ATOM 20100 C CA . THR A 1 14 ? -18.706 -10.791 2.545 1.00 0.00 14 THR A CA 16
ATOM 20101 C C . THR A 1 14 ? -19.280 -11.524 1.338 1.00 0.00 14 THR A C 16
ATOM 20102 O O . THR A 1 14 ? -19.421 -12.747 1.351 1.00 0.00 14 THR A O 16
ATOM 20113 N N . LYS A 1 15 ? -19.610 -10.769 0.296 1.00 0.00 15 LYS A N 16
ATOM 20114 C CA . LYS A 1 15 ? -20.167 -11.347 -0.921 1.00 0.00 15 LYS A CA 16
ATOM 20115 C C . LYS A 1 15 ? -19.140 -11.337 -2.049 1.00 0.00 15 LYS A C 16
ATOM 20116 O O . LYS A 1 15 ? -19.464 -11.029 -3.195 1.00 0.00 15 LYS A O 16
ATOM 20135 N N . GLY A 1 16 ? -17.898 -11.676 -1.715 1.00 0.00 16 GLY A N 16
ATOM 20136 C CA . GLY A 1 16 ? -16.843 -11.701 -2.711 1.00 0.00 16 GLY A CA 16
ATOM 20137 C C . GLY A 1 16 ? -15.829 -12.798 -2.453 1.00 0.00 16 GLY A C 16
ATOM 20138 O O . GLY A 1 16 ? -14.787 -12.560 -1.841 1.00 0.00 16 GLY A O 16
ATOM 20142 N N . LYS A 1 17 ? -16.133 -14.004 -2.921 1.00 0.00 17 LYS A N 16
ATOM 20143 C CA . LYS A 1 17 ? -15.241 -15.143 -2.738 1.00 0.00 17 LYS A CA 16
ATOM 20144 C C . LYS A 1 17 ? -13.800 -14.764 -3.067 1.00 0.00 17 LYS A C 16
ATOM 20145 O O . LYS A 1 17 ? -12.955 -14.667 -2.177 1.00 0.00 17 LYS A O 16
ATOM 20164 N N . ARG A 1 18 ? -13.528 -14.549 -4.350 1.00 0.00 18 ARG A N 16
ATOM 20165 C CA . ARG A 1 18 ? -12.189 -14.180 -4.795 1.00 0.00 18 ARG A CA 16
ATOM 20166 C C . ARG A 1 18 ? -12.179 -13.875 -6.290 1.00 0.00 18 ARG A C 16
ATOM 20167 O O . ARG A 1 18 ? -13.021 -14.351 -7.052 1.00 0.00 18 ARG A O 16
ATOM 20188 N N . PRO A 1 19 ? -11.204 -13.061 -6.721 1.00 0.00 19 PRO A N 16
ATOM 20189 C CA . PRO A 1 19 ? -11.060 -12.674 -8.128 1.00 0.00 19 PRO A CA 16
ATOM 20190 C C . PRO A 1 19 ? -10.612 -13.837 -9.007 1.00 0.00 19 PRO A C 16
ATOM 20191 O O . PRO A 1 19 ? -9.650 -14.536 -8.686 1.00 0.00 19 PRO A O 16
ATOM 20202 N N . LEU A 1 20 ? -11.315 -14.038 -10.116 1.00 0.00 20 LEU A N 16
ATOM 20203 C CA . LEU A 1 20 ? -10.989 -15.117 -11.042 1.00 0.00 20 LEU A CA 16
ATOM 20204 C C . LEU A 1 20 ? -10.689 -14.568 -12.434 1.00 0.00 20 LEU A C 16
ATOM 20205 O O . LEU A 1 20 ? -10.546 -15.326 -13.393 1.00 0.00 20 LEU A O 16
ATOM 20221 N N . ARG A 1 21 ? -10.594 -13.246 -12.535 1.00 0.00 21 ARG A N 16
ATOM 20222 C CA . ARG A 1 21 ? -10.310 -12.596 -13.809 1.00 0.00 21 ARG A CA 16
ATOM 20223 C C . ARG A 1 21 ? -8.809 -12.391 -13.992 1.00 0.00 21 ARG A C 16
ATOM 20224 O O . ARG A 1 21 ? -8.378 -11.439 -14.642 1.00 0.00 21 ARG A O 16
ATOM 20245 N N . SER A 1 22 ? -8.020 -13.290 -13.413 1.00 0.00 22 SER A N 16
ATOM 20246 C CA . SER A 1 22 ? -6.567 -13.205 -13.508 1.00 0.00 22 SER A CA 16
ATOM 20247 C C . SER A 1 22 ? -6.103 -11.752 -13.458 1.00 0.00 22 SER A C 16
ATOM 20248 O O . SER A 1 22 ? -5.230 -11.340 -14.222 1.00 0.00 22 SER A O 16
ATOM 20256 N N . LEU A 1 23 ? -6.693 -10.981 -12.552 1.00 0.00 23 LEU A N 16
ATOM 20257 C CA . LEU A 1 23 ? -6.342 -9.573 -12.399 1.00 0.00 23 LEU A CA 16
ATOM 20258 C C . LEU A 1 23 ? -4.834 -9.373 -12.510 1.00 0.00 23 LEU A C 16
ATOM 20259 O O . LEU A 1 23 ? -4.052 -10.256 -12.155 1.00 0.00 23 LEU A O 16
ATOM 20275 N N . THR A 1 24 ? -4.431 -8.206 -13.002 1.00 0.00 24 THR A N 16
ATOM 20276 C CA . THR A 1 24 ? -3.017 -7.890 -13.158 1.00 0.00 24 THR A CA 16
ATOM 20277 C C . THR A 1 24 ? -2.533 -6.969 -12.044 1.00 0.00 24 THR A C 16
ATOM 20278 O O . THR A 1 24 ? -3.302 -6.206 -11.459 1.00 0.00 24 THR A O 16
ATOM 20289 N N . PRO A 1 25 ? -1.228 -7.040 -11.741 1.00 0.00 25 PRO A N 16
ATOM 20290 C CA . PRO A 1 25 ? -0.613 -6.218 -10.695 1.00 0.00 25 PRO A CA 16
ATOM 20291 C C . PRO A 1 25 ? -0.543 -4.745 -11.081 1.00 0.00 25 PRO A C 16
ATOM 20292 O O . PRO A 1 25 ? -0.586 -3.865 -10.220 1.00 0.00 25 PRO A O 16
ATOM 20303 N N . ARG A 1 26 ? -0.437 -4.482 -12.379 1.00 0.00 26 ARG A N 16
ATOM 20304 C CA . ARG A 1 26 ? -0.361 -3.115 -12.878 1.00 0.00 26 ARG A CA 16
ATOM 20305 C C . ARG A 1 26 ? -1.714 -2.418 -12.765 1.00 0.00 26 ARG A C 16
ATOM 20306 O O . ARG A 1 26 ? -1.786 -1.220 -12.491 1.00 0.00 26 ARG A O 16
ATOM 20327 N N . ASP A 1 27 ? -2.784 -3.177 -12.977 1.00 0.00 27 ASP A N 16
ATOM 20328 C CA . ASP A 1 27 ? -4.135 -2.634 -12.898 1.00 0.00 27 ASP A CA 16
ATOM 20329 C C . ASP A 1 27 ? -4.327 -1.842 -11.609 1.00 0.00 27 ASP A C 16
ATOM 20330 O O . ASP A 1 27 ? -4.902 -0.753 -11.616 1.00 0.00 27 ASP A O 16
ATOM 20339 N N . LYS A 1 28 ? -3.844 -2.396 -10.502 1.00 0.00 28 LYS A N 16
ATOM 20340 C CA . LYS A 1 28 ? -3.962 -1.742 -9.204 1.00 0.00 28 LYS A CA 16
ATOM 20341 C C . LYS A 1 28 ? -3.097 -0.487 -9.147 1.00 0.00 28 LYS A C 16
ATOM 20342 O O . LYS A 1 28 ? -3.562 0.581 -8.747 1.00 0.00 28 LYS A O 16
ATOM 20361 N N . ILE A 1 29 ? -1.838 -0.622 -9.549 1.00 0.00 29 ILE A N 16
ATOM 20362 C CA . ILE A 1 29 ? -0.910 0.502 -9.545 1.00 0.00 29 ILE A CA 16
ATOM 20363 C C . ILE A 1 29 ? -1.551 1.746 -10.151 1.00 0.00 29 ILE A C 16
ATOM 20364 O O . ILE A 1 29 ? -1.167 2.872 -9.835 1.00 0.00 29 ILE A O 16
ATOM 20380 N N . HIS A 1 30 ? -2.532 1.534 -11.023 1.00 0.00 30 HIS A N 16
ATOM 20381 C CA . HIS A 1 30 ? -3.229 2.639 -11.672 1.00 0.00 30 HIS A CA 16
ATOM 20382 C C . HIS A 1 30 ? -4.138 3.364 -10.683 1.00 0.00 30 HIS A C 16
ATOM 20383 O O . HIS A 1 30 ? -4.012 4.571 -10.479 1.00 0.00 30 HIS A O 16
ATOM 20398 N N . ALA A 1 31 ? -5.054 2.619 -10.073 1.00 0.00 31 ALA A N 16
ATOM 20399 C CA . ALA A 1 31 ? -5.982 3.190 -9.105 1.00 0.00 31 ALA A CA 16
ATOM 20400 C C . ALA A 1 31 ? -5.235 3.854 -7.954 1.00 0.00 31 ALA A C 16
ATOM 20401 O O . ALA A 1 31 ? -5.828 4.577 -7.153 1.00 0.00 31 ALA A O 16
ATOM 20408 N N . ILE A 1 32 ? -3.933 3.605 -7.878 1.00 0.00 32 ILE A N 16
ATOM 20409 C CA . ILE A 1 32 ? -3.106 4.180 -6.824 1.00 0.00 32 ILE A CA 16
ATOM 20410 C C . ILE A 1 32 ? -2.821 5.654 -7.091 1.00 0.00 32 ILE A C 16
ATOM 20411 O O . ILE A 1 32 ? -3.042 6.504 -6.230 1.00 0.00 32 ILE A O 16
ATOM 20427 N N . GLN A 1 33 ? -2.332 5.948 -8.292 1.00 0.00 33 GLN A N 16
ATOM 20428 C CA . GLN A 1 33 ? -2.019 7.321 -8.673 1.00 0.00 33 GLN A CA 16
ATOM 20429 C C . GLN A 1 33 ? -3.246 8.217 -8.537 1.00 0.00 33 GLN A C 16
ATOM 20430 O O . GLN A 1 33 ? -3.125 9.435 -8.402 1.00 0.00 33 GLN A O 16
ATOM 20444 N N . ARG A 1 34 ? -4.425 7.606 -8.575 1.00 0.00 34 ARG A N 16
ATOM 20445 C CA . ARG A 1 34 ? -5.674 8.349 -8.458 1.00 0.00 34 ARG A CA 16
ATOM 20446 C C . ARG A 1 34 ? -5.743 9.090 -7.125 1.00 0.00 34 ARG A C 16
ATOM 20447 O O . ARG A 1 34 ? -6.248 10.211 -7.053 1.00 0.00 34 ARG A O 16
ATOM 20468 N N . ILE A 1 35 ? -5.234 8.456 -6.075 1.00 0.00 35 ILE A N 16
ATOM 20469 C CA . ILE A 1 35 ? -5.238 9.055 -4.746 1.00 0.00 35 ILE A CA 16
ATOM 20470 C C . ILE A 1 35 ? -4.260 10.222 -4.666 1.00 0.00 35 ILE A C 16
ATOM 20471 O O . ILE A 1 35 ? -4.486 11.187 -3.935 1.00 0.00 35 ILE A O 16
ATOM 20487 N N . HIS A 1 36 ? -3.172 10.129 -5.425 1.00 0.00 36 HIS A N 16
ATOM 20488 C CA . HIS A 1 36 ? -2.160 11.179 -5.443 1.00 0.00 36 HIS A CA 16
ATOM 20489 C C . HIS A 1 36 ? -2.778 12.523 -5.815 1.00 0.00 36 HIS A C 16
ATOM 20490 O O . HIS A 1 36 ? -2.295 13.576 -5.397 1.00 0.00 36 HIS A O 16
ATOM 20505 N N . ASP A 1 37 ? -3.847 12.480 -6.602 1.00 0.00 37 ASP A N 16
ATOM 20506 C CA . ASP A 1 37 ? -4.531 13.694 -7.030 1.00 0.00 37 ASP A CA 16
ATOM 20507 C C . ASP A 1 37 ? -5.504 14.176 -5.959 1.00 0.00 37 ASP A C 16
ATOM 20508 O O . ASP A 1 37 ? -5.401 15.301 -5.472 1.00 0.00 37 ASP A O 16
ATOM 20517 N N . GLY A 1 38 ? -6.451 13.315 -5.597 1.00 0.00 38 GLY A N 16
ATOM 20518 C CA . GLY A 1 38 ? -7.430 13.672 -4.587 1.00 0.00 38 GLY A CA 16
ATOM 20519 C C . GLY A 1 38 ? -8.421 12.555 -4.320 1.00 0.00 38 GLY A C 16
ATOM 20520 O O . GLY A 1 38 ? -8.840 12.348 -3.182 1.00 0.00 38 GLY A O 16
ATOM 20524 N N . GLU A 1 39 ? -8.797 11.836 -5.373 1.00 0.00 39 GLU A N 16
ATOM 20525 C CA . GLU A 1 39 ? -9.746 10.736 -5.246 1.00 0.00 39 GLU A CA 16
ATOM 20526 C C . GLU A 1 39 ? -9.483 9.934 -3.975 1.00 0.00 39 GLU A C 16
ATOM 20527 O O . GLU A 1 39 ? -8.438 9.300 -3.833 1.00 0.00 39 GLU A O 16
ATOM 20539 N N . SER A 1 40 ? -10.439 9.969 -3.052 1.00 0.00 40 SER A N 16
ATOM 20540 C CA . SER A 1 40 ? -10.310 9.249 -1.790 1.00 0.00 40 SER A CA 16
ATOM 20541 C C . SER A 1 40 ? -10.207 7.746 -2.030 1.00 0.00 40 SER A C 16
ATOM 20542 O O . SER A 1 40 ? -10.757 7.220 -2.998 1.00 0.00 40 SER A O 16
ATOM 20550 N N . LYS A 1 41 ? -9.498 7.059 -1.141 1.00 0.00 41 LYS A N 16
ATOM 20551 C CA . LYS A 1 41 ? -9.322 5.616 -1.253 1.00 0.00 41 LYS A CA 16
ATOM 20552 C C . LYS A 1 41 ? -10.664 4.917 -1.446 1.00 0.00 41 LYS A C 16
ATOM 20553 O O . LYS A 1 41 ? -10.838 4.134 -2.379 1.00 0.00 41 LYS A O 16
ATOM 20572 N N . ALA A 1 42 ? -11.610 5.207 -0.558 1.00 0.00 42 ALA A N 16
ATOM 20573 C CA . ALA A 1 42 ? -12.937 4.609 -0.633 1.00 0.00 42 ALA A CA 16
ATOM 20574 C C . ALA A 1 42 ? -13.563 4.834 -2.005 1.00 0.00 42 ALA A C 16
ATOM 20575 O O . ALA A 1 42 ? -14.341 4.010 -2.485 1.00 0.00 42 ALA A O 16
ATOM 20582 N N . SER A 1 43 ? -13.220 5.955 -2.630 1.00 0.00 43 SER A N 16
ATOM 20583 C CA . SER A 1 43 ? -13.753 6.291 -3.945 1.00 0.00 43 SER A CA 16
ATOM 20584 C C . SER A 1 43 ? -13.138 5.404 -5.024 1.00 0.00 43 SER A C 16
ATOM 20585 O O . SER A 1 43 ? -13.848 4.723 -5.764 1.00 0.00 43 SER A O 16
ATOM 20593 N N . VAL A 1 44 ? -11.811 5.418 -5.106 1.00 0.00 44 VAL A N 16
ATOM 20594 C CA . VAL A 1 44 ? -11.098 4.615 -6.092 1.00 0.00 44 VAL A CA 16
ATOM 20595 C C . VAL A 1 44 ? -11.388 3.130 -5.905 1.00 0.00 44 VAL A C 16
ATOM 20596 O O . VAL A 1 44 ? -11.548 2.392 -6.877 1.00 0.00 44 VAL A O 16
ATOM 20609 N N . ALA A 1 45 ? -11.456 2.699 -4.650 1.00 0.00 45 ALA A N 16
ATOM 20610 C CA . ALA A 1 45 ? -11.730 1.303 -4.335 1.00 0.00 45 ALA A CA 16
ATOM 20611 C C . ALA A 1 45 ? -12.956 0.800 -5.090 1.00 0.00 45 ALA A C 16
ATOM 20612 O O . ALA A 1 45 ? -12.923 -0.262 -5.710 1.00 0.00 45 ALA A O 16
ATOM 20619 N N . ARG A 1 46 ? -14.038 1.571 -5.031 1.00 0.00 46 ARG A N 16
ATOM 20620 C CA . ARG A 1 46 ? -15.275 1.202 -5.707 1.00 0.00 46 ARG A CA 16
ATOM 20621 C C . ARG A 1 46 ? -15.184 1.490 -7.203 1.00 0.00 46 ARG A C 16
ATOM 20622 O O . ARG A 1 46 ? -15.684 0.722 -8.025 1.00 0.00 46 ARG A O 16
ATOM 20643 N N . ASP A 1 47 ? -14.544 2.602 -7.548 1.00 0.00 47 ASP A N 16
ATOM 20644 C CA . ASP A 1 47 ? -14.387 2.991 -8.945 1.00 0.00 47 ASP A CA 16
ATOM 20645 C C . ASP A 1 47 ? -14.160 1.768 -9.828 1.00 0.00 47 ASP A C 16
ATOM 20646 O O . ASP A 1 47 ? -14.835 1.589 -10.842 1.00 0.00 47 ASP A O 16
ATOM 20655 N N . ILE A 1 48 ? -13.205 0.931 -9.436 1.00 0.00 48 ILE A N 16
ATOM 20656 C CA . ILE A 1 48 ? -12.890 -0.275 -10.192 1.00 0.00 48 ILE A CA 16
ATOM 20657 C C . ILE A 1 48 ? -13.799 -1.431 -9.789 1.00 0.00 48 ILE A C 16
ATOM 20658 O O . ILE A 1 48 ? -14.140 -2.282 -10.609 1.00 0.00 48 ILE A O 16
ATOM 20674 N N . GLY A 1 49 ? -14.191 -1.453 -8.518 1.00 0.00 49 GLY A N 16
ATOM 20675 C CA . GLY A 1 49 ? -15.059 -2.507 -8.028 1.00 0.00 49 GLY A CA 16
ATOM 20676 C C . GLY A 1 49 ? -14.355 -3.431 -7.054 1.00 0.00 49 GLY A C 16
ATOM 20677 O O . GLY A 1 49 ? -14.342 -4.648 -7.241 1.00 0.00 49 GLY A O 16
ATOM 20681 N N . VAL A 1 50 ? -13.767 -2.853 -6.012 1.00 0.00 50 VAL A N 16
ATOM 20682 C CA . VAL A 1 50 ? -13.057 -3.633 -5.005 1.00 0.00 50 VAL A CA 16
ATOM 20683 C C . VAL A 1 50 ? -13.239 -3.033 -3.615 1.00 0.00 50 VAL A C 16
ATOM 20684 O O . VAL A 1 50 ? -13.426 -1.827 -3.453 1.00 0.00 50 VAL A O 16
ATOM 20697 N N . PRO A 1 51 ? -13.184 -3.893 -2.587 1.00 0.00 51 PRO A N 16
ATOM 20698 C CA . PRO A 1 51 ? -13.340 -3.470 -1.192 1.00 0.00 51 PRO A CA 16
ATOM 20699 C C . PRO A 1 51 ? -12.152 -2.651 -0.699 1.00 0.00 51 PRO A C 16
ATOM 20700 O O . PRO A 1 51 ? -11.005 -3.087 -0.791 1.00 0.00 51 PRO A O 16
ATOM 20711 N N . GLU A 1 52 ? -12.435 -1.463 -0.174 1.00 0.00 52 GLU A N 16
ATOM 20712 C CA . GLU A 1 52 ? -11.388 -0.584 0.334 1.00 0.00 52 GLU A CA 16
ATOM 20713 C C . GLU A 1 52 ? -10.259 -1.392 0.967 1.00 0.00 52 GLU A C 16
ATOM 20714 O O . GLU A 1 52 ? -9.081 -1.100 0.760 1.00 0.00 52 GLU A O 16
ATOM 20726 N N . SER A 1 53 ? -10.628 -2.408 1.740 1.00 0.00 53 SER A N 16
ATOM 20727 C CA . SER A 1 53 ? -9.648 -3.256 2.408 1.00 0.00 53 SER A CA 16
ATOM 20728 C C . SER A 1 53 ? -8.537 -3.665 1.445 1.00 0.00 53 SER A C 16
ATOM 20729 O O . SER A 1 53 ? -7.352 -3.540 1.755 1.00 0.00 53 SER A O 16
ATOM 20737 N N . THR A 1 54 ? -8.930 -4.154 0.273 1.00 0.00 54 THR A N 16
ATOM 20738 C CA . THR A 1 54 ? -7.969 -4.582 -0.737 1.00 0.00 54 THR A CA 16
ATOM 20739 C C . THR A 1 54 ? -7.121 -3.412 -1.221 1.00 0.00 54 THR A C 16
ATOM 20740 O O . THR A 1 54 ? -5.892 -3.456 -1.160 1.00 0.00 54 THR A O 16
ATOM 20751 N N . LEU A 1 55 ? -7.784 -2.365 -1.701 1.00 0.00 55 LEU A N 16
ATOM 20752 C CA . LEU A 1 55 ? -7.091 -1.181 -2.195 1.00 0.00 55 LEU A CA 16
ATOM 20753 C C . LEU A 1 55 ? -5.922 -0.816 -1.286 1.00 0.00 55 LEU A C 16
ATOM 20754 O O . LEU A 1 55 ? -4.765 -0.834 -1.708 1.00 0.00 55 LEU A O 16
ATOM 20770 N N . ARG A 1 56 ? -6.231 -0.485 -0.037 1.00 0.00 56 ARG A N 16
ATOM 20771 C CA . ARG A 1 56 ? -5.206 -0.117 0.932 1.00 0.00 56 ARG A CA 16
ATOM 20772 C C . ARG A 1 56 ? -3.970 -0.997 0.777 1.00 0.00 56 ARG A C 16
ATOM 20773 O O . ARG A 1 56 ? -2.842 -0.504 0.765 1.00 0.00 56 ARG A O 16
ATOM 20794 N N . GLY A 1 57 ? -4.190 -2.303 0.660 1.00 0.00 57 GLY A N 16
ATOM 20795 C CA . GLY A 1 57 ? -3.084 -3.231 0.508 1.00 0.00 57 GLY A CA 16
ATOM 20796 C C . GLY A 1 57 ? -2.112 -2.802 -0.574 1.00 0.00 57 GLY A C 16
ATOM 20797 O O . GLY A 1 57 ? -0.930 -2.586 -0.305 1.00 0.00 57 GLY A O 16
ATOM 20801 N N . TRP A 1 58 ? -2.609 -2.681 -1.799 1.00 0.00 58 TRP A N 16
ATOM 20802 C CA . TRP A 1 58 ? -1.775 -2.277 -2.925 1.00 0.00 58 TRP A CA 16
ATOM 20803 C C . TRP A 1 58 ? -0.927 -1.062 -2.566 1.00 0.00 58 TRP A C 16
ATOM 20804 O O . TRP A 1 58 ? 0.297 -1.156 -2.463 1.00 0.00 58 TRP A O 16
ATOM 20825 N N . CYS A 1 59 ? -1.583 0.077 -2.377 1.00 0.00 59 CYS A N 16
ATOM 20826 C CA . CYS A 1 59 ? -0.888 1.312 -2.029 1.00 0.00 59 CYS A CA 16
ATOM 20827 C C . CYS A 1 59 ? 0.145 1.065 -0.935 1.00 0.00 59 CYS A C 16
ATOM 20828 O O . CYS A 1 59 ? 1.284 1.523 -1.027 1.00 0.00 59 CYS A O 16
ATOM 20836 N N . LYS A 1 60 ? -0.261 0.339 0.101 1.00 0.00 60 LYS A N 16
ATOM 20837 C CA . LYS A 1 60 ? 0.629 0.030 1.215 1.00 0.00 60 LYS A CA 16
ATOM 20838 C C . LYS A 1 60 ? 1.936 -0.577 0.715 1.00 0.00 60 LYS A C 16
ATOM 20839 O O . LYS A 1 60 ? 3.019 -0.176 1.138 1.00 0.00 60 LYS A O 16
ATOM 20858 N N . ASN A 1 61 ? 1.826 -1.545 -0.189 1.00 0.00 61 ASN A N 16
ATOM 20859 C CA . ASN A 1 61 ? 2.999 -2.207 -0.747 1.00 0.00 61 ASN A CA 16
ATOM 20860 C C . ASN A 1 61 ? 3.276 -1.719 -2.166 1.00 0.00 61 ASN A C 16
ATOM 20861 O O . ASN A 1 61 ? 3.792 -2.464 -2.999 1.00 0.00 61 ASN A O 16
ATOM 20872 N N . GLU A 1 62 ? 2.929 -0.464 -2.432 1.00 0.00 62 GLU A N 16
ATOM 20873 C CA . GLU A 1 62 ? 3.139 0.123 -3.751 1.00 0.00 62 GLU A CA 16
ATOM 20874 C C . GLU A 1 62 ? 4.547 -0.176 -4.260 1.00 0.00 62 GLU A C 16
ATOM 20875 O O . GLU A 1 62 ? 4.728 -0.606 -5.399 1.00 0.00 62 GLU A O 16
ATOM 20887 N N . ASP A 1 63 ? 5.539 0.057 -3.408 1.00 0.00 63 ASP A N 16
ATOM 20888 C CA . ASP A 1 63 ? 6.931 -0.187 -3.771 1.00 0.00 63 ASP A CA 16
ATOM 20889 C C . ASP A 1 63 ? 7.056 -1.438 -4.635 1.00 0.00 63 ASP A C 16
ATOM 20890 O O . ASP A 1 63 ? 7.414 -1.361 -5.810 1.00 0.00 63 ASP A O 16
ATOM 20899 N N . LYS A 1 64 ? 6.760 -2.590 -4.044 1.00 0.00 64 LYS A N 16
ATOM 20900 C CA . LYS A 1 64 ? 6.839 -3.859 -4.758 1.00 0.00 64 LYS A CA 16
ATOM 20901 C C . LYS A 1 64 ? 6.078 -3.789 -6.079 1.00 0.00 64 LYS A C 16
ATOM 20902 O O . LYS A 1 64 ? 6.653 -3.988 -7.149 1.00 0.00 64 LYS A O 16
ATOM 20921 N N . LEU A 1 65 ? 4.784 -3.502 -5.996 1.00 0.00 65 LEU A N 16
ATOM 20922 C CA . LEU A 1 65 ? 3.944 -3.404 -7.185 1.00 0.00 65 LEU A CA 16
ATOM 20923 C C . LEU A 1 65 ? 4.673 -2.670 -8.306 1.00 0.00 65 LEU A C 16
ATOM 20924 O O . LEU A 1 65 ? 4.788 -3.178 -9.421 1.00 0.00 65 LEU A O 16
ATOM 20940 N N . ARG A 1 66 ? 5.164 -1.473 -8.002 1.00 0.00 66 ARG A N 16
ATOM 20941 C CA . ARG A 1 66 ? 5.883 -0.670 -8.983 1.00 0.00 66 ARG A CA 16
ATOM 20942 C C . ARG A 1 66 ? 6.904 -1.517 -9.737 1.00 0.00 66 ARG A C 16
ATOM 20943 O O . ARG A 1 66 ? 7.125 -1.325 -10.933 1.00 0.00 66 ARG A O 16
ATOM 20964 N N . PHE A 1 67 ? 7.524 -2.455 -9.029 1.00 0.00 67 PHE A N 16
ATOM 20965 C CA . PHE A 1 67 ? 8.524 -3.331 -9.629 1.00 0.00 67 PHE A CA 16
ATOM 20966 C C . PHE A 1 67 ? 7.895 -4.648 -10.075 1.00 0.00 67 PHE A C 16
ATOM 20967 O O . PHE A 1 67 ? 8.480 -5.393 -10.861 1.00 0.00 67 PHE A O 16
ATOM 20984 N N . MET A 1 68 ? 6.700 -4.928 -9.566 1.00 0.00 68 MET A N 16
ATOM 20985 C CA . MET A 1 68 ? 5.991 -6.155 -9.911 1.00 0.00 68 MET A CA 16
ATOM 20986 C C . MET A 1 68 ? 5.751 -6.239 -11.415 1.00 0.00 68 MET A C 16
ATOM 20987 O O . MET A 1 68 ? 6.095 -7.234 -12.053 1.00 0.00 68 MET A O 16
ATOM 21001 N N . SER A 1 69 ? 5.158 -5.189 -11.975 1.00 0.00 69 SER A N 16
ATOM 21002 C CA . SER A 1 69 ? 4.869 -5.147 -13.403 1.00 0.00 69 SER A CA 16
ATOM 21003 C C . SER A 1 69 ? 6.145 -5.322 -14.222 1.00 0.00 69 SER A C 16
ATOM 21004 O O . SER A 1 69 ? 6.198 -6.137 -15.142 1.00 0.00 69 SER A O 16
ATOM 21012 N N . ARG A 1 70 ? 7.170 -4.549 -13.879 1.00 0.00 70 ARG A N 16
ATOM 21013 C CA . ARG A 1 70 ? 8.446 -4.617 -14.582 1.00 0.00 70 ARG A CA 16
ATOM 21014 C C . ARG A 1 70 ? 8.863 -6.066 -14.813 1.00 0.00 70 ARG A C 16
ATOM 21015 O O . ARG A 1 70 ? 9.386 -6.409 -15.873 1.00 0.00 70 ARG A O 16
ATOM 21036 N N . GLN A 1 71 ? 8.629 -6.910 -13.814 1.00 0.00 71 GLN A N 16
ATOM 21037 C CA . GLN A 1 71 ? 8.982 -8.322 -13.909 1.00 0.00 71 GLN A CA 16
ATOM 21038 C C . GLN A 1 71 ? 7.805 -9.144 -14.424 1.00 0.00 71 GLN A C 16
ATOM 21039 O O . GLN A 1 71 ? 6.813 -9.334 -13.720 1.00 0.00 71 GLN A O 16
ATOM 21053 N N . SER A 1 72 ? 7.922 -9.629 -15.656 1.00 0.00 72 SER A N 16
ATOM 21054 C CA . SER A 1 72 ? 6.866 -10.427 -16.267 1.00 0.00 72 SER A CA 16
ATOM 21055 C C . SER A 1 72 ? 6.683 -11.747 -15.523 1.00 0.00 72 SER A C 16
ATOM 21056 O O . SER A 1 72 ? 7.320 -12.748 -15.848 1.00 0.00 72 SER A O 16
ATOM 21064 N N . ALA A 1 73 ? 5.808 -11.739 -14.523 1.00 0.00 73 ALA A N 16
ATOM 21065 C CA . ALA A 1 73 ? 5.539 -12.934 -13.733 1.00 0.00 73 ALA A CA 16
ATOM 21066 C C . ALA A 1 73 ? 4.545 -13.848 -14.443 1.00 0.00 73 ALA A C 16
ATOM 21067 O O . ALA A 1 73 ? 4.028 -13.513 -15.509 1.00 0.00 73 ALA A O 16
ATOM 21074 N N . THR A 1 74 ? 4.283 -15.006 -13.845 1.00 0.00 74 THR A N 16
ATOM 21075 C CA . THR A 1 74 ? 3.353 -15.970 -14.421 1.00 0.00 74 THR A CA 16
ATOM 21076 C C . THR A 1 74 ? 2.001 -15.917 -13.718 1.00 0.00 74 THR A C 16
ATOM 21077 O O . THR A 1 74 ? 1.371 -16.949 -13.485 1.00 0.00 74 THR A O 16
ATOM 21088 N N . ASP A 1 75 ? 1.561 -14.709 -13.382 1.00 0.00 75 ASP A N 16
ATOM 21089 C CA . ASP A 1 75 ? 0.283 -14.522 -12.707 1.00 0.00 75 ASP A CA 16
ATOM 21090 C C . ASP A 1 75 ? -0.878 -14.851 -13.640 1.00 0.00 75 ASP A C 16
ATOM 21091 O O . ASP A 1 75 ? -1.787 -15.596 -13.277 1.00 0.00 75 ASP A O 16
ATOM 21100 N N . ASN A 1 76 ? -0.840 -14.291 -14.845 1.00 0.00 76 ASN A N 16
ATOM 21101 C CA . ASN A 1 76 ? -1.890 -14.524 -15.830 1.00 0.00 76 ASN A CA 16
ATOM 21102 C C . ASN A 1 76 ? -2.046 -16.014 -16.116 1.00 0.00 76 ASN A C 16
ATOM 21103 O O . ASN A 1 76 ? -1.064 -16.718 -16.357 1.00 0.00 76 ASN A O 16
ATOM 21114 N N . LEU A 1 77 ? -3.286 -16.489 -16.088 1.00 0.00 77 LEU A N 16
ATOM 21115 C CA . LEU A 1 77 ? -3.572 -17.897 -16.345 1.00 0.00 77 LEU A CA 16
ATOM 21116 C C . LEU A 1 77 ? -3.813 -18.141 -17.832 1.00 0.00 77 LEU A C 16
ATOM 21117 O O . LEU A 1 77 ? -4.722 -18.881 -18.210 1.00 0.00 77 LEU A O 16
ATOM 21133 N N . CYS A 1 78 ? -2.993 -17.516 -18.669 1.00 0.00 78 CYS A N 16
ATOM 21134 C CA . CYS A 1 78 ? -3.116 -17.666 -20.115 1.00 0.00 78 CYS A CA 16
ATOM 21135 C C . CYS A 1 78 ? -1.926 -18.432 -20.685 1.00 0.00 78 CYS A C 16
ATOM 21136 O O . CYS A 1 78 ? -2.086 -19.295 -21.547 1.00 0.00 78 CYS A O 16
ATOM 21144 N N . ALA A 1 79 ? -0.732 -18.107 -20.198 1.00 0.00 79 ALA A N 16
ATOM 21145 C CA . ALA A 1 79 ? 0.485 -18.764 -20.659 1.00 0.00 79 ALA A CA 16
ATOM 21146 C C . ALA A 1 79 ? 0.504 -20.233 -20.250 1.00 0.00 79 ALA A C 16
ATOM 21147 O O . ALA A 1 79 ? -0.347 -20.686 -19.484 1.00 0.00 79 ALA A O 16
ATOM 21154 N N . ASP A 1 80 ? 1.480 -20.973 -20.765 1.00 0.00 80 ASP A N 16
ATOM 21155 C CA . ASP A 1 80 ? 1.610 -22.392 -20.453 1.00 0.00 80 ASP A CA 16
ATOM 21156 C C . ASP A 1 80 ? 2.484 -22.599 -19.220 1.00 0.00 80 ASP A C 16
ATOM 21157 O O . ASP A 1 80 ? 3.700 -22.754 -19.328 1.00 0.00 80 ASP A O 16
ATOM 21166 N N . ALA A 1 81 ? 1.855 -22.598 -18.049 1.00 0.00 81 ALA A N 16
ATOM 21167 C CA . ALA A 1 81 ? 2.575 -22.787 -16.795 1.00 0.00 81 ALA A CA 16
ATOM 21168 C C . ALA A 1 81 ? 1.610 -22.916 -15.622 1.00 0.00 81 ALA A C 16
ATOM 21169 O O . ALA A 1 81 ? 0.496 -22.393 -15.661 1.00 0.00 81 ALA A O 16
ATOM 21176 N N . LEU A 1 82 ? 2.044 -23.617 -14.580 1.00 0.00 82 LEU A N 16
ATOM 21177 C CA . LEU A 1 82 ? 1.217 -23.817 -13.395 1.00 0.00 82 LEU A CA 16
ATOM 21178 C C . LEU A 1 82 ? 1.433 -22.694 -12.385 1.00 0.00 82 LEU A C 16
ATOM 21179 O O . LEU A 1 82 ? 0.479 -22.075 -11.917 1.00 0.00 82 LEU A O 16
ATOM 21195 N N . GLY A 1 83 ? 2.695 -22.435 -12.056 1.00 0.00 83 GLY A N 16
ATOM 21196 C CA . GLY A 1 83 ? 3.014 -21.385 -11.106 1.00 0.00 83 GLY A CA 16
ATOM 21197 C C . GLY A 1 83 ? 2.837 -21.832 -9.668 1.00 0.00 83 GLY A C 16
ATOM 21198 O O . GLY A 1 83 ? 2.446 -22.970 -9.408 1.00 0.00 83 GLY A O 16
ATOM 21202 N N . ASP A 1 84 ? 3.128 -20.935 -8.732 1.00 0.00 84 ASP A N 16
ATOM 21203 C CA . ASP A 1 84 ? 3.000 -21.243 -7.313 1.00 0.00 84 ASP A CA 16
ATOM 21204 C C . ASP A 1 84 ? 2.009 -20.299 -6.639 1.00 0.00 84 ASP A C 16
ATOM 21205 O O . ASP A 1 84 ? 2.361 -19.184 -6.252 1.00 0.00 84 ASP A O 16
ATOM 21214 N N . LYS A 1 85 ? 0.767 -20.752 -6.503 1.00 0.00 85 LYS A N 16
ATOM 21215 C CA . LYS A 1 85 ? -0.276 -19.949 -5.877 1.00 0.00 85 LYS A CA 16
ATOM 21216 C C . LYS A 1 85 ? -0.294 -20.162 -4.367 1.00 0.00 85 LYS A C 16
ATOM 21217 O O . LYS A 1 85 ? -1.089 -20.946 -3.850 1.00 0.00 85 LYS A O 16
ATOM 21236 N N . MET A 1 86 ? 0.588 -19.457 -3.664 1.00 0.00 86 MET A N 16
ATOM 21237 C CA . MET A 1 86 ? 0.671 -19.568 -2.212 1.00 0.00 86 MET A CA 16
ATOM 21238 C C . MET A 1 86 ? 0.545 -21.022 -1.770 1.00 0.00 86 MET A C 16
ATOM 21239 O O . MET A 1 86 ? -0.113 -21.323 -0.774 1.00 0.00 86 MET A O 16
ATOM 21253 N N . ASP A 1 87 ? 1.179 -21.920 -2.516 1.00 0.00 87 ASP A N 16
ATOM 21254 C CA . ASP A 1 87 ? 1.139 -23.343 -2.200 1.00 0.00 87 ASP A CA 16
ATOM 21255 C C . ASP A 1 87 ? 1.680 -23.604 -0.798 1.00 0.00 87 ASP A C 16
ATOM 21256 O O . ASP A 1 87 ? 0.953 -24.065 0.083 1.00 0.00 87 ASP A O 16
ATOM 21265 N N . GLY A 1 1 ? 25.879 -13.812 -28.172 1.00 0.00 1 GLY A N 17
ATOM 21266 C CA . GLY A 1 1 ? 24.531 -13.565 -27.694 1.00 0.00 1 GLY A CA 17
ATOM 21267 C C . GLY A 1 1 ? 23.804 -12.525 -28.524 1.00 0.00 1 GLY A C 17
ATOM 21268 O O . GLY A 1 1 ? 24.082 -11.331 -28.418 1.00 0.00 1 GLY A O 17
ATOM 21272 N N . SER A 1 2 ? 22.871 -12.980 -29.354 1.00 0.00 2 SER A N 17
ATOM 21273 C CA . SER A 1 2 ? 22.105 -12.081 -30.210 1.00 0.00 2 SER A CA 17
ATOM 21274 C C . SER A 1 2 ? 21.330 -11.067 -29.376 1.00 0.00 2 SER A C 17
ATOM 21275 O O . SER A 1 2 ? 21.082 -11.282 -28.189 1.00 0.00 2 SER A O 17
ATOM 21283 N N . SER A 1 3 ? 20.949 -9.960 -30.005 1.00 0.00 3 SER A N 17
ATOM 21284 C CA . SER A 1 3 ? 20.205 -8.909 -29.322 1.00 0.00 3 SER A CA 17
ATOM 21285 C C . SER A 1 3 ? 19.294 -8.166 -30.295 1.00 0.00 3 SER A C 17
ATOM 21286 O O . SER A 1 3 ? 19.547 -8.135 -31.499 1.00 0.00 3 SER A O 17
ATOM 21294 N N . GLY A 1 4 ? 18.232 -7.568 -29.764 1.00 0.00 4 GLY A N 17
ATOM 21295 C CA . GLY A 1 4 ? 17.299 -6.834 -30.598 1.00 0.00 4 GLY A CA 17
ATOM 21296 C C . GLY A 1 4 ? 15.856 -7.203 -30.319 1.00 0.00 4 GLY A C 17
ATOM 21297 O O . GLY A 1 4 ? 15.537 -8.374 -30.110 1.00 0.00 4 GLY A O 17
ATOM 21301 N N . SER A 1 5 ? 14.981 -6.203 -30.313 1.00 0.00 5 SER A N 17
ATOM 21302 C CA . SER A 1 5 ? 13.564 -6.428 -30.051 1.00 0.00 5 SER A CA 17
ATOM 21303 C C . SER A 1 5 ? 12.706 -5.409 -30.795 1.00 0.00 5 SER A C 17
ATOM 21304 O O . SER A 1 5 ? 12.993 -4.212 -30.783 1.00 0.00 5 SER A O 17
ATOM 21312 N N . SER A 1 6 ? 11.651 -5.894 -31.442 1.00 0.00 6 SER A N 17
ATOM 21313 C CA . SER A 1 6 ? 10.752 -5.028 -32.196 1.00 0.00 6 SER A CA 17
ATOM 21314 C C . SER A 1 6 ? 9.495 -5.783 -32.615 1.00 0.00 6 SER A C 17
ATOM 21315 O O . SER A 1 6 ? 9.531 -6.990 -32.850 1.00 0.00 6 SER A O 17
ATOM 21323 N N . GLY A 1 7 ? 8.381 -5.062 -32.706 1.00 0.00 7 GLY A N 17
ATOM 21324 C CA . GLY A 1 7 ? 7.127 -5.680 -33.096 1.00 0.00 7 GLY A CA 17
ATOM 21325 C C . GLY A 1 7 ? 5.986 -4.684 -33.162 1.00 0.00 7 GLY A C 17
ATOM 21326 O O . GLY A 1 7 ? 5.071 -4.723 -32.341 1.00 0.00 7 GLY A O 17
ATOM 21330 N N . MET A 1 8 ? 6.042 -3.787 -34.141 1.00 0.00 8 MET A N 17
ATOM 21331 C CA . MET A 1 8 ? 5.005 -2.775 -34.311 1.00 0.00 8 MET A CA 17
ATOM 21332 C C . MET A 1 8 ? 3.962 -3.231 -35.326 1.00 0.00 8 MET A C 17
ATOM 21333 O O . MET A 1 8 ? 3.520 -2.452 -36.168 1.00 0.00 8 MET A O 17
ATOM 21347 N N . ASN A 1 9 ? 3.572 -4.499 -35.238 1.00 0.00 9 ASN A N 17
ATOM 21348 C CA . ASN A 1 9 ? 2.581 -5.059 -36.150 1.00 0.00 9 ASN A CA 17
ATOM 21349 C C . ASN A 1 9 ? 1.377 -5.594 -35.382 1.00 0.00 9 ASN A C 17
ATOM 21350 O O . ASN A 1 9 ? 0.231 -5.391 -35.784 1.00 0.00 9 ASN A O 17
ATOM 21361 N N . ILE A 1 10 ? 1.644 -6.278 -34.275 1.00 0.00 10 ILE A N 17
ATOM 21362 C CA . ILE A 1 10 ? 0.583 -6.841 -33.450 1.00 0.00 10 ILE A CA 17
ATOM 21363 C C . ILE A 1 10 ? -0.540 -5.832 -33.235 1.00 0.00 10 ILE A C 17
ATOM 21364 O O . ILE A 1 10 ? -0.304 -4.713 -32.780 1.00 0.00 10 ILE A O 17
ATOM 21380 N N . ARG A 1 11 ? -1.763 -6.237 -33.564 1.00 0.00 11 ARG A N 17
ATOM 21381 C CA . ARG A 1 11 ? -2.923 -5.368 -33.406 1.00 0.00 11 ARG A CA 17
ATOM 21382 C C . ARG A 1 11 ? -4.005 -6.052 -32.576 1.00 0.00 11 ARG A C 17
ATOM 21383 O O . ARG A 1 11 ? -3.861 -7.208 -32.182 1.00 0.00 11 ARG A O 17
ATOM 21404 N N . MET A 1 12 ? -5.089 -5.328 -32.315 1.00 0.00 12 MET A N 17
ATOM 21405 C CA . MET A 1 12 ? -6.196 -5.866 -31.533 1.00 0.00 12 MET A CA 17
ATOM 21406 C C . MET A 1 12 ? -7.443 -6.030 -32.397 1.00 0.00 12 MET A C 17
ATOM 21407 O O . MET A 1 12 ? -7.509 -5.516 -33.512 1.00 0.00 12 MET A O 17
ATOM 21421 N N . GLY A 1 13 ? -8.429 -6.752 -31.873 1.00 0.00 13 GLY A N 17
ATOM 21422 C CA . GLY A 1 13 ? -9.660 -6.971 -32.610 1.00 0.00 13 GLY A CA 17
ATOM 21423 C C . GLY A 1 13 ? -10.709 -7.692 -31.786 1.00 0.00 13 GLY A C 17
ATOM 21424 O O . GLY A 1 13 ? -10.426 -8.171 -30.688 1.00 0.00 13 GLY A O 17
ATOM 21428 N N . THR A 1 14 ? -11.926 -7.769 -32.316 1.00 0.00 14 THR A N 17
ATOM 21429 C CA . THR A 1 14 ? -13.021 -8.433 -31.622 1.00 0.00 14 THR A CA 17
ATOM 21430 C C . THR A 1 14 ? -12.589 -9.795 -31.090 1.00 0.00 14 THR A C 17
ATOM 21431 O O . THR A 1 14 ? -12.416 -10.745 -31.853 1.00 0.00 14 THR A O 17
ATOM 21442 N N . LYS A 1 15 ? -12.416 -9.883 -29.775 1.00 0.00 15 LYS A N 17
ATOM 21443 C CA . LYS A 1 15 ? -12.006 -11.129 -29.139 1.00 0.00 15 LYS A CA 17
ATOM 21444 C C . LYS A 1 15 ? -12.209 -11.061 -27.629 1.00 0.00 15 LYS A C 17
ATOM 21445 O O . LYS A 1 15 ? -12.490 -9.998 -27.077 1.00 0.00 15 LYS A O 17
ATOM 21464 N N . GLY A 1 16 ? -12.062 -12.204 -26.964 1.00 0.00 16 GLY A N 17
ATOM 21465 C CA . GLY A 1 16 ? -12.231 -12.251 -25.524 1.00 0.00 16 GLY A CA 17
ATOM 21466 C C . GLY A 1 16 ? -13.587 -12.794 -25.117 1.00 0.00 16 GLY A C 17
ATOM 21467 O O . GLY A 1 16 ? -14.457 -12.044 -24.672 1.00 0.00 16 GLY A O 17
ATOM 21471 N N . LYS A 1 17 ? -13.770 -14.101 -25.270 1.00 0.00 17 LYS A N 17
ATOM 21472 C CA . LYS A 1 17 ? -15.030 -14.744 -24.916 1.00 0.00 17 LYS A CA 17
ATOM 21473 C C . LYS A 1 17 ? -15.413 -14.434 -23.473 1.00 0.00 17 LYS A C 17
ATOM 21474 O O . LYS A 1 17 ? -16.465 -13.850 -23.212 1.00 0.00 17 LYS A O 17
ATOM 21493 N N . ARG A 1 18 ? -14.552 -14.827 -22.540 1.00 0.00 18 ARG A N 17
ATOM 21494 C CA . ARG A 1 18 ? -14.801 -14.590 -21.123 1.00 0.00 18 ARG A CA 17
ATOM 21495 C C . ARG A 1 18 ? -13.528 -14.129 -20.417 1.00 0.00 18 ARG A C 17
ATOM 21496 O O . ARG A 1 18 ? -12.419 -14.551 -20.745 1.00 0.00 18 ARG A O 17
ATOM 21517 N N . PRO A 1 19 ? -13.690 -13.241 -19.425 1.00 0.00 19 PRO A N 17
ATOM 21518 C CA . PRO A 1 19 ? -12.566 -12.704 -18.653 1.00 0.00 19 PRO A CA 17
ATOM 21519 C C . PRO A 1 19 ? -11.934 -13.752 -17.743 1.00 0.00 19 PRO A C 17
ATOM 21520 O O . PRO A 1 19 ? -12.575 -14.736 -17.373 1.00 0.00 19 PRO A O 17
ATOM 21531 N N . LEU A 1 20 ? -10.673 -13.535 -17.386 1.00 0.00 20 LEU A N 17
ATOM 21532 C CA . LEU A 1 20 ? -9.953 -14.461 -16.519 1.00 0.00 20 LEU A CA 17
ATOM 21533 C C . LEU A 1 20 ? -9.850 -13.911 -15.100 1.00 0.00 20 LEU A C 17
ATOM 21534 O O . LEU A 1 20 ? -9.409 -12.780 -14.893 1.00 0.00 20 LEU A O 17
ATOM 21550 N N . ARG A 1 21 ? -10.259 -14.719 -14.127 1.00 0.00 21 ARG A N 17
ATOM 21551 C CA . ARG A 1 21 ? -10.212 -14.313 -12.728 1.00 0.00 21 ARG A CA 17
ATOM 21552 C C . ARG A 1 21 ? -8.861 -13.692 -12.386 1.00 0.00 21 ARG A C 17
ATOM 21553 O O . ARG A 1 21 ? -8.768 -12.815 -11.528 1.00 0.00 21 ARG A O 17
ATOM 21574 N N . SER A 1 22 ? -7.815 -14.155 -13.064 1.00 0.00 22 SER A N 17
ATOM 21575 C CA . SER A 1 22 ? -6.468 -13.648 -12.830 1.00 0.00 22 SER A CA 17
ATOM 21576 C C . SER A 1 22 ? -6.255 -12.318 -13.545 1.00 0.00 22 SER A C 17
ATOM 21577 O O . SER A 1 22 ? -6.529 -12.191 -14.740 1.00 0.00 22 SER A O 17
ATOM 21585 N N . LEU A 1 23 ? -5.765 -11.328 -12.807 1.00 0.00 23 LEU A N 17
ATOM 21586 C CA . LEU A 1 23 ? -5.515 -10.005 -13.370 1.00 0.00 23 LEU A CA 17
ATOM 21587 C C . LEU A 1 23 ? -4.062 -9.591 -13.162 1.00 0.00 23 LEU A C 17
ATOM 21588 O O . LEU A 1 23 ? -3.366 -10.135 -12.304 1.00 0.00 23 LEU A O 17
ATOM 21604 N N . THR A 1 24 ? -3.610 -8.621 -13.951 1.00 0.00 24 THR A N 17
ATOM 21605 C CA . THR A 1 24 ? -2.240 -8.132 -13.853 1.00 0.00 24 THR A CA 17
ATOM 21606 C C . THR A 1 24 ? -2.083 -7.168 -12.683 1.00 0.00 24 THR A C 17
ATOM 21607 O O . THR A 1 24 ? -3.040 -6.536 -12.235 1.00 0.00 24 THR A O 17
ATOM 21618 N N . PRO A 1 25 ? -0.848 -7.050 -12.174 1.00 0.00 25 PRO A N 17
ATOM 21619 C CA . PRO A 1 25 ? -0.536 -6.162 -11.050 1.00 0.00 25 PRO A CA 17
ATOM 21620 C C . PRO A 1 25 ? -0.626 -4.689 -11.432 1.00 0.00 25 PRO A C 17
ATOM 21621 O O . PRO A 1 25 ? -1.036 -3.853 -10.626 1.00 0.00 25 PRO A O 17
ATOM 21632 N N . ARG A 1 26 ? -0.241 -4.377 -12.665 1.00 0.00 26 ARG A N 17
ATOM 21633 C CA . ARG A 1 26 ? -0.278 -3.004 -13.153 1.00 0.00 26 ARG A CA 17
ATOM 21634 C C . ARG A 1 26 ? -1.704 -2.462 -13.143 1.00 0.00 26 ARG A C 17
ATOM 21635 O O . ARG A 1 26 ? -1.923 -1.264 -12.958 1.00 0.00 26 ARG A O 17
ATOM 21656 N N . ASP A 1 27 ? -2.671 -3.351 -13.345 1.00 0.00 27 ASP A N 17
ATOM 21657 C CA . ASP A 1 27 ? -4.076 -2.962 -13.359 1.00 0.00 27 ASP A CA 17
ATOM 21658 C C . ASP A 1 27 ? -4.440 -2.191 -12.093 1.00 0.00 27 ASP A C 17
ATOM 21659 O O . ASP A 1 27 ? -5.244 -1.260 -12.130 1.00 0.00 27 ASP A O 17
ATOM 21668 N N . LYS A 1 28 ? -3.842 -2.586 -10.974 1.00 0.00 28 LYS A N 17
ATOM 21669 C CA . LYS A 1 28 ? -4.102 -1.933 -9.696 1.00 0.00 28 LYS A CA 17
ATOM 21670 C C . LYS A 1 28 ? -3.264 -0.667 -9.552 1.00 0.00 28 LYS A C 17
ATOM 21671 O O . LYS A 1 28 ? -3.794 0.412 -9.288 1.00 0.00 28 LYS A O 17
ATOM 21690 N N . ILE A 1 29 ? -1.954 -0.806 -9.729 1.00 0.00 29 ILE A N 17
ATOM 21691 C CA . ILE A 1 29 ? -1.045 0.328 -9.621 1.00 0.00 29 ILE A CA 17
ATOM 21692 C C . ILE A 1 29 ? -1.644 1.576 -10.259 1.00 0.00 29 ILE A C 17
ATOM 21693 O O . ILE A 1 29 ? -1.396 2.696 -9.810 1.00 0.00 29 ILE A O 17
ATOM 21709 N N . HIS A 1 30 ? -2.437 1.376 -11.307 1.00 0.00 30 HIS A N 17
ATOM 21710 C CA . HIS A 1 30 ? -3.075 2.486 -12.005 1.00 0.00 30 HIS A CA 17
ATOM 21711 C C . HIS A 1 30 ? -3.977 3.276 -11.061 1.00 0.00 30 HIS A C 17
ATOM 21712 O O . HIS A 1 30 ? -3.923 4.505 -11.019 1.00 0.00 30 HIS A O 17
ATOM 21727 N N . ALA A 1 31 ? -4.805 2.562 -10.307 1.00 0.00 31 ALA A N 17
ATOM 21728 C CA . ALA A 1 31 ? -5.718 3.196 -9.363 1.00 0.00 31 ALA A CA 17
ATOM 21729 C C . ALA A 1 31 ? -4.952 3.882 -8.236 1.00 0.00 31 ALA A C 17
ATOM 21730 O O . ALA A 1 31 ? -5.281 5.001 -7.841 1.00 0.00 31 ALA A O 17
ATOM 21737 N N . ILE A 1 32 ? -3.932 3.203 -7.722 1.00 0.00 32 ILE A N 17
ATOM 21738 C CA . ILE A 1 32 ? -3.120 3.748 -6.641 1.00 0.00 32 ILE A CA 17
ATOM 21739 C C . ILE A 1 32 ? -2.986 5.262 -6.764 1.00 0.00 32 ILE A C 17
ATOM 21740 O O . ILE A 1 32 ? -3.180 5.993 -5.792 1.00 0.00 32 ILE A O 17
ATOM 21756 N N . GLN A 1 33 ? -2.654 5.726 -7.964 1.00 0.00 33 GLN A N 17
ATOM 21757 C CA . GLN A 1 33 ? -2.495 7.154 -8.214 1.00 0.00 33 GLN A CA 17
ATOM 21758 C C . GLN A 1 33 ? -3.812 7.894 -8.000 1.00 0.00 33 GLN A C 17
ATOM 21759 O O . GLN A 1 33 ? -3.859 8.908 -7.305 1.00 0.00 33 GLN A O 17
ATOM 21773 N N . ARG A 1 34 ? -4.879 7.379 -8.603 1.00 0.00 34 ARG A N 17
ATOM 21774 C CA . ARG A 1 34 ? -6.196 7.992 -8.479 1.00 0.00 34 ARG A CA 17
ATOM 21775 C C . ARG A 1 34 ? -6.384 8.602 -7.093 1.00 0.00 34 ARG A C 17
ATOM 21776 O O . ARG A 1 34 ? -6.971 9.675 -6.951 1.00 0.00 34 ARG A O 17
ATOM 21797 N N . ILE A 1 35 ? -5.881 7.912 -6.075 1.00 0.00 35 ILE A N 17
ATOM 21798 C CA . ILE A 1 35 ? -5.993 8.386 -4.702 1.00 0.00 35 ILE A CA 17
ATOM 21799 C C . ILE A 1 35 ? -5.158 9.643 -4.484 1.00 0.00 35 ILE A C 17
ATOM 21800 O O . ILE A 1 35 ? -5.660 10.659 -4.002 1.00 0.00 35 ILE A O 17
ATOM 21816 N N . HIS A 1 36 ? -3.881 9.568 -4.845 1.00 0.00 36 HIS A N 17
ATOM 21817 C CA . HIS A 1 36 ? -2.976 10.701 -4.692 1.00 0.00 36 HIS A CA 17
ATOM 21818 C C . HIS A 1 36 ? -3.453 11.893 -5.516 1.00 0.00 36 HIS A C 17
ATOM 21819 O O . HIS A 1 36 ? -3.422 13.033 -5.052 1.00 0.00 36 HIS A O 17
ATOM 21834 N N . ASP A 1 37 ? -3.892 11.622 -6.740 1.00 0.00 37 ASP A N 17
ATOM 21835 C CA . ASP A 1 37 ? -4.375 12.672 -7.629 1.00 0.00 37 ASP A CA 17
ATOM 21836 C C . ASP A 1 37 ? -5.288 13.639 -6.882 1.00 0.00 37 ASP A C 17
ATOM 21837 O O . ASP A 1 37 ? -5.114 14.854 -6.954 1.00 0.00 37 ASP A O 17
ATOM 21846 N N . GLY A 1 38 ? -6.264 13.089 -6.165 1.00 0.00 38 GLY A N 17
ATOM 21847 C CA . GLY A 1 38 ? -7.191 13.918 -5.416 1.00 0.00 38 GLY A CA 17
ATOM 21848 C C . GLY A 1 38 ? -8.425 13.155 -4.977 1.00 0.00 38 GLY A C 17
ATOM 21849 O O . GLY A 1 38 ? -9.062 13.511 -3.986 1.00 0.00 38 GLY A O 17
ATOM 21853 N N . GLU A 1 39 ? -8.765 12.105 -5.718 1.00 0.00 39 GLU A N 17
ATOM 21854 C CA . GLU A 1 39 ? -9.933 11.293 -5.400 1.00 0.00 39 GLU A CA 17
ATOM 21855 C C . GLU A 1 39 ? -9.791 10.650 -4.023 1.00 0.00 39 GLU A C 17
ATOM 21856 O O . GLU A 1 39 ? -8.694 10.269 -3.615 1.00 0.00 39 GLU A O 17
ATOM 21868 N N . SER A 1 40 ? -10.908 10.535 -3.313 1.00 0.00 40 SER A N 17
ATOM 21869 C CA . SER A 1 40 ? -10.909 9.943 -1.980 1.00 0.00 40 SER A CA 17
ATOM 21870 C C . SER A 1 40 ? -10.672 8.437 -2.054 1.00 0.00 40 SER A C 17
ATOM 21871 O O . SER A 1 40 ? -11.289 7.738 -2.858 1.00 0.00 40 SER A O 17
ATOM 21879 N N . LYS A 1 41 ? -9.773 7.944 -1.209 1.00 0.00 41 LYS A N 17
ATOM 21880 C CA . LYS A 1 41 ? -9.453 6.522 -1.175 1.00 0.00 41 LYS A CA 17
ATOM 21881 C C . LYS A 1 41 ? -10.688 5.679 -1.479 1.00 0.00 41 LYS A C 17
ATOM 21882 O O . LYS A 1 41 ? -10.662 4.816 -2.355 1.00 0.00 41 LYS A O 17
ATOM 21901 N N . ALA A 1 42 ? -11.769 5.938 -0.750 1.00 0.00 42 ALA A N 17
ATOM 21902 C CA . ALA A 1 42 ? -13.014 5.206 -0.945 1.00 0.00 42 ALA A CA 17
ATOM 21903 C C . ALA A 1 42 ? -13.460 5.257 -2.402 1.00 0.00 42 ALA A C 17
ATOM 21904 O O . ALA A 1 42 ? -13.744 4.226 -3.011 1.00 0.00 42 ALA A O 17
ATOM 21911 N N . SER A 1 43 ? -13.520 6.464 -2.955 1.00 0.00 43 SER A N 17
ATOM 21912 C CA . SER A 1 43 ? -13.935 6.651 -4.341 1.00 0.00 43 SER A CA 17
ATOM 21913 C C . SER A 1 43 ? -13.095 5.791 -5.280 1.00 0.00 43 SER A C 17
ATOM 21914 O O . SER A 1 43 ? -13.628 5.065 -6.120 1.00 0.00 43 SER A O 17
ATOM 21922 N N . VAL A 1 44 ? -11.777 5.879 -5.132 1.00 0.00 44 VAL A N 17
ATOM 21923 C CA . VAL A 1 44 ? -10.861 5.109 -5.966 1.00 0.00 44 VAL A CA 17
ATOM 21924 C C . VAL A 1 44 ? -11.109 3.612 -5.818 1.00 0.00 44 VAL A C 17
ATOM 21925 O O . VAL A 1 44 ? -11.080 2.868 -6.797 1.00 0.00 44 VAL A O 17
ATOM 21938 N N . ALA A 1 45 ? -11.354 3.178 -4.586 1.00 0.00 45 ALA A N 17
ATOM 21939 C CA . ALA A 1 45 ? -11.610 1.770 -4.309 1.00 0.00 45 ALA A CA 17
ATOM 21940 C C . ALA A 1 45 ? -12.900 1.305 -4.976 1.00 0.00 45 ALA A C 17
ATOM 21941 O O . ALA A 1 45 ? -12.934 0.256 -5.619 1.00 0.00 45 ALA A O 17
ATOM 21948 N N . ARG A 1 46 ? -13.959 2.092 -4.818 1.00 0.00 46 ARG A N 17
ATOM 21949 C CA . ARG A 1 46 ? -15.252 1.759 -5.403 1.00 0.00 46 ARG A CA 17
ATOM 21950 C C . ARG A 1 46 ? -15.245 2.001 -6.910 1.00 0.00 46 ARG A C 17
ATOM 21951 O O . ARG A 1 46 ? -16.152 1.570 -7.622 1.00 0.00 46 ARG A O 17
ATOM 21972 N N . ASP A 1 47 ? -14.217 2.693 -7.388 1.00 0.00 47 ASP A N 17
ATOM 21973 C CA . ASP A 1 47 ? -14.092 2.993 -8.809 1.00 0.00 47 ASP A CA 17
ATOM 21974 C C . ASP A 1 47 ? -14.189 1.719 -9.643 1.00 0.00 47 ASP A C 17
ATOM 21975 O O . ASP A 1 47 ? -15.030 1.614 -10.537 1.00 0.00 47 ASP A O 17
ATOM 21984 N N . ILE A 1 48 ? -13.325 0.755 -9.346 1.00 0.00 48 ILE A N 17
ATOM 21985 C CA . ILE A 1 48 ? -13.314 -0.511 -10.068 1.00 0.00 48 ILE A CA 17
ATOM 21986 C C . ILE A 1 48 ? -14.332 -1.485 -9.485 1.00 0.00 48 ILE A C 17
ATOM 21987 O O . ILE A 1 48 ? -14.836 -2.364 -10.183 1.00 0.00 48 ILE A O 17
ATOM 22003 N N . GLY A 1 49 ? -14.633 -1.320 -8.200 1.00 0.00 49 GLY A N 17
ATOM 22004 C CA . GLY A 1 49 ? -15.591 -2.191 -7.545 1.00 0.00 49 GLY A CA 17
ATOM 22005 C C . GLY A 1 49 ? -14.957 -3.039 -6.460 1.00 0.00 49 GLY A C 17
ATOM 22006 O O . GLY A 1 49 ? -15.294 -4.213 -6.303 1.00 0.00 49 GLY A O 17
ATOM 22010 N N . VAL A 1 50 ? -14.034 -2.444 -5.710 1.00 0.00 50 VAL A N 17
ATOM 22011 C CA . VAL A 1 50 ? -13.351 -3.153 -4.635 1.00 0.00 50 VAL A CA 17
ATOM 22012 C C . VAL A 1 50 ? -13.459 -2.391 -3.319 1.00 0.00 50 VAL A C 17
ATOM 22013 O O . VAL A 1 50 ? -13.493 -1.161 -3.286 1.00 0.00 50 VAL A O 17
ATOM 22026 N N . PRO A 1 51 ? -13.515 -3.137 -2.206 1.00 0.00 51 PRO A N 17
ATOM 22027 C CA . PRO A 1 51 ? -13.619 -2.553 -0.865 1.00 0.00 51 PRO A CA 17
ATOM 22028 C C . PRO A 1 51 ? -12.339 -1.842 -0.442 1.00 0.00 51 PRO A C 17
ATOM 22029 O O . PRO A 1 51 ? -11.246 -2.398 -0.544 1.00 0.00 51 PRO A O 17
ATOM 22040 N N . GLU A 1 52 ? -12.482 -0.609 0.035 1.00 0.00 52 GLU A N 17
ATOM 22041 C CA . GLU A 1 52 ? -11.336 0.178 0.474 1.00 0.00 52 GLU A CA 17
ATOM 22042 C C . GLU A 1 52 ? -10.328 -0.696 1.216 1.00 0.00 52 GLU A C 17
ATOM 22043 O O . GLU A 1 52 ? -9.131 -0.412 1.222 1.00 0.00 52 GLU A O 17
ATOM 22055 N N . SER A 1 53 ? -10.823 -1.759 1.840 1.00 0.00 53 SER A N 17
ATOM 22056 C CA . SER A 1 53 ? -9.968 -2.672 2.590 1.00 0.00 53 SER A CA 17
ATOM 22057 C C . SER A 1 53 ? -8.872 -3.246 1.697 1.00 0.00 53 SER A C 17
ATOM 22058 O O . SER A 1 53 ? -7.683 -3.039 1.942 1.00 0.00 53 SER A O 17
ATOM 22066 N N . THR A 1 54 ? -9.280 -3.968 0.658 1.00 0.00 54 THR A N 17
ATOM 22067 C CA . THR A 1 54 ? -8.335 -4.573 -0.272 1.00 0.00 54 THR A CA 17
ATOM 22068 C C . THR A 1 54 ? -7.457 -3.514 -0.929 1.00 0.00 54 THR A C 17
ATOM 22069 O O . THR A 1 54 ? -6.241 -3.680 -1.036 1.00 0.00 54 THR A O 17
ATOM 22080 N N . LEU A 1 55 ? -8.079 -2.426 -1.369 1.00 0.00 55 LEU A N 17
ATOM 22081 C CA . LEU A 1 55 ? -7.353 -1.338 -2.016 1.00 0.00 55 LEU A CA 17
ATOM 22082 C C . LEU A 1 55 ? -6.039 -1.057 -1.296 1.00 0.00 55 LEU A C 17
ATOM 22083 O O . LEU A 1 55 ? -4.967 -1.097 -1.901 1.00 0.00 55 LEU A O 17
ATOM 22099 N N . ARG A 1 56 ? -6.128 -0.774 -0.000 1.00 0.00 56 ARG A N 17
ATOM 22100 C CA . ARG A 1 56 ? -4.946 -0.487 0.803 1.00 0.00 56 ARG A CA 17
ATOM 22101 C C . ARG A 1 56 ? -3.865 -1.540 0.575 1.00 0.00 56 ARG A C 17
ATOM 22102 O O . ARG A 1 56 ? -2.697 -1.212 0.372 1.00 0.00 56 ARG A O 17
ATOM 22123 N N . GLY A 1 57 ? -4.265 -2.808 0.612 1.00 0.00 57 GLY A N 17
ATOM 22124 C CA . GLY A 1 57 ? -3.319 -3.890 0.409 1.00 0.00 57 GLY A CA 17
ATOM 22125 C C . GLY A 1 57 ? -2.264 -3.552 -0.626 1.00 0.00 57 GLY A C 17
ATOM 22126 O O . GLY A 1 57 ? -1.082 -3.836 -0.432 1.00 0.00 57 GLY A O 17
ATOM 22130 N N . TRP A 1 58 ? -2.691 -2.945 -1.727 1.00 0.00 58 TRP A N 17
ATOM 22131 C CA . TRP A 1 58 ? -1.774 -2.569 -2.797 1.00 0.00 58 TRP A CA 17
ATOM 22132 C C . TRP A 1 58 ? -0.834 -1.458 -2.343 1.00 0.00 58 TRP A C 17
ATOM 22133 O O . TRP A 1 58 ? 0.377 -1.661 -2.238 1.00 0.00 58 TRP A O 17
ATOM 22154 N N . CYS A 1 59 ? -1.397 -0.285 -2.074 1.00 0.00 59 CYS A N 17
ATOM 22155 C CA . CYS A 1 59 ? -0.607 0.858 -1.632 1.00 0.00 59 CYS A CA 17
ATOM 22156 C C . CYS A 1 59 ? 0.474 0.424 -0.647 1.00 0.00 59 CYS A C 17
ATOM 22157 O O . CYS A 1 59 ? 1.610 0.895 -0.707 1.00 0.00 59 CYS A O 17
ATOM 22165 N N . LYS A 1 60 ? 0.112 -0.476 0.261 1.00 0.00 60 LYS A N 17
ATOM 22166 C CA . LYS A 1 60 ? 1.050 -0.974 1.261 1.00 0.00 60 LYS A CA 17
ATOM 22167 C C . LYS A 1 60 ? 2.359 -1.408 0.610 1.00 0.00 60 LYS A C 17
ATOM 22168 O O . LYS A 1 60 ? 3.432 -0.928 0.972 1.00 0.00 60 LYS A O 17
ATOM 22187 N N . ASN A 1 61 ? 2.263 -2.318 -0.355 1.00 0.00 61 ASN A N 17
ATOM 22188 C CA . ASN A 1 61 ? 3.440 -2.815 -1.057 1.00 0.00 61 ASN A CA 17
ATOM 22189 C C . ASN A 1 61 ? 3.678 -2.030 -2.343 1.00 0.00 61 ASN A C 17
ATOM 22190 O O . ASN A 1 61 ? 4.266 -2.543 -3.295 1.00 0.00 61 ASN A O 17
ATOM 22201 N N . GLU A 1 62 ? 3.217 -0.784 -2.363 1.00 0.00 62 GLU A N 17
ATOM 22202 C CA . GLU A 1 62 ? 3.380 0.072 -3.533 1.00 0.00 62 GLU A CA 17
ATOM 22203 C C . GLU A 1 62 ? 4.827 0.061 -4.018 1.00 0.00 62 GLU A C 17
ATOM 22204 O O . GLU A 1 62 ? 5.091 0.117 -5.219 1.00 0.00 62 GLU A O 17
ATOM 22216 N N . ASP A 1 63 ? 5.760 -0.012 -3.075 1.00 0.00 63 ASP A N 17
ATOM 22217 C CA . ASP A 1 63 ? 7.180 -0.031 -3.405 1.00 0.00 63 ASP A CA 17
ATOM 22218 C C . ASP A 1 63 ? 7.488 -1.127 -4.419 1.00 0.00 63 ASP A C 17
ATOM 22219 O O . ASP A 1 63 ? 7.970 -0.853 -5.519 1.00 0.00 63 ASP A O 17
ATOM 22228 N N . LYS A 1 64 ? 7.208 -2.370 -4.043 1.00 0.00 64 LYS A N 17
ATOM 22229 C CA . LYS A 1 64 ? 7.454 -3.510 -4.919 1.00 0.00 64 LYS A CA 17
ATOM 22230 C C . LYS A 1 64 ? 6.572 -3.441 -6.161 1.00 0.00 64 LYS A C 17
ATOM 22231 O O . LYS A 1 64 ? 7.043 -3.643 -7.282 1.00 0.00 64 LYS A O 17
ATOM 22250 N N . LEU A 1 65 ? 5.291 -3.155 -5.956 1.00 0.00 65 LEU A N 17
ATOM 22251 C CA . LEU A 1 65 ? 4.343 -3.058 -7.061 1.00 0.00 65 LEU A CA 17
ATOM 22252 C C . LEU A 1 65 ? 4.938 -2.268 -8.222 1.00 0.00 65 LEU A C 17
ATOM 22253 O O . LEU A 1 65 ? 4.822 -2.667 -9.381 1.00 0.00 65 LEU A O 17
ATOM 22269 N N . ARG A 1 66 ? 5.576 -1.147 -7.903 1.00 0.00 66 ARG A N 17
ATOM 22270 C CA . ARG A 1 66 ? 6.191 -0.302 -8.919 1.00 0.00 66 ARG A CA 17
ATOM 22271 C C . ARG A 1 66 ? 7.156 -1.106 -9.785 1.00 0.00 66 ARG A C 17
ATOM 22272 O O . ARG A 1 66 ? 7.257 -0.884 -10.991 1.00 0.00 66 ARG A O 17
ATOM 22293 N N . PHE A 1 67 ? 7.864 -2.042 -9.160 1.00 0.00 67 PHE A N 17
ATOM 22294 C CA . PHE A 1 67 ? 8.823 -2.878 -9.872 1.00 0.00 67 PHE A CA 17
ATOM 22295 C C . PHE A 1 67 ? 8.185 -4.201 -10.289 1.00 0.00 67 PHE A C 17
ATOM 22296 O O . PHE A 1 67 ? 8.729 -4.929 -11.119 1.00 0.00 67 PHE A O 17
ATOM 22313 N N . MET A 1 68 ? 7.030 -4.503 -9.707 1.00 0.00 68 MET A N 17
ATOM 22314 C CA . MET A 1 68 ? 6.318 -5.737 -10.019 1.00 0.00 68 MET A CA 17
ATOM 22315 C C . MET A 1 68 ? 6.036 -5.840 -11.514 1.00 0.00 68 MET A C 17
ATOM 22316 O O . MET A 1 68 ? 6.417 -6.814 -12.162 1.00 0.00 68 MET A O 17
ATOM 22330 N N . SER A 1 69 ? 5.365 -4.828 -12.056 1.00 0.00 69 SER A N 17
ATOM 22331 C CA . SER A 1 69 ? 5.029 -4.806 -13.475 1.00 0.00 69 SER A CA 17
ATOM 22332 C C . SER A 1 69 ? 6.288 -4.880 -14.333 1.00 0.00 69 SER A C 17
ATOM 22333 O O . SER A 1 69 ? 6.330 -5.599 -15.331 1.00 0.00 69 SER A O 17
ATOM 22341 N N . ARG A 1 70 ? 7.311 -4.131 -13.937 1.00 0.00 70 ARG A N 17
ATOM 22342 C CA . ARG A 1 70 ? 8.572 -4.110 -14.669 1.00 0.00 70 ARG A CA 17
ATOM 22343 C C . ARG A 1 70 ? 9.185 -5.505 -14.737 1.00 0.00 70 ARG A C 17
ATOM 22344 O O . ARG A 1 70 ? 9.623 -5.950 -15.797 1.00 0.00 70 ARG A O 17
ATOM 22365 N N . GLN A 1 71 ? 9.213 -6.189 -13.597 1.00 0.00 71 GLN A N 17
ATOM 22366 C CA . GLN A 1 71 ? 9.774 -7.533 -13.527 1.00 0.00 71 GLN A CA 17
ATOM 22367 C C . GLN A 1 71 ? 8.970 -8.504 -14.387 1.00 0.00 71 GLN A C 17
ATOM 22368 O O . GLN A 1 71 ? 8.086 -9.202 -13.891 1.00 0.00 71 GLN A O 17
ATOM 22382 N N . SER A 1 72 ? 9.283 -8.542 -15.678 1.00 0.00 72 SER A N 17
ATOM 22383 C CA . SER A 1 72 ? 8.587 -9.424 -16.608 1.00 0.00 72 SER A CA 17
ATOM 22384 C C . SER A 1 72 ? 9.405 -10.684 -16.876 1.00 0.00 72 SER A C 17
ATOM 22385 O O . SER A 1 72 ? 10.166 -10.750 -17.841 1.00 0.00 72 SER A O 17
ATOM 22393 N N . ALA A 1 73 ? 9.240 -11.683 -16.015 1.00 0.00 73 ALA A N 17
ATOM 22394 C CA . ALA A 1 73 ? 9.960 -12.942 -16.159 1.00 0.00 73 ALA A CA 17
ATOM 22395 C C . ALA A 1 73 ? 9.008 -14.083 -16.502 1.00 0.00 73 ALA A C 17
ATOM 22396 O O . ALA A 1 73 ? 9.137 -14.720 -17.548 1.00 0.00 73 ALA A O 17
ATOM 22403 N N . THR A 1 74 ? 8.051 -14.336 -15.614 1.00 0.00 74 THR A N 17
ATOM 22404 C CA . THR A 1 74 ? 7.079 -15.402 -15.823 1.00 0.00 74 THR A CA 17
ATOM 22405 C C . THR A 1 74 ? 5.679 -14.835 -16.029 1.00 0.00 74 THR A C 17
ATOM 22406 O O . THR A 1 74 ? 5.037 -14.379 -15.082 1.00 0.00 74 THR A O 17
ATOM 22417 N N . ASP A 1 75 ? 5.210 -14.867 -17.272 1.00 0.00 75 ASP A N 17
ATOM 22418 C CA . ASP A 1 75 ? 3.884 -14.358 -17.602 1.00 0.00 75 ASP A CA 17
ATOM 22419 C C . ASP A 1 75 ? 2.805 -15.368 -17.226 1.00 0.00 75 ASP A C 17
ATOM 22420 O O . ASP A 1 75 ? 3.083 -16.555 -17.059 1.00 0.00 75 ASP A O 17
ATOM 22429 N N . ASN A 1 76 ? 1.573 -14.888 -17.093 1.00 0.00 76 ASN A N 17
ATOM 22430 C CA . ASN A 1 76 ? 0.451 -15.749 -16.735 1.00 0.00 76 ASN A CA 17
ATOM 22431 C C . ASN A 1 76 ? 0.677 -16.396 -15.371 1.00 0.00 76 ASN A C 17
ATOM 22432 O O . ASN A 1 76 ? 0.195 -17.499 -15.108 1.00 0.00 76 ASN A O 17
ATOM 22443 N N . LEU A 1 77 ? 1.410 -15.703 -14.508 1.00 0.00 77 LEU A N 17
ATOM 22444 C CA . LEU A 1 77 ? 1.699 -16.208 -13.170 1.00 0.00 77 LEU A CA 17
ATOM 22445 C C . LEU A 1 77 ? 0.412 -16.431 -12.382 1.00 0.00 77 LEU A C 17
ATOM 22446 O O . LEU A 1 77 ? -0.566 -15.704 -12.554 1.00 0.00 77 LEU A O 17
ATOM 22462 N N . CYS A 1 78 ? 0.421 -17.439 -11.518 1.00 0.00 78 CYS A N 17
ATOM 22463 C CA . CYS A 1 78 ? -0.745 -17.757 -10.702 1.00 0.00 78 CYS A CA 17
ATOM 22464 C C . CYS A 1 78 ? -0.424 -18.863 -9.702 1.00 0.00 78 CYS A C 17
ATOM 22465 O O . CYS A 1 78 ? 0.054 -19.933 -10.077 1.00 0.00 78 CYS A O 17
ATOM 22473 N N . ALA A 1 79 ? -0.689 -18.597 -8.427 1.00 0.00 79 ALA A N 17
ATOM 22474 C CA . ALA A 1 79 ? -0.429 -19.569 -7.373 1.00 0.00 79 ALA A CA 17
ATOM 22475 C C . ALA A 1 79 ? 0.917 -20.256 -7.580 1.00 0.00 79 ALA A C 17
ATOM 22476 O O . ALA A 1 79 ? 1.032 -21.473 -7.434 1.00 0.00 79 ALA A O 17
ATOM 22483 N N . ASP A 1 80 ? 1.931 -19.469 -7.920 1.00 0.00 80 ASP A N 17
ATOM 22484 C CA . ASP A 1 80 ? 3.269 -20.001 -8.147 1.00 0.00 80 ASP A CA 17
ATOM 22485 C C . ASP A 1 80 ? 4.252 -19.460 -7.113 1.00 0.00 80 ASP A C 17
ATOM 22486 O O . ASP A 1 80 ? 3.920 -18.565 -6.336 1.00 0.00 80 ASP A O 17
ATOM 22495 N N . ALA A 1 81 ? 5.461 -20.010 -7.109 1.00 0.00 81 ALA A N 17
ATOM 22496 C CA . ALA A 1 81 ? 6.492 -19.582 -6.171 1.00 0.00 81 ALA A CA 17
ATOM 22497 C C . ALA A 1 81 ? 7.169 -18.301 -6.646 1.00 0.00 81 ALA A C 17
ATOM 22498 O O . ALA A 1 81 ? 7.618 -18.211 -7.790 1.00 0.00 81 ALA A O 17
ATOM 22505 N N . LEU A 1 82 ? 7.239 -17.312 -5.763 1.00 0.00 82 LEU A N 17
ATOM 22506 C CA . LEU A 1 82 ? 7.861 -16.034 -6.093 1.00 0.00 82 LEU A CA 17
ATOM 22507 C C . LEU A 1 82 ? 9.112 -15.804 -5.251 1.00 0.00 82 LEU A C 17
ATOM 22508 O O . LEU A 1 82 ? 9.100 -15.998 -4.036 1.00 0.00 82 LEU A O 17
ATOM 22524 N N . GLY A 1 83 ? 10.192 -15.388 -5.906 1.00 0.00 83 GLY A N 17
ATOM 22525 C CA . GLY A 1 83 ? 11.436 -15.136 -5.202 1.00 0.00 83 GLY A CA 17
ATOM 22526 C C . GLY A 1 83 ? 12.620 -15.821 -5.855 1.00 0.00 83 GLY A C 17
ATOM 22527 O O . GLY A 1 83 ? 13.018 -16.912 -5.445 1.00 0.00 83 GLY A O 17
ATOM 22531 N N . ASP A 1 84 ? 13.184 -15.181 -6.873 1.00 0.00 84 ASP A N 17
ATOM 22532 C CA . ASP A 1 84 ? 14.330 -15.736 -7.585 1.00 0.00 84 ASP A CA 17
ATOM 22533 C C . ASP A 1 84 ? 15.510 -14.770 -7.551 1.00 0.00 84 ASP A C 17
ATOM 22534 O O . ASP A 1 84 ? 16.247 -14.638 -8.528 1.00 0.00 84 ASP A O 17
ATOM 22543 N N . LYS A 1 85 ? 15.683 -14.095 -6.419 1.00 0.00 85 LYS A N 17
ATOM 22544 C CA . LYS A 1 85 ? 16.774 -13.141 -6.256 1.00 0.00 85 LYS A CA 17
ATOM 22545 C C . LYS A 1 85 ? 18.108 -13.862 -6.095 1.00 0.00 85 LYS A C 17
ATOM 22546 O O . LYS A 1 85 ? 18.441 -14.337 -5.010 1.00 0.00 85 LYS A O 17
ATOM 22565 N N . MET A 1 86 ? 18.869 -13.938 -7.182 1.00 0.00 86 MET A N 17
ATOM 22566 C CA . MET A 1 86 ? 20.169 -14.599 -7.160 1.00 0.00 86 MET A CA 17
ATOM 22567 C C . MET A 1 86 ? 21.160 -13.820 -6.301 1.00 0.00 86 MET A C 17
ATOM 22568 O O . MET A 1 86 ? 21.733 -14.360 -5.354 1.00 0.00 86 MET A O 17
ATOM 22582 N N . ASP A 1 87 ? 21.358 -12.551 -6.637 1.00 0.00 87 ASP A N 17
ATOM 22583 C CA . ASP A 1 87 ? 22.279 -11.698 -5.896 1.00 0.00 87 ASP A CA 17
ATOM 22584 C C . ASP A 1 87 ? 21.625 -10.364 -5.548 1.00 0.00 87 ASP A C 17
ATOM 22585 O O . ASP A 1 87 ? 21.203 -9.619 -6.433 1.00 0.00 87 ASP A O 17
ATOM 22594 N N . GLY A 1 1 ? -17.059 36.741 -43.320 1.00 0.00 1 GLY A N 18
ATOM 22595 C CA . GLY A 1 1 ? -16.108 35.646 -43.359 1.00 0.00 1 GLY A CA 18
ATOM 22596 C C . GLY A 1 1 ? -16.741 34.345 -43.811 1.00 0.00 1 GLY A C 18
ATOM 22597 O O . GLY A 1 1 ? -17.913 34.313 -44.183 1.00 0.00 1 GLY A O 18
ATOM 22601 N N . SER A 1 2 ? -15.962 33.268 -43.779 1.00 0.00 2 SER A N 18
ATOM 22602 C CA . SER A 1 2 ? -16.452 31.958 -44.194 1.00 0.00 2 SER A CA 18
ATOM 22603 C C . SER A 1 2 ? -15.506 30.853 -43.732 1.00 0.00 2 SER A C 18
ATOM 22604 O O . SER A 1 2 ? -14.309 31.080 -43.554 1.00 0.00 2 SER A O 18
ATOM 22612 N N . SER A 1 3 ? -16.053 29.658 -43.540 1.00 0.00 3 SER A N 18
ATOM 22613 C CA . SER A 1 3 ? -15.261 28.517 -43.094 1.00 0.00 3 SER A CA 18
ATOM 22614 C C . SER A 1 3 ? -15.949 27.204 -43.455 1.00 0.00 3 SER A C 18
ATOM 22615 O O . SER A 1 3 ? -17.091 27.193 -43.911 1.00 0.00 3 SER A O 18
ATOM 22623 N N . GLY A 1 4 ? -15.242 26.097 -43.247 1.00 0.00 4 GLY A N 18
ATOM 22624 C CA . GLY A 1 4 ? -15.800 24.793 -43.555 1.00 0.00 4 GLY A CA 18
ATOM 22625 C C . GLY A 1 4 ? -14.870 23.659 -43.169 1.00 0.00 4 GLY A C 18
ATOM 22626 O O . GLY A 1 4 ? -15.299 22.671 -42.573 1.00 0.00 4 GLY A O 18
ATOM 22630 N N . SER A 1 5 ? -13.593 23.800 -43.511 1.00 0.00 5 SER A N 18
ATOM 22631 C CA . SER A 1 5 ? -12.602 22.777 -43.201 1.00 0.00 5 SER A CA 18
ATOM 22632 C C . SER A 1 5 ? -12.744 22.302 -41.759 1.00 0.00 5 SER A C 18
ATOM 22633 O O . SER A 1 5 ? -12.507 23.059 -40.818 1.00 0.00 5 SER A O 18
ATOM 22641 N N . SER A 1 6 ? -13.132 21.042 -41.593 1.00 0.00 6 SER A N 18
ATOM 22642 C CA . SER A 1 6 ? -13.310 20.465 -40.266 1.00 0.00 6 SER A CA 18
ATOM 22643 C C . SER A 1 6 ? -12.250 19.403 -39.988 1.00 0.00 6 SER A C 18
ATOM 22644 O O . SER A 1 6 ? -11.934 18.584 -40.850 1.00 0.00 6 SER A O 18
ATOM 22652 N N . GLY A 1 7 ? -11.703 19.424 -38.776 1.00 0.00 7 GLY A N 18
ATOM 22653 C CA . GLY A 1 7 ? -10.684 18.460 -38.405 1.00 0.00 7 GLY A CA 18
ATOM 22654 C C . GLY A 1 7 ? -11.184 17.448 -37.394 1.00 0.00 7 GLY A C 18
ATOM 22655 O O . GLY A 1 7 ? -11.801 17.813 -36.394 1.00 0.00 7 GLY A O 18
ATOM 22659 N N . MET A 1 8 ? -10.919 16.172 -37.655 1.00 0.00 8 MET A N 18
ATOM 22660 C CA . MET A 1 8 ? -11.347 15.104 -36.759 1.00 0.00 8 MET A CA 18
ATOM 22661 C C . MET A 1 8 ? -10.573 15.153 -35.446 1.00 0.00 8 MET A C 18
ATOM 22662 O O . MET A 1 8 ? -9.362 14.940 -35.420 1.00 0.00 8 MET A O 18
ATOM 22676 N N . ASN A 1 9 ? -11.281 15.435 -34.357 1.00 0.00 9 ASN A N 18
ATOM 22677 C CA . ASN A 1 9 ? -10.660 15.513 -33.040 1.00 0.00 9 ASN A CA 18
ATOM 22678 C C . ASN A 1 9 ? -11.420 14.661 -32.028 1.00 0.00 9 ASN A C 18
ATOM 22679 O O . ASN A 1 9 ? -12.247 15.169 -31.271 1.00 0.00 9 ASN A O 18
ATOM 22690 N N . ILE A 1 10 ? -11.134 13.363 -32.022 1.00 0.00 10 ILE A N 18
ATOM 22691 C CA . ILE A 1 10 ? -11.789 12.441 -31.103 1.00 0.00 10 ILE A CA 18
ATOM 22692 C C . ILE A 1 10 ? -10.790 11.452 -30.512 1.00 0.00 10 ILE A C 18
ATOM 22693 O O . ILE A 1 10 ? -9.628 11.412 -30.916 1.00 0.00 10 ILE A O 18
ATOM 22709 N N . ARG A 1 11 ? -11.252 10.654 -29.555 1.00 0.00 11 ARG A N 18
ATOM 22710 C CA . ARG A 1 11 ? -10.399 9.663 -28.909 1.00 0.00 11 ARG A CA 18
ATOM 22711 C C . ARG A 1 11 ? -10.880 8.248 -29.217 1.00 0.00 11 ARG A C 18
ATOM 22712 O O . ARG A 1 11 ? -12.017 7.888 -28.913 1.00 0.00 11 ARG A O 18
ATOM 22733 N N . MET A 1 12 ? -10.005 7.451 -29.822 1.00 0.00 12 MET A N 18
ATOM 22734 C CA . MET A 1 12 ? -10.340 6.075 -30.171 1.00 0.00 12 MET A CA 18
ATOM 22735 C C . MET A 1 12 ? -9.420 5.093 -29.453 1.00 0.00 12 MET A C 18
ATOM 22736 O O . MET A 1 12 ? -8.439 5.491 -28.826 1.00 0.00 12 MET A O 18
ATOM 22750 N N . GLY A 1 13 ? -9.743 3.807 -29.550 1.00 0.00 13 GLY A N 18
ATOM 22751 C CA . GLY A 1 13 ? -8.936 2.788 -28.904 1.00 0.00 13 GLY A CA 18
ATOM 22752 C C . GLY A 1 13 ? -7.449 3.038 -29.066 1.00 0.00 13 GLY A C 18
ATOM 22753 O O . GLY A 1 13 ? -6.960 3.219 -30.182 1.00 0.00 13 GLY A O 18
ATOM 22757 N N . THR A 1 14 ? -6.728 3.050 -27.950 1.00 0.00 14 THR A N 18
ATOM 22758 C CA . THR A 1 14 ? -5.289 3.282 -27.972 1.00 0.00 14 THR A CA 18
ATOM 22759 C C . THR A 1 14 ? -4.569 2.368 -26.988 1.00 0.00 14 THR A C 18
ATOM 22760 O O . THR A 1 14 ? -4.638 2.566 -25.775 1.00 0.00 14 THR A O 18
ATOM 22771 N N . LYS A 1 15 ? -3.877 1.365 -27.517 1.00 0.00 15 LYS A N 18
ATOM 22772 C CA . LYS A 1 15 ? -3.141 0.419 -26.686 1.00 0.00 15 LYS A CA 18
ATOM 22773 C C . LYS A 1 15 ? -4.028 -0.133 -25.574 1.00 0.00 15 LYS A C 18
ATOM 22774 O O . LYS A 1 15 ? -3.564 -0.384 -24.463 1.00 0.00 15 LYS A O 18
ATOM 22793 N N . GLY A 1 16 ? -5.308 -0.321 -25.883 1.00 0.00 16 GLY A N 18
ATOM 22794 C CA . GLY A 1 16 ? -6.239 -0.844 -24.900 1.00 0.00 16 GLY A CA 18
ATOM 22795 C C . GLY A 1 16 ? -5.653 -1.988 -24.098 1.00 0.00 16 GLY A C 18
ATOM 22796 O O . GLY A 1 16 ? -5.536 -1.904 -22.875 1.00 0.00 16 GLY A O 18
ATOM 22800 N N . LYS A 1 17 ? -5.284 -3.064 -24.786 1.00 0.00 17 LYS A N 18
ATOM 22801 C CA . LYS A 1 17 ? -4.707 -4.231 -24.131 1.00 0.00 17 LYS A CA 18
ATOM 22802 C C . LYS A 1 17 ? -5.590 -4.700 -22.979 1.00 0.00 17 LYS A C 18
ATOM 22803 O O . LYS A 1 17 ? -5.128 -4.835 -21.845 1.00 0.00 17 LYS A O 18
ATOM 22822 N N . ARG A 1 18 ? -6.861 -4.949 -23.277 1.00 0.00 18 ARG A N 18
ATOM 22823 C CA . ARG A 1 18 ? -7.808 -5.404 -22.266 1.00 0.00 18 ARG A CA 18
ATOM 22824 C C . ARG A 1 18 ? -7.217 -6.542 -21.439 1.00 0.00 18 ARG A C 18
ATOM 22825 O O . ARG A 1 18 ? -6.482 -7.391 -21.944 1.00 0.00 18 ARG A O 18
ATOM 22846 N N . PRO A 1 19 ? -7.543 -6.561 -20.139 1.00 0.00 19 PRO A N 18
ATOM 22847 C CA . PRO A 1 19 ? -7.055 -7.589 -19.215 1.00 0.00 19 PRO A CA 18
ATOM 22848 C C . PRO A 1 19 ? -7.672 -8.956 -19.490 1.00 0.00 19 PRO A C 18
ATOM 22849 O O . PRO A 1 19 ? -8.577 -9.085 -20.316 1.00 0.00 19 PRO A O 18
ATOM 22860 N N . LEU A 1 20 ? -7.179 -9.974 -18.794 1.00 0.00 20 LEU A N 18
ATOM 22861 C CA . LEU A 1 20 ? -7.683 -11.333 -18.964 1.00 0.00 20 LEU A CA 18
ATOM 22862 C C . LEU A 1 20 ? -8.318 -11.843 -17.674 1.00 0.00 20 LEU A C 18
ATOM 22863 O O . LEU A 1 20 ? -8.403 -11.117 -16.683 1.00 0.00 20 LEU A O 18
ATOM 22879 N N . ARG A 1 21 ? -8.759 -13.096 -17.693 1.00 0.00 21 ARG A N 18
ATOM 22880 C CA . ARG A 1 21 ? -9.385 -13.704 -16.525 1.00 0.00 21 ARG A CA 18
ATOM 22881 C C . ARG A 1 21 ? -8.617 -13.355 -15.254 1.00 0.00 21 ARG A C 18
ATOM 22882 O O . ARG A 1 21 ? -9.171 -12.774 -14.321 1.00 0.00 21 ARG A O 18
ATOM 22903 N N . SER A 1 22 ? -7.338 -13.716 -15.224 1.00 0.00 22 SER A N 18
ATOM 22904 C CA . SER A 1 22 ? -6.494 -13.446 -14.066 1.00 0.00 22 SER A CA 18
ATOM 22905 C C . SER A 1 22 ? -6.026 -11.994 -14.061 1.00 0.00 22 SER A C 18
ATOM 22906 O O . SER A 1 22 ? -5.260 -11.573 -14.930 1.00 0.00 22 SER A O 18
ATOM 22914 N N . LEU A 1 23 ? -6.492 -11.232 -13.078 1.00 0.00 23 LEU A N 18
ATOM 22915 C CA . LEU A 1 23 ? -6.122 -9.825 -12.959 1.00 0.00 23 LEU A CA 18
ATOM 22916 C C . LEU A 1 23 ? -4.612 -9.648 -13.077 1.00 0.00 23 LEU A C 18
ATOM 22917 O O . LEU A 1 23 ? -3.854 -10.616 -13.008 1.00 0.00 23 LEU A O 18
ATOM 22933 N N . THR A 1 24 ? -4.179 -8.403 -13.252 1.00 0.00 24 THR A N 18
ATOM 22934 C CA . THR A 1 24 ? -2.760 -8.098 -13.378 1.00 0.00 24 THR A CA 18
ATOM 22935 C C . THR A 1 24 ? -2.299 -7.160 -12.269 1.00 0.00 24 THR A C 18
ATOM 22936 O O . THR A 1 24 ? -3.068 -6.355 -11.743 1.00 0.00 24 THR A O 18
ATOM 22947 N N . PRO A 1 25 ? -1.012 -7.263 -11.902 1.00 0.00 25 PRO A N 18
ATOM 22948 C CA . PRO A 1 25 ? -0.420 -6.430 -10.852 1.00 0.00 25 PRO A CA 18
ATOM 22949 C C . PRO A 1 25 ? -0.284 -4.971 -11.275 1.00 0.00 25 PRO A C 18
ATOM 22950 O O . PRO A 1 25 ? -0.135 -4.083 -10.437 1.00 0.00 25 PRO A O 18
ATOM 22961 N N . ARG A 1 26 ? -0.337 -4.732 -12.582 1.00 0.00 26 ARG A N 18
ATOM 22962 C CA . ARG A 1 26 ? -0.219 -3.381 -13.117 1.00 0.00 26 ARG A CA 18
ATOM 22963 C C . ARG A 1 26 ? -1.543 -2.631 -12.995 1.00 0.00 26 ARG A C 18
ATOM 22964 O O . ARG A 1 26 ? -1.564 -1.406 -12.876 1.00 0.00 26 ARG A O 18
ATOM 22985 N N . ASP A 1 27 ? -2.643 -3.374 -13.025 1.00 0.00 27 ASP A N 18
ATOM 22986 C CA . ASP A 1 27 ? -3.970 -2.780 -12.917 1.00 0.00 27 ASP A CA 18
ATOM 22987 C C . ASP A 1 27 ? -4.066 -1.882 -11.688 1.00 0.00 27 ASP A C 18
ATOM 22988 O O . ASP A 1 27 ? -4.559 -0.756 -11.764 1.00 0.00 27 ASP A O 18
ATOM 22997 N N . LYS A 1 28 ? -3.592 -2.388 -10.554 1.00 0.00 28 LYS A N 18
ATOM 22998 C CA . LYS A 1 28 ? -3.623 -1.633 -9.307 1.00 0.00 28 LYS A CA 18
ATOM 22999 C C . LYS A 1 28 ? -2.812 -0.346 -9.430 1.00 0.00 28 LYS A C 18
ATOM 23000 O O . LYS A 1 28 ? -3.341 0.751 -9.248 1.00 0.00 28 LYS A O 18
ATOM 23019 N N . ILE A 1 29 ? -1.528 -0.489 -9.740 1.00 0.00 29 ILE A N 18
ATOM 23020 C CA . ILE A 1 29 ? -0.647 0.662 -9.890 1.00 0.00 29 ILE A CA 18
ATOM 23021 C C . ILE A 1 29 ? -1.371 1.826 -10.557 1.00 0.00 29 ILE A C 18
ATOM 23022 O O . ILE A 1 29 ? -1.198 2.983 -10.171 1.00 0.00 29 ILE A O 18
ATOM 23038 N N . HIS A 1 30 ? -2.184 1.513 -11.561 1.00 0.00 30 HIS A N 18
ATOM 23039 C CA . HIS A 1 30 ? -2.937 2.533 -12.282 1.00 0.00 30 HIS A CA 18
ATOM 23040 C C . HIS A 1 30 ? -3.800 3.350 -11.324 1.00 0.00 30 HIS A C 18
ATOM 23041 O O . HIS A 1 30 ? -3.695 4.574 -11.270 1.00 0.00 30 HIS A O 18
ATOM 23056 N N . ALA A 1 31 ? -4.652 2.662 -10.571 1.00 0.00 31 ALA A N 18
ATOM 23057 C CA . ALA A 1 31 ? -5.532 3.324 -9.615 1.00 0.00 31 ALA A CA 18
ATOM 23058 C C . ALA A 1 31 ? -4.729 4.019 -8.520 1.00 0.00 31 ALA A C 18
ATOM 23059 O O . ALA A 1 31 ? -5.023 5.155 -8.148 1.00 0.00 31 ALA A O 18
ATOM 23066 N N . ILE A 1 32 ? -3.715 3.329 -8.009 1.00 0.00 32 ILE A N 18
ATOM 23067 C CA . ILE A 1 32 ? -2.870 3.881 -6.957 1.00 0.00 32 ILE A CA 18
ATOM 23068 C C . ILE A 1 32 ? -2.707 5.389 -7.117 1.00 0.00 32 ILE A C 18
ATOM 23069 O O . ILE A 1 32 ? -2.861 6.144 -6.158 1.00 0.00 32 ILE A O 18
ATOM 23085 N N . GLN A 1 33 ? -2.397 5.819 -8.336 1.00 0.00 33 GLN A N 18
ATOM 23086 C CA . GLN A 1 33 ? -2.214 7.237 -8.621 1.00 0.00 33 GLN A CA 18
ATOM 23087 C C . GLN A 1 33 ? -3.458 8.033 -8.241 1.00 0.00 33 GLN A C 18
ATOM 23088 O O . GLN A 1 33 ? -3.375 9.025 -7.516 1.00 0.00 33 GLN A O 18
ATOM 23102 N N . ARG A 1 34 ? -4.611 7.593 -8.735 1.00 0.00 34 ARG A N 18
ATOM 23103 C CA . ARG A 1 34 ? -5.872 8.265 -8.448 1.00 0.00 34 ARG A CA 18
ATOM 23104 C C . ARG A 1 34 ? -5.872 8.842 -7.036 1.00 0.00 34 ARG A C 18
ATOM 23105 O O . ARG A 1 34 ? -6.221 10.004 -6.829 1.00 0.00 34 ARG A O 18
ATOM 23126 N N . ILE A 1 35 ? -5.478 8.022 -6.067 1.00 0.00 35 ILE A N 18
ATOM 23127 C CA . ILE A 1 35 ? -5.432 8.451 -4.675 1.00 0.00 35 ILE A CA 18
ATOM 23128 C C . ILE A 1 35 ? -4.495 9.641 -4.497 1.00 0.00 35 ILE A C 18
ATOM 23129 O O . ILE A 1 35 ? -4.870 10.658 -3.912 1.00 0.00 35 ILE A O 18
ATOM 23145 N N . HIS A 1 36 ? -3.275 9.508 -5.007 1.00 0.00 36 HIS A N 18
ATOM 23146 C CA . HIS A 1 36 ? -2.284 10.574 -4.907 1.00 0.00 36 HIS A CA 18
ATOM 23147 C C . HIS A 1 36 ? -2.780 11.843 -5.594 1.00 0.00 36 HIS A C 18
ATOM 23148 O O . HIS A 1 36 ? -2.520 12.953 -5.130 1.00 0.00 36 HIS A O 18
ATOM 23163 N N . ASP A 1 37 ? -3.494 11.670 -6.701 1.00 0.00 37 ASP A N 18
ATOM 23164 C CA . ASP A 1 37 ? -4.026 12.801 -7.451 1.00 0.00 37 ASP A CA 18
ATOM 23165 C C . ASP A 1 37 ? -4.906 13.676 -6.564 1.00 0.00 37 ASP A C 18
ATOM 23166 O O . ASP A 1 37 ? -4.707 14.887 -6.475 1.00 0.00 37 ASP A O 18
ATOM 23175 N N . GLY A 1 38 ? -5.881 13.054 -5.908 1.00 0.00 38 GLY A N 18
ATOM 23176 C CA . GLY A 1 38 ? -6.778 13.792 -5.037 1.00 0.00 38 GLY A CA 18
ATOM 23177 C C . GLY A 1 38 ? -7.896 12.927 -4.490 1.00 0.00 38 GLY A C 18
ATOM 23178 O O . GLY A 1 38 ? -8.353 13.132 -3.366 1.00 0.00 38 GLY A O 18
ATOM 23182 N N . GLU A 1 39 ? -8.338 11.960 -5.287 1.00 0.00 39 GLU A N 18
ATOM 23183 C CA . GLU A 1 39 ? -9.412 11.063 -4.876 1.00 0.00 39 GLU A CA 18
ATOM 23184 C C . GLU A 1 39 ? -9.060 10.354 -3.571 1.00 0.00 39 GLU A C 18
ATOM 23185 O O . GLU A 1 39 ? -7.902 10.341 -3.153 1.00 0.00 39 GLU A O 18
ATOM 23197 N N . SER A 1 40 ? -10.067 9.767 -2.933 1.00 0.00 40 SER A N 18
ATOM 23198 C CA . SER A 1 40 ? -9.865 9.060 -1.674 1.00 0.00 40 SER A CA 18
ATOM 23199 C C . SER A 1 40 ? -9.970 7.551 -1.875 1.00 0.00 40 SER A C 18
ATOM 23200 O O . SER A 1 40 ? -10.709 7.078 -2.738 1.00 0.00 40 SER A O 18
ATOM 23208 N N . LYS A 1 41 ? -9.224 6.800 -1.072 1.00 0.00 41 LYS A N 18
ATOM 23209 C CA . LYS A 1 41 ? -9.233 5.344 -1.158 1.00 0.00 41 LYS A CA 18
ATOM 23210 C C . LYS A 1 41 ? -10.643 4.823 -1.414 1.00 0.00 41 LYS A C 18
ATOM 23211 O O . LYS A 1 41 ? -10.858 3.997 -2.301 1.00 0.00 41 LYS A O 18
ATOM 23230 N N . ALA A 1 42 ? -11.601 5.311 -0.632 1.00 0.00 42 ALA A N 18
ATOM 23231 C CA . ALA A 1 42 ? -12.990 4.896 -0.777 1.00 0.00 42 ALA A CA 18
ATOM 23232 C C . ALA A 1 42 ? -13.480 5.106 -2.206 1.00 0.00 42 ALA A C 18
ATOM 23233 O O . ALA A 1 42 ? -13.950 4.171 -2.855 1.00 0.00 42 ALA A O 18
ATOM 23240 N N . SER A 1 43 ? -13.367 6.338 -2.690 1.00 0.00 43 SER A N 18
ATOM 23241 C CA . SER A 1 43 ? -13.803 6.671 -4.041 1.00 0.00 43 SER A CA 18
ATOM 23242 C C . SER A 1 43 ? -13.184 5.721 -5.062 1.00 0.00 43 SER A C 18
ATOM 23243 O O . SER A 1 43 ? -13.892 5.067 -5.827 1.00 0.00 43 SER A O 18
ATOM 23251 N N . VAL A 1 44 ? -11.857 5.650 -5.066 1.00 0.00 44 VAL A N 18
ATOM 23252 C CA . VAL A 1 44 ? -11.141 4.779 -5.990 1.00 0.00 44 VAL A CA 18
ATOM 23253 C C . VAL A 1 44 ? -11.627 3.339 -5.877 1.00 0.00 44 VAL A C 18
ATOM 23254 O O . VAL A 1 44 ? -11.909 2.687 -6.882 1.00 0.00 44 VAL A O 18
ATOM 23267 N N . ALA A 1 45 ? -11.724 2.847 -4.646 1.00 0.00 45 ALA A N 18
ATOM 23268 C CA . ALA A 1 45 ? -12.179 1.485 -4.401 1.00 0.00 45 ALA A CA 18
ATOM 23269 C C . ALA A 1 45 ? -13.484 1.201 -5.137 1.00 0.00 45 ALA A C 18
ATOM 23270 O O . ALA A 1 45 ? -13.616 0.181 -5.814 1.00 0.00 45 ALA A O 18
ATOM 23277 N N . ARG A 1 46 ? -14.445 2.108 -5.000 1.00 0.00 46 ARG A N 18
ATOM 23278 C CA . ARG A 1 46 ? -15.740 1.954 -5.652 1.00 0.00 46 ARG A CA 18
ATOM 23279 C C . ARG A 1 46 ? -15.597 2.023 -7.169 1.00 0.00 46 ARG A C 18
ATOM 23280 O O . ARG A 1 46 ? -16.300 1.325 -7.901 1.00 0.00 46 ARG A O 18
ATOM 23301 N N . ASP A 1 47 ? -14.684 2.867 -7.635 1.00 0.00 47 ASP A N 18
ATOM 23302 C CA . ASP A 1 47 ? -14.448 3.027 -9.065 1.00 0.00 47 ASP A CA 18
ATOM 23303 C C . ASP A 1 47 ? -14.545 1.685 -9.785 1.00 0.00 47 ASP A C 18
ATOM 23304 O O . ASP A 1 47 ? -15.273 1.549 -10.769 1.00 0.00 47 ASP A O 18
ATOM 23313 N N . ILE A 1 48 ? -13.807 0.698 -9.288 1.00 0.00 48 ILE A N 18
ATOM 23314 C CA . ILE A 1 48 ? -13.810 -0.632 -9.884 1.00 0.00 48 ILE A CA 18
ATOM 23315 C C . ILE A 1 48 ? -14.821 -1.541 -9.193 1.00 0.00 48 ILE A C 18
ATOM 23316 O O . ILE A 1 48 ? -15.420 -2.412 -9.823 1.00 0.00 48 ILE A O 18
ATOM 23332 N N . GLY A 1 49 ? -15.008 -1.330 -7.894 1.00 0.00 49 GLY A N 18
ATOM 23333 C CA . GLY A 1 49 ? -15.949 -2.137 -7.139 1.00 0.00 49 GLY A CA 18
ATOM 23334 C C . GLY A 1 49 ? -15.263 -3.027 -6.121 1.00 0.00 49 GLY A C 18
ATOM 23335 O O . GLY A 1 49 ? -15.519 -4.230 -6.065 1.00 0.00 49 GLY A O 18
ATOM 23339 N N . VAL A 1 50 ? -14.387 -2.435 -5.315 1.00 0.00 50 VAL A N 18
ATOM 23340 C CA . VAL A 1 50 ? -13.662 -3.182 -4.294 1.00 0.00 50 VAL A CA 18
ATOM 23341 C C . VAL A 1 50 ? -13.673 -2.443 -2.961 1.00 0.00 50 VAL A C 18
ATOM 23342 O O . VAL A 1 50 ? -13.709 -1.214 -2.904 1.00 0.00 50 VAL A O 18
ATOM 23355 N N . PRO A 1 51 ? -13.641 -3.209 -1.860 1.00 0.00 51 PRO A N 18
ATOM 23356 C CA . PRO A 1 51 ? -13.645 -2.649 -0.505 1.00 0.00 51 PRO A CA 18
ATOM 23357 C C . PRO A 1 51 ? -12.339 -1.938 -0.168 1.00 0.00 51 PRO A C 18
ATOM 23358 O O . PRO A 1 51 ? -11.256 -2.425 -0.490 1.00 0.00 51 PRO A O 18
ATOM 23369 N N . GLU A 1 52 ? -12.450 -0.784 0.483 1.00 0.00 52 GLU A N 18
ATOM 23370 C CA . GLU A 1 52 ? -11.276 -0.007 0.863 1.00 0.00 52 GLU A CA 18
ATOM 23371 C C . GLU A 1 52 ? -10.215 -0.900 1.500 1.00 0.00 52 GLU A C 18
ATOM 23372 O O . GLU A 1 52 ? -9.018 -0.635 1.391 1.00 0.00 52 GLU A O 18
ATOM 23384 N N . SER A 1 53 ? -10.664 -1.958 2.167 1.00 0.00 53 SER A N 18
ATOM 23385 C CA . SER A 1 53 ? -9.755 -2.888 2.826 1.00 0.00 53 SER A CA 18
ATOM 23386 C C . SER A 1 53 ? -8.739 -3.450 1.835 1.00 0.00 53 SER A C 18
ATOM 23387 O O . SER A 1 53 ? -7.532 -3.408 2.074 1.00 0.00 53 SER A O 18
ATOM 23395 N N . THR A 1 54 ? -9.238 -3.975 0.720 1.00 0.00 54 THR A N 18
ATOM 23396 C CA . THR A 1 54 ? -8.377 -4.547 -0.307 1.00 0.00 54 THR A CA 18
ATOM 23397 C C . THR A 1 54 ? -7.506 -3.475 -0.953 1.00 0.00 54 THR A C 18
ATOM 23398 O O . THR A 1 54 ? -6.284 -3.610 -1.020 1.00 0.00 54 THR A O 18
ATOM 23409 N N . LEU A 1 55 ? -8.142 -2.409 -1.427 1.00 0.00 55 LEU A N 18
ATOM 23410 C CA . LEU A 1 55 ? -7.425 -1.313 -2.068 1.00 0.00 55 LEU A CA 18
ATOM 23411 C C . LEU A 1 55 ? -6.155 -0.968 -1.297 1.00 0.00 55 LEU A C 18
ATOM 23412 O O . LEU A 1 55 ? -5.057 -0.979 -1.853 1.00 0.00 55 LEU A O 18
ATOM 23428 N N . ARG A 1 56 ? -6.312 -0.666 -0.012 1.00 0.00 56 ARG A N 18
ATOM 23429 C CA . ARG A 1 56 ? -5.178 -0.320 0.836 1.00 0.00 56 ARG A CA 18
ATOM 23430 C C . ARG A 1 56 ? -4.026 -1.298 0.628 1.00 0.00 56 ARG A C 18
ATOM 23431 O O . ARG A 1 56 ? -2.882 -0.892 0.425 1.00 0.00 56 ARG A O 18
ATOM 23452 N N . GLY A 1 57 ? -4.335 -2.590 0.681 1.00 0.00 57 GLY A N 18
ATOM 23453 C CA . GLY A 1 57 ? -3.315 -3.606 0.498 1.00 0.00 57 GLY A CA 18
ATOM 23454 C C . GLY A 1 57 ? -2.314 -3.234 -0.578 1.00 0.00 57 GLY A C 18
ATOM 23455 O O . GLY A 1 57 ? -1.107 -3.241 -0.340 1.00 0.00 57 GLY A O 18
ATOM 23459 N N . TRP A 1 58 ? -2.816 -2.911 -1.764 1.00 0.00 58 TRP A N 18
ATOM 23460 C CA . TRP A 1 58 ? -1.957 -2.537 -2.882 1.00 0.00 58 TRP A CA 18
ATOM 23461 C C . TRP A 1 58 ? -1.025 -1.395 -2.493 1.00 0.00 58 TRP A C 18
ATOM 23462 O O . TRP A 1 58 ? 0.198 -1.526 -2.570 1.00 0.00 58 TRP A O 18
ATOM 23483 N N . CYS A 1 59 ? -1.608 -0.277 -2.076 1.00 0.00 59 CYS A N 18
ATOM 23484 C CA . CYS A 1 59 ? -0.828 0.889 -1.675 1.00 0.00 59 CYS A CA 18
ATOM 23485 C C . CYS A 1 59 ? 0.248 0.502 -0.665 1.00 0.00 59 CYS A C 18
ATOM 23486 O O . CYS A 1 59 ? 1.371 1.005 -0.715 1.00 0.00 59 CYS A O 18
ATOM 23494 N N . LYS A 1 60 ? -0.103 -0.393 0.252 1.00 0.00 60 LYS A N 18
ATOM 23495 C CA . LYS A 1 60 ? 0.831 -0.847 1.275 1.00 0.00 60 LYS A CA 18
ATOM 23496 C C . LYS A 1 60 ? 2.142 -1.311 0.647 1.00 0.00 60 LYS A C 18
ATOM 23497 O O . LYS A 1 60 ? 3.223 -0.982 1.132 1.00 0.00 60 LYS A O 18
ATOM 23516 N N . ASN A 1 61 ? 2.036 -2.076 -0.435 1.00 0.00 61 ASN A N 18
ATOM 23517 C CA . ASN A 1 61 ? 3.214 -2.585 -1.129 1.00 0.00 61 ASN A CA 18
ATOM 23518 C C . ASN A 1 61 ? 3.471 -1.798 -2.411 1.00 0.00 61 ASN A C 18
ATOM 23519 O O . ASN A 1 61 ? 4.118 -2.292 -3.334 1.00 0.00 61 ASN A O 18
ATOM 23530 N N . GLU A 1 62 ? 2.959 -0.572 -2.460 1.00 0.00 62 GLU A N 18
ATOM 23531 C CA . GLU A 1 62 ? 3.134 0.282 -3.628 1.00 0.00 62 GLU A CA 18
ATOM 23532 C C . GLU A 1 62 ? 4.538 0.132 -4.207 1.00 0.00 62 GLU A C 18
ATOM 23533 O O . GLU A 1 62 ? 4.704 -0.182 -5.386 1.00 0.00 62 GLU A O 18
ATOM 23545 N N . ASP A 1 63 ? 5.544 0.359 -3.370 1.00 0.00 63 ASP A N 18
ATOM 23546 C CA . ASP A 1 63 ? 6.934 0.249 -3.797 1.00 0.00 63 ASP A CA 18
ATOM 23547 C C . ASP A 1 63 ? 7.133 -0.974 -4.687 1.00 0.00 63 ASP A C 18
ATOM 23548 O O . ASP A 1 63 ? 7.455 -0.849 -5.869 1.00 0.00 63 ASP A O 18
ATOM 23557 N N . LYS A 1 64 ? 6.941 -2.156 -4.112 1.00 0.00 64 LYS A N 18
ATOM 23558 C CA . LYS A 1 64 ? 7.100 -3.402 -4.852 1.00 0.00 64 LYS A CA 18
ATOM 23559 C C . LYS A 1 64 ? 6.296 -3.372 -6.147 1.00 0.00 64 LYS A C 18
ATOM 23560 O O . LYS A 1 64 ? 6.853 -3.494 -7.239 1.00 0.00 64 LYS A O 18
ATOM 23579 N N . LEU A 1 65 ? 4.983 -3.207 -6.020 1.00 0.00 65 LEU A N 18
ATOM 23580 C CA . LEU A 1 65 ? 4.102 -3.159 -7.182 1.00 0.00 65 LEU A CA 18
ATOM 23581 C C . LEU A 1 65 ? 4.736 -2.357 -8.313 1.00 0.00 65 LEU A C 18
ATOM 23582 O O . LEU A 1 65 ? 4.830 -2.829 -9.446 1.00 0.00 65 LEU A O 18
ATOM 23598 N N . ARG A 1 66 ? 5.172 -1.141 -7.998 1.00 0.00 66 ARG A N 18
ATOM 23599 C CA . ARG A 1 66 ? 5.798 -0.274 -8.988 1.00 0.00 66 ARG A CA 18
ATOM 23600 C C . ARG A 1 66 ? 6.887 -1.020 -9.754 1.00 0.00 66 ARG A C 18
ATOM 23601 O O . ARG A 1 66 ? 7.073 -0.809 -10.952 1.00 0.00 66 ARG A O 18
ATOM 23622 N N . PHE A 1 67 ? 7.605 -1.891 -9.053 1.00 0.00 67 PHE A N 18
ATOM 23623 C CA . PHE A 1 67 ? 8.676 -2.668 -9.666 1.00 0.00 67 PHE A CA 18
ATOM 23624 C C . PHE A 1 67 ? 8.172 -4.040 -10.103 1.00 0.00 67 PHE A C 18
ATOM 23625 O O . PHE A 1 67 ? 8.826 -4.734 -10.881 1.00 0.00 67 PHE A O 18
ATOM 23642 N N . MET A 1 68 ? 7.006 -4.424 -9.595 1.00 0.00 68 MET A N 18
ATOM 23643 C CA . MET A 1 68 ? 6.413 -5.713 -9.933 1.00 0.00 68 MET A CA 18
ATOM 23644 C C . MET A 1 68 ? 6.176 -5.826 -11.436 1.00 0.00 68 MET A C 18
ATOM 23645 O O . MET A 1 68 ? 6.819 -6.624 -12.117 1.00 0.00 68 MET A O 18
ATOM 23659 N N . SER A 1 69 ? 5.249 -5.021 -11.946 1.00 0.00 69 SER A N 18
ATOM 23660 C CA . SER A 1 69 ? 4.924 -5.034 -13.367 1.00 0.00 69 SER A CA 18
ATOM 23661 C C . SER A 1 69 ? 6.192 -4.993 -14.215 1.00 0.00 69 SER A C 18
ATOM 23662 O O . SER A 1 69 ? 6.333 -5.746 -15.178 1.00 0.00 69 SER A O 18
ATOM 23670 N N . ARG A 1 70 ? 7.113 -4.107 -13.848 1.00 0.00 70 ARG A N 18
ATOM 23671 C CA . ARG A 1 70 ? 8.369 -3.965 -14.574 1.00 0.00 70 ARG A CA 18
ATOM 23672 C C . ARG A 1 70 ? 9.052 -5.319 -14.748 1.00 0.00 70 ARG A C 18
ATOM 23673 O O . ARG A 1 70 ? 9.437 -5.692 -15.855 1.00 0.00 70 ARG A O 18
ATOM 23694 N N . GLN A 1 71 ? 9.198 -6.048 -13.646 1.00 0.00 71 GLN A N 18
ATOM 23695 C CA . GLN A 1 71 ? 9.835 -7.359 -13.677 1.00 0.00 71 GLN A CA 18
ATOM 23696 C C . GLN A 1 71 ? 8.985 -8.359 -14.453 1.00 0.00 71 GLN A C 18
ATOM 23697 O O . GLN A 1 71 ? 9.505 -9.154 -15.236 1.00 0.00 71 GLN A O 18
ATOM 23711 N N . SER A 1 72 ? 7.676 -8.314 -14.230 1.00 0.00 72 SER A N 18
ATOM 23712 C CA . SER A 1 72 ? 6.754 -9.220 -14.905 1.00 0.00 72 SER A CA 18
ATOM 23713 C C . SER A 1 72 ? 5.845 -8.455 -15.863 1.00 0.00 72 SER A C 18
ATOM 23714 O O . SER A 1 72 ? 4.815 -7.915 -15.460 1.00 0.00 72 SER A O 18
ATOM 23722 N N . ALA A 1 73 ? 6.235 -8.414 -17.133 1.00 0.00 73 ALA A N 18
ATOM 23723 C CA . ALA A 1 73 ? 5.455 -7.718 -18.149 1.00 0.00 73 ALA A CA 18
ATOM 23724 C C . ALA A 1 73 ? 4.695 -8.704 -19.029 1.00 0.00 73 ALA A C 18
ATOM 23725 O O . ALA A 1 73 ? 4.929 -9.912 -18.972 1.00 0.00 73 ALA A O 18
ATOM 23732 N N . THR A 1 74 ? 3.783 -8.182 -19.843 1.00 0.00 74 THR A N 18
ATOM 23733 C CA . THR A 1 74 ? 2.987 -9.017 -20.734 1.00 0.00 74 THR A CA 18
ATOM 23734 C C . THR A 1 74 ? 2.163 -8.166 -21.694 1.00 0.00 74 THR A C 18
ATOM 23735 O O . THR A 1 74 ? 1.572 -7.161 -21.298 1.00 0.00 74 THR A O 18
ATOM 23746 N N . ASP A 1 75 ? 2.127 -8.575 -22.958 1.00 0.00 75 ASP A N 18
ATOM 23747 C CA . ASP A 1 75 ? 1.373 -7.851 -23.975 1.00 0.00 75 ASP A CA 18
ATOM 23748 C C . ASP A 1 75 ? 0.728 -8.817 -24.964 1.00 0.00 75 ASP A C 18
ATOM 23749 O O . ASP A 1 75 ? 1.350 -9.788 -25.393 1.00 0.00 75 ASP A O 18
ATOM 23758 N N . ASN A 1 76 ? -0.523 -8.543 -25.320 1.00 0.00 76 ASN A N 18
ATOM 23759 C CA . ASN A 1 76 ? -1.252 -9.389 -26.257 1.00 0.00 76 ASN A CA 18
ATOM 23760 C C . ASN A 1 76 ? -2.068 -8.544 -27.232 1.00 0.00 76 ASN A C 18
ATOM 23761 O O . ASN A 1 76 ? -2.594 -7.492 -26.868 1.00 0.00 76 ASN A O 18
ATOM 23772 N N . LEU A 1 77 ? -2.168 -9.012 -28.471 1.00 0.00 77 LEU A N 18
ATOM 23773 C CA . LEU A 1 77 ? -2.920 -8.300 -29.499 1.00 0.00 77 LEU A CA 18
ATOM 23774 C C . LEU A 1 77 ? -3.603 -9.278 -30.449 1.00 0.00 77 LEU A C 18
ATOM 23775 O O . LEU A 1 77 ? -2.950 -9.905 -31.285 1.00 0.00 77 LEU A O 18
ATOM 23791 N N . CYS A 1 78 ? -4.919 -9.401 -30.318 1.00 0.00 78 CYS A N 18
ATOM 23792 C CA . CYS A 1 78 ? -5.691 -10.302 -31.167 1.00 0.00 78 CYS A CA 18
ATOM 23793 C C . CYS A 1 78 ? -6.465 -9.523 -32.225 1.00 0.00 78 CYS A C 18
ATOM 23794 O O . CYS A 1 78 ? -6.588 -8.301 -32.143 1.00 0.00 78 CYS A O 18
ATOM 23802 N N . ALA A 1 79 ? -6.984 -10.237 -33.218 1.00 0.00 79 ALA A N 18
ATOM 23803 C CA . ALA A 1 79 ? -7.746 -9.613 -34.291 1.00 0.00 79 ALA A CA 18
ATOM 23804 C C . ALA A 1 79 ? -9.222 -9.501 -33.924 1.00 0.00 79 ALA A C 18
ATOM 23805 O O . ALA A 1 79 ? -9.878 -10.503 -33.638 1.00 0.00 79 ALA A O 18
ATOM 23812 N N . ASP A 1 80 ? -9.737 -8.276 -33.931 1.00 0.00 80 ASP A N 18
ATOM 23813 C CA . ASP A 1 80 ? -11.136 -8.034 -33.599 1.00 0.00 80 ASP A CA 18
ATOM 23814 C C . ASP A 1 80 ? -11.708 -6.901 -34.446 1.00 0.00 80 ASP A C 18
ATOM 23815 O O . ASP A 1 80 ? -10.976 -6.218 -35.161 1.00 0.00 80 ASP A O 18
ATOM 23824 N N . ALA A 1 81 ? -13.020 -6.708 -34.360 1.00 0.00 81 ALA A N 18
ATOM 23825 C CA . ALA A 1 81 ? -13.689 -5.658 -35.117 1.00 0.00 81 ALA A CA 18
ATOM 23826 C C . ALA A 1 81 ? -13.534 -4.304 -34.433 1.00 0.00 81 ALA A C 18
ATOM 23827 O O . ALA A 1 81 ? -14.422 -3.860 -33.704 1.00 0.00 81 ALA A O 18
ATOM 23834 N N . LEU A 1 82 ? -12.401 -3.652 -34.672 1.00 0.00 82 LEU A N 18
ATOM 23835 C CA . LEU A 1 82 ? -12.129 -2.348 -34.078 1.00 0.00 82 LEU A CA 18
ATOM 23836 C C . LEU A 1 82 ? -12.995 -1.267 -34.717 1.00 0.00 82 LEU A C 18
ATOM 23837 O O . LEU A 1 82 ? -13.599 -0.451 -34.024 1.00 0.00 82 LEU A O 18
ATOM 23853 N N . GLY A 1 83 ? -13.052 -1.270 -36.046 1.00 0.00 83 GLY A N 18
ATOM 23854 C CA . GLY A 1 83 ? -13.848 -0.287 -36.756 1.00 0.00 83 GLY A CA 18
ATOM 23855 C C . GLY A 1 83 ? -15.261 -0.185 -36.216 1.00 0.00 83 GLY A C 18
ATOM 23856 O O . GLY A 1 83 ? -15.968 -1.188 -36.114 1.00 0.00 83 GLY A O 18
ATOM 23860 N N . ASP A 1 84 ? -15.673 1.029 -35.867 1.00 0.00 84 ASP A N 18
ATOM 23861 C CA . ASP A 1 84 ? -17.010 1.258 -35.333 1.00 0.00 84 ASP A CA 18
ATOM 23862 C C . ASP A 1 84 ? -17.459 2.694 -35.590 1.00 0.00 84 ASP A C 18
ATOM 23863 O O . ASP A 1 84 ? -16.701 3.508 -36.117 1.00 0.00 84 ASP A O 18
ATOM 23872 N N . LYS A 1 85 ? -18.698 2.997 -35.216 1.00 0.00 85 LYS A N 18
ATOM 23873 C CA . LYS A 1 85 ? -19.249 4.333 -35.405 1.00 0.00 85 LYS A CA 18
ATOM 23874 C C . LYS A 1 85 ? -20.612 4.460 -34.732 1.00 0.00 85 LYS A C 18
ATOM 23875 O O . LYS A 1 85 ? -21.410 3.523 -34.744 1.00 0.00 85 LYS A O 18
ATOM 23894 N N . MET A 1 86 ? -20.872 5.624 -34.146 1.00 0.00 86 MET A N 18
ATOM 23895 C CA . MET A 1 86 ? -22.140 5.873 -33.470 1.00 0.00 86 MET A CA 18
ATOM 23896 C C . MET A 1 86 ? -23.220 6.273 -34.471 1.00 0.00 86 MET A C 18
ATOM 23897 O O . MET A 1 86 ? -24.356 5.804 -34.392 1.00 0.00 86 MET A O 18
ATOM 23911 N N . ASP A 1 87 ? -22.858 7.140 -35.410 1.00 0.00 87 ASP A N 18
ATOM 23912 C CA . ASP A 1 87 ? -23.797 7.601 -36.426 1.00 0.00 87 ASP A CA 18
ATOM 23913 C C . ASP A 1 87 ? -23.459 7.004 -37.789 1.00 0.00 87 ASP A C 18
ATOM 23914 O O . ASP A 1 87 ? -22.463 6.294 -37.937 1.00 0.00 87 ASP A O 18
ATOM 23923 N N . GLY A 1 1 ? -9.513 11.105 -65.621 1.00 0.00 1 GLY A N 19
ATOM 23924 C CA . GLY A 1 1 ? -10.278 11.796 -64.600 1.00 0.00 1 GLY A CA 19
ATOM 23925 C C . GLY A 1 1 ? -11.171 10.860 -63.811 1.00 0.00 1 GLY A C 19
ATOM 23926 O O . GLY A 1 1 ? -12.393 10.884 -63.959 1.00 0.00 1 GLY A O 19
ATOM 23930 N N . SER A 1 2 ? -10.560 10.030 -62.970 1.00 0.00 2 SER A N 19
ATOM 23931 C CA . SER A 1 2 ? -11.308 9.077 -62.159 1.00 0.00 2 SER A CA 19
ATOM 23932 C C . SER A 1 2 ? -12.088 9.793 -61.060 1.00 0.00 2 SER A C 19
ATOM 23933 O O . SER A 1 2 ? -11.992 11.011 -60.908 1.00 0.00 2 SER A O 19
ATOM 23941 N N . SER A 1 3 ? -12.862 9.027 -60.297 1.00 0.00 3 SER A N 19
ATOM 23942 C CA . SER A 1 3 ? -13.662 9.588 -59.215 1.00 0.00 3 SER A CA 19
ATOM 23943 C C . SER A 1 3 ? -13.407 8.842 -57.908 1.00 0.00 3 SER A C 19
ATOM 23944 O O . SER A 1 3 ? -12.934 9.422 -56.932 1.00 0.00 3 SER A O 19
ATOM 23952 N N . GLY A 1 4 ? -13.725 7.551 -57.899 1.00 0.00 4 GLY A N 19
ATOM 23953 C CA . GLY A 1 4 ? -13.524 6.746 -56.708 1.00 0.00 4 GLY A CA 19
ATOM 23954 C C . GLY A 1 4 ? -14.648 6.905 -55.704 1.00 0.00 4 GLY A C 19
ATOM 23955 O O . GLY A 1 4 ? -15.492 7.790 -55.842 1.00 0.00 4 GLY A O 19
ATOM 23959 N N . SER A 1 5 ? -14.662 6.043 -54.692 1.00 0.00 5 SER A N 19
ATOM 23960 C CA . SER A 1 5 ? -15.695 6.088 -53.664 1.00 0.00 5 SER A CA 19
ATOM 23961 C C . SER A 1 5 ? -15.342 7.104 -52.583 1.00 0.00 5 SER A C 19
ATOM 23962 O O . SER A 1 5 ? -14.255 7.683 -52.590 1.00 0.00 5 SER A O 19
ATOM 23970 N N . SER A 1 6 ? -16.268 7.316 -51.654 1.00 0.00 6 SER A N 19
ATOM 23971 C CA . SER A 1 6 ? -16.058 8.265 -50.567 1.00 0.00 6 SER A CA 19
ATOM 23972 C C . SER A 1 6 ? -16.612 7.720 -49.254 1.00 0.00 6 SER A C 19
ATOM 23973 O O . SER A 1 6 ? -17.801 7.422 -49.146 1.00 0.00 6 SER A O 19
ATOM 23981 N N . GLY A 1 7 ? -15.740 7.592 -48.258 1.00 0.00 7 GLY A N 19
ATOM 23982 C CA . GLY A 1 7 ? -16.160 7.083 -46.966 1.00 0.00 7 GLY A CA 19
ATOM 23983 C C . GLY A 1 7 ? -15.912 8.072 -45.844 1.00 0.00 7 GLY A C 19
ATOM 23984 O O . GLY A 1 7 ? -14.764 8.359 -45.504 1.00 0.00 7 GLY A O 19
ATOM 23988 N N . MET A 1 8 ? -16.989 8.596 -45.270 1.00 0.00 8 MET A N 19
ATOM 23989 C CA . MET A 1 8 ? -16.882 9.560 -44.180 1.00 0.00 8 MET A CA 19
ATOM 23990 C C . MET A 1 8 ? -16.313 8.902 -42.927 1.00 0.00 8 MET A C 19
ATOM 23991 O O . MET A 1 8 ? -15.419 9.446 -42.281 1.00 0.00 8 MET A O 19
ATOM 24005 N N . ASN A 1 9 ? -16.838 7.728 -42.589 1.00 0.00 9 ASN A N 19
ATOM 24006 C CA . ASN A 1 9 ? -16.382 6.997 -41.413 1.00 0.00 9 ASN A CA 19
ATOM 24007 C C . ASN A 1 9 ? -15.953 5.582 -41.785 1.00 0.00 9 ASN A C 19
ATOM 24008 O O . ASN A 1 9 ? -14.810 5.187 -41.550 1.00 0.00 9 ASN A O 19
ATOM 24019 N N . ILE A 1 10 ? -16.875 4.823 -42.366 1.00 0.00 10 ILE A N 19
ATOM 24020 C CA . ILE A 1 10 ? -16.591 3.452 -42.772 1.00 0.00 10 ILE A CA 19
ATOM 24021 C C . ILE A 1 10 ? -15.648 2.771 -41.786 1.00 0.00 10 ILE A C 19
ATOM 24022 O O . ILE A 1 10 ? -14.658 2.155 -42.183 1.00 0.00 10 ILE A O 19
ATOM 24038 N N . ARG A 1 11 ? -15.962 2.885 -40.500 1.00 0.00 11 ARG A N 19
ATOM 24039 C CA . ARG A 1 11 ? -15.142 2.279 -39.457 1.00 0.00 11 ARG A CA 19
ATOM 24040 C C . ARG A 1 11 ? -15.886 1.135 -38.776 1.00 0.00 11 ARG A C 19
ATOM 24041 O O . ARG A 1 11 ? -16.630 1.347 -37.819 1.00 0.00 11 ARG A O 19
ATOM 24062 N N . MET A 1 12 ? -15.681 -0.079 -39.278 1.00 0.00 12 MET A N 19
ATOM 24063 C CA . MET A 1 12 ? -16.332 -1.257 -38.717 1.00 0.00 12 MET A CA 19
ATOM 24064 C C . MET A 1 12 ? -15.371 -2.036 -37.824 1.00 0.00 12 MET A C 19
ATOM 24065 O O . MET A 1 12 ? -14.177 -2.122 -38.107 1.00 0.00 12 MET A O 19
ATOM 24079 N N . GLY A 1 13 ? -15.901 -2.603 -36.745 1.00 0.00 13 GLY A N 19
ATOM 24080 C CA . GLY A 1 13 ? -15.076 -3.367 -35.827 1.00 0.00 13 GLY A CA 19
ATOM 24081 C C . GLY A 1 13 ? -15.864 -3.905 -34.649 1.00 0.00 13 GLY A C 19
ATOM 24082 O O . GLY A 1 13 ? -16.278 -3.147 -33.771 1.00 0.00 13 GLY A O 19
ATOM 24086 N N . THR A 1 14 ? -16.075 -5.217 -34.629 1.00 0.00 14 THR A N 19
ATOM 24087 C CA . THR A 1 14 ? -16.821 -5.855 -33.551 1.00 0.00 14 THR A CA 19
ATOM 24088 C C . THR A 1 14 ? -16.060 -7.051 -32.989 1.00 0.00 14 THR A C 19
ATOM 24089 O O . THR A 1 14 ? -16.095 -8.144 -33.555 1.00 0.00 14 THR A O 19
ATOM 24100 N N . LYS A 1 15 ? -15.374 -6.837 -31.872 1.00 0.00 15 LYS A N 19
ATOM 24101 C CA . LYS A 1 15 ? -14.606 -7.898 -31.230 1.00 0.00 15 LYS A CA 19
ATOM 24102 C C . LYS A 1 15 ? -15.502 -8.763 -30.351 1.00 0.00 15 LYS A C 19
ATOM 24103 O O . LYS A 1 15 ? -16.660 -8.425 -30.105 1.00 0.00 15 LYS A O 19
ATOM 24122 N N . GLY A 1 16 ? -14.959 -9.881 -29.878 1.00 0.00 16 GLY A N 19
ATOM 24123 C CA . GLY A 1 16 ? -15.724 -10.776 -29.029 1.00 0.00 16 GLY A CA 19
ATOM 24124 C C . GLY A 1 16 ? -15.373 -10.625 -27.562 1.00 0.00 16 GLY A C 19
ATOM 24125 O O . GLY A 1 16 ? -15.391 -9.519 -27.022 1.00 0.00 16 GLY A O 19
ATOM 24129 N N . LYS A 1 17 ? -15.055 -11.741 -26.914 1.00 0.00 17 LYS A N 19
ATOM 24130 C CA . LYS A 1 17 ? -14.698 -11.730 -25.501 1.00 0.00 17 LYS A CA 19
ATOM 24131 C C . LYS A 1 17 ? -13.716 -12.851 -25.178 1.00 0.00 17 LYS A C 19
ATOM 24132 O O . LYS A 1 17 ? -13.388 -13.668 -26.039 1.00 0.00 17 LYS A O 19
ATOM 24151 N N . ARG A 1 18 ? -13.250 -12.883 -23.934 1.00 0.00 18 ARG A N 19
ATOM 24152 C CA . ARG A 1 18 ? -12.305 -13.905 -23.499 1.00 0.00 18 ARG A CA 19
ATOM 24153 C C . ARG A 1 18 ? -12.656 -14.411 -22.103 1.00 0.00 18 ARG A C 19
ATOM 24154 O O . ARG A 1 18 ? -13.212 -13.688 -21.275 1.00 0.00 18 ARG A O 19
ATOM 24175 N N . PRO A 1 19 ? -12.324 -15.682 -21.833 1.00 0.00 19 PRO A N 19
ATOM 24176 C CA . PRO A 1 19 ? -12.595 -16.313 -20.538 1.00 0.00 19 PRO A CA 19
ATOM 24177 C C . PRO A 1 19 ? -11.722 -15.747 -19.423 1.00 0.00 19 PRO A C 19
ATOM 24178 O O . PRO A 1 19 ? -10.888 -14.871 -19.658 1.00 0.00 19 PRO A O 19
ATOM 24189 N N . LEU A 1 20 ? -11.919 -16.251 -18.210 1.00 0.00 20 LEU A N 19
ATOM 24190 C CA . LEU A 1 20 ? -11.149 -15.795 -17.058 1.00 0.00 20 LEU A CA 19
ATOM 24191 C C . LEU A 1 20 ? -9.662 -15.727 -17.389 1.00 0.00 20 LEU A C 19
ATOM 24192 O O . LEU A 1 20 ? -9.190 -16.394 -18.311 1.00 0.00 20 LEU A O 19
ATOM 24208 N N . ARG A 1 21 ? -8.928 -14.920 -16.631 1.00 0.00 21 ARG A N 19
ATOM 24209 C CA . ARG A 1 21 ? -7.494 -14.766 -16.844 1.00 0.00 21 ARG A CA 19
ATOM 24210 C C . ARG A 1 21 ? -6.852 -13.999 -15.691 1.00 0.00 21 ARG A C 19
ATOM 24211 O O . ARG A 1 21 ? -7.242 -12.871 -15.390 1.00 0.00 21 ARG A O 19
ATOM 24232 N N . SER A 1 22 ? -5.867 -14.619 -15.050 1.00 0.00 22 SER A N 19
ATOM 24233 C CA . SER A 1 22 ? -5.174 -13.997 -13.927 1.00 0.00 22 SER A CA 19
ATOM 24234 C C . SER A 1 22 ? -5.036 -12.493 -14.141 1.00 0.00 22 SER A C 19
ATOM 24235 O O . SER A 1 22 ? -4.713 -12.037 -15.238 1.00 0.00 22 SER A O 19
ATOM 24243 N N . LEU A 1 23 ? -5.284 -11.727 -13.084 1.00 0.00 23 LEU A N 19
ATOM 24244 C CA . LEU A 1 23 ? -5.187 -10.273 -13.154 1.00 0.00 23 LEU A CA 19
ATOM 24245 C C . LEU A 1 23 ? -3.761 -9.836 -13.475 1.00 0.00 23 LEU A C 19
ATOM 24246 O O . LEU A 1 23 ? -2.883 -10.668 -13.707 1.00 0.00 23 LEU A O 19
ATOM 24262 N N . THR A 1 24 ? -3.537 -8.526 -13.484 1.00 0.00 24 THR A N 19
ATOM 24263 C CA . THR A 1 24 ? -2.218 -7.979 -13.775 1.00 0.00 24 THR A CA 19
ATOM 24264 C C . THR A 1 24 ? -1.763 -7.026 -12.676 1.00 0.00 24 THR A C 19
ATOM 24265 O O . THR A 1 24 ? -2.570 -6.368 -12.018 1.00 0.00 24 THR A O 19
ATOM 24276 N N . PRO A 1 25 ? -0.440 -6.947 -12.469 1.00 0.00 25 PRO A N 19
ATOM 24277 C CA . PRO A 1 25 ? 0.151 -6.075 -11.450 1.00 0.00 25 PRO A CA 19
ATOM 24278 C C . PRO A 1 25 ? 0.020 -4.598 -11.803 1.00 0.00 25 PRO A C 19
ATOM 24279 O O . PRO A 1 25 ? -0.026 -3.740 -10.921 1.00 0.00 25 PRO A O 19
ATOM 24290 N N . ARG A 1 26 ? -0.042 -4.307 -13.099 1.00 0.00 26 ARG A N 19
ATOM 24291 C CA . ARG A 1 26 ? -0.168 -2.932 -13.568 1.00 0.00 26 ARG A CA 19
ATOM 24292 C C . ARG A 1 26 ? -1.569 -2.392 -13.298 1.00 0.00 26 ARG A C 19
ATOM 24293 O O . ARG A 1 26 ? -1.735 -1.233 -12.916 1.00 0.00 26 ARG A O 19
ATOM 24314 N N . ASP A 1 27 ? -2.573 -3.238 -13.498 1.00 0.00 27 ASP A N 19
ATOM 24315 C CA . ASP A 1 27 ? -3.959 -2.846 -13.275 1.00 0.00 27 ASP A CA 19
ATOM 24316 C C . ASP A 1 27 ? -4.122 -2.172 -11.916 1.00 0.00 27 ASP A C 19
ATOM 24317 O O . ASP A 1 27 ? -4.939 -1.265 -11.754 1.00 0.00 27 ASP A O 19
ATOM 24326 N N . LYS A 1 28 ? -3.339 -2.622 -10.941 1.00 0.00 28 LYS A N 19
ATOM 24327 C CA . LYS A 1 28 ? -3.395 -2.063 -9.596 1.00 0.00 28 LYS A CA 19
ATOM 24328 C C . LYS A 1 28 ? -2.776 -0.669 -9.559 1.00 0.00 28 LYS A C 19
ATOM 24329 O O . LYS A 1 28 ? -3.405 0.287 -9.106 1.00 0.00 28 LYS A O 19
ATOM 24348 N N . ILE A 1 29 ? -1.541 -0.563 -10.038 1.00 0.00 29 ILE A N 19
ATOM 24349 C CA . ILE A 1 29 ? -0.839 0.715 -10.062 1.00 0.00 29 ILE A CA 19
ATOM 24350 C C . ILE A 1 29 ? -1.745 1.830 -10.572 1.00 0.00 29 ILE A C 19
ATOM 24351 O O . ILE A 1 29 ? -1.594 2.991 -10.190 1.00 0.00 29 ILE A O 19
ATOM 24367 N N . HIS A 1 30 ? -2.688 1.470 -11.438 1.00 0.00 30 HIS A N 19
ATOM 24368 C CA . HIS A 1 30 ? -3.621 2.441 -11.999 1.00 0.00 30 HIS A CA 19
ATOM 24369 C C . HIS A 1 30 ? -4.318 3.227 -10.893 1.00 0.00 30 HIS A C 19
ATOM 24370 O O . HIS A 1 30 ? -4.177 4.447 -10.801 1.00 0.00 30 HIS A O 19
ATOM 24385 N N . ALA A 1 31 ? -5.070 2.521 -10.055 1.00 0.00 31 ALA A N 19
ATOM 24386 C CA . ALA A 1 31 ? -5.788 3.153 -8.955 1.00 0.00 31 ALA A CA 19
ATOM 24387 C C . ALA A 1 31 ? -4.821 3.791 -7.963 1.00 0.00 31 ALA A C 19
ATOM 24388 O O . ALA A 1 31 ? -4.998 4.941 -7.561 1.00 0.00 31 ALA A O 19
ATOM 24395 N N . ILE A 1 32 ? -3.799 3.037 -7.572 1.00 0.00 32 ILE A N 19
ATOM 24396 C CA . ILE A 1 32 ? -2.804 3.530 -6.628 1.00 0.00 32 ILE A CA 19
ATOM 24397 C C . ILE A 1 32 ? -2.567 5.025 -6.809 1.00 0.00 32 ILE A C 19
ATOM 24398 O O . ILE A 1 32 ? -2.596 5.789 -5.845 1.00 0.00 32 ILE A O 19
ATOM 24414 N N . GLN A 1 33 ? -2.334 5.436 -8.052 1.00 0.00 33 GLN A N 19
ATOM 24415 C CA . GLN A 1 33 ? -2.094 6.841 -8.359 1.00 0.00 33 GLN A CA 19
ATOM 24416 C C . GLN A 1 33 ? -3.366 7.663 -8.179 1.00 0.00 33 GLN A C 19
ATOM 24417 O O . GLN A 1 33 ? -3.369 8.674 -7.478 1.00 0.00 33 GLN A O 19
ATOM 24431 N N . ARG A 1 34 ? -4.445 7.222 -8.818 1.00 0.00 34 ARG A N 19
ATOM 24432 C CA . ARG A 1 34 ? -5.723 7.918 -8.730 1.00 0.00 34 ARG A CA 19
ATOM 24433 C C . ARG A 1 34 ? -5.941 8.477 -7.327 1.00 0.00 34 ARG A C 19
ATOM 24434 O O . ARG A 1 34 ? -6.560 9.528 -7.156 1.00 0.00 34 ARG A O 19
ATOM 24455 N N . ILE A 1 35 ? -5.431 7.767 -6.326 1.00 0.00 35 ILE A N 19
ATOM 24456 C CA . ILE A 1 35 ? -5.570 8.192 -4.939 1.00 0.00 35 ILE A CA 19
ATOM 24457 C C . ILE A 1 35 ? -4.702 9.412 -4.649 1.00 0.00 35 ILE A C 19
ATOM 24458 O O . ILE A 1 35 ? -5.201 10.460 -4.238 1.00 0.00 35 ILE A O 19
ATOM 24474 N N . HIS A 1 36 ? -3.398 9.269 -4.867 1.00 0.00 36 HIS A N 19
ATOM 24475 C CA . HIS A 1 36 ? -2.459 10.360 -4.631 1.00 0.00 36 HIS A CA 19
ATOM 24476 C C . HIS A 1 36 ? -2.813 11.575 -5.483 1.00 0.00 36 HIS A C 19
ATOM 24477 O O . HIS A 1 36 ? -2.556 12.714 -5.094 1.00 0.00 36 HIS A O 19
ATOM 24492 N N . ASP A 1 37 ? -3.401 11.323 -6.648 1.00 0.00 37 ASP A N 19
ATOM 24493 C CA . ASP A 1 37 ? -3.789 12.396 -7.555 1.00 0.00 37 ASP A CA 19
ATOM 24494 C C . ASP A 1 37 ? -4.669 13.419 -6.843 1.00 0.00 37 ASP A C 19
ATOM 24495 O O . ASP A 1 37 ? -4.399 14.618 -6.881 1.00 0.00 37 ASP A O 19
ATOM 24504 N N . GLY A 1 38 ? -5.724 12.935 -6.194 1.00 0.00 38 GLY A N 19
ATOM 24505 C CA . GLY A 1 38 ? -6.629 13.820 -5.484 1.00 0.00 38 GLY A CA 19
ATOM 24506 C C . GLY A 1 38 ? -7.868 13.104 -4.985 1.00 0.00 38 GLY A C 19
ATOM 24507 O O . GLY A 1 38 ? -8.497 13.538 -4.021 1.00 0.00 38 GLY A O 19
ATOM 24511 N N . GLU A 1 39 ? -8.221 12.005 -5.645 1.00 0.00 39 GLU A N 19
ATOM 24512 C CA . GLU A 1 39 ? -9.395 11.230 -5.263 1.00 0.00 39 GLU A CA 19
ATOM 24513 C C . GLU A 1 39 ? -9.223 10.631 -3.870 1.00 0.00 39 GLU A C 19
ATOM 24514 O O . GLU A 1 39 ? -8.120 10.610 -3.324 1.00 0.00 39 GLU A O 19
ATOM 24526 N N . SER A 1 40 ? -10.321 10.145 -3.301 1.00 0.00 40 SER A N 19
ATOM 24527 C CA . SER A 1 40 ? -10.294 9.550 -1.970 1.00 0.00 40 SER A CA 19
ATOM 24528 C C . SER A 1 40 ? -10.231 8.028 -2.057 1.00 0.00 40 SER A C 19
ATOM 24529 O O . SER A 1 40 ? -10.933 7.410 -2.859 1.00 0.00 40 SER A O 19
ATOM 24537 N N . LYS A 1 41 ? -9.386 7.428 -1.226 1.00 0.00 41 LYS A N 19
ATOM 24538 C CA . LYS A 1 41 ? -9.230 5.979 -1.206 1.00 0.00 41 LYS A CA 19
ATOM 24539 C C . LYS A 1 41 ? -10.561 5.285 -1.478 1.00 0.00 41 LYS A C 19
ATOM 24540 O O . LYS A 1 41 ? -10.623 4.317 -2.235 1.00 0.00 41 LYS A O 19
ATOM 24559 N N . ALA A 1 42 ? -11.623 5.787 -0.857 1.00 0.00 42 ALA A N 19
ATOM 24560 C CA . ALA A 1 42 ? -12.953 5.218 -1.036 1.00 0.00 42 ALA A CA 19
ATOM 24561 C C . ALA A 1 42 ? -13.374 5.255 -2.501 1.00 0.00 42 ALA A C 19
ATOM 24562 O O . ALA A 1 42 ? -13.547 4.213 -3.134 1.00 0.00 42 ALA A O 19
ATOM 24569 N N . SER A 1 43 ? -13.537 6.461 -3.035 1.00 0.00 43 SER A N 19
ATOM 24570 C CA . SER A 1 43 ? -13.942 6.634 -4.425 1.00 0.00 43 SER A CA 19
ATOM 24571 C C . SER A 1 43 ? -13.134 5.722 -5.344 1.00 0.00 43 SER A C 19
ATOM 24572 O O . SER A 1 43 ? -13.691 5.023 -6.190 1.00 0.00 43 SER A O 19
ATOM 24580 N N . VAL A 1 44 ? -11.816 5.735 -5.170 1.00 0.00 44 VAL A N 19
ATOM 24581 C CA . VAL A 1 44 ? -10.929 4.910 -5.981 1.00 0.00 44 VAL A CA 19
ATOM 24582 C C . VAL A 1 44 ? -11.301 3.435 -5.875 1.00 0.00 44 VAL A C 19
ATOM 24583 O O . VAL A 1 44 ? -11.274 2.705 -6.865 1.00 0.00 44 VAL A O 19
ATOM 24596 N N . ALA A 1 45 ? -11.649 3.004 -4.667 1.00 0.00 45 ALA A N 19
ATOM 24597 C CA . ALA A 1 45 ? -12.030 1.617 -4.431 1.00 0.00 45 ALA A CA 19
ATOM 24598 C C . ALA A 1 45 ? -13.240 1.228 -5.274 1.00 0.00 45 ALA A C 19
ATOM 24599 O O . ALA A 1 45 ? -13.191 0.266 -6.040 1.00 0.00 45 ALA A O 19
ATOM 24606 N N . ARG A 1 46 ? -14.324 1.982 -5.126 1.00 0.00 46 ARG A N 19
ATOM 24607 C CA . ARG A 1 46 ? -15.548 1.715 -5.873 1.00 0.00 46 ARG A CA 19
ATOM 24608 C C . ARG A 1 46 ? -15.295 1.792 -7.376 1.00 0.00 46 ARG A C 19
ATOM 24609 O O . ARG A 1 46 ? -15.727 0.922 -8.133 1.00 0.00 46 ARG A O 19
ATOM 24630 N N . ASP A 1 47 ? -14.594 2.837 -7.800 1.00 0.00 47 ASP A N 19
ATOM 24631 C CA . ASP A 1 47 ? -14.283 3.027 -9.212 1.00 0.00 47 ASP A CA 19
ATOM 24632 C C . ASP A 1 47 ? -13.912 1.702 -9.870 1.00 0.00 47 ASP A C 19
ATOM 24633 O O . ASP A 1 47 ? -14.420 1.366 -10.940 1.00 0.00 47 ASP A O 19
ATOM 24642 N N . ILE A 1 48 ? -13.024 0.954 -9.224 1.00 0.00 48 ILE A N 19
ATOM 24643 C CA . ILE A 1 48 ? -12.586 -0.334 -9.747 1.00 0.00 48 ILE A CA 19
ATOM 24644 C C . ILE A 1 48 ? -13.507 -1.458 -9.283 1.00 0.00 48 ILE A C 19
ATOM 24645 O O . ILE A 1 48 ? -13.610 -2.497 -9.932 1.00 0.00 48 ILE A O 19
ATOM 24661 N N . GLY A 1 49 ? -14.176 -1.239 -8.155 1.00 0.00 49 GLY A N 19
ATOM 24662 C CA . GLY A 1 49 ? -15.081 -2.242 -7.624 1.00 0.00 49 GLY A CA 19
ATOM 24663 C C . GLY A 1 49 ? -14.417 -3.137 -6.597 1.00 0.00 49 GLY A C 19
ATOM 24664 O O . GLY A 1 49 ? -14.403 -4.359 -6.745 1.00 0.00 49 GLY A O 19
ATOM 24668 N N . VAL A 1 50 ? -13.862 -2.529 -5.553 1.00 0.00 50 VAL A N 19
ATOM 24669 C CA . VAL A 1 50 ? -13.192 -3.279 -4.498 1.00 0.00 50 VAL A CA 19
ATOM 24670 C C . VAL A 1 50 ? -13.383 -2.610 -3.142 1.00 0.00 50 VAL A C 19
ATOM 24671 O O . VAL A 1 50 ? -13.504 -1.389 -3.035 1.00 0.00 50 VAL A O 19
ATOM 24684 N N . PRO A 1 51 ? -13.411 -3.426 -2.078 1.00 0.00 51 PRO A N 19
ATOM 24685 C CA . PRO A 1 51 ? -13.585 -2.935 -0.707 1.00 0.00 51 PRO A CA 19
ATOM 24686 C C . PRO A 1 51 ? -12.368 -2.165 -0.208 1.00 0.00 51 PRO A C 19
ATOM 24687 O O . PRO A 1 51 ? -11.241 -2.655 -0.277 1.00 0.00 51 PRO A O 19
ATOM 24698 N N . GLU A 1 52 ? -12.603 -0.957 0.296 1.00 0.00 52 GLU A N 19
ATOM 24699 C CA . GLU A 1 52 ? -11.524 -0.120 0.806 1.00 0.00 52 GLU A CA 19
ATOM 24700 C C . GLU A 1 52 ? -10.461 -0.966 1.502 1.00 0.00 52 GLU A C 19
ATOM 24701 O O . GLU A 1 52 ? -9.264 -0.776 1.290 1.00 0.00 52 GLU A O 19
ATOM 24713 N N . SER A 1 53 ? -10.909 -1.901 2.335 1.00 0.00 53 SER A N 19
ATOM 24714 C CA . SER A 1 53 ? -9.999 -2.774 3.066 1.00 0.00 53 SER A CA 19
ATOM 24715 C C . SER A 1 53 ? -8.905 -3.310 2.147 1.00 0.00 53 SER A C 19
ATOM 24716 O O . SER A 1 53 ? -7.720 -3.048 2.352 1.00 0.00 53 SER A O 19
ATOM 24724 N N . THR A 1 54 ? -9.313 -4.065 1.131 1.00 0.00 54 THR A N 19
ATOM 24725 C CA . THR A 1 54 ? -8.370 -4.640 0.180 1.00 0.00 54 THR A CA 19
ATOM 24726 C C . THR A 1 54 ? -7.529 -3.556 -0.485 1.00 0.00 54 THR A C 19
ATOM 24727 O O . THR A 1 54 ? -6.300 -3.635 -0.507 1.00 0.00 54 THR A O 19
ATOM 24738 N N . LEU A 1 55 ? -8.197 -2.544 -1.026 1.00 0.00 55 LEU A N 19
ATOM 24739 C CA . LEU A 1 55 ? -7.511 -1.442 -1.691 1.00 0.00 55 LEU A CA 19
ATOM 24740 C C . LEU A 1 55 ? -6.277 -1.014 -0.903 1.00 0.00 55 LEU A C 19
ATOM 24741 O O . LEU A 1 55 ? -5.149 -1.138 -1.381 1.00 0.00 55 LEU A O 19
ATOM 24757 N N . ARG A 1 56 ? -6.499 -0.512 0.307 1.00 0.00 56 ARG A N 19
ATOM 24758 C CA . ARG A 1 56 ? -5.404 -0.067 1.162 1.00 0.00 56 ARG A CA 19
ATOM 24759 C C . ARG A 1 56 ? -4.204 -1.000 1.038 1.00 0.00 56 ARG A C 19
ATOM 24760 O O . ARG A 1 56 ? -3.068 -0.551 0.889 1.00 0.00 56 ARG A O 19
ATOM 24781 N N . GLY A 1 57 ? -4.463 -2.303 1.101 1.00 0.00 57 GLY A N 19
ATOM 24782 C CA . GLY A 1 57 ? -3.394 -3.278 0.995 1.00 0.00 57 GLY A CA 19
ATOM 24783 C C . GLY A 1 57 ? -2.366 -2.900 -0.052 1.00 0.00 57 GLY A C 19
ATOM 24784 O O . GLY A 1 57 ? -1.211 -2.624 0.275 1.00 0.00 57 GLY A O 19
ATOM 24788 N N . TRP A 1 58 ? -2.784 -2.887 -1.312 1.00 0.00 58 TRP A N 19
ATOM 24789 C CA . TRP A 1 58 ? -1.889 -2.541 -2.411 1.00 0.00 58 TRP A CA 19
ATOM 24790 C C . TRP A 1 58 ? -0.987 -1.372 -2.030 1.00 0.00 58 TRP A C 19
ATOM 24791 O O . TRP A 1 58 ? 0.238 -1.504 -2.006 1.00 0.00 58 TRP A O 19
ATOM 24812 N N . CYS A 1 59 ? -1.598 -0.231 -1.733 1.00 0.00 59 CYS A N 19
ATOM 24813 C CA . CYS A 1 59 ? -0.848 0.961 -1.354 1.00 0.00 59 CYS A CA 19
ATOM 24814 C C . CYS A 1 59 ? 0.347 0.597 -0.480 1.00 0.00 59 CYS A C 19
ATOM 24815 O O . CYS A 1 59 ? 1.427 1.174 -0.613 1.00 0.00 59 CYS A O 19
ATOM 24823 N N . LYS A 1 60 ? 0.147 -0.362 0.417 1.00 0.00 60 LYS A N 19
ATOM 24824 C CA . LYS A 1 60 ? 1.207 -0.804 1.315 1.00 0.00 60 LYS A CA 19
ATOM 24825 C C . LYS A 1 60 ? 2.387 -1.367 0.529 1.00 0.00 60 LYS A C 19
ATOM 24826 O O . LYS A 1 60 ? 3.512 -0.885 0.651 1.00 0.00 60 LYS A O 19
ATOM 24845 N N . ASN A 1 61 ? 2.121 -2.388 -0.279 1.00 0.00 61 ASN A N 19
ATOM 24846 C CA . ASN A 1 61 ? 3.161 -3.015 -1.087 1.00 0.00 61 ASN A CA 19
ATOM 24847 C C . ASN A 1 61 ? 3.408 -2.222 -2.366 1.00 0.00 61 ASN A C 19
ATOM 24848 O O . ASN A 1 61 ? 4.144 -2.663 -3.249 1.00 0.00 61 ASN A O 19
ATOM 24859 N N . GLU A 1 62 ? 2.788 -1.050 -2.459 1.00 0.00 62 GLU A N 19
ATOM 24860 C CA . GLU A 1 62 ? 2.941 -0.196 -3.631 1.00 0.00 62 GLU A CA 19
ATOM 24861 C C . GLU A 1 62 ? 4.396 -0.160 -4.092 1.00 0.00 62 GLU A C 19
ATOM 24862 O O . GLU A 1 62 ? 4.680 -0.201 -5.289 1.00 0.00 62 GLU A O 19
ATOM 24874 N N . ASP A 1 63 ? 5.312 -0.082 -3.133 1.00 0.00 63 ASP A N 19
ATOM 24875 C CA . ASP A 1 63 ? 6.737 -0.040 -3.439 1.00 0.00 63 ASP A CA 19
ATOM 24876 C C . ASP A 1 63 ? 7.092 -1.061 -4.515 1.00 0.00 63 ASP A C 19
ATOM 24877 O O . ASP A 1 63 ? 7.569 -0.703 -5.592 1.00 0.00 63 ASP A O 19
ATOM 24886 N N . LYS A 1 64 ? 6.857 -2.334 -4.216 1.00 0.00 64 LYS A N 19
ATOM 24887 C CA . LYS A 1 64 ? 7.151 -3.408 -5.157 1.00 0.00 64 LYS A CA 19
ATOM 24888 C C . LYS A 1 64 ? 6.262 -3.308 -6.392 1.00 0.00 64 LYS A C 19
ATOM 24889 O O . LYS A 1 64 ? 6.747 -3.342 -7.524 1.00 0.00 64 LYS A O 19
ATOM 24908 N N . LEU A 1 65 ? 4.958 -3.185 -6.168 1.00 0.00 65 LEU A N 19
ATOM 24909 C CA . LEU A 1 65 ? 4.001 -3.078 -7.263 1.00 0.00 65 LEU A CA 19
ATOM 24910 C C . LEU A 1 65 ? 4.537 -2.176 -8.370 1.00 0.00 65 LEU A C 19
ATOM 24911 O O . LEU A 1 65 ? 4.537 -2.549 -9.543 1.00 0.00 65 LEU A O 19
ATOM 24927 N N . ARG A 1 66 ? 4.995 -0.988 -7.988 1.00 0.00 66 ARG A N 19
ATOM 24928 C CA . ARG A 1 66 ? 5.536 -0.033 -8.948 1.00 0.00 66 ARG A CA 19
ATOM 24929 C C . ARG A 1 66 ? 6.554 -0.703 -9.867 1.00 0.00 66 ARG A C 19
ATOM 24930 O O . ARG A 1 66 ? 6.628 -0.396 -11.057 1.00 0.00 66 ARG A O 19
ATOM 24951 N N . PHE A 1 67 ? 7.337 -1.618 -9.306 1.00 0.00 67 PHE A N 19
ATOM 24952 C CA . PHE A 1 67 ? 8.351 -2.330 -10.074 1.00 0.00 67 PHE A CA 19
ATOM 24953 C C . PHE A 1 67 ? 7.817 -3.670 -10.572 1.00 0.00 67 PHE A C 19
ATOM 24954 O O . PHE A 1 67 ? 8.387 -4.281 -11.475 1.00 0.00 67 PHE A O 19
ATOM 24971 N N . MET A 1 68 ? 6.718 -4.120 -9.975 1.00 0.00 68 MET A N 19
ATOM 24972 C CA . MET A 1 68 ? 6.105 -5.387 -10.357 1.00 0.00 68 MET A CA 19
ATOM 24973 C C . MET A 1 68 ? 5.769 -5.401 -11.845 1.00 0.00 68 MET A C 19
ATOM 24974 O O . MET A 1 68 ? 5.964 -6.408 -12.525 1.00 0.00 68 MET A O 19
ATOM 24988 N N . SER A 1 69 ? 5.264 -4.277 -12.344 1.00 0.00 69 SER A N 19
ATOM 24989 C CA . SER A 1 69 ? 4.897 -4.163 -13.750 1.00 0.00 69 SER A CA 19
ATOM 24990 C C . SER A 1 69 ? 6.129 -3.910 -14.614 1.00 0.00 69 SER A C 19
ATOM 24991 O O . SER A 1 69 ? 6.276 -4.490 -15.690 1.00 0.00 69 SER A O 19
ATOM 24999 N N . ARG A 1 70 ? 7.012 -3.040 -14.135 1.00 0.00 70 ARG A N 19
ATOM 25000 C CA . ARG A 1 70 ? 8.231 -2.708 -14.862 1.00 0.00 70 ARG A CA 19
ATOM 25001 C C . ARG A 1 70 ? 8.982 -3.973 -15.269 1.00 0.00 70 ARG A C 19
ATOM 25002 O O . ARG A 1 70 ? 9.421 -4.105 -16.411 1.00 0.00 70 ARG A O 19
ATOM 25023 N N . GLN A 1 71 ? 9.126 -4.898 -14.325 1.00 0.00 71 GLN A N 19
ATOM 25024 C CA . GLN A 1 71 ? 9.826 -6.151 -14.585 1.00 0.00 71 GLN A CA 19
ATOM 25025 C C . GLN A 1 71 ? 9.026 -7.033 -15.538 1.00 0.00 71 GLN A C 19
ATOM 25026 O O . GLN A 1 71 ? 9.525 -7.446 -16.585 1.00 0.00 71 GLN A O 19
ATOM 25040 N N . SER A 1 72 ? 7.782 -7.319 -15.168 1.00 0.00 72 SER A N 19
ATOM 25041 C CA . SER A 1 72 ? 6.913 -8.156 -15.988 1.00 0.00 72 SER A CA 19
ATOM 25042 C C . SER A 1 72 ? 6.280 -7.344 -17.113 1.00 0.00 72 SER A C 19
ATOM 25043 O O . SER A 1 72 ? 5.076 -7.427 -17.352 1.00 0.00 72 SER A O 19
ATOM 25051 N N . ALA A 1 73 ? 7.101 -6.558 -17.801 1.00 0.00 73 ALA A N 19
ATOM 25052 C CA . ALA A 1 73 ? 6.623 -5.731 -18.903 1.00 0.00 73 ALA A CA 19
ATOM 25053 C C . ALA A 1 73 ? 7.178 -6.219 -20.237 1.00 0.00 73 ALA A C 19
ATOM 25054 O O . ALA A 1 73 ? 6.424 -6.589 -21.137 1.00 0.00 73 ALA A O 19
ATOM 25061 N N . THR A 1 74 ? 8.502 -6.218 -20.358 1.00 0.00 74 THR A N 19
ATOM 25062 C CA . THR A 1 74 ? 9.158 -6.659 -21.582 1.00 0.00 74 THR A CA 19
ATOM 25063 C C . THR A 1 74 ? 10.006 -7.901 -21.335 1.00 0.00 74 THR A C 19
ATOM 25064 O O . THR A 1 74 ? 10.735 -7.980 -20.346 1.00 0.00 74 THR A O 19
ATOM 25075 N N . ASP A 1 75 ? 9.908 -8.868 -22.240 1.00 0.00 75 ASP A N 19
ATOM 25076 C CA . ASP A 1 75 ? 10.668 -10.107 -22.121 1.00 0.00 75 ASP A CA 19
ATOM 25077 C C . ASP A 1 75 ? 12.166 -9.837 -22.227 1.00 0.00 75 ASP A C 19
ATOM 25078 O O . ASP A 1 75 ? 12.600 -8.982 -22.997 1.00 0.00 75 ASP A O 19
ATOM 25087 N N . ASN A 1 76 ? 12.951 -10.573 -21.447 1.00 0.00 76 ASN A N 19
ATOM 25088 C CA . ASN A 1 76 ? 14.401 -10.412 -21.452 1.00 0.00 76 ASN A CA 19
ATOM 25089 C C . ASN A 1 76 ? 15.099 -11.769 -21.473 1.00 0.00 76 ASN A C 19
ATOM 25090 O O . ASN A 1 76 ? 14.913 -12.589 -20.573 1.00 0.00 76 ASN A O 19
ATOM 25101 N N . LEU A 1 77 ? 15.903 -11.998 -22.505 1.00 0.00 77 LEU A N 19
ATOM 25102 C CA . LEU A 1 77 ? 16.630 -13.255 -22.643 1.00 0.00 77 LEU A CA 19
ATOM 25103 C C . LEU A 1 77 ? 17.949 -13.209 -21.878 1.00 0.00 77 LEU A C 19
ATOM 25104 O O . LEU A 1 77 ? 18.990 -13.625 -22.389 1.00 0.00 77 LEU A O 19
ATOM 25120 N N . CYS A 1 78 ? 17.898 -12.702 -20.652 1.00 0.00 78 CYS A N 19
ATOM 25121 C CA . CYS A 1 78 ? 19.088 -12.602 -19.815 1.00 0.00 78 CYS A CA 19
ATOM 25122 C C . CYS A 1 78 ? 18.725 -12.707 -18.337 1.00 0.00 78 CYS A C 19
ATOM 25123 O O . CYS A 1 78 ? 18.012 -11.859 -17.802 1.00 0.00 78 CYS A O 19
ATOM 25131 N N . ALA A 1 79 ? 19.218 -13.755 -17.685 1.00 0.00 79 ALA A N 19
ATOM 25132 C CA . ALA A 1 79 ? 18.946 -13.971 -16.269 1.00 0.00 79 ALA A CA 19
ATOM 25133 C C . ALA A 1 79 ? 19.945 -14.949 -15.661 1.00 0.00 79 ALA A C 19
ATOM 25134 O O . ALA A 1 79 ? 19.901 -16.148 -15.939 1.00 0.00 79 ALA A O 19
ATOM 25141 N N . ASP A 1 80 ? 20.843 -14.431 -14.832 1.00 0.00 80 ASP A N 19
ATOM 25142 C CA . ASP A 1 80 ? 21.853 -15.259 -14.184 1.00 0.00 80 ASP A CA 19
ATOM 25143 C C . ASP A 1 80 ? 21.895 -14.992 -12.683 1.00 0.00 80 ASP A C 19
ATOM 25144 O O . ASP A 1 80 ? 21.617 -13.880 -12.233 1.00 0.00 80 ASP A O 19
ATOM 25153 N N . ALA A 1 81 ? 22.242 -16.018 -11.913 1.00 0.00 81 ALA A N 19
ATOM 25154 C CA . ALA A 1 81 ? 22.320 -15.893 -10.463 1.00 0.00 81 ALA A CA 19
ATOM 25155 C C . ALA A 1 81 ? 23.685 -16.335 -9.946 1.00 0.00 81 ALA A C 19
ATOM 25156 O O . ALA A 1 81 ? 23.796 -16.898 -8.857 1.00 0.00 81 ALA A O 19
ATOM 25163 N N . LEU A 1 82 ? 24.723 -16.077 -10.735 1.00 0.00 82 LEU A N 19
ATOM 25164 C CA . LEU A 1 82 ? 26.082 -16.449 -10.358 1.00 0.00 82 LEU A CA 19
ATOM 25165 C C . LEU A 1 82 ? 26.916 -15.213 -10.040 1.00 0.00 82 LEU A C 19
ATOM 25166 O O . LEU A 1 82 ? 26.805 -14.187 -10.709 1.00 0.00 82 LEU A O 19
ATOM 25182 N N . GLY A 1 83 ? 27.755 -15.319 -9.014 1.00 0.00 83 GLY A N 19
ATOM 25183 C CA . GLY A 1 83 ? 28.598 -14.204 -8.626 1.00 0.00 83 GLY A CA 19
ATOM 25184 C C . GLY A 1 83 ? 30.071 -14.485 -8.848 1.00 0.00 83 GLY A C 19
ATOM 25185 O O . GLY A 1 83 ? 30.796 -13.647 -9.384 1.00 0.00 83 GLY A O 19
ATOM 25189 N N . ASP A 1 84 ? 30.515 -15.667 -8.434 1.00 0.00 84 ASP A N 19
ATOM 25190 C CA . ASP A 1 84 ? 31.911 -16.057 -8.590 1.00 0.00 84 ASP A CA 19
ATOM 25191 C C . ASP A 1 84 ? 32.089 -16.967 -9.801 1.00 0.00 84 ASP A C 19
ATOM 25192 O O . ASP A 1 84 ? 31.717 -18.141 -9.770 1.00 0.00 84 ASP A O 19
ATOM 25201 N N . LYS A 1 85 ? 32.660 -16.419 -10.868 1.00 0.00 85 LYS A N 19
ATOM 25202 C CA . LYS A 1 85 ? 32.888 -17.181 -12.091 1.00 0.00 85 LYS A CA 19
ATOM 25203 C C . LYS A 1 85 ? 34.157 -18.020 -11.980 1.00 0.00 85 LYS A C 19
ATOM 25204 O O . LYS A 1 85 ? 35.189 -17.543 -11.508 1.00 0.00 85 LYS A O 19
ATOM 25223 N N . MET A 1 86 ? 34.074 -19.272 -12.419 1.00 0.00 86 MET A N 19
ATOM 25224 C CA . MET A 1 86 ? 35.217 -20.176 -12.371 1.00 0.00 86 MET A CA 19
ATOM 25225 C C . MET A 1 86 ? 36.134 -19.956 -13.570 1.00 0.00 86 MET A C 19
ATOM 25226 O O . MET A 1 86 ? 37.353 -19.870 -13.424 1.00 0.00 86 MET A O 19
ATOM 25240 N N . ASP A 1 87 ? 35.540 -19.868 -14.755 1.00 0.00 87 ASP A N 19
ATOM 25241 C CA . ASP A 1 87 ? 36.303 -19.658 -15.980 1.00 0.00 87 ASP A CA 19
ATOM 25242 C C . ASP A 1 87 ? 36.268 -18.191 -16.397 1.00 0.00 87 ASP A C 19
ATOM 25243 O O . ASP A 1 87 ? 37.202 -17.692 -17.027 1.00 0.00 87 ASP A O 19
ATOM 25252 N N . GLY A 1 1 ? -1.337 -28.751 44.989 1.00 0.00 1 GLY A N 20
ATOM 25253 C CA . GLY A 1 1 ? -0.592 -28.116 43.917 1.00 0.00 1 GLY A CA 20
ATOM 25254 C C . GLY A 1 1 ? -1.493 -27.405 42.927 1.00 0.00 1 GLY A C 20
ATOM 25255 O O . GLY A 1 1 ? -2.671 -27.175 43.203 1.00 0.00 1 GLY A O 20
ATOM 25259 N N . SER A 1 2 ? -0.939 -27.055 41.770 1.00 0.00 2 SER A N 20
ATOM 25260 C CA . SER A 1 2 ? -1.700 -26.362 40.738 1.00 0.00 2 SER A CA 20
ATOM 25261 C C . SER A 1 2 ? -1.087 -26.598 39.361 1.00 0.00 2 SER A C 20
ATOM 25262 O O . SER A 1 2 ? 0.027 -27.109 39.244 1.00 0.00 2 SER A O 20
ATOM 25270 N N . SER A 1 3 ? -1.823 -26.222 38.320 1.00 0.00 3 SER A N 20
ATOM 25271 C CA . SER A 1 3 ? -1.355 -26.395 36.950 1.00 0.00 3 SER A CA 20
ATOM 25272 C C . SER A 1 3 ? -1.566 -25.121 36.138 1.00 0.00 3 SER A C 20
ATOM 25273 O O . SER A 1 3 ? -2.181 -24.166 36.609 1.00 0.00 3 SER A O 20
ATOM 25281 N N . GLY A 1 4 ? -1.049 -25.115 34.912 1.00 0.00 4 GLY A N 20
ATOM 25282 C CA . GLY A 1 4 ? -1.191 -23.954 34.053 1.00 0.00 4 GLY A CA 20
ATOM 25283 C C . GLY A 1 4 ? -1.271 -24.325 32.586 1.00 0.00 4 GLY A C 20
ATOM 25284 O O . GLY A 1 4 ? -1.706 -25.423 32.239 1.00 0.00 4 GLY A O 20
ATOM 25288 N N . SER A 1 5 ? -0.852 -23.407 31.721 1.00 0.00 5 SER A N 20
ATOM 25289 C CA . SER A 1 5 ? -0.884 -23.641 30.282 1.00 0.00 5 SER A CA 20
ATOM 25290 C C . SER A 1 5 ? 0.050 -22.678 29.555 1.00 0.00 5 SER A C 20
ATOM 25291 O O . SER A 1 5 ? 0.355 -21.596 30.054 1.00 0.00 5 SER A O 20
ATOM 25299 N N . SER A 1 6 ? 0.500 -23.082 28.371 1.00 0.00 6 SER A N 20
ATOM 25300 C CA . SER A 1 6 ? 1.403 -22.259 27.575 1.00 0.00 6 SER A CA 20
ATOM 25301 C C . SER A 1 6 ? 1.315 -22.629 26.098 1.00 0.00 6 SER A C 20
ATOM 25302 O O . SER A 1 6 ? 0.639 -23.587 25.725 1.00 0.00 6 SER A O 20
ATOM 25310 N N . GLY A 1 7 ? 2.005 -21.861 25.259 1.00 0.00 7 GLY A N 20
ATOM 25311 C CA . GLY A 1 7 ? 1.993 -22.124 23.832 1.00 0.00 7 GLY A CA 20
ATOM 25312 C C . GLY A 1 7 ? 3.079 -23.093 23.411 1.00 0.00 7 GLY A C 20
ATOM 25313 O O . GLY A 1 7 ? 4.263 -22.846 23.638 1.00 0.00 7 GLY A O 20
ATOM 25317 N N . MET A 1 8 ? 2.676 -24.201 22.798 1.00 0.00 8 MET A N 20
ATOM 25318 C CA . MET A 1 8 ? 3.625 -25.212 22.345 1.00 0.00 8 MET A CA 20
ATOM 25319 C C . MET A 1 8 ? 4.417 -24.713 21.141 1.00 0.00 8 MET A C 20
ATOM 25320 O O . MET A 1 8 ? 5.624 -24.934 21.045 1.00 0.00 8 MET A O 20
ATOM 25334 N N . ASN A 1 9 ? 3.730 -24.040 20.224 1.00 0.00 9 ASN A N 20
ATOM 25335 C CA . ASN A 1 9 ? 4.371 -23.511 19.025 1.00 0.00 9 ASN A CA 20
ATOM 25336 C C . ASN A 1 9 ? 3.414 -22.610 18.250 1.00 0.00 9 ASN A C 20
ATOM 25337 O O . ASN A 1 9 ? 2.213 -22.584 18.521 1.00 0.00 9 ASN A O 20
ATOM 25348 N N . ILE A 1 10 ? 3.954 -21.874 17.285 1.00 0.00 10 ILE A N 20
ATOM 25349 C CA . ILE A 1 10 ? 3.148 -20.973 16.469 1.00 0.00 10 ILE A CA 20
ATOM 25350 C C . ILE A 1 10 ? 3.405 -21.200 14.983 1.00 0.00 10 ILE A C 20
ATOM 25351 O O . ILE A 1 10 ? 4.550 -21.347 14.556 1.00 0.00 10 ILE A O 20
ATOM 25367 N N . ARG A 1 11 ? 2.331 -21.225 14.200 1.00 0.00 11 ARG A N 20
ATOM 25368 C CA . ARG A 1 11 ? 2.440 -21.433 12.761 1.00 0.00 11 ARG A CA 20
ATOM 25369 C C . ARG A 1 11 ? 2.089 -20.157 12.000 1.00 0.00 11 ARG A C 20
ATOM 25370 O O . ARG A 1 11 ? 1.166 -19.434 12.373 1.00 0.00 11 ARG A O 20
ATOM 25391 N N . MET A 1 12 ? 2.833 -19.889 10.932 1.00 0.00 12 MET A N 20
ATOM 25392 C CA . MET A 1 12 ? 2.600 -18.701 10.118 1.00 0.00 12 MET A CA 20
ATOM 25393 C C . MET A 1 12 ? 1.985 -19.076 8.774 1.00 0.00 12 MET A C 20
ATOM 25394 O O . MET A 1 12 ? 0.889 -18.631 8.436 1.00 0.00 12 MET A O 20
ATOM 25408 N N . GLY A 1 13 ? 2.699 -19.896 8.009 1.00 0.00 13 GLY A N 20
ATOM 25409 C CA . GLY A 1 13 ? 2.208 -20.316 6.710 1.00 0.00 13 GLY A CA 20
ATOM 25410 C C . GLY A 1 13 ? 3.321 -20.774 5.789 1.00 0.00 13 GLY A C 20
ATOM 25411 O O . GLY A 1 13 ? 4.469 -20.349 5.930 1.00 0.00 13 GLY A O 20
ATOM 25415 N N . THR A 1 14 ? 2.984 -21.644 4.842 1.00 0.00 14 THR A N 20
ATOM 25416 C CA . THR A 1 14 ? 3.964 -22.162 3.896 1.00 0.00 14 THR A CA 20
ATOM 25417 C C . THR A 1 14 ? 3.542 -21.882 2.458 1.00 0.00 14 THR A C 20
ATOM 25418 O O . THR A 1 14 ? 2.623 -22.512 1.935 1.00 0.00 14 THR A O 20
ATOM 25429 N N . LYS A 1 15 ? 4.219 -20.932 1.823 1.00 0.00 15 LYS A N 20
ATOM 25430 C CA . LYS A 1 15 ? 3.917 -20.568 0.443 1.00 0.00 15 LYS A CA 20
ATOM 25431 C C . LYS A 1 15 ? 4.725 -21.417 -0.533 1.00 0.00 15 LYS A C 20
ATOM 25432 O O . LYS A 1 15 ? 5.817 -21.881 -0.210 1.00 0.00 15 LYS A O 20
ATOM 25451 N N . GLY A 1 16 ? 4.180 -21.615 -1.730 1.00 0.00 16 GLY A N 20
ATOM 25452 C CA . GLY A 1 16 ? 4.865 -22.406 -2.735 1.00 0.00 16 GLY A CA 20
ATOM 25453 C C . GLY A 1 16 ? 4.121 -22.436 -4.055 1.00 0.00 16 GLY A C 20
ATOM 25454 O O . GLY A 1 16 ? 4.700 -22.170 -5.109 1.00 0.00 16 GLY A O 20
ATOM 25458 N N . LYS A 1 17 ? 2.834 -22.761 -4.001 1.00 0.00 17 LYS A N 20
ATOM 25459 C CA . LYS A 1 17 ? 2.009 -22.826 -5.201 1.00 0.00 17 LYS A CA 20
ATOM 25460 C C . LYS A 1 17 ? 1.233 -21.527 -5.398 1.00 0.00 17 LYS A C 20
ATOM 25461 O O . LYS A 1 17 ? 1.286 -20.628 -4.558 1.00 0.00 17 LYS A O 20
ATOM 25480 N N . ARG A 1 18 ? 0.512 -21.437 -6.511 1.00 0.00 18 ARG A N 20
ATOM 25481 C CA . ARG A 1 18 ? -0.275 -20.249 -6.817 1.00 0.00 18 ARG A CA 20
ATOM 25482 C C . ARG A 1 18 ? -1.599 -20.628 -7.473 1.00 0.00 18 ARG A C 20
ATOM 25483 O O . ARG A 1 18 ? -1.685 -21.576 -8.254 1.00 0.00 18 ARG A O 20
ATOM 25504 N N . PRO A 1 19 ? -2.659 -19.871 -7.149 1.00 0.00 19 PRO A N 20
ATOM 25505 C CA . PRO A 1 19 ? -3.998 -20.109 -7.695 1.00 0.00 19 PRO A CA 20
ATOM 25506 C C . PRO A 1 19 ? -4.087 -19.771 -9.180 1.00 0.00 19 PRO A C 20
ATOM 25507 O O . PRO A 1 19 ? -3.080 -19.461 -9.818 1.00 0.00 19 PRO A O 20
ATOM 25518 N N . LEU A 1 20 ? -5.297 -19.831 -9.724 1.00 0.00 20 LEU A N 20
ATOM 25519 C CA . LEU A 1 20 ? -5.518 -19.531 -11.134 1.00 0.00 20 LEU A CA 20
ATOM 25520 C C . LEU A 1 20 ? -6.345 -18.260 -11.297 1.00 0.00 20 LEU A C 20
ATOM 25521 O O . LEU A 1 20 ? -6.953 -17.776 -10.342 1.00 0.00 20 LEU A O 20
ATOM 25537 N N . ARG A 1 21 ? -6.365 -17.724 -12.513 1.00 0.00 21 ARG A N 20
ATOM 25538 C CA . ARG A 1 21 ? -7.119 -16.510 -12.801 1.00 0.00 21 ARG A CA 20
ATOM 25539 C C . ARG A 1 21 ? -6.643 -15.354 -11.925 1.00 0.00 21 ARG A C 20
ATOM 25540 O O . ARG A 1 21 ? -7.450 -14.577 -11.415 1.00 0.00 21 ARG A O 20
ATOM 25561 N N . SER A 1 22 ? -5.329 -15.249 -11.755 1.00 0.00 22 SER A N 20
ATOM 25562 C CA . SER A 1 22 ? -4.747 -14.192 -10.937 1.00 0.00 22 SER A CA 20
ATOM 25563 C C . SER A 1 22 ? -4.656 -12.886 -11.721 1.00 0.00 22 SER A C 20
ATOM 25564 O O . SER A 1 22 ? -4.755 -12.878 -12.949 1.00 0.00 22 SER A O 20
ATOM 25572 N N . LEU A 1 23 ? -4.467 -11.785 -11.003 1.00 0.00 23 LEU A N 20
ATOM 25573 C CA . LEU A 1 23 ? -4.362 -10.471 -11.630 1.00 0.00 23 LEU A CA 20
ATOM 25574 C C . LEU A 1 23 ? -2.915 -9.991 -11.649 1.00 0.00 23 LEU A C 20
ATOM 25575 O O . LEU A 1 23 ? -2.023 -10.649 -11.112 1.00 0.00 23 LEU A O 20
ATOM 25591 N N . THR A 1 24 ? -2.688 -8.837 -12.270 1.00 0.00 24 THR A N 20
ATOM 25592 C CA . THR A 1 24 ? -1.349 -8.268 -12.358 1.00 0.00 24 THR A CA 20
ATOM 25593 C C . THR A 1 24 ? -1.250 -6.972 -11.562 1.00 0.00 24 THR A C 20
ATOM 25594 O O . THR A 1 24 ? -2.244 -6.288 -11.316 1.00 0.00 24 THR A O 20
ATOM 25605 N N . PRO A 1 25 ? -0.022 -6.623 -11.148 1.00 0.00 25 PRO A N 20
ATOM 25606 C CA . PRO A 1 25 ? 0.236 -5.405 -10.374 1.00 0.00 25 PRO A CA 20
ATOM 25607 C C . PRO A 1 25 ? 0.050 -4.140 -11.204 1.00 0.00 25 PRO A C 20
ATOM 25608 O O . PRO A 1 25 ? -0.657 -3.218 -10.797 1.00 0.00 25 PRO A O 20
ATOM 25619 N N . ARG A 1 26 ? 0.686 -4.103 -12.370 1.00 0.00 26 ARG A N 20
ATOM 25620 C CA . ARG A 1 26 ? 0.591 -2.950 -13.257 1.00 0.00 26 ARG A CA 20
ATOM 25621 C C . ARG A 1 26 ? -0.861 -2.512 -13.424 1.00 0.00 26 ARG A C 20
ATOM 25622 O O . ARG A 1 26 ? -1.162 -1.318 -13.442 1.00 0.00 26 ARG A O 20
ATOM 25643 N N . ASP A 1 27 ? -1.757 -3.485 -13.547 1.00 0.00 27 ASP A N 20
ATOM 25644 C CA . ASP A 1 27 ? -3.178 -3.200 -13.712 1.00 0.00 27 ASP A CA 20
ATOM 25645 C C . ASP A 1 27 ? -3.757 -2.574 -12.448 1.00 0.00 27 ASP A C 20
ATOM 25646 O O . ASP A 1 27 ? -4.270 -1.455 -12.475 1.00 0.00 27 ASP A O 20
ATOM 25655 N N . LYS A 1 28 ? -3.672 -3.303 -11.340 1.00 0.00 28 LYS A N 20
ATOM 25656 C CA . LYS A 1 28 ? -4.187 -2.820 -10.064 1.00 0.00 28 LYS A CA 20
ATOM 25657 C C . LYS A 1 28 ? -3.627 -1.439 -9.739 1.00 0.00 28 LYS A C 20
ATOM 25658 O O . LYS A 1 28 ? -4.222 -0.684 -8.969 1.00 0.00 28 LYS A O 20
ATOM 25677 N N . ILE A 1 29 ? -2.482 -1.116 -10.331 1.00 0.00 29 ILE A N 20
ATOM 25678 C CA . ILE A 1 29 ? -1.845 0.175 -10.105 1.00 0.00 29 ILE A CA 20
ATOM 25679 C C . ILE A 1 29 ? -2.661 1.307 -10.721 1.00 0.00 29 ILE A C 20
ATOM 25680 O O . ILE A 1 29 ? -2.681 2.425 -10.204 1.00 0.00 29 ILE A O 20
ATOM 25696 N N . HIS A 1 30 ? -3.335 1.009 -11.827 1.00 0.00 30 HIS A N 20
ATOM 25697 C CA . HIS A 1 30 ? -4.157 2.000 -12.512 1.00 0.00 30 HIS A CA 20
ATOM 25698 C C . HIS A 1 30 ? -4.864 2.907 -11.509 1.00 0.00 30 HIS A C 20
ATOM 25699 O O . HIS A 1 30 ? -5.162 4.063 -11.806 1.00 0.00 30 HIS A O 20
ATOM 25714 N N . ALA A 1 31 ? -5.130 2.373 -10.321 1.00 0.00 31 ALA A N 20
ATOM 25715 C CA . ALA A 1 31 ? -5.801 3.134 -9.275 1.00 0.00 31 ALA A CA 20
ATOM 25716 C C . ALA A 1 31 ? -4.790 3.827 -8.366 1.00 0.00 31 ALA A C 20
ATOM 25717 O O . ALA A 1 31 ? -4.900 5.024 -8.100 1.00 0.00 31 ALA A O 20
ATOM 25724 N N . ILE A 1 32 ? -3.808 3.067 -7.894 1.00 0.00 32 ILE A N 20
ATOM 25725 C CA . ILE A 1 32 ? -2.779 3.608 -7.015 1.00 0.00 32 ILE A CA 20
ATOM 25726 C C . ILE A 1 32 ? -2.465 5.059 -7.365 1.00 0.00 32 ILE A C 20
ATOM 25727 O O . ILE A 1 32 ? -2.313 5.902 -6.481 1.00 0.00 32 ILE A O 20
ATOM 25743 N N . GLN A 1 33 ? -2.371 5.342 -8.660 1.00 0.00 33 GLN A N 20
ATOM 25744 C CA . GLN A 1 33 ? -2.076 6.692 -9.127 1.00 0.00 33 GLN A CA 20
ATOM 25745 C C . GLN A 1 33 ? -3.161 7.669 -8.687 1.00 0.00 33 GLN A C 20
ATOM 25746 O O . GLN A 1 33 ? -2.891 8.626 -7.961 1.00 0.00 33 GLN A O 20
ATOM 25760 N N . ARG A 1 34 ? -4.389 7.422 -9.132 1.00 0.00 34 ARG A N 20
ATOM 25761 C CA . ARG A 1 34 ? -5.515 8.282 -8.784 1.00 0.00 34 ARG A CA 20
ATOM 25762 C C . ARG A 1 34 ? -5.369 8.821 -7.365 1.00 0.00 34 ARG A C 20
ATOM 25763 O O . ARG A 1 34 ? -5.567 10.012 -7.119 1.00 0.00 34 ARG A O 20
ATOM 25784 N N . ILE A 1 35 ? -5.023 7.938 -6.434 1.00 0.00 35 ILE A N 20
ATOM 25785 C CA . ILE A 1 35 ? -4.850 8.326 -5.040 1.00 0.00 35 ILE A CA 20
ATOM 25786 C C . ILE A 1 35 ? -3.824 9.445 -4.904 1.00 0.00 35 ILE A C 20
ATOM 25787 O O . ILE A 1 35 ? -4.071 10.452 -4.238 1.00 0.00 35 ILE A O 20
ATOM 25803 N N . HIS A 1 36 ? -2.671 9.264 -5.540 1.00 0.00 36 HIS A N 20
ATOM 25804 C CA . HIS A 1 36 ? -1.606 10.260 -5.492 1.00 0.00 36 HIS A CA 20
ATOM 25805 C C . HIS A 1 36 ? -2.037 11.550 -6.185 1.00 0.00 36 HIS A C 20
ATOM 25806 O O . HIS A 1 36 ? -1.720 12.648 -5.727 1.00 0.00 36 HIS A O 20
ATOM 25821 N N . ASP A 1 37 ? -2.760 11.408 -7.290 1.00 0.00 37 ASP A N 20
ATOM 25822 C CA . ASP A 1 37 ? -3.235 12.561 -8.046 1.00 0.00 37 ASP A CA 20
ATOM 25823 C C . ASP A 1 37 ? -4.094 13.469 -7.171 1.00 0.00 37 ASP A C 20
ATOM 25824 O O . ASP A 1 37 ? -3.874 14.677 -7.107 1.00 0.00 37 ASP A O 20
ATOM 25833 N N . GLY A 1 38 ? -5.076 12.876 -6.499 1.00 0.00 38 GLY A N 20
ATOM 25834 C CA . GLY A 1 38 ? -5.955 13.646 -5.637 1.00 0.00 38 GLY A CA 20
ATOM 25835 C C . GLY A 1 38 ? -7.059 12.801 -5.032 1.00 0.00 38 GLY A C 20
ATOM 25836 O O . GLY A 1 38 ? -7.449 13.010 -3.884 1.00 0.00 38 GLY A O 20
ATOM 25840 N N . GLU A 1 39 ? -7.563 11.846 -5.806 1.00 0.00 39 GLU A N 20
ATOM 25841 C CA . GLU A 1 39 ? -8.631 10.969 -5.338 1.00 0.00 39 GLU A CA 20
ATOM 25842 C C . GLU A 1 39 ? -8.263 10.329 -4.002 1.00 0.00 39 GLU A C 20
ATOM 25843 O O . GLU A 1 39 ? -7.098 10.320 -3.606 1.00 0.00 39 GLU A O 20
ATOM 25855 N N . SER A 1 40 ? -9.267 9.796 -3.313 1.00 0.00 40 SER A N 20
ATOM 25856 C CA . SER A 1 40 ? -9.051 9.158 -2.019 1.00 0.00 40 SER A CA 20
ATOM 25857 C C . SER A 1 40 ? -9.192 7.643 -2.131 1.00 0.00 40 SER A C 20
ATOM 25858 O O . SER A 1 40 ? -9.820 7.132 -3.058 1.00 0.00 40 SER A O 20
ATOM 25866 N N . LYS A 1 41 ? -8.603 6.929 -1.177 1.00 0.00 41 LYS A N 20
ATOM 25867 C CA . LYS A 1 41 ? -8.663 5.472 -1.165 1.00 0.00 41 LYS A CA 20
ATOM 25868 C C . LYS A 1 41 ? -10.102 4.985 -1.300 1.00 0.00 41 LYS A C 20
ATOM 25869 O O . LYS A 1 41 ? -10.382 4.045 -2.043 1.00 0.00 41 LYS A O 20
ATOM 25888 N N . ALA A 1 42 ? -11.011 5.632 -0.578 1.00 0.00 42 ALA A N 20
ATOM 25889 C CA . ALA A 1 42 ? -12.421 5.267 -0.620 1.00 0.00 42 ALA A CA 20
ATOM 25890 C C . ALA A 1 42 ? -12.987 5.424 -2.028 1.00 0.00 42 ALA A C 20
ATOM 25891 O O . ALA A 1 42 ? -13.549 4.484 -2.590 1.00 0.00 42 ALA A O 20
ATOM 25898 N N . SER A 1 43 ? -12.835 6.617 -2.592 1.00 0.00 43 SER A N 20
ATOM 25899 C CA . SER A 1 43 ? -13.335 6.899 -3.933 1.00 0.00 43 SER A CA 20
ATOM 25900 C C . SER A 1 43 ? -12.768 5.906 -4.943 1.00 0.00 43 SER A C 20
ATOM 25901 O O . SER A 1 43 ? -13.506 5.311 -5.728 1.00 0.00 43 SER A O 20
ATOM 25909 N N . VAL A 1 44 ? -11.450 5.733 -4.917 1.00 0.00 44 VAL A N 20
ATOM 25910 C CA . VAL A 1 44 ? -10.782 4.813 -5.830 1.00 0.00 44 VAL A CA 20
ATOM 25911 C C . VAL A 1 44 ? -11.320 3.395 -5.672 1.00 0.00 44 VAL A C 20
ATOM 25912 O O . VAL A 1 44 ? -11.913 2.839 -6.595 1.00 0.00 44 VAL A O 20
ATOM 25925 N N . ALA A 1 45 ? -11.108 2.816 -4.494 1.00 0.00 45 ALA A N 20
ATOM 25926 C CA . ALA A 1 45 ? -11.574 1.464 -4.214 1.00 0.00 45 ALA A CA 20
ATOM 25927 C C . ALA A 1 45 ? -12.950 1.219 -4.825 1.00 0.00 45 ALA A C 20
ATOM 25928 O O . ALA A 1 45 ? -13.121 0.325 -5.654 1.00 0.00 45 ALA A O 20
ATOM 25935 N N . ARG A 1 46 ? -13.927 2.018 -4.409 1.00 0.00 46 ARG A N 20
ATOM 25936 C CA . ARG A 1 46 ? -15.289 1.887 -4.915 1.00 0.00 46 ARG A CA 20
ATOM 25937 C C . ARG A 1 46 ? -15.337 2.143 -6.418 1.00 0.00 46 ARG A C 20
ATOM 25938 O O . ARG A 1 46 ? -16.086 1.490 -7.145 1.00 0.00 46 ARG A O 20
ATOM 25959 N N . ASP A 1 47 ? -14.535 3.097 -6.877 1.00 0.00 47 ASP A N 20
ATOM 25960 C CA . ASP A 1 47 ? -14.486 3.440 -8.293 1.00 0.00 47 ASP A CA 20
ATOM 25961 C C . ASP A 1 47 ? -14.620 2.191 -9.159 1.00 0.00 47 ASP A C 20
ATOM 25962 O O . ASP A 1 47 ? -15.551 2.074 -9.956 1.00 0.00 47 ASP A O 20
ATOM 25971 N N . ILE A 1 48 ? -13.684 1.263 -8.998 1.00 0.00 48 ILE A N 20
ATOM 25972 C CA . ILE A 1 48 ? -13.698 0.023 -9.765 1.00 0.00 48 ILE A CA 20
ATOM 25973 C C . ILE A 1 48 ? -14.732 -0.952 -9.215 1.00 0.00 48 ILE A C 20
ATOM 25974 O O . ILE A 1 48 ? -15.257 -1.794 -9.943 1.00 0.00 48 ILE A O 20
ATOM 25990 N N . GLY A 1 49 ? -15.023 -0.832 -7.923 1.00 0.00 49 GLY A N 20
ATOM 25991 C CA . GLY A 1 49 ? -15.995 -1.709 -7.296 1.00 0.00 49 GLY A CA 20
ATOM 25992 C C . GLY A 1 49 ? -15.355 -2.700 -6.345 1.00 0.00 49 GLY A C 20
ATOM 25993 O O . GLY A 1 49 ? -15.625 -3.899 -6.412 1.00 0.00 49 GLY A O 20
ATOM 25997 N N . VAL A 1 50 ? -14.502 -2.199 -5.457 1.00 0.00 50 VAL A N 20
ATOM 25998 C CA . VAL A 1 50 ? -13.820 -3.049 -4.489 1.00 0.00 50 VAL A CA 20
ATOM 25999 C C . VAL A 1 50 ? -13.847 -2.428 -3.097 1.00 0.00 50 VAL A C 20
ATOM 26000 O O . VAL A 1 50 ? -13.832 -1.208 -2.934 1.00 0.00 50 VAL A O 20
ATOM 26013 N N . PRO A 1 51 ? -13.889 -3.286 -2.067 1.00 0.00 51 PRO A N 20
ATOM 26014 C CA . PRO A 1 51 ? -13.919 -2.845 -0.669 1.00 0.00 51 PRO A CA 20
ATOM 26015 C C . PRO A 1 51 ? -12.596 -2.227 -0.228 1.00 0.00 51 PRO A C 20
ATOM 26016 O O . PRO A 1 51 ? -11.532 -2.813 -0.424 1.00 0.00 51 PRO A O 20
ATOM 26027 N N . GLU A 1 52 ? -12.672 -1.041 0.368 1.00 0.00 52 GLU A N 20
ATOM 26028 C CA . GLU A 1 52 ? -11.479 -0.345 0.836 1.00 0.00 52 GLU A CA 20
ATOM 26029 C C . GLU A 1 52 ? -10.466 -1.330 1.413 1.00 0.00 52 GLU A C 20
ATOM 26030 O O . GLU A 1 52 ? -9.283 -1.289 1.075 1.00 0.00 52 GLU A O 20
ATOM 26042 N N . SER A 1 53 ? -10.939 -2.214 2.286 1.00 0.00 53 SER A N 20
ATOM 26043 C CA . SER A 1 53 ? -10.074 -3.206 2.913 1.00 0.00 53 SER A CA 20
ATOM 26044 C C . SER A 1 53 ? -9.094 -3.791 1.901 1.00 0.00 53 SER A C 20
ATOM 26045 O O . SER A 1 53 ? -7.879 -3.740 2.094 1.00 0.00 53 SER A O 20
ATOM 26053 N N . THR A 1 54 ? -9.631 -4.347 0.819 1.00 0.00 54 THR A N 20
ATOM 26054 C CA . THR A 1 54 ? -8.806 -4.943 -0.224 1.00 0.00 54 THR A CA 20
ATOM 26055 C C . THR A 1 54 ? -7.845 -3.919 -0.816 1.00 0.00 54 THR A C 20
ATOM 26056 O O . THR A 1 54 ? -6.626 -4.071 -0.725 1.00 0.00 54 THR A O 20
ATOM 26067 N N . LEU A 1 55 ? -8.399 -2.875 -1.423 1.00 0.00 55 LEU A N 20
ATOM 26068 C CA . LEU A 1 55 ? -7.590 -1.824 -2.030 1.00 0.00 55 LEU A CA 20
ATOM 26069 C C . LEU A 1 55 ? -6.334 -1.559 -1.206 1.00 0.00 55 LEU A C 20
ATOM 26070 O O . LEU A 1 55 ? -5.215 -1.765 -1.677 1.00 0.00 55 LEU A O 20
ATOM 26086 N N . ARG A 1 56 ? -6.527 -1.104 0.028 1.00 0.00 56 ARG A N 20
ATOM 26087 C CA . ARG A 1 56 ? -5.411 -0.812 0.918 1.00 0.00 56 ARG A CA 20
ATOM 26088 C C . ARG A 1 56 ? -4.265 -1.794 0.694 1.00 0.00 56 ARG A C 20
ATOM 26089 O O . ARG A 1 56 ? -3.100 -1.402 0.638 1.00 0.00 56 ARG A O 20
ATOM 26110 N N . GLY A 1 57 ? -4.605 -3.073 0.566 1.00 0.00 57 GLY A N 20
ATOM 26111 C CA . GLY A 1 57 ? -3.594 -4.091 0.350 1.00 0.00 57 GLY A CA 20
ATOM 26112 C C . GLY A 1 57 ? -2.540 -3.659 -0.650 1.00 0.00 57 GLY A C 20
ATOM 26113 O O . GLY A 1 57 ? -1.342 -3.787 -0.393 1.00 0.00 57 GLY A O 20
ATOM 26117 N N . TRP A 1 58 ? -2.984 -3.147 -1.792 1.00 0.00 58 TRP A N 20
ATOM 26118 C CA . TRP A 1 58 ? -2.069 -2.696 -2.834 1.00 0.00 58 TRP A CA 20
ATOM 26119 C C . TRP A 1 58 ? -1.313 -1.448 -2.392 1.00 0.00 58 TRP A C 20
ATOM 26120 O O . TRP A 1 58 ? -0.091 -1.473 -2.241 1.00 0.00 58 TRP A O 20
ATOM 26141 N N . CYS A 1 59 ? -2.046 -0.360 -2.186 1.00 0.00 59 CYS A N 20
ATOM 26142 C CA . CYS A 1 59 ? -1.443 0.899 -1.761 1.00 0.00 59 CYS A CA 20
ATOM 26143 C C . CYS A 1 59 ? -0.332 0.654 -0.745 1.00 0.00 59 CYS A C 20
ATOM 26144 O O . CYS A 1 59 ? 0.786 1.144 -0.900 1.00 0.00 59 CYS A O 20
ATOM 26152 N N . LYS A 1 60 ? -0.649 -0.107 0.297 1.00 0.00 60 LYS A N 20
ATOM 26153 C CA . LYS A 1 60 ? 0.321 -0.418 1.341 1.00 0.00 60 LYS A CA 20
ATOM 26154 C C . LYS A 1 60 ? 1.638 -0.892 0.736 1.00 0.00 60 LYS A C 20
ATOM 26155 O O . LYS A 1 60 ? 2.688 -0.291 0.963 1.00 0.00 60 LYS A O 20
ATOM 26174 N N . ASN A 1 61 ? 1.576 -1.972 -0.036 1.00 0.00 61 ASN A N 20
ATOM 26175 C CA . ASN A 1 61 ? 2.764 -2.525 -0.674 1.00 0.00 61 ASN A CA 20
ATOM 26176 C C . ASN A 1 61 ? 3.006 -1.872 -2.032 1.00 0.00 61 ASN A C 20
ATOM 26177 O O . ASN A 1 61 ? 3.713 -2.420 -2.877 1.00 0.00 61 ASN A O 20
ATOM 26188 N N . GLU A 1 62 ? 2.415 -0.698 -2.232 1.00 0.00 62 GLU A N 20
ATOM 26189 C CA . GLU A 1 62 ? 2.567 0.029 -3.486 1.00 0.00 62 GLU A CA 20
ATOM 26190 C C . GLU A 1 62 ? 4.036 0.121 -3.888 1.00 0.00 62 GLU A C 20
ATOM 26191 O O . GLU A 1 62 ? 4.388 -0.089 -5.049 1.00 0.00 62 GLU A O 20
ATOM 26203 N N . ASP A 1 63 ? 4.889 0.436 -2.919 1.00 0.00 63 ASP A N 20
ATOM 26204 C CA . ASP A 1 63 ? 6.321 0.556 -3.170 1.00 0.00 63 ASP A CA 20
ATOM 26205 C C . ASP A 1 63 ? 6.775 -0.455 -4.218 1.00 0.00 63 ASP A C 20
ATOM 26206 O O . ASP A 1 63 ? 7.207 -0.083 -5.310 1.00 0.00 63 ASP A O 20
ATOM 26215 N N . LYS A 1 64 ? 6.676 -1.736 -3.880 1.00 0.00 64 LYS A N 20
ATOM 26216 C CA . LYS A 1 64 ? 7.076 -2.802 -4.790 1.00 0.00 64 LYS A CA 20
ATOM 26217 C C . LYS A 1 64 ? 6.209 -2.799 -6.046 1.00 0.00 64 LYS A C 20
ATOM 26218 O O . LYS A 1 64 ? 6.721 -2.817 -7.166 1.00 0.00 64 LYS A O 20
ATOM 26237 N N . LEU A 1 65 ? 4.895 -2.776 -5.851 1.00 0.00 65 LEU A N 20
ATOM 26238 C CA . LEU A 1 65 ? 3.957 -2.769 -6.968 1.00 0.00 65 LEU A CA 20
ATOM 26239 C C . LEU A 1 65 ? 4.425 -1.819 -8.067 1.00 0.00 65 LEU A C 20
ATOM 26240 O O . LEU A 1 65 ? 4.327 -2.131 -9.254 1.00 0.00 65 LEU A O 20
ATOM 26256 N N . ARG A 1 66 ? 4.936 -0.661 -7.663 1.00 0.00 66 ARG A N 20
ATOM 26257 C CA . ARG A 1 66 ? 5.420 0.333 -8.613 1.00 0.00 66 ARG A CA 20
ATOM 26258 C C . ARG A 1 66 ? 6.514 -0.251 -9.502 1.00 0.00 66 ARG A C 20
ATOM 26259 O O . ARG A 1 66 ? 6.584 0.045 -10.694 1.00 0.00 66 ARG A O 20
ATOM 26280 N N . PHE A 1 67 ? 7.366 -1.084 -8.912 1.00 0.00 67 PHE A N 20
ATOM 26281 C CA . PHE A 1 67 ? 8.457 -1.709 -9.650 1.00 0.00 67 PHE A CA 20
ATOM 26282 C C . PHE A 1 67 ? 8.057 -3.098 -10.139 1.00 0.00 67 PHE A C 20
ATOM 26283 O O . PHE A 1 67 ? 8.748 -3.701 -10.961 1.00 0.00 67 PHE A O 20
ATOM 26300 N N . MET A 1 68 ? 6.938 -3.599 -9.628 1.00 0.00 68 MET A N 20
ATOM 26301 C CA . MET A 1 68 ? 6.445 -4.917 -10.013 1.00 0.00 68 MET A CA 20
ATOM 26302 C C . MET A 1 68 ? 6.138 -4.967 -11.507 1.00 0.00 68 MET A C 20
ATOM 26303 O O . MET A 1 68 ? 6.458 -5.944 -12.183 1.00 0.00 68 MET A O 20
ATOM 26317 N N . SER A 1 69 ? 5.516 -3.908 -12.014 1.00 0.00 69 SER A N 20
ATOM 26318 C CA . SER A 1 69 ? 5.162 -3.833 -13.427 1.00 0.00 69 SER A CA 20
ATOM 26319 C C . SER A 1 69 ? 6.343 -4.237 -14.305 1.00 0.00 69 SER A C 20
ATOM 26320 O O . SER A 1 69 ? 6.183 -4.970 -15.281 1.00 0.00 69 SER A O 20
ATOM 26328 N N . ARG A 1 70 ? 7.528 -3.752 -13.950 1.00 0.00 70 ARG A N 20
ATOM 26329 C CA . ARG A 1 70 ? 8.737 -4.060 -14.705 1.00 0.00 70 ARG A CA 20
ATOM 26330 C C . ARG A 1 70 ? 8.806 -5.548 -15.037 1.00 0.00 70 ARG A C 20
ATOM 26331 O O . ARG A 1 70 ? 9.093 -5.927 -16.172 1.00 0.00 70 ARG A O 20
ATOM 26352 N N . GLN A 1 71 ? 8.542 -6.385 -14.038 1.00 0.00 71 GLN A N 20
ATOM 26353 C CA . GLN A 1 71 ? 8.575 -7.830 -14.225 1.00 0.00 71 GLN A CA 20
ATOM 26354 C C . GLN A 1 71 ? 7.877 -8.229 -15.521 1.00 0.00 71 GLN A C 20
ATOM 26355 O O . GLN A 1 71 ? 6.925 -7.577 -15.950 1.00 0.00 71 GLN A O 20
ATOM 26369 N N . SER A 1 72 ? 8.356 -9.303 -16.140 1.00 0.00 72 SER A N 20
ATOM 26370 C CA . SER A 1 72 ? 7.781 -9.786 -17.389 1.00 0.00 72 SER A CA 20
ATOM 26371 C C . SER A 1 72 ? 6.256 -9.755 -17.333 1.00 0.00 72 SER A C 20
ATOM 26372 O O . SER A 1 72 ? 5.626 -10.664 -16.795 1.00 0.00 72 SER A O 20
ATOM 26380 N N . ALA A 1 73 ? 5.671 -8.701 -17.893 1.00 0.00 73 ALA A N 20
ATOM 26381 C CA . ALA A 1 73 ? 4.221 -8.552 -17.908 1.00 0.00 73 ALA A CA 20
ATOM 26382 C C . ALA A 1 73 ? 3.570 -9.607 -18.796 1.00 0.00 73 ALA A C 20
ATOM 26383 O O . ALA A 1 73 ? 2.761 -10.411 -18.332 1.00 0.00 73 ALA A O 20
ATOM 26390 N N . THR A 1 74 ? 3.928 -9.599 -20.077 1.00 0.00 74 THR A N 20
ATOM 26391 C CA . THR A 1 74 ? 3.377 -10.553 -21.030 1.00 0.00 74 THR A CA 20
ATOM 26392 C C . THR A 1 74 ? 1.853 -10.494 -21.050 1.00 0.00 74 THR A C 20
ATOM 26393 O O . THR A 1 74 ? 1.183 -11.526 -21.061 1.00 0.00 74 THR A O 20
ATOM 26404 N N . ASP A 1 75 ? 1.313 -9.280 -21.055 1.00 0.00 75 ASP A N 20
ATOM 26405 C CA . ASP A 1 75 ? -0.132 -9.087 -21.075 1.00 0.00 75 ASP A CA 20
ATOM 26406 C C . ASP A 1 75 ? -0.565 -8.362 -22.346 1.00 0.00 75 ASP A C 20
ATOM 26407 O O . ASP A 1 75 ? -0.364 -7.156 -22.483 1.00 0.00 75 ASP A O 20
ATOM 26416 N N . ASN A 1 76 ? -1.160 -9.106 -23.272 1.00 0.00 76 ASN A N 20
ATOM 26417 C CA . ASN A 1 76 ? -1.620 -8.535 -24.533 1.00 0.00 76 ASN A CA 20
ATOM 26418 C C . ASN A 1 76 ? -2.588 -7.382 -24.286 1.00 0.00 76 ASN A C 20
ATOM 26419 O O . ASN A 1 76 ? -3.531 -7.505 -23.502 1.00 0.00 76 ASN A O 20
ATOM 26430 N N . LEU A 1 77 ? -2.349 -6.262 -24.959 1.00 0.00 77 LEU A N 20
ATOM 26431 C CA . LEU A 1 77 ? -3.200 -5.086 -24.814 1.00 0.00 77 LEU A CA 20
ATOM 26432 C C . LEU A 1 77 ? -3.356 -4.359 -26.146 1.00 0.00 77 LEU A C 20
ATOM 26433 O O . LEU A 1 77 ? -2.675 -4.677 -27.122 1.00 0.00 77 LEU A O 20
ATOM 26449 N N . CYS A 1 78 ? -4.255 -3.382 -26.179 1.00 0.00 78 CYS A N 20
ATOM 26450 C CA . CYS A 1 78 ? -4.500 -2.608 -27.391 1.00 0.00 78 CYS A CA 20
ATOM 26451 C C . CYS A 1 78 ? -4.709 -1.134 -27.062 1.00 0.00 78 CYS A C 20
ATOM 26452 O O . CYS A 1 78 ? -5.123 -0.787 -25.957 1.00 0.00 78 CYS A O 20
ATOM 26460 N N . ALA A 1 79 ? -4.419 -0.270 -28.030 1.00 0.00 79 ALA A N 20
ATOM 26461 C CA . ALA A 1 79 ? -4.575 1.167 -27.843 1.00 0.00 79 ALA A CA 20
ATOM 26462 C C . ALA A 1 79 ? -5.865 1.667 -28.486 1.00 0.00 79 ALA A C 20
ATOM 26463 O O . ALA A 1 79 ? -6.094 1.464 -29.679 1.00 0.00 79 ALA A O 20
ATOM 26470 N N . ASP A 1 80 ? -6.703 2.320 -27.689 1.00 0.00 80 ASP A N 20
ATOM 26471 C CA . ASP A 1 80 ? -7.970 2.850 -28.181 1.00 0.00 80 ASP A CA 20
ATOM 26472 C C . ASP A 1 80 ? -7.808 4.289 -28.659 1.00 0.00 80 ASP A C 20
ATOM 26473 O O . ASP A 1 80 ? -8.659 5.139 -28.398 1.00 0.00 80 ASP A O 20
ATOM 26482 N N . ALA A 1 81 ? -6.710 4.555 -29.360 1.00 0.00 81 ALA A N 20
ATOM 26483 C CA . ALA A 1 81 ? -6.438 5.891 -29.875 1.00 0.00 81 ALA A CA 20
ATOM 26484 C C . ALA A 1 81 ? -6.265 5.871 -31.389 1.00 0.00 81 ALA A C 20
ATOM 26485 O O . ALA A 1 81 ? -5.203 5.509 -31.899 1.00 0.00 81 ALA A O 20
ATOM 26492 N N . LEU A 1 82 ? -7.313 6.262 -32.105 1.00 0.00 82 LEU A N 20
ATOM 26493 C CA . LEU A 1 82 ? -7.277 6.288 -33.563 1.00 0.00 82 LEU A CA 20
ATOM 26494 C C . LEU A 1 82 ? -7.719 7.648 -34.095 1.00 0.00 82 LEU A C 20
ATOM 26495 O O . LEU A 1 82 ? -8.654 8.255 -33.575 1.00 0.00 82 LEU A O 20
ATOM 26511 N N . GLY A 1 83 ? -7.040 8.120 -35.136 1.00 0.00 83 GLY A N 20
ATOM 26512 C CA . GLY A 1 83 ? -7.378 9.403 -35.722 1.00 0.00 83 GLY A CA 20
ATOM 26513 C C . GLY A 1 83 ? -7.796 9.286 -37.174 1.00 0.00 83 GLY A C 20
ATOM 26514 O O . GLY A 1 83 ? -7.533 8.273 -37.823 1.00 0.00 83 GLY A O 20
ATOM 26518 N N . ASP A 1 84 ? -8.450 10.323 -37.686 1.00 0.00 84 ASP A N 20
ATOM 26519 C CA . ASP A 1 84 ? -8.906 10.332 -39.071 1.00 0.00 84 ASP A CA 20
ATOM 26520 C C . ASP A 1 84 ? -9.190 11.755 -39.540 1.00 0.00 84 ASP A C 20
ATOM 26521 O O . ASP A 1 84 ? -9.094 12.707 -38.765 1.00 0.00 84 ASP A O 20
ATOM 26530 N N . LYS A 1 85 ? -9.538 11.893 -40.815 1.00 0.00 85 LYS A N 20
ATOM 26531 C CA . LYS A 1 85 ? -9.835 13.200 -41.390 1.00 0.00 85 LYS A CA 20
ATOM 26532 C C . LYS A 1 85 ? -11.156 13.170 -42.153 1.00 0.00 85 LYS A C 20
ATOM 26533 O O . LYS A 1 85 ? -11.543 12.139 -42.701 1.00 0.00 85 LYS A O 20
ATOM 26552 N N . MET A 1 86 ? -11.841 14.309 -42.186 1.00 0.00 86 MET A N 20
ATOM 26553 C CA . MET A 1 86 ? -13.116 14.413 -42.885 1.00 0.00 86 MET A CA 20
ATOM 26554 C C . MET A 1 86 ? -13.084 13.630 -44.194 1.00 0.00 86 MET A C 20
ATOM 26555 O O . MET A 1 86 ? -13.935 12.775 -44.438 1.00 0.00 86 MET A O 20
ATOM 26569 N N . ASP A 1 87 ? -12.098 13.929 -45.033 1.00 0.00 87 ASP A N 20
ATOM 26570 C CA . ASP A 1 87 ? -11.955 13.252 -46.317 1.00 0.00 87 ASP A CA 20
ATOM 26571 C C . ASP A 1 87 ? -11.951 11.737 -46.135 1.00 0.00 87 ASP A C 20
ATOM 26572 O O . ASP A 1 87 ? -11.572 11.230 -45.079 1.00 0.00 87 ASP A O 20
#

Foldseek 3Di:
DDDDDDDPDDDDDDDDDDDPPDDALVVLCVQLVVCVVPDNLVCSCPVVHHDSVVNVVCNVVVVVSVVRCVPPPPDDDDDPDDDDDPD